Protein 2WBR (pdb70)

Foldseek 3Di:
DDDDDDFQKKKKFQAALPDDPPVVVVVLCVLAPADDKDDHSRRRMIIGTHGHNVSNVVVQVDQAQDDDVVGTMHMDGDDPVVVVVVVPD

Radius of gyration: 13.17 Å; Cα contacts (8 Å, |Δi|>4): 146; chains: 1; bounding box: 28×33×35 Å

Solvent-accessible surface area: 6182 Å² total; per-residue (Å²): 137,107,145,107,203,72,52,10,48,4,15,4,69,77,14,72,59,167,40,122,14,84,105,28,88,63,65,1,88,142,87,5,59,31,96,44,5,110,51,94,74,114,111,6,41,0,11,1,63,2,67,60,153,105,63,4,64,149,3,41,156,54,9,48,108,37,114,83,90,160,42,46,10,85,5,82,74,20,59,96,112,88,4,114,72,50,109,141,198

Nearest PDB structures (foldseek):
  2wbr-assembly1_A  TM=9.473E-01  e=1.658E-17  Drosophila melanogaster
  2la4-assembly1_A  TM=8.742E-01  e=9.673E-05  Saccharomyces cerevisiae
  5wpa-assembly1_A  TM=8.419E-01  e=1.746E-04  Homo sapiens
  6wmz-assembly2_C  TM=8.441E-01  e=3.837E-04  Homo sapiens
  2rs8-assembly1_A  TM=7.802E-01  e=1.991E-04  Mus musculus

Secondary structure (DSSP, 8-state):
--------EEEEE---TT---HHHHHHHHHHS-EEEEEEETTTTEEEEEESSHHHHHHHHHHHTTEEETTEEEEEE---HHHHHHHH--

Structure (mmCIF, N/CA/C/O backbone):
data_2WBR
#
_entry.id   2WBR
#
_cell.length_a   1.000
_cell.length_b   1.000
_cell.length_c   1.000
_cell.angle_alpha   90.00
_cell.angle_beta   90.00
_cell.angle_gamma   90.00
#
_symmetry.space_group_name_H-M   'P 1'
#
loop_
_atom_site.group_PDB
_atom_site.id
_atom_site.type_symbol
_atom_site.label_atom_id
_atom_site.label_alt_id
_atom_site.label_comp_id
_atom_site.label_asym_id
_atom_site.label_entity_id
_atom_site.label_seq_id
_atom_site.pdbx_PDB_ins_code
_atom_site.Cartn_x
_atom_site.Cartn_y
_atom_site.Cartn_z
_atom_site.occupancy
_atom_site.B_iso_or_equiv
_atom_site.auth_seq_id
_atom_site.auth_comp_id
_atom_site.auth_asym_id
_atom_site.auth_atom_id
_atom_site.pdbx_PDB_model_num
ATOM 1 N N . GLY A 1 1 ? -17.484 -18.872 -18.418 1.00 6.66 1110 GLY A N 1
ATOM 2 C CA . GLY A 1 1 ? -16.077 -18.965 -18.902 1.00 6.49 1110 GLY A CA 1
ATOM 3 C C . GLY A 1 1 ? -15.363 -17.634 -18.661 1.00 5.92 1110 GLY A C 1
ATOM 4 O O . GLY A 1 1 ? -15.055 -16.911 -19.590 1.00 5.74 1110 GLY A O 1
ATOM 10 N N . ALA A 1 2 ? -15.101 -17.311 -17.418 1.00 5.70 1111 ALA A N 1
ATOM 11 C CA . ALA A 1 2 ? -14.408 -16.026 -17.098 1.00 5.17 1111 ALA A CA 1
ATOM 12 C C . ALA A 1 2 ? -12.945 -16.291 -16.732 1.00 4.74 1111 ALA A C 1
ATOM 13 O O . ALA A 1 2 ? -12.621 -17.304 -16.140 1.00 4.86 1111 ALA A O 1
ATOM 20 N N . MET A 1 3 ? -12.065 -15.385 -17.082 1.00 4.30 1112 MET A N 1
ATOM 21 C CA . MET A 1 3 ? -10.618 -15.567 -16.756 1.00 3.90 1112 MET A CA 1
ATOM 22 C C . MET A 1 3 ? -10.205 -14.607 -15.636 1.00 3.49 1112 MET A C 1
ATOM 23 O O . MET A 1 3 ? -10.652 -13.475 -15.584 1.00 3.42 1112 MET A O 1
ATOM 37 N N . ALA A 1 4 ? -9.357 -15.055 -14.743 1.00 3.30 1113 ALA A N 1
ATOM 38 C CA . ALA A 1 4 ? -8.909 -14.179 -13.617 1.00 2.93 1113 ALA A CA 1
ATOM 39 C C . ALA A 1 4 ? -7.482 -13.682 -13.865 1.00 2.48 1113 ALA A C 1
ATOM 40 O O . ALA A 1 4 ? -6.632 -14.421 -14.330 1.00 2.55 1113 ALA A O 1
ATOM 47 N N . TRP A 1 5 ? -7.218 -12.436 -13.558 1.00 2.13 1114 TRP A N 1
ATOM 48 C CA . TRP A 1 5 ? -5.844 -11.880 -13.750 1.00 1.75 1114 TRP A CA 1
ATOM 49 C C . TRP A 1 5 ? -5.253 -11.454 -12.404 1.00 1.46 1114 TRP A C 1
ATOM 50 O O . TRP A 1 5 ? -5.963 -11.012 -11.519 1.00 1.55 1114 TRP A O 1
ATOM 71 N N . GLY A 1 6 ? -3.958 -11.586 -12.247 1.00 1.27 1115 GLY A N 1
ATOM 72 C CA . GLY A 1 6 ? -3.303 -11.171 -10.970 1.00 1.03 1115 GLY A CA 1
ATOM 73 C C . GLY A 1 6 ? -2.882 -9.704 -11.068 1.00 0.75 1115 GLY A C 1
ATOM 74 O O . GLY A 1 6 ? -2.325 -9.276 -12.063 1.00 0.73 1115 GLY A O 1
ATOM 78 N N . SER A 1 7 ? -3.146 -8.934 -10.041 1.00 0.63 1116 SER A N 1
ATOM 79 C CA . SER A 1 7 ? -2.792 -7.481 -10.071 1.00 0.40 1116 SER A CA 1
ATOM 80 C C . SER A 1 7 ? -1.875 -7.131 -8.896 1.00 0.35 1116 SER A C 1
ATOM 81 O O . SER A 1 7 ? -1.961 -7.720 -7.835 1.00 0.53 1116 SER A O 1
ATOM 89 N N . SER A 1 8 ? -1.000 -6.175 -9.084 1.00 0.22 1117 SER A N 1
ATOM 90 C CA . SER A 1 8 ? -0.093 -5.743 -7.971 1.00 0.20 1117 SER A CA 1
ATOM 91 C C . SER A 1 8 ? -0.891 -5.005 -6.895 1.00 0.22 1117 SER A C 1
ATOM 92 O O . SER A 1 8 ? -1.547 -4.016 -7.167 1.00 0.26 1117 SER A O 1
ATOM 100 N N . TRP A 1 9 ? -0.837 -5.482 -5.676 1.00 0.21 1118 TRP A N 1
ATOM 101 C CA . TRP A 1 9 ? -1.499 -4.762 -4.548 1.00 0.22 1118 TRP A CA 1
ATOM 102 C C . TRP A 1 9 ? -0.523 -4.598 -3.382 1.00 0.22 1118 TRP A C 1
ATOM 103 O O . TRP A 1 9 ? 0.161 -5.530 -3.000 1.00 0.25 1118 TRP A O 1
ATOM 124 N N . LEU A 1 10 ? -0.456 -3.418 -2.815 1.00 0.21 1119 LEU A N 1
ATOM 125 C CA . LEU A 1 10 ? 0.395 -3.207 -1.606 1.00 0.22 1119 LEU A CA 1
ATOM 126 C C . LEU A 1 10 ? -0.437 -2.588 -0.484 1.00 0.21 1119 LEU A C 1
ATOM 127 O O . LEU A 1 10 ? -1.171 -1.640 -0.700 1.00 0.22 1119 LEU A O 1
ATOM 143 N N . LEU A 1 11 ? -0.331 -3.117 0.708 1.00 0.20 1120 LEU A N 1
ATOM 144 C CA . LEU A 1 11 ? -1.018 -2.492 1.876 1.00 0.19 1120 LEU A CA 1
ATOM 145 C C . LEU A 1 11 ? 0.019 -1.994 2.882 1.00 0.19 1120 LEU A C 1
ATOM 146 O O . LEU A 1 11 ? 0.842 -2.752 3.358 1.00 0.20 1120 LEU A O 1
ATOM 162 N N . LEU A 1 12 ? -0.017 -0.727 3.203 1.00 0.21 1121 LEU A N 1
ATOM 163 C CA . LEU A 1 12 ? 0.925 -0.178 4.228 1.00 0.19 1121 LEU A CA 1
ATOM 164 C C . LEU A 1 12 ? 0.177 0.023 5.545 1.00 0.19 1121 LEU A C 1
ATOM 165 O O . LEU A 1 12 ? -0.959 0.455 5.555 1.00 0.21 1121 LEU A O 1
ATOM 181 N N . LYS A 1 13 ? 0.803 -0.288 6.651 1.00 0.17 1122 LYS A N 1
ATOM 182 C CA . LYS A 1 13 ? 0.062 -0.328 7.946 1.00 0.18 1122 LYS A CA 1
ATOM 183 C C . LYS A 1 13 ? 0.871 0.306 9.079 1.00 0.15 1122 LYS A C 1
ATOM 184 O O . LYS A 1 13 ? 2.025 0.654 8.922 1.00 0.13 1122 LYS A O 1
ATOM 203 N N . ASN A 1 14 ? 0.249 0.447 10.232 1.00 0.17 1123 ASN A N 1
ATOM 204 C CA . ASN A 1 14 ? 0.897 1.082 11.438 1.00 0.18 1123 ASN A CA 1
ATOM 205 C C . ASN A 1 14 ? 1.066 2.575 11.191 1.00 0.17 1123 ASN A C 1
ATOM 206 O O . ASN A 1 14 ? 2.115 3.149 11.416 1.00 0.18 1123 ASN A O 1
ATOM 217 N N . LEU A 1 15 ? 0.022 3.198 10.726 1.00 0.16 1124 LEU A N 1
ATOM 218 C CA . LEU A 1 15 ? -0.017 4.686 10.646 1.00 0.16 1124 LEU A CA 1
ATOM 219 C C . LEU A 1 15 ? -0.818 5.236 11.828 1.00 0.18 1124 LEU A C 1
ATOM 220 O O . LEU A 1 15 ? -1.837 4.680 12.198 1.00 0.20 1124 LEU A O 1
ATOM 236 N N . THR A 1 16 ? -0.371 6.316 12.421 1.00 0.20 1125 THR A N 1
ATOM 237 C CA . THR A 1 16 ? -1.073 6.851 13.630 1.00 0.22 1125 THR A CA 1
ATOM 238 C C . THR A 1 16 ? -2.396 7.504 13.226 1.00 0.21 1125 THR A C 1
ATOM 239 O O . THR A 1 16 ? -2.542 8.000 12.124 1.00 0.19 1125 THR A O 1
ATOM 250 N N . ALA A 1 17 ? -3.360 7.510 14.113 1.00 0.24 1126 ALA A N 1
ATOM 251 C CA . ALA A 1 17 ? -4.662 8.194 13.816 1.00 0.24 1126 ALA A CA 1
ATOM 252 C C . ALA A 1 17 ? -4.436 9.679 13.501 1.00 0.23 1126 ALA A C 1
ATOM 253 O O . ALA A 1 17 ? -5.272 10.321 12.891 1.00 0.24 1126 ALA A O 1
ATOM 260 N N . GLN A 1 18 ? -3.315 10.228 13.910 1.00 0.23 1127 GLN A N 1
ATOM 261 C CA . GLN A 1 18 ? -3.040 11.674 13.661 1.00 0.25 1127 GLN A CA 1
ATOM 262 C C . GLN A 1 18 ? -2.406 11.899 12.278 1.00 0.25 1127 GLN A C 1
ATOM 263 O O . GLN A 1 18 ? -1.868 12.963 12.021 1.00 0.29 1127 GLN A O 1
ATOM 277 N N . ILE A 1 19 ? -2.458 10.925 11.385 1.00 0.23 1128 ILE A N 1
ATOM 278 C CA . ILE A 1 19 ? -1.871 11.142 10.022 1.00 0.24 1128 ILE A CA 1
ATOM 279 C C . ILE A 1 19 ? -2.834 11.998 9.182 1.00 0.26 1128 ILE A C 1
ATOM 280 O O . ILE A 1 19 ? -3.981 11.650 8.987 1.00 0.25 1128 ILE A O 1
ATOM 296 N N . ASP A 1 20 ? -2.370 13.111 8.688 1.00 0.29 1129 ASP A N 1
ATOM 297 C CA . ASP A 1 20 ? -2.787 13.572 7.339 1.00 0.32 1129 ASP A CA 1
ATOM 298 C C . ASP A 1 20 ? -1.785 13.022 6.327 1.00 0.31 1129 ASP A C 1
ATOM 299 O O . ASP A 1 20 ? -0.615 13.361 6.399 1.00 0.33 1129 ASP A O 1
ATOM 308 N N . GLY A 1 21 ? -2.201 12.192 5.393 1.00 0.32 1130 GLY A N 1
ATOM 309 C CA . GLY A 1 21 ? -1.192 11.584 4.466 1.00 0.32 1130 GLY A CA 1
ATOM 310 C C . GLY A 1 21 ? -1.488 11.964 3.010 1.00 0.41 1130 GLY A C 1
ATOM 311 O O . GLY A 1 21 ? -1.848 11.118 2.216 1.00 0.45 1130 GLY A O 1
ATOM 315 N N . PRO A 1 22 ? -1.308 13.230 2.694 1.00 0.46 1131 PRO A N 1
ATOM 316 C CA . PRO A 1 22 ? -1.078 13.625 1.290 1.00 0.53 1131 PRO A CA 1
ATOM 317 C C . PRO A 1 22 ? 0.403 13.454 0.956 1.00 0.50 1131 PRO A C 1
ATOM 318 O O . PRO A 1 22 ? 0.757 12.928 -0.078 1.00 0.50 1131 PRO A O 1
ATOM 329 N N . THR A 1 23 ? 1.270 13.900 1.835 1.00 0.50 1132 THR A N 1
ATOM 330 C CA . THR A 1 23 ? 2.731 13.622 1.668 1.00 0.49 1132 THR A CA 1
ATOM 331 C C . THR A 1 23 ? 2.976 12.111 1.681 1.00 0.43 1132 THR A C 1
ATOM 332 O O . THR A 1 23 ? 3.812 11.609 0.955 1.00 0.44 1132 THR A O 1
ATOM 343 N N . LEU A 1 24 ? 2.250 11.387 2.502 1.00 0.40 1133 LEU A N 1
ATOM 344 C CA . LEU A 1 24 ? 2.416 9.901 2.536 1.00 0.39 1133 LEU A CA 1
ATOM 345 C C . LEU A 1 24 ? 2.021 9.313 1.178 1.00 0.41 1133 LEU A C 1
ATOM 346 O O . LEU A 1 24 ? 2.748 8.528 0.595 1.00 0.43 1133 LEU A O 1
ATOM 362 N N . ARG A 1 25 ? 0.874 9.696 0.670 1.00 0.43 1134 ARG A N 1
ATOM 363 C CA . ARG A 1 25 ? 0.441 9.201 -0.677 1.00 0.47 1134 ARG A CA 1
ATOM 364 C C . ARG A 1 25 ? 1.445 9.613 -1.762 1.00 0.45 1134 ARG A C 1
ATOM 365 O O . ARG A 1 25 ? 1.811 8.816 -2.607 1.00 0.47 1134 ARG A O 1
ATOM 386 N N . THR A 1 26 ? 1.896 10.845 -1.745 1.00 0.46 1135 THR A N 1
ATOM 387 C CA . THR A 1 26 ? 2.853 11.313 -2.799 1.00 0.48 1135 THR A CA 1
ATOM 388 C C . THR A 1 26 ? 4.140 10.487 -2.742 1.00 0.47 1135 THR A C 1
ATOM 389 O O . THR A 1 26 ? 4.698 10.124 -3.760 1.00 0.48 1135 THR A O 1
ATOM 400 N N . LEU A 1 27 ? 4.612 10.185 -1.556 1.00 0.49 1136 LEU A N 1
ATOM 401 C CA . LEU A 1 27 ? 5.846 9.343 -1.420 1.00 0.55 1136 LEU A CA 1
ATOM 402 C C . LEU A 1 27 ? 5.644 7.987 -2.105 1.00 0.54 1136 LEU A C 1
ATOM 403 O O . LEU A 1 27 ? 6.517 7.503 -2.805 1.00 0.58 1136 LEU A O 1
ATOM 419 N N . CYS A 1 28 ? 4.499 7.374 -1.913 1.00 0.53 1137 CYS A N 1
ATOM 420 C CA . CYS A 1 28 ? 4.240 6.049 -2.562 1.00 0.58 1137 CYS A CA 1
ATOM 421 C C . CYS A 1 28 ? 4.274 6.194 -4.085 1.00 0.54 1137 CYS A C 1
ATOM 422 O O . CYS A 1 28 ? 4.806 5.350 -4.784 1.00 0.58 1137 CYS A O 1
ATOM 430 N N . MET A 1 29 ? 3.710 7.259 -4.600 1.00 0.47 1138 MET A N 1
ATOM 431 C CA . MET A 1 29 ? 3.717 7.480 -6.082 1.00 0.45 1138 MET A CA 1
ATOM 432 C C . MET A 1 29 ? 5.156 7.592 -6.595 1.00 0.46 1138 MET A C 1
ATOM 433 O O . MET A 1 29 ? 5.489 7.076 -7.646 1.00 0.48 1138 MET A O 1
ATOM 447 N N . GLN A 1 30 ? 6.006 8.264 -5.857 1.00 0.48 1139 GLN A N 1
ATOM 448 C CA . GLN A 1 30 ? 7.433 8.414 -6.291 1.00 0.55 1139 GLN A CA 1
ATOM 449 C C . GLN A 1 30 ? 8.113 7.044 -6.361 1.00 0.60 1139 GLN A C 1
ATOM 450 O O . GLN A 1 30 ? 8.879 6.770 -7.268 1.00 0.64 1139 GLN A O 1
ATOM 464 N N . HIS A 1 31 ? 7.837 6.185 -5.409 1.00 0.61 1140 HIS A N 1
ATOM 465 C CA . HIS A 1 31 ? 8.448 4.818 -5.425 1.00 0.67 1140 HIS A CA 1
ATOM 466 C C . HIS A 1 31 ? 7.935 4.014 -6.624 1.00 0.66 1140 HIS A C 1
ATOM 467 O O . HIS A 1 31 ? 8.690 3.323 -7.283 1.00 0.71 1140 HIS A O 1
ATOM 481 N N . GLY A 1 32 ? 6.657 4.103 -6.909 1.00 0.63 1141 GLY A N 1
ATOM 482 C CA . GLY A 1 32 ? 6.085 3.345 -8.064 1.00 0.67 1141 GLY A CA 1
ATOM 483 C C . GLY A 1 32 ? 4.885 4.112 -8.645 1.00 0.57 1141 GLY A C 1
ATOM 484 O O . GLY A 1 32 ? 4.289 4.916 -7.956 1.00 0.62 1141 GLY A O 1
ATOM 488 N N . PRO A 1 33 ? 4.554 3.847 -9.898 1.00 0.62 1142 PRO A N 1
ATOM 489 C CA . PRO A 1 33 ? 3.380 4.518 -10.518 1.00 0.66 1142 PRO A CA 1
ATOM 490 C C . PRO A 1 33 ? 2.103 4.165 -9.751 1.00 0.66 1142 PRO A C 1
ATOM 491 O O . PRO A 1 33 ? 1.915 3.036 -9.334 1.00 0.70 1142 PRO A O 1
ATOM 502 N N . LEU A 1 34 ? 1.228 5.123 -9.565 1.00 1.01 1143 LEU A N 1
ATOM 503 C CA . LEU A 1 34 ? -0.007 4.873 -8.761 1.00 1.27 1143 LEU A CA 1
ATOM 504 C C . LEU A 1 34 ? -1.254 4.954 -9.647 1.00 0.92 1143 LEU A C 1
ATOM 505 O O . LEU A 1 34 ? -1.552 5.985 -10.221 1.00 1.16 1143 LEU A O 1
ATOM 521 N N . VAL A 1 35 ? -1.981 3.868 -9.760 1.00 0.78 1144 VAL A N 1
ATOM 522 C CA . VAL A 1 35 ? -3.296 3.907 -10.469 1.00 0.53 1144 VAL A CA 1
ATOM 523 C C . VAL A 1 35 ? -4.368 4.483 -9.534 1.00 0.48 1144 VAL A C 1
ATOM 524 O O . VAL A 1 35 ? -5.149 5.334 -9.918 1.00 0.48 1144 VAL A O 1
ATOM 537 N N . SER A 1 36 ? -4.403 4.018 -8.309 1.00 0.51 1145 SER A N 1
ATOM 538 C CA . SER A 1 36 ? -5.417 4.518 -7.331 1.00 0.51 1145 SER A CA 1
ATOM 539 C C . SER A 1 36 ? -4.909 4.318 -5.899 1.00 0.47 1145 SER A C 1
ATOM 540 O O . SER A 1 36 ? -4.238 3.345 -5.607 1.00 0.45 1145 SER A O 1
ATOM 548 N N . PHE A 1 37 ? -5.222 5.231 -5.010 1.00 0.56 1146 PHE A N 1
ATOM 549 C CA . PHE A 1 37 ? -4.774 5.091 -3.590 1.00 0.56 1146 PHE A CA 1
ATOM 550 C C . PHE A 1 37 ? -5.867 5.578 -2.632 1.00 0.47 1146 PHE A C 1
ATOM 551 O O . PHE A 1 37 ? -6.473 6.611 -2.848 1.00 0.49 1146 PHE A O 1
ATOM 568 N N . HIS A 1 38 ? -6.119 4.840 -1.579 1.00 0.40 1147 HIS A N 1
ATOM 569 C CA . HIS A 1 38 ? -7.022 5.342 -0.501 1.00 0.34 1147 HIS A CA 1
ATOM 570 C C . HIS A 1 38 ? -6.329 5.191 0.866 1.00 0.28 1147 HIS A C 1
ATOM 571 O O . HIS A 1 38 ? -6.256 4.098 1.390 1.00 0.25 1147 HIS A O 1
ATOM 585 N N . PRO A 1 39 ? -5.832 6.288 1.409 1.00 0.31 1148 PRO A N 1
ATOM 586 C CA . PRO A 1 39 ? -5.173 6.238 2.729 1.00 0.29 1148 PRO A CA 1
ATOM 587 C C . PRO A 1 39 ? -6.180 6.514 3.849 1.00 0.26 1148 PRO A C 1
ATOM 588 O O . PRO A 1 39 ? -6.928 7.473 3.793 1.00 0.27 1148 PRO A O 1
ATOM 599 N N . TYR A 1 40 ? -6.204 5.682 4.863 1.00 0.24 1149 TYR A N 1
ATOM 600 C CA . TYR A 1 40 ? -6.992 6.015 6.087 1.00 0.23 1149 TYR A CA 1
ATOM 601 C C . TYR A 1 40 ? -6.043 6.336 7.244 1.00 0.22 1149 TYR A C 1
ATOM 602 O O . TYR A 1 40 ? -5.172 5.552 7.575 1.00 0.22 1149 TYR A O 1
ATOM 620 N N . LEU A 1 41 ? -6.203 7.483 7.858 1.00 0.23 1150 LEU A N 1
ATOM 621 C CA . LEU A 1 41 ? -5.444 7.784 9.113 1.00 0.23 1150 LEU A CA 1
ATOM 622 C C . LEU A 1 41 ? -6.055 7.059 10.319 1.00 0.24 1150 LEU A C 1
ATOM 623 O O . LEU A 1 41 ? -5.347 6.488 11.128 1.00 0.24 1150 LEU A O 1
ATOM 639 N N . ASN A 1 42 ? -7.362 7.075 10.443 1.00 0.25 1151 ASN A N 1
ATOM 640 C CA . ASN A 1 42 ? -8.004 6.626 11.723 1.00 0.28 1151 ASN A CA 1
ATOM 641 C C . ASN A 1 42 ? -7.684 5.157 11.997 1.00 0.27 1151 ASN A C 1
ATOM 642 O O . ASN A 1 42 ? -7.236 4.802 13.072 1.00 0.29 1151 ASN A O 1
ATOM 653 N N . GLN A 1 43 ? -7.913 4.305 11.031 1.00 0.25 1152 GLN A N 1
ATOM 654 C CA . GLN A 1 43 ? -7.584 2.856 11.203 1.00 0.26 1152 GLN A CA 1
ATOM 655 C C . GLN A 1 43 ? -6.063 2.638 11.204 1.00 0.23 1152 GLN A C 1
ATOM 656 O O . GLN A 1 43 ? -5.579 1.629 11.686 1.00 0.24 1152 GLN A O 1
ATOM 670 N N . GLY A 1 44 ? -5.307 3.574 10.670 1.00 0.20 1153 GLY A N 1
ATOM 671 C CA . GLY A 1 44 ? -3.824 3.409 10.610 1.00 0.19 1153 GLY A CA 1
ATOM 672 C C . GLY A 1 44 ? -3.462 2.459 9.468 1.00 0.18 1153 GLY A C 1
ATOM 673 O O . GLY A 1 44 ? -2.480 1.736 9.540 1.00 0.18 1153 GLY A O 1
ATOM 677 N N . ILE A 1 45 ? -4.251 2.455 8.421 1.00 0.19 1154 ILE A N 1
ATOM 678 C CA . ILE A 1 45 ? -3.943 1.600 7.235 1.00 0.19 1154 ILE A CA 1
ATOM 679 C C . ILE A 1 45 ? -4.079 2.408 5.941 1.00 0.19 1154 ILE A C 1
ATOM 680 O O . ILE A 1 45 ? -4.847 3.348 5.866 1.00 0.20 1154 ILE A O 1
ATOM 696 N N . ALA A 1 46 ? -3.338 2.048 4.927 1.00 0.20 1155 ALA A N 1
ATOM 697 C CA . ALA A 1 46 ? -3.538 2.666 3.579 1.00 0.22 1155 ALA A CA 1
ATOM 698 C C . ALA A 1 46 ? -3.406 1.599 2.487 1.00 0.23 1155 ALA A C 1
ATOM 699 O O . ALA A 1 46 ? -2.488 0.802 2.503 1.00 0.28 1155 ALA A O 1
ATOM 706 N N . LEU A 1 47 ? -4.315 1.583 1.543 1.00 0.21 1156 LEU A N 1
ATOM 707 C CA . LEU A 1 47 ? -4.269 0.550 0.461 1.00 0.22 1156 LEU A CA 1
ATOM 708 C C . LEU A 1 47 ? -4.007 1.220 -0.889 1.00 0.25 1156 LEU A C 1
ATOM 709 O O . LEU A 1 47 ? -4.634 2.208 -1.224 1.00 0.28 1156 LEU A O 1
ATOM 725 N N . CYS A 1 48 ? -3.088 0.693 -1.664 1.00 0.27 1157 CYS A N 1
ATOM 726 C CA . CYS A 1 48 ? -2.744 1.339 -2.969 1.00 0.31 1157 CYS A CA 1
ATOM 727 C C . CYS A 1 48 ? -2.449 0.282 -4.040 1.00 0.27 1157 CYS A C 1
ATOM 728 O O . CYS A 1 48 ? -1.975 -0.799 -3.746 1.00 0.31 1157 CYS A O 1
ATOM 736 N N . LYS A 1 49 ? -2.730 0.598 -5.280 1.00 0.23 1158 LYS A N 1
ATOM 737 C CA . LYS A 1 49 ? -2.509 -0.382 -6.387 1.00 0.21 1158 LYS A CA 1
ATOM 738 C C . LYS A 1 49 ? -1.360 0.081 -7.290 1.00 0.21 1158 LYS A C 1
ATOM 739 O O . LYS A 1 49 ? -1.214 1.256 -7.570 1.00 0.24 1158 LYS A O 1
ATOM 758 N N . TYR A 1 50 ? -0.545 -0.841 -7.743 1.00 0.20 1159 TYR A N 1
ATOM 759 C CA . TYR A 1 50 ? 0.593 -0.479 -8.643 1.00 0.23 1159 TYR A CA 1
ATOM 760 C C . TYR A 1 50 ? 0.319 -0.964 -10.070 1.00 0.23 1159 TYR A C 1
ATOM 761 O O . TYR A 1 50 ? -0.527 -1.808 -10.294 1.00 0.24 1159 TYR A O 1
ATOM 779 N N . THR A 1 51 ? 1.028 -0.428 -11.034 1.00 0.28 1160 THR A N 1
ATOM 780 C CA . THR A 1 51 ? 0.763 -0.790 -12.463 1.00 0.33 1160 THR A CA 1
ATOM 781 C C . THR A 1 51 ? 1.242 -2.216 -12.772 1.00 0.36 1160 THR A C 1
ATOM 782 O O . THR A 1 51 ? 0.565 -2.962 -13.455 1.00 0.74 1160 THR A O 1
ATOM 793 N N . THR A 1 52 ? 2.398 -2.599 -12.275 1.00 0.35 1161 THR A N 1
ATOM 794 C CA . THR A 1 52 ? 2.973 -3.934 -12.652 1.00 0.32 1161 THR A CA 1
ATOM 795 C C . THR A 1 52 ? 3.377 -4.735 -11.408 1.00 0.29 1161 THR A C 1
ATOM 796 O O . THR A 1 52 ? 3.659 -4.182 -10.360 1.00 0.29 1161 THR A O 1
ATOM 807 N N . ARG A 1 53 ? 3.409 -6.040 -11.529 1.00 0.30 1162 ARG A N 1
ATOM 808 C CA . ARG A 1 53 ? 3.746 -6.909 -10.354 1.00 0.31 1162 ARG A CA 1
ATOM 809 C C . ARG A 1 53 ? 5.135 -6.569 -9.805 1.00 0.31 1162 ARG A C 1
ATOM 810 O O . ARG A 1 53 ? 5.331 -6.494 -8.605 1.00 0.31 1162 ARG A O 1
ATOM 831 N N . GLU A 1 54 ? 6.096 -6.358 -10.672 1.00 0.33 1163 GLU A N 1
ATOM 832 C CA . GLU A 1 54 ? 7.505 -6.168 -10.199 1.00 0.34 1163 GLU A CA 1
ATOM 833 C C . GLU A 1 54 ? 7.633 -4.864 -9.411 1.00 0.31 1163 GLU A C 1
ATOM 834 O O . GLU A 1 54 ? 8.281 -4.818 -8.379 1.00 0.30 1163 GLU A O 1
ATOM 846 N N . GLU A 1 55 ? 7.019 -3.806 -9.883 1.00 0.30 1164 GLU A N 1
ATOM 847 C CA . GLU A 1 55 ? 7.080 -2.509 -9.140 1.00 0.29 1164 GLU A CA 1
ATOM 848 C C . GLU A 1 55 ? 6.418 -2.663 -7.770 1.00 0.25 1164 GLU A C 1
ATOM 849 O O . GLU A 1 55 ? 6.876 -2.111 -6.787 1.00 0.26 1164 GLU A O 1
ATOM 861 N N . ALA A 1 56 ? 5.345 -3.415 -7.701 1.00 0.24 1165 ALA A N 1
ATOM 862 C CA . ALA A 1 56 ? 4.661 -3.631 -6.386 1.00 0.23 1165 ALA A CA 1
ATOM 863 C C . ALA A 1 56 ? 5.608 -4.311 -5.393 1.00 0.24 1165 ALA A C 1
ATOM 864 O O . ALA A 1 56 ? 5.737 -3.882 -4.262 1.00 0.24 1165 ALA A O 1
ATOM 871 N N . ASN A 1 57 ? 6.272 -5.366 -5.807 1.00 0.25 1166 ASN A N 1
ATOM 872 C CA . ASN A 1 57 ? 7.173 -6.102 -4.862 1.00 0.27 1166 ASN A CA 1
ATOM 873 C C . ASN A 1 57 ? 8.284 -5.176 -4.367 1.00 0.27 1166 ASN A C 1
ATOM 874 O O . ASN A 1 57 ? 8.620 -5.169 -3.198 1.00 0.27 1166 ASN A O 1
ATOM 885 N N . LYS A 1 58 ? 8.849 -4.392 -5.251 1.00 0.28 1167 LYS A N 1
ATOM 886 C CA . LYS A 1 58 ? 9.929 -3.441 -4.833 1.00 0.30 1167 LYS A CA 1
ATOM 887 C C . LYS A 1 58 ? 9.379 -2.441 -3.817 1.00 0.28 1167 LYS A C 1
ATOM 888 O O . LYS A 1 58 ? 10.031 -2.115 -2.840 1.00 0.29 1167 LYS A O 1
ATOM 907 N N . ALA A 1 59 ? 8.180 -1.956 -4.038 1.00 0.27 1168 ALA A N 1
ATOM 908 C CA . ALA A 1 59 ? 7.591 -0.953 -3.099 1.00 0.27 1168 ALA A CA 1
ATOM 909 C C . ALA A 1 59 ? 7.444 -1.568 -1.707 1.00 0.25 1168 ALA A C 1
ATOM 910 O O . ALA A 1 59 ? 7.721 -0.932 -0.708 1.00 0.25 1168 ALA A O 1
ATOM 917 N N . GLN A 1 60 ? 7.015 -2.806 -1.638 1.00 0.23 1169 GLN A N 1
ATOM 918 C CA . GLN A 1 60 ? 6.832 -3.466 -0.307 1.00 0.23 1169 GLN A CA 1
ATOM 919 C C . GLN A 1 60 ? 8.178 -3.625 0.405 1.00 0.24 1169 GLN A C 1
ATOM 920 O O . GLN A 1 60 ? 8.282 -3.397 1.596 1.00 0.25 1169 GLN A O 1
ATOM 934 N N . MET A 1 61 ? 9.206 -4.012 -0.314 1.00 0.26 1170 MET A N 1
ATOM 935 C CA . MET A 1 61 ? 10.538 -4.234 0.337 1.00 0.28 1170 MET A CA 1
ATOM 936 C C . MET A 1 61 ? 11.042 -2.934 0.968 1.00 0.28 1170 MET A C 1
ATOM 937 O O . MET A 1 61 ? 11.590 -2.937 2.054 1.00 0.29 1170 MET A O 1
ATOM 951 N N . ALA A 1 62 ? 10.858 -1.826 0.290 1.00 0.27 1171 ALA A N 1
ATOM 952 C CA . ALA A 1 62 ? 11.332 -0.515 0.842 1.00 0.28 1171 ALA A CA 1
ATOM 953 C C . ALA A 1 62 ? 10.437 -0.054 1.998 1.00 0.26 1171 ALA A C 1
ATOM 954 O O . ALA A 1 62 ? 10.920 0.396 3.022 1.00 0.27 1171 ALA A O 1
ATOM 961 N N . LEU A 1 63 ? 9.139 -0.164 1.843 1.00 0.25 1172 LEU A N 1
ATOM 962 C CA . LEU A 1 63 ? 8.201 0.359 2.888 1.00 0.25 1172 LEU A CA 1
ATOM 963 C C . LEU A 1 63 ? 8.189 -0.556 4.117 1.00 0.23 1172 LEU A C 1
ATOM 964 O O . LEU A 1 63 ? 8.005 -0.103 5.232 1.00 0.28 1172 LEU A O 1
ATOM 980 N N . ASN A 1 64 ? 8.386 -1.835 3.919 1.00 0.21 1173 ASN A N 1
ATOM 981 C CA . ASN A 1 64 ? 8.297 -2.802 5.061 1.00 0.27 1173 ASN A CA 1
ATOM 982 C C . ASN A 1 64 ? 9.466 -2.599 6.027 1.00 0.25 1173 ASN A C 1
ATOM 983 O O . ASN A 1 64 ? 10.585 -2.352 5.619 1.00 0.29 1173 ASN A O 1
ATOM 994 N N . ASN A 1 65 ? 9.213 -2.702 7.316 1.00 0.24 1174 ASN A N 1
ATOM 995 C CA . ASN A 1 65 ? 10.315 -2.603 8.333 1.00 0.27 1174 ASN A CA 1
ATOM 996 C C . ASN A 1 65 ? 11.055 -1.273 8.184 1.00 0.28 1174 ASN A C 1
ATOM 997 O O . ASN A 1 65 ? 12.255 -1.197 8.376 1.00 0.33 1174 ASN A O 1
ATOM 1008 N N . CYS A 1 66 ? 10.342 -0.228 7.841 1.00 0.27 1175 CYS A N 1
ATOM 1009 C CA . CYS A 1 66 ? 11.007 1.081 7.563 1.00 0.32 1175 CYS A CA 1
ATOM 1010 C C . CYS A 1 66 ? 10.799 2.026 8.746 1.00 0.33 1175 CYS A C 1
ATOM 1011 O O . CYS A 1 66 ? 9.687 2.223 9.193 1.00 0.29 1175 CYS A O 1
ATOM 1019 N N . VAL A 1 67 ? 11.858 2.608 9.253 1.00 0.43 1176 VAL A N 1
ATOM 1020 C CA . VAL A 1 67 ? 11.730 3.469 10.470 1.00 0.48 1176 VAL A CA 1
ATOM 1021 C C . VAL A 1 67 ? 11.901 4.944 10.099 1.00 0.59 1176 VAL A C 1
ATOM 1022 O O . VAL A 1 67 ? 12.843 5.324 9.430 1.00 0.72 1176 VAL A O 1
ATOM 1035 N N . LEU A 1 68 ? 10.986 5.768 10.536 1.00 0.57 1177 LEU A N 1
ATOM 1036 C CA . LEU A 1 68 ? 11.148 7.242 10.379 1.00 0.73 1177 LEU A CA 1
ATOM 1037 C C . LEU A 1 68 ? 11.127 7.889 11.761 1.00 0.76 1177 LEU A C 1
ATOM 1038 O O . LEU A 1 68 ? 10.755 7.256 12.731 1.00 0.67 1177 LEU A O 1
ATOM 1054 N N . ALA A 1 69 ? 11.527 9.137 11.865 1.00 0.91 1178 ALA A N 1
ATOM 1055 C CA . ALA A 1 69 ? 11.627 9.808 13.209 1.00 0.97 1178 ALA A CA 1
ATOM 1056 C C . ALA A 1 69 ? 10.351 9.597 14.045 1.00 0.85 1178 ALA A C 1
ATOM 1057 O O . ALA A 1 69 ? 9.320 10.153 13.752 1.00 0.84 1178 ALA A O 1
ATOM 1064 N N . ASN A 1 70 ? 10.457 8.771 15.066 1.00 0.80 1179 ASN A N 1
ATOM 1065 C CA . ASN A 1 70 ? 9.382 8.580 16.109 1.00 0.72 1179 ASN A CA 1
ATOM 1066 C C . ASN A 1 70 ? 8.190 7.759 15.561 1.00 0.58 1179 ASN A C 1
ATOM 1067 O O . ASN A 1 70 ? 7.189 7.609 16.237 1.00 0.53 1179 ASN A O 1
ATOM 1078 N N . THR A 1 71 ? 8.285 7.231 14.355 1.00 0.53 1180 THR A N 1
ATOM 1079 C CA . THR A 1 71 ? 7.156 6.397 13.812 1.00 0.44 1180 THR A CA 1
ATOM 1080 C C . THR A 1 71 ? 7.702 5.188 13.043 1.00 0.38 1180 THR A C 1
ATOM 1081 O O . THR A 1 71 ? 8.799 5.225 12.518 1.00 0.41 1180 THR A O 1
ATOM 1092 N N . THR A 1 72 ? 6.943 4.122 12.975 1.00 0.32 1181 THR A N 1
ATOM 1093 C CA . THR A 1 72 ? 7.399 2.914 12.222 1.00 0.27 1181 THR A CA 1
ATOM 1094 C C . THR A 1 72 ? 6.392 2.568 11.122 1.00 0.23 1181 THR A C 1
ATOM 1095 O O . THR A 1 72 ? 5.196 2.572 11.346 1.00 0.22 1181 THR A O 1
ATOM 1106 N N . ILE A 1 73 ? 6.870 2.272 9.937 1.00 0.22 1182 ILE A N 1
ATOM 1107 C CA . ILE A 1 73 ? 5.946 1.906 8.820 1.00 0.19 1182 ILE A CA 1
ATOM 1108 C C . ILE A 1 73 ? 6.159 0.442 8.428 1.00 0.16 1182 ILE A C 1
ATOM 1109 O O . ILE A 1 73 ? 7.273 0.007 8.205 1.00 0.18 1182 ILE A O 1
ATOM 1125 N N . PHE A 1 74 ? 5.094 -0.314 8.341 1.00 0.15 1183 PHE A N 1
ATOM 1126 C CA . PHE A 1 74 ? 5.211 -1.753 7.962 1.00 0.17 1183 PHE A CA 1
ATOM 1127 C C . PHE A 1 74 ? 4.499 -2.004 6.630 1.00 0.18 1183 PHE A C 1
ATOM 1128 O O . PHE A 1 74 ? 3.574 -1.298 6.280 1.00 0.21 1183 PHE A O 1
ATOM 1145 N N . ALA A 1 75 ? 4.925 -3.000 5.893 1.00 0.19 1184 ALA A N 1
ATOM 1146 C CA . ALA A 1 75 ? 4.271 -3.302 4.583 1.00 0.21 1184 ALA A CA 1
ATOM 1147 C C . ALA A 1 75 ? 3.867 -4.777 4.516 1.00 0.24 1184 ALA A C 1
ATOM 1148 O O . ALA A 1 75 ? 4.612 -5.654 4.912 1.00 0.32 1184 ALA A O 1
ATOM 1155 N N . GLU A 1 76 ? 2.690 -5.048 4.014 1.00 0.24 1185 GLU A N 1
ATOM 1156 C CA . GLU A 1 76 ? 2.232 -6.465 3.863 1.00 0.31 1185 GLU A CA 1
ATOM 1157 C C . GLU A 1 76 ? 1.535 -6.652 2.513 1.00 0.27 1185 GLU A C 1
ATOM 1158 O O . GLU A 1 76 ? 1.135 -5.695 1.875 1.00 0.22 1185 GLU A O 1
ATOM 1170 N N . SER A 1 77 ? 1.388 -7.880 2.076 1.00 0.32 1186 SER A N 1
ATOM 1171 C CA . SER A 1 77 ? 0.693 -8.145 0.779 1.00 0.30 1186 SER A CA 1
ATOM 1172 C C . SER A 1 77 ? -0.609 -8.930 1.023 1.00 0.30 1186 SER A C 1
ATOM 1173 O O . SER A 1 77 ? -0.594 -10.145 1.022 1.00 0.34 1186 SER A O 1
ATOM 1181 N N . PRO A 1 78 ? -1.706 -8.219 1.226 1.00 0.27 1187 PRO A N 1
ATOM 1182 C CA . PRO A 1 78 ? -2.998 -8.903 1.491 1.00 0.28 1187 PRO A CA 1
ATOM 1183 C C . PRO A 1 78 ? -3.411 -9.756 0.288 1.00 0.28 1187 PRO A C 1
ATOM 1184 O O . PRO A 1 78 ? -3.045 -9.472 -0.838 1.00 0.28 1187 PRO A O 1
ATOM 1195 N N . SER A 1 79 ? -4.170 -10.798 0.526 1.00 0.31 1188 SER A N 1
ATOM 1196 C CA . SER A 1 79 ? -4.669 -11.645 -0.602 1.00 0.33 1188 SER A CA 1
ATOM 1197 C C . SER A 1 79 ? -5.686 -10.863 -1.430 1.00 0.30 1188 SER A C 1
ATOM 1198 O O . SER A 1 79 ? -6.285 -9.919 -0.954 1.00 0.28 1188 SER A O 1
ATOM 1206 N N . GLU A 1 80 ? -5.886 -11.253 -2.670 1.00 0.32 1189 GLU A N 1
ATOM 1207 C CA . GLU A 1 80 ? -6.908 -10.561 -3.525 1.00 0.32 1189 GLU A CA 1
ATOM 1208 C C . GLU A 1 80 ? -8.281 -10.643 -2.852 1.00 0.32 1189 GLU A C 1
ATOM 1209 O O . GLU A 1 80 ? -9.070 -9.719 -2.907 1.00 0.32 1189 GLU A O 1
ATOM 1221 N N . ASN A 1 81 ? -8.560 -11.752 -2.212 1.00 0.35 1190 ASN A N 1
ATOM 1222 C CA . ASN A 1 81 ? -9.785 -11.842 -1.364 1.00 0.38 1190 ASN A CA 1
ATOM 1223 C C . ASN A 1 81 ? -9.692 -10.835 -0.216 1.00 0.35 1190 ASN A C 1
ATOM 1224 O O . ASN A 1 81 ? -10.668 -10.194 0.134 1.00 0.37 1190 ASN A O 1
ATOM 1235 N N . GLU A 1 82 ? -8.522 -10.685 0.373 1.00 0.34 1191 GLU A N 1
ATOM 1236 C CA . GLU A 1 82 ? -8.375 -9.701 1.491 1.00 0.34 1191 GLU A CA 1
ATOM 1237 C C . GLU A 1 82 ? -8.520 -8.276 0.954 1.00 0.30 1191 GLU A C 1
ATOM 1238 O O . GLU A 1 82 ? -9.031 -7.403 1.632 1.00 0.32 1191 GLU A O 1
ATOM 1250 N N . VAL A 1 83 ? -8.079 -8.034 -0.260 1.00 0.27 1192 VAL A N 1
ATOM 1251 C CA . VAL A 1 83 ? -8.248 -6.674 -0.864 1.00 0.27 1192 VAL A CA 1
ATOM 1252 C C . VAL A 1 83 ? -9.741 -6.353 -0.991 1.00 0.28 1192 VAL A C 1
ATOM 1253 O O . VAL A 1 83 ? -10.176 -5.257 -0.688 1.00 0.30 1192 VAL A O 1
ATOM 1266 N N . GLN A 1 84 ? -10.527 -7.306 -1.436 1.00 0.31 1193 GLN A N 1
ATOM 1267 C CA . GLN A 1 84 ? -12.003 -7.076 -1.548 1.00 0.36 1193 GLN A CA 1
ATOM 1268 C C . GLN A 1 84 ? -12.592 -6.763 -0.169 1.00 0.38 1193 GLN A C 1
ATOM 1269 O O . GLN A 1 84 ? -13.441 -5.904 -0.027 1.00 0.41 1193 GLN A O 1
ATOM 1283 N N . SER A 1 85 ? -12.138 -7.456 0.848 1.00 0.38 1194 SER A N 1
ATOM 1284 C CA . SER A 1 85 ? -12.663 -7.204 2.230 1.00 0.44 1194 SER A CA 1
ATOM 1285 C C . SER A 1 85 ? -12.388 -5.757 2.646 1.00 0.43 1194 SER A C 1
ATOM 1286 O O . SER A 1 85 ? -13.218 -5.113 3.262 1.00 0.48 1194 SER A O 1
ATOM 1294 N N . ILE A 1 86 ? -11.228 -5.246 2.312 1.00 0.38 1195 ILE A N 1
ATOM 1295 C CA . ILE A 1 86 ? -10.906 -3.820 2.643 1.00 0.39 1195 ILE A CA 1
ATOM 1296 C C . ILE A 1 86 ? -11.871 -2.884 1.905 1.00 0.40 1195 ILE A C 1
ATOM 1297 O O . ILE A 1 86 ? -12.399 -1.948 2.477 1.00 0.45 1195 ILE A O 1
ATOM 1313 N N . MET A 1 87 ? -12.098 -3.134 0.639 1.00 0.38 1196 MET A N 1
ATOM 1314 C CA . MET A 1 87 ? -13.031 -2.266 -0.153 1.00 0.42 1196 MET A CA 1
ATOM 1315 C C . MET A 1 87 ? -14.424 -2.266 0.483 1.00 0.47 1196 MET A C 1
ATOM 1316 O O . MET A 1 87 ? -15.125 -1.271 0.466 1.00 0.52 1196 MET A O 1
ATOM 1330 N N . GLN A 1 88 ? -14.820 -3.381 1.042 1.00 0.49 1197 GLN A N 1
ATOM 1331 C CA . GLN A 1 88 ? -16.154 -3.463 1.713 1.00 0.57 1197 GLN A CA 1
ATOM 1332 C C . GLN A 1 88 ? -16.013 -3.157 3.207 1.00 0.62 1197 GLN A C 1
ATOM 1333 O O . GLN A 1 88 ? -15.220 -3.766 3.900 1.00 0.65 1197 GLN A O 1
ATOM 1347 N N . HIS A 1 89 ? -16.781 -2.217 3.701 1.00 0.68 1198 HIS A N 1
ATOM 1348 C CA . HIS A 1 89 ? -16.704 -1.857 5.150 1.00 0.76 1198 HIS A CA 1
ATOM 1349 C C . HIS A 1 89 ? -17.573 -2.808 5.977 1.00 1.36 1198 HIS A C 1
ATOM 1350 O O . HIS A 1 89 ? -17.030 -3.471 6.846 1.00 1.97 1198 HIS A O 1
ATOM 1365 N N . GLY A 1 1 ? -0.962 -21.469 -26.187 1.00 15.00 1110 GLY A N 2
ATOM 1366 C CA . GLY A 1 1 ? -1.889 -21.819 -25.073 1.00 15.00 1110 GLY A CA 2
ATOM 1367 C C . GLY A 1 1 ? -2.187 -20.569 -24.243 1.00 15.00 1110 GLY A C 2
ATOM 1368 O O . GLY A 1 1 ? -1.851 -19.465 -24.630 1.00 15.00 1110 GLY A O 2
ATOM 1374 N N . ALA A 1 2 ? -2.815 -20.740 -23.106 1.00 15.00 1111 ALA A N 2
ATOM 1375 C CA . ALA A 1 2 ? -3.142 -19.569 -22.236 1.00 15.00 1111 ALA A CA 2
ATOM 1376 C C . ALA A 1 2 ? -2.177 -19.506 -21.050 1.00 15.00 1111 ALA A C 2
ATOM 1377 O O . ALA A 1 2 ? -1.749 -20.523 -20.535 1.00 15.00 1111 ALA A O 2
ATOM 1384 N N . MET A 1 3 ? -1.835 -18.318 -20.616 1.00 15.00 1112 MET A N 2
ATOM 1385 C CA . MET A 1 3 ? -0.895 -18.172 -19.463 1.00 15.00 1112 MET A CA 2
ATOM 1386 C C . MET A 1 3 ? -1.598 -17.486 -18.289 1.00 15.00 1112 MET A C 2
ATOM 1387 O O . MET A 1 3 ? -2.441 -16.628 -18.477 1.00 15.00 1112 MET A O 2
ATOM 1401 N N . ALA A 1 4 ? -1.254 -17.862 -17.082 1.00 15.00 1113 ALA A N 2
ATOM 1402 C CA . ALA A 1 4 ? -1.888 -17.232 -15.881 1.00 15.00 1113 ALA A CA 2
ATOM 1403 C C . ALA A 1 4 ? -1.325 -15.826 -15.661 1.00 15.00 1113 ALA A C 2
ATOM 1404 O O . ALA A 1 4 ? -0.187 -15.547 -15.994 1.00 15.00 1113 ALA A O 2
ATOM 1411 N N . TRP A 1 5 ? -2.116 -14.942 -15.103 1.00 15.00 1114 TRP A N 2
ATOM 1412 C CA . TRP A 1 5 ? -1.634 -13.552 -14.837 1.00 15.00 1114 TRP A CA 2
ATOM 1413 C C . TRP A 1 5 ? -1.971 -13.140 -13.401 1.00 15.00 1114 TRP A C 2
ATOM 1414 O O . TRP A 1 5 ? -2.874 -13.682 -12.789 1.00 15.00 1114 TRP A O 2
ATOM 1435 N N . GLY A 1 6 ? -1.250 -12.186 -12.865 1.00 15.00 1115 GLY A N 2
ATOM 1436 C CA . GLY A 1 6 ? -1.502 -11.742 -11.462 1.00 15.00 1115 GLY A CA 2
ATOM 1437 C C . GLY A 1 6 ? -1.575 -10.215 -11.411 1.00 15.00 1115 GLY A C 2
ATOM 1438 O O . GLY A 1 6 ? -1.243 -9.538 -12.368 1.00 15.00 1115 GLY A O 2
ATOM 1442 N N . SER A 1 7 ? -2.007 -9.672 -10.299 1.00 15.00 1116 SER A N 2
ATOM 1443 C CA . SER A 1 7 ? -2.084 -8.186 -10.158 1.00 15.00 1116 SER A CA 2
ATOM 1444 C C . SER A 1 7 ? -1.175 -7.719 -9.018 1.00 15.00 1116 SER A C 2
ATOM 1445 O O . SER A 1 7 ? -0.966 -8.431 -8.052 1.00 15.00 1116 SER A O 2
ATOM 1453 N N . SER A 1 8 ? -0.637 -6.529 -9.126 1.00 15.00 1117 SER A N 2
ATOM 1454 C CA . SER A 1 8 ? 0.283 -6.014 -8.065 1.00 15.00 1117 SER A CA 2
ATOM 1455 C C . SER A 1 8 ? -0.511 -5.230 -7.012 1.00 15.00 1117 SER A C 2
ATOM 1456 O O . SER A 1 8 ? -1.192 -4.271 -7.325 1.00 15.00 1117 SER A O 2
ATOM 1464 N N . TRP A 1 9 ? -0.422 -5.636 -5.770 1.00 15.00 1118 TRP A N 2
ATOM 1465 C CA . TRP A 1 9 ? -1.106 -4.887 -4.671 1.00 15.00 1118 TRP A CA 2
ATOM 1466 C C . TRP A 1 9 ? -0.130 -4.618 -3.524 1.00 15.00 1118 TRP A C 2
ATOM 1467 O O . TRP A 1 9 ? 0.663 -5.471 -3.168 1.00 15.00 1118 TRP A O 2
ATOM 1488 N N . LEU A 1 10 ? -0.181 -3.442 -2.947 1.00 15.00 1119 LEU A N 2
ATOM 1489 C CA . LEU A 1 10 ? 0.622 -3.173 -1.715 1.00 15.00 1119 LEU A CA 2
ATOM 1490 C C . LEU A 1 10 ? -0.260 -2.559 -0.630 1.00 15.00 1119 LEU A C 2
ATOM 1491 O O . LEU A 1 10 ? -1.020 -1.643 -0.882 1.00 15.00 1119 LEU A O 2
ATOM 1507 N N . LEU A 1 11 ? -0.162 -3.063 0.574 1.00 15.00 1120 LEU A N 2
ATOM 1508 C CA . LEU A 1 11 ? -0.864 -2.418 1.721 1.00 15.00 1120 LEU A CA 2
ATOM 1509 C C . LEU A 1 11 ? 0.163 -1.942 2.750 1.00 15.00 1120 LEU A C 2
ATOM 1510 O O . LEU A 1 11 ? 0.932 -2.726 3.273 1.00 15.00 1120 LEU A O 2
ATOM 1526 N N . LEU A 1 12 ? 0.178 -0.666 3.037 1.00 15.00 1121 LEU A N 2
ATOM 1527 C CA . LEU A 1 12 ? 1.105 -0.136 4.084 1.00 15.00 1121 LEU A CA 2
ATOM 1528 C C . LEU A 1 12 ? 0.327 0.079 5.380 1.00 15.00 1121 LEU A C 2
ATOM 1529 O O . LEU A 1 12 ? -0.786 0.566 5.362 1.00 15.00 1121 LEU A O 2
ATOM 1545 N N . LYS A 1 13 ? 0.902 -0.278 6.499 1.00 15.00 1122 LYS A N 2
ATOM 1546 C CA . LYS A 1 13 ? 0.111 -0.330 7.764 1.00 15.00 1122 LYS A CA 2
ATOM 1547 C C . LYS A 1 13 ? 0.878 0.287 8.935 1.00 15.00 1122 LYS A C 2
ATOM 1548 O O . LYS A 1 13 ? 2.040 0.631 8.828 1.00 15.00 1122 LYS A O 2
ATOM 1567 N N . ASN A 1 14 ? 0.210 0.419 10.063 1.00 15.00 1123 ASN A N 2
ATOM 1568 C CA . ASN A 1 14 ? 0.807 1.041 11.302 1.00 15.00 1123 ASN A CA 2
ATOM 1569 C C . ASN A 1 14 ? 0.971 2.540 11.086 1.00 15.00 1123 ASN A C 2
ATOM 1570 O O . ASN A 1 14 ? 2.005 3.120 11.360 1.00 15.00 1123 ASN A O 2
ATOM 1581 N N . LEU A 1 15 ? -0.061 3.162 10.591 1.00 15.00 1124 LEU A N 2
ATOM 1582 C CA . LEU A 1 15 ? -0.121 4.650 10.559 1.00 15.00 1124 LEU A CA 2
ATOM 1583 C C . LEU A 1 15 ? -0.990 5.146 11.717 1.00 15.00 1124 LEU A C 2
ATOM 1584 O O . LEU A 1 15 ? -2.029 4.575 12.001 1.00 15.00 1124 LEU A O 2
ATOM 1600 N N . THR A 1 16 ? -0.580 6.196 12.384 1.00 15.00 1125 THR A N 2
ATOM 1601 C CA . THR A 1 16 ? -1.361 6.689 13.562 1.00 15.00 1125 THR A CA 2
ATOM 1602 C C . THR A 1 16 ? -2.648 7.373 13.094 1.00 15.00 1125 THR A C 2
ATOM 1603 O O . THR A 1 16 ? -2.716 7.910 12.004 1.00 15.00 1125 THR A O 2
ATOM 1614 N N . ALA A 1 17 ? -3.669 7.360 13.916 1.00 15.00 1126 ALA A N 2
ATOM 1615 C CA . ALA A 1 17 ? -4.939 8.078 13.563 1.00 15.00 1126 ALA A CA 2
ATOM 1616 C C . ALA A 1 17 ? -4.669 9.572 13.328 1.00 15.00 1126 ALA A C 2
ATOM 1617 O O . ALA A 1 17 ? -5.454 10.255 12.697 1.00 15.00 1126 ALA A O 2
ATOM 1624 N N . GLN A 1 18 ? -3.566 10.082 13.831 1.00 15.00 1127 GLN A N 2
ATOM 1625 C CA . GLN A 1 18 ? -3.246 11.530 13.654 1.00 15.00 1127 GLN A CA 2
ATOM 1626 C C . GLN A 1 18 ? -2.526 11.794 12.321 1.00 15.00 1127 GLN A C 2
ATOM 1627 O O . GLN A 1 18 ? -1.950 12.853 12.140 1.00 15.00 1127 GLN A O 2
ATOM 1641 N N . ILE A 1 19 ? -2.546 10.857 11.389 1.00 15.00 1128 ILE A N 2
ATOM 1642 C CA . ILE A 1 19 ? -1.856 11.101 10.079 1.00 15.00 1128 ILE A CA 2
ATOM 1643 C C . ILE A 1 19 ? -2.727 12.025 9.211 1.00 15.00 1128 ILE A C 2
ATOM 1644 O O . ILE A 1 19 ? -3.872 11.734 8.925 1.00 15.00 1128 ILE A O 2
ATOM 1660 N N . ASP A 1 20 ? -2.182 13.132 8.795 1.00 15.00 1129 ASP A N 2
ATOM 1661 C CA . ASP A 1 20 ? -2.531 13.696 7.466 1.00 15.00 1129 ASP A CA 2
ATOM 1662 C C . ASP A 1 20 ? -1.541 13.135 6.449 1.00 15.00 1129 ASP A C 2
ATOM 1663 O O . ASP A 1 20 ? -0.343 13.223 6.664 1.00 15.00 1129 ASP A O 2
ATOM 1672 N N . GLY A 1 21 ? -2.001 12.566 5.357 1.00 15.00 1130 GLY A N 2
ATOM 1673 C CA . GLY A 1 21 ? -1.032 11.956 4.393 1.00 15.00 1130 GLY A CA 2
ATOM 1674 C C . GLY A 1 21 ? -1.139 12.634 3.023 1.00 15.00 1130 GLY A C 2
ATOM 1675 O O . GLY A 1 21 ? -1.571 12.021 2.068 1.00 15.00 1130 GLY A O 2
ATOM 1679 N N . PRO A 1 22 ? -0.721 13.883 2.958 1.00 15.00 1131 PRO A N 2
ATOM 1680 C CA . PRO A 1 22 ? -0.354 14.479 1.661 1.00 15.00 1131 PRO A CA 2
ATOM 1681 C C . PRO A 1 22 ? 1.092 14.110 1.335 1.00 15.00 1131 PRO A C 2
ATOM 1682 O O . PRO A 1 22 ? 1.398 13.669 0.245 1.00 15.00 1131 PRO A O 2
ATOM 1693 N N . THR A 1 23 ? 1.982 14.287 2.282 1.00 15.00 1132 THR A N 2
ATOM 1694 C CA . THR A 1 23 ? 3.378 13.779 2.114 1.00 15.00 1132 THR A CA 2
ATOM 1695 C C . THR A 1 23 ? 3.359 12.257 1.959 1.00 15.00 1132 THR A C 2
ATOM 1696 O O . THR A 1 23 ? 4.110 11.698 1.182 1.00 15.00 1132 THR A O 2
ATOM 1707 N N . LEU A 1 24 ? 2.502 11.584 2.692 1.00 15.00 1133 LEU A N 2
ATOM 1708 C CA . LEU A 1 24 ? 2.411 10.096 2.566 1.00 15.00 1133 LEU A CA 2
ATOM 1709 C C . LEU A 1 24 ? 1.946 9.730 1.152 1.00 15.00 1133 LEU A C 2
ATOM 1710 O O . LEU A 1 24 ? 2.526 8.881 0.498 1.00 15.00 1133 LEU A O 2
ATOM 1726 N N . ARG A 1 25 ? 0.905 10.371 0.677 1.00 15.00 1134 ARG A N 2
ATOM 1727 C CA . ARG A 1 25 ? 0.417 10.098 -0.715 1.00 15.00 1134 ARG A CA 2
ATOM 1728 C C . ARG A 1 25 ? 1.511 10.406 -1.745 1.00 15.00 1134 ARG A C 2
ATOM 1729 O O . ARG A 1 25 ? 1.746 9.630 -2.655 1.00 15.00 1134 ARG A O 2
ATOM 1750 N N . THR A 1 26 ? 2.180 11.526 -1.610 1.00 15.00 1135 THR A N 2
ATOM 1751 C CA . THR A 1 26 ? 3.240 11.895 -2.604 1.00 15.00 1135 THR A CA 2
ATOM 1752 C C . THR A 1 26 ? 4.348 10.841 -2.600 1.00 15.00 1135 THR A C 2
ATOM 1753 O O . THR A 1 26 ? 4.860 10.466 -3.637 1.00 15.00 1135 THR A O 2
ATOM 1764 N N . LEU A 1 27 ? 4.717 10.358 -1.438 1.00 15.00 1136 LEU A N 2
ATOM 1765 C CA . LEU A 1 27 ? 5.768 9.291 -1.358 1.00 15.00 1136 LEU A CA 2
ATOM 1766 C C . LEU A 1 27 ? 5.338 8.056 -2.157 1.00 15.00 1136 LEU A C 2
ATOM 1767 O O . LEU A 1 27 ? 6.129 7.471 -2.876 1.00 15.00 1136 LEU A O 2
ATOM 1783 N N . CYS A 1 28 ? 4.091 7.658 -2.041 1.00 15.00 1137 CYS A N 2
ATOM 1784 C CA . CYS A 1 28 ? 3.618 6.448 -2.787 1.00 15.00 1137 CYS A CA 2
ATOM 1785 C C . CYS A 1 28 ? 3.724 6.684 -4.296 1.00 15.00 1137 CYS A C 2
ATOM 1786 O O . CYS A 1 28 ? 4.140 5.813 -5.038 1.00 15.00 1137 CYS A O 2
ATOM 1794 N N . MET A 1 29 ? 3.349 7.855 -4.749 1.00 15.00 1138 MET A N 2
ATOM 1795 C CA . MET A 1 29 ? 3.437 8.163 -6.213 1.00 15.00 1138 MET A CA 2
ATOM 1796 C C . MET A 1 29 ? 4.894 8.100 -6.682 1.00 15.00 1138 MET A C 2
ATOM 1797 O O . MET A 1 29 ? 5.187 7.600 -7.753 1.00 15.00 1138 MET A O 2
ATOM 1811 N N . GLN A 1 30 ? 5.805 8.603 -5.884 1.00 15.00 1139 GLN A N 2
ATOM 1812 C CA . GLN A 1 30 ? 7.253 8.570 -6.270 1.00 15.00 1139 GLN A CA 2
ATOM 1813 C C . GLN A 1 30 ? 7.739 7.124 -6.398 1.00 15.00 1139 GLN A C 2
ATOM 1814 O O . GLN A 1 30 ? 8.513 6.801 -7.281 1.00 15.00 1139 GLN A O 2
ATOM 1828 N N . HIS A 1 31 ? 7.290 6.256 -5.523 1.00 15.00 1140 HIS A N 2
ATOM 1829 C CA . HIS A 1 31 ? 7.704 4.818 -5.608 1.00 15.00 1140 HIS A CA 2
ATOM 1830 C C . HIS A 1 31 ? 7.150 4.187 -6.888 1.00 15.00 1140 HIS A C 2
ATOM 1831 O O . HIS A 1 31 ? 7.818 3.406 -7.541 1.00 15.00 1140 HIS A O 2
ATOM 1845 N N . GLY A 1 32 ? 5.935 4.522 -7.246 1.00 15.00 1141 GLY A N 2
ATOM 1846 C CA . GLY A 1 32 ? 5.359 4.021 -8.530 1.00 15.00 1141 GLY A CA 2
ATOM 1847 C C . GLY A 1 32 ? 4.039 4.755 -8.823 1.00 15.00 1141 GLY A C 2
ATOM 1848 O O . GLY A 1 32 ? 3.395 5.230 -7.908 1.00 15.00 1141 GLY A O 2
ATOM 1852 N N . PRO A 1 33 ? 3.666 4.833 -10.089 1.00 15.00 1142 PRO A N 2
ATOM 1853 C CA . PRO A 1 33 ? 2.361 5.451 -10.440 1.00 15.00 1142 PRO A CA 2
ATOM 1854 C C . PRO A 1 33 ? 1.214 4.590 -9.905 1.00 15.00 1142 PRO A C 2
ATOM 1855 O O . PRO A 1 33 ? 1.214 3.382 -10.060 1.00 15.00 1142 PRO A O 2
ATOM 1866 N N . LEU A 1 34 ? 0.240 5.204 -9.278 1.00 15.00 1143 LEU A N 2
ATOM 1867 C CA . LEU A 1 34 ? -0.911 4.426 -8.725 1.00 15.00 1143 LEU A CA 2
ATOM 1868 C C . LEU A 1 34 ? -2.174 4.690 -9.547 1.00 15.00 1143 LEU A C 2
ATOM 1869 O O . LEU A 1 34 ? -2.610 5.819 -9.683 1.00 15.00 1143 LEU A O 2
ATOM 1885 N N . VAL A 1 35 ? -2.761 3.654 -10.095 1.00 15.00 1144 VAL A N 2
ATOM 1886 C CA . VAL A 1 35 ? -4.059 3.818 -10.824 1.00 15.00 1144 VAL A CA 2
ATOM 1887 C C . VAL A 1 35 ? -5.166 4.156 -9.821 1.00 15.00 1144 VAL A C 2
ATOM 1888 O O . VAL A 1 35 ? -6.012 4.993 -10.073 1.00 15.00 1144 VAL A O 2
ATOM 1901 N N . SER A 1 36 ? -5.156 3.503 -8.686 1.00 15.00 1145 SER A N 2
ATOM 1902 C CA . SER A 1 36 ? -6.197 3.763 -7.647 1.00 15.00 1145 SER A CA 2
ATOM 1903 C C . SER A 1 36 ? -5.639 3.447 -6.258 1.00 15.00 1145 SER A C 2
ATOM 1904 O O . SER A 1 36 ? -5.066 2.395 -6.046 1.00 15.00 1145 SER A O 2
ATOM 1912 N N . PHE A 1 37 ? -5.798 4.345 -5.315 1.00 15.00 1146 PHE A N 2
ATOM 1913 C CA . PHE A 1 37 ? -5.345 4.057 -3.919 1.00 15.00 1146 PHE A CA 2
ATOM 1914 C C . PHE A 1 37 ? -6.199 4.822 -2.901 1.00 15.00 1146 PHE A C 2
ATOM 1915 O O . PHE A 1 37 ? -6.650 5.923 -3.157 1.00 15.00 1146 PHE A O 2
ATOM 1932 N N . HIS A 1 38 ? -6.418 4.237 -1.751 1.00 15.00 1147 HIS A N 2
ATOM 1933 C CA . HIS A 1 38 ? -7.168 4.937 -0.665 1.00 15.00 1147 HIS A CA 2
ATOM 1934 C C . HIS A 1 38 ? -6.371 4.868 0.652 1.00 15.00 1147 HIS A C 2
ATOM 1935 O O . HIS A 1 38 ? -6.341 3.830 1.287 1.00 15.00 1147 HIS A O 2
ATOM 1949 N N . PRO A 1 39 ? -5.739 5.964 1.030 1.00 15.00 1148 PRO A N 2
ATOM 1950 C CA . PRO A 1 39 ? -5.016 6.001 2.321 1.00 15.00 1148 PRO A CA 2
ATOM 1951 C C . PRO A 1 39 ? -5.967 6.388 3.459 1.00 15.00 1148 PRO A C 2
ATOM 1952 O O . PRO A 1 39 ? -6.604 7.425 3.413 1.00 15.00 1148 PRO A O 2
ATOM 1963 N N . TYR A 1 40 ? -6.067 5.564 4.476 1.00 15.00 1149 TYR A N 2
ATOM 1964 C CA . TYR A 1 40 ? -6.898 5.930 5.665 1.00 15.00 1149 TYR A CA 2
ATOM 1965 C C . TYR A 1 40 ? -5.998 6.228 6.869 1.00 15.00 1149 TYR A C 2
ATOM 1966 O O . TYR A 1 40 ? -5.172 5.418 7.247 1.00 15.00 1149 TYR A O 2
ATOM 1984 N N . LEU A 1 41 ? -6.152 7.384 7.473 1.00 15.00 1150 LEU A N 2
ATOM 1985 C CA . LEU A 1 41 ? -5.479 7.648 8.783 1.00 15.00 1150 LEU A CA 2
ATOM 1986 C C . LEU A 1 41 ? -6.222 6.957 9.935 1.00 15.00 1150 LEU A C 2
ATOM 1987 O O . LEU A 1 41 ? -5.609 6.407 10.830 1.00 15.00 1150 LEU A O 2
ATOM 2003 N N . ASN A 1 42 ? -7.539 6.977 9.919 1.00 15.00 1151 ASN A N 2
ATOM 2004 C CA . ASN A 1 42 ? -8.320 6.504 11.114 1.00 15.00 1151 ASN A CA 2
ATOM 2005 C C . ASN A 1 42 ? -7.966 5.054 11.450 1.00 15.00 1151 ASN A C 2
ATOM 2006 O O . ASN A 1 42 ? -7.631 4.731 12.575 1.00 15.00 1151 ASN A O 2
ATOM 2017 N N . GLN A 1 43 ? -8.042 4.186 10.477 1.00 15.00 1152 GLN A N 2
ATOM 2018 C CA . GLN A 1 43 ? -7.686 2.751 10.708 1.00 15.00 1152 GLN A CA 2
ATOM 2019 C C . GLN A 1 43 ? -6.163 2.570 10.806 1.00 15.00 1152 GLN A C 2
ATOM 2020 O O . GLN A 1 43 ? -5.688 1.585 11.342 1.00 15.00 1152 GLN A O 2
ATOM 2034 N N . GLY A 1 44 ? -5.396 3.509 10.296 1.00 15.00 1153 GLY A N 2
ATOM 2035 C CA . GLY A 1 44 ? -3.908 3.367 10.315 1.00 15.00 1153 GLY A CA 2
ATOM 2036 C C . GLY A 1 44 ? -3.471 2.430 9.187 1.00 15.00 1153 GLY A C 2
ATOM 2037 O O . GLY A 1 44 ? -2.489 1.716 9.308 1.00 15.00 1153 GLY A O 2
ATOM 2041 N N . ILE A 1 45 ? -4.199 2.429 8.098 1.00 15.00 1154 ILE A N 2
ATOM 2042 C CA . ILE A 1 45 ? -3.818 1.590 6.923 1.00 15.00 1154 ILE A CA 2
ATOM 2043 C C . ILE A 1 45 ? -3.970 2.394 5.628 1.00 15.00 1154 ILE A C 2
ATOM 2044 O O . ILE A 1 45 ? -4.783 3.291 5.540 1.00 15.00 1154 ILE A O 2
ATOM 2060 N N . ALA A 1 46 ? -3.190 2.075 4.628 1.00 15.00 1155 ALA A N 2
ATOM 2061 C CA . ALA A 1 46 ? -3.418 2.664 3.272 1.00 15.00 1155 ALA A CA 2
ATOM 2062 C C . ALA A 1 46 ? -3.214 1.596 2.194 1.00 15.00 1155 ALA A C 2
ATOM 2063 O O . ALA A 1 46 ? -2.183 0.953 2.137 1.00 15.00 1155 ALA A O 2
ATOM 2070 N N . LEU A 1 47 ? -4.191 1.407 1.341 1.00 15.00 1156 LEU A N 2
ATOM 2071 C CA . LEU A 1 47 ? -4.081 0.359 0.278 1.00 15.00 1156 LEU A CA 2
ATOM 2072 C C . LEU A 1 47 ? -3.958 1.016 -1.100 1.00 15.00 1156 LEU A C 2
ATOM 2073 O O . LEU A 1 47 ? -4.705 1.916 -1.427 1.00 15.00 1156 LEU A O 2
ATOM 2089 N N . CYS A 1 48 ? -3.023 0.571 -1.906 1.00 15.00 1157 CYS A N 2
ATOM 2090 C CA . CYS A 1 48 ? -2.836 1.185 -3.260 1.00 15.00 1157 CYS A CA 2
ATOM 2091 C C . CYS A 1 48 ? -2.489 0.113 -4.302 1.00 15.00 1157 CYS A C 2
ATOM 2092 O O . CYS A 1 48 ? -1.816 -0.859 -4.010 1.00 15.00 1157 CYS A O 2
ATOM 2100 N N . LYS A 1 49 ? -2.952 0.293 -5.513 1.00 15.00 1158 LYS A N 2
ATOM 2101 C CA . LYS A 1 49 ? -2.654 -0.684 -6.604 1.00 15.00 1158 LYS A CA 2
ATOM 2102 C C . LYS A 1 49 ? -1.461 -0.205 -7.442 1.00 15.00 1158 LYS A C 2
ATOM 2103 O O . LYS A 1 49 ? -1.319 0.972 -7.717 1.00 15.00 1158 LYS A O 2
ATOM 2122 N N . TYR A 1 50 ? -0.607 -1.114 -7.846 1.00 15.00 1159 TYR A N 2
ATOM 2123 C CA . TYR A 1 50 ? 0.565 -0.738 -8.697 1.00 15.00 1159 TYR A CA 2
ATOM 2124 C C . TYR A 1 50 ? 0.363 -1.225 -10.136 1.00 15.00 1159 TYR A C 2
ATOM 2125 O O . TYR A 1 50 ? -0.461 -2.081 -10.401 1.00 15.00 1159 TYR A O 2
ATOM 2143 N N . THR A 1 51 ? 1.110 -0.677 -11.064 1.00 15.00 1160 THR A N 2
ATOM 2144 C CA . THR A 1 51 ? 0.939 -1.063 -12.502 1.00 15.00 1160 THR A CA 2
ATOM 2145 C C . THR A 1 51 ? 1.460 -2.485 -12.755 1.00 15.00 1160 THR A C 2
ATOM 2146 O O . THR A 1 51 ? 0.852 -3.248 -13.483 1.00 15.00 1160 THR A O 2
ATOM 2157 N N . THR A 1 52 ? 2.576 -2.845 -12.161 1.00 15.00 1161 THR A N 2
ATOM 2158 C CA . THR A 1 52 ? 3.188 -4.183 -12.452 1.00 15.00 1161 THR A CA 2
ATOM 2159 C C . THR A 1 52 ? 3.492 -4.943 -11.156 1.00 15.00 1161 THR A C 2
ATOM 2160 O O . THR A 1 52 ? 3.765 -4.354 -10.125 1.00 15.00 1161 THR A O 2
ATOM 2171 N N . ARG A 1 53 ? 3.451 -6.253 -11.209 1.00 15.00 1162 ARG A N 2
ATOM 2172 C CA . ARG A 1 53 ? 3.712 -7.074 -9.982 1.00 15.00 1162 ARG A CA 2
ATOM 2173 C C . ARG A 1 53 ? 5.132 -6.829 -9.464 1.00 15.00 1162 ARG A C 2
ATOM 2174 O O . ARG A 1 53 ? 5.352 -6.708 -8.271 1.00 15.00 1162 ARG A O 2
ATOM 2195 N N . GLU A 1 54 ? 6.094 -6.751 -10.351 1.00 15.00 1163 GLU A N 2
ATOM 2196 C CA . GLU A 1 54 ? 7.515 -6.593 -9.907 1.00 15.00 1163 GLU A CA 2
ATOM 2197 C C . GLU A 1 54 ? 7.703 -5.240 -9.221 1.00 15.00 1163 GLU A C 2
ATOM 2198 O O . GLU A 1 54 ? 8.391 -5.133 -8.220 1.00 15.00 1163 GLU A O 2
ATOM 2210 N N . GLU A 1 55 ? 7.090 -4.208 -9.749 1.00 15.00 1164 GLU A N 2
ATOM 2211 C CA . GLU A 1 55 ? 7.206 -2.858 -9.114 1.00 15.00 1164 GLU A CA 2
ATOM 2212 C C . GLU A 1 55 ? 6.626 -2.897 -7.698 1.00 15.00 1164 GLU A C 2
ATOM 2213 O O . GLU A 1 55 ? 7.177 -2.319 -6.779 1.00 15.00 1164 GLU A O 2
ATOM 2225 N N . ALA A 1 56 ? 5.519 -3.579 -7.518 1.00 15.00 1165 ALA A N 2
ATOM 2226 C CA . ALA A 1 56 ? 4.905 -3.670 -6.156 1.00 15.00 1165 ALA A CA 2
ATOM 2227 C C . ALA A 1 56 ? 5.873 -4.337 -5.178 1.00 15.00 1165 ALA A C 2
ATOM 2228 O O . ALA A 1 56 ? 6.085 -3.852 -4.082 1.00 15.00 1165 ALA A O 2
ATOM 2235 N N . ASN A 1 57 ? 6.466 -5.443 -5.564 1.00 15.00 1166 ASN A N 2
ATOM 2236 C CA . ASN A 1 57 ? 7.365 -6.185 -4.619 1.00 15.00 1166 ASN A CA 2
ATOM 2237 C C . ASN A 1 57 ? 8.519 -5.285 -4.173 1.00 15.00 1166 ASN A C 2
ATOM 2238 O O . ASN A 1 57 ? 8.889 -5.267 -3.014 1.00 15.00 1166 ASN A O 2
ATOM 2249 N N . LYS A 1 58 ? 9.082 -4.536 -5.088 1.00 15.00 1167 LYS A N 2
ATOM 2250 C CA . LYS A 1 58 ? 10.201 -3.611 -4.719 1.00 15.00 1167 LYS A CA 2
ATOM 2251 C C . LYS A 1 58 ? 9.704 -2.569 -3.716 1.00 15.00 1167 LYS A C 2
ATOM 2252 O O . LYS A 1 58 ? 10.374 -2.262 -2.743 1.00 15.00 1167 LYS A O 2
ATOM 2271 N N . ALA A 1 59 ? 8.531 -2.028 -3.944 1.00 15.00 1168 ALA A N 2
ATOM 2272 C CA . ALA A 1 59 ? 7.989 -0.989 -3.011 1.00 15.00 1168 ALA A CA 2
ATOM 2273 C C . ALA A 1 59 ? 7.815 -1.586 -1.612 1.00 15.00 1168 ALA A C 2
ATOM 2274 O O . ALA A 1 59 ? 8.098 -0.946 -0.618 1.00 15.00 1168 ALA A O 2
ATOM 2281 N N . GLN A 1 60 ? 7.354 -2.810 -1.535 1.00 15.00 1169 GLN A N 2
ATOM 2282 C CA . GLN A 1 60 ? 7.141 -3.456 -0.202 1.00 15.00 1169 GLN A CA 2
ATOM 2283 C C . GLN A 1 60 ? 8.474 -3.630 0.531 1.00 15.00 1169 GLN A C 2
ATOM 2284 O O . GLN A 1 60 ? 8.566 -3.390 1.721 1.00 15.00 1169 GLN A O 2
ATOM 2298 N N . MET A 1 61 ? 9.505 -4.043 -0.169 1.00 15.00 1170 MET A N 2
ATOM 2299 C CA . MET A 1 61 ? 10.822 -4.287 0.504 1.00 15.00 1170 MET A CA 2
ATOM 2300 C C . MET A 1 61 ? 11.340 -2.995 1.138 1.00 15.00 1170 MET A C 2
ATOM 2301 O O . MET A 1 61 ? 11.870 -3.004 2.235 1.00 15.00 1170 MET A O 2
ATOM 2315 N N . ALA A 1 62 ? 11.188 -1.887 0.455 1.00 15.00 1171 ALA A N 2
ATOM 2316 C CA . ALA A 1 62 ? 11.660 -0.581 1.019 1.00 15.00 1171 ALA A CA 2
ATOM 2317 C C . ALA A 1 62 ? 10.747 -0.120 2.163 1.00 15.00 1171 ALA A C 2
ATOM 2318 O O . ALA A 1 62 ? 11.213 0.323 3.196 1.00 15.00 1171 ALA A O 2
ATOM 2325 N N . LEU A 1 63 ? 9.452 -0.223 1.982 1.00 15.00 1172 LEU A N 2
ATOM 2326 C CA . LEU A 1 63 ? 8.495 0.288 3.017 1.00 15.00 1172 LEU A CA 2
ATOM 2327 C C . LEU A 1 63 ? 8.456 -0.642 4.234 1.00 15.00 1172 LEU A C 2
ATOM 2328 O O . LEU A 1 63 ? 8.282 -0.198 5.355 1.00 15.00 1172 LEU A O 2
ATOM 2344 N N . ASN A 1 64 ? 8.616 -1.924 4.020 1.00 15.00 1173 ASN A N 2
ATOM 2345 C CA . ASN A 1 64 ? 8.459 -2.905 5.143 1.00 15.00 1173 ASN A CA 2
ATOM 2346 C C . ASN A 1 64 ? 9.584 -2.740 6.167 1.00 15.00 1173 ASN A C 2
ATOM 2347 O O . ASN A 1 64 ? 10.725 -2.507 5.817 1.00 15.00 1173 ASN A O 2
ATOM 2358 N N . ASN A 1 65 ? 9.266 -2.859 7.439 1.00 15.00 1174 ASN A N 2
ATOM 2359 C CA . ASN A 1 65 ? 10.318 -2.805 8.510 1.00 15.00 1174 ASN A CA 2
ATOM 2360 C C . ASN A 1 65 ? 11.093 -1.490 8.426 1.00 15.00 1174 ASN A C 2
ATOM 2361 O O . ASN A 1 65 ? 12.284 -1.446 8.676 1.00 15.00 1174 ASN A O 2
ATOM 2372 N N . CYS A 1 66 ? 10.421 -0.422 8.074 1.00 15.00 1175 CYS A N 2
ATOM 2373 C CA . CYS A 1 66 ? 11.129 0.875 7.851 1.00 15.00 1175 CYS A CA 2
ATOM 2374 C C . CYS A 1 66 ? 10.894 1.800 9.043 1.00 15.00 1175 CYS A C 2
ATOM 2375 O O . CYS A 1 66 ? 9.768 2.037 9.432 1.00 15.00 1175 CYS A O 2
ATOM 2383 N N . VAL A 1 67 ? 11.947 2.323 9.624 1.00 15.00 1176 VAL A N 2
ATOM 2384 C CA . VAL A 1 67 ? 11.786 3.167 10.848 1.00 15.00 1176 VAL A CA 2
ATOM 2385 C C . VAL A 1 67 ? 12.027 4.640 10.512 1.00 15.00 1176 VAL A C 2
ATOM 2386 O O . VAL A 1 67 ? 13.018 4.998 9.904 1.00 15.00 1176 VAL A O 2
ATOM 2399 N N . LEU A 1 68 ? 11.117 5.489 10.909 1.00 15.00 1177 LEU A N 2
ATOM 2400 C CA . LEU A 1 68 ? 11.331 6.957 10.776 1.00 15.00 1177 LEU A CA 2
ATOM 2401 C C . LEU A 1 68 ? 11.267 7.590 12.163 1.00 15.00 1177 LEU A C 2
ATOM 2402 O O . LEU A 1 68 ? 10.832 6.960 13.108 1.00 15.00 1177 LEU A O 2
ATOM 2418 N N . ALA A 1 69 ? 11.700 8.824 12.300 1.00 15.00 1178 ALA A N 2
ATOM 2419 C CA . ALA A 1 69 ? 11.760 9.477 13.655 1.00 15.00 1178 ALA A CA 2
ATOM 2420 C C . ALA A 1 69 ? 10.442 9.299 14.430 1.00 15.00 1178 ALA A C 2
ATOM 2421 O O . ALA A 1 69 ? 9.443 9.891 14.098 1.00 15.00 1178 ALA A O 2
ATOM 2428 N N . ASN A 1 70 ? 10.475 8.460 15.444 1.00 15.00 1179 ASN A N 2
ATOM 2429 C CA . ASN A 1 70 ? 9.347 8.290 16.435 1.00 15.00 1179 ASN A CA 2
ATOM 2430 C C . ASN A 1 70 ? 8.159 7.511 15.823 1.00 15.00 1179 ASN A C 2
ATOM 2431 O O . ASN A 1 70 ? 7.123 7.382 16.452 1.00 15.00 1179 ASN A O 2
ATOM 2442 N N . THR A 1 71 ? 8.292 6.996 14.614 1.00 15.00 1180 THR A N 2
ATOM 2443 C CA . THR A 1 71 ? 7.164 6.205 14.009 1.00 15.00 1180 THR A CA 2
ATOM 2444 C C . THR A 1 71 ? 7.709 4.990 13.248 1.00 15.00 1180 THR A C 2
ATOM 2445 O O . THR A 1 71 ? 8.826 5.002 12.769 1.00 15.00 1180 THR A O 2
ATOM 2456 N N . THR A 1 72 ? 6.923 3.947 13.134 1.00 15.00 1181 THR A N 2
ATOM 2457 C CA . THR A 1 72 ? 7.375 2.736 12.383 1.00 15.00 1181 THR A CA 2
ATOM 2458 C C . THR A 1 72 ? 6.403 2.433 11.241 1.00 15.00 1181 THR A C 2
ATOM 2459 O O . THR A 1 72 ? 5.199 2.466 11.420 1.00 15.00 1181 THR A O 2
ATOM 2470 N N . ILE A 1 73 ? 6.917 2.138 10.070 1.00 15.00 1182 ILE A N 2
ATOM 2471 C CA . ILE A 1 73 ? 6.025 1.814 8.914 1.00 15.00 1182 ILE A CA 2
ATOM 2472 C C . ILE A 1 73 ? 6.222 0.354 8.500 1.00 15.00 1182 ILE A C 2
ATOM 2473 O O . ILE A 1 73 ? 7.335 -0.100 8.308 1.00 15.00 1182 ILE A O 2
ATOM 2489 N N . PHE A 1 74 ? 5.146 -0.377 8.362 1.00 15.00 1183 PHE A N 2
ATOM 2490 C CA . PHE A 1 74 ? 5.249 -1.814 7.966 1.00 15.00 1183 PHE A CA 2
ATOM 2491 C C . PHE A 1 74 ? 4.593 -2.032 6.602 1.00 15.00 1183 PHE A C 2
ATOM 2492 O O . PHE A 1 74 ? 3.688 -1.313 6.225 1.00 15.00 1183 PHE A O 2
ATOM 2509 N N . ALA A 1 75 ? 5.042 -3.019 5.865 1.00 15.00 1184 ALA A N 2
ATOM 2510 C CA . ALA A 1 75 ? 4.447 -3.289 4.521 1.00 15.00 1184 ALA A CA 2
ATOM 2511 C C . ALA A 1 75 ? 4.051 -4.763 4.403 1.00 15.00 1184 ALA A C 2
ATOM 2512 O O . ALA A 1 75 ? 4.804 -5.648 4.766 1.00 15.00 1184 ALA A O 2
ATOM 2519 N N . GLU A 1 76 ? 2.873 -5.025 3.896 1.00 15.00 1185 GLU A N 2
ATOM 2520 C CA . GLU A 1 76 ? 2.421 -6.439 3.711 1.00 15.00 1185 GLU A CA 2
ATOM 2521 C C . GLU A 1 76 ? 1.696 -6.590 2.371 1.00 15.00 1185 GLU A C 2
ATOM 2522 O O . GLU A 1 76 ? 1.289 -5.615 1.765 1.00 15.00 1185 GLU A O 2
ATOM 2534 N N . SER A 1 77 ? 1.535 -7.806 1.907 1.00 15.00 1186 SER A N 2
ATOM 2535 C CA . SER A 1 77 ? 0.794 -8.037 0.629 1.00 15.00 1186 SER A CA 2
ATOM 2536 C C . SER A 1 77 ? -0.501 -8.823 0.903 1.00 15.00 1186 SER A C 2
ATOM 2537 O O . SER A 1 77 ? -0.491 -10.038 0.873 1.00 15.00 1186 SER A O 2
ATOM 2545 N N . PRO A 1 78 ? -1.587 -8.114 1.164 1.00 15.00 1187 PRO A N 2
ATOM 2546 C CA . PRO A 1 78 ? -2.866 -8.801 1.480 1.00 15.00 1187 PRO A CA 2
ATOM 2547 C C . PRO A 1 78 ? -3.339 -9.628 0.282 1.00 15.00 1187 PRO A C 2
ATOM 2548 O O . PRO A 1 78 ? -3.021 -9.324 -0.854 1.00 15.00 1187 PRO A O 2
ATOM 2559 N N . SER A 1 79 ? -4.097 -10.671 0.530 1.00 15.00 1188 SER A N 2
ATOM 2560 C CA . SER A 1 79 ? -4.629 -11.502 -0.595 1.00 15.00 1188 SER A CA 2
ATOM 2561 C C . SER A 1 79 ? -5.667 -10.709 -1.385 1.00 15.00 1188 SER A C 2
ATOM 2562 O O . SER A 1 79 ? -6.216 -9.738 -0.897 1.00 15.00 1188 SER A O 2
ATOM 2570 N N . GLU A 1 80 ? -5.942 -11.116 -2.604 1.00 15.00 1189 GLU A N 2
ATOM 2571 C CA . GLU A 1 80 ? -6.992 -10.417 -3.416 1.00 15.00 1189 GLU A CA 2
ATOM 2572 C C . GLU A 1 80 ? -8.330 -10.470 -2.676 1.00 15.00 1189 GLU A C 2
ATOM 2573 O O . GLU A 1 80 ? -9.109 -9.535 -2.710 1.00 15.00 1189 GLU A O 2
ATOM 2585 N N . ASN A 1 81 ? -8.592 -11.564 -2.005 1.00 15.00 1190 ASN A N 2
ATOM 2586 C CA . ASN A 1 81 ? -9.780 -11.625 -1.102 1.00 15.00 1190 ASN A CA 2
ATOM 2587 C C . ASN A 1 81 ? -9.630 -10.595 0.019 1.00 15.00 1190 ASN A C 2
ATOM 2588 O O . ASN A 1 81 ? -10.588 -9.945 0.402 1.00 15.00 1190 ASN A O 2
ATOM 2599 N N . GLU A 1 82 ? -8.433 -10.435 0.546 1.00 15.00 1191 GLU A N 2
ATOM 2600 C CA . GLU A 1 82 ? -8.232 -9.427 1.633 1.00 15.00 1191 GLU A CA 2
ATOM 2601 C C . GLU A 1 82 ? -8.391 -8.012 1.072 1.00 15.00 1191 GLU A C 2
ATOM 2602 O O . GLU A 1 82 ? -8.865 -7.120 1.752 1.00 15.00 1191 GLU A O 2
ATOM 2614 N N . VAL A 1 83 ? -8.003 -7.800 -0.164 1.00 15.00 1192 VAL A N 2
ATOM 2615 C CA . VAL A 1 83 ? -8.191 -6.452 -0.790 1.00 15.00 1192 VAL A CA 2
ATOM 2616 C C . VAL A 1 83 ? -9.687 -6.127 -0.865 1.00 15.00 1192 VAL A C 2
ATOM 2617 O O . VAL A 1 83 ? -10.104 -5.023 -0.566 1.00 15.00 1192 VAL A O 2
ATOM 2630 N N . GLN A 1 84 ? -10.493 -7.084 -1.261 1.00 15.00 1193 GLN A N 2
ATOM 2631 C CA . GLN A 1 84 ? -11.972 -6.847 -1.320 1.00 15.00 1193 GLN A CA 2
ATOM 2632 C C . GLN A 1 84 ? -12.505 -6.507 0.074 1.00 15.00 1193 GLN A C 2
ATOM 2633 O O . GLN A 1 84 ? -13.346 -5.641 0.231 1.00 15.00 1193 GLN A O 2
ATOM 2647 N N . SER A 1 85 ? -12.016 -7.182 1.086 1.00 15.00 1194 SER A N 2
ATOM 2648 C CA . SER A 1 85 ? -12.489 -6.904 2.481 1.00 15.00 1194 SER A CA 2
ATOM 2649 C C . SER A 1 85 ? -12.195 -5.450 2.861 1.00 15.00 1194 SER A C 2
ATOM 2650 O O . SER A 1 85 ? -13.003 -4.792 3.491 1.00 15.00 1194 SER A O 2
ATOM 2658 N N . ILE A 1 86 ? -11.044 -4.950 2.481 1.00 15.00 1195 ILE A N 2
ATOM 2659 C CA . ILE A 1 86 ? -10.708 -3.520 2.775 1.00 15.00 1195 ILE A CA 2
ATOM 2660 C C . ILE A 1 86 ? -11.684 -2.593 2.039 1.00 15.00 1195 ILE A C 2
ATOM 2661 O O . ILE A 1 86 ? -12.190 -1.640 2.601 1.00 15.00 1195 ILE A O 2
ATOM 2677 N N . MET A 1 87 ? -11.945 -2.872 0.785 1.00 15.00 1196 MET A N 2
ATOM 2678 C CA . MET A 1 87 ? -12.894 -2.018 -0.004 1.00 15.00 1196 MET A CA 2
ATOM 2679 C C . MET A 1 87 ? -14.271 -1.998 0.666 1.00 15.00 1196 MET A C 2
ATOM 2680 O O . MET A 1 87 ? -14.971 -1.002 0.637 1.00 15.00 1196 MET A O 2
ATOM 2694 N N . GLN A 1 88 ? -14.655 -3.095 1.268 1.00 15.00 1197 GLN A N 2
ATOM 2695 C CA . GLN A 1 88 ? -15.976 -3.156 1.965 1.00 15.00 1197 GLN A CA 2
ATOM 2696 C C . GLN A 1 88 ? -15.840 -2.645 3.402 1.00 15.00 1197 GLN A C 2
ATOM 2697 O O . GLN A 1 88 ? -14.971 -3.071 4.140 1.00 15.00 1197 GLN A O 2
ATOM 2711 N N . HIS A 1 89 ? -16.697 -1.735 3.798 1.00 15.00 1198 HIS A N 2
ATOM 2712 C CA . HIS A 1 89 ? -16.625 -1.176 5.183 1.00 15.00 1198 HIS A CA 2
ATOM 2713 C C . HIS A 1 89 ? -17.333 -2.111 6.167 1.00 15.00 1198 HIS A C 2
ATOM 2714 O O . HIS A 1 89 ? -17.677 -3.211 5.766 1.00 15.00 1198 HIS A O 2
ATOM 2729 N N . GLY A 1 1 ? -17.524 -19.034 -13.396 1.00 15.00 1110 GLY A N 3
ATOM 2730 C CA . GLY A 1 1 ? -17.775 -18.671 -14.819 1.00 15.00 1110 GLY A CA 3
ATOM 2731 C C . GLY A 1 1 ? -16.794 -17.580 -15.250 1.00 15.00 1110 GLY A C 3
ATOM 2732 O O . GLY A 1 1 ? -16.003 -17.770 -16.156 1.00 15.00 1110 GLY A O 3
ATOM 2738 N N . ALA A 1 2 ? -16.843 -16.441 -14.605 1.00 15.00 1111 ALA A N 3
ATOM 2739 C CA . ALA A 1 2 ? -15.915 -15.323 -14.968 1.00 15.00 1111 ALA A CA 3
ATOM 2740 C C . ALA A 1 2 ? -14.506 -15.618 -14.448 1.00 15.00 1111 ALA A C 3
ATOM 2741 O O . ALA A 1 2 ? -14.335 -16.207 -13.397 1.00 15.00 1111 ALA A O 3
ATOM 2748 N N . MET A 1 3 ? -13.498 -15.212 -15.182 1.00 15.00 1112 MET A N 3
ATOM 2749 C CA . MET A 1 3 ? -12.091 -15.458 -14.742 1.00 15.00 1112 MET A CA 3
ATOM 2750 C C . MET A 1 3 ? -11.508 -14.194 -14.103 1.00 15.00 1112 MET A C 3
ATOM 2751 O O . MET A 1 3 ? -11.754 -13.092 -14.559 1.00 15.00 1112 MET A O 3
ATOM 2765 N N . ALA A 1 4 ? -10.741 -14.352 -13.053 1.00 15.00 1113 ALA A N 3
ATOM 2766 C CA . ALA A 1 4 ? -10.150 -13.166 -12.361 1.00 15.00 1113 ALA A CA 3
ATOM 2767 C C . ALA A 1 4 ? -8.654 -13.060 -12.671 1.00 15.00 1113 ALA A C 3
ATOM 2768 O O . ALA A 1 4 ? -7.971 -14.057 -12.818 1.00 15.00 1113 ALA A O 3
ATOM 2775 N N . TRP A 1 5 ? -8.147 -11.856 -12.770 1.00 15.00 1114 TRP A N 3
ATOM 2776 C CA . TRP A 1 5 ? -6.689 -11.665 -13.038 1.00 15.00 1114 TRP A CA 3
ATOM 2777 C C . TRP A 1 5 ? -5.983 -11.167 -11.775 1.00 15.00 1114 TRP A C 3
ATOM 2778 O O . TRP A 1 5 ? -6.564 -10.461 -10.971 1.00 15.00 1114 TRP A O 3
ATOM 2799 N N . GLY A 1 6 ? -4.735 -11.531 -11.599 1.00 15.00 1115 GLY A N 3
ATOM 2800 C CA . GLY A 1 6 ? -3.988 -11.105 -10.377 1.00 15.00 1115 GLY A CA 3
ATOM 2801 C C . GLY A 1 6 ? -3.290 -9.770 -10.644 1.00 15.00 1115 GLY A C 3
ATOM 2802 O O . GLY A 1 6 ? -2.679 -9.576 -11.678 1.00 15.00 1115 GLY A O 3
ATOM 2806 N N . SER A 1 7 ? -3.383 -8.852 -9.715 1.00 15.00 1116 SER A N 3
ATOM 2807 C CA . SER A 1 7 ? -2.742 -7.514 -9.900 1.00 15.00 1116 SER A CA 3
ATOM 2808 C C . SER A 1 7 ? -1.850 -7.183 -8.700 1.00 15.00 1116 SER A C 3
ATOM 2809 O O . SER A 1 7 ? -2.080 -7.650 -7.600 1.00 15.00 1116 SER A O 3
ATOM 2817 N N . SER A 1 8 ? -0.836 -6.380 -8.909 1.00 15.00 1117 SER A N 3
ATOM 2818 C CA . SER A 1 8 ? 0.052 -5.966 -7.773 1.00 15.00 1117 SER A CA 3
ATOM 2819 C C . SER A 1 8 ? -0.761 -5.220 -6.712 1.00 15.00 1117 SER A C 3
ATOM 2820 O O . SER A 1 8 ? -1.395 -4.220 -6.996 1.00 15.00 1117 SER A O 3
ATOM 2828 N N . TRP A 1 9 ? -0.742 -5.702 -5.494 1.00 15.00 1118 TRP A N 3
ATOM 2829 C CA . TRP A 1 9 ? -1.405 -4.964 -4.377 1.00 15.00 1118 TRP A CA 3
ATOM 2830 C C . TRP A 1 9 ? -0.448 -4.827 -3.190 1.00 15.00 1118 TRP A C 3
ATOM 2831 O O . TRP A 1 9 ? 0.201 -5.778 -2.795 1.00 15.00 1118 TRP A O 3
ATOM 2852 N N . LEU A 1 10 ? -0.359 -3.650 -2.623 1.00 15.00 1119 LEU A N 3
ATOM 2853 C CA . LEU A 1 10 ? 0.457 -3.463 -1.385 1.00 15.00 1119 LEU A CA 3
ATOM 2854 C C . LEU A 1 10 ? -0.399 -2.821 -0.295 1.00 15.00 1119 LEU A C 3
ATOM 2855 O O . LEU A 1 10 ? -1.124 -1.875 -0.549 1.00 15.00 1119 LEU A O 3
ATOM 2871 N N . LEU A 1 11 ? -0.322 -3.325 0.911 1.00 15.00 1120 LEU A N 3
ATOM 2872 C CA . LEU A 1 11 ? -1.046 -2.678 2.044 1.00 15.00 1120 LEU A CA 3
ATOM 2873 C C . LEU A 1 11 ? -0.044 -2.223 3.107 1.00 15.00 1120 LEU A C 3
ATOM 2874 O O . LEU A 1 11 ? 0.701 -3.018 3.646 1.00 15.00 1120 LEU A O 3
ATOM 2890 N N . LEU A 1 12 ? -0.024 -0.948 3.404 1.00 15.00 1121 LEU A N 3
ATOM 2891 C CA . LEU A 1 12 ? 0.921 -0.420 4.436 1.00 15.00 1121 LEU A CA 3
ATOM 2892 C C . LEU A 1 12 ? 0.185 -0.231 5.760 1.00 15.00 1121 LEU A C 3
ATOM 2893 O O . LEU A 1 12 ? -0.971 0.146 5.780 1.00 15.00 1121 LEU A O 3
ATOM 2909 N N . LYS A 1 13 ? 0.843 -0.489 6.862 1.00 15.00 1122 LYS A N 3
ATOM 2910 C CA . LYS A 1 13 ? 0.133 -0.500 8.175 1.00 15.00 1122 LYS A CA 3
ATOM 2911 C C . LYS A 1 13 ? 0.934 0.224 9.258 1.00 15.00 1122 LYS A C 3
ATOM 2912 O O . LYS A 1 13 ? 2.070 0.615 9.063 1.00 15.00 1122 LYS A O 3
ATOM 2931 N N . ASN A 1 14 ? 0.327 0.391 10.415 1.00 15.00 1123 ASN A N 3
ATOM 2932 C CA . ASN A 1 14 ? 0.990 1.050 11.599 1.00 15.00 1123 ASN A CA 3
ATOM 2933 C C . ASN A 1 14 ? 1.156 2.538 11.323 1.00 15.00 1123 ASN A C 3
ATOM 2934 O O . ASN A 1 14 ? 2.207 3.116 11.524 1.00 15.00 1123 ASN A O 3
ATOM 2945 N N . LEU A 1 15 ? 0.106 3.151 10.858 1.00 15.00 1124 LEU A N 3
ATOM 2946 C CA . LEU A 1 15 ? 0.058 4.636 10.767 1.00 15.00 1124 LEU A CA 3
ATOM 2947 C C . LEU A 1 15 ? -0.741 5.188 11.950 1.00 15.00 1124 LEU A C 3
ATOM 2948 O O . LEU A 1 15 ? -1.752 4.624 12.331 1.00 15.00 1124 LEU A O 3
ATOM 2964 N N . THR A 1 16 ? -0.301 6.277 12.532 1.00 15.00 1125 THR A N 3
ATOM 2965 C CA . THR A 1 16 ? -0.997 6.810 13.745 1.00 15.00 1125 THR A CA 3
ATOM 2966 C C . THR A 1 16 ? -2.333 7.443 13.349 1.00 15.00 1125 THR A C 3
ATOM 2967 O O . THR A 1 16 ? -2.495 7.928 12.245 1.00 15.00 1125 THR A O 3
ATOM 2978 N N . ALA A 1 17 ? -3.287 7.447 14.248 1.00 15.00 1126 ALA A N 3
ATOM 2979 C CA . ALA A 1 17 ? -4.602 8.110 13.957 1.00 15.00 1126 ALA A CA 3
ATOM 2980 C C . ALA A 1 17 ? -4.396 9.594 13.622 1.00 15.00 1126 ALA A C 3
ATOM 2981 O O . ALA A 1 17 ? -5.246 10.220 13.014 1.00 15.00 1126 ALA A O 3
ATOM 2988 N N . GLN A 1 18 ? -3.276 10.162 14.014 1.00 15.00 1127 GLN A N 3
ATOM 2989 C CA . GLN A 1 18 ? -3.018 11.606 13.739 1.00 15.00 1127 GLN A CA 3
ATOM 2990 C C . GLN A 1 18 ? -2.402 11.818 12.347 1.00 15.00 1127 GLN A C 3
ATOM 2991 O O . GLN A 1 18 ? -1.876 12.882 12.069 1.00 15.00 1127 GLN A O 3
ATOM 3005 N N . ILE A 1 19 ? -2.454 10.830 11.469 1.00 15.00 1128 ILE A N 3
ATOM 3006 C CA . ILE A 1 19 ? -1.884 11.031 10.096 1.00 15.00 1128 ILE A CA 3
ATOM 3007 C C . ILE A 1 19 ? -2.868 11.866 9.259 1.00 15.00 1128 ILE A C 3
ATOM 3008 O O . ILE A 1 19 ? -4.015 11.509 9.088 1.00 15.00 1128 ILE A O 3
ATOM 3024 N N . ASP A 1 20 ? -2.420 12.973 8.743 1.00 15.00 1129 ASP A N 3
ATOM 3025 C CA . ASP A 1 20 ? -2.869 13.414 7.397 1.00 15.00 1129 ASP A CA 3
ATOM 3026 C C . ASP A 1 20 ? -1.885 12.848 6.376 1.00 15.00 1129 ASP A C 3
ATOM 3027 O O . ASP A 1 20 ? -0.690 13.055 6.519 1.00 15.00 1129 ASP A O 3
ATOM 3036 N N . GLY A 1 21 ? -2.343 12.149 5.360 1.00 15.00 1130 GLY A N 3
ATOM 3037 C CA . GLY A 1 21 ? -1.365 11.585 4.373 1.00 15.00 1130 GLY A CA 3
ATOM 3038 C C . GLY A 1 21 ? -1.636 12.137 2.970 1.00 15.00 1130 GLY A C 3
ATOM 3039 O O . GLY A 1 21 ? -2.037 11.404 2.088 1.00 15.00 1130 GLY A O 3
ATOM 3043 N N . PRO A 1 22 ? -1.385 13.418 2.793 1.00 15.00 1131 PRO A N 3
ATOM 3044 C CA . PRO A 1 22 ? -1.121 13.951 1.444 1.00 15.00 1131 PRO A CA 3
ATOM 3045 C C . PRO A 1 22 ? 0.359 13.764 1.111 1.00 15.00 1131 PRO A C 3
ATOM 3046 O O . PRO A 1 22 ? 0.708 13.293 0.049 1.00 15.00 1131 PRO A O 3
ATOM 3057 N N . THR A 1 23 ? 1.231 14.133 2.022 1.00 15.00 1132 THR A N 3
ATOM 3058 C CA . THR A 1 23 ? 2.684 13.823 1.850 1.00 15.00 1132 THR A CA 3
ATOM 3059 C C . THR A 1 23 ? 2.884 12.308 1.775 1.00 15.00 1132 THR A C 3
ATOM 3060 O O . THR A 1 23 ? 3.709 11.824 1.024 1.00 15.00 1132 THR A O 3
ATOM 3071 N N . LEU A 1 24 ? 2.130 11.558 2.548 1.00 15.00 1133 LEU A N 3
ATOM 3072 C CA . LEU A 1 24 ? 2.249 10.068 2.492 1.00 15.00 1133 LEU A CA 3
ATOM 3073 C C . LEU A 1 24 ? 1.851 9.577 1.097 1.00 15.00 1133 LEU A C 3
ATOM 3074 O O . LEU A 1 24 ? 2.558 8.806 0.473 1.00 15.00 1133 LEU A O 3
ATOM 3090 N N . ARG A 1 25 ? 0.721 10.027 0.603 1.00 15.00 1134 ARG A N 3
ATOM 3091 C CA . ARG A 1 25 ? 0.285 9.624 -0.774 1.00 15.00 1134 ARG A CA 3
ATOM 3092 C C . ARG A 1 25 ? 1.307 10.072 -1.828 1.00 15.00 1134 ARG A C 3
ATOM 3093 O O . ARG A 1 25 ? 1.652 9.317 -2.719 1.00 15.00 1134 ARG A O 3
ATOM 3114 N N . THR A 1 26 ? 1.795 11.286 -1.734 1.00 15.00 1135 THR A N 3
ATOM 3115 C CA . THR A 1 26 ? 2.763 11.791 -2.761 1.00 15.00 1135 THR A CA 3
ATOM 3116 C C . THR A 1 26 ? 4.022 10.921 -2.771 1.00 15.00 1135 THR A C 3
ATOM 3117 O O . THR A 1 26 ? 4.543 10.585 -3.817 1.00 15.00 1135 THR A O 3
ATOM 3128 N N . LEU A 1 27 ? 4.512 10.552 -1.610 1.00 15.00 1136 LEU A N 3
ATOM 3129 C CA . LEU A 1 27 ? 5.722 9.670 -1.543 1.00 15.00 1136 LEU A CA 3
ATOM 3130 C C . LEU A 1 27 ? 5.458 8.350 -2.277 1.00 15.00 1136 LEU A C 3
ATOM 3131 O O . LEU A 1 27 ? 6.302 7.861 -3.007 1.00 15.00 1136 LEU A O 3
ATOM 3147 N N . CYS A 1 28 ? 4.294 7.774 -2.089 1.00 15.00 1137 CYS A N 3
ATOM 3148 C CA . CYS A 1 28 ? 3.982 6.476 -2.768 1.00 15.00 1137 CYS A CA 3
ATOM 3149 C C . CYS A 1 28 ? 4.005 6.657 -4.287 1.00 15.00 1137 CYS A C 3
ATOM 3150 O O . CYS A 1 28 ? 4.514 5.820 -5.010 1.00 15.00 1137 CYS A O 3
ATOM 3158 N N . MET A 1 29 ? 3.455 7.744 -4.771 1.00 15.00 1138 MET A N 3
ATOM 3159 C CA . MET A 1 29 ? 3.453 7.998 -6.248 1.00 15.00 1138 MET A CA 3
ATOM 3160 C C . MET A 1 29 ? 4.888 8.113 -6.769 1.00 15.00 1138 MET A C 3
ATOM 3161 O O . MET A 1 29 ? 5.210 7.622 -7.835 1.00 15.00 1138 MET A O 3
ATOM 3175 N N . GLN A 1 30 ? 5.749 8.760 -6.022 1.00 15.00 1139 GLN A N 3
ATOM 3176 C CA . GLN A 1 30 ? 7.176 8.903 -6.460 1.00 15.00 1139 GLN A CA 3
ATOM 3177 C C . GLN A 1 30 ? 7.840 7.528 -6.571 1.00 15.00 1139 GLN A C 3
ATOM 3178 O O . GLN A 1 30 ? 8.620 7.282 -7.474 1.00 15.00 1139 GLN A O 3
ATOM 3192 N N . HIS A 1 31 ? 7.535 6.633 -5.661 1.00 15.00 1140 HIS A N 3
ATOM 3193 C CA . HIS A 1 31 ? 8.146 5.266 -5.712 1.00 15.00 1140 HIS A CA 3
ATOM 3194 C C . HIS A 1 31 ? 7.670 4.512 -6.958 1.00 15.00 1140 HIS A C 3
ATOM 3195 O O . HIS A 1 31 ? 8.445 3.846 -7.620 1.00 15.00 1140 HIS A O 3
ATOM 3209 N N . GLY A 1 32 ? 6.403 4.613 -7.277 1.00 15.00 1141 GLY A N 3
ATOM 3210 C CA . GLY A 1 32 ? 5.867 3.908 -8.481 1.00 15.00 1141 GLY A CA 3
ATOM 3211 C C . GLY A 1 32 ? 4.647 4.670 -9.025 1.00 15.00 1141 GLY A C 3
ATOM 3212 O O . GLY A 1 32 ? 4.065 5.465 -8.315 1.00 15.00 1141 GLY A O 3
ATOM 3216 N N . PRO A 1 33 ? 4.283 4.412 -10.272 1.00 15.00 1142 PRO A N 3
ATOM 3217 C CA . PRO A 1 33 ? 3.096 5.090 -10.863 1.00 15.00 1142 PRO A CA 3
ATOM 3218 C C . PRO A 1 33 ? 1.843 4.795 -10.030 1.00 15.00 1142 PRO A C 3
ATOM 3219 O O . PRO A 1 33 ? 1.652 3.690 -9.558 1.00 15.00 1142 PRO A O 3
ATOM 3230 N N . LEU A 1 34 ? 0.993 5.778 -9.851 1.00 15.00 1143 LEU A N 3
ATOM 3231 C CA . LEU A 1 34 ? -0.191 5.596 -8.958 1.00 15.00 1143 LEU A CA 3
ATOM 3232 C C . LEU A 1 34 ? -1.466 5.419 -9.786 1.00 15.00 1143 LEU A C 3
ATOM 3233 O O . LEU A 1 34 ? -1.910 6.332 -10.458 1.00 15.00 1143 LEU A O 3
ATOM 3249 N N . VAL A 1 35 ? -2.055 4.249 -9.740 1.00 15.00 1144 VAL A N 3
ATOM 3250 C CA . VAL A 1 35 ? -3.383 4.042 -10.394 1.00 15.00 1144 VAL A CA 3
ATOM 3251 C C . VAL A 1 35 ? -4.500 4.421 -9.415 1.00 15.00 1144 VAL A C 3
ATOM 3252 O O . VAL A 1 35 ? -5.397 5.177 -9.740 1.00 15.00 1144 VAL A O 3
ATOM 3265 N N . SER A 1 36 ? -4.442 3.895 -8.216 1.00 15.00 1145 SER A N 3
ATOM 3266 C CA . SER A 1 36 ? -5.459 4.244 -7.179 1.00 15.00 1145 SER A CA 3
ATOM 3267 C C . SER A 1 36 ? -4.860 4.064 -5.781 1.00 15.00 1145 SER A C 3
ATOM 3268 O O . SER A 1 36 ? -4.158 3.103 -5.520 1.00 15.00 1145 SER A O 3
ATOM 3276 N N . PHE A 1 37 ? -5.132 4.982 -4.884 1.00 15.00 1146 PHE A N 3
ATOM 3277 C CA . PHE A 1 37 ? -4.578 4.875 -3.499 1.00 15.00 1146 PHE A CA 3
ATOM 3278 C C . PHE A 1 37 ? -5.566 5.458 -2.484 1.00 15.00 1146 PHE A C 3
ATOM 3279 O O . PHE A 1 37 ? -6.051 6.563 -2.647 1.00 15.00 1146 PHE A O 3
ATOM 3296 N N . HIS A 1 38 ? -5.865 4.723 -1.439 1.00 15.00 1147 HIS A N 3
ATOM 3297 C CA . HIS A 1 38 ? -6.727 5.270 -0.351 1.00 15.00 1147 HIS A CA 3
ATOM 3298 C C . HIS A 1 38 ? -6.048 5.053 1.013 1.00 15.00 1147 HIS A C 3
ATOM 3299 O O . HIS A 1 38 ? -6.050 3.950 1.522 1.00 15.00 1147 HIS A O 3
ATOM 3313 N N . PRO A 1 39 ? -5.478 6.106 1.571 1.00 15.00 1148 PRO A N 3
ATOM 3314 C CA . PRO A 1 39 ? -4.871 6.002 2.914 1.00 15.00 1148 PRO A CA 3
ATOM 3315 C C . PRO A 1 39 ? -5.910 6.306 3.997 1.00 15.00 1148 PRO A C 3
ATOM 3316 O O . PRO A 1 39 ? -6.631 7.284 3.912 1.00 15.00 1148 PRO A O 3
ATOM 3327 N N . TYR A 1 40 ? -5.991 5.478 5.012 1.00 15.00 1149 TYR A N 3
ATOM 3328 C CA . TYR A 1 40 ? -6.833 5.824 6.196 1.00 15.00 1149 TYR A CA 3
ATOM 3329 C C . TYR A 1 40 ? -5.934 6.141 7.395 1.00 15.00 1149 TYR A C 3
ATOM 3330 O O . TYR A 1 40 ? -5.088 5.351 7.770 1.00 15.00 1149 TYR A O 3
ATOM 3348 N N . LEU A 1 41 ? -6.115 7.292 7.994 1.00 15.00 1150 LEU A N 3
ATOM 3349 C CA . LEU A 1 41 ? -5.384 7.612 9.260 1.00 15.00 1150 LEU A CA 3
ATOM 3350 C C . LEU A 1 41 ? -6.011 6.898 10.464 1.00 15.00 1150 LEU A C 3
ATOM 3351 O O . LEU A 1 41 ? -5.310 6.357 11.300 1.00 15.00 1150 LEU A O 3
ATOM 3367 N N . ASN A 1 42 ? -7.320 6.889 10.557 1.00 15.00 1151 ASN A N 3
ATOM 3368 C CA . ASN A 1 42 ? -7.983 6.435 11.825 1.00 15.00 1151 ASN A CA 3
ATOM 3369 C C . ASN A 1 42 ? -7.646 4.971 12.109 1.00 15.00 1151 ASN A C 3
ATOM 3370 O O . ASN A 1 42 ? -7.209 4.625 13.191 1.00 15.00 1151 ASN A O 3
ATOM 3381 N N . GLN A 1 43 ? -7.849 4.113 11.141 1.00 15.00 1152 GLN A N 3
ATOM 3382 C CA . GLN A 1 43 ? -7.495 2.670 11.321 1.00 15.00 1152 GLN A CA 3
ATOM 3383 C C . GLN A 1 43 ? -5.971 2.480 11.327 1.00 15.00 1152 GLN A C 3
ATOM 3384 O O . GLN A 1 43 ? -5.471 1.482 11.813 1.00 15.00 1152 GLN A O 3
ATOM 3398 N N . GLY A 1 44 ? -5.231 3.427 10.791 1.00 15.00 1153 GLY A N 3
ATOM 3399 C CA . GLY A 1 44 ? -3.744 3.289 10.738 1.00 15.00 1153 GLY A CA 3
ATOM 3400 C C . GLY A 1 44 ? -3.361 2.327 9.611 1.00 15.00 1153 GLY A C 3
ATOM 3401 O O . GLY A 1 44 ? -2.365 1.627 9.698 1.00 15.00 1153 GLY A O 3
ATOM 3405 N N . ILE A 1 45 ? -4.147 2.289 8.563 1.00 15.00 1154 ILE A N 3
ATOM 3406 C CA . ILE A 1 45 ? -3.816 1.424 7.391 1.00 15.00 1154 ILE A CA 3
ATOM 3407 C C . ILE A 1 45 ? -3.976 2.212 6.087 1.00 15.00 1154 ILE A C 3
ATOM 3408 O O . ILE A 1 45 ? -4.757 3.137 6.008 1.00 15.00 1154 ILE A O 3
ATOM 3424 N N . ALA A 1 46 ? -3.238 1.848 5.069 1.00 15.00 1155 ALA A N 3
ATOM 3425 C CA . ALA A 1 46 ? -3.461 2.453 3.716 1.00 15.00 1155 ALA A CA 3
ATOM 3426 C C . ALA A 1 46 ? -3.336 1.380 2.628 1.00 15.00 1155 ALA A C 3
ATOM 3427 O O . ALA A 1 46 ? -2.431 0.571 2.652 1.00 15.00 1155 ALA A O 3
ATOM 3434 N N . LEU A 1 47 ? -4.238 1.377 1.674 1.00 15.00 1156 LEU A N 3
ATOM 3435 C CA . LEU A 1 47 ? -4.203 0.337 0.596 1.00 15.00 1156 LEU A CA 3
ATOM 3436 C C . LEU A 1 47 ? -3.921 0.998 -0.756 1.00 15.00 1156 LEU A C 3
ATOM 3437 O O . LEU A 1 47 ? -4.524 1.998 -1.097 1.00 15.00 1156 LEU A O 3
ATOM 3453 N N . CYS A 1 48 ? -3.012 0.445 -1.524 1.00 15.00 1157 CYS A N 3
ATOM 3454 C CA . CYS A 1 48 ? -2.646 1.077 -2.830 1.00 15.00 1157 CYS A CA 3
ATOM 3455 C C . CYS A 1 48 ? -2.333 0.009 -3.886 1.00 15.00 1157 CYS A C 3
ATOM 3456 O O . CYS A 1 48 ? -1.871 -1.071 -3.572 1.00 15.00 1157 CYS A O 3
ATOM 3464 N N . LYS A 1 49 ? -2.586 0.313 -5.137 1.00 15.00 1158 LYS A N 3
ATOM 3465 C CA . LYS A 1 49 ? -2.336 -0.680 -6.226 1.00 15.00 1158 LYS A CA 3
ATOM 3466 C C . LYS A 1 49 ? -1.213 -0.195 -7.151 1.00 15.00 1158 LYS A C 3
ATOM 3467 O O . LYS A 1 49 ? -1.093 0.983 -7.431 1.00 15.00 1158 LYS A O 3
ATOM 3486 N N . TYR A 1 50 ? -0.393 -1.103 -7.624 1.00 15.00 1159 TYR A N 3
ATOM 3487 C CA . TYR A 1 50 ? 0.719 -0.721 -8.549 1.00 15.00 1159 TYR A CA 3
ATOM 3488 C C . TYR A 1 50 ? 0.434 -1.227 -9.967 1.00 15.00 1159 TYR A C 3
ATOM 3489 O O . TYR A 1 50 ? -0.391 -2.098 -10.169 1.00 15.00 1159 TYR A O 3
ATOM 3507 N N . THR A 1 51 ? 1.111 -0.680 -10.948 1.00 15.00 1160 THR A N 3
ATOM 3508 C CA . THR A 1 51 ? 0.826 -1.057 -12.370 1.00 15.00 1160 THR A CA 3
ATOM 3509 C C . THR A 1 51 ? 1.376 -2.452 -12.696 1.00 15.00 1160 THR A C 3
ATOM 3510 O O . THR A 1 51 ? 0.738 -3.225 -13.389 1.00 15.00 1160 THR A O 3
ATOM 3521 N N . THR A 1 52 ? 2.549 -2.783 -12.203 1.00 15.00 1161 THR A N 3
ATOM 3522 C CA . THR A 1 52 ? 3.191 -4.081 -12.593 1.00 15.00 1161 THR A CA 3
ATOM 3523 C C . THR A 1 52 ? 3.595 -4.893 -11.356 1.00 15.00 1161 THR A C 3
ATOM 3524 O O . THR A 1 52 ? 3.871 -4.349 -10.302 1.00 15.00 1161 THR A O 3
ATOM 3535 N N . ARG A 1 53 ? 3.634 -6.198 -11.489 1.00 15.00 1162 ARG A N 3
ATOM 3536 C CA . ARG A 1 53 ? 3.931 -7.076 -10.311 1.00 15.00 1162 ARG A CA 3
ATOM 3537 C C . ARG A 1 53 ? 5.334 -6.798 -9.760 1.00 15.00 1162 ARG A C 3
ATOM 3538 O O . ARG A 1 53 ? 5.537 -6.758 -8.560 1.00 15.00 1162 ARG A O 3
ATOM 3559 N N . GLU A 1 54 ? 6.301 -6.605 -10.626 1.00 15.00 1163 GLU A N 3
ATOM 3560 C CA . GLU A 1 54 ? 7.712 -6.443 -10.152 1.00 15.00 1163 GLU A CA 3
ATOM 3561 C C . GLU A 1 54 ? 7.857 -5.146 -9.355 1.00 15.00 1163 GLU A C 3
ATOM 3562 O O . GLU A 1 54 ? 8.509 -5.113 -8.326 1.00 15.00 1163 GLU A O 3
ATOM 3574 N N . GLU A 1 55 ? 7.251 -4.081 -9.819 1.00 15.00 1164 GLU A N 3
ATOM 3575 C CA . GLU A 1 55 ? 7.312 -2.791 -9.061 1.00 15.00 1164 GLU A CA 3
ATOM 3576 C C . GLU A 1 55 ? 6.642 -2.962 -7.698 1.00 15.00 1164 GLU A C 3
ATOM 3577 O O . GLU A 1 55 ? 7.094 -2.422 -6.705 1.00 15.00 1164 GLU A O 3
ATOM 3589 N N . ALA A 1 56 ? 5.570 -3.715 -7.644 1.00 15.00 1165 ALA A N 3
ATOM 3590 C CA . ALA A 1 56 ? 4.873 -3.944 -6.339 1.00 15.00 1165 ALA A CA 3
ATOM 3591 C C . ALA A 1 56 ? 5.817 -4.614 -5.335 1.00 15.00 1165 ALA A C 3
ATOM 3592 O O . ALA A 1 56 ? 5.928 -4.182 -4.202 1.00 15.00 1165 ALA A O 3
ATOM 3599 N N . ASN A 1 57 ? 6.497 -5.660 -5.742 1.00 15.00 1166 ASN A N 3
ATOM 3600 C CA . ASN A 1 57 ? 7.400 -6.383 -4.790 1.00 15.00 1166 ASN A CA 3
ATOM 3601 C C . ASN A 1 57 ? 8.493 -5.441 -4.285 1.00 15.00 1166 ASN A C 3
ATOM 3602 O O . ASN A 1 57 ? 8.818 -5.425 -3.111 1.00 15.00 1166 ASN A O 3
ATOM 3613 N N . LYS A 1 58 ? 9.060 -4.653 -5.166 1.00 15.00 1167 LYS A N 3
ATOM 3614 C CA . LYS A 1 58 ? 10.119 -3.685 -4.738 1.00 15.00 1167 LYS A CA 3
ATOM 3615 C C . LYS A 1 58 ? 9.543 -2.689 -3.732 1.00 15.00 1167 LYS A C 3
ATOM 3616 O O . LYS A 1 58 ? 10.183 -2.338 -2.756 1.00 15.00 1167 LYS A O 3
ATOM 3635 N N . ALA A 1 59 ? 8.332 -2.236 -3.961 1.00 15.00 1168 ALA A N 3
ATOM 3636 C CA . ALA A 1 59 ? 7.713 -1.243 -3.031 1.00 15.00 1168 ALA A CA 3
ATOM 3637 C C . ALA A 1 59 ? 7.569 -1.855 -1.638 1.00 15.00 1168 ALA A C 3
ATOM 3638 O O . ALA A 1 59 ? 7.830 -1.211 -0.641 1.00 15.00 1168 ALA A O 3
ATOM 3645 N N . GLN A 1 60 ? 7.157 -3.098 -1.568 1.00 15.00 1169 GLN A N 3
ATOM 3646 C CA . GLN A 1 60 ? 6.978 -3.758 -0.236 1.00 15.00 1169 GLN A CA 3
ATOM 3647 C C . GLN A 1 60 ? 8.320 -3.883 0.488 1.00 15.00 1169 GLN A C 3
ATOM 3648 O O . GLN A 1 60 ? 8.407 -3.662 1.684 1.00 15.00 1169 GLN A O 3
ATOM 3662 N N . MET A 1 61 ? 9.366 -4.235 -0.223 1.00 15.00 1170 MET A N 3
ATOM 3663 C CA . MET A 1 61 ? 10.698 -4.421 0.437 1.00 15.00 1170 MET A CA 3
ATOM 3664 C C . MET A 1 61 ? 11.157 -3.111 1.082 1.00 15.00 1170 MET A C 3
ATOM 3665 O O . MET A 1 61 ? 11.685 -3.103 2.179 1.00 15.00 1170 MET A O 3
ATOM 3679 N N . ALA A 1 62 ? 10.958 -2.007 0.405 1.00 15.00 1171 ALA A N 3
ATOM 3680 C CA . ALA A 1 62 ? 11.389 -0.686 0.968 1.00 15.00 1171 ALA A CA 3
ATOM 3681 C C . ALA A 1 62 ? 10.446 -0.236 2.091 1.00 15.00 1171 ALA A C 3
ATOM 3682 O O . ALA A 1 62 ? 10.885 0.228 3.128 1.00 15.00 1171 ALA A O 3
ATOM 3689 N N . LEU A 1 63 ? 9.157 -0.368 1.890 1.00 15.00 1172 LEU A N 3
ATOM 3690 C CA . LEU A 1 63 ? 8.174 0.153 2.895 1.00 15.00 1172 LEU A CA 3
ATOM 3691 C C . LEU A 1 63 ? 8.143 -0.738 4.141 1.00 15.00 1172 LEU A C 3
ATOM 3692 O O . LEU A 1 63 ? 7.906 -0.267 5.239 1.00 15.00 1172 LEU A O 3
ATOM 3708 N N . ASN A 1 64 ? 8.381 -2.015 3.976 1.00 15.00 1173 ASN A N 3
ATOM 3709 C CA . ASN A 1 64 ? 8.290 -2.959 5.137 1.00 15.00 1173 ASN A CA 3
ATOM 3710 C C . ASN A 1 64 ? 9.476 -2.759 6.083 1.00 15.00 1173 ASN A C 3
ATOM 3711 O O . ASN A 1 64 ? 10.593 -2.540 5.655 1.00 15.00 1173 ASN A O 3
ATOM 3722 N N . ASN A 1 65 ? 9.240 -2.832 7.376 1.00 15.00 1174 ASN A N 3
ATOM 3723 C CA . ASN A 1 65 ? 10.358 -2.722 8.377 1.00 15.00 1174 ASN A CA 3
ATOM 3724 C C . ASN A 1 65 ? 11.107 -1.403 8.189 1.00 15.00 1174 ASN A C 3
ATOM 3725 O O . ASN A 1 65 ? 12.310 -1.333 8.363 1.00 15.00 1174 ASN A O 3
ATOM 3736 N N . CYS A 1 66 ? 10.398 -0.360 7.836 1.00 15.00 1175 CYS A N 3
ATOM 3737 C CA . CYS A 1 66 ? 11.072 0.935 7.508 1.00 15.00 1175 CYS A CA 3
ATOM 3738 C C . CYS A 1 66 ? 10.873 1.927 8.653 1.00 15.00 1175 CYS A C 3
ATOM 3739 O O . CYS A 1 66 ? 9.805 2.007 9.227 1.00 15.00 1175 CYS A O 3
ATOM 3747 N N . VAL A 1 67 ? 11.891 2.683 8.987 1.00 15.00 1176 VAL A N 3
ATOM 3748 C CA . VAL A 1 67 ? 11.777 3.633 10.135 1.00 15.00 1176 VAL A CA 3
ATOM 3749 C C . VAL A 1 67 ? 11.666 5.072 9.623 1.00 15.00 1176 VAL A C 3
ATOM 3750 O O . VAL A 1 67 ? 12.420 5.504 8.772 1.00 15.00 1176 VAL A O 3
ATOM 3763 N N . LEU A 1 68 ? 10.721 5.807 10.145 1.00 15.00 1177 LEU A N 3
ATOM 3764 C CA . LEU A 1 68 ? 10.603 7.254 9.815 1.00 15.00 1177 LEU A CA 3
ATOM 3765 C C . LEU A 1 68 ? 10.678 8.048 11.119 1.00 15.00 1177 LEU A C 3
ATOM 3766 O O . LEU A 1 68 ? 10.561 7.480 12.189 1.00 15.00 1177 LEU A O 3
ATOM 3782 N N . ALA A 1 69 ? 10.876 9.348 11.050 1.00 15.00 1178 ALA A N 3
ATOM 3783 C CA . ALA A 1 69 ? 11.042 10.169 12.302 1.00 15.00 1178 ALA A CA 3
ATOM 3784 C C . ALA A 1 69 ? 9.934 9.869 13.326 1.00 15.00 1178 ALA A C 3
ATOM 3785 O O . ALA A 1 69 ? 8.798 10.235 13.137 1.00 15.00 1178 ALA A O 3
ATOM 3792 N N . ASN A 1 70 ? 10.297 9.180 14.390 1.00 15.00 1179 ASN A N 3
ATOM 3793 C CA . ASN A 1 70 ? 9.409 8.956 15.591 1.00 15.00 1179 ASN A CA 3
ATOM 3794 C C . ASN A 1 70 ? 8.295 7.924 15.294 1.00 15.00 1179 ASN A C 3
ATOM 3795 O O . ASN A 1 70 ? 7.448 7.680 16.136 1.00 15.00 1179 ASN A O 3
ATOM 3806 N N . THR A 1 71 ? 8.285 7.320 14.119 1.00 15.00 1180 THR A N 3
ATOM 3807 C CA . THR A 1 71 ? 7.191 6.341 13.790 1.00 15.00 1180 THR A CA 3
ATOM 3808 C C . THR A 1 71 ? 7.754 5.137 13.023 1.00 15.00 1180 THR A C 3
ATOM 3809 O O . THR A 1 71 ? 8.812 5.210 12.429 1.00 15.00 1180 THR A O 3
ATOM 3820 N N . THR A 1 72 ? 7.045 4.035 13.034 1.00 15.00 1181 THR A N 3
ATOM 3821 C CA . THR A 1 72 ? 7.514 2.820 12.297 1.00 15.00 1181 THR A CA 3
ATOM 3822 C C . THR A 1 72 ? 6.499 2.438 11.215 1.00 15.00 1181 THR A C 3
ATOM 3823 O O . THR A 1 72 ? 5.306 2.426 11.456 1.00 15.00 1181 THR A O 3
ATOM 3834 N N . ILE A 1 73 ? 6.966 2.127 10.029 1.00 15.00 1182 ILE A N 3
ATOM 3835 C CA . ILE A 1 73 ? 6.030 1.786 8.914 1.00 15.00 1182 ILE A CA 3
ATOM 3836 C C . ILE A 1 73 ? 6.228 0.326 8.503 1.00 15.00 1182 ILE A C 3
ATOM 3837 O O . ILE A 1 73 ? 7.335 -0.111 8.253 1.00 15.00 1182 ILE A O 3
ATOM 3853 N N . PHE A 1 74 ? 5.159 -0.425 8.431 1.00 15.00 1183 PHE A N 3
ATOM 3854 C CA . PHE A 1 74 ? 5.268 -1.871 8.069 1.00 15.00 1183 PHE A CA 3
ATOM 3855 C C . PHE A 1 74 ? 4.537 -2.141 6.753 1.00 15.00 1183 PHE A C 3
ATOM 3856 O O . PHE A 1 74 ? 3.612 -1.437 6.401 1.00 15.00 1183 PHE A O 3
ATOM 3873 N N . ALA A 1 75 ? 4.947 -3.155 6.029 1.00 15.00 1184 ALA A N 3
ATOM 3874 C CA . ALA A 1 75 ? 4.268 -3.484 4.737 1.00 15.00 1184 ALA A CA 3
ATOM 3875 C C . ALA A 1 75 ? 3.885 -4.967 4.697 1.00 15.00 1184 ALA A C 3
ATOM 3876 O O . ALA A 1 75 ? 4.656 -5.828 5.079 1.00 15.00 1184 ALA A O 3
ATOM 3883 N N . GLU A 1 76 ? 2.696 -5.261 4.235 1.00 15.00 1185 GLU A N 3
ATOM 3884 C CA . GLU A 1 76 ? 2.259 -6.685 4.104 1.00 15.00 1185 GLU A CA 3
ATOM 3885 C C . GLU A 1 76 ? 1.511 -6.883 2.782 1.00 15.00 1185 GLU A C 3
ATOM 3886 O O . GLU A 1 76 ? 1.104 -5.927 2.143 1.00 15.00 1185 GLU A O 3
ATOM 3898 N N . SER A 1 77 ? 1.327 -8.114 2.371 1.00 15.00 1186 SER A N 3
ATOM 3899 C CA . SER A 1 77 ? 0.592 -8.386 1.098 1.00 15.00 1186 SER A CA 3
ATOM 3900 C C . SER A 1 77 ? -0.721 -9.136 1.386 1.00 15.00 1186 SER A C 3
ATOM 3901 O O . SER A 1 77 ? -0.732 -10.352 1.409 1.00 15.00 1186 SER A O 3
ATOM 3909 N N . PRO A 1 78 ? -1.798 -8.399 1.601 1.00 15.00 1187 PRO A N 3
ATOM 3910 C CA . PRO A 1 78 ? -3.107 -9.050 1.863 1.00 15.00 1187 PRO A CA 3
ATOM 3911 C C . PRO A 1 78 ? -3.538 -9.884 0.655 1.00 15.00 1187 PRO A C 3
ATOM 3912 O O . PRO A 1 78 ? -3.094 -9.655 -0.455 1.00 15.00 1187 PRO A O 3
ATOM 3923 N N . SER A 1 79 ? -4.402 -10.848 0.865 1.00 15.00 1188 SER A N 3
ATOM 3924 C CA . SER A 1 79 ? -4.888 -11.691 -0.272 1.00 15.00 1188 SER A CA 3
ATOM 3925 C C . SER A 1 79 ? -5.770 -10.859 -1.201 1.00 15.00 1188 SER A C 3
ATOM 3926 O O . SER A 1 79 ? -6.278 -9.821 -0.820 1.00 15.00 1188 SER A O 3
ATOM 3934 N N . GLU A 1 80 ? -5.954 -11.307 -2.423 1.00 15.00 1189 GLU A N 3
ATOM 3935 C CA . GLU A 1 80 ? -6.886 -10.594 -3.356 1.00 15.00 1189 GLU A CA 3
ATOM 3936 C C . GLU A 1 80 ? -8.292 -10.571 -2.751 1.00 15.00 1189 GLU A C 3
ATOM 3937 O O . GLU A 1 80 ? -9.014 -9.597 -2.869 1.00 15.00 1189 GLU A O 3
ATOM 3949 N N . ASN A 1 81 ? -8.674 -11.641 -2.101 1.00 15.00 1190 ASN A N 3
ATOM 3950 C CA . ASN A 1 81 ? -9.951 -11.635 -1.327 1.00 15.00 1190 ASN A CA 3
ATOM 3951 C C . ASN A 1 81 ? -9.866 -10.605 -0.199 1.00 15.00 1190 ASN A C 3
ATOM 3952 O O . ASN A 1 81 ? -10.823 -9.901 0.078 1.00 15.00 1190 ASN A O 3
ATOM 3963 N N . GLU A 1 82 ? -8.726 -10.505 0.452 1.00 15.00 1191 GLU A N 3
ATOM 3964 C CA . GLU A 1 82 ? -8.588 -9.505 1.559 1.00 15.00 1191 GLU A CA 3
ATOM 3965 C C . GLU A 1 82 ? -8.672 -8.089 0.990 1.00 15.00 1191 GLU A C 3
ATOM 3966 O O . GLU A 1 82 ? -9.229 -7.197 1.603 1.00 15.00 1191 GLU A O 3
ATOM 3978 N N . VAL A 1 83 ? -8.127 -7.878 -0.185 1.00 15.00 1192 VAL A N 3
ATOM 3979 C CA . VAL A 1 83 ? -8.189 -6.522 -0.813 1.00 15.00 1192 VAL A CA 3
ATOM 3980 C C . VAL A 1 83 ? -9.650 -6.147 -1.084 1.00 15.00 1192 VAL A C 3
ATOM 3981 O O . VAL A 1 83 ? -10.069 -5.033 -0.833 1.00 15.00 1192 VAL A O 3
ATOM 3994 N N . GLN A 1 84 ? -10.427 -7.076 -1.592 1.00 15.00 1193 GLN A N 3
ATOM 3995 C CA . GLN A 1 84 ? -11.873 -6.786 -1.861 1.00 15.00 1193 GLN A CA 3
ATOM 3996 C C . GLN A 1 84 ? -12.584 -6.408 -0.560 1.00 15.00 1193 GLN A C 3
ATOM 3997 O O . GLN A 1 84 ? -13.390 -5.497 -0.524 1.00 15.00 1193 GLN A O 3
ATOM 4011 N N . SER A 1 85 ? -12.284 -7.104 0.510 1.00 15.00 1194 SER A N 3
ATOM 4012 C CA . SER A 1 85 ? -12.942 -6.796 1.822 1.00 15.00 1194 SER A CA 3
ATOM 4013 C C . SER A 1 85 ? -12.629 -5.361 2.248 1.00 15.00 1194 SER A C 3
ATOM 4014 O O . SER A 1 85 ? -13.486 -4.657 2.752 1.00 15.00 1194 SER A O 3
ATOM 4022 N N . ILE A 1 86 ? -11.408 -4.926 2.048 1.00 15.00 1195 ILE A N 3
ATOM 4023 C CA . ILE A 1 86 ? -11.041 -3.518 2.408 1.00 15.00 1195 ILE A CA 3
ATOM 4024 C C . ILE A 1 86 ? -11.856 -2.535 1.560 1.00 15.00 1195 ILE A C 3
ATOM 4025 O O . ILE A 1 86 ? -12.394 -1.566 2.065 1.00 15.00 1195 ILE A O 3
ATOM 4041 N N . MET A 1 87 ? -11.948 -2.782 0.276 1.00 15.00 1196 MET A N 3
ATOM 4042 C CA . MET A 1 87 ? -12.723 -1.865 -0.621 1.00 15.00 1196 MET A CA 3
ATOM 4043 C C . MET A 1 87 ? -14.182 -1.787 -0.164 1.00 15.00 1196 MET A C 3
ATOM 4044 O O . MET A 1 87 ? -14.818 -0.754 -0.263 1.00 15.00 1196 MET A O 3
ATOM 4058 N N . GLN A 1 88 ? -14.708 -2.877 0.336 1.00 15.00 1197 GLN A N 3
ATOM 4059 C CA . GLN A 1 88 ? -16.119 -2.883 0.828 1.00 15.00 1197 GLN A CA 3
ATOM 4060 C C . GLN A 1 88 ? -16.156 -2.579 2.329 1.00 15.00 1197 GLN A C 3
ATOM 4061 O O . GLN A 1 88 ? -15.532 -3.254 3.123 1.00 15.00 1197 GLN A O 3
ATOM 4075 N N . HIS A 1 89 ? -16.889 -1.561 2.722 1.00 15.00 1198 HIS A N 3
ATOM 4076 C CA . HIS A 1 89 ? -16.971 -1.176 4.174 1.00 15.00 1198 HIS A CA 3
ATOM 4077 C C . HIS A 1 89 ? -15.570 -0.992 4.774 1.00 15.00 1198 HIS A C 3
ATOM 4078 O O . HIS A 1 89 ? -14.683 -0.583 4.044 1.00 15.00 1198 HIS A O 3
ATOM 4093 N N . GLY A 1 1 ? 1.267 -19.976 -26.946 1.00 15.00 1110 GLY A N 4
ATOM 4094 C CA . GLY A 1 1 ? 0.259 -20.034 -25.849 1.00 15.00 1110 GLY A CA 4
ATOM 4095 C C . GLY A 1 1 ? 0.382 -18.785 -24.975 1.00 15.00 1110 GLY A C 4
ATOM 4096 O O . GLY A 1 1 ? 1.439 -18.186 -24.881 1.00 15.00 1110 GLY A O 4
ATOM 4102 N N . ALA A 1 2 ? -0.692 -18.390 -24.337 1.00 15.00 1111 ALA A N 4
ATOM 4103 C CA . ALA A 1 2 ? -0.655 -17.178 -23.462 1.00 15.00 1111 ALA A CA 4
ATOM 4104 C C . ALA A 1 2 ? -0.629 -17.592 -21.988 1.00 15.00 1111 ALA A C 4
ATOM 4105 O O . ALA A 1 2 ? -1.203 -18.595 -21.607 1.00 15.00 1111 ALA A O 4
ATOM 4112 N N . MET A 1 3 ? 0.036 -16.821 -21.161 1.00 15.00 1112 MET A N 4
ATOM 4113 C CA . MET A 1 3 ? 0.111 -17.157 -19.706 1.00 15.00 1112 MET A CA 4
ATOM 4114 C C . MET A 1 3 ? -0.660 -16.120 -18.884 1.00 15.00 1112 MET A C 4
ATOM 4115 O O . MET A 1 3 ? -0.723 -14.958 -19.241 1.00 15.00 1112 MET A O 4
ATOM 4129 N N . ALA A 1 4 ? -1.245 -16.538 -17.788 1.00 15.00 1113 ALA A N 4
ATOM 4130 C CA . ALA A 1 4 ? -2.026 -15.587 -16.935 1.00 15.00 1113 ALA A CA 4
ATOM 4131 C C . ALA A 1 4 ? -1.076 -14.680 -16.148 1.00 15.00 1113 ALA A C 4
ATOM 4132 O O . ALA A 1 4 ? -0.020 -15.103 -15.714 1.00 15.00 1113 ALA A O 4
ATOM 4139 N N . TRP A 1 5 ? -1.449 -13.438 -15.962 1.00 15.00 1114 TRP A N 4
ATOM 4140 C CA . TRP A 1 5 ? -0.581 -12.490 -15.198 1.00 15.00 1114 TRP A CA 4
ATOM 4141 C C . TRP A 1 5 ? -1.205 -12.181 -13.835 1.00 15.00 1114 TRP A C 4
ATOM 4142 O O . TRP A 1 5 ? -2.413 -12.136 -13.692 1.00 15.00 1114 TRP A O 4
ATOM 4163 N N . GLY A 1 6 ? -0.385 -11.968 -12.835 1.00 15.00 1115 GLY A N 4
ATOM 4164 C CA . GLY A 1 6 ? -0.911 -11.666 -11.470 1.00 15.00 1115 GLY A CA 4
ATOM 4165 C C . GLY A 1 6 ? -1.082 -10.154 -11.313 1.00 15.00 1115 GLY A C 4
ATOM 4166 O O . GLY A 1 6 ? -0.626 -9.382 -12.137 1.00 15.00 1115 GLY A O 4
ATOM 4170 N N . SER A 1 7 ? -1.736 -9.730 -10.259 1.00 15.00 1116 SER A N 4
ATOM 4171 C CA . SER A 1 7 ? -1.962 -8.268 -10.044 1.00 15.00 1116 SER A CA 4
ATOM 4172 C C . SER A 1 7 ? -1.138 -7.776 -8.851 1.00 15.00 1116 SER A C 4
ATOM 4173 O O . SER A 1 7 ? -0.909 -8.505 -7.903 1.00 15.00 1116 SER A O 4
ATOM 4181 N N . SER A 1 8 ? -0.693 -6.545 -8.897 1.00 15.00 1117 SER A N 4
ATOM 4182 C CA . SER A 1 8 ? 0.170 -6.006 -7.800 1.00 15.00 1117 SER A CA 4
ATOM 4183 C C . SER A 1 8 ? -0.675 -5.254 -6.769 1.00 15.00 1117 SER A C 4
ATOM 4184 O O . SER A 1 8 ? -1.380 -4.317 -7.097 1.00 15.00 1117 SER A O 4
ATOM 4192 N N . TRP A 1 9 ? -0.606 -5.663 -5.527 1.00 15.00 1118 TRP A N 4
ATOM 4193 C CA . TRP A 1 9 ? -1.258 -4.883 -4.434 1.00 15.00 1118 TRP A CA 4
ATOM 4194 C C . TRP A 1 9 ? -0.268 -4.651 -3.290 1.00 15.00 1118 TRP A C 4
ATOM 4195 O O . TRP A 1 9 ? 0.420 -5.560 -2.864 1.00 15.00 1118 TRP A O 4
ATOM 4216 N N . LEU A 1 10 ? -0.196 -3.441 -2.790 1.00 15.00 1119 LEU A N 4
ATOM 4217 C CA . LEU A 1 10 ? 0.654 -3.165 -1.594 1.00 15.00 1119 LEU A CA 4
ATOM 4218 C C . LEU A 1 10 ? -0.185 -2.510 -0.499 1.00 15.00 1119 LEU A C 4
ATOM 4219 O O . LEU A 1 10 ? -0.892 -1.551 -0.746 1.00 15.00 1119 LEU A O 4
ATOM 4235 N N . LEU A 1 11 ? -0.112 -3.020 0.706 1.00 15.00 1120 LEU A N 4
ATOM 4236 C CA . LEU A 1 11 ? -0.812 -2.359 1.847 1.00 15.00 1120 LEU A CA 4
ATOM 4237 C C . LEU A 1 11 ? 0.199 -1.969 2.925 1.00 15.00 1120 LEU A C 4
ATOM 4238 O O . LEU A 1 11 ? 0.901 -2.806 3.458 1.00 15.00 1120 LEU A O 4
ATOM 4254 N N . LEU A 1 12 ? 0.275 -0.702 3.240 1.00 15.00 1121 LEU A N 4
ATOM 4255 C CA . LEU A 1 12 ? 1.189 -0.244 4.330 1.00 15.00 1121 LEU A CA 4
ATOM 4256 C C . LEU A 1 12 ? 0.394 -0.084 5.624 1.00 15.00 1121 LEU A C 4
ATOM 4257 O O . LEU A 1 12 ? -0.734 0.369 5.611 1.00 15.00 1121 LEU A O 4
ATOM 4273 N N . LYS A 1 13 ? 0.975 -0.451 6.737 1.00 15.00 1122 LYS A N 4
ATOM 4274 C CA . LYS A 1 13 ? 0.190 -0.524 8.004 1.00 15.00 1122 LYS A CA 4
ATOM 4275 C C . LYS A 1 13 ? 0.929 0.149 9.162 1.00 15.00 1122 LYS A C 4
ATOM 4276 O O . LYS A 1 13 ? 2.070 0.549 9.046 1.00 15.00 1122 LYS A O 4
ATOM 4295 N N . ASN A 1 14 ? 0.258 0.263 10.289 1.00 15.00 1123 ASN A N 4
ATOM 4296 C CA . ASN A 1 14 ? 0.850 0.880 11.531 1.00 15.00 1123 ASN A CA 4
ATOM 4297 C C . ASN A 1 14 ? 1.031 2.376 11.313 1.00 15.00 1123 ASN A C 4
ATOM 4298 O O . ASN A 1 14 ? 2.067 2.947 11.594 1.00 15.00 1123 ASN A O 4
ATOM 4309 N N . LEU A 1 15 ? 0.009 3.003 10.806 1.00 15.00 1124 LEU A N 4
ATOM 4310 C CA . LEU A 1 15 ? -0.040 4.490 10.767 1.00 15.00 1124 LEU A CA 4
ATOM 4311 C C . LEU A 1 15 ? -0.915 4.997 11.914 1.00 15.00 1124 LEU A C 4
ATOM 4312 O O . LEU A 1 15 ? -1.967 4.443 12.184 1.00 15.00 1124 LEU A O 4
ATOM 4328 N N . THR A 1 16 ? -0.496 6.039 12.588 1.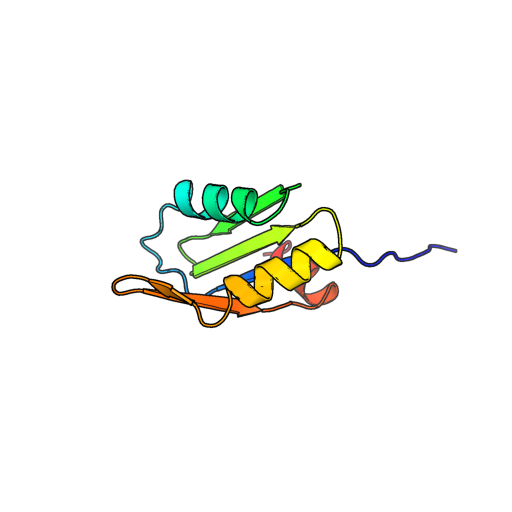00 15.00 1125 THR A N 4
ATOM 4329 C CA . THR A 1 16 ? -1.281 6.541 13.760 1.00 15.00 1125 THR A CA 4
ATOM 4330 C C . THR A 1 16 ? -2.554 7.243 13.280 1.00 15.00 1125 THR A C 4
ATOM 4331 O O . THR A 1 16 ? -2.604 7.784 12.191 1.00 15.00 1125 THR A O 4
ATOM 4342 N N . ALA A 1 17 ? -3.583 7.243 14.092 1.00 15.00 1126 ALA A N 4
ATOM 4343 C CA . ALA A 1 17 ? -4.838 7.984 13.731 1.00 15.00 1126 ALA A CA 4
ATOM 4344 C C . ALA A 1 17 ? -4.541 9.473 13.503 1.00 15.00 1126 ALA A C 4
ATOM 4345 O O . ALA A 1 17 ? -5.310 10.172 12.868 1.00 15.00 1126 ALA A O 4
ATOM 4352 N N . GLN A 1 18 ? -3.434 9.962 14.017 1.00 15.00 1127 GLN A N 4
ATOM 4353 C CA . GLN A 1 18 ? -3.081 11.402 13.835 1.00 15.00 1127 GLN A CA 4
ATOM 4354 C C . GLN A 1 18 ? -2.346 11.643 12.506 1.00 15.00 1127 GLN A C 4
ATOM 4355 O O . GLN A 1 18 ? -1.745 12.689 12.323 1.00 15.00 1127 GLN A O 4
ATOM 4369 N N . ILE A 1 19 ? -2.378 10.702 11.579 1.00 15.00 1128 ILE A N 4
ATOM 4370 C CA . ILE A 1 19 ? -1.685 10.928 10.268 1.00 15.00 1128 ILE A CA 4
ATOM 4371 C C . ILE A 1 19 ? -2.546 11.857 9.395 1.00 15.00 1128 ILE A C 4
ATOM 4372 O O . ILE A 1 19 ? -3.695 11.579 9.112 1.00 15.00 1128 ILE A O 4
ATOM 4388 N N . ASP A 1 20 ? -1.988 12.956 8.972 1.00 15.00 1129 ASP A N 4
ATOM 4389 C CA . ASP A 1 20 ? -2.334 13.517 7.641 1.00 15.00 1129 ASP A CA 4
ATOM 4390 C C . ASP A 1 20 ? -1.353 12.939 6.621 1.00 15.00 1129 ASP A C 4
ATOM 4391 O O . ASP A 1 20 ? -0.152 13.016 6.832 1.00 15.00 1129 ASP A O 4
ATOM 4400 N N . GLY A 1 21 ? -1.821 12.369 5.533 1.00 15.00 1130 GLY A N 4
ATOM 4401 C CA . GLY A 1 21 ? -0.861 11.739 4.573 1.00 15.00 1130 GLY A CA 4
ATOM 4402 C C . GLY A 1 21 ? -0.960 12.411 3.199 1.00 15.00 1130 GLY A C 4
ATOM 4403 O O . GLY A 1 21 ? -1.401 11.799 2.247 1.00 15.00 1130 GLY A O 4
ATOM 4407 N N . PRO A 1 22 ? -0.524 13.653 3.128 1.00 15.00 1131 PRO A N 4
ATOM 4408 C CA . PRO A 1 22 ? -0.142 14.236 1.829 1.00 15.00 1131 PRO A CA 4
ATOM 4409 C C . PRO A 1 22 ? 1.298 13.835 1.508 1.00 15.00 1131 PRO A C 4
ATOM 4410 O O . PRO A 1 22 ? 1.600 13.396 0.417 1.00 15.00 1131 PRO A O 4
ATOM 4421 N N . THR A 1 23 ? 2.186 13.984 2.461 1.00 15.00 1132 THR A N 4
ATOM 4422 C CA . THR A 1 23 ? 3.574 13.454 2.293 1.00 15.00 1132 THR A CA 4
ATOM 4423 C C . THR A 1 23 ? 3.529 11.934 2.119 1.00 15.00 1132 THR A C 4
ATOM 4424 O O . THR A 1 23 ? 4.270 11.373 1.336 1.00 15.00 1132 THR A O 4
ATOM 4435 N N . LEU A 1 24 ? 2.660 11.268 2.844 1.00 15.00 1133 LEU A N 4
ATOM 4436 C CA . LEU A 1 24 ? 2.543 9.782 2.699 1.00 15.00 1133 LEU A CA 4
ATOM 4437 C C . LEU A 1 24 ? 2.077 9.444 1.279 1.00 15.00 1133 LEU A C 4
ATOM 4438 O O . LEU A 1 24 ? 2.644 8.597 0.613 1.00 15.00 1133 LEU A O 4
ATOM 4454 N N . ARG A 1 25 ? 1.046 10.109 0.812 1.00 15.00 1134 ARG A N 4
ATOM 4455 C CA . ARG A 1 25 ? 0.558 9.866 -0.585 1.00 15.00 1134 ARG A CA 4
ATOM 4456 C C . ARG A 1 25 ? 1.662 10.167 -1.608 1.00 15.00 1134 ARG A C 4
ATOM 4457 O O . ARG A 1 25 ? 1.879 9.404 -2.533 1.00 15.00 1134 ARG A O 4
ATOM 4478 N N . THR A 1 26 ? 2.359 11.266 -1.448 1.00 15.00 1135 THR A N 4
ATOM 4479 C CA . THR A 1 26 ? 3.426 11.631 -2.434 1.00 15.00 1135 THR A CA 4
ATOM 4480 C C . THR A 1 26 ? 4.521 10.564 -2.438 1.00 15.00 1135 THR A C 4
ATOM 4481 O O . THR A 1 26 ? 5.052 10.219 -3.476 1.00 15.00 1135 THR A O 4
ATOM 4492 N N . LEU A 1 27 ? 4.859 10.040 -1.285 1.00 15.00 1136 LEU A N 4
ATOM 4493 C CA . LEU A 1 27 ? 5.886 8.950 -1.221 1.00 15.00 1136 LEU A CA 4
ATOM 4494 C C . LEU A 1 27 ? 5.440 7.747 -2.060 1.00 15.00 1136 LEU A C 4
ATOM 4495 O O . LEU A 1 27 ? 6.228 7.162 -2.781 1.00 15.00 1136 LEU A O 4
ATOM 4511 N N . CYS A 1 28 ? 4.182 7.377 -1.974 1.00 15.00 1137 CYS A N 4
ATOM 4512 C CA . CYS A 1 28 ? 3.696 6.187 -2.744 1.00 15.00 1137 CYS A CA 4
ATOM 4513 C C . CYS A 1 28 ? 3.789 6.453 -4.247 1.00 15.00 1137 CYS A C 4
ATOM 4514 O O . CYS A 1 28 ? 4.243 5.612 -5.003 1.00 15.00 1137 CYS A O 4
ATOM 4522 N N . MET A 1 29 ? 3.362 7.613 -4.685 1.00 15.00 1138 MET A N 4
ATOM 4523 C CA . MET A 1 29 ? 3.446 7.945 -6.143 1.00 15.00 1138 MET A CA 4
ATOM 4524 C C . MET A 1 29 ? 4.909 7.967 -6.598 1.00 15.00 1138 MET A C 4
ATOM 4525 O O . MET A 1 29 ? 5.231 7.544 -7.693 1.00 15.00 1138 MET A O 4
ATOM 4539 N N . GLN A 1 30 ? 5.792 8.458 -5.762 1.00 15.00 1139 GLN A N 4
ATOM 4540 C CA . GLN A 1 30 ? 7.244 8.493 -6.125 1.00 15.00 1139 GLN A CA 4
ATOM 4541 C C . GLN A 1 30 ? 7.766 7.072 -6.342 1.00 15.00 1139 GLN A C 4
ATOM 4542 O O . GLN A 1 30 ? 8.535 6.820 -7.253 1.00 15.00 1139 GLN A O 4
ATOM 4556 N N . HIS A 1 31 ? 7.354 6.143 -5.511 1.00 15.00 1140 HIS A N 4
ATOM 4557 C CA . HIS A 1 31 ? 7.800 4.724 -5.685 1.00 15.00 1140 HIS A CA 4
ATOM 4558 C C . HIS A 1 31 ? 7.237 4.156 -6.989 1.00 15.00 1140 HIS A C 4
ATOM 4559 O O . HIS A 1 31 ? 7.912 3.434 -7.702 1.00 15.00 1140 HIS A O 4
ATOM 4573 N N . GLY A 1 32 ? 6.005 4.476 -7.302 1.00 15.00 1141 GLY A N 4
ATOM 4574 C CA . GLY A 1 32 ? 5.416 4.042 -8.604 1.00 15.00 1141 GLY A CA 4
ATOM 4575 C C . GLY A 1 32 ? 4.082 4.770 -8.831 1.00 15.00 1141 GLY A C 4
ATOM 4576 O O . GLY A 1 32 ? 3.445 5.178 -7.878 1.00 15.00 1141 GLY A O 4
ATOM 4580 N N . PRO A 1 33 ? 3.683 4.916 -10.083 1.00 15.00 1142 PRO A N 4
ATOM 4581 C CA . PRO A 1 33 ? 2.369 5.543 -10.375 1.00 15.00 1142 PRO A CA 4
ATOM 4582 C C . PRO A 1 33 ? 1.238 4.659 -9.840 1.00 15.00 1142 PRO A C 4
ATOM 4583 O O . PRO A 1 33 ? 1.247 3.455 -10.023 1.00 15.00 1142 PRO A O 4
ATOM 4594 N N . LEU A 1 34 ? 0.270 5.251 -9.185 1.00 15.00 1143 LEU A N 4
ATOM 4595 C CA . LEU A 1 34 ? -0.862 4.449 -8.622 1.00 15.00 1143 LEU A CA 4
ATOM 4596 C C . LEU A 1 34 ? -2.141 4.701 -9.424 1.00 15.00 1143 LEU A C 4
ATOM 4597 O O . LEU A 1 34 ? -2.586 5.826 -9.559 1.00 15.00 1143 LEU A O 4
ATOM 4613 N N . VAL A 1 35 ? -2.731 3.657 -9.955 1.00 15.00 1144 VAL A N 4
ATOM 4614 C CA . VAL A 1 35 ? -4.040 3.809 -10.667 1.00 15.00 1144 VAL A CA 4
ATOM 4615 C C . VAL A 1 35 ? -5.137 4.149 -9.653 1.00 15.00 1144 VAL A C 4
ATOM 4616 O O . VAL A 1 35 ? -5.985 4.988 -9.899 1.00 15.00 1144 VAL A O 4
ATOM 4629 N N . SER A 1 36 ? -5.119 3.499 -8.517 1.00 15.00 1145 SER A N 4
ATOM 4630 C CA . SER A 1 36 ? -6.152 3.760 -7.471 1.00 15.00 1145 SER A CA 4
ATOM 4631 C C . SER A 1 36 ? -5.583 3.445 -6.086 1.00 15.00 1145 SER A C 4
ATOM 4632 O O . SER A 1 36 ? -5.011 2.392 -5.876 1.00 15.00 1145 SER A O 4
ATOM 4640 N N . PHE A 1 37 ? -5.732 4.346 -5.144 1.00 15.00 1146 PHE A N 4
ATOM 4641 C CA . PHE A 1 37 ? -5.252 4.066 -3.755 1.00 15.00 1146 PHE A CA 4
ATOM 4642 C C . PHE A 1 37 ? -6.093 4.830 -2.724 1.00 15.00 1146 PHE A C 4
ATOM 4643 O O . PHE A 1 37 ? -6.557 5.926 -2.976 1.00 15.00 1146 PHE A O 4
ATOM 4660 N N . HIS A 1 38 ? -6.288 4.247 -1.568 1.00 15.00 1147 HIS A N 4
ATOM 4661 C CA . HIS A 1 38 ? -7.023 4.946 -0.472 1.00 15.00 1147 HIS A CA 4
ATOM 4662 C C . HIS A 1 38 ? -6.203 4.887 0.832 1.00 15.00 1147 HIS A C 4
ATOM 4663 O O . HIS A 1 38 ? -6.154 3.852 1.468 1.00 15.00 1147 HIS A O 4
ATOM 4677 N N . PRO A 1 39 ? -5.572 5.989 1.194 1.00 15.00 1148 PRO A N 4
ATOM 4678 C CA . PRO A 1 39 ? -4.826 6.034 2.472 1.00 15.00 1148 PRO A CA 4
ATOM 4679 C C . PRO A 1 39 ? -5.762 6.409 3.626 1.00 15.00 1148 PRO A C 4
ATOM 4680 O O . PRO A 1 39 ? -6.402 7.445 3.598 1.00 15.00 1148 PRO A O 4
ATOM 4691 N N . TYR A 1 40 ? -5.846 5.577 4.638 1.00 15.00 1149 TYR A N 4
ATOM 4692 C CA . TYR A 1 40 ? -6.664 5.927 5.838 1.00 15.00 1149 TYR A CA 4
ATOM 4693 C C . TYR A 1 40 ? -5.754 6.221 7.036 1.00 15.00 1149 TYR A C 4
ATOM 4694 O O . TYR A 1 40 ? -4.916 5.416 7.397 1.00 15.00 1149 TYR A O 4
ATOM 4712 N N . LEU A 1 41 ? -5.915 7.368 7.651 1.00 15.00 1150 LEU A N 4
ATOM 4713 C CA . LEU A 1 41 ? -5.216 7.635 8.948 1.00 15.00 1150 LEU A CA 4
ATOM 4714 C C . LEU A 1 41 ? -5.911 6.917 10.112 1.00 15.00 1150 LEU A C 4
ATOM 4715 O O . LEU A 1 41 ? -5.262 6.343 10.967 1.00 15.00 1150 LEU A O 4
ATOM 4731 N N . ASN A 1 42 ? -7.223 6.943 10.151 1.00 15.00 1151 ASN A N 4
ATOM 4732 C CA . ASN A 1 42 ? -7.951 6.506 11.387 1.00 15.00 1151 ASN A CA 4
ATOM 4733 C C . ASN A 1 42 ? -7.686 5.027 11.672 1.00 15.00 1151 ASN A C 4
ATOM 4734 O O . ASN A 1 42 ? -7.299 4.657 12.766 1.00 15.00 1151 ASN A O 4
ATOM 4745 N N . GLN A 1 43 ? -7.892 4.184 10.692 1.00 15.00 1152 GLN A N 4
ATOM 4746 C CA . GLN A 1 43 ? -7.601 2.727 10.874 1.00 15.00 1152 GLN A CA 4
ATOM 4747 C C . GLN A 1 43 ? -6.088 2.482 10.965 1.00 15.00 1152 GLN A C 4
ATOM 4748 O O . GLN A 1 43 ? -5.652 1.461 11.467 1.00 15.00 1152 GLN A O 4
ATOM 4762 N N . GLY A 1 44 ? -5.285 3.407 10.486 1.00 15.00 1153 GLY A N 4
ATOM 4763 C CA . GLY A 1 44 ? -3.804 3.215 10.511 1.00 15.00 1153 GLY A CA 4
ATOM 4764 C C . GLY A 1 44 ? -3.390 2.287 9.367 1.00 15.00 1153 GLY A C 4
ATOM 4765 O O . GLY A 1 44 ? -2.419 1.556 9.475 1.00 15.00 1153 GLY A O 4
ATOM 4769 N N . ILE A 1 45 ? -4.122 2.313 8.280 1.00 15.00 1154 ILE A N 4
ATOM 4770 C CA . ILE A 1 45 ? -3.760 1.478 7.095 1.00 15.00 1154 ILE A CA 4
ATOM 4771 C C . ILE A 1 45 ? -3.830 2.314 5.813 1.00 15.00 1154 ILE A C 4
ATOM 4772 O O . ILE A 1 45 ? -4.590 3.257 5.720 1.00 15.00 1154 ILE A O 4
ATOM 4788 N N . ALA A 1 46 ? -3.039 1.973 4.828 1.00 15.00 1155 ALA A N 4
ATOM 4789 C CA . ALA A 1 46 ? -3.173 2.625 3.486 1.00 15.00 1155 ALA A CA 4
ATOM 4790 C C . ALA A 1 46 ? -2.992 1.590 2.370 1.00 15.00 1155 ALA A C 4
ATOM 4791 O O . ALA A 1 46 ? -1.964 0.949 2.274 1.00 15.00 1155 ALA A O 4
ATOM 4798 N N . LEU A 1 47 ? -3.985 1.429 1.528 1.00 15.00 1156 LEU A N 4
ATOM 4799 C CA . LEU A 1 47 ? -3.904 0.399 0.444 1.00 15.00 1156 LEU A CA 4
ATOM 4800 C C . LEU A 1 47 ? -3.799 1.079 -0.926 1.00 15.00 1156 LEU A C 4
ATOM 4801 O O . LEU A 1 47 ? -4.541 1.992 -1.226 1.00 15.00 1156 LEU A O 4
ATOM 4817 N N . CYS A 1 48 ? -2.882 0.637 -1.755 1.00 15.00 1157 CYS A N 4
ATOM 4818 C CA . CYS A 1 48 ? -2.741 1.238 -3.120 1.00 15.00 1157 CYS A CA 4
ATOM 4819 C C . CYS A 1 48 ? -2.406 0.155 -4.155 1.00 15.00 1157 CYS A C 4
ATOM 4820 O O . CYS A 1 48 ? -1.714 -0.803 -3.865 1.00 15.00 1157 CYS A O 4
ATOM 4828 N N . LYS A 1 49 ? -2.900 0.310 -5.359 1.00 15.00 1158 LYS A N 4
ATOM 4829 C CA . LYS A 1 49 ? -2.627 -0.692 -6.434 1.00 15.00 1158 LYS A CA 4
ATOM 4830 C C . LYS A 1 49 ? -1.459 -0.232 -7.315 1.00 15.00 1158 LYS A C 4
ATOM 4831 O O . LYS A 1 49 ? -1.345 0.934 -7.649 1.00 15.00 1158 LYS A O 4
ATOM 4850 N N . TYR A 1 50 ? -0.595 -1.144 -7.692 1.00 15.00 1159 TYR A N 4
ATOM 4851 C CA . TYR A 1 50 ? 0.560 -0.784 -8.572 1.00 15.00 1159 TYR A CA 4
ATOM 4852 C C . TYR A 1 50 ? 0.322 -1.289 -9.998 1.00 15.00 1159 TYR A C 4
ATOM 4853 O O . TYR A 1 50 ? -0.509 -2.146 -10.231 1.00 15.00 1159 TYR A O 4
ATOM 4871 N N . THR A 1 51 ? 1.047 -0.756 -10.952 1.00 15.00 1160 THR A N 4
ATOM 4872 C CA . THR A 1 51 ? 0.825 -1.143 -12.383 1.00 15.00 1160 THR A CA 4
ATOM 4873 C C . THR A 1 51 ? 1.399 -2.536 -12.674 1.00 15.00 1160 THR A C 4
ATOM 4874 O O . THR A 1 51 ? 0.798 -3.317 -13.391 1.00 15.00 1160 THR A O 4
ATOM 4885 N N . THR A 1 52 ? 2.551 -2.854 -12.127 1.00 15.00 1161 THR A N 4
ATOM 4886 C CA . THR A 1 52 ? 3.232 -4.138 -12.500 1.00 15.00 1161 THR A CA 4
ATOM 4887 C C . THR A 1 52 ? 3.586 -4.960 -11.256 1.00 15.00 1161 THR A C 4
ATOM 4888 O O . THR A 1 52 ? 3.823 -4.424 -10.188 1.00 15.00 1161 THR A O 4
ATOM 4899 N N . ARG A 1 53 ? 3.625 -6.264 -11.397 1.00 15.00 1162 ARG A N 4
ATOM 4900 C CA . ARG A 1 53 ? 3.954 -7.148 -10.231 1.00 15.00 1162 ARG A CA 4
ATOM 4901 C C . ARG A 1 53 ? 5.345 -6.819 -9.681 1.00 15.00 1162 ARG A C 4
ATOM 4902 O O . ARG A 1 53 ? 5.542 -6.733 -8.482 1.00 15.00 1162 ARG A O 4
ATOM 4923 N N . GLU A 1 54 ? 6.309 -6.630 -10.551 1.00 15.00 1163 GLU A N 4
ATOM 4924 C CA . GLU A 1 54 ? 7.713 -6.404 -10.079 1.00 15.00 1163 GLU A CA 4
ATOM 4925 C C . GLU A 1 54 ? 7.815 -5.069 -9.342 1.00 15.00 1163 GLU A C 4
ATOM 4926 O O . GLU A 1 54 ? 8.479 -4.964 -8.325 1.00 15.00 1163 GLU A O 4
ATOM 4938 N N . GLU A 1 55 ? 7.161 -4.050 -9.845 1.00 15.00 1164 GLU A N 4
ATOM 4939 C CA . GLU A 1 55 ? 7.200 -2.718 -9.161 1.00 15.00 1164 GLU A CA 4
ATOM 4940 C C . GLU A 1 55 ? 6.605 -2.837 -7.756 1.00 15.00 1164 GLU A C 4
ATOM 4941 O O . GLU A 1 55 ? 7.112 -2.265 -6.808 1.00 15.00 1164 GLU A O 4
ATOM 4953 N N . ALA A 1 56 ? 5.535 -3.581 -7.618 1.00 15.00 1165 ALA A N 4
ATOM 4954 C CA . ALA A 1 56 ? 4.897 -3.746 -6.274 1.00 15.00 1165 ALA A CA 4
ATOM 4955 C C . ALA A 1 56 ? 5.870 -4.413 -5.296 1.00 15.00 1165 ALA A C 4
ATOM 4956 O O . ALA A 1 56 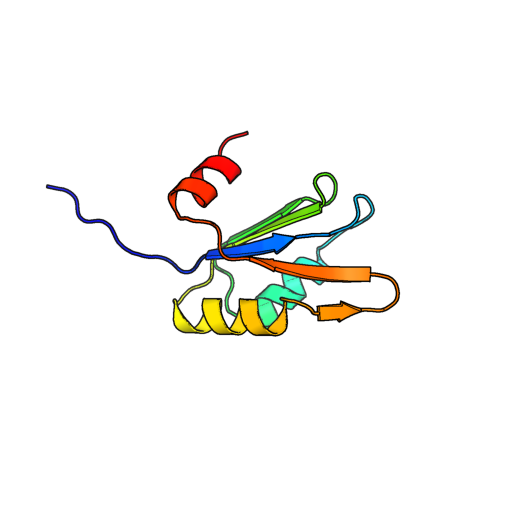? 6.028 -3.967 -4.175 1.00 15.00 1165 ALA A O 4
ATOM 4963 N N . ASN A 1 57 ? 6.523 -5.474 -5.710 1.00 15.00 1166 ASN A N 4
ATOM 4964 C CA . ASN A 1 57 ? 7.442 -6.201 -4.776 1.00 15.00 1166 ASN A CA 4
ATOM 4965 C C . ASN A 1 57 ? 8.559 -5.269 -4.304 1.00 15.00 1166 ASN A C 4
ATOM 4966 O O . ASN A 1 57 ? 8.915 -5.255 -3.140 1.00 15.00 1166 ASN A O 4
ATOM 4977 N N . LYS A 1 58 ? 9.107 -4.489 -5.202 1.00 15.00 1167 LYS A N 4
ATOM 4978 C CA . LYS A 1 58 ? 10.187 -3.529 -4.806 1.00 15.00 1167 LYS A CA 4
ATOM 4979 C C . LYS A 1 58 ? 9.642 -2.521 -3.794 1.00 15.00 1167 LYS A C 4
ATOM 4980 O O . LYS A 1 58 ? 10.296 -2.192 -2.818 1.00 15.00 1167 LYS A O 4
ATOM 4999 N N . ALA A 1 59 ? 8.446 -2.033 -4.018 1.00 15.00 1168 ALA A N 4
ATOM 5000 C CA . ALA A 1 59 ? 7.856 -1.026 -3.081 1.00 15.00 1168 ALA A CA 4
ATOM 5001 C C . ALA A 1 59 ? 7.707 -1.637 -1.686 1.00 15.00 1168 ALA A C 4
ATOM 5002 O O . ALA A 1 59 ? 7.976 -0.996 -0.691 1.00 15.00 1168 ALA A O 4
ATOM 5009 N N . GLN A 1 60 ? 7.283 -2.875 -1.615 1.00 15.00 1169 GLN A N 4
ATOM 5010 C CA . GLN A 1 60 ? 7.099 -3.534 -0.284 1.00 15.00 1169 GLN A CA 4
ATOM 5011 C C . GLN A 1 60 ? 8.443 -3.679 0.435 1.00 15.00 1169 GLN A C 4
ATOM 5012 O O . GLN A 1 60 ? 8.538 -3.459 1.629 1.00 15.00 1169 GLN A O 4
ATOM 5026 N N . MET A 1 61 ? 9.480 -4.048 -0.280 1.00 15.00 1170 MET A N 4
ATOM 5027 C CA . MET A 1 61 ? 10.811 -4.260 0.376 1.00 15.00 1170 MET A CA 4
ATOM 5028 C C . MET A 1 61 ? 11.295 -2.960 1.023 1.00 15.00 1170 MET A C 4
ATOM 5029 O O . MET A 1 61 ? 11.828 -2.965 2.117 1.00 15.00 1170 MET A O 4
ATOM 5043 N N . ALA A 1 62 ? 11.111 -1.850 0.350 1.00 15.00 1171 ALA A N 4
ATOM 5044 C CA . ALA A 1 62 ? 11.555 -0.537 0.921 1.00 15.00 1171 ALA A CA 4
ATOM 5045 C C . ALA A 1 62 ? 10.616 -0.087 2.047 1.00 15.00 1171 ALA A C 4
ATOM 5046 O O . ALA A 1 62 ? 11.057 0.364 3.088 1.00 15.00 1171 ALA A O 4
ATOM 5053 N N . LEU A 1 63 ? 9.326 -0.207 1.842 1.00 15.00 1172 LEU A N 4
ATOM 5054 C CA . LEU A 1 63 ? 8.344 0.302 2.854 1.00 15.00 1172 LEU A CA 4
ATOM 5055 C C . LEU A 1 63 ? 8.333 -0.590 4.100 1.00 15.00 1172 LEU A C 4
ATOM 5056 O O . LEU A 1 63 ? 8.120 -0.120 5.202 1.00 15.00 1172 LEU A O 4
ATOM 5072 N N . ASN A 1 64 ? 8.561 -1.869 3.929 1.00 15.00 1173 ASN A N 4
ATOM 5073 C CA . ASN A 1 64 ? 8.475 -2.816 5.087 1.00 15.00 1173 ASN A CA 4
ATOM 5074 C C . ASN A 1 64 ? 9.635 -2.582 6.058 1.00 15.00 1173 ASN A C 4
ATOM 5075 O O . ASN A 1 64 ? 10.749 -2.311 5.654 1.00 15.00 1173 ASN A O 4
ATOM 5086 N N . ASN A 1 65 ? 9.379 -2.685 7.346 1.00 15.00 1174 ASN A N 4
ATOM 5087 C CA . ASN A 1 65 ? 10.470 -2.530 8.369 1.00 15.00 1174 ASN A CA 4
ATOM 5088 C C . ASN A 1 65 ? 11.146 -1.167 8.214 1.00 15.00 1174 ASN A C 4
ATOM 5089 O O . ASN A 1 65 ? 12.341 -1.031 8.408 1.00 15.00 1174 ASN A O 4
ATOM 5100 N N . CYS A 1 66 ? 10.385 -0.160 7.864 1.00 15.00 1175 CYS A N 4
ATOM 5101 C CA . CYS A 1 66 ? 10.989 1.172 7.555 1.00 15.00 1175 CYS A CA 4
ATOM 5102 C C . CYS A 1 66 ? 10.758 2.129 8.723 1.00 15.00 1175 CYS A C 4
ATOM 5103 O O . CYS A 1 66 ? 9.705 2.126 9.330 1.00 15.00 1175 CYS A O 4
ATOM 5111 N N . VAL A 1 67 ? 11.733 2.947 9.041 1.00 15.00 1176 VAL A N 4
ATOM 5112 C CA . VAL A 1 67 ? 11.587 3.870 10.210 1.00 15.00 1176 VAL A CA 4
ATOM 5113 C C . VAL A 1 67 ? 11.365 5.305 9.727 1.00 15.00 1176 VAL A C 4
ATOM 5114 O O . VAL A 1 67 ? 12.062 5.802 8.864 1.00 15.00 1176 VAL A O 4
ATOM 5127 N N . LEU A 1 68 ? 10.389 5.966 10.291 1.00 15.00 1177 LEU A N 4
ATOM 5128 C CA . LEU A 1 68 ? 10.166 7.408 9.995 1.00 15.00 1177 LEU A CA 4
ATOM 5129 C C . LEU A 1 68 ? 10.220 8.178 11.314 1.00 15.00 1177 LEU A C 4
ATOM 5130 O O . LEU A 1 68 ? 10.163 7.580 12.372 1.00 15.00 1177 LEU A O 4
ATOM 5146 N N . ALA A 1 69 ? 10.334 9.488 11.271 1.00 15.00 1178 ALA A N 4
ATOM 5147 C CA . ALA A 1 69 ? 10.479 10.290 12.538 1.00 15.00 1178 ALA A CA 4
ATOM 5148 C C . ALA A 1 69 ? 9.418 9.896 13.581 1.00 15.00 1178 ALA A C 4
ATOM 5149 O O . ALA A 1 69 ? 8.257 10.194 13.428 1.00 15.00 1178 ALA A O 4
ATOM 5156 N N . ASN A 1 70 ? 9.850 9.208 14.618 1.00 15.00 1179 ASN A N 4
ATOM 5157 C CA . ASN A 1 70 ? 9.010 8.903 15.835 1.00 15.00 1179 ASN A CA 4
ATOM 5158 C C . ASN A 1 70 ? 7.953 7.811 15.542 1.00 15.00 1179 ASN A C 4
ATOM 5159 O O . ASN A 1 70 ? 7.144 7.498 16.398 1.00 15.00 1179 ASN A O 4
ATOM 5170 N N . THR A 1 71 ? 7.950 7.234 14.355 1.00 15.00 1180 THR A N 4
ATOM 5171 C CA . THR A 1 71 ? 6.904 6.202 14.027 1.00 15.00 1180 THR A CA 4
ATOM 5172 C C . THR A 1 71 ? 7.513 5.047 13.221 1.00 15.00 1180 THR A C 4
ATOM 5173 O O . THR A 1 71 ? 8.553 5.190 12.606 1.00 15.00 1180 THR A O 4
ATOM 5184 N N . THR A 1 72 ? 6.867 3.906 13.222 1.00 15.00 1181 THR A N 4
ATOM 5185 C CA . THR A 1 72 ? 7.384 2.737 12.447 1.00 15.00 1181 THR A CA 4
ATOM 5186 C C . THR A 1 72 ? 6.388 2.351 11.349 1.00 15.00 1181 THR A C 4
ATOM 5187 O O . THR A 1 72 ? 5.195 2.284 11.584 1.00 15.00 1181 THR A O 4
ATOM 5198 N N . ILE A 1 73 ? 6.870 2.098 10.154 1.00 15.00 1182 ILE A N 4
ATOM 5199 C CA . ILE A 1 73 ? 5.951 1.776 9.021 1.00 15.00 1182 ILE A CA 4
ATOM 5200 C C . ILE A 1 73 ? 6.197 0.341 8.549 1.00 15.00 1182 ILE A C 4
ATOM 5201 O O . ILE A 1 73 ? 7.321 -0.053 8.300 1.00 15.00 1182 ILE A O 4
ATOM 5217 N N . PHE A 1 74 ? 5.150 -0.434 8.422 1.00 15.00 1183 PHE A N 4
ATOM 5218 C CA . PHE A 1 74 ? 5.308 -1.859 8.005 1.00 15.00 1183 PHE A CA 4
ATOM 5219 C C . PHE A 1 74 ? 4.626 -2.091 6.654 1.00 15.00 1183 PHE A C 4
ATOM 5220 O O . PHE A 1 74 ? 3.694 -1.397 6.302 1.00 15.00 1183 PHE A O 4
ATOM 5237 N N . ALA A 1 75 ? 5.088 -3.059 5.899 1.00 15.00 1184 ALA A N 4
ATOM 5238 C CA . ALA A 1 75 ? 4.452 -3.357 4.579 1.00 15.00 1184 ALA A CA 4
ATOM 5239 C C . ALA A 1 75 ? 4.049 -4.832 4.502 1.00 15.00 1184 ALA A C 4
ATOM 5240 O O . ALA A 1 75 ? 4.802 -5.711 4.880 1.00 15.00 1184 ALA A O 4
ATOM 5247 N N . GLU A 1 76 ? 2.865 -5.103 4.013 1.00 15.00 1185 GLU A N 4
ATOM 5248 C CA . GLU A 1 76 ? 2.409 -6.519 3.858 1.00 15.00 1185 GLU A CA 4
ATOM 5249 C C . GLU A 1 76 ? 1.668 -6.691 2.529 1.00 15.00 1185 GLU A C 4
ATOM 5250 O O . GLU A 1 76 ? 1.289 -5.724 1.890 1.00 15.00 1185 GLU A O 4
ATOM 5262 N N . SER A 1 77 ? 1.459 -7.917 2.113 1.00 15.00 1186 SER A N 4
ATOM 5263 C CA . SER A 1 77 ? 0.723 -8.171 0.837 1.00 15.00 1186 SER A CA 4
ATOM 5264 C C . SER A 1 77 ? -0.614 -8.875 1.130 1.00 15.00 1186 SER A C 4
ATOM 5265 O O . SER A 1 77 ? -0.668 -10.088 1.158 1.00 15.00 1186 SER A O 4
ATOM 5273 N N . PRO A 1 78 ? -1.664 -8.099 1.342 1.00 15.00 1187 PRO A N 4
ATOM 5274 C CA . PRO A 1 78 ? -2.983 -8.699 1.671 1.00 15.00 1187 PRO A CA 4
ATOM 5275 C C . PRO A 1 78 ? -3.461 -9.601 0.529 1.00 15.00 1187 PRO A C 4
ATOM 5276 O O . PRO A 1 78 ? -3.089 -9.416 -0.616 1.00 15.00 1187 PRO A O 4
ATOM 5287 N N . SER A 1 79 ? -4.284 -10.573 0.839 1.00 15.00 1188 SER A N 4
ATOM 5288 C CA . SER A 1 79 ? -4.823 -11.478 -0.224 1.00 15.00 1188 SER A CA 4
ATOM 5289 C C . SER A 1 79 ? -5.782 -10.712 -1.129 1.00 15.00 1188 SER A C 4
ATOM 5290 O O . SER A 1 79 ? -6.347 -9.708 -0.737 1.00 15.00 1188 SER A O 4
ATOM 5298 N N . GLU A 1 80 ? -5.970 -11.177 -2.344 1.00 15.00 1189 GLU A N 4
ATOM 5299 C CA . GLU A 1 80 ? -6.960 -10.523 -3.262 1.00 15.00 1189 GLU A CA 4
ATOM 5300 C C . GLU A 1 80 ? -8.345 -10.520 -2.611 1.00 15.00 1189 GLU A C 4
ATOM 5301 O O . GLU A 1 80 ? -9.095 -9.567 -2.722 1.00 15.00 1189 GLU A O 4
ATOM 5313 N N . ASN A 1 81 ? -8.679 -11.585 -1.926 1.00 15.00 1190 ASN A N 4
ATOM 5314 C CA . ASN A 1 81 ? -9.929 -11.591 -1.106 1.00 15.00 1190 ASN A CA 4
ATOM 5315 C C . ASN A 1 81 ? -9.832 -10.528 -0.011 1.00 15.00 1190 ASN A C 4
ATOM 5316 O O . ASN A 1 81 ? -10.791 -9.828 0.268 1.00 15.00 1190 ASN A O 4
ATOM 5327 N N . GLU A 1 82 ? -8.678 -10.395 0.609 1.00 15.00 1191 GLU A N 4
ATOM 5328 C CA . GLU A 1 82 ? -8.522 -9.355 1.673 1.00 15.00 1191 GLU A CA 4
ATOM 5329 C C . GLU A 1 82 ? -8.619 -7.960 1.053 1.00 15.00 1191 GLU A C 4
ATOM 5330 O O . GLU A 1 82 ? -9.130 -7.037 1.660 1.00 15.00 1191 GLU A O 4
ATOM 5342 N N . VAL A 1 83 ? -8.134 -7.802 -0.156 1.00 15.00 1192 VAL A N 4
ATOM 5343 C CA . VAL A 1 83 ? -8.225 -6.472 -0.836 1.00 15.00 1192 VAL A CA 4
ATOM 5344 C C . VAL A 1 83 ? -9.697 -6.099 -1.038 1.00 15.00 1192 VAL A C 4
ATOM 5345 O O . VAL A 1 83 ? -10.096 -4.974 -0.804 1.00 15.00 1192 VAL A O 4
ATOM 5358 N N . GLN A 1 84 ? -10.505 -7.040 -1.469 1.00 15.00 1193 GLN A N 4
ATOM 5359 C CA . GLN A 1 84 ? -11.964 -6.754 -1.657 1.00 15.00 1193 GLN A CA 4
ATOM 5360 C C . GLN A 1 84 ? -12.594 -6.349 -0.321 1.00 15.00 1193 GLN A C 4
ATOM 5361 O O . GLN A 1 84 ? -13.413 -5.450 -0.260 1.00 15.00 1193 GLN A O 4
ATOM 5375 N N . SER A 1 85 ? -12.212 -7.006 0.747 1.00 15.00 1194 SER A N 4
ATOM 5376 C CA . SER A 1 85 ? -12.785 -6.664 2.089 1.00 15.00 1194 SER A CA 4
ATOM 5377 C C . SER A 1 85 ? -12.466 -5.210 2.449 1.00 15.00 1194 SER A C 4
ATOM 5378 O O . SER A 1 85 ? -13.295 -4.503 2.992 1.00 15.00 1194 SER A O 4
ATOM 5386 N N . ILE A 1 86 ? -11.270 -4.765 2.149 1.00 15.00 1195 ILE A N 4
ATOM 5387 C CA . ILE A 1 86 ? -10.901 -3.341 2.433 1.00 15.00 1195 ILE A CA 4
ATOM 5388 C C . ILE A 1 86 ? -11.784 -2.401 1.603 1.00 15.00 1195 ILE A C 4
ATOM 5389 O O . ILE A 1 86 ? -12.311 -1.426 2.106 1.00 15.00 1195 ILE A O 4
ATOM 5405 N N . MET A 1 87 ? -11.944 -2.693 0.335 1.00 15.00 1196 MET A N 4
ATOM 5406 C CA . MET A 1 87 ? -12.788 -1.821 -0.547 1.00 15.00 1196 MET A CA 4
ATOM 5407 C C . MET A 1 87 ? -14.219 -1.752 -0.006 1.00 15.00 1196 MET A C 4
ATOM 5408 O O . MET A 1 87 ? -14.880 -0.734 -0.106 1.00 15.00 1196 MET A O 4
ATOM 5422 N N . GLN A 1 88 ? -14.695 -2.831 0.562 1.00 15.00 1197 GLN A N 4
ATOM 5423 C CA . GLN A 1 88 ? -16.078 -2.843 1.130 1.00 15.00 1197 GLN A CA 4
ATOM 5424 C C . GLN A 1 88 ? -16.044 -2.480 2.616 1.00 15.00 1197 GLN A C 4
ATOM 5425 O O . GLN A 1 88 ? -15.146 -2.872 3.338 1.00 15.00 1197 GLN A O 4
ATOM 5439 N N . HIS A 1 89 ? -17.020 -1.733 3.074 1.00 15.00 1198 HIS A N 4
ATOM 5440 C CA . HIS A 1 89 ? -17.058 -1.329 4.512 1.00 15.00 1198 HIS A CA 4
ATOM 5441 C C . HIS A 1 89 ? -18.048 -2.207 5.282 1.00 15.00 1198 HIS A C 4
ATOM 5442 O O . HIS A 1 89 ? -18.139 -2.046 6.488 1.00 15.00 1198 HIS A O 4
ATOM 5457 N N . GLY A 1 1 ? -4.316 -23.837 -23.557 1.00 15.00 1110 GLY A N 5
ATOM 5458 C CA . GLY A 1 1 ? -3.384 -23.570 -22.425 1.00 15.00 1110 GLY A CA 5
ATOM 5459 C C . GLY A 1 1 ? -3.477 -22.096 -22.022 1.00 15.00 1110 GLY A C 5
ATOM 5460 O O . GLY A 1 1 ? -2.864 -21.240 -22.633 1.00 15.00 1110 GLY A O 5
ATOM 5466 N N . ALA A 1 2 ? -4.239 -21.802 -20.999 1.00 15.00 1111 ALA A N 5
ATOM 5467 C CA . ALA A 1 2 ? -4.382 -20.386 -20.542 1.00 15.00 1111 ALA A CA 5
ATOM 5468 C C . ALA A 1 2 ? -3.561 -20.155 -19.271 1.00 15.00 1111 ALA A C 5
ATOM 5469 O O . ALA A 1 2 ? -3.425 -21.036 -18.442 1.00 15.00 1111 ALA A O 5
ATOM 5476 N N . MET A 1 3 ? -3.013 -18.974 -19.116 1.00 15.00 1112 MET A N 5
ATOM 5477 C CA . MET A 1 3 ? -2.196 -18.669 -17.902 1.00 15.00 1112 MET A CA 5
ATOM 5478 C C . MET A 1 3 ? -2.969 -17.736 -16.966 1.00 15.00 1112 MET A C 5
ATOM 5479 O O . MET A 1 3 ? -3.671 -16.845 -17.407 1.00 15.00 1112 MET A O 5
ATOM 5493 N N . ALA A 1 4 ? -2.842 -17.940 -15.677 1.00 15.00 1113 ALA A N 5
ATOM 5494 C CA . ALA A 1 4 ? -3.568 -17.072 -14.697 1.00 15.00 1113 ALA A CA 5
ATOM 5495 C C . ALA A 1 4 ? -2.891 -15.703 -14.600 1.00 15.00 1113 ALA A C 5
ATOM 5496 O O . ALA A 1 4 ? -1.679 -15.598 -14.627 1.00 15.00 1113 ALA A O 5
ATOM 5503 N N . TRP A 1 5 ? -3.670 -14.654 -14.490 1.00 15.00 1114 TRP A N 5
ATOM 5504 C CA . TRP A 1 5 ? -3.087 -13.283 -14.369 1.00 15.00 1114 TRP A CA 5
ATOM 5505 C C . TRP A 1 5 ? -3.337 -12.724 -12.965 1.00 15.00 1114 TRP A C 5
ATOM 5506 O O . TRP A 1 5 ? -4.351 -13.002 -12.352 1.00 15.00 1114 TRP A O 5
ATOM 5527 N N . GLY A 1 6 ? -2.417 -11.940 -12.459 1.00 15.00 1115 GLY A N 5
ATOM 5528 C CA . GLY A 1 6 ? -2.588 -11.354 -11.095 1.00 15.00 1115 GLY A CA 5
ATOM 5529 C C . GLY A 1 6 ? -2.285 -9.855 -11.141 1.00 15.00 1115 GLY A C 5
ATOM 5530 O O . GLY A 1 6 ? -1.750 -9.354 -12.112 1.00 15.00 1115 GLY A O 5
ATOM 5534 N N . SER A 1 7 ? -2.625 -9.142 -10.096 1.00 15.00 1116 SER A N 5
ATOM 5535 C CA . SER A 1 7 ? -2.374 -7.669 -10.067 1.00 15.00 1116 SER A CA 5
ATOM 5536 C C . SER A 1 7 ? -1.483 -7.305 -8.877 1.00 15.00 1116 SER A C 5
ATOM 5537 O O . SER A 1 7 ? -1.519 -7.953 -7.846 1.00 15.00 1116 SER A O 5
ATOM 5545 N N . SER A 1 8 ? -0.687 -6.275 -9.016 1.00 15.00 1117 SER A N 5
ATOM 5546 C CA . SER A 1 8 ? 0.207 -5.847 -7.893 1.00 15.00 1117 SER A CA 5
ATOM 5547 C C . SER A 1 8 ? -0.581 -5.037 -6.861 1.00 15.00 1117 SER A C 5
ATOM 5548 O O . SER A 1 8 ? -1.184 -4.028 -7.179 1.00 15.00 1117 SER A O 5
ATOM 5556 N N . TRP A 1 9 ? -0.578 -5.479 -5.628 1.00 15.00 1118 TRP A N 5
ATOM 5557 C CA . TRP A 1 9 ? -1.227 -4.695 -4.536 1.00 15.00 1118 TRP A CA 5
ATOM 5558 C C . TRP A 1 9 ? -0.269 -4.544 -3.351 1.00 15.00 1118 TRP A C 5
ATOM 5559 O O . TRP A 1 9 ? 0.359 -5.499 -2.931 1.00 15.00 1118 TRP A O 5
ATOM 5580 N N . LEU A 1 10 ? -0.155 -3.354 -2.813 1.00 15.00 1119 LEU A N 5
ATOM 5581 C CA . LEU A 1 10 ? 0.649 -3.165 -1.568 1.00 15.00 1119 LEU A CA 5
ATOM 5582 C C . LEU A 1 10 ? -0.191 -2.463 -0.504 1.00 15.00 1119 LEU A C 5
ATOM 5583 O O . LEU A 1 10 ? -0.868 -1.489 -0.781 1.00 15.00 1119 LEU A O 5
ATOM 5599 N N . LEU A 1 11 ? -0.153 -2.953 0.708 1.00 15.00 1120 LEU A N 5
ATOM 5600 C CA . LEU A 1 11 ? -0.845 -2.254 1.828 1.00 15.00 1120 LEU A CA 5
ATOM 5601 C C . LEU A 1 11 ? 0.183 -1.778 2.853 1.00 15.00 1120 LEU A C 5
ATOM 5602 O O . LEU A 1 11 ? 0.933 -2.565 3.397 1.00 15.00 1120 LEU A O 5
ATOM 5618 N N . LEU A 1 12 ? 0.220 -0.497 3.118 1.00 15.00 1121 LEU A N 5
ATOM 5619 C CA . LEU A 1 12 ? 1.144 0.033 4.167 1.00 15.00 1121 LEU A CA 5
ATOM 5620 C C . LEU A 1 12 ? 0.365 0.230 5.464 1.00 15.00 1121 LEU A C 5
ATOM 5621 O O . LEU A 1 12 ? -0.758 0.694 5.450 1.00 15.00 1121 LEU A O 5
ATOM 5637 N N . LYS A 1 13 ? 0.949 -0.117 6.581 1.00 15.00 1122 LYS A N 5
ATOM 5638 C CA . LYS A 1 13 ? 0.161 -0.188 7.846 1.00 15.00 1122 LYS A CA 5
ATOM 5639 C C . LYS A 1 13 ? 0.934 0.401 9.028 1.00 15.00 1122 LYS A C 5
ATOM 5640 O O . LYS A 1 13 ? 2.098 0.741 8.927 1.00 15.00 1122 LYS A O 5
ATOM 5659 N N . ASN A 1 14 ? 0.269 0.514 10.158 1.00 15.00 1123 ASN A N 5
ATOM 5660 C CA . ASN A 1 14 ? 0.872 1.118 11.403 1.00 15.00 1123 ASN A CA 5
ATOM 5661 C C . ASN A 1 14 ? 1.058 2.615 11.195 1.00 15.00 1123 ASN A C 5
ATOM 5662 O O . ASN A 1 14 ? 2.098 3.179 11.473 1.00 15.00 1123 ASN A O 5
ATOM 5673 N N . LEU A 1 15 ? 0.035 3.252 10.702 1.00 15.00 1124 LEU A N 5
ATOM 5674 C CA . LEU A 1 15 ? 0.001 4.741 10.655 1.00 15.00 1124 LEU A CA 5
ATOM 5675 C C . LEU A 1 15 ? -0.848 5.261 11.817 1.00 15.00 1124 LEU A C 5
ATOM 5676 O O . LEU A 1 15 ? -1.880 4.695 12.131 1.00 15.00 1124 LEU A O 5
ATOM 5692 N N . THR A 1 16 ? -0.429 6.327 12.453 1.00 15.00 1125 THR A N 5
ATOM 5693 C CA . THR A 1 16 ? -1.177 6.829 13.647 1.00 15.00 1125 THR A CA 5
ATOM 5694 C C . THR A 1 16 ? -2.487 7.487 13.208 1.00 15.00 1125 THR A C 5
ATOM 5695 O O . THR A 1 16 ? -2.590 8.015 12.116 1.00 15.00 1125 THR A O 5
ATOM 5706 N N . ALA A 1 17 ? -3.486 7.464 14.056 1.00 15.00 1126 ALA A N 5
ATOM 5707 C CA . ALA A 1 17 ? -4.779 8.152 13.726 1.00 15.00 1126 ALA A CA 5
ATOM 5708 C C . ALA A 1 17 ? -4.545 9.647 13.466 1.00 15.00 1126 ALA A C 5
ATOM 5709 O O . ALA A 1 17 ? -5.358 10.307 12.846 1.00 15.00 1126 ALA A O 5
ATOM 5716 N N . GLN A 1 18 ? -3.440 10.185 13.936 1.00 15.00 1127 GLN A N 5
ATOM 5717 C CA . GLN A 1 18 ? -3.155 11.637 13.735 1.00 15.00 1127 GLN A CA 5
ATOM 5718 C C . GLN A 1 18 ? -2.473 11.900 12.383 1.00 15.00 1127 GLN A C 5
ATOM 5719 O O . GLN A 1 18 ? -1.924 12.969 12.176 1.00 15.00 1127 GLN A O 5
ATOM 5733 N N . ILE A 1 19 ? -2.495 10.952 11.462 1.00 15.00 1128 ILE A N 5
ATOM 5734 C CA . ILE A 1 19 ? -1.860 11.203 10.127 1.00 15.00 1128 ILE A CA 5
ATOM 5735 C C . ILE A 1 19 ? -2.793 12.085 9.280 1.00 15.00 1128 ILE A C 5
ATOM 5736 O O . ILE A 1 19 ? -3.935 11.750 9.039 1.00 15.00 1128 ILE A O 5
ATOM 5752 N N . ASP A 1 20 ? -2.306 13.208 8.832 1.00 15.00 1129 ASP A N 5
ATOM 5753 C CA . ASP A 1 20 ? -2.714 13.730 7.502 1.00 15.00 1129 ASP A CA 5
ATOM 5754 C C . ASP A 1 20 ? -1.726 13.197 6.469 1.00 15.00 1129 ASP A C 5
ATOM 5755 O O . ASP A 1 20 ? -0.542 13.474 6.569 1.00 15.00 1129 ASP A O 5
ATOM 5764 N N . GLY A 1 21 ? -2.172 12.446 5.484 1.00 15.00 1130 GLY A N 5
ATOM 5765 C CA . GLY A 1 21 ? -1.188 11.831 4.539 1.00 15.00 1130 GLY A CA 5
ATOM 5766 C C . GLY A 1 21 ? -1.443 12.310 3.106 1.00 15.00 1130 GLY A C 5
ATOM 5767 O O . GLY A 1 21 ? -1.844 11.534 2.263 1.00 15.00 1130 GLY A O 5
ATOM 5771 N N . PRO A 1 22 ? -1.181 13.578 2.863 1.00 15.00 1131 PRO A N 5
ATOM 5772 C CA . PRO A 1 22 ? -0.943 14.037 1.482 1.00 15.00 1131 PRO A CA 5
ATOM 5773 C C . PRO A 1 22 ? 0.515 13.770 1.111 1.00 15.00 1131 PRO A C 5
ATOM 5774 O O . PRO A 1 22 ? 0.810 13.264 0.049 1.00 15.00 1131 PRO A O 5
ATOM 5785 N N . THR A 1 23 ? 1.426 14.111 1.991 1.00 15.00 1132 THR A N 5
ATOM 5786 C CA . THR A 1 23 ? 2.859 13.739 1.782 1.00 15.00 1132 THR A CA 5
ATOM 5787 C C . THR A 1 23 ? 2.995 12.215 1.730 1.00 15.00 1132 THR A C 5
ATOM 5788 O O . THR A 1 23 ? 3.764 11.681 0.952 1.00 15.00 1132 THR A O 5
ATOM 5799 N N . LEU A 1 24 ? 2.251 11.513 2.554 1.00 15.00 1133 LEU A N 5
ATOM 5800 C CA . LEU A 1 24 ? 2.313 10.018 2.535 1.00 15.00 1133 LEU A CA 5
ATOM 5801 C C . LEU A 1 24 ? 1.832 9.507 1.173 1.00 15.00 1133 LEU A C 5
ATOM 5802 O O . LEU A 1 24 ? 2.480 8.690 0.540 1.00 15.00 1133 LEU A O 5
ATOM 5818 N N . ARG A 1 25 ? 0.701 9.989 0.717 1.00 15.00 1134 ARG A N 5
ATOM 5819 C CA . ARG A 1 25 ? 0.179 9.561 -0.622 1.00 15.00 1134 ARG A CA 5
ATOM 5820 C C . ARG A 1 25 ? 1.165 9.932 -1.737 1.00 15.00 1134 ARG A C 5
ATOM 5821 O O . ARG A 1 25 ? 1.434 9.136 -2.620 1.00 15.00 1134 ARG A O 5
ATOM 5842 N N . THR A 1 26 ? 1.708 11.126 -1.706 1.00 15.00 1135 THR A N 5
ATOM 5843 C CA . THR A 1 26 ? 2.658 11.551 -2.785 1.00 15.00 1135 THR A CA 5
ATOM 5844 C C . THR A 1 26 ? 3.879 10.628 -2.802 1.00 15.00 1135 THR A C 5
ATOM 5845 O O . THR A 1 26 ? 4.359 10.246 -3.852 1.00 15.00 1135 THR A O 5
ATOM 5856 N N . LEU A 1 27 ? 4.382 10.265 -1.646 1.00 15.00 1136 LEU A N 5
ATOM 5857 C CA . LEU A 1 27 ? 5.556 9.332 -1.588 1.00 15.00 1136 LEU A CA 5
ATOM 5858 C C . LEU A 1 27 ? 5.223 8.010 -2.288 1.00 15.00 1136 LEU A C 5
ATOM 5859 O O . LEU A 1 27 ? 6.028 7.475 -3.031 1.00 15.00 1136 LEU A O 5
ATOM 5875 N N . CYS A 1 28 ? 4.042 7.483 -2.062 1.00 15.00 1137 CYS A N 5
ATOM 5876 C CA . CYS A 1 28 ? 3.657 6.194 -2.722 1.00 15.00 1137 CYS A CA 5
ATOM 5877 C C . CYS A 1 28 ? 3.657 6.362 -4.243 1.00 15.00 1137 CYS A C 5
ATOM 5878 O O . CYS A 1 28 ? 4.114 5.499 -4.970 1.00 15.00 1137 CYS A O 5
ATOM 5886 N N . MET A 1 29 ? 3.147 7.470 -4.724 1.00 15.00 1138 MET A N 5
ATOM 5887 C CA . MET A 1 29 ? 3.136 7.720 -6.202 1.00 15.00 1138 MET A CA 5
ATOM 5888 C C . MET A 1 29 ? 4.570 7.787 -6.741 1.00 15.00 1138 MET A C 5
ATOM 5889 O O . MET A 1 29 ? 4.862 7.280 -7.809 1.00 15.00 1138 MET A O 5
ATOM 5903 N N . GLN A 1 30 ? 5.459 8.410 -6.007 1.00 15.00 1139 GLN A N 5
ATOM 5904 C CA . GLN A 1 30 ? 6.887 8.500 -6.458 1.00 15.00 1139 GLN A CA 5
ATOM 5905 C C . GLN A 1 30 ? 7.486 7.100 -6.597 1.00 15.00 1139 GLN A C 5
ATOM 5906 O O . GLN A 1 30 ? 8.280 6.845 -7.484 1.00 15.00 1139 GLN A O 5
ATOM 5920 N N . HIS A 1 31 ? 7.110 6.196 -5.726 1.00 15.00 1140 HIS A N 5
ATOM 5921 C CA . HIS A 1 31 ? 7.609 4.788 -5.838 1.00 15.00 1140 HIS A CA 5
ATOM 5922 C C . HIS A 1 31 ? 7.069 4.144 -7.117 1.00 15.00 1140 HIS A C 5
ATOM 5923 O O . HIS A 1 31 ? 7.769 3.416 -7.796 1.00 15.00 1140 HIS A O 5
ATOM 5937 N N . GLY A 1 32 ? 5.827 4.409 -7.446 1.00 15.00 1141 GLY A N 5
ATOM 5938 C CA . GLY A 1 32 ? 5.256 3.894 -8.726 1.00 15.00 1141 GLY A CA 5
ATOM 5939 C C . GLY A 1 32 ? 3.887 4.549 -8.980 1.00 15.00 1141 GLY A C 5
ATOM 5940 O O . GLY A 1 32 ? 3.234 4.968 -8.045 1.00 15.00 1141 GLY A O 5
ATOM 5944 N N . PRO A 1 33 ? 3.482 4.623 -10.237 1.00 15.00 1142 PRO A N 5
ATOM 5945 C CA . PRO A 1 33 ? 2.139 5.173 -10.553 1.00 15.00 1142 PRO A CA 5
ATOM 5946 C C . PRO A 1 33 ? 1.050 4.251 -9.999 1.00 15.00 1142 PRO A C 5
ATOM 5947 O O . PRO A 1 33 ? 1.120 3.043 -10.144 1.00 15.00 1142 PRO A O 5
ATOM 5958 N N . LEU A 1 34 ? 0.047 4.811 -9.367 1.00 15.00 1143 LEU A N 5
ATOM 5959 C CA . LEU A 1 34 ? -1.042 3.969 -8.782 1.00 15.00 1143 LEU A CA 5
ATOM 5960 C C . LEU A 1 34 ? -2.369 4.236 -9.499 1.00 15.00 1143 LEU A C 5
ATOM 5961 O O . LEU A 1 34 ? -2.779 5.372 -9.659 1.00 15.00 1143 LEU A O 5
ATOM 5977 N N . VAL A 1 35 ? -3.039 3.194 -9.930 1.00 15.00 1144 VAL A N 5
ATOM 5978 C CA . VAL A 1 35 ? -4.378 3.369 -10.579 1.00 15.00 1144 VAL A CA 5
ATOM 5979 C C . VAL A 1 35 ? -5.404 3.829 -9.537 1.00 15.00 1144 VAL A C 5
ATOM 5980 O O . VAL A 1 35 ? -6.204 4.712 -9.787 1.00 15.00 1144 VAL A O 5
ATOM 5993 N N . SER A 1 36 ? -5.379 3.232 -8.369 1.00 15.00 1145 SER A N 5
ATOM 5994 C CA . SER A 1 36 ? -6.334 3.630 -7.290 1.00 15.00 1145 SER A CA 5
ATOM 5995 C C . SER A 1 36 ? -5.587 3.791 -5.963 1.00 15.00 1145 SER A C 5
ATOM 5996 O O . SER A 1 36 ? -4.703 3.017 -5.645 1.00 15.00 1145 SER A O 5
ATOM 6004 N N . PHE A 1 37 ? -5.941 4.791 -5.192 1.00 15.00 1146 PHE A N 5
ATOM 6005 C CA . PHE A 1 37 ? -5.240 5.032 -3.894 1.00 15.00 1146 PHE A CA 5
ATOM 6006 C C . PHE A 1 37 ? -6.247 5.419 -2.807 1.00 15.00 1146 PHE A C 5
ATOM 6007 O O . PHE A 1 37 ? -6.979 6.383 -2.949 1.00 15.00 1146 PHE A O 5
ATOM 6024 N N . HIS A 1 38 ? -6.290 4.677 -1.726 1.00 15.00 1147 HIS A N 5
ATOM 6025 C CA . HIS A 1 38 ? -7.134 5.090 -0.562 1.00 15.00 1147 HIS A CA 5
ATOM 6026 C C . HIS A 1 38 ? -6.302 5.060 0.734 1.00 15.00 1147 HIS A C 5
ATOM 6027 O O . HIS A 1 38 ? -6.046 4.000 1.265 1.00 15.00 1147 HIS A O 5
ATOM 6041 N N . PRO A 1 39 ? -5.898 6.223 1.211 1.00 15.00 1148 PRO A N 5
ATOM 6042 C CA . PRO A 1 39 ? -5.178 6.302 2.499 1.00 15.00 1148 PRO A CA 5
ATOM 6043 C C . PRO A 1 39 ? -6.155 6.574 3.647 1.00 15.00 1148 PRO A C 5
ATOM 6044 O O . PRO A 1 39 ? -6.891 7.545 3.621 1.00 15.00 1148 PRO A O 5
ATOM 6055 N N . TYR A 1 40 ? -6.172 5.730 4.653 1.00 15.00 1149 TYR A N 5
ATOM 6056 C CA . TYR A 1 40 ? -6.979 6.033 5.874 1.00 15.00 1149 TYR A CA 5
ATOM 6057 C C . TYR A 1 40 ? -6.054 6.363 7.051 1.00 15.00 1149 TYR A C 5
ATOM 6058 O O . TYR A 1 40 ? -5.174 5.593 7.389 1.00 15.00 1149 TYR A O 5
ATOM 6076 N N . LEU A 1 41 ? -6.246 7.501 7.677 1.00 15.00 1150 LEU A N 5
ATOM 6077 C CA . LEU A 1 41 ? -5.559 7.775 8.977 1.00 15.00 1150 LEU A CA 5
ATOM 6078 C C . LEU A 1 41 ? -6.250 7.038 10.133 1.00 15.00 1150 LEU A C 5
ATOM 6079 O O . LEU A 1 41 ? -5.598 6.498 11.006 1.00 15.00 1150 LEU A O 5
ATOM 6095 N N . ASN A 1 42 ? -7.567 7.010 10.144 1.00 15.00 1151 ASN A N 5
ATOM 6096 C CA . ASN A 1 42 ? -8.304 6.494 11.349 1.00 15.00 1151 ASN A CA 5
ATOM 6097 C C . ASN A 1 42 ? -7.895 5.054 11.658 1.00 15.00 1151 ASN A C 5
ATOM 6098 O O . ASN A 1 42 ? -7.524 4.730 12.772 1.00 15.00 1151 ASN A O 5
ATOM 6109 N N . GLN A 1 43 ? -7.962 4.195 10.676 1.00 15.00 1152 GLN A N 5
ATOM 6110 C CA . GLN A 1 43 ? -7.573 2.766 10.886 1.00 15.00 1152 GLN A CA 5
ATOM 6111 C C . GLN A 1 43 ? -6.046 2.614 10.951 1.00 15.00 1152 GLN A C 5
ATOM 6112 O O . GLN A 1 43 ? -5.541 1.634 11.467 1.00 15.00 1152 GLN A O 5
ATOM 6126 N N . GLY A 1 44 ? -5.310 3.574 10.433 1.00 15.00 1153 GLY A N 5
ATOM 6127 C CA . GLY A 1 44 ? -3.819 3.463 10.425 1.00 15.00 1153 GLY A CA 5
ATOM 6128 C C . GLY A 1 44 ? -3.386 2.540 9.285 1.00 15.00 1153 GLY A C 5
ATOM 6129 O O . GLY A 1 44 ? -2.398 1.831 9.391 1.00 15.00 1153 GLY A O 5
ATOM 6133 N N . ILE A 1 45 ? -4.124 2.546 8.204 1.00 15.00 1154 ILE A N 5
ATOM 6134 C CA . ILE A 1 45 ? -3.748 1.719 7.018 1.00 15.00 1154 ILE A CA 5
ATOM 6135 C C . ILE A 1 45 ? -3.920 2.528 5.730 1.00 15.00 1154 ILE A C 5
ATOM 6136 O O . ILE A 1 45 ? -4.743 3.419 5.652 1.00 15.00 1154 ILE A O 5
ATOM 6152 N N . ALA A 1 46 ? -3.146 2.221 4.721 1.00 15.00 1155 ALA A N 5
ATOM 6153 C CA . ALA A 1 46 ? -3.387 2.817 3.371 1.00 15.00 1155 ALA A CA 5
ATOM 6154 C C . ALA A 1 46 ? -3.170 1.761 2.283 1.00 15.00 1155 ALA A C 5
ATOM 6155 O O . ALA A 1 46 ? -2.183 1.050 2.289 1.00 15.00 1155 ALA A O 5
ATOM 6162 N N . LEU A 1 47 ? -4.087 1.658 1.352 1.00 15.00 1156 LEU A N 5
ATOM 6163 C CA . LEU A 1 47 ? -3.974 0.618 0.284 1.00 15.00 1156 LEU A CA 5
ATOM 6164 C C . LEU A 1 47 ? -3.741 1.283 -1.076 1.00 15.00 1156 LEU A C 5
ATOM 6165 O O . LEU A 1 47 ? -4.420 2.228 -1.431 1.00 15.00 1156 LEU A O 5
ATOM 6181 N N . CYS A 1 48 ? -2.789 0.795 -1.833 1.00 15.00 1157 CYS A N 5
ATOM 6182 C CA . CYS A 1 48 ? -2.509 1.394 -3.176 1.00 15.00 1157 CYS A CA 5
ATOM 6183 C C . CYS A 1 48 ? -2.244 0.290 -4.207 1.00 15.00 1157 CYS A C 5
ATOM 6184 O O . CYS A 1 48 ? -1.602 -0.703 -3.915 1.00 15.00 1157 CYS A O 5
ATOM 6192 N N . LYS A 1 49 ? -2.738 0.461 -5.409 1.00 15.00 1158 LYS A N 5
ATOM 6193 C CA . LYS A 1 49 ? -2.527 -0.570 -6.472 1.00 15.00 1158 LYS A CA 5
ATOM 6194 C C . LYS A 1 49 ? -1.410 -0.134 -7.429 1.00 15.00 1158 LYS A C 5
ATOM 6195 O O . LYS A 1 49 ? -1.324 1.019 -7.806 1.00 15.00 1158 LYS A O 5
ATOM 6214 N N . TYR A 1 50 ? -0.559 -1.053 -7.818 1.00 15.00 1159 TYR A N 5
ATOM 6215 C CA . TYR A 1 50 ? 0.535 -0.719 -8.783 1.00 15.00 1159 TYR A CA 5
ATOM 6216 C C . TYR A 1 50 ? 0.267 -1.372 -10.142 1.00 15.00 1159 TYR A C 5
ATOM 6217 O O . TYR A 1 50 ? -0.525 -2.289 -10.253 1.00 15.00 1159 TYR A O 5
ATOM 6235 N N . THR A 1 51 ? 0.920 -0.896 -11.174 1.00 15.00 1160 THR A N 5
ATOM 6236 C CA . THR A 1 51 ? 0.637 -1.405 -12.554 1.00 15.00 1160 THR A CA 5
ATOM 6237 C C . THR A 1 51 ? 1.308 -2.763 -12.799 1.00 15.00 1160 THR A C 5
ATOM 6238 O O . THR A 1 51 ? 0.765 -3.608 -13.488 1.00 15.00 1160 THR A O 5
ATOM 6249 N N . THR A 1 52 ? 2.479 -2.984 -12.243 1.00 15.00 1161 THR A N 5
ATOM 6250 C CA . THR A 1 52 ? 3.256 -4.219 -12.593 1.00 15.00 1161 THR A CA 5
ATOM 6251 C C . THR A 1 52 ? 3.595 -5.037 -11.341 1.00 15.00 1161 THR A C 5
ATOM 6252 O O . THR A 1 52 ? 3.825 -4.499 -10.273 1.00 15.00 1161 THR A O 5
ATOM 6263 N N . ARG A 1 53 ? 3.631 -6.341 -11.478 1.00 15.00 1162 ARG A N 5
ATOM 6264 C CA . ARG A 1 53 ? 3.948 -7.223 -10.307 1.00 15.00 1162 ARG A CA 5
ATOM 6265 C C . ARG A 1 53 ? 5.345 -6.913 -9.763 1.00 15.00 1162 ARG A C 5
ATOM 6266 O O . ARG A 1 53 ? 5.545 -6.822 -8.564 1.00 15.00 1162 ARG A O 5
ATOM 6287 N N . GLU A 1 54 ? 6.311 -6.748 -10.634 1.00 15.00 1163 GLU A N 5
ATOM 6288 C CA . GLU A 1 54 ? 7.720 -6.554 -10.168 1.00 15.00 1163 GLU A CA 5
ATOM 6289 C C . GLU A 1 54 ? 7.851 -5.227 -9.418 1.00 15.00 1163 GLU A C 5
ATOM 6290 O O . GLU A 1 54 ? 8.524 -5.143 -8.406 1.00 15.00 1163 GLU A O 5
ATOM 6302 N N . GLU A 1 55 ? 7.210 -4.193 -9.905 1.00 15.00 1164 GLU A N 5
ATOM 6303 C CA . GLU A 1 55 ? 7.278 -2.869 -9.210 1.00 15.00 1164 GLU A CA 5
ATOM 6304 C C . GLU A 1 55 ? 6.691 -2.989 -7.801 1.00 15.00 1164 GLU A C 5
ATOM 6305 O O . GLU A 1 55 ? 7.225 -2.448 -6.850 1.00 15.00 1164 GLU A O 5
ATOM 6317 N N . ALA A 1 56 ? 5.598 -3.700 -7.663 1.00 15.00 1165 ALA A N 5
ATOM 6318 C CA . ALA A 1 56 ? 4.969 -3.860 -6.314 1.00 15.00 1165 ALA A CA 5
ATOM 6319 C C . ALA A 1 56 ? 5.930 -4.571 -5.356 1.00 15.00 1165 ALA A C 5
ATOM 6320 O O . ALA A 1 56 ? 6.099 -4.158 -4.224 1.00 15.00 1165 ALA A O 5
ATOM 6327 N N . ASN A 1 57 ? 6.562 -5.634 -5.797 1.00 15.00 1166 ASN A N 5
ATOM 6328 C CA . ASN A 1 57 ? 7.462 -6.407 -4.882 1.00 15.00 1166 ASN A CA 5
ATOM 6329 C C . ASN A 1 57 ? 8.598 -5.512 -4.383 1.00 15.00 1166 ASN A C 5
ATOM 6330 O O . ASN A 1 57 ? 8.941 -5.525 -3.215 1.00 15.00 1166 ASN A O 5
ATOM 6341 N N . LYS A 1 58 ? 9.177 -4.732 -5.262 1.00 15.00 1167 LYS A N 5
ATOM 6342 C CA . LYS A 1 58 ? 10.276 -3.807 -4.838 1.00 15.00 1167 LYS A CA 5
ATOM 6343 C C . LYS A 1 58 ? 9.745 -2.802 -3.815 1.00 15.00 1167 LYS A C 5
ATOM 6344 O O . LYS A 1 58 ? 10.397 -2.501 -2.830 1.00 15.00 1167 LYS A O 5
ATOM 6363 N N . ALA A 1 59 ? 8.560 -2.287 -4.040 1.00 15.00 1168 ALA A N 5
ATOM 6364 C CA . ALA A 1 59 ? 7.983 -1.284 -3.092 1.00 15.00 1168 ALA A CA 5
ATOM 6365 C C . ALA A 1 59 ? 7.819 -1.910 -1.707 1.00 15.00 1168 ALA A C 5
ATOM 6366 O O . ALA A 1 59 ? 8.091 -1.284 -0.701 1.00 15.00 1168 ALA A O 5
ATOM 6373 N N . GLN A 1 60 ? 7.380 -3.142 -1.652 1.00 15.00 1169 GLN A N 5
ATOM 6374 C CA . GLN A 1 60 ? 7.181 -3.814 -0.328 1.00 15.00 1169 GLN A CA 5
ATOM 6375 C C . GLN A 1 60 ? 8.519 -3.983 0.397 1.00 15.00 1169 GLN A C 5
ATOM 6376 O O . GLN A 1 60 ? 8.612 -3.766 1.591 1.00 15.00 1169 GLN A O 5
ATOM 6390 N N . MET A 1 61 ? 9.552 -4.368 -0.315 1.00 15.00 1170 MET A N 5
ATOM 6391 C CA . MET A 1 61 ? 10.878 -4.600 0.345 1.00 15.00 1170 MET A CA 5
ATOM 6392 C C . MET A 1 61 ? 11.382 -3.311 0.999 1.00 15.00 1170 MET A C 5
ATOM 6393 O O . MET A 1 61 ? 11.945 -3.335 2.079 1.00 15.00 1170 MET A O 5
ATOM 6407 N N . ALA A 1 62 ? 11.184 -2.190 0.352 1.00 15.00 1171 ALA A N 5
ATOM 6408 C CA . ALA A 1 62 ? 11.668 -0.891 0.921 1.00 15.00 1171 ALA A CA 5
ATOM 6409 C C . ALA A 1 62 ? 10.732 -0.384 2.027 1.00 15.00 1171 ALA A C 5
ATOM 6410 O O . ALA A 1 62 ? 11.179 0.060 3.068 1.00 15.00 1171 ALA A O 5
ATOM 6417 N N . LEU A 1 63 ? 9.440 -0.448 1.809 1.00 15.00 1172 LEU A N 5
ATOM 6418 C CA . LEU A 1 63 ? 8.477 0.217 2.747 1.00 15.00 1172 LEU A CA 5
ATOM 6419 C C . LEU A 1 63 ? 8.397 -0.523 4.087 1.00 15.00 1172 LEU A C 5
ATOM 6420 O O . LEU A 1 63 ? 8.251 0.093 5.128 1.00 15.00 1172 LEU A O 5
ATOM 6436 N N . ASN A 1 64 ? 8.491 -1.831 4.073 1.00 15.00 1173 ASN A N 5
ATOM 6437 C CA . ASN A 1 64 ? 8.278 -2.616 5.331 1.00 15.00 1173 ASN A CA 5
ATOM 6438 C C . ASN A 1 64 ? 9.500 -2.511 6.251 1.00 15.00 1173 ASN A C 5
ATOM 6439 O O . ASN A 1 64 ? 10.597 -2.225 5.812 1.00 15.00 1173 ASN A O 5
ATOM 6450 N N . ASN A 1 65 ? 9.313 -2.741 7.533 1.00 15.00 1174 ASN A N 5
ATOM 6451 C CA . ASN A 1 65 ? 10.467 -2.760 8.495 1.00 15.00 1174 ASN A CA 5
ATOM 6452 C C . ASN A 1 65 ? 11.235 -1.438 8.431 1.00 15.00 1174 ASN A C 5
ATOM 6453 O O . ASN A 1 65 ? 12.444 -1.408 8.567 1.00 15.00 1174 ASN A O 5
ATOM 6464 N N . CYS A 1 66 ? 10.535 -0.348 8.226 1.00 15.00 1175 CYS A N 5
ATOM 6465 C CA . CYS A 1 66 ? 11.223 0.967 8.053 1.00 15.00 1175 CYS A CA 5
ATOM 6466 C C . CYS A 1 66 ? 10.984 1.841 9.283 1.00 15.00 1175 CYS A C 5
ATOM 6467 O O . CYS A 1 66 ? 9.859 2.036 9.695 1.00 15.00 1175 CYS A O 5
ATOM 6475 N N . VAL A 1 67 ? 12.033 2.367 9.867 1.00 15.00 1176 VAL A N 5
ATOM 6476 C CA . VAL A 1 67 ? 11.869 3.168 11.121 1.00 15.00 1176 VAL A CA 5
ATOM 6477 C C . VAL A 1 67 ? 12.134 4.649 10.844 1.00 15.00 1176 VAL A C 5
ATOM 6478 O O . VAL A 1 67 ? 13.131 5.014 10.250 1.00 15.00 1176 VAL A O 5
ATOM 6491 N N . LEU A 1 68 ? 11.238 5.497 11.274 1.00 15.00 1177 LEU A N 5
ATOM 6492 C CA . LEU A 1 68 ? 11.477 6.966 11.199 1.00 15.00 1177 LEU A CA 5
ATOM 6493 C C . LEU A 1 68 ? 11.410 7.548 12.610 1.00 15.00 1177 LEU A C 5
ATOM 6494 O O . LEU A 1 68 ? 10.955 6.891 13.525 1.00 15.00 1177 LEU A O 5
ATOM 6510 N N . ALA A 1 69 ? 11.861 8.769 12.796 1.00 15.00 1178 ALA A N 5
ATOM 6511 C CA . ALA A 1 69 ? 11.917 9.371 14.174 1.00 15.00 1178 ALA A CA 5
ATOM 6512 C C . ALA A 1 69 ? 10.588 9.186 14.929 1.00 15.00 1178 ALA A C 5
ATOM 6513 O O . ALA A 1 69 ? 9.601 9.804 14.608 1.00 15.00 1178 ALA A O 5
ATOM 6520 N N . ASN A 1 70 ? 10.596 8.311 15.912 1.00 15.00 1179 ASN A N 5
ATOM 6521 C CA . ASN A 1 70 ? 9.456 8.124 16.885 1.00 15.00 1179 ASN A CA 5
ATOM 6522 C C . ASN A 1 70 ? 8.262 7.387 16.233 1.00 15.00 1179 ASN A C 5
ATOM 6523 O O . ASN A 1 70 ? 7.217 7.254 16.846 1.00 15.00 1179 ASN A O 5
ATOM 6534 N N . THR A 1 71 ? 8.401 6.911 15.009 1.00 15.00 1180 THR A N 5
ATOM 6535 C CA . THR A 1 71 ? 7.270 6.154 14.368 1.00 15.00 1180 THR A CA 5
ATOM 6536 C C . THR A 1 71 ? 7.808 4.959 13.571 1.00 15.00 1180 THR A C 5
ATOM 6537 O O . THR A 1 71 ? 8.931 4.973 13.106 1.00 15.00 1180 THR A O 5
ATOM 6548 N N . THR A 1 72 ? 7.010 3.931 13.413 1.00 15.00 1181 THR A N 5
ATOM 6549 C CA . THR A 1 72 ? 7.457 2.738 12.631 1.00 15.00 1181 THR A CA 5
ATOM 6550 C C . THR A 1 72 ? 6.500 2.484 11.464 1.00 15.00 1181 THR A C 5
ATOM 6551 O O . THR A 1 72 ? 5.294 2.531 11.625 1.00 15.00 1181 THR A O 5
ATOM 6562 N N . ILE A 1 73 ? 7.028 2.218 10.294 1.00 15.00 1182 ILE A N 5
ATOM 6563 C CA . ILE A 1 73 ? 6.150 1.946 9.113 1.00 15.00 1182 ILE A CA 5
ATOM 6564 C C . ILE A 1 73 ? 6.326 0.495 8.660 1.00 15.00 1182 ILE A C 5
ATOM 6565 O O . ILE A 1 73 ? 7.433 0.022 8.481 1.00 15.00 1182 ILE A O 5
ATOM 6581 N N . PHE A 1 74 ? 5.237 -0.207 8.473 1.00 15.00 1183 PHE A N 5
ATOM 6582 C CA . PHE A 1 74 ? 5.319 -1.631 8.027 1.00 15.00 1183 PHE A CA 5
ATOM 6583 C C . PHE A 1 74 ? 4.633 -1.793 6.670 1.00 15.00 1183 PHE A C 5
ATOM 6584 O O . PHE A 1 74 ? 3.755 -1.030 6.321 1.00 15.00 1183 PHE A O 5
ATOM 6601 N N . ALA A 1 75 ? 5.028 -2.783 5.905 1.00 15.00 1184 ALA A N 5
ATOM 6602 C CA . ALA A 1 75 ? 4.356 -3.038 4.594 1.00 15.00 1184 ALA A CA 5
ATOM 6603 C C . ALA A 1 75 ? 4.052 -4.531 4.438 1.00 15.00 1184 ALA A C 5
ATOM 6604 O O . ALA A 1 75 ? 4.880 -5.376 4.724 1.00 15.00 1184 ALA A O 5
ATOM 6611 N N . GLU A 1 76 ? 2.866 -4.851 3.987 1.00 15.00 1185 GLU A N 5
ATOM 6612 C CA . GLU A 1 76 ? 2.486 -6.287 3.792 1.00 15.00 1185 GLU A CA 5
ATOM 6613 C C . GLU A 1 76 ? 1.749 -6.462 2.462 1.00 15.00 1185 GLU A C 5
ATOM 6614 O O . GLU A 1 76 ? 1.312 -5.500 1.857 1.00 15.00 1185 GLU A O 5
ATOM 6626 N N . SER A 1 77 ? 1.610 -7.683 2.007 1.00 15.00 1186 SER A N 5
ATOM 6627 C CA . SER A 1 77 ? 0.889 -7.935 0.721 1.00 15.00 1186 SER A CA 5
ATOM 6628 C C . SER A 1 77 ? -0.414 -8.713 0.981 1.00 15.00 1186 SER A C 5
ATOM 6629 O O . SER A 1 77 ? -0.407 -9.928 0.969 1.00 15.00 1186 SER A O 5
ATOM 6637 N N . PRO A 1 78 ? -1.502 -7.997 1.210 1.00 15.00 1187 PRO A N 5
ATOM 6638 C CA . PRO A 1 78 ? -2.800 -8.675 1.463 1.00 15.00 1187 PRO A CA 5
ATOM 6639 C C . PRO A 1 78 ? -3.222 -9.495 0.241 1.00 15.00 1187 PRO A C 5
ATOM 6640 O O . PRO A 1 78 ? -2.843 -9.194 -0.877 1.00 15.00 1187 PRO A O 5
ATOM 6651 N N . SER A 1 79 ? -4.001 -10.527 0.450 1.00 15.00 1188 SER A N 5
ATOM 6652 C CA . SER A 1 79 ? -4.484 -11.358 -0.698 1.00 15.00 1188 SER A CA 5
ATOM 6653 C C . SER A 1 79 ? -5.469 -10.557 -1.547 1.00 15.00 1188 SER A C 5
ATOM 6654 O O . SER A 1 79 ? -6.004 -9.557 -1.108 1.00 15.00 1188 SER A O 5
ATOM 6662 N N . GLU A 1 80 ? -5.715 -10.987 -2.765 1.00 15.00 1189 GLU A N 5
ATOM 6663 C CA . GLU A 1 80 ? -6.759 -10.314 -3.610 1.00 15.00 1189 GLU A CA 5
ATOM 6664 C C . GLU A 1 80 ? -8.104 -10.332 -2.877 1.00 15.00 1189 GLU A C 5
ATOM 6665 O O . GLU A 1 80 ? -8.874 -9.392 -2.939 1.00 15.00 1189 GLU A O 5
ATOM 6677 N N . ASN A 1 81 ? -8.378 -11.405 -2.177 1.00 15.00 1190 ASN A N 5
ATOM 6678 C CA . ASN A 1 81 ? -9.575 -11.438 -1.286 1.00 15.00 1190 ASN A CA 5
ATOM 6679 C C . ASN A 1 81 ? -9.434 -10.378 -0.191 1.00 15.00 1190 ASN A C 5
ATOM 6680 O O . ASN A 1 81 ? -10.393 -9.705 0.151 1.00 15.00 1190 ASN A O 5
ATOM 6691 N N . GLU A 1 82 ? -8.248 -10.217 0.359 1.00 15.00 1191 GLU A N 5
ATOM 6692 C CA . GLU A 1 82 ? -8.065 -9.201 1.442 1.00 15.00 1191 GLU A CA 5
ATOM 6693 C C . GLU A 1 82 ? -8.276 -7.795 0.875 1.00 15.00 1191 GLU A C 5
ATOM 6694 O O . GLU A 1 82 ? -8.813 -6.926 1.539 1.00 15.00 1191 GLU A O 5
ATOM 6706 N N . VAL A 1 83 ? -7.864 -7.568 -0.350 1.00 15.00 1192 VAL A N 5
ATOM 6707 C CA . VAL A 1 83 ? -8.072 -6.224 -0.977 1.00 15.00 1192 VAL A CA 5
ATOM 6708 C C . VAL A 1 83 ? -9.571 -5.940 -1.098 1.00 15.00 1192 VAL A C 5
ATOM 6709 O O . VAL A 1 83 ? -10.028 -4.851 -0.806 1.00 15.00 1192 VAL A O 5
ATOM 6722 N N . GLN A 1 84 ? -10.339 -6.915 -1.523 1.00 15.00 1193 GLN A N 5
ATOM 6723 C CA . GLN A 1 84 ? -11.819 -6.711 -1.646 1.00 15.00 1193 GLN A CA 5
ATOM 6724 C C . GLN A 1 84 ? -12.417 -6.373 -0.278 1.00 15.00 1193 GLN A C 5
ATOM 6725 O O . GLN A 1 84 ? -13.280 -5.522 -0.163 1.00 15.00 1193 GLN A O 5
ATOM 6739 N N . SER A 1 85 ? -11.960 -7.034 0.756 1.00 15.00 1194 SER A N 5
ATOM 6740 C CA . SER A 1 85 ? -12.499 -6.760 2.128 1.00 15.00 1194 SER A CA 5
ATOM 6741 C C . SER A 1 85 ? -12.236 -5.304 2.518 1.00 15.00 1194 SER A C 5
ATOM 6742 O O . SER A 1 85 ? -13.081 -4.652 3.106 1.00 15.00 1194 SER A O 5
ATOM 6750 N N . ILE A 1 86 ? -11.072 -4.793 2.196 1.00 15.00 1195 ILE A N 5
ATOM 6751 C CA . ILE A 1 86 ? -10.761 -3.362 2.517 1.00 15.00 1195 ILE A CA 5
ATOM 6752 C C . ILE A 1 86 ? -11.710 -2.438 1.745 1.00 15.00 1195 ILE A C 5
ATOM 6753 O O . ILE A 1 86 ? -12.263 -1.504 2.296 1.00 15.00 1195 ILE A O 5
ATOM 6769 N N . MET A 1 87 ? -11.899 -2.698 0.475 1.00 15.00 1196 MET A N 5
ATOM 6770 C CA . MET A 1 87 ? -12.812 -1.841 -0.350 1.00 15.00 1196 MET A CA 5
ATOM 6771 C C . MET A 1 87 ? -14.227 -1.857 0.238 1.00 15.00 1196 MET A C 5
ATOM 6772 O O . MET A 1 87 ? -14.938 -0.868 0.193 1.00 15.00 1196 MET A O 5
ATOM 6786 N N . GLN A 1 88 ? -14.632 -2.974 0.787 1.00 15.00 1197 GLN A N 5
ATOM 6787 C CA . GLN A 1 88 ? -15.993 -3.072 1.394 1.00 15.00 1197 GLN A CA 5
ATOM 6788 C C . GLN A 1 88 ? -15.930 -2.752 2.891 1.00 15.00 1197 GLN A C 5
ATOM 6789 O O . GLN A 1 88 ? -14.991 -3.122 3.572 1.00 15.00 1197 GLN A O 5
ATOM 6803 N N . HIS A 1 89 ? -16.925 -2.068 3.401 1.00 15.00 1198 HIS A N 5
ATOM 6804 C CA . HIS A 1 89 ? -16.938 -1.716 4.853 1.00 15.00 1198 HIS A CA 5
ATOM 6805 C C . HIS A 1 89 ? -17.685 -2.790 5.651 1.00 15.00 1198 HIS A C 5
ATOM 6806 O O . HIS A 1 89 ? -17.066 -3.400 6.508 1.00 15.00 1198 HIS A O 5
ATOM 6821 N N . GLY A 1 1 ? -9.415 -19.272 -24.879 1.00 15.00 1110 GLY A N 6
ATOM 6822 C CA . GLY A 1 1 ? -10.222 -18.123 -25.382 1.00 15.00 1110 GLY A CA 6
ATOM 6823 C C . GLY A 1 1 ? -9.778 -16.840 -24.678 1.00 15.00 1110 GLY A C 6
ATOM 6824 O O . GLY A 1 1 ? -9.186 -15.965 -25.284 1.00 15.00 1110 GLY A O 6
ATOM 6830 N N . ALA A 1 2 ? -10.062 -16.725 -23.404 1.00 15.00 1111 ALA A N 6
ATOM 6831 C CA . ALA A 1 2 ? -9.662 -15.502 -22.643 1.00 15.00 1111 ALA A CA 6
ATOM 6832 C C . ALA A 1 2 ? -8.439 -15.799 -21.772 1.00 15.00 1111 ALA A C 6
ATOM 6833 O O . ALA A 1 2 ? -8.277 -16.896 -21.271 1.00 15.00 1111 ALA A O 6
ATOM 6840 N N . MET A 1 3 ? -7.579 -14.825 -21.592 1.00 15.00 1112 MET A N 6
ATOM 6841 C CA . MET A 1 3 ? -6.355 -15.037 -20.762 1.00 15.00 1112 MET A CA 6
ATOM 6842 C C . MET A 1 3 ? -6.480 -14.289 -19.432 1.00 15.00 1112 MET A C 6
ATOM 6843 O O . MET A 1 3 ? -7.028 -13.203 -19.371 1.00 15.00 1112 MET A O 6
ATOM 6857 N N . ALA A 1 4 ? -5.974 -14.867 -18.370 1.00 15.00 1113 ALA A N 6
ATOM 6858 C CA . ALA A 1 4 ? -6.046 -14.200 -17.035 1.00 15.00 1113 ALA A CA 6
ATOM 6859 C C . ALA A 1 4 ? -4.666 -13.677 -16.629 1.00 15.00 1113 ALA A C 6
ATOM 6860 O O . ALA A 1 4 ? -3.650 -14.245 -16.988 1.00 15.00 1113 ALA A O 6
ATOM 6867 N N . TRP A 1 5 ? -4.625 -12.599 -15.885 1.00 15.00 1114 TRP A N 6
ATOM 6868 C CA . TRP A 1 5 ? -3.316 -12.030 -15.443 1.00 15.00 1114 TRP A CA 6
ATOM 6869 C C . TRP A 1 5 ? -3.365 -11.686 -13.951 1.00 15.00 1114 TRP A C 6
ATOM 6870 O O . TRP A 1 5 ? -4.427 -11.515 -13.382 1.00 15.00 1114 TRP A O 6
ATOM 6891 N N . GLY A 1 6 ? -2.220 -11.586 -13.320 1.00 15.00 1115 GLY A N 6
ATOM 6892 C CA . GLY A 1 6 ? -2.184 -11.258 -11.863 1.00 15.00 1115 GLY A CA 6
ATOM 6893 C C . GLY A 1 6 ? -2.121 -9.740 -11.681 1.00 15.00 1115 GLY A C 6
ATOM 6894 O O . GLY A 1 6 ? -1.908 -9.003 -12.626 1.00 15.00 1115 GLY A O 6
ATOM 6898 N N . SER A 1 7 ? -2.306 -9.274 -10.470 1.00 15.00 1116 SER A N 6
ATOM 6899 C CA . SER A 1 7 ? -2.255 -7.803 -10.207 1.00 15.00 1116 SER A CA 6
ATOM 6900 C C . SER A 1 7 ? -1.282 -7.502 -9.064 1.00 15.00 1116 SER A C 6
ATOM 6901 O O . SER A 1 7 ? -1.076 -8.319 -8.184 1.00 15.00 1116 SER A O 6
ATOM 6909 N N . SER A 1 8 ? -0.685 -6.336 -9.075 1.00 15.00 1117 SER A N 6
ATOM 6910 C CA . SER A 1 8 ? 0.238 -5.944 -7.963 1.00 15.00 1117 SER A CA 6
ATOM 6911 C C . SER A 1 8 ? -0.520 -5.126 -6.915 1.00 15.00 1117 SER A C 6
ATOM 6912 O O . SER A 1 8 ? -1.102 -4.100 -7.217 1.00 15.00 1117 SER A O 6
ATOM 6920 N N . TRP A 1 9 ? -0.514 -5.578 -5.685 1.00 15.00 1118 TRP A N 6
ATOM 6921 C CA . TRP A 1 9 ? -1.187 -4.818 -4.589 1.00 15.00 1118 TRP A CA 6
ATOM 6922 C C . TRP A 1 9 ? -0.240 -4.654 -3.399 1.00 15.00 1118 TRP A C 6
ATOM 6923 O O . TRP A 1 9 ? 0.461 -5.577 -3.026 1.00 15.00 1118 TRP A O 6
ATOM 6944 N N . LEU A 1 10 ? -0.216 -3.488 -2.803 1.00 15.00 1119 LEU A N 6
ATOM 6945 C CA . LEU A 1 10 ? 0.612 -3.281 -1.578 1.00 15.00 1119 LEU A CA 6
ATOM 6946 C C . LEU A 1 10 ? -0.234 -2.647 -0.474 1.00 15.00 1119 LEU A C 6
ATOM 6947 O O . LEU A 1 10 ? -0.962 -1.701 -0.709 1.00 15.00 1119 LEU A O 6
ATOM 6963 N N . LEU A 1 11 ? -0.142 -3.167 0.723 1.00 15.00 1120 LEU A N 6
ATOM 6964 C CA . LEU A 1 11 ? -0.867 -2.552 1.872 1.00 15.00 1120 LEU A CA 6
ATOM 6965 C C . LEU A 1 11 ? 0.132 -2.090 2.934 1.00 15.00 1120 LEU A C 6
ATOM 6966 O O . LEU A 1 11 ? 0.926 -2.870 3.424 1.00 15.00 1120 LEU A O 6
ATOM 6982 N N . LEU A 1 12 ? 0.095 -0.831 3.285 1.00 15.00 1121 LEU A N 6
ATOM 6983 C CA . LEU A 1 12 ? 1.000 -0.315 4.357 1.00 15.00 1121 LEU A CA 6
ATOM 6984 C C . LEU A 1 12 ? 0.211 -0.144 5.655 1.00 15.00 1121 LEU A C 6
ATOM 6985 O O . LEU A 1 12 ? -0.920 0.301 5.639 1.00 15.00 1121 LEU A O 6
ATOM 7001 N N . LYS A 1 13 ? 0.798 -0.494 6.772 1.00 15.00 1122 LYS A N 6
ATOM 7002 C CA . LYS A 1 13 ? 0.033 -0.488 8.055 1.00 15.00 1122 LYS A CA 6
ATOM 7003 C C . LYS A 1 13 ? 0.841 0.131 9.197 1.00 15.00 1122 LYS A C 6
ATOM 7004 O O . LYS A 1 13 ? 2.011 0.436 9.064 1.00 15.00 1122 LYS A O 6
ATOM 7023 N N . ASN A 1 14 ? 0.196 0.309 10.331 1.00 15.00 1123 ASN A N 6
ATOM 7024 C CA . ASN A 1 14 ? 0.840 0.924 11.549 1.00 15.00 1123 ASN A CA 6
ATOM 7025 C C . ASN A 1 14 ? 1.066 2.410 11.301 1.00 15.00 1123 ASN A C 6
ATOM 7026 O O . ASN A 1 14 ? 2.127 2.949 11.547 1.00 15.00 1123 ASN A O 6
ATOM 7037 N N . LEU A 1 15 ? 0.052 3.065 10.811 1.00 15.00 1124 LEU A N 6
ATOM 7038 C CA . LEU A 1 15 ? 0.059 4.552 10.738 1.00 15.00 1124 LEU A CA 6
ATOM 7039 C C . LEU A 1 15 ? -0.759 5.116 11.901 1.00 15.00 1124 LEU A C 6
ATOM 7040 O O . LEU A 1 15 ? -1.817 4.603 12.220 1.00 15.00 1124 LEU A O 6
ATOM 7056 N N . THR A 1 16 ? -0.284 6.159 12.534 1.00 15.00 1125 THR A N 6
ATOM 7057 C CA . THR A 1 16 ? -1.003 6.706 13.726 1.00 15.00 1125 THR A CA 6
ATOM 7058 C C . THR A 1 16 ? -2.277 7.432 13.286 1.00 15.00 1125 THR A C 6
ATOM 7059 O O . THR A 1 16 ? -2.358 7.948 12.187 1.00 15.00 1125 THR A O 6
ATOM 7070 N N . ALA A 1 17 ? -3.269 7.480 14.141 1.00 15.00 1126 ALA A N 6
ATOM 7071 C CA . ALA A 1 17 ? -4.509 8.265 13.823 1.00 15.00 1126 ALA A CA 6
ATOM 7072 C C . ALA A 1 17 ? -4.162 9.739 13.568 1.00 15.00 1126 ALA A C 6
ATOM 7073 O O . ALA A 1 17 ? -4.928 10.462 12.956 1.00 15.00 1126 ALA A O 6
ATOM 7080 N N . GLN A 1 18 ? -3.016 10.188 14.032 1.00 15.00 1127 GLN A N 6
ATOM 7081 C CA . GLN A 1 18 ? -2.614 11.609 13.816 1.00 15.00 1127 GLN A CA 6
ATOM 7082 C C . GLN A 1 18 ? -1.926 11.799 12.454 1.00 15.00 1127 GLN A C 6
ATOM 7083 O O . GLN A 1 18 ? -1.293 12.817 12.230 1.00 15.00 1127 GLN A O 6
ATOM 7097 N N . ILE A 1 19 ? -2.034 10.846 11.544 1.00 15.00 1128 ILE A N 6
ATOM 7098 C CA . ILE A 1 19 ? -1.447 11.057 10.181 1.00 15.00 1128 ILE A CA 6
ATOM 7099 C C . ILE A 1 19 ? -2.379 11.973 9.372 1.00 15.00 1128 ILE A C 6
ATOM 7100 O O . ILE A 1 19 ? -3.544 11.685 9.188 1.00 15.00 1128 ILE A O 6
ATOM 7116 N N . ASP A 1 20 ? -1.868 13.071 8.895 1.00 15.00 1129 ASP A N 6
ATOM 7117 C CA . ASP A 1 20 ? -2.308 13.596 7.577 1.00 15.00 1129 ASP A CA 6
ATOM 7118 C C . ASP A 1 20 ? -1.379 13.013 6.516 1.00 15.00 1129 ASP A C 6
ATOM 7119 O O . ASP A 1 20 ? -0.173 13.161 6.630 1.00 15.00 1129 ASP A O 6
ATOM 7128 N N . GLY A 1 21 ? -1.897 12.362 5.496 1.00 15.00 1130 GLY A N 6
ATOM 7129 C CA . GLY A 1 21 ? -0.975 11.778 4.471 1.00 15.00 1130 GLY A CA 6
ATOM 7130 C C . GLY A 1 21 ? -1.254 12.378 3.090 1.00 15.00 1130 GLY A C 6
ATOM 7131 O O . GLY A 1 21 ? -1.715 11.688 2.202 1.00 15.00 1130 GLY A O 6
ATOM 7135 N N . PRO A 1 22 ? -0.946 13.649 2.939 1.00 15.00 1131 PRO A N 6
ATOM 7136 C CA . PRO A 1 22 ? -0.672 14.200 1.598 1.00 15.00 1131 PRO A CA 6
ATOM 7137 C C . PRO A 1 22 ? 0.791 13.942 1.240 1.00 15.00 1131 PRO A C 6
ATOM 7138 O O . PRO A 1 22 ? 1.102 13.511 0.149 1.00 15.00 1131 PRO A O 6
ATOM 7149 N N . THR A 1 23 ? 1.691 14.206 2.160 1.00 15.00 1132 THR A N 6
ATOM 7150 C CA . THR A 1 23 ? 3.120 13.815 1.956 1.00 15.00 1132 THR A CA 6
ATOM 7151 C C . THR A 1 23 ? 3.224 12.297 1.799 1.00 15.00 1132 THR A C 6
ATOM 7152 O O . THR A 1 23 ? 3.993 11.803 0.996 1.00 15.00 1132 THR A O 6
ATOM 7163 N N . LEU A 1 24 ? 2.448 11.556 2.557 1.00 15.00 1133 LEU A N 6
ATOM 7164 C CA . LEU A 1 24 ? 2.483 10.066 2.435 1.00 15.00 1133 LEU A CA 6
ATOM 7165 C C . LEU A 1 24 ? 2.012 9.657 1.034 1.00 15.00 1133 LEU A C 6
ATOM 7166 O O . LEU A 1 24 ? 2.661 8.882 0.353 1.00 15.00 1133 LEU A O 6
ATOM 7182 N N . ARG A 1 25 ? 0.888 10.179 0.601 1.00 15.00 1134 ARG A N 6
ATOM 7183 C CA . ARG A 1 25 ? 0.371 9.831 -0.764 1.00 15.00 1134 ARG A CA 6
ATOM 7184 C C . ARG A 1 25 ? 1.353 10.269 -1.858 1.00 15.00 1134 ARG A C 6
ATOM 7185 O O . ARG A 1 25 ? 1.658 9.509 -2.761 1.00 15.00 1134 ARG A O 6
ATOM 7206 N N . THR A 1 26 ? 1.855 11.479 -1.786 1.00 15.00 1135 THR A N 6
ATOM 7207 C CA . THR A 1 26 ? 2.785 11.974 -2.852 1.00 15.00 1135 THR A CA 6
ATOM 7208 C C . THR A 1 26 ? 4.037 11.099 -2.901 1.00 15.00 1135 THR A C 6
ATOM 7209 O O . THR A 1 26 ? 4.550 10.799 -3.963 1.00 15.00 1135 THR A O 6
ATOM 7220 N N . LEU A 1 27 ? 4.532 10.684 -1.758 1.00 15.00 1136 LEU A N 6
ATOM 7221 C CA . LEU A 1 27 ? 5.727 9.779 -1.734 1.00 15.00 1136 LEU A CA 6
ATOM 7222 C C . LEU A 1 27 ? 5.435 8.490 -2.509 1.00 15.00 1136 LEU A C 6
ATOM 7223 O O . LEU A 1 27 ? 6.264 8.013 -3.264 1.00 15.00 1136 LEU A O 6
ATOM 7239 N N . CYS A 1 28 ? 4.262 7.927 -2.333 1.00 15.00 1137 CYS A N 6
ATOM 7240 C CA . CYS A 1 28 ? 3.914 6.672 -3.075 1.00 15.00 1137 CYS A CA 6
ATOM 7241 C C . CYS A 1 28 ? 3.924 6.934 -4.583 1.00 15.00 1137 CYS A C 6
ATOM 7242 O O . CYS A 1 28 ? 4.410 6.128 -5.356 1.00 15.00 1137 CYS A O 6
ATOM 7250 N N . MET A 1 29 ? 3.388 8.054 -5.001 1.00 15.00 1138 MET A N 6
ATOM 7251 C CA . MET A 1 29 ? 3.367 8.384 -6.462 1.00 15.00 1138 MET A CA 6
ATOM 7252 C C . MET A 1 29 ? 4.796 8.492 -7.001 1.00 15.00 1138 MET A C 6
ATOM 7253 O O . MET A 1 29 ? 5.096 8.024 -8.085 1.00 15.00 1138 MET A O 6
ATOM 7267 N N . GLN A 1 30 ? 5.676 9.104 -6.249 1.00 15.00 1139 GLN A N 6
ATOM 7268 C CA . GLN A 1 30 ? 7.098 9.242 -6.700 1.00 15.00 1139 GLN A CA 6
ATOM 7269 C C . GLN A 1 30 ? 7.735 7.861 -6.873 1.00 15.00 1139 GLN A C 6
ATOM 7270 O O . GLN A 1 30 ? 8.508 7.637 -7.787 1.00 15.00 1139 GLN A O 6
ATOM 7284 N N . HIS A 1 31 ? 7.414 6.936 -5.999 1.00 15.00 1140 HIS A N 6
ATOM 7285 C CA . HIS A 1 31 ? 7.968 5.550 -6.130 1.00 15.00 1140 HIS A CA 6
ATOM 7286 C C . HIS A 1 31 ? 7.431 4.887 -7.400 1.00 15.00 1140 HIS A C 6
ATOM 7287 O O . HIS A 1 31 ? 8.157 4.222 -8.116 1.00 15.00 1140 HIS A O 6
ATOM 7301 N N . GLY A 1 32 ? 6.162 5.065 -7.680 1.00 15.00 1141 GLY A N 6
ATOM 7302 C CA . GLY A 1 32 ? 5.571 4.484 -8.922 1.00 15.00 1141 GLY A CA 6
ATOM 7303 C C . GLY A 1 32 ? 4.212 5.146 -9.204 1.00 15.00 1141 GLY A C 6
ATOM 7304 O O . GLY A 1 32 ? 3.576 5.634 -8.291 1.00 15.00 1141 GLY A O 6
ATOM 7308 N N . PRO A 1 33 ? 3.796 5.151 -10.459 1.00 15.00 1142 PRO A N 6
ATOM 7309 C CA . PRO A 1 33 ? 2.465 5.718 -10.797 1.00 15.00 1142 PRO A CA 6
ATOM 7310 C C . PRO A 1 33 ? 1.361 4.922 -10.096 1.00 15.00 1142 PRO A C 6
ATOM 7311 O O . PRO A 1 33 ? 1.387 3.705 -10.070 1.00 15.00 1142 PRO A O 6
ATOM 7322 N N . LEU A 1 34 ? 0.394 5.602 -9.530 1.00 15.00 1143 LEU A N 6
ATOM 7323 C CA . LEU A 1 34 ? -0.692 4.895 -8.783 1.00 15.00 1143 LEU A CA 6
ATOM 7324 C C . LEU A 1 34 ? -2.007 4.960 -9.562 1.00 15.00 1143 LEU A C 6
ATOM 7325 O O . LEU A 1 34 ? -2.510 6.030 -9.853 1.00 15.00 1143 LEU A O 6
ATOM 7341 N N . VAL A 1 35 ? -2.563 3.823 -9.901 1.00 15.00 1144 VAL A N 6
ATOM 7342 C CA . VAL A 1 35 ? -3.908 3.804 -10.560 1.00 15.00 1144 VAL A CA 6
ATOM 7343 C C . VAL A 1 35 ? -4.978 4.221 -9.547 1.00 15.00 1144 VAL A C 6
ATOM 7344 O O . VAL A 1 35 ? -5.863 5.000 -9.849 1.00 15.00 1144 VAL A O 6
ATOM 7357 N N . SER A 1 36 ? -4.895 3.703 -8.347 1.00 15.00 1145 SER A N 6
ATOM 7358 C CA . SER A 1 36 ? -5.867 4.088 -7.280 1.00 15.00 1145 SER A CA 6
ATOM 7359 C C . SER A 1 36 ? -5.207 3.962 -5.903 1.00 15.00 1145 SER A C 6
ATOM 7360 O O . SER A 1 36 ? -4.542 2.983 -5.619 1.00 15.00 1145 SER A O 6
ATOM 7368 N N . PHE A 1 37 ? -5.387 4.944 -5.054 1.00 15.00 1146 PHE A N 6
ATOM 7369 C CA . PHE A 1 37 ? -4.776 4.886 -3.690 1.00 15.00 1146 PHE A CA 6
ATOM 7370 C C . PHE A 1 37 ? -5.743 5.460 -2.650 1.00 15.00 1146 PHE A C 6
ATOM 7371 O O . PHE A 1 37 ? -6.284 6.537 -2.827 1.00 15.00 1146 PHE A O 6
ATOM 7388 N N . HIS A 1 38 ? -5.962 4.750 -1.570 1.00 15.00 1147 HIS A N 6
ATOM 7389 C CA . HIS A 1 38 ? -6.796 5.298 -0.459 1.00 15.00 1147 HIS A CA 6
ATOM 7390 C C . HIS A 1 38 ? -6.047 5.157 0.878 1.00 15.00 1147 HIS A C 6
ATOM 7391 O O . HIS A 1 38 ? -5.978 4.074 1.423 1.00 15.00 1147 HIS A O 6
ATOM 7405 N N . PRO A 1 39 ? -5.498 6.252 1.373 1.00 15.00 1148 PRO A N 6
ATOM 7406 C CA . PRO A 1 39 ? -4.835 6.227 2.692 1.00 15.00 1148 PRO A CA 6
ATOM 7407 C C . PRO A 1 39 ? -5.834 6.568 3.802 1.00 15.00 1148 PRO A C 6
ATOM 7408 O O . PRO A 1 39 ? -6.528 7.566 3.730 1.00 15.00 1148 PRO A O 6
ATOM 7419 N N . TYR A 1 40 ? -5.911 5.749 4.824 1.00 15.00 1149 TYR A N 6
ATOM 7420 C CA . TYR A 1 40 ? -6.724 6.118 6.021 1.00 15.00 1149 TYR A CA 6
ATOM 7421 C C . TYR A 1 40 ? -5.799 6.428 7.203 1.00 15.00 1149 TYR A C 6
ATOM 7422 O O . TYR A 1 40 ? -4.960 5.626 7.569 1.00 15.00 1149 TYR A O 6
ATOM 7440 N N . LEU A 1 41 ? -5.949 7.585 7.800 1.00 15.00 1150 LEU A N 6
ATOM 7441 C CA . LEU A 1 41 ? -5.210 7.886 9.066 1.00 15.00 1150 LEU A CA 6
ATOM 7442 C C . LEU A 1 41 ? -5.859 7.190 10.268 1.00 15.00 1150 LEU A C 6
ATOM 7443 O O . LEU A 1 41 ? -5.177 6.622 11.102 1.00 15.00 1150 LEU A O 6
ATOM 7459 N N . ASN A 1 42 ? -7.168 7.224 10.362 1.00 15.00 1151 ASN A N 6
ATOM 7460 C CA . ASN A 1 42 ? -7.845 6.799 11.632 1.00 15.00 1151 ASN A CA 6
ATOM 7461 C C . ASN A 1 42 ? -7.581 5.319 11.911 1.00 15.00 1151 ASN A C 6
ATOM 7462 O O . ASN A 1 42 ? -7.151 4.951 12.989 1.00 15.00 1151 ASN A O 6
ATOM 7473 N N . GLN A 1 43 ? -7.839 4.474 10.945 1.00 15.00 1152 GLN A N 6
ATOM 7474 C CA . GLN A 1 43 ? -7.571 3.012 11.126 1.00 15.00 1152 GLN A CA 6
ATOM 7475 C C . GLN A 1 43 ? -6.060 2.734 11.153 1.00 15.00 1152 GLN A C 6
ATOM 7476 O O . GLN A 1 43 ? -5.626 1.707 11.643 1.00 15.00 1152 GLN A O 6
ATOM 7490 N N . GLY A 1 44 ? -5.260 3.637 10.631 1.00 15.00 1153 GLY A N 6
ATOM 7491 C CA . GLY A 1 44 ? -3.782 3.418 10.606 1.00 15.00 1153 GLY A CA 6
ATOM 7492 C C . GLY A 1 44 ? -3.428 2.454 9.474 1.00 15.00 1153 GLY A C 6
ATOM 7493 O O . GLY A 1 44 ? -2.476 1.696 9.570 1.00 15.00 1153 GLY A O 6
ATOM 7497 N N . ILE A 1 45 ? -4.191 2.479 8.408 1.00 15.00 1154 ILE A N 6
ATOM 7498 C CA . ILE A 1 45 ? -3.894 1.601 7.236 1.00 15.00 1154 ILE A CA 6
ATOM 7499 C C . ILE A 1 45 ? -3.962 2.405 5.933 1.00 15.00 1154 ILE A C 6
ATOM 7500 O O . ILE A 1 45 ? -4.682 3.377 5.832 1.00 15.00 1154 ILE A O 6
ATOM 7516 N N . ALA A 1 46 ? -3.212 2.002 4.938 1.00 15.00 1155 ALA A N 6
ATOM 7517 C CA . ALA A 1 46 ? -3.372 2.599 3.575 1.00 15.00 1155 ALA A CA 6
ATOM 7518 C C . ALA A 1 46 ? -3.246 1.509 2.505 1.00 15.00 1155 ALA A C 6
ATOM 7519 O O . ALA A 1 46 ? -2.336 0.705 2.537 1.00 15.00 1155 ALA A O 6
ATOM 7526 N N . LEU A 1 47 ? -4.154 1.483 1.557 1.00 15.00 1156 LEU A N 6
ATOM 7527 C CA . LEU A 1 47 ? -4.115 0.430 0.494 1.00 15.00 1156 LEU A CA 6
ATOM 7528 C C . LEU A 1 47 ? -3.904 1.077 -0.876 1.00 15.00 1156 LEU A C 6
ATOM 7529 O O . LEU A 1 47 ? -4.561 2.045 -1.213 1.00 15.00 1156 LEU A O 6
ATOM 7545 N N . CYS A 1 48 ? -2.997 0.552 -1.666 1.00 15.00 1157 CYS A N 6
ATOM 7546 C CA . CYS A 1 48 ? -2.719 1.165 -3.002 1.00 15.00 1157 CYS A CA 6
ATOM 7547 C C . CYS A 1 48 ? -2.444 0.082 -4.054 1.00 15.00 1157 CYS A C 6
ATOM 7548 O O . CYS A 1 48 ? -1.856 -0.943 -3.766 1.00 15.00 1157 CYS A O 6
ATOM 7556 N N . LYS A 1 49 ? -2.871 0.314 -5.271 1.00 15.00 1158 LYS A N 6
ATOM 7557 C CA . LYS A 1 49 ? -2.650 -0.685 -6.361 1.00 15.00 1158 LYS A CA 6
ATOM 7558 C C . LYS A 1 49 ? -1.447 -0.282 -7.221 1.00 15.00 1158 LYS A C 6
ATOM 7559 O O . LYS A 1 49 ? -1.264 0.877 -7.545 1.00 15.00 1158 LYS A O 6
ATOM 7578 N N . TYR A 1 50 ? -0.627 -1.238 -7.587 1.00 15.00 1159 TYR A N 6
ATOM 7579 C CA . TYR A 1 50 ? 0.552 -0.939 -8.458 1.00 15.00 1159 TYR A CA 6
ATOM 7580 C C . TYR A 1 50 ? 0.321 -1.485 -9.870 1.00 15.00 1159 TYR A C 6
ATOM 7581 O O . TYR A 1 50 ? -0.535 -2.322 -10.085 1.00 15.00 1159 TYR A O 6
ATOM 7599 N N . THR A 1 51 ? 1.075 -1.007 -10.830 1.00 15.00 1160 THR A N 6
ATOM 7600 C CA . THR A 1 51 ? 0.844 -1.416 -12.253 1.00 15.00 1160 THR A CA 6
ATOM 7601 C C . THR A 1 51 ? 1.399 -2.823 -12.526 1.00 15.00 1160 THR A C 6
ATOM 7602 O O . THR A 1 51 ? 0.780 -3.608 -13.222 1.00 15.00 1160 THR A O 6
ATOM 7613 N N . THR A 1 52 ? 2.554 -3.148 -11.987 1.00 15.00 1161 THR A N 6
ATOM 7614 C CA . THR A 1 52 ? 3.216 -4.444 -12.352 1.00 15.00 1161 THR A CA 6
ATOM 7615 C C . THR A 1 52 ? 3.578 -5.257 -11.104 1.00 15.00 1161 THR A C 6
ATOM 7616 O O . THR A 1 52 ? 3.809 -4.715 -10.039 1.00 15.00 1161 THR A O 6
ATOM 7627 N N . ARG A 1 53 ? 3.632 -6.561 -11.240 1.00 15.00 1162 ARG A N 6
ATOM 7628 C CA . ARG A 1 53 ? 3.975 -7.438 -10.072 1.00 15.00 1162 ARG A CA 6
ATOM 7629 C C . ARG A 1 53 ? 5.354 -7.078 -9.514 1.00 15.00 1162 ARG A C 6
ATOM 7630 O O . ARG A 1 53 ? 5.537 -6.969 -8.314 1.00 15.00 1162 ARG A O 6
ATOM 7651 N N . GLU A 1 54 ? 6.324 -6.888 -10.377 1.00 15.00 1163 GLU A N 6
ATOM 7652 C CA . GLU A 1 54 ? 7.722 -6.647 -9.895 1.00 15.00 1163 GLU A CA 6
ATOM 7653 C C . GLU A 1 54 ? 7.808 -5.303 -9.172 1.00 15.00 1163 GLU A C 6
ATOM 7654 O O . GLU A 1 54 ? 8.469 -5.181 -8.156 1.00 15.00 1163 GLU A O 6
ATOM 7666 N N . GLU A 1 55 ? 7.144 -4.297 -9.686 1.00 15.00 1164 GLU A N 6
ATOM 7667 C CA . GLU A 1 55 ? 7.182 -2.953 -9.025 1.00 15.00 1164 GLU A CA 6
ATOM 7668 C C . GLU A 1 55 ? 6.592 -3.050 -7.617 1.00 15.00 1164 GLU A C 6
ATOM 7669 O O . GLU A 1 55 ? 7.112 -2.474 -6.678 1.00 15.00 1164 GLU A O 6
ATOM 7681 N N . ALA A 1 56 ? 5.511 -3.778 -7.465 1.00 15.00 1165 ALA A N 6
ATOM 7682 C CA . ALA A 1 56 ? 4.883 -3.921 -6.113 1.00 15.00 1165 ALA A CA 6
ATOM 7683 C C . ALA A 1 56 ? 5.847 -4.609 -5.143 1.00 15.00 1165 ALA A C 6
ATOM 7684 O O . ALA A 1 56 ? 6.021 -4.171 -4.023 1.00 15.00 1165 ALA A O 6
ATOM 7691 N N . ASN A 1 57 ? 6.479 -5.681 -5.566 1.00 15.00 1166 ASN A N 6
ATOM 7692 C CA . ASN A 1 57 ? 7.382 -6.435 -4.636 1.00 15.00 1166 ASN A CA 6
ATOM 7693 C C . ASN A 1 57 ? 8.517 -5.529 -4.155 1.00 15.00 1166 ASN A C 6
ATOM 7694 O O . ASN A 1 57 ? 8.865 -5.523 -2.989 1.00 15.00 1166 ASN A O 6
ATOM 7705 N N . LYS A 1 58 ? 9.089 -4.761 -5.048 1.00 15.00 1167 LYS A N 6
ATOM 7706 C CA . LYS A 1 58 ? 10.191 -3.831 -4.647 1.00 15.00 1167 LYS A CA 6
ATOM 7707 C C . LYS A 1 58 ? 9.668 -2.809 -3.637 1.00 15.00 1167 LYS A C 6
ATOM 7708 O O . LYS A 1 58 ? 10.322 -2.501 -2.655 1.00 15.00 1167 LYS A O 6
ATOM 7727 N N . ALA A 1 59 ? 8.487 -2.286 -3.870 1.00 15.00 1168 ALA A N 6
ATOM 7728 C CA . ALA A 1 59 ? 7.917 -1.268 -2.933 1.00 15.00 1168 ALA A CA 6
ATOM 7729 C C . ALA A 1 59 ? 7.740 -1.881 -1.542 1.00 15.00 1168 ALA A C 6
ATOM 7730 O O . ALA A 1 59 ? 8.005 -1.247 -0.540 1.00 15.00 1168 ALA A O 6
ATOM 7737 N N . GLN A 1 60 ? 7.299 -3.114 -1.480 1.00 15.00 1169 GLN A N 6
ATOM 7738 C CA . GLN A 1 60 ? 7.083 -3.774 -0.152 1.00 15.00 1169 GLN A CA 6
ATOM 7739 C C . GLN A 1 60 ? 8.413 -3.949 0.586 1.00 15.00 1169 GLN A C 6
ATOM 7740 O O . GLN A 1 60 ? 8.497 -3.722 1.780 1.00 15.00 1169 GLN A O 6
ATOM 7754 N N . MET A 1 61 ? 9.450 -4.350 -0.113 1.00 15.00 1170 MET A N 6
ATOM 7755 C CA . MET A 1 61 ? 10.766 -4.589 0.565 1.00 15.00 1170 MET A CA 6
ATOM 7756 C C . MET A 1 61 ? 11.273 -3.295 1.206 1.00 15.00 1170 MET A C 6
ATOM 7757 O O . MET A 1 61 ? 11.797 -3.304 2.305 1.00 15.00 1170 MET A O 6
ATOM 7771 N N . ALA A 1 62 ? 11.122 -2.187 0.523 1.00 15.00 1171 ALA A N 6
ATOM 7772 C CA . ALA A 1 62 ? 11.593 -0.881 1.087 1.00 15.00 1171 ALA A CA 6
ATOM 7773 C C . ALA A 1 62 ? 10.663 -0.405 2.211 1.00 15.00 1171 ALA A C 6
ATOM 7774 O O . ALA A 1 62 ? 11.114 0.042 3.249 1.00 15.00 1171 ALA A O 6
ATOM 7781 N N . LEU A 1 63 ? 9.371 -0.500 2.008 1.00 15.00 1172 LEU A N 6
ATOM 7782 C CA . LEU A 1 63 ? 8.400 0.040 3.015 1.00 15.00 1172 LEU A CA 6
ATOM 7783 C C . LEU A 1 63 ? 8.370 -0.842 4.268 1.00 15.00 1172 LEU A C 6
ATOM 7784 O O . LEU A 1 63 ? 8.169 -0.360 5.368 1.00 15.00 1172 LEU A O 6
ATOM 7800 N N . ASN A 1 64 ? 8.570 -2.125 4.105 1.00 15.00 1173 ASN A N 6
ATOM 7801 C CA . ASN A 1 64 ? 8.434 -3.068 5.264 1.00 15.00 1173 ASN A CA 6
ATOM 7802 C C . ASN A 1 64 ? 9.570 -2.854 6.269 1.00 15.00 1173 ASN A C 6
ATOM 7803 O O . ASN A 1 64 ? 10.701 -2.610 5.897 1.00 15.00 1173 ASN A O 6
ATOM 7814 N N . ASN A 1 65 ? 9.271 -2.946 7.548 1.00 15.00 1174 ASN A N 6
ATOM 7815 C CA . ASN A 1 65 ? 10.337 -2.834 8.602 1.00 15.00 1174 ASN A CA 6
ATOM 7816 C C . ASN A 1 65 ? 11.066 -1.496 8.475 1.00 15.00 1174 ASN A C 6
ATOM 7817 O O . ASN A 1 65 ? 12.258 -1.406 8.706 1.00 15.00 1174 ASN A O 6
ATOM 7828 N N . CYS A 1 66 ? 10.353 -0.460 8.109 1.00 15.00 1175 CYS A N 6
ATOM 7829 C CA . CYS A 1 66 ? 11.017 0.848 7.822 1.00 15.00 1175 CYS A CA 6
ATOM 7830 C C . CYS A 1 66 ? 10.770 1.821 8.973 1.00 15.00 1175 CYS A C 6
ATOM 7831 O O . CYS A 1 66 ? 9.682 1.884 9.510 1.00 15.00 1175 CYS A O 6
ATOM 7839 N N . VAL A 1 67 ? 11.771 2.577 9.356 1.00 15.00 1176 VAL A N 6
ATOM 7840 C CA . VAL A 1 67 ? 11.604 3.518 10.507 1.00 15.00 1176 VAL A CA 6
ATOM 7841 C C . VAL A 1 67 ? 11.520 4.961 10.005 1.00 15.00 1176 VAL A C 6
ATOM 7842 O O . VAL A 1 67 ? 12.319 5.400 9.198 1.00 15.00 1176 VAL A O 6
ATOM 7855 N N . LEU A 1 68 ? 10.553 5.694 10.486 1.00 15.00 1177 LEU A N 6
ATOM 7856 C CA . LEU A 1 68 ? 10.448 7.142 10.156 1.00 15.00 1177 LEU A CA 6
ATOM 7857 C C . LEU A 1 68 ? 10.460 7.931 11.465 1.00 15.00 1177 LEU A C 6
ATOM 7858 O O . LEU A 1 68 ? 10.293 7.359 12.525 1.00 15.00 1177 LEU A O 6
ATOM 7874 N N . ALA A 1 69 ? 10.659 9.231 11.411 1.00 15.00 1178 ALA A N 6
ATOM 7875 C CA . ALA A 1 69 ? 10.762 10.048 12.671 1.00 15.00 1178 ALA A CA 6
ATOM 7876 C C . ALA A 1 69 ? 9.611 9.738 13.644 1.00 15.00 1178 ALA A C 6
ATOM 7877 O O . ALA A 1 69 ? 8.482 10.098 13.405 1.00 15.00 1178 ALA A O 6
ATOM 7884 N N . ASN A 1 70 ? 9.929 9.050 14.721 1.00 15.00 1179 ASN A N 6
ATOM 7885 C CA . ASN A 1 70 ? 8.990 8.819 15.881 1.00 15.00 1179 ASN A CA 6
ATOM 7886 C C . ASN A 1 70 ? 7.893 7.785 15.535 1.00 15.00 1179 ASN A C 6
ATOM 7887 O O . ASN A 1 70 ? 7.008 7.539 16.336 1.00 15.00 1179 ASN A O 6
ATOM 7898 N N . THR A 1 71 ? 7.939 7.179 14.363 1.00 15.00 1180 THR A N 6
ATOM 7899 C CA . THR A 1 71 ? 6.867 6.193 13.986 1.00 15.00 1180 THR A CA 6
ATOM 7900 C C . THR A 1 71 ? 7.468 4.990 13.248 1.00 15.00 1180 THR A C 6
ATOM 7901 O O . THR A 1 71 ? 8.550 5.069 12.696 1.00 15.00 1180 THR A O 6
ATOM 7912 N N . THR A 1 72 ? 6.770 3.881 13.237 1.00 15.00 1181 THR A N 6
ATOM 7913 C CA . THR A 1 72 ? 7.275 2.670 12.519 1.00 15.00 1181 THR A CA 6
ATOM 7914 C C . THR A 1 72 ? 6.314 2.295 11.386 1.00 15.00 1181 THR A C 6
ATOM 7915 O O . THR A 1 72 ? 5.111 2.285 11.567 1.00 15.00 1181 THR A O 6
ATOM 7926 N N . ILE A 1 73 ? 6.839 1.989 10.223 1.00 15.00 1182 ILE A N 6
ATOM 7927 C CA . ILE A 1 73 ? 5.957 1.663 9.060 1.00 15.00 1182 ILE A CA 6
ATOM 7928 C C . ILE A 1 73 ? 6.165 0.204 8.649 1.00 15.00 1182 ILE A C 6
ATOM 7929 O O . ILE A 1 73 ? 7.278 -0.231 8.420 1.00 15.00 1182 ILE A O 6
ATOM 7945 N N . PHE A 1 74 ? 5.098 -0.547 8.553 1.00 15.00 1183 PHE A N 6
ATOM 7946 C CA . PHE A 1 74 ? 5.214 -1.986 8.175 1.00 15.00 1183 PHE A CA 6
ATOM 7947 C C . PHE A 1 74 ? 4.531 -2.233 6.829 1.00 15.00 1183 PHE A C 6
ATOM 7948 O O . PHE A 1 74 ? 3.582 -1.556 6.481 1.00 15.00 1183 PHE A O 6
ATOM 7965 N N . ALA A 1 75 ? 5.005 -3.194 6.075 1.00 15.00 1184 ALA A N 6
ATOM 7966 C CA . ALA A 1 75 ? 4.387 -3.485 4.746 1.00 15.00 1184 ALA A CA 6
ATOM 7967 C C . ALA A 1 75 ? 3.931 -4.944 4.678 1.00 15.00 1184 ALA A C 6
ATOM 7968 O O . ALA A 1 75 ? 4.627 -5.844 5.111 1.00 15.00 1184 ALA A O 6
ATOM 7975 N N . GLU A 1 76 ? 2.762 -5.177 4.135 1.00 15.00 1185 GLU A N 6
ATOM 7976 C CA . GLU A 1 76 ? 2.263 -6.578 3.974 1.00 15.00 1185 GLU A CA 6
ATOM 7977 C C . GLU A 1 76 ? 1.602 -6.744 2.603 1.00 15.00 1185 GLU A C 6
ATOM 7978 O O . GLU A 1 76 ? 1.238 -5.775 1.960 1.00 15.00 1185 GLU A O 6
ATOM 7990 N N . SER A 1 77 ? 1.447 -7.965 2.152 1.00 15.00 1186 SER A N 6
ATOM 7991 C CA . SER A 1 77 ? 0.786 -8.209 0.833 1.00 15.00 1186 SER A CA 6
ATOM 7992 C C . SER A 1 77 ? -0.535 -8.975 1.030 1.00 15.00 1186 SER A C 6
ATOM 7993 O O . SER A 1 77 ? -0.537 -10.191 1.019 1.00 15.00 1186 SER A O 6
ATOM 8001 N N . PRO A 1 78 ? -1.627 -8.251 1.208 1.00 15.00 1187 PRO A N 6
ATOM 8002 C CA . PRO A 1 78 ? -2.941 -8.918 1.402 1.00 15.00 1187 PRO A CA 6
ATOM 8003 C C . PRO A 1 78 ? -3.331 -9.701 0.147 1.00 15.00 1187 PRO A C 6
ATOM 8004 O O . PRO A 1 78 ? -2.910 -9.378 -0.950 1.00 15.00 1187 PRO A O 6
ATOM 8015 N N . SER A 1 79 ? -4.132 -10.726 0.303 1.00 15.00 1188 SER A N 6
ATOM 8016 C CA . SER A 1 79 ? -4.611 -11.500 -0.886 1.00 15.00 1188 SER A CA 6
ATOM 8017 C C . SER A 1 79 ? -5.569 -10.644 -1.712 1.00 15.00 1188 SER A C 6
ATOM 8018 O O . SER A 1 79 ? -6.084 -9.648 -1.239 1.00 15.00 1188 SER A O 6
ATOM 8026 N N . GLU A 1 80 ? -5.810 -11.021 -2.947 1.00 15.00 1189 GLU A N 6
ATOM 8027 C CA . GLU A 1 80 ? -6.828 -10.291 -3.773 1.00 15.00 1189 GLU A CA 6
ATOM 8028 C C . GLU A 1 80 ? -8.190 -10.367 -3.083 1.00 15.00 1189 GLU A C 6
ATOM 8029 O O . GLU A 1 80 ? -8.958 -9.422 -3.090 1.00 15.00 1189 GLU A O 6
ATOM 8041 N N . ASN A 1 81 ? -8.485 -11.493 -2.482 1.00 15.00 1190 ASN A N 6
ATOM 8042 C CA . ASN A 1 81 ? -9.713 -11.596 -1.638 1.00 15.00 1190 ASN A CA 6
ATOM 8043 C C . ASN A 1 81 ? -9.608 -10.634 -0.452 1.00 15.00 1190 ASN A C 6
ATOM 8044 O O . ASN A 1 81 ? -10.580 -10.005 -0.074 1.00 15.00 1190 ASN A O 6
ATOM 8055 N N . GLU A 1 82 ? -8.436 -10.509 0.134 1.00 15.00 1191 GLU A N 6
ATOM 8056 C CA . GLU A 1 82 ? -8.285 -9.586 1.305 1.00 15.00 1191 GLU A CA 6
ATOM 8057 C C . GLU A 1 82 ? -8.499 -8.140 0.855 1.00 15.00 1191 GLU A C 6
ATOM 8058 O O . GLU A 1 82 ? -9.081 -7.341 1.566 1.00 15.00 1191 GLU A O 6
ATOM 8070 N N . VAL A 1 83 ? -8.038 -7.800 -0.324 1.00 15.00 1192 VAL A N 6
ATOM 8071 C CA . VAL A 1 83 ? -8.231 -6.406 -0.835 1.00 15.00 1192 VAL A CA 6
ATOM 8072 C C . VAL A 1 83 ? -9.726 -6.125 -1.000 1.00 15.00 1192 VAL A C 6
ATOM 8073 O O . VAL A 1 83 ? -10.208 -5.067 -0.638 1.00 15.00 1192 VAL A O 6
ATOM 8086 N N . GLN A 1 84 ? -10.462 -7.067 -1.542 1.00 15.00 1193 GLN A N 6
ATOM 8087 C CA . GLN A 1 84 ? -11.934 -6.860 -1.727 1.00 15.00 1193 GLN A CA 6
ATOM 8088 C C . GLN A 1 84 ? -12.611 -6.649 -0.372 1.00 15.00 1193 GLN A C 6
ATOM 8089 O O . GLN A 1 84 ? -13.484 -5.813 -0.235 1.00 15.00 1193 GLN A O 6
ATOM 8103 N N . SER A 1 85 ? -12.214 -7.399 0.627 1.00 15.00 1194 SER A N 6
ATOM 8104 C CA . SER A 1 85 ? -12.851 -7.255 1.976 1.00 15.00 1194 SER A CA 6
ATOM 8105 C C . SER A 1 85 ? -12.603 -5.850 2.533 1.00 15.00 1194 SER A C 6
ATOM 8106 O O . SER A 1 85 ? -13.458 -5.280 3.188 1.00 15.00 1194 SER A O 6
ATOM 8114 N N . ILE A 1 86 ? -11.442 -5.289 2.279 1.00 15.00 1195 ILE A N 6
ATOM 8115 C CA . ILE A 1 86 ? -11.165 -3.891 2.743 1.00 15.00 1195 ILE A CA 6
ATOM 8116 C C . ILE A 1 86 ? -12.100 -2.910 2.028 1.00 15.00 1195 ILE A C 6
ATOM 8117 O O . ILE A 1 86 ? -12.740 -2.084 2.654 1.00 15.00 1195 ILE A O 6
ATOM 8133 N N . MET A 1 87 ? -12.180 -2.999 0.723 1.00 15.00 1196 MET A N 6
ATOM 8134 C CA . MET A 1 87 ? -13.050 -2.053 -0.047 1.00 15.00 1196 MET A CA 6
ATOM 8135 C C . MET A 1 87 ? -14.512 -2.207 0.382 1.00 15.00 1196 MET A C 6
ATOM 8136 O O . MET A 1 87 ? -15.261 -1.249 0.411 1.00 15.00 1196 MET A O 6
ATOM 8150 N N . GLN A 1 88 ? -14.915 -3.408 0.715 1.00 15.00 1197 GLN A N 6
ATOM 8151 C CA . GLN A 1 88 ? -16.332 -3.647 1.126 1.00 15.00 1197 GLN A CA 6
ATOM 8152 C C . GLN A 1 88 ? -16.467 -3.545 2.649 1.00 15.00 1197 GLN A C 6
ATOM 8153 O O . GLN A 1 88 ? -15.598 -3.970 3.386 1.00 15.00 1197 GLN A O 6
ATOM 8167 N N . HIS A 1 89 ? -17.555 -2.982 3.117 1.00 15.00 1198 HIS A N 6
ATOM 8168 C CA . HIS A 1 89 ? -17.765 -2.846 4.590 1.00 15.00 1198 HIS A CA 6
ATOM 8169 C C . HIS A 1 89 ? -18.570 -4.035 5.122 1.00 15.00 1198 HIS A C 6
ATOM 8170 O O . HIS A 1 89 ? -18.516 -5.085 4.505 1.00 15.00 1198 HIS A O 6
ATOM 8185 N N . GLY A 1 1 ? -7.494 -22.615 -23.707 1.00 15.00 1110 GLY A N 7
ATOM 8186 C CA . GLY A 1 1 ? -8.602 -22.066 -22.874 1.00 15.00 1110 GLY A CA 7
ATOM 8187 C C . GLY A 1 1 ? -8.264 -20.634 -22.455 1.00 15.00 1110 GLY A C 7
ATOM 8188 O O . GLY A 1 1 ? -7.452 -19.973 -23.076 1.00 15.00 1110 GLY A O 7
ATOM 8194 N N . ALA A 1 2 ? -8.884 -20.155 -21.404 1.00 15.00 1111 ALA A N 7
ATOM 8195 C CA . ALA A 1 2 ? -8.609 -18.765 -20.929 1.00 15.00 1111 ALA A CA 7
ATOM 8196 C C . ALA A 1 2 ? -7.717 -18.798 -19.684 1.00 15.00 1111 ALA A C 7
ATOM 8197 O O . ALA A 1 2 ? -7.822 -19.688 -18.862 1.00 15.00 1111 ALA A O 7
ATOM 8204 N N . MET A 1 3 ? -6.843 -17.831 -19.546 1.00 15.00 1112 MET A N 7
ATOM 8205 C CA . MET A 1 3 ? -5.937 -17.791 -18.358 1.00 15.00 1112 MET A CA 7
ATOM 8206 C C . MET A 1 3 ? -6.211 -16.536 -17.525 1.00 15.00 1112 MET A C 7
ATOM 8207 O O . MET A 1 3 ? -6.586 -15.504 -18.049 1.00 15.00 1112 MET A O 7
ATOM 8221 N N . ALA A 1 4 ? -6.023 -16.624 -16.230 1.00 15.00 1113 ALA A N 7
ATOM 8222 C CA . ALA A 1 4 ? -6.260 -15.443 -15.347 1.00 15.00 1113 ALA A CA 7
ATOM 8223 C C . ALA A 1 4 ? -4.926 -14.854 -14.881 1.00 15.00 1113 ALA A C 7
ATOM 8224 O O . ALA A 1 4 ? -3.954 -15.565 -14.709 1.00 15.00 1113 ALA A O 7
ATOM 8231 N N . TRP A 1 5 ? -4.878 -13.560 -14.678 1.00 15.00 1114 TRP A N 7
ATOM 8232 C CA . TRP A 1 5 ? -3.613 -12.910 -14.220 1.00 15.00 1114 TRP A CA 7
ATOM 8233 C C . TRP A 1 5 ? -3.843 -12.180 -12.893 1.00 15.00 1114 TRP A C 7
ATOM 8234 O O . TRP A 1 5 ? -4.926 -11.690 -12.626 1.00 15.00 1114 TRP A O 7
ATOM 8255 N N . GLY A 1 6 ? -2.832 -12.109 -12.063 1.00 15.00 1115 GLY A N 7
ATOM 8256 C CA . GLY A 1 6 ? -2.977 -11.421 -10.746 1.00 15.00 1115 GLY A CA 7
ATOM 8257 C C . GLY A 1 6 ? -2.620 -9.942 -10.898 1.00 15.00 1115 GLY A C 7
ATOM 8258 O O . GLY A 1 6 ? -2.093 -9.523 -11.913 1.00 15.00 1115 GLY A O 7
ATOM 8262 N N . SER A 1 7 ? -2.905 -9.150 -9.892 1.00 15.00 1116 SER A N 7
ATOM 8263 C CA . SER A 1 7 ? -2.564 -7.697 -9.949 1.00 15.00 1116 SER A CA 7
ATOM 8264 C C . SER A 1 7 ? -1.642 -7.326 -8.784 1.00 15.00 1116 SER A C 7
ATOM 8265 O O . SER A 1 7 ? -1.723 -7.900 -7.714 1.00 15.00 1116 SER A O 7
ATOM 8273 N N . SER A 1 8 ? -0.767 -6.371 -8.989 1.00 15.00 1117 SER A N 7
ATOM 8274 C CA . SER A 1 8 ? 0.169 -5.953 -7.897 1.00 15.00 1117 SER A CA 7
ATOM 8275 C C . SER A 1 8 ? -0.574 -5.113 -6.855 1.00 15.00 1117 SER A C 7
ATOM 8276 O O . SER A 1 8 ? -1.160 -4.094 -7.169 1.00 15.00 1117 SER A O 7
ATOM 8284 N N . TRP A 1 9 ? -0.550 -5.541 -5.616 1.00 15.00 1118 TRP A N 7
ATOM 8285 C CA . TRP A 1 9 ? -1.170 -4.738 -4.520 1.00 15.00 1118 TRP A CA 7
ATOM 8286 C C . TRP A 1 9 ? -0.190 -4.584 -3.355 1.00 15.00 1118 TRP A C 7
ATOM 8287 O O . TRP A 1 9 ? 0.473 -5.529 -2.968 1.00 15.00 1118 TRP A O 7
ATOM 8308 N N . LEU A 1 10 ? -0.094 -3.402 -2.796 1.00 15.00 1119 LEU A N 7
ATOM 8309 C CA . LEU A 1 10 ? 0.739 -3.212 -1.570 1.00 15.00 1119 LEU A CA 7
ATOM 8310 C C . LEU A 1 10 ? -0.096 -2.568 -0.465 1.00 15.00 1119 LEU A C 7
ATOM 8311 O O . LEU A 1 10 ? -0.801 -1.602 -0.694 1.00 15.00 1119 LEU A O 7
ATOM 8327 N N . LEU A 1 11 ? -0.021 -3.099 0.730 1.00 15.00 1120 LEU A N 7
ATOM 8328 C CA . LEU A 1 11 ? -0.726 -2.468 1.884 1.00 15.00 1120 LEU A CA 7
ATOM 8329 C C . LEU A 1 11 ? 0.292 -2.013 2.929 1.00 15.00 1120 LEU A C 7
ATOM 8330 O O . LEU A 1 11 ? 1.066 -2.805 3.433 1.00 15.00 1120 LEU A O 7
ATOM 8346 N N . LEU A 1 12 ? 0.293 -0.746 3.254 1.00 15.00 1121 LEU A N 7
ATOM 8347 C CA . LEU A 1 12 ? 1.205 -0.239 4.325 1.00 15.00 1121 LEU A CA 7
ATOM 8348 C C . LEU A 1 12 ? 0.403 -0.018 5.607 1.00 15.00 1121 LEU A C 7
ATOM 8349 O O . LEU A 1 12 ? -0.718 0.450 5.565 1.00 15.00 1121 LEU A O 7
ATOM 8365 N N . LYS A 1 13 ? 0.967 -0.350 6.740 1.00 15.00 1122 LYS A N 7
ATOM 8366 C CA . LYS A 1 13 ? 0.162 -0.383 7.996 1.00 15.00 1122 LYS A CA 7
ATOM 8367 C C . LYS A 1 13 ? 0.924 0.235 9.171 1.00 15.00 1122 LYS A C 7
ATOM 8368 O O . LYS A 1 13 ? 2.090 0.564 9.076 1.00 15.00 1122 LYS A O 7
ATOM 8387 N N . ASN A 1 14 ? 0.245 0.383 10.291 1.00 15.00 1123 ASN A N 7
ATOM 8388 C CA . ASN A 1 14 ? 0.841 1.004 11.531 1.00 15.00 1123 ASN A CA 7
ATOM 8389 C C . ASN A 1 14 ? 1.033 2.500 11.304 1.00 15.00 1123 ASN A C 7
ATOM 8390 O O . ASN A 1 14 ? 2.073 3.064 11.581 1.00 15.00 1123 ASN A O 7
ATOM 8401 N N . LEU A 1 15 ? 0.014 3.133 10.796 1.00 15.00 1124 LEU A N 7
ATOM 8402 C CA . LEU A 1 15 ? -0.011 4.621 10.726 1.00 15.00 1124 LEU A CA 7
ATOM 8403 C C . LEU A 1 15 ? -0.862 5.167 11.875 1.00 15.00 1124 LEU A C 7
ATOM 8404 O O . LEU A 1 15 ? -1.901 4.617 12.194 1.00 15.00 1124 LEU A O 7
ATOM 8420 N N . THR A 1 16 ? -0.435 6.239 12.496 1.00 15.00 1125 THR A N 7
ATOM 8421 C CA . THR A 1 16 ? -1.174 6.762 13.688 1.00 15.00 1125 THR A CA 7
ATOM 8422 C C . THR A 1 16 ? -2.483 7.425 13.252 1.00 15.00 1125 THR A C 7
ATOM 8423 O O . THR A 1 16 ? -2.598 7.931 12.151 1.00 15.00 1125 THR A O 7
ATOM 8434 N N . ALA A 1 17 ? -3.470 7.430 14.114 1.00 15.00 1126 ALA A N 7
ATOM 8435 C CA . ALA A 1 17 ? -4.753 8.142 13.798 1.00 15.00 1126 ALA A CA 7
ATOM 8436 C C . ALA A 1 17 ? -4.492 9.631 13.523 1.00 15.00 1126 ALA A C 7
ATOM 8437 O O . ALA A 1 17 ? -5.303 10.302 12.911 1.00 15.00 1126 ALA A O 7
ATOM 8444 N N . GLN A 1 18 ? -3.371 10.149 13.972 1.00 15.00 1127 GLN A N 7
ATOM 8445 C CA . GLN A 1 18 ? -3.056 11.592 13.750 1.00 15.00 1127 GLN A CA 7
ATOM 8446 C C . GLN A 1 18 ? -2.392 11.825 12.382 1.00 15.00 1127 GLN A C 7
ATOM 8447 O O . GLN A 1 18 ? -1.825 12.879 12.153 1.00 15.00 1127 GLN A O 7
ATOM 8461 N N . ILE A 1 19 ? -2.452 10.868 11.472 1.00 15.00 1128 ILE A N 7
ATOM 8462 C CA . ILE A 1 19 ? -1.840 11.091 10.122 1.00 15.00 1128 ILE A CA 7
ATOM 8463 C C . ILE A 1 19 ? -2.770 11.984 9.284 1.00 15.00 1128 ILE A C 7
ATOM 8464 O O . ILE A 1 19 ? -3.924 11.673 9.069 1.00 15.00 1128 ILE A O 7
ATOM 8480 N N . ASP A 1 20 ? -2.266 13.090 8.815 1.00 15.00 1129 ASP A N 7
ATOM 8481 C CA . ASP A 1 20 ? -2.695 13.617 7.495 1.00 15.00 1129 ASP A CA 7
ATOM 8482 C C . ASP A 1 20 ? -1.751 13.047 6.440 1.00 15.00 1129 ASP A C 7
ATOM 8483 O O . ASP A 1 20 ? -0.546 13.160 6.589 1.00 15.00 1129 ASP A O 7
ATOM 8492 N N . GLY A 1 21 ? -2.258 12.445 5.386 1.00 15.00 1130 GLY A N 7
ATOM 8493 C CA . GLY A 1 21 ? -1.329 11.825 4.390 1.00 15.00 1130 GLY A CA 7
ATOM 8494 C C . GLY A 1 21 ? -1.514 12.467 3.010 1.00 15.00 1130 GLY A C 7
ATOM 8495 O O . GLY A 1 21 ? -1.982 11.824 2.091 1.00 15.00 1130 GLY A O 7
ATOM 8499 N N . PRO A 1 22 ? -1.119 13.718 2.895 1.00 15.00 1131 PRO A N 7
ATOM 8500 C CA . PRO A 1 22 ? -0.787 14.279 1.571 1.00 15.00 1131 PRO A CA 7
ATOM 8501 C C . PRO A 1 22 ? 0.653 13.908 1.223 1.00 15.00 1131 PRO A C 7
ATOM 8502 O O . PRO A 1 22 ? 0.944 13.473 0.127 1.00 15.00 1131 PRO A O 7
ATOM 8513 N N . THR A 1 23 ? 1.556 14.080 2.159 1.00 15.00 1132 THR A N 7
ATOM 8514 C CA . THR A 1 23 ? 2.949 13.569 1.972 1.00 15.00 1132 THR A CA 7
ATOM 8515 C C . THR A 1 23 ? 2.922 12.047 1.810 1.00 15.00 1132 THR A C 7
ATOM 8516 O O . THR A 1 23 ? 3.654 11.490 1.014 1.00 15.00 1132 THR A O 7
ATOM 8527 N N . LEU A 1 24 ? 2.078 11.375 2.559 1.00 15.00 1133 LEU A N 7
ATOM 8528 C CA . LEU A 1 24 ? 1.978 9.888 2.427 1.00 15.00 1133 LEU A CA 7
ATOM 8529 C C . LEU A 1 24 ? 1.489 9.530 1.018 1.00 15.00 1133 LEU A C 7
ATOM 8530 O O . LEU A 1 24 ? 2.049 8.674 0.355 1.00 15.00 1133 LEU A O 7
ATOM 8546 N N . ARG A 1 25 ? 0.448 10.185 0.557 1.00 15.00 1134 ARG A N 7
ATOM 8547 C CA . ARG A 1 25 ? -0.070 9.905 -0.825 1.00 15.00 1134 ARG A CA 7
ATOM 8548 C C . ARG A 1 25 ? 1.002 10.193 -1.885 1.00 15.00 1134 ARG A C 7
ATOM 8549 O O . ARG A 1 25 ? 1.235 9.389 -2.769 1.00 15.00 1134 ARG A O 7
ATOM 8570 N N . THR A 1 26 ? 1.658 11.328 -1.804 1.00 15.00 1135 THR A N 7
ATOM 8571 C CA . THR A 1 26 ? 2.688 11.677 -2.835 1.00 15.00 1135 THR A CA 7
ATOM 8572 C C . THR A 1 26 ? 3.818 10.645 -2.813 1.00 15.00 1135 THR A C 7
ATOM 8573 O O . THR A 1 26 ? 4.352 10.280 -3.843 1.00 15.00 1135 THR A O 7
ATOM 8584 N N . LEU A 1 27 ? 4.183 10.172 -1.645 1.00 15.00 1136 LEU A N 7
ATOM 8585 C CA . LEU A 1 27 ? 5.233 9.104 -1.554 1.00 15.00 1136 LEU A CA 7
ATOM 8586 C C . LEU A 1 27 ? 4.805 7.866 -2.350 1.00 15.00 1136 LEU A C 7
ATOM 8587 O O . LEU A 1 27 ? 5.600 7.268 -3.052 1.00 15.00 1136 LEU A O 7
ATOM 8603 N N . CYS A 1 28 ? 3.553 7.482 -2.248 1.00 15.00 1137 CYS A N 7
ATOM 8604 C CA . CYS A 1 28 ? 3.059 6.308 -3.039 1.00 15.00 1137 CYS A CA 7
ATOM 8605 C C . CYS A 1 28 ? 3.216 6.583 -4.537 1.00 15.00 1137 CYS A C 7
ATOM 8606 O O . CYS A 1 28 ? 3.593 5.712 -5.301 1.00 15.00 1137 CYS A O 7
ATOM 8614 N N . MET A 1 29 ? 2.926 7.790 -4.956 1.00 15.00 1138 MET A N 7
ATOM 8615 C CA . MET A 1 29 ? 3.082 8.149 -6.403 1.00 15.00 1138 MET A CA 7
ATOM 8616 C C . MET A 1 29 ? 4.547 8.012 -6.831 1.00 15.00 1138 MET A C 7
ATOM 8617 O O . MET A 1 29 ? 4.842 7.545 -7.916 1.00 15.00 1138 MET A O 7
ATOM 8631 N N . GLN A 1 30 ? 5.460 8.417 -5.984 1.00 15.00 1139 GLN A N 7
ATOM 8632 C CA . GLN A 1 30 ? 6.915 8.311 -6.329 1.00 15.00 1139 GLN A CA 7
ATOM 8633 C C . GLN A 1 30 ? 7.322 6.844 -6.493 1.00 15.00 1139 GLN A C 7
ATOM 8634 O O . GLN A 1 30 ? 8.080 6.501 -7.382 1.00 15.00 1139 GLN A O 7
ATOM 8648 N N . HIS A 1 31 ? 6.822 5.980 -5.644 1.00 15.00 1140 HIS A N 7
ATOM 8649 C CA . HIS A 1 31 ? 7.183 4.528 -5.739 1.00 15.00 1140 HIS A CA 7
ATOM 8650 C C . HIS A 1 31 ? 6.639 3.924 -7.037 1.00 15.00 1140 HIS A C 7
ATOM 8651 O O . HIS A 1 31 ? 7.316 3.159 -7.701 1.00 15.00 1140 HIS A O 7
ATOM 8665 N N . GLY A 1 32 ? 5.426 4.262 -7.401 1.00 15.00 1141 GLY A N 7
ATOM 8666 C CA . GLY A 1 32 ? 4.821 3.692 -8.643 1.00 15.00 1141 GLY A CA 7
ATOM 8667 C C . GLY A 1 32 ? 3.853 4.711 -9.267 1.00 15.00 1141 GLY A C 7
ATOM 8668 O O . GLY A 1 32 ? 3.418 5.624 -8.595 1.00 15.00 1141 GLY A O 7
ATOM 8672 N N . PRO A 1 33 ? 3.534 4.533 -10.540 1.00 15.00 1142 PRO A N 7
ATOM 8673 C CA . PRO A 1 33 ? 2.593 5.468 -11.217 1.00 15.00 1142 PRO A CA 7
ATOM 8674 C C . PRO A 1 33 ? 1.242 5.489 -10.492 1.00 15.00 1142 PRO A C 7
ATOM 8675 O O . PRO A 1 33 ? 0.907 4.571 -9.765 1.00 15.00 1142 PRO A O 7
ATOM 8686 N N . LEU A 1 34 ? 0.470 6.530 -10.687 1.00 15.00 1143 LEU A N 7
ATOM 8687 C CA . LEU A 1 34 ? -0.818 6.668 -9.941 1.00 15.00 1143 LEU A CA 7
ATOM 8688 C C . LEU A 1 34 ? -1.930 5.882 -10.640 1.00 15.00 1143 LEU A C 7
ATOM 8689 O O . LEU A 1 34 ? -2.214 6.088 -11.805 1.00 15.00 1143 LEU A O 7
ATOM 8705 N N . VAL A 1 35 ? -2.557 4.981 -9.926 1.00 15.00 1144 VAL A N 7
ATOM 8706 C CA . VAL A 1 35 ? -3.743 4.260 -10.477 1.00 15.00 1144 VAL A CA 7
ATOM 8707 C C . VAL A 1 35 ? -4.929 4.443 -9.524 1.00 15.00 1144 VAL A C 7
ATOM 8708 O O . VAL A 1 35 ? -5.955 4.984 -9.891 1.00 15.00 1144 VAL A O 7
ATOM 8721 N N . SER A 1 36 ? -4.787 3.990 -8.303 1.00 15.00 1145 SER A N 7
ATOM 8722 C CA . SER A 1 36 ? -5.840 4.234 -7.274 1.00 15.00 1145 SER A CA 7
ATOM 8723 C C . SER A 1 36 ? -5.258 4.020 -5.875 1.00 15.00 1145 SER A C 7
ATOM 8724 O O . SER A 1 36 ? -4.915 2.912 -5.503 1.00 15.00 1145 SER A O 7
ATOM 8732 N N . PHE A 1 37 ? -5.141 5.074 -5.101 1.00 15.00 1146 PHE A N 7
ATOM 8733 C CA . PHE A 1 37 ? -4.625 4.935 -3.704 1.00 15.00 1146 PHE A CA 7
ATOM 8734 C C . PHE A 1 37 ? -5.654 5.467 -2.702 1.00 15.00 1146 PHE A C 7
ATOM 8735 O O . PHE A 1 37 ? -6.249 6.508 -2.907 1.00 15.00 1146 PHE A O 7
ATOM 8752 N N . HIS A 1 38 ? -5.866 4.756 -1.622 1.00 15.00 1147 HIS A N 7
ATOM 8753 C CA . HIS A 1 38 ? -6.739 5.278 -0.528 1.00 15.00 1147 HIS A CA 7
ATOM 8754 C C . HIS A 1 38 ? -6.007 5.172 0.822 1.00 15.00 1147 HIS A C 7
ATOM 8755 O O . HIS A 1 38 ? -5.908 4.093 1.374 1.00 15.00 1147 HIS A O 7
ATOM 8769 N N . PRO A 1 39 ? -5.507 6.287 1.322 1.00 15.00 1148 PRO A N 7
ATOM 8770 C CA . PRO A 1 39 ? -4.846 6.287 2.643 1.00 15.00 1148 PRO A CA 7
ATOM 8771 C C . PRO A 1 39 ? -5.857 6.585 3.755 1.00 15.00 1148 PRO A C 7
ATOM 8772 O O . PRO A 1 39 ? -6.570 7.571 3.701 1.00 15.00 1148 PRO A O 7
ATOM 8783 N N . TYR A 1 40 ? -5.927 5.742 4.758 1.00 15.00 1149 TYR A N 7
ATOM 8784 C CA . TYR A 1 40 ? -6.764 6.062 5.954 1.00 15.00 1149 TYR A CA 7
ATOM 8785 C C . TYR A 1 40 ? -5.865 6.368 7.155 1.00 15.00 1149 TYR A C 7
ATOM 8786 O O . TYR A 1 40 ? -5.009 5.580 7.513 1.00 15.00 1149 TYR A O 7
ATOM 8804 N N . LEU A 1 41 ? -6.054 7.508 7.779 1.00 15.00 1150 LEU A N 7
ATOM 8805 C CA . LEU A 1 41 ? -5.336 7.798 9.060 1.00 15.00 1150 LEU A CA 7
ATOM 8806 C C . LEU A 1 41 ? -5.974 7.050 10.239 1.00 15.00 1150 LEU A C 7
ATOM 8807 O O . LEU A 1 41 ? -5.283 6.486 11.065 1.00 15.00 1150 LEU A O 7
ATOM 8823 N N . ASN A 1 42 ? -7.284 7.041 10.319 1.00 15.00 1151 ASN A N 7
ATOM 8824 C CA . ASN A 1 42 ? -7.960 6.572 11.573 1.00 15.00 1151 ASN A CA 7
ATOM 8825 C C . ASN A 1 42 ? -7.657 5.095 11.826 1.00 15.00 1151 ASN A C 7
ATOM 8826 O O . ASN A 1 42 ? -7.226 4.718 12.901 1.00 15.00 1151 ASN A O 7
ATOM 8837 N N . GLN A 1 43 ? -7.879 4.264 10.842 1.00 15.00 1152 GLN A N 7
ATOM 8838 C CA . GLN A 1 43 ? -7.566 2.807 10.994 1.00 15.00 1152 GLN A CA 7
ATOM 8839 C C . GLN A 1 43 ? -6.047 2.580 11.038 1.00 15.00 1152 GLN A C 7
ATOM 8840 O O . GLN A 1 43 ? -5.585 1.559 11.513 1.00 15.00 1152 GLN A O 7
ATOM 8854 N N . GLY A 1 44 ? -5.271 3.523 10.549 1.00 15.00 1153 GLY A N 7
ATOM 8855 C CA . GLY A 1 44 ? -3.787 3.355 10.542 1.00 15.00 1153 GLY A CA 7
ATOM 8856 C C . GLY A 1 44 ? -3.387 2.420 9.400 1.00 15.00 1153 GLY A C 7
ATOM 8857 O O . GLY A 1 44 ? -2.414 1.690 9.499 1.00 15.00 1153 GLY A O 7
ATOM 8861 N N . ILE A 1 45 ? -4.134 2.440 8.323 1.00 15.00 1154 ILE A N 7
ATOM 8862 C CA . ILE A 1 45 ? -3.787 1.598 7.139 1.00 15.00 1154 ILE A CA 7
ATOM 8863 C C . ILE A 1 45 ? -3.862 2.427 5.853 1.00 15.00 1154 ILE A C 7
ATOM 8864 O O . ILE A 1 45 ? -4.616 3.376 5.761 1.00 15.00 1154 ILE A O 7
ATOM 8880 N N . ALA A 1 46 ? -3.085 2.071 4.862 1.00 15.00 1155 ALA A N 7
ATOM 8881 C CA . ALA A 1 46 ? -3.223 2.715 3.519 1.00 15.00 1155 ALA A CA 7
ATOM 8882 C C . ALA A 1 46 ? -3.031 1.670 2.416 1.00 15.00 1155 ALA A C 7
ATOM 8883 O O . ALA A 1 46 ? -2.063 0.934 2.414 1.00 15.00 1155 ALA A O 7
ATOM 8890 N N . LEU A 1 47 ? -3.946 1.606 1.481 1.00 15.00 1156 LEU A N 7
ATOM 8891 C CA . LEU A 1 47 ? -3.854 0.580 0.395 1.00 15.00 1156 LEU A CA 7
ATOM 8892 C C . LEU A 1 47 ? -3.593 1.259 -0.951 1.00 15.00 1156 LEU A C 7
ATOM 8893 O O . LEU A 1 47 ? -4.243 2.227 -1.296 1.00 15.00 1156 LEU A O 7
ATOM 8909 N N . CYS A 1 48 ? -2.649 0.758 -1.712 1.00 15.00 1157 CYS A N 7
ATOM 8910 C CA . CYS A 1 48 ? -2.350 1.365 -3.047 1.00 15.00 1157 CYS A CA 7
ATOM 8911 C C . CYS A 1 48 ? -2.180 0.267 -4.105 1.00 15.00 1157 CYS A C 7
ATOM 8912 O O . CYS A 1 48 ? -1.527 -0.733 -3.869 1.00 15.00 1157 CYS A O 7
ATOM 8920 N N . LYS A 1 49 ? -2.765 0.451 -5.265 1.00 15.00 1158 LYS A N 7
ATOM 8921 C CA . LYS A 1 49 ? -2.644 -0.577 -6.346 1.00 15.00 1158 LYS A CA 7
ATOM 8922 C C . LYS A 1 49 ? -1.480 -0.236 -7.284 1.00 15.00 1158 LYS A C 7
ATOM 8923 O O . LYS A 1 49 ? -1.343 0.885 -7.736 1.00 15.00 1158 LYS A O 7
ATOM 8942 N N . TYR A 1 50 ? -0.645 -1.204 -7.575 1.00 15.00 1159 TYR A N 7
ATOM 8943 C CA . TYR A 1 50 ? 0.510 -0.965 -8.494 1.00 15.00 1159 TYR A CA 7
ATOM 8944 C C . TYR A 1 50 ? 0.212 -1.546 -9.879 1.00 15.00 1159 TYR A C 7
ATOM 8945 O O . TYR A 1 50 ? -0.673 -2.367 -10.037 1.00 15.00 1159 TYR A O 7
ATOM 8963 N N . THR A 1 51 ? 0.943 -1.121 -10.881 1.00 15.00 1160 THR A N 7
ATOM 8964 C CA . THR A 1 51 ? 0.657 -1.578 -12.278 1.00 15.00 1160 THR A CA 7
ATOM 8965 C C . THR A 1 51 ? 1.203 -2.992 -12.524 1.00 15.00 1160 THR A C 7
ATOM 8966 O O . THR A 1 51 ? 0.550 -3.806 -13.151 1.00 15.00 1160 THR A O 7
ATOM 8977 N N . THR A 1 52 ? 2.388 -3.290 -12.038 1.00 15.00 1161 THR A N 7
ATOM 8978 C CA . THR A 1 52 ? 3.031 -4.601 -12.381 1.00 15.00 1161 THR A CA 7
ATOM 8979 C C . THR A 1 52 ? 3.474 -5.354 -11.120 1.00 15.00 1161 THR A C 7
ATOM 8980 O O . THR A 1 52 ? 3.768 -4.763 -10.096 1.00 15.00 1161 THR A O 7
ATOM 8991 N N . ARG A 1 53 ? 3.526 -6.662 -11.201 1.00 15.00 1162 ARG A N 7
ATOM 8992 C CA . ARG A 1 53 ? 3.896 -7.489 -10.006 1.00 15.00 1162 ARG A CA 7
ATOM 8993 C C . ARG A 1 53 ? 5.289 -7.115 -9.493 1.00 15.00 1162 ARG A C 7
ATOM 8994 O O . ARG A 1 53 ? 5.503 -6.990 -8.301 1.00 15.00 1162 ARG A O 7
ATOM 9015 N N . GLU A 1 54 ? 6.235 -6.930 -10.382 1.00 15.00 1163 GLU A N 7
ATOM 9016 C CA . GLU A 1 54 ? 7.650 -6.713 -9.941 1.00 15.00 1163 GLU A CA 7
ATOM 9017 C C . GLU A 1 54 ? 7.784 -5.377 -9.210 1.00 15.00 1163 GLU A C 7
ATOM 9018 O O . GLU A 1 54 ? 8.451 -5.286 -8.193 1.00 15.00 1163 GLU A O 7
ATOM 9030 N N . GLU A 1 55 ? 7.155 -4.344 -9.714 1.00 15.00 1164 GLU A N 7
ATOM 9031 C CA . GLU A 1 55 ? 7.237 -3.012 -9.036 1.00 15.00 1164 GLU A CA 7
ATOM 9032 C C . GLU A 1 55 ? 6.623 -3.102 -7.639 1.00 15.00 1164 GLU A C 7
ATOM 9033 O O . GLU A 1 55 ? 7.133 -2.530 -6.692 1.00 15.00 1164 GLU A O 7
ATOM 9045 N N . ALA A 1 56 ? 5.532 -3.819 -7.504 1.00 15.00 1165 ALA A N 7
ATOM 9046 C CA . ALA A 1 56 ? 4.884 -3.956 -6.161 1.00 15.00 1165 ALA A CA 7
ATOM 9047 C C . ALA A 1 56 ? 5.833 -4.647 -5.179 1.00 15.00 1165 ALA A C 7
ATOM 9048 O O . ALA A 1 56 ? 5.998 -4.203 -4.057 1.00 15.00 1165 ALA A O 7
ATOM 9055 N N . ASN A 1 57 ? 6.458 -5.728 -5.586 1.00 15.00 1166 ASN A N 7
ATOM 9056 C CA . ASN A 1 57 ? 7.343 -6.484 -4.642 1.00 15.00 1166 ASN A CA 7
ATOM 9057 C C . ASN A 1 57 ? 8.489 -5.591 -4.167 1.00 15.00 1166 ASN A C 7
ATOM 9058 O O . ASN A 1 57 ? 8.831 -5.578 -2.999 1.00 15.00 1166 ASN A O 7
ATOM 9069 N N . LYS A 1 58 ? 9.078 -4.842 -5.065 1.00 15.00 1167 LYS A N 7
ATOM 9070 C CA . LYS A 1 58 ? 10.196 -3.930 -4.667 1.00 15.00 1167 LYS A CA 7
ATOM 9071 C C . LYS A 1 58 ? 9.688 -2.888 -3.670 1.00 15.00 1167 LYS A C 7
ATOM 9072 O O . LYS A 1 58 ? 10.353 -2.572 -2.697 1.00 15.00 1167 LYS A O 7
ATOM 9091 N N . ALA A 1 59 ? 8.511 -2.356 -3.901 1.00 15.00 1168 ALA A N 7
ATOM 9092 C CA . ALA A 1 59 ? 7.963 -1.317 -2.975 1.00 15.00 1168 ALA A CA 7
ATOM 9093 C C . ALA A 1 59 ? 7.779 -1.914 -1.577 1.00 15.00 1168 ALA A C 7
ATOM 9094 O O . ALA A 1 59 ? 8.081 -1.282 -0.582 1.00 15.00 1168 ALA A O 7
ATOM 9101 N N . GLN A 1 60 ? 7.288 -3.126 -1.500 1.00 15.00 1169 GLN A N 7
ATOM 9102 C CA . GLN A 1 60 ? 7.062 -3.765 -0.164 1.00 15.00 1169 GLN A CA 7
ATOM 9103 C C . GLN A 1 60 ? 8.392 -3.980 0.563 1.00 15.00 1169 GLN A C 7
ATOM 9104 O O . GLN A 1 60 ? 8.493 -3.758 1.756 1.00 15.00 1169 GLN A O 7
ATOM 9118 N N . MET A 1 61 ? 9.411 -4.411 -0.146 1.00 15.00 1170 MET A N 7
ATOM 9119 C CA . MET A 1 61 ? 10.724 -4.690 0.519 1.00 15.00 1170 MET A CA 7
ATOM 9120 C C . MET A 1 61 ? 11.276 -3.412 1.155 1.00 15.00 1170 MET A C 7
ATOM 9121 O O . MET A 1 61 ? 11.811 -3.438 2.250 1.00 15.00 1170 MET A O 7
ATOM 9135 N N . ALA A 1 62 ? 11.151 -2.299 0.476 1.00 15.00 1171 ALA A N 7
ATOM 9136 C CA . ALA A 1 62 ? 11.677 -1.010 1.030 1.00 15.00 1171 ALA A CA 7
ATOM 9137 C C . ALA A 1 62 ? 10.788 -0.501 2.172 1.00 15.00 1171 ALA A C 7
ATOM 9138 O O . ALA A 1 62 ? 11.278 -0.071 3.201 1.00 15.00 1171 ALA A O 7
ATOM 9145 N N . LEU A 1 63 ? 9.488 -0.550 1.999 1.00 15.00 1172 LEU A N 7
ATOM 9146 C CA . LEU A 1 63 ? 8.564 0.035 3.024 1.00 15.00 1172 LEU A CA 7
ATOM 9147 C C . LEU A 1 63 ? 8.515 -0.843 4.279 1.00 15.00 1172 LEU A C 7
ATOM 9148 O O . LEU A 1 63 ? 8.355 -0.350 5.380 1.00 15.00 1172 LEU A O 7
ATOM 9164 N N . ASN A 1 64 ? 8.651 -2.136 4.118 1.00 15.00 1173 ASN A N 7
ATOM 9165 C CA . ASN A 1 64 ? 8.545 -3.063 5.292 1.00 15.00 1173 ASN A CA 7
ATOM 9166 C C . ASN A 1 64 ? 9.682 -2.803 6.284 1.00 15.00 1173 ASN A C 7
ATOM 9167 O O . ASN A 1 64 ? 10.797 -2.510 5.899 1.00 15.00 1173 ASN A O 7
ATOM 9178 N N . ASN A 1 65 ? 9.404 -2.909 7.567 1.00 15.00 1174 ASN A N 7
ATOM 9179 C CA . ASN A 1 65 ? 10.478 -2.757 8.609 1.00 15.00 1174 ASN A CA 7
ATOM 9180 C C . ASN A 1 65 ? 11.157 -1.394 8.472 1.00 15.00 1174 ASN A C 7
ATOM 9181 O O . ASN A 1 65 ? 12.348 -1.261 8.689 1.00 15.00 1174 ASN A O 7
ATOM 9192 N N . CYS A 1 66 ? 10.403 -0.383 8.115 1.00 15.00 1175 CYS A N 7
ATOM 9193 C CA . CYS A 1 66 ? 11.014 0.952 7.832 1.00 15.00 1175 CYS A CA 7
ATOM 9194 C C . CYS A 1 66 ? 10.845 1.864 9.047 1.00 15.00 1175 CYS A C 7
ATOM 9195 O O . CYS A 1 66 ? 9.809 1.867 9.680 1.00 15.00 1175 CYS A O 7
ATOM 9203 N N . VAL A 1 67 ? 11.854 2.636 9.375 1.00 15.00 1176 VAL A N 7
ATOM 9204 C CA . VAL A 1 67 ? 11.769 3.506 10.589 1.00 15.00 1176 VAL A CA 7
ATOM 9205 C C . VAL A 1 67 ? 11.641 4.977 10.181 1.00 15.00 1176 VAL A C 7
ATOM 9206 O O . VAL A 1 67 ? 12.391 5.475 9.363 1.00 15.00 1176 VAL A O 7
ATOM 9219 N N . LEU A 1 68 ? 10.689 5.664 10.753 1.00 15.00 1177 LEU A N 7
ATOM 9220 C CA . LEU A 1 68 ? 10.575 7.136 10.543 1.00 15.00 1177 LEU A CA 7
ATOM 9221 C C . LEU A 1 68 ? 10.699 7.839 11.893 1.00 15.00 1177 LEU A C 7
ATOM 9222 O O . LEU A 1 68 ? 10.613 7.206 12.929 1.00 15.00 1177 LEU A O 7
ATOM 9238 N N . ALA A 1 69 ? 10.901 9.139 11.901 1.00 15.00 1178 ALA A N 7
ATOM 9239 C CA . ALA A 1 69 ? 11.083 9.874 13.198 1.00 15.00 1178 ALA A CA 7
ATOM 9240 C C . ALA A 1 69 ? 9.942 9.553 14.176 1.00 15.00 1178 ALA A C 7
ATOM 9241 O O . ALA A 1 69 ? 8.828 9.979 13.985 1.00 15.00 1178 ALA A O 7
ATOM 9248 N N . ASN A 1 70 ? 10.247 8.782 15.199 1.00 15.00 1179 ASN A N 7
ATOM 9249 C CA . ASN A 1 70 ? 9.305 8.497 16.346 1.00 15.00 1179 ASN A CA 7
ATOM 9250 C C . ASN A 1 70 ? 8.181 7.521 15.923 1.00 15.00 1179 ASN A C 7
ATOM 9251 O O . ASN A 1 70 ? 7.250 7.295 16.675 1.00 15.00 1179 ASN A O 7
ATOM 9262 N N . THR A 1 71 ? 8.257 6.948 14.736 1.00 15.00 1180 THR A N 7
ATOM 9263 C CA . THR A 1 71 ? 7.150 6.044 14.267 1.00 15.00 1180 THR A CA 7
ATOM 9264 C C . THR A 1 71 ? 7.719 4.824 13.528 1.00 15.00 1180 THR A C 7
ATOM 9265 O O . THR A 1 71 ? 8.825 4.856 13.023 1.00 15.00 1180 THR A O 7
ATOM 9276 N N . THR A 1 72 ? 6.965 3.754 13.464 1.00 15.00 1181 THR A N 7
ATOM 9277 C CA . THR A 1 72 ? 7.420 2.546 12.710 1.00 15.00 1181 THR A CA 7
ATOM 9278 C C . THR A 1 72 ? 6.456 2.256 11.556 1.00 15.00 1181 THR A C 7
ATOM 9279 O O . THR A 1 72 ? 5.251 2.296 11.725 1.00 15.00 1181 THR A O 7
ATOM 9290 N N . ILE A 1 73 ? 6.978 1.967 10.388 1.00 15.00 1182 ILE A N 7
ATOM 9291 C CA . ILE A 1 73 ? 6.097 1.711 9.207 1.00 15.00 1182 ILE A CA 7
ATOM 9292 C C . ILE A 1 73 ? 6.267 0.265 8.739 1.00 15.00 1182 ILE A C 7
ATOM 9293 O O . ILE A 1 73 ? 7.371 -0.197 8.523 1.00 15.00 1182 ILE A O 7
ATOM 9309 N N . PHE A 1 74 ? 5.179 -0.443 8.579 1.00 15.00 1183 PHE A N 7
ATOM 9310 C CA . PHE A 1 74 ? 5.260 -1.872 8.151 1.00 15.00 1183 PHE A CA 7
ATOM 9311 C C . PHE A 1 74 ? 4.634 -2.042 6.766 1.00 15.00 1183 PHE A C 7
ATOM 9312 O O . PHE A 1 74 ? 3.753 -1.296 6.386 1.00 15.00 1183 PHE A O 7
ATOM 9329 N N . ALA A 1 75 ? 5.083 -3.018 6.015 1.00 15.00 1184 ALA A N 7
ATOM 9330 C CA . ALA A 1 75 ? 4.514 -3.246 4.653 1.00 15.00 1184 ALA A CA 7
ATOM 9331 C C . ALA A 1 75 ? 4.256 -4.738 4.428 1.00 15.00 1184 ALA A C 7
ATOM 9332 O O . ALA A 1 75 ? 5.107 -5.569 4.684 1.00 15.00 1184 ALA A O 7
ATOM 9339 N N . GLU A 1 76 ? 3.085 -5.075 3.952 1.00 15.00 1185 GLU A N 7
ATOM 9340 C CA . GLU A 1 76 ? 2.757 -6.508 3.676 1.00 15.00 1185 GLU A CA 7
ATOM 9341 C C . GLU A 1 76 ? 1.942 -6.625 2.385 1.00 15.00 1185 GLU A C 7
ATOM 9342 O O . GLU A 1 76 ? 1.450 -5.640 1.865 1.00 15.00 1185 GLU A O 7
ATOM 9354 N N . SER A 1 77 ? 1.799 -7.822 1.868 1.00 15.00 1186 SER A N 7
ATOM 9355 C CA . SER A 1 77 ? 1.001 -8.016 0.620 1.00 15.00 1186 SER A CA 7
ATOM 9356 C C . SER A 1 77 ? -0.275 -8.825 0.920 1.00 15.00 1186 SER A C 7
ATOM 9357 O O . SER A 1 77 ? -0.256 -10.037 0.845 1.00 15.00 1186 SER A O 7
ATOM 9365 N N . PRO A 1 78 ? -1.354 -8.137 1.254 1.00 15.00 1187 PRO A N 7
ATOM 9366 C CA . PRO A 1 78 ? -2.630 -8.843 1.539 1.00 15.00 1187 PRO A CA 7
ATOM 9367 C C . PRO A 1 78 ? -3.111 -9.596 0.295 1.00 15.00 1187 PRO A C 7
ATOM 9368 O O . PRO A 1 78 ? -2.728 -9.278 -0.816 1.00 15.00 1187 PRO A O 7
ATOM 9379 N N . SER A 1 79 ? -3.948 -10.588 0.479 1.00 15.00 1188 SER A N 7
ATOM 9380 C CA . SER A 1 79 ? -4.470 -11.364 -0.690 1.00 15.00 1188 SER A CA 7
ATOM 9381 C C . SER A 1 79 ? -5.405 -10.493 -1.525 1.00 15.00 1188 SER A C 7
ATOM 9382 O O . SER A 1 79 ? -5.939 -9.509 -1.048 1.00 15.00 1188 SER A O 7
ATOM 9390 N N . GLU A 1 80 ? -5.606 -10.846 -2.776 1.00 15.00 1189 GLU A N 7
ATOM 9391 C CA . GLU A 1 80 ? -6.597 -10.104 -3.622 1.00 15.00 1189 GLU A CA 7
ATOM 9392 C C . GLU A 1 80 ? -7.980 -10.167 -2.968 1.00 15.00 1189 GLU A C 7
ATOM 9393 O O . GLU A 1 80 ? -8.736 -9.213 -2.992 1.00 15.00 1189 GLU A O 7
ATOM 9405 N N . ASN A 1 81 ? -8.303 -11.291 -2.378 1.00 15.00 1190 ASN A N 7
ATOM 9406 C CA . ASN A 1 81 ? -9.551 -11.382 -1.563 1.00 15.00 1190 ASN A CA 7
ATOM 9407 C C . ASN A 1 81 ? -9.467 -10.417 -0.379 1.00 15.00 1190 ASN A C 7
ATOM 9408 O O . ASN A 1 81 ? -10.435 -9.759 -0.039 1.00 15.00 1190 ASN A O 7
ATOM 9419 N N . GLU A 1 82 ? -8.314 -10.323 0.250 1.00 15.00 1191 GLU A N 7
ATOM 9420 C CA . GLU A 1 82 ? -8.176 -9.389 1.412 1.00 15.00 1191 GLU A CA 7
ATOM 9421 C C . GLU A 1 82 ? -8.325 -7.943 0.935 1.00 15.00 1191 GLU A C 7
ATOM 9422 O O . GLU A 1 82 ? -8.891 -7.111 1.619 1.00 15.00 1191 GLU A O 7
ATOM 9434 N N . VAL A 1 83 ? -7.824 -7.644 -0.239 1.00 15.00 1192 VAL A N 7
ATOM 9435 C CA . VAL A 1 83 ? -7.952 -6.254 -0.780 1.00 15.00 1192 VAL A CA 7
ATOM 9436 C C . VAL A 1 83 ? -9.431 -5.917 -0.988 1.00 15.00 1192 VAL A C 7
ATOM 9437 O O . VAL A 1 83 ? -9.878 -4.834 -0.657 1.00 15.00 1192 VAL A O 7
ATOM 9450 N N . GLN A 1 84 ? -10.192 -6.838 -1.531 1.00 15.00 1193 GLN A N 7
ATOM 9451 C CA . GLN A 1 84 ? -11.653 -6.583 -1.744 1.00 15.00 1193 GLN A CA 7
ATOM 9452 C C . GLN A 1 84 ? -12.338 -6.307 -0.402 1.00 15.00 1193 GLN A C 7
ATOM 9453 O O . GLN A 1 84 ? -13.170 -5.427 -0.290 1.00 15.00 1193 GLN A O 7
ATOM 9467 N N . SER A 1 85 ? -11.987 -7.055 0.614 1.00 15.00 1194 SER A N 7
ATOM 9468 C CA . SER A 1 85 ? -12.618 -6.851 1.958 1.00 15.00 1194 SER A CA 7
ATOM 9469 C C . SER A 1 85 ? -12.341 -5.434 2.464 1.00 15.00 1194 SER A C 7
ATOM 9470 O O . SER A 1 85 ? -13.206 -4.792 3.033 1.00 15.00 1194 SER A O 7
ATOM 9478 N N . ILE A 1 86 ? -11.141 -4.946 2.260 1.00 15.00 1195 ILE A N 7
ATOM 9479 C CA . ILE A 1 86 ? -10.811 -3.549 2.695 1.00 15.00 1195 ILE A CA 7
ATOM 9480 C C . ILE A 1 86 ? -11.678 -2.547 1.924 1.00 15.00 1195 ILE A C 7
ATOM 9481 O O . ILE A 1 86 ? -12.238 -1.630 2.496 1.00 15.00 1195 ILE A O 7
ATOM 9497 N N . MET A 1 87 ? -11.789 -2.720 0.629 1.00 15.00 1196 MET A N 7
ATOM 9498 C CA . MET A 1 87 ? -12.613 -1.779 -0.197 1.00 15.00 1196 MET A CA 7
ATOM 9499 C C . MET A 1 87 ? -14.064 -1.777 0.290 1.00 15.00 1196 MET A C 7
ATOM 9500 O O . MET A 1 87 ? -14.736 -0.762 0.260 1.00 15.00 1196 MET A O 7
ATOM 9514 N N . GLN A 1 88 ? -14.545 -2.911 0.737 1.00 15.00 1197 GLN A N 7
ATOM 9515 C CA . GLN A 1 88 ? -15.951 -2.994 1.237 1.00 15.00 1197 GLN A CA 7
ATOM 9516 C C . GLN A 1 88 ? -15.992 -2.760 2.749 1.00 15.00 1197 GLN A C 7
ATOM 9517 O O . GLN A 1 88 ? -15.159 -3.253 3.486 1.00 15.00 1197 GLN A O 7
ATOM 9531 N N . HIS A 1 89 ? -16.961 -2.006 3.219 1.00 15.00 1198 HIS A N 7
ATOM 9532 C CA . HIS A 1 89 ? -17.085 -1.726 4.692 1.00 15.00 1198 HIS A CA 7
ATOM 9533 C C . HIS A 1 89 ? -15.765 -1.190 5.264 1.00 15.00 1198 HIS A C 7
ATOM 9534 O O . HIS A 1 89 ? -15.688 -1.028 6.471 1.00 15.00 1198 HIS A O 7
ATOM 9549 N N . GLY A 1 1 ? -6.804 -22.017 -24.634 1.00 15.00 1110 GLY A N 8
ATOM 9550 C CA . GLY A 1 1 ? -7.273 -21.972 -23.220 1.00 15.00 1110 GLY A CA 8
ATOM 9551 C C . GLY A 1 1 ? -7.031 -20.577 -22.644 1.00 15.00 1110 GLY A C 8
ATOM 9552 O O . GLY A 1 1 ? -6.059 -19.921 -22.974 1.00 15.00 1110 GLY A O 8
ATOM 9558 N N . ALA A 1 2 ? -7.910 -20.120 -21.785 1.00 15.00 1111 ALA A N 8
ATOM 9559 C CA . ALA A 1 2 ? -7.744 -18.763 -21.178 1.00 15.00 1111 ALA A CA 8
ATOM 9560 C C . ALA A 1 2 ? -6.640 -18.790 -20.116 1.00 15.00 1111 ALA A C 8
ATOM 9561 O O . ALA A 1 2 ? -6.453 -19.779 -19.431 1.00 15.00 1111 ALA A O 8
ATOM 9568 N N . MET A 1 3 ? -5.912 -17.709 -19.980 1.00 15.00 1112 MET A N 8
ATOM 9569 C CA . MET A 1 3 ? -4.820 -17.653 -18.961 1.00 15.00 1112 MET A CA 8
ATOM 9570 C C . MET A 1 3 ? -5.167 -16.633 -17.873 1.00 15.00 1112 MET A C 8
ATOM 9571 O O . MET A 1 3 ? -5.844 -15.653 -18.126 1.00 15.00 1112 MET A O 8
ATOM 9585 N N . ALA A 1 4 ? -4.705 -16.859 -16.668 1.00 15.00 1113 ALA A N 8
ATOM 9586 C CA . ALA A 1 4 ? -5.017 -15.918 -15.548 1.00 15.00 1113 ALA A CA 8
ATOM 9587 C C . ALA A 1 4 ? -3.823 -14.995 -15.283 1.00 15.00 1113 ALA A C 8
ATOM 9588 O O . ALA A 1 4 ? -2.683 -15.423 -15.298 1.00 15.00 1113 ALA A O 8
ATOM 9595 N N . TRP A 1 5 ? -4.084 -13.735 -15.041 1.00 15.00 1114 TRP A N 8
ATOM 9596 C CA . TRP A 1 5 ? -2.979 -12.771 -14.751 1.00 15.00 1114 TRP A CA 8
ATOM 9597 C C . TRP A 1 5 ? -3.073 -12.285 -13.302 1.00 15.00 1114 TRP A C 8
ATOM 9598 O O . TRP A 1 5 ? -4.154 -12.101 -12.772 1.00 15.00 1114 TRP A O 8
ATOM 9619 N N . GLY A 1 6 ? -1.949 -12.076 -12.663 1.00 15.00 1115 GLY A N 8
ATOM 9620 C CA . GLY A 1 6 ? -1.959 -11.621 -11.240 1.00 15.00 1115 GLY A CA 8
ATOM 9621 C C . GLY A 1 6 ? -1.969 -10.092 -11.190 1.00 15.00 1115 GLY A C 8
ATOM 9622 O O . GLY A 1 6 ? -1.769 -9.428 -12.191 1.00 15.00 1115 GLY A O 8
ATOM 9626 N N . SER A 1 7 ? -2.202 -9.533 -10.028 1.00 15.00 1116 SER A N 8
ATOM 9627 C CA . SER A 1 7 ? -2.212 -8.046 -9.886 1.00 15.00 1116 SER A CA 8
ATOM 9628 C C . SER A 1 7 ? -1.284 -7.623 -8.743 1.00 15.00 1116 SER A C 8
ATOM 9629 O O . SER A 1 7 ? -1.060 -8.372 -7.810 1.00 15.00 1116 SER A O 8
ATOM 9637 N N . SER A 1 8 ? -0.746 -6.429 -8.813 1.00 15.00 1117 SER A N 8
ATOM 9638 C CA . SER A 1 8 ? 0.159 -5.942 -7.724 1.00 15.00 1117 SER A CA 8
ATOM 9639 C C . SER A 1 8 ? -0.635 -5.129 -6.699 1.00 15.00 1117 SER A C 8
ATOM 9640 O O . SER A 1 8 ? -1.274 -4.148 -7.030 1.00 15.00 1117 SER A O 8
ATOM 9648 N N . TRP A 1 9 ? -0.596 -5.538 -5.456 1.00 15.00 1118 TRP A N 8
ATOM 9649 C CA . TRP A 1 9 ? -1.214 -4.725 -4.367 1.00 15.00 1118 TRP A CA 8
ATOM 9650 C C . TRP A 1 9 ? -0.224 -4.547 -3.214 1.00 15.00 1118 TRP A C 8
ATOM 9651 O O . TRP A 1 9 ? 0.413 -5.493 -2.787 1.00 15.00 1118 TRP A O 8
ATOM 9672 N N . LEU A 1 10 ? -0.092 -3.345 -2.711 1.00 15.00 1119 LEU A N 8
ATOM 9673 C CA . LEU A 1 10 ? 0.762 -3.122 -1.506 1.00 15.00 1119 LEU A CA 8
ATOM 9674 C C . LEU A 1 10 ? -0.059 -2.457 -0.403 1.00 15.00 1119 LEU A C 8
ATOM 9675 O O . LEU A 1 10 ? -0.733 -1.471 -0.636 1.00 15.00 1119 LEU A O 8
ATOM 9691 N N . LEU A 1 11 ? -0.009 -2.990 0.792 1.00 15.00 1120 LEU A N 8
ATOM 9692 C CA . LEU A 1 11 ? -0.744 -2.363 1.929 1.00 15.00 1120 LEU A CA 8
ATOM 9693 C C . LEU A 1 11 ? 0.244 -1.942 3.020 1.00 15.00 1120 LEU A C 8
ATOM 9694 O O . LEU A 1 11 ? 0.983 -2.754 3.542 1.00 15.00 1120 LEU A O 8
ATOM 9710 N N . LEU A 1 12 ? 0.256 -0.679 3.359 1.00 15.00 1121 LEU A N 8
ATOM 9711 C CA . LEU A 1 12 ? 1.167 -0.189 4.438 1.00 15.00 1121 LEU A CA 8
ATOM 9712 C C . LEU A 1 12 ? 0.381 -0.041 5.740 1.00 15.00 1121 LEU A C 8
ATOM 9713 O O . LEU A 1 12 ? -0.763 0.367 5.731 1.00 15.00 1121 LEU A O 8
ATOM 9729 N N . LYS A 1 13 ? 0.987 -0.368 6.854 1.00 15.00 1122 LYS A N 8
ATOM 9730 C CA . LYS A 1 13 ? 0.226 -0.406 8.138 1.00 15.00 1122 LYS A CA 8
ATOM 9731 C C . LYS A 1 13 ? 0.981 0.304 9.264 1.00 15.00 1122 LYS A C 8
ATOM 9732 O O . LYS A 1 13 ? 2.121 0.705 9.119 1.00 15.00 1122 LYS A O 8
ATOM 9751 N N . ASN A 1 14 ? 0.329 0.449 10.400 1.00 15.00 1123 ASN A N 8
ATOM 9752 C CA . ASN A 1 14 ? 0.934 1.108 11.616 1.00 15.00 1123 ASN A CA 8
ATOM 9753 C C . ASN A 1 14 ? 1.062 2.605 11.371 1.00 15.00 1123 ASN A C 8
ATOM 9754 O O . ASN A 1 14 ? 2.087 3.212 11.614 1.00 15.00 1123 ASN A O 8
ATOM 9765 N N . LEU A 1 15 ? 0.007 3.194 10.885 1.00 15.00 1124 LEU A N 8
ATOM 9766 C CA . LEU A 1 15 ? -0.080 4.678 10.810 1.00 15.00 1124 LEU A CA 8
ATOM 9767 C C . LEU A 1 15 ? -0.926 5.196 11.975 1.00 15.00 1124 LEU A C 8
ATOM 9768 O O . LEU A 1 15 ? -1.946 4.617 12.308 1.00 15.00 1124 LEU A O 8
ATOM 9784 N N . THR A 1 16 ? -0.518 6.277 12.594 1.00 15.00 1125 THR A N 8
ATOM 9785 C CA . THR A 1 16 ? -1.261 6.783 13.790 1.00 15.00 1125 THR A CA 8
ATOM 9786 C C . THR A 1 16 ? -2.587 7.418 13.363 1.00 15.00 1125 THR A C 8
ATOM 9787 O O . THR A 1 16 ? -2.721 7.913 12.259 1.00 15.00 1125 THR A O 8
ATOM 9798 N N . ALA A 1 17 ? -3.564 7.410 14.236 1.00 15.00 1126 ALA A N 8
ATOM 9799 C CA . ALA A 1 17 ? -4.867 8.087 13.925 1.00 15.00 1126 ALA A CA 8
ATOM 9800 C C . ALA A 1 17 ? -4.647 9.578 13.625 1.00 15.00 1126 ALA A C 8
ATOM 9801 O O . ALA A 1 17 ? -5.479 10.219 13.011 1.00 15.00 1126 ALA A O 8
ATOM 9808 N N . GLN A 1 18 ? -3.533 10.131 14.053 1.00 15.00 1127 GLN A N 8
ATOM 9809 C CA . GLN A 1 18 ? -3.261 11.580 13.814 1.00 15.00 1127 GLN A CA 8
ATOM 9810 C C . GLN A 1 18 ? -2.613 11.815 12.439 1.00 15.00 1127 GLN A C 8
ATOM 9811 O O . GLN A 1 18 ? -2.075 12.881 12.193 1.00 15.00 1127 GLN A O 8
ATOM 9825 N N . ILE A 1 19 ? -2.653 10.847 11.541 1.00 15.00 1128 ILE A N 8
ATOM 9826 C CA . ILE A 1 19 ? -2.035 11.062 10.191 1.00 15.00 1128 ILE A CA 8
ATOM 9827 C C . ILE A 1 19 ? -2.973 11.930 9.334 1.00 15.00 1128 ILE A C 8
ATOM 9828 O O . ILE A 1 19 ? -4.121 11.598 9.117 1.00 15.00 1128 ILE A O 8
ATOM 9844 N N . ASP A 1 20 ? -2.483 13.037 8.852 1.00 15.00 1129 ASP A N 8
ATOM 9845 C CA . ASP A 1 20 ? -2.925 13.547 7.527 1.00 15.00 1129 ASP A CA 8
ATOM 9846 C C . ASP A 1 20 ? -1.982 12.982 6.465 1.00 15.00 1129 ASP A C 8
ATOM 9847 O O . ASP A 1 20 ? -0.785 13.211 6.541 1.00 15.00 1129 ASP A O 8
ATOM 9856 N N . GLY A 1 21 ? -2.480 12.259 5.486 1.00 15.00 1130 GLY A N 8
ATOM 9857 C CA . GLY A 1 21 ? -1.542 11.613 4.514 1.00 15.00 1130 GLY A CA 8
ATOM 9858 C C . GLY A 1 21 ? -1.805 12.115 3.090 1.00 15.00 1130 GLY A C 8
ATOM 9859 O O . GLY A 1 21 ? -2.258 11.365 2.248 1.00 15.00 1130 GLY A O 8
ATOM 9863 N N . PRO A 1 22 ? -1.494 13.373 2.853 1.00 15.00 1131 PRO A N 8
ATOM 9864 C CA . PRO A 1 22 ? -1.232 13.830 1.474 1.00 15.00 1131 PRO A CA 8
ATOM 9865 C C . PRO A 1 22 ? 0.215 13.504 1.110 1.00 15.00 1131 PRO A C 8
ATOM 9866 O O . PRO A 1 22 ? 0.498 13.008 0.039 1.00 15.00 1131 PRO A O 8
ATOM 9877 N N . THR A 1 23 ? 1.131 13.782 2.007 1.00 15.00 1132 THR A N 8
ATOM 9878 C CA . THR A 1 23 ? 2.542 13.324 1.815 1.00 15.00 1132 THR A CA 8
ATOM 9879 C C . THR A 1 23 ? 2.587 11.796 1.758 1.00 15.00 1132 THR A C 8
ATOM 9880 O O . THR A 1 23 ? 3.349 11.221 1.006 1.00 15.00 1132 THR A O 8
ATOM 9891 N N . LEU A 1 24 ? 1.772 11.136 2.549 1.00 15.00 1133 LEU A N 8
ATOM 9892 C CA . LEU A 1 24 ? 1.738 9.640 2.511 1.00 15.00 1133 LEU A CA 8
ATOM 9893 C C . LEU A 1 24 ? 1.259 9.176 1.131 1.00 15.00 1133 LEU A C 8
ATOM 9894 O O . LEU A 1 24 ? 1.857 8.311 0.514 1.00 15.00 1133 LEU A O 8
ATOM 9910 N N . ARG A 1 25 ? 0.186 9.750 0.642 1.00 15.00 1134 ARG A N 8
ATOM 9911 C CA . ARG A 1 25 ? -0.307 9.392 -0.729 1.00 15.00 1134 ARG A CA 8
ATOM 9912 C C . ARG A 1 25 ? 0.764 9.684 -1.787 1.00 15.00 1134 ARG A C 8
ATOM 9913 O O . ARG A 1 25 ? 1.022 8.868 -2.656 1.00 15.00 1134 ARG A O 8
ATOM 9934 N N . THR A 1 26 ? 1.392 10.834 -1.722 1.00 15.00 1135 THR A N 8
ATOM 9935 C CA . THR A 1 26 ? 2.437 11.181 -2.738 1.00 15.00 1135 THR A CA 8
ATOM 9936 C C . THR A 1 26 ? 3.590 10.180 -2.660 1.00 15.00 1135 THR A C 8
ATOM 9937 O O . THR A 1 26 ? 4.163 9.804 -3.664 1.00 15.00 1135 THR A O 8
ATOM 9948 N N . LEU A 1 27 ? 3.932 9.744 -1.471 1.00 15.00 1136 LEU A N 8
ATOM 9949 C CA . LEU A 1 27 ? 5.013 8.716 -1.317 1.00 15.00 1136 LEU A CA 8
ATOM 9950 C C . LEU A 1 27 ? 4.662 7.450 -2.108 1.00 15.00 1136 LEU A C 8
ATOM 9951 O O . LEU A 1 27 ? 5.505 6.874 -2.773 1.00 15.00 1136 LEU A O 8
ATOM 9967 N N . CYS A 1 28 ? 3.424 7.017 -2.042 1.00 15.00 1137 CYS A N 8
ATOM 9968 C CA . CYS A 1 28 ? 3.005 5.819 -2.841 1.00 15.00 1137 CYS A CA 8
ATOM 9969 C C . CYS A 1 28 ? 3.178 6.099 -4.335 1.00 15.00 1137 CYS A C 8
ATOM 9970 O O . CYS A 1 28 ? 3.619 5.250 -5.088 1.00 15.00 1137 CYS A O 8
ATOM 9978 N N . MET A 1 29 ? 2.830 7.287 -4.765 1.00 15.00 1138 MET A N 8
ATOM 9979 C CA . MET A 1 29 ? 2.990 7.649 -6.211 1.00 15.00 1138 MET A CA 8
ATOM 9980 C C . MET A 1 29 ? 4.465 7.573 -6.621 1.00 15.00 1138 MET A C 8
ATOM 9981 O O . MET A 1 29 ? 4.789 7.153 -7.716 1.00 15.00 1138 MET A O 8
ATOM 9995 N N . GLN A 1 30 ? 5.355 7.982 -5.751 1.00 15.00 1139 GLN A N 8
ATOM 9996 C CA . GLN A 1 30 ? 6.817 7.929 -6.080 1.00 15.00 1139 GLN A CA 8
ATOM 9997 C C . GLN A 1 30 ? 7.283 6.478 -6.235 1.00 15.00 1139 GLN A C 8
ATOM 9998 O O . GLN A 1 30 ? 8.011 6.151 -7.155 1.00 15.00 1139 GLN A O 8
ATOM 10012 N N . HIS A 1 31 ? 6.867 5.611 -5.343 1.00 15.00 1140 HIS A N 8
ATOM 10013 C CA . HIS A 1 31 ? 7.320 4.182 -5.409 1.00 15.00 1140 HIS A CA 8
ATOM 10014 C C . HIS A 1 31 ? 6.776 3.494 -6.666 1.00 15.00 1140 HIS A C 8
ATOM 10015 O O . HIS A 1 31 ? 7.481 2.753 -7.326 1.00 15.00 1140 HIS A O 8
ATOM 10029 N N . GLY A 1 32 ? 5.530 3.735 -6.998 1.00 15.00 1141 GLY A N 8
ATOM 10030 C CA . GLY A 1 32 ? 4.916 3.046 -8.176 1.00 15.00 1141 GLY A CA 8
ATOM 10031 C C . GLY A 1 32 ? 4.040 4.037 -8.960 1.00 15.00 1141 GLY A C 8
ATOM 10032 O O . GLY A 1 32 ? 3.665 5.063 -8.433 1.00 15.00 1141 GLY A O 8
ATOM 10036 N N . PRO A 1 33 ? 3.728 3.708 -10.206 1.00 15.00 1142 PRO A N 8
ATOM 10037 C CA . PRO A 1 33 ? 2.914 4.630 -11.048 1.00 15.00 1142 PRO A CA 8
ATOM 10038 C C . PRO A 1 33 ? 1.577 4.951 -10.367 1.00 15.00 1142 PRO A C 8
ATOM 10039 O O . PRO A 1 33 ? 1.102 4.198 -9.536 1.00 15.00 1142 PRO A O 8
ATOM 10050 N N . LEU A 1 34 ? 0.974 6.060 -10.719 1.00 15.00 1143 LEU A N 8
ATOM 10051 C CA . LEU A 1 34 ? -0.286 6.484 -10.036 1.00 15.00 1143 LEU A CA 8
ATOM 10052 C C . LEU A 1 34 ? -1.496 5.796 -10.672 1.00 15.00 1143 LEU A C 8
ATOM 10053 O O . LEU A 1 34 ? -1.749 5.931 -11.855 1.00 15.00 1143 LEU A O 8
ATOM 10069 N N . VAL A 1 35 ? -2.242 5.060 -9.887 1.00 15.00 1144 VAL A N 8
ATOM 10070 C CA . VAL A 1 35 ? -3.497 4.430 -10.398 1.00 15.00 1144 VAL A CA 8
ATOM 10071 C C . VAL A 1 35 ? -4.645 4.716 -9.424 1.00 15.00 1144 VAL A C 8
ATOM 10072 O O . VAL A 1 35 ? -5.592 5.405 -9.754 1.00 15.00 1144 VAL A O 8
ATOM 10085 N N . SER A 1 36 ? -4.561 4.188 -8.227 1.00 15.00 1145 SER A N 8
ATOM 10086 C CA . SER A 1 36 ? -5.589 4.492 -7.188 1.00 15.00 1145 SER A CA 8
ATOM 10087 C C . SER A 1 36 ? -5.012 4.244 -5.793 1.00 15.00 1145 SER A C 8
ATOM 10088 O O . SER A 1 36 ? -4.681 3.126 -5.443 1.00 15.00 1145 SER A O 8
ATOM 10096 N N . PHE A 1 37 ? -4.887 5.281 -4.999 1.00 15.00 1146 PHE A N 8
ATOM 10097 C CA . PHE A 1 37 ? -4.390 5.108 -3.599 1.00 15.00 1146 PHE A CA 8
ATOM 10098 C C . PHE A 1 37 ? -5.423 5.640 -2.601 1.00 15.00 1146 PHE A C 8
ATOM 10099 O O . PHE A 1 37 ? -5.968 6.714 -2.777 1.00 15.00 1146 PHE A O 8
ATOM 10116 N N . HIS A 1 38 ? -5.693 4.895 -1.557 1.00 15.00 1147 HIS A N 8
ATOM 10117 C CA . HIS A 1 38 ? -6.589 5.402 -0.473 1.00 15.00 1147 HIS A CA 8
ATOM 10118 C C . HIS A 1 38 ? -5.909 5.220 0.895 1.00 15.00 1147 HIS A C 8
ATOM 10119 O O . HIS A 1 38 ? -5.860 4.119 1.407 1.00 15.00 1147 HIS A O 8
ATOM 10133 N N . PRO A 1 39 ? -5.395 6.299 1.456 1.00 15.00 1148 PRO A N 8
ATOM 10134 C CA . PRO A 1 39 ? -4.789 6.227 2.803 1.00 15.00 1148 PRO A CA 8
ATOM 10135 C C . PRO A 1 39 ? -5.842 6.491 3.883 1.00 15.00 1148 PRO A C 8
ATOM 10136 O O . PRO A 1 39 ? -6.582 7.456 3.810 1.00 15.00 1148 PRO A O 8
ATOM 10147 N N . TYR A 1 40 ? -5.918 5.641 4.880 1.00 15.00 1149 TYR A N 8
ATOM 10148 C CA . TYR A 1 40 ? -6.799 5.933 6.051 1.00 15.00 1149 TYR A CA 8
ATOM 10149 C C . TYR A 1 40 ? -5.945 6.260 7.280 1.00 15.00 1149 TYR A C 8
ATOM 10150 O O . TYR A 1 40 ? -5.076 5.496 7.660 1.00 15.00 1149 TYR A O 8
ATOM 10168 N N . LEU A 1 41 ? -6.185 7.391 7.899 1.00 15.00 1150 LEU A N 8
ATOM 10169 C CA . LEU A 1 41 ? -5.503 7.704 9.193 1.00 15.00 1150 LEU A CA 8
ATOM 10170 C C . LEU A 1 41 ? -6.140 6.936 10.360 1.00 15.00 1150 LEU A C 8
ATOM 10171 O O . LEU A 1 41 ? -5.447 6.402 11.205 1.00 15.00 1150 LEU A O 8
ATOM 10187 N N . ASN A 1 42 ? -7.450 6.873 10.408 1.00 15.00 1151 ASN A N 8
ATOM 10188 C CA . ASN A 1 42 ? -8.136 6.373 11.645 1.00 15.00 1151 ASN A CA 8
ATOM 10189 C C . ASN A 1 42 ? -7.786 4.907 11.898 1.00 15.00 1151 ASN A C 8
ATOM 10190 O O . ASN A 1 42 ? -7.365 4.540 12.980 1.00 15.00 1151 ASN A O 8
ATOM 10201 N N . GLN A 1 43 ? -7.957 4.072 10.906 1.00 15.00 1152 GLN A N 8
ATOM 10202 C CA . GLN A 1 43 ? -7.604 2.625 11.061 1.00 15.00 1152 GLN A CA 8
ATOM 10203 C C . GLN A 1 43 ? -6.080 2.442 11.128 1.00 15.00 1152 GLN A C 8
ATOM 10204 O O . GLN A 1 43 ? -5.596 1.432 11.610 1.00 15.00 1152 GLN A O 8
ATOM 10218 N N . GLY A 1 44 ? -5.322 3.405 10.651 1.00 15.00 1153 GLY A N 8
ATOM 10219 C CA . GLY A 1 44 ? -3.834 3.276 10.659 1.00 15.00 1153 GLY A CA 8
ATOM 10220 C C . GLY A 1 44 ? -3.396 2.351 9.521 1.00 15.00 1153 GLY A C 8
ATOM 10221 O O . GLY A 1 44 ? -2.399 1.656 9.627 1.00 15.00 1153 GLY A O 8
ATOM 10225 N N . ILE A 1 45 ? -4.137 2.342 8.440 1.00 15.00 1154 ILE A N 8
ATOM 10226 C CA . ILE A 1 45 ? -3.751 1.514 7.256 1.00 15.00 1154 ILE A CA 8
ATOM 10227 C C . ILE A 1 45 ? -3.832 2.349 5.974 1.00 15.00 1154 ILE A C 8
ATOM 10228 O O . ILE A 1 45 ? -4.583 3.301 5.895 1.00 15.00 1154 ILE A O 8
ATOM 10244 N N . ALA A 1 46 ? -3.065 1.996 4.975 1.00 15.00 1155 ALA A N 8
ATOM 10245 C CA . ALA A 1 46 ? -3.203 2.659 3.641 1.00 15.00 1155 ALA A CA 8
ATOM 10246 C C . ALA A 1 46 ? -3.024 1.633 2.517 1.00 15.00 1155 ALA A C 8
ATOM 10247 O O . ALA A 1 46 ? -2.106 0.837 2.541 1.00 15.00 1155 ALA A O 8
ATOM 10254 N N . LEU A 1 47 ? -3.893 1.652 1.535 1.00 15.00 1156 LEU A N 8
ATOM 10255 C CA . LEU A 1 47 ? -3.803 0.659 0.421 1.00 15.00 1156 LEU A CA 8
ATOM 10256 C C . LEU A 1 47 ? -3.499 1.368 -0.902 1.00 15.00 1156 LEU A C 8
ATOM 10257 O O . LEU A 1 47 ? -4.117 2.360 -1.235 1.00 15.00 1156 LEU A O 8
ATOM 10273 N N . CYS A 1 48 ? -2.553 0.861 -1.655 1.00 15.00 1157 CYS A N 8
ATOM 10274 C CA . CYS A 1 48 ? -2.211 1.489 -2.969 1.00 15.00 1157 CYS A CA 8
ATOM 10275 C C . CYS A 1 48 ? -2.006 0.406 -4.036 1.00 15.00 1157 CYS A C 8
ATOM 10276 O O . CYS A 1 48 ? -1.327 -0.580 -3.807 1.00 15.00 1157 CYS A O 8
ATOM 10284 N N . LYS A 1 49 ? -2.593 0.584 -5.197 1.00 15.00 1158 LYS A N 8
ATOM 10285 C CA . LYS A 1 49 ? -2.453 -0.437 -6.282 1.00 15.00 1158 LYS A CA 8
ATOM 10286 C C . LYS A 1 49 ? -1.295 -0.072 -7.219 1.00 15.00 1158 LYS A C 8
ATOM 10287 O O . LYS A 1 49 ? -1.162 1.061 -7.642 1.00 15.00 1158 LYS A O 8
ATOM 10306 N N . TYR A 1 50 ? -0.458 -1.030 -7.543 1.00 15.00 1159 TYR A N 8
ATOM 10307 C CA . TYR A 1 50 ? 0.678 -0.766 -8.479 1.00 15.00 1159 TYR A CA 8
ATOM 10308 C C . TYR A 1 50 ? 0.361 -1.327 -9.869 1.00 15.00 1159 TYR A C 8
ATOM 10309 O O . TYR A 1 50 ? -0.517 -2.156 -10.026 1.00 15.00 1159 TYR A O 8
ATOM 10327 N N . THR A 1 51 ? 1.070 -0.876 -10.876 1.00 15.00 1160 THR A N 8
ATOM 10328 C CA . THR A 1 51 ? 0.760 -1.306 -12.276 1.00 15.00 1160 THR A CA 8
ATOM 10329 C C . THR A 1 51 ? 1.287 -2.720 -12.551 1.00 15.00 1160 THR A C 8
ATOM 10330 O O . THR A 1 51 ? 0.622 -3.519 -13.187 1.00 15.00 1160 THR A O 8
ATOM 10341 N N . THR A 1 52 ? 2.474 -3.036 -12.079 1.00 15.00 1161 THR A N 8
ATOM 10342 C CA . THR A 1 52 ? 3.099 -4.350 -12.436 1.00 15.00 1161 THR A CA 8
ATOM 10343 C C . THR A 1 52 ? 3.547 -5.109 -11.182 1.00 15.00 1161 THR A C 8
ATOM 10344 O O . THR A 1 52 ? 3.854 -4.522 -10.160 1.00 15.00 1161 THR A O 8
ATOM 10355 N N . ARG A 1 53 ? 3.590 -6.417 -11.265 1.00 15.00 1162 ARG A N 8
ATOM 10356 C CA . ARG A 1 53 ? 3.974 -7.245 -10.075 1.00 15.00 1162 ARG A CA 8
ATOM 10357 C C . ARG A 1 53 ? 5.375 -6.872 -9.584 1.00 15.00 1162 ARG A C 8
ATOM 10358 O O . ARG A 1 53 ? 5.611 -6.762 -8.395 1.00 15.00 1162 ARG A O 8
ATOM 10379 N N . GLU A 1 54 ? 6.302 -6.673 -10.489 1.00 15.00 1163 GLU A N 8
ATOM 10380 C CA . GLU A 1 54 ? 7.721 -6.432 -10.072 1.00 15.00 1163 GLU A CA 8
ATOM 10381 C C . GLU A 1 54 ? 7.836 -5.103 -9.324 1.00 15.00 1163 GLU A C 8
ATOM 10382 O O . GLU A 1 54 ? 8.528 -5.005 -8.325 1.00 15.00 1163 GLU A O 8
ATOM 10394 N N . GLU A 1 55 ? 7.161 -4.083 -9.795 1.00 15.00 1164 GLU A N 8
ATOM 10395 C CA . GLU A 1 55 ? 7.215 -2.760 -9.098 1.00 15.00 1164 GLU A CA 8
ATOM 10396 C C . GLU A 1 55 ? 6.629 -2.890 -7.692 1.00 15.00 1164 GLU A C 8
ATOM 10397 O O . GLU A 1 55 ? 7.137 -2.319 -6.745 1.00 15.00 1164 GLU A O 8
ATOM 10409 N N . ALA A 1 56 ? 5.565 -3.645 -7.551 1.00 15.00 1165 ALA A N 8
ATOM 10410 C CA . ALA A 1 56 ? 4.944 -3.826 -6.201 1.00 15.00 1165 ALA A CA 8
ATOM 10411 C C . ALA A 1 56 ? 5.928 -4.508 -5.246 1.00 15.00 1165 ALA A C 8
ATOM 10412 O O . ALA A 1 56 ? 6.089 -4.089 -4.115 1.00 15.00 1165 ALA A O 8
ATOM 10419 N N . ASN A 1 57 ? 6.589 -5.551 -5.691 1.00 15.00 1166 ASN A N 8
ATOM 10420 C CA . ASN A 1 57 ? 7.522 -6.292 -4.782 1.00 15.00 1166 ASN A CA 8
ATOM 10421 C C . ASN A 1 57 ? 8.641 -5.363 -4.310 1.00 15.00 1166 ASN A C 8
ATOM 10422 O O . ASN A 1 57 ? 8.998 -5.354 -3.146 1.00 15.00 1166 ASN A O 8
ATOM 10433 N N . LYS A 1 58 ? 9.190 -4.581 -5.205 1.00 15.00 1167 LYS A N 8
ATOM 10434 C CA . LYS A 1 58 ? 10.281 -3.635 -4.810 1.00 15.00 1167 LYS A CA 8
ATOM 10435 C C . LYS A 1 58 ? 9.753 -2.629 -3.787 1.00 15.00 1167 LYS A C 8
ATOM 10436 O O . LYS A 1 58 ? 10.422 -2.304 -2.820 1.00 15.00 1167 LYS A O 8
ATOM 10455 N N . ALA A 1 59 ? 8.554 -2.136 -3.992 1.00 15.00 1168 ALA A N 8
ATOM 10456 C CA . ALA A 1 59 ? 7.980 -1.136 -3.037 1.00 15.00 1168 ALA A CA 8
ATOM 10457 C C . ALA A 1 59 ? 7.843 -1.765 -1.648 1.00 15.00 1168 ALA A C 8
ATOM 10458 O O . ALA A 1 59 ? 8.123 -1.137 -0.647 1.00 15.00 1168 ALA A O 8
ATOM 10465 N N . GLN A 1 60 ? 7.414 -3.002 -1.588 1.00 15.00 1169 GLN A N 8
ATOM 10466 C CA . GLN A 1 60 ? 7.236 -3.674 -0.262 1.00 15.00 1169 GLN A CA 8
ATOM 10467 C C . GLN A 1 60 ? 8.584 -3.830 0.448 1.00 15.00 1169 GLN A C 8
ATOM 10468 O O . GLN A 1 60 ? 8.687 -3.609 1.641 1.00 15.00 1169 GLN A O 8
ATOM 10482 N N . MET A 1 61 ? 9.613 -4.207 -0.275 1.00 15.00 1170 MET A N 8
ATOM 10483 C CA . MET A 1 61 ? 10.945 -4.429 0.375 1.00 15.00 1170 MET A CA 8
ATOM 10484 C C . MET A 1 61 ? 11.444 -3.134 1.019 1.00 15.00 1170 MET A C 8
ATOM 10485 O O . MET A 1 61 ? 11.989 -3.145 2.108 1.00 15.00 1170 MET A O 8
ATOM 10499 N N . ALA A 1 62 ? 11.259 -2.021 0.351 1.00 15.00 1171 ALA A N 8
ATOM 10500 C CA . ALA A 1 62 ? 11.720 -0.713 0.920 1.00 15.00 1171 ALA A CA 8
ATOM 10501 C C . ALA A 1 62 ? 10.812 -0.270 2.075 1.00 15.00 1171 ALA A C 8
ATOM 10502 O O . ALA A 1 62 ? 11.284 0.173 3.106 1.00 15.00 1171 ALA A O 8
ATOM 10509 N N . LEU A 1 63 ? 9.517 -0.386 1.907 1.00 15.00 1172 LEU A N 8
ATOM 10510 C CA . LEU A 1 63 ? 8.566 0.124 2.948 1.00 15.00 1172 LEU A CA 8
ATOM 10511 C C . LEU A 1 63 ? 8.558 -0.791 4.178 1.00 15.00 1172 LEU A C 8
ATOM 10512 O O . LEU A 1 63 ? 8.394 -0.334 5.294 1.00 15.00 1172 LEU A O 8
ATOM 10528 N N . ASN A 1 64 ? 8.735 -2.074 3.979 1.00 15.00 1173 ASN A N 8
ATOM 10529 C CA . ASN A 1 64 ? 8.651 -3.036 5.126 1.00 15.00 1173 ASN A CA 8
ATOM 10530 C C . ASN A 1 64 ? 9.774 -2.768 6.132 1.00 15.00 1173 ASN A C 8
ATOM 10531 O O . ASN A 1 64 ? 10.893 -2.470 5.759 1.00 15.00 1173 ASN A O 8
ATOM 10542 N N . ASN A 1 65 ? 9.482 -2.870 7.413 1.00 15.00 1174 ASN A N 8
ATOM 10543 C CA . ASN A 1 65 ? 10.544 -2.715 8.465 1.00 15.00 1174 ASN A CA 8
ATOM 10544 C C . ASN A 1 65 ? 11.238 -1.360 8.319 1.00 15.00 1174 ASN A C 8
ATOM 10545 O O . ASN A 1 65 ? 12.427 -1.234 8.548 1.00 15.00 1174 ASN A O 8
ATOM 10556 N N . CYS A 1 66 ? 10.496 -0.348 7.939 1.00 15.00 1175 CYS A N 8
ATOM 10557 C CA . CYS A 1 66 ? 11.126 0.965 7.606 1.00 15.00 1175 CYS A CA 8
ATOM 10558 C C . CYS A 1 66 ? 10.984 1.922 8.787 1.00 15.00 1175 CYS A C 8
ATOM 10559 O O . CYS A 1 66 ? 9.939 1.993 9.404 1.00 15.00 1175 CYS A O 8
ATOM 10567 N N . VAL A 1 67 ? 12.023 2.656 9.104 1.00 15.00 1176 VAL A N 8
ATOM 10568 C CA . VAL A 1 67 ? 11.956 3.580 10.279 1.00 15.00 1176 VAL A CA 8
ATOM 10569 C C . VAL A 1 67 ? 11.839 5.030 9.805 1.00 15.00 1176 VAL A C 8
ATOM 10570 O O . VAL A 1 67 ? 12.584 5.482 8.956 1.00 15.00 1176 VAL A O 8
ATOM 10583 N N . LEU A 1 68 ? 10.904 5.752 10.357 1.00 15.00 1177 LEU A N 8
ATOM 10584 C CA . LEU A 1 68 ? 10.787 7.207 10.070 1.00 15.00 1177 LEU A CA 8
ATOM 10585 C C . LEU A 1 68 ? 10.895 7.964 11.392 1.00 15.00 1177 LEU A C 8
ATOM 10586 O O . LEU A 1 68 ? 10.797 7.367 12.448 1.00 15.00 1177 LEU A O 8
ATOM 10602 N N . ALA A 1 69 ? 11.102 9.264 11.357 1.00 15.00 1178 ALA A N 8
ATOM 10603 C CA . ALA A 1 69 ? 11.308 10.046 12.626 1.00 15.00 1178 ALA A CA 8
ATOM 10604 C C . ALA A 1 69 ? 10.223 9.724 13.670 1.00 15.00 1178 ALA A C 8
ATOM 10605 O O . ALA A 1 69 ? 9.087 10.106 13.521 1.00 15.00 1178 ALA A O 8
ATOM 10612 N N . ASN A 1 70 ? 10.608 9.000 14.702 1.00 15.00 1179 ASN A N 8
ATOM 10613 C CA . ASN A 1 70 ? 9.749 8.745 15.918 1.00 15.00 1179 ASN A CA 8
ATOM 10614 C C . ASN A 1 70 ? 8.618 7.732 15.618 1.00 15.00 1179 ASN A C 8
ATOM 10615 O O . ASN A 1 70 ? 7.788 7.470 16.471 1.00 15.00 1179 ASN A O 8
ATOM 10626 N N . THR A 1 71 ? 8.576 7.163 14.427 1.00 15.00 1180 THR A N 8
ATOM 10627 C CA . THR A 1 71 ? 7.463 6.204 14.094 1.00 15.00 1180 THR A CA 8
ATOM 10628 C C . THR A 1 71 ? 7.994 5.015 13.281 1.00 15.00 1180 THR A C 8
ATOM 10629 O O . THR A 1 71 ? 9.041 5.092 12.666 1.00 15.00 1180 THR A O 8
ATOM 10640 N N . THR A 1 72 ? 7.273 3.920 13.277 1.00 15.00 1181 THR A N 8
ATOM 10641 C CA . THR A 1 72 ? 7.714 2.721 12.499 1.00 15.00 1181 THR A CA 8
ATOM 10642 C C . THR A 1 72 ? 6.677 2.380 11.425 1.00 15.00 1181 THR A C 8
ATOM 10643 O O . THR A 1 72 ? 5.488 2.377 11.685 1.00 15.00 1181 THR A O 8
ATOM 10654 N N . ILE A 1 73 ? 7.120 2.094 10.223 1.00 15.00 1182 ILE A N 8
ATOM 10655 C CA . ILE A 1 73 ? 6.162 1.793 9.115 1.00 15.00 1182 ILE A CA 8
ATOM 10656 C C . ILE A 1 73 ? 6.338 0.343 8.662 1.00 15.00 1182 ILE A C 8
ATOM 10657 O O . ILE A 1 73 ? 7.439 -0.097 8.384 1.00 15.00 1182 ILE A O 8
ATOM 10673 N N . PHE A 1 74 ? 5.260 -0.396 8.585 1.00 15.00 1183 PHE A N 8
ATOM 10674 C CA . PHE A 1 74 ? 5.356 -1.836 8.197 1.00 15.00 1183 PHE A CA 8
ATOM 10675 C C . PHE A 1 74 ? 4.669 -2.066 6.851 1.00 15.00 1183 PHE A C 8
ATOM 10676 O O . PHE A 1 74 ? 3.709 -1.399 6.522 1.00 15.00 1183 PHE A O 8
ATOM 10693 N N . ALA A 1 75 ? 5.155 -3.005 6.077 1.00 15.00 1184 ALA A N 8
ATOM 10694 C CA . ALA A 1 75 ? 4.529 -3.288 4.749 1.00 15.00 1184 ALA A CA 8
ATOM 10695 C C . ALA A 1 75 ? 4.126 -4.762 4.654 1.00 15.00 1184 ALA A C 8
ATOM 10696 O O . ALA A 1 75 ? 4.874 -5.644 5.035 1.00 15.00 1184 ALA A O 8
ATOM 10703 N N . GLU A 1 76 ? 2.948 -5.028 4.147 1.00 15.00 1185 GLU A N 8
ATOM 10704 C CA . GLU A 1 76 ? 2.494 -6.442 3.974 1.00 15.00 1185 GLU A CA 8
ATOM 10705 C C . GLU A 1 76 ? 1.761 -6.601 2.638 1.00 15.00 1185 GLU A C 8
ATOM 10706 O O . GLU A 1 76 ? 1.379 -5.626 2.014 1.00 15.00 1185 GLU A O 8
ATOM 10718 N N . SER A 1 77 ? 1.567 -7.821 2.201 1.00 15.00 1186 SER A N 8
ATOM 10719 C CA . SER A 1 77 ? 0.842 -8.058 0.914 1.00 15.00 1186 SER A CA 8
ATOM 10720 C C . SER A 1 77 ? -0.480 -8.802 1.176 1.00 15.00 1186 SER A C 8
ATOM 10721 O O . SER A 1 77 ? -0.504 -10.017 1.170 1.00 15.00 1186 SER A O 8
ATOM 10729 N N . PRO A 1 78 ? -1.552 -8.060 1.400 1.00 15.00 1187 PRO A N 8
ATOM 10730 C CA . PRO A 1 78 ? -2.863 -8.704 1.670 1.00 15.00 1187 PRO A CA 8
ATOM 10731 C C . PRO A 1 78 ? -3.311 -9.531 0.462 1.00 15.00 1187 PRO A C 8
ATOM 10732 O O . PRO A 1 78 ? -2.882 -9.295 -0.653 1.00 15.00 1187 PRO A O 8
ATOM 10743 N N . SER A 1 79 ? -4.171 -10.495 0.681 1.00 15.00 1188 SER A N 8
ATOM 10744 C CA . SER A 1 79 ? -4.690 -11.320 -0.456 1.00 15.00 1188 SER A CA 8
ATOM 10745 C C . SER A 1 79 ? -5.593 -10.471 -1.347 1.00 15.00 1188 SER A C 8
ATOM 10746 O O . SER A 1 79 ? -6.142 -9.475 -0.914 1.00 15.00 1188 SER A O 8
ATOM 10754 N N . GLU A 1 80 ? -5.749 -10.859 -2.592 1.00 15.00 1189 GLU A N 8
ATOM 10755 C CA . GLU A 1 80 ? -6.682 -10.118 -3.502 1.00 15.00 1189 GLU A CA 8
ATOM 10756 C C . GLU A 1 80 ? -8.096 -10.154 -2.921 1.00 15.00 1189 GLU A C 8
ATOM 10757 O O . GLU A 1 80 ? -8.835 -9.190 -2.996 1.00 15.00 1189 GLU A O 8
ATOM 10769 N N . ASN A 1 81 ? -8.470 -11.266 -2.338 1.00 15.00 1190 ASN A N 8
ATOM 10770 C CA . ASN A 1 81 ? -9.763 -11.326 -1.591 1.00 15.00 1190 ASN A CA 8
ATOM 10771 C C . ASN A 1 81 ? -9.721 -10.353 -0.413 1.00 15.00 1190 ASN A C 8
ATOM 10772 O O . ASN A 1 81 ? -10.699 -9.683 -0.121 1.00 15.00 1190 ASN A O 8
ATOM 10783 N N . GLU A 1 82 ? -8.596 -10.263 0.264 1.00 15.00 1191 GLU A N 8
ATOM 10784 C CA . GLU A 1 82 ? -8.496 -9.307 1.412 1.00 15.00 1191 GLU A CA 8
ATOM 10785 C C . GLU A 1 82 ? -8.580 -7.869 0.897 1.00 15.00 1191 GLU A C 8
ATOM 10786 O O . GLU A 1 82 ? -9.146 -7.005 1.540 1.00 15.00 1191 GLU A O 8
ATOM 10798 N N . VAL A 1 83 ? -8.024 -7.610 -0.261 1.00 15.00 1192 VAL A N 8
ATOM 10799 C CA . VAL A 1 83 ? -8.087 -6.227 -0.832 1.00 15.00 1192 VAL A CA 8
ATOM 10800 C C . VAL A 1 83 ? -9.548 -5.844 -1.092 1.00 15.00 1192 VAL A C 8
ATOM 10801 O O . VAL A 1 83 ? -9.967 -4.740 -0.797 1.00 15.00 1192 VAL A O 8
ATOM 10814 N N . GLN A 1 84 ? -10.321 -6.750 -1.641 1.00 15.00 1193 GLN A N 8
ATOM 10815 C CA . GLN A 1 84 ? -11.760 -6.441 -1.920 1.00 15.00 1193 GLN A CA 8
ATOM 10816 C C . GLN A 1 84 ? -12.494 -6.128 -0.616 1.00 15.00 1193 GLN A C 8
ATOM 10817 O O . GLN A 1 84 ? -13.301 -5.219 -0.557 1.00 15.00 1193 GLN A O 8
ATOM 10831 N N . SER A 1 85 ? -12.218 -6.871 0.428 1.00 15.00 1194 SER A N 8
ATOM 10832 C CA . SER A 1 85 ? -12.914 -6.623 1.731 1.00 15.00 1194 SER A CA 8
ATOM 10833 C C . SER A 1 85 ? -12.577 -5.224 2.258 1.00 15.00 1194 SER A C 8
ATOM 10834 O O . SER A 1 85 ? -13.414 -4.561 2.843 1.00 15.00 1194 SER A O 8
ATOM 10842 N N . ILE A 1 86 ? -11.361 -4.772 2.054 1.00 15.00 1195 ILE A N 8
ATOM 10843 C CA . ILE A 1 86 ? -10.989 -3.386 2.489 1.00 15.00 1195 ILE A CA 8
ATOM 10844 C C . ILE A 1 86 ? -11.802 -2.357 1.696 1.00 15.00 1195 ILE A C 8
ATOM 10845 O O . ILE A 1 86 ? -12.397 -1.458 2.262 1.00 15.00 1195 ILE A O 8
ATOM 10861 N N . MET A 1 87 ? -11.828 -2.487 0.392 1.00 15.00 1196 MET A N 8
ATOM 10862 C CA . MET A 1 87 ? -12.575 -1.498 -0.451 1.00 15.00 1196 MET A CA 8
ATOM 10863 C C . MET A 1 87 ? -14.060 -1.501 -0.079 1.00 15.00 1196 MET A C 8
ATOM 10864 O O . MET A 1 87 ? -14.716 -0.476 -0.113 1.00 15.00 1196 MET A O 8
ATOM 10878 N N . GLN A 1 88 ? -14.587 -2.646 0.274 1.00 15.00 1197 GLN A N 8
ATOM 10879 C CA . GLN A 1 88 ? -16.027 -2.731 0.665 1.00 15.00 1197 GLN A CA 8
ATOM 10880 C C . GLN A 1 88 ? -16.173 -2.579 2.182 1.00 15.00 1197 GLN A C 8
ATOM 10881 O O . GLN A 1 88 ? -15.592 -3.324 2.948 1.00 15.00 1197 GLN A O 8
ATOM 10895 N N . HIS A 1 89 ? -16.949 -1.613 2.622 1.00 15.00 1198 HIS A N 8
ATOM 10896 C CA . HIS A 1 89 ? -17.137 -1.376 4.096 1.00 15.00 1198 HIS A CA 8
ATOM 10897 C C . HIS A 1 89 ? -15.784 -1.239 4.808 1.00 15.00 1198 HIS A C 8
ATOM 10898 O O . HIS A 1 89 ? -15.337 -0.115 4.975 1.00 15.00 1198 HIS A O 8
ATOM 10913 N N . GLY A 1 1 ? -5.022 -22.822 -23.207 1.00 15.00 1110 GLY A N 9
ATOM 10914 C CA . GLY A 1 1 ? -4.752 -21.864 -24.317 1.00 15.00 1110 GLY A CA 9
ATOM 10915 C C . GLY A 1 1 ? -4.633 -20.448 -23.754 1.00 15.00 1110 GLY A C 9
ATOM 10916 O O . GLY A 1 1 ? -3.624 -19.788 -23.924 1.00 15.00 1110 GLY A O 9
ATOM 10922 N N . ALA A 1 2 ? -5.658 -19.979 -23.085 1.00 15.00 1111 ALA A N 9
ATOM 10923 C CA . ALA A 1 2 ? -5.618 -18.601 -22.502 1.00 15.00 1111 ALA A CA 9
ATOM 10924 C C . ALA A 1 2 ? -4.727 -18.580 -21.257 1.00 15.00 1111 ALA A C 9
ATOM 10925 O O . ALA A 1 2 ? -4.663 -19.543 -20.515 1.00 15.00 1111 ALA A O 9
ATOM 10932 N N . MET A 1 3 ? -4.041 -17.486 -21.028 1.00 15.00 1112 MET A N 9
ATOM 10933 C CA . MET A 1 3 ? -3.152 -17.384 -19.831 1.00 15.00 1112 MET A CA 9
ATOM 10934 C C . MET A 1 3 ? -3.690 -16.325 -18.865 1.00 15.00 1112 MET A C 9
ATOM 10935 O O . MET A 1 3 ? -4.311 -15.361 -19.273 1.00 15.00 1112 MET A O 9
ATOM 10949 N N . ALA A 1 4 ? -3.453 -16.502 -17.588 1.00 15.00 1113 ALA A N 9
ATOM 10950 C CA . ALA A 1 4 ? -3.963 -15.524 -16.580 1.00 15.00 1113 ALA A CA 9
ATOM 10951 C C . ALA A 1 4 ? -2.830 -14.612 -16.101 1.00 15.00 1113 ALA A C 9
ATOM 10952 O O . ALA A 1 4 ? -1.699 -15.040 -15.955 1.00 15.00 1113 ALA A O 9
ATOM 10959 N N . TRP A 1 5 ? -3.130 -13.361 -15.858 1.00 15.00 1114 TRP A N 9
ATOM 10960 C CA . TRP A 1 5 ? -2.087 -12.409 -15.368 1.00 15.00 1114 TRP A CA 9
ATOM 10961 C C . TRP A 1 5 ? -2.340 -12.063 -13.898 1.00 15.00 1114 TRP A C 9
ATOM 10962 O O . TRP A 1 5 ? -3.472 -11.998 -13.456 1.00 15.00 1114 TRP A O 9
ATOM 10983 N N . GLY A 1 6 ? -1.291 -11.844 -13.143 1.00 15.00 1115 GLY A N 9
ATOM 10984 C CA . GLY A 1 6 ? -1.455 -11.524 -11.693 1.00 15.00 1115 GLY A CA 9
ATOM 10985 C C . GLY A 1 6 ? -1.579 -10.010 -11.514 1.00 15.00 1115 GLY A C 9
ATOM 10986 O O . GLY A 1 6 ? -1.344 -9.246 -12.432 1.00 15.00 1115 GLY A O 9
ATOM 10990 N N . SER A 1 7 ? -1.948 -9.575 -10.334 1.00 15.00 1116 SER A N 9
ATOM 10991 C CA . SER A 1 7 ? -2.101 -8.111 -10.076 1.00 15.00 1116 SER A CA 9
ATOM 10992 C C . SER A 1 7 ? -1.206 -7.683 -8.910 1.00 15.00 1116 SER A C 9
ATOM 10993 O O . SER A 1 7 ? -0.922 -8.463 -8.019 1.00 15.00 1116 SER A O 9
ATOM 11001 N N . SER A 1 8 ? -0.763 -6.449 -8.913 1.00 15.00 1117 SER A N 9
ATOM 11002 C CA . SER A 1 8 ? 0.111 -5.954 -7.805 1.00 15.00 1117 SER A CA 9
ATOM 11003 C C . SER A 1 8 ? -0.731 -5.248 -6.740 1.00 15.00 1117 SER A C 9
ATOM 11004 O O . SER A 1 8 ? -1.440 -4.301 -7.024 1.00 15.00 1117 SER A O 9
ATOM 11012 N N . TRP A 1 9 ? -0.654 -5.708 -5.515 1.00 15.00 1118 TRP A N 9
ATOM 11013 C CA . TRP A 1 9 ? -1.341 -5.002 -4.393 1.00 15.00 1118 TRP A CA 9
ATOM 11014 C C . TRP A 1 9 ? -0.369 -4.784 -3.233 1.00 15.00 1118 TRP A C 9
ATOM 11015 O O . TRP A 1 9 ? 0.353 -5.684 -2.843 1.00 15.00 1118 TRP A O 9
ATOM 11036 N N . LEU A 1 10 ? -0.347 -3.597 -2.682 1.00 15.00 1119 LEU A N 9
ATOM 11037 C CA . LEU A 1 10 ? 0.499 -3.334 -1.480 1.00 15.00 1119 LEU A CA 9
ATOM 11038 C C . LEU A 1 10 ? -0.346 -2.699 -0.377 1.00 15.00 1119 LEU A C 9
ATOM 11039 O O . LEU A 1 10 ? -1.097 -1.772 -0.620 1.00 15.00 1119 LEU A O 9
ATOM 11055 N N . LEU A 1 11 ? -0.231 -3.193 0.830 1.00 15.00 1120 LEU A N 9
ATOM 11056 C CA . LEU A 1 11 ? -0.965 -2.576 1.972 1.00 15.00 1120 LEU A CA 9
ATOM 11057 C C . LEU A 1 11 ? 0.031 -2.084 3.024 1.00 15.00 1120 LEU A C 9
ATOM 11058 O O . LEU A 1 11 ? 0.848 -2.838 3.513 1.00 15.00 1120 LEU A O 9
ATOM 11074 N N . LEU A 1 12 ? -0.038 -0.824 3.371 1.00 15.00 1121 LEU A N 9
ATOM 11075 C CA . LEU A 1 12 ? 0.887 -0.270 4.408 1.00 15.00 1121 LEU A CA 9
ATOM 11076 C C . LEU A 1 12 ? 0.129 -0.086 5.723 1.00 15.00 1121 LEU A C 9
ATOM 11077 O O . LEU A 1 12 ? -1.001 0.359 5.732 1.00 15.00 1121 LEU A O 9
ATOM 11093 N N . LYS A 1 13 ? 0.743 -0.425 6.829 1.00 15.00 1122 LYS A N 9
ATOM 11094 C CA . LYS A 1 13 ? 0.019 -0.391 8.134 1.00 15.00 1122 LYS A CA 9
ATOM 11095 C C . LYS A 1 13 ? 0.850 0.287 9.226 1.00 15.00 1122 LYS A C 9
ATOM 11096 O O . LYS A 1 13 ? 2.008 0.611 9.043 1.00 15.00 1122 LYS A O 9
ATOM 11115 N N . ASN A 1 14 ? 0.240 0.492 10.376 1.00 15.00 1123 ASN A N 9
ATOM 11116 C CA . ASN A 1 14 ? 0.912 1.159 11.552 1.00 15.00 1123 ASN A CA 9
ATOM 11117 C C . ASN A 1 14 ? 1.086 2.644 11.260 1.00 15.00 1123 ASN A C 9
ATOM 11118 O O . ASN A 1 14 ? 2.141 3.218 11.450 1.00 15.00 1123 ASN A O 9
ATOM 11129 N N . LEU A 1 15 ? 0.036 3.260 10.796 1.00 15.00 1124 LEU A N 9
ATOM 11130 C CA . LEU A 1 15 ? 0.000 4.745 10.683 1.00 15.00 1124 LEU A CA 9
ATOM 11131 C C . LEU A 1 15 ? -0.785 5.318 11.866 1.00 15.00 1124 LEU A C 9
ATOM 11132 O O . LEU A 1 15 ? -1.801 4.772 12.258 1.00 15.00 1124 LEU A O 9
ATOM 11148 N N . THR A 1 16 ? -0.326 6.407 12.435 1.00 15.00 1125 THR A N 9
ATOM 11149 C CA . THR A 1 16 ? -1.005 6.958 13.650 1.00 15.00 1125 THR A CA 9
ATOM 11150 C C . THR A 1 16 ? -2.337 7.604 13.259 1.00 15.00 1125 THR A C 9
ATOM 11151 O O . THR A 1 16 ? -2.503 8.079 12.152 1.00 15.00 1125 THR A O 9
ATOM 11162 N N . ALA A 1 17 ? -3.283 7.627 14.166 1.00 15.00 1126 ALA A N 9
ATOM 11163 C CA . ALA A 1 17 ? -4.597 8.291 13.876 1.00 15.00 1126 ALA A CA 9
ATOM 11164 C C . ALA A 1 17 ? -4.390 9.768 13.510 1.00 15.00 1126 ALA A C 9
ATOM 11165 O O . ALA A 1 17 ? -5.241 10.382 12.894 1.00 15.00 1126 ALA A O 9
ATOM 11172 N N . GLN A 1 18 ? -3.267 10.339 13.884 1.00 15.00 1127 GLN A N 9
ATOM 11173 C CA . GLN A 1 18 ? -3.009 11.780 13.586 1.00 15.00 1127 GLN A CA 9
ATOM 11174 C C . GLN A 1 18 ? -2.398 11.967 12.189 1.00 15.00 1127 GLN A C 9
ATOM 11175 O O . GLN A 1 18 ? -1.873 13.028 11.891 1.00 15.00 1127 GLN A O 9
ATOM 11189 N N . ILE A 1 19 ? -2.453 10.966 11.327 1.00 15.00 1128 ILE A N 9
ATOM 11190 C CA . ILE A 1 19 ? -1.884 11.142 9.950 1.00 15.00 1128 ILE A CA 9
ATOM 11191 C C . ILE A 1 19 ? -2.866 11.965 9.097 1.00 15.00 1128 ILE A C 9
ATOM 11192 O O . ILE A 1 19 ? -4.013 11.605 8.930 1.00 15.00 1128 ILE A O 9
ATOM 11208 N N . ASP A 1 20 ? -2.414 13.063 8.561 1.00 15.00 1129 ASP A N 9
ATOM 11209 C CA . ASP A 1 20 ? -2.845 13.471 7.199 1.00 15.00 1129 ASP A CA 9
ATOM 11210 C C . ASP A 1 20 ? -1.845 12.886 6.205 1.00 15.00 1129 ASP A C 9
ATOM 11211 O O . ASP A 1 20 ? -0.652 13.095 6.363 1.00 15.00 1129 ASP A O 9
ATOM 11220 N N . GLY A 1 21 ? -2.287 12.168 5.194 1.00 15.00 1130 GLY A N 9
ATOM 11221 C CA . GLY A 1 21 ? -1.294 11.574 4.242 1.00 15.00 1130 GLY A CA 9
ATOM 11222 C C . GLY A 1 21 ? -1.529 12.097 2.820 1.00 15.00 1130 GLY A C 9
ATOM 11223 O O . GLY A 1 21 ? -1.921 11.347 1.948 1.00 15.00 1130 GLY A O 9
ATOM 11227 N N . PRO A 1 22 ? -1.261 13.370 2.620 1.00 15.00 1131 PRO A N 9
ATOM 11228 C CA . PRO A 1 22 ? -0.977 13.872 1.262 1.00 15.00 1131 PRO A CA 9
ATOM 11229 C C . PRO A 1 22 ? 0.505 13.663 0.948 1.00 15.00 1131 PRO A C 9
ATOM 11230 O O . PRO A 1 22 ? 0.860 13.178 -0.106 1.00 15.00 1131 PRO A O 9
ATOM 11241 N N . THR A 1 23 ? 1.370 14.029 1.865 1.00 15.00 1132 THR A N 9
ATOM 11242 C CA . THR A 1 23 ? 2.820 13.691 1.716 1.00 15.00 1132 THR A CA 9
ATOM 11243 C C . THR A 1 23 ? 2.994 12.172 1.664 1.00 15.00 1132 THR A C 9
ATOM 11244 O O . THR A 1 23 ? 3.806 11.662 0.917 1.00 15.00 1132 THR A O 9
ATOM 11255 N N . LEU A 1 24 ? 2.231 11.449 2.450 1.00 15.00 1133 LEU A N 9
ATOM 11256 C CA . LEU A 1 24 ? 2.331 9.956 2.430 1.00 15.00 1133 LEU A CA 9
ATOM 11257 C C . LEU A 1 24 ? 1.917 9.436 1.049 1.00 15.00 1133 LEU A C 9
ATOM 11258 O O . LEU A 1 24 ? 2.613 8.640 0.441 1.00 15.00 1133 LEU A O 9
ATOM 11274 N N . ARG A 1 25 ? 0.790 9.885 0.548 1.00 15.00 1134 ARG A N 9
ATOM 11275 C CA . ARG A 1 25 ? 0.327 9.427 -0.804 1.00 15.00 1134 ARG A CA 9
ATOM 11276 C C . ARG A 1 25 ? 1.332 9.822 -1.896 1.00 15.00 1134 ARG A C 9
ATOM 11277 O O . ARG A 1 25 ? 1.690 9.014 -2.733 1.00 15.00 1134 ARG A O 9
ATOM 11298 N N . THR A 1 26 ? 1.792 11.051 -1.892 1.00 15.00 1135 THR A N 9
ATOM 11299 C CA . THR A 1 26 ? 2.743 11.502 -2.960 1.00 15.00 1135 THR A CA 9
ATOM 11300 C C . THR A 1 26 ? 4.027 10.671 -2.898 1.00 15.00 1135 THR A C 9
ATOM 11301 O O . THR A 1 26 ? 4.594 10.319 -3.915 1.00 15.00 1135 THR A O 9
ATOM 11312 N N . LEU A 1 27 ? 4.484 10.352 -1.711 1.00 15.00 1136 LEU A N 9
ATOM 11313 C CA . LEU A 1 27 ? 5.707 9.495 -1.574 1.00 15.00 1136 LEU A CA 9
ATOM 11314 C C . LEU A 1 27 ? 5.492 8.145 -2.267 1.00 15.00 1136 LEU A C 9
ATOM 11315 O O . LEU A 1 27 ? 6.362 7.654 -2.963 1.00 15.00 1136 LEU A O 9
ATOM 11331 N N . CYS A 1 28 ? 4.337 7.544 -2.083 1.00 15.00 1137 CYS A N 9
ATOM 11332 C CA . CYS A 1 28 ? 4.072 6.220 -2.732 1.00 15.00 1137 CYS A CA 9
ATOM 11333 C C . CYS A 1 28 ? 4.123 6.362 -4.254 1.00 15.00 1137 CYS A C 9
ATOM 11334 O O . CYS A 1 28 ? 4.674 5.525 -4.945 1.00 15.00 1137 CYS A O 9
ATOM 11342 N N . MET A 1 29 ? 3.551 7.420 -4.776 1.00 15.00 1138 MET A N 9
ATOM 11343 C CA . MET A 1 29 ? 3.587 7.647 -6.257 1.00 15.00 1138 MET A CA 9
ATOM 11344 C C . MET A 1 29 ? 5.035 7.781 -6.735 1.00 15.00 1138 MET A C 9
ATOM 11345 O O . MET A 1 29 ? 5.400 7.278 -7.782 1.00 15.00 1138 MET A O 9
ATOM 11359 N N . GLN A 1 30 ? 5.858 8.458 -5.972 1.00 15.00 1139 GLN A N 9
ATOM 11360 C CA . GLN A 1 30 ? 7.292 8.630 -6.367 1.00 15.00 1139 GLN A CA 9
ATOM 11361 C C . GLN A 1 30 ? 7.977 7.266 -6.470 1.00 15.00 1139 GLN A C 9
ATOM 11362 O O . GLN A 1 30 ? 8.760 7.024 -7.371 1.00 15.00 1139 GLN A O 9
ATOM 11376 N N . HIS A 1 31 ? 7.685 6.377 -5.551 1.00 15.00 1140 HIS A N 9
ATOM 11377 C CA . HIS A 1 31 ? 8.280 5.004 -5.613 1.00 15.00 1140 HIS A CA 9
ATOM 11378 C C . HIS A 1 31 ? 7.761 4.260 -6.847 1.00 15.00 1140 HIS A C 9
ATOM 11379 O O . HIS A 1 31 ? 8.508 3.585 -7.532 1.00 15.00 1140 HIS A O 9
ATOM 11393 N N . GLY A 1 32 ? 6.488 4.382 -7.131 1.00 15.00 1141 GLY A N 9
ATOM 11394 C CA . GLY A 1 32 ? 5.914 3.724 -8.344 1.00 15.00 1141 GLY A CA 9
ATOM 11395 C C . GLY A 1 32 ? 4.607 4.430 -8.741 1.00 15.00 1141 GLY A C 9
ATOM 11396 O O . GLY A 1 32 ? 3.964 5.029 -7.901 1.00 15.00 1141 GLY A O 9
ATOM 11400 N N . PRO A 1 33 ? 4.240 4.346 -10.008 1.00 15.00 1142 PRO A N 9
ATOM 11401 C CA . PRO A 1 33 ? 2.965 4.961 -10.455 1.00 15.00 1142 PRO A CA 9
ATOM 11402 C C . PRO A 1 33 ? 1.783 4.299 -9.743 1.00 15.00 1142 PRO A C 9
ATOM 11403 O O . PRO A 1 33 ? 1.722 3.089 -9.625 1.00 15.00 1142 PRO A O 9
ATOM 11414 N N . LEU A 1 34 ? 0.846 5.085 -9.271 1.00 15.00 1143 LEU A N 9
ATOM 11415 C CA . LEU A 1 34 ? -0.329 4.512 -8.544 1.00 15.00 1143 LEU A CA 9
ATOM 11416 C C . LEU A 1 34 ? -1.605 4.687 -9.371 1.00 15.00 1143 LEU A C 9
ATOM 11417 O O . LEU A 1 34 ? -1.995 5.794 -9.695 1.00 15.00 1143 LEU A O 9
ATOM 11433 N N . VAL A 1 35 ? -2.255 3.600 -9.712 1.00 15.00 1144 VAL A N 9
ATOM 11434 C CA . VAL A 1 35 ? -3.571 3.697 -10.420 1.00 15.00 1144 VAL A CA 9
ATOM 11435 C C . VAL A 1 35 ? -4.639 4.207 -9.445 1.00 15.00 1144 VAL A C 9
ATOM 11436 O O . VAL A 1 35 ? -5.447 5.054 -9.782 1.00 15.00 1144 VAL A O 9
ATOM 11449 N N . SER A 1 36 ? -4.641 3.692 -8.241 1.00 15.00 1145 SER A N 9
ATOM 11450 C CA . SER A 1 36 ? -5.624 4.152 -7.215 1.00 15.00 1145 SER A CA 9
ATOM 11451 C C . SER A 1 36 ? -5.027 3.994 -5.814 1.00 15.00 1145 SER A C 9
ATOM 11452 O O . SER A 1 36 ? -4.384 3.004 -5.519 1.00 15.00 1145 SER A O 9
ATOM 11460 N N . PHE A 1 37 ? -5.237 4.961 -4.953 1.00 15.00 1146 PHE A N 9
ATOM 11461 C CA . PHE A 1 37 ? -4.695 4.867 -3.563 1.00 15.00 1146 PHE A CA 9
ATOM 11462 C C . PHE A 1 37 ? -5.698 5.440 -2.557 1.00 15.00 1146 PHE A C 9
ATOM 11463 O O . PHE A 1 37 ? -6.200 6.536 -2.730 1.00 15.00 1146 PHE A O 9
ATOM 11480 N N . HIS A 1 38 ? -5.989 4.708 -1.510 1.00 15.00 1147 HIS A N 9
ATOM 11481 C CA . HIS A 1 38 ? -6.856 5.252 -0.422 1.00 15.00 1147 HIS A CA 9
ATOM 11482 C C . HIS A 1 38 ? -6.175 5.048 0.944 1.00 15.00 1147 HIS A C 9
ATOM 11483 O O . HIS A 1 38 ? -6.167 3.947 1.458 1.00 15.00 1147 HIS A O 9
ATOM 11497 N N . PRO A 1 39 ? -5.614 6.108 1.497 1.00 15.00 1148 PRO A N 9
ATOM 11498 C CA . PRO A 1 39 ? -5.006 6.019 2.840 1.00 15.00 1148 PRO A CA 9
ATOM 11499 C C . PRO A 1 39 ? -6.035 6.357 3.922 1.00 15.00 1148 PRO A C 9
ATOM 11500 O O . PRO A 1 39 ? -6.743 7.343 3.822 1.00 15.00 1148 PRO A O 9
ATOM 11511 N N . TYR A 1 40 ? -6.123 5.550 4.954 1.00 15.00 1149 TYR A N 9
ATOM 11512 C CA . TYR A 1 40 ? -6.954 5.929 6.135 1.00 15.00 1149 TYR A CA 9
ATOM 11513 C C . TYR A 1 40 ? -6.048 6.257 7.325 1.00 15.00 1149 TYR A C 9
ATOM 11514 O O . TYR A 1 40 ? -5.213 5.461 7.714 1.00 15.00 1149 TYR A O 9
ATOM 11532 N N . LEU A 1 41 ? -6.205 7.423 7.905 1.00 15.00 1150 LEU A N 9
ATOM 11533 C CA . LEU A 1 41 ? -5.508 7.731 9.191 1.00 15.00 1150 LEU A CA 9
ATOM 11534 C C . LEU A 1 41 ? -6.214 7.060 10.378 1.00 15.00 1150 LEU A C 9
ATOM 11535 O O . LEU A 1 41 ? -5.571 6.540 11.270 1.00 15.00 1150 LEU A O 9
ATOM 11551 N N . ASN A 1 42 ? -7.530 7.062 10.393 1.00 15.00 1151 ASN A N 9
ATOM 11552 C CA . ASN A 1 42 ? -8.274 6.595 11.613 1.00 15.00 1151 ASN A CA 9
ATOM 11553 C C . ASN A 1 42 ? -7.890 5.157 11.965 1.00 15.00 1151 ASN A C 9
ATOM 11554 O O . ASN A 1 42 ? -7.524 4.859 13.087 1.00 15.00 1151 ASN A O 9
ATOM 11565 N N . GLN A 1 43 ? -7.973 4.270 11.009 1.00 15.00 1152 GLN A N 9
ATOM 11566 C CA . GLN A 1 43 ? -7.598 2.843 11.259 1.00 15.00 1152 GLN A CA 9
ATOM 11567 C C . GLN A 1 43 ? -6.072 2.670 11.289 1.00 15.00 1152 GLN A C 9
ATOM 11568 O O . GLN A 1 43 ? -5.568 1.701 11.828 1.00 15.00 1152 GLN A O 9
ATOM 11582 N N . GLY A 1 44 ? -5.335 3.598 10.719 1.00 15.00 1153 GLY A N 9
ATOM 11583 C CA . GLY A 1 44 ? -3.845 3.464 10.678 1.00 15.00 1153 GLY A CA 9
ATOM 11584 C C . GLY A 1 44 ? -3.452 2.481 9.572 1.00 15.00 1153 GLY A C 9
ATOM 11585 O O . GLY A 1 44 ? -2.463 1.775 9.682 1.00 15.00 1153 GLY A O 9
ATOM 11589 N N . ILE A 1 45 ? -4.224 2.436 8.515 1.00 15.00 1154 ILE A N 9
ATOM 11590 C CA . ILE A 1 45 ? -3.889 1.550 7.359 1.00 15.00 1154 ILE A CA 9
ATOM 11591 C C . ILE A 1 45 ? -4.084 2.305 6.041 1.00 15.00 1154 ILE A C 9
ATOM 11592 O O . ILE A 1 45 ? -4.875 3.223 5.959 1.00 15.00 1154 ILE A O 9
ATOM 11608 N N . ALA A 1 46 ? -3.368 1.924 5.015 1.00 15.00 1155 ALA A N 9
ATOM 11609 C CA . ALA A 1 46 ? -3.638 2.483 3.653 1.00 15.00 1155 ALA A CA 9
ATOM 11610 C C . ALA A 1 46 ? -3.471 1.393 2.589 1.00 15.00 1155 ALA A C 9
ATOM 11611 O O . ALA A 1 46 ? -2.559 0.592 2.653 1.00 15.00 1155 ALA A O 9
ATOM 11618 N N . LEU A 1 47 ? -4.346 1.365 1.612 1.00 15.00 1156 LEU A N 9
ATOM 11619 C CA . LEU A 1 47 ? -4.262 0.318 0.545 1.00 15.00 1156 LEU A CA 9
ATOM 11620 C C . LEU A 1 47 ? -4.008 0.976 -0.814 1.00 15.00 1156 LEU A C 9
ATOM 11621 O O . LEU A 1 47 ? -4.640 1.958 -1.157 1.00 15.00 1156 LEU A O 9
ATOM 11637 N N . CYS A 1 48 ? -3.090 0.444 -1.585 1.00 15.00 1157 CYS A N 9
ATOM 11638 C CA . CYS A 1 48 ? -2.758 1.069 -2.903 1.00 15.00 1157 CYS A CA 9
ATOM 11639 C C . CYS A 1 48 ? -2.474 -0.004 -3.963 1.00 15.00 1157 CYS A C 9
ATOM 11640 O O . CYS A 1 48 ? -1.965 -1.067 -3.661 1.00 15.00 1157 CYS A O 9
ATOM 11648 N N . LYS A 1 49 ? -2.805 0.277 -5.199 1.00 15.00 1158 LYS A N 9
ATOM 11649 C CA . LYS A 1 49 ? -2.560 -0.707 -6.296 1.00 15.00 1158 LYS A CA 9
ATOM 11650 C C . LYS A 1 49 ? -1.450 -0.206 -7.226 1.00 15.00 1158 LYS A C 9
ATOM 11651 O O . LYS A 1 49 ? -1.396 0.962 -7.566 1.00 15.00 1158 LYS A O 9
ATOM 11670 N N . TYR A 1 50 ? -0.567 -1.084 -7.636 1.00 15.00 1159 TYR A N 9
ATOM 11671 C CA . TYR A 1 50 ? 0.546 -0.676 -8.548 1.00 15.00 1159 TYR A CA 9
ATOM 11672 C C . TYR A 1 50 ? 0.263 -1.148 -9.978 1.00 15.00 1159 TYR A C 9
ATOM 11673 O O . TYR A 1 50 ? -0.559 -2.017 -10.200 1.00 15.00 1159 TYR A O 9
ATOM 11691 N N . THR A 1 51 ? 0.939 -0.577 -10.945 1.00 15.00 1160 THR A N 9
ATOM 11692 C CA . THR A 1 51 ? 0.666 -0.931 -12.375 1.00 15.00 1160 THR A CA 9
ATOM 11693 C C . THR A 1 51 ? 1.223 -2.320 -12.712 1.00 15.00 1160 THR A C 9
ATOM 11694 O O . THR A 1 51 ? 0.588 -3.091 -13.409 1.00 15.00 1160 THR A O 9
ATOM 11705 N N . THR A 1 52 ? 2.400 -2.646 -12.224 1.00 15.00 1161 THR A N 9
ATOM 11706 C CA . THR A 1 52 ? 3.039 -3.947 -12.607 1.00 15.00 1161 THR A CA 9
ATOM 11707 C C . THR A 1 52 ? 3.498 -4.722 -11.367 1.00 15.00 1161 THR A C 9
ATOM 11708 O O . THR A 1 52 ? 3.774 -4.151 -10.327 1.00 15.00 1161 THR A O 9
ATOM 11719 N N . ARG A 1 53 ? 3.584 -6.025 -11.480 1.00 15.00 1162 ARG A N 9
ATOM 11720 C CA . ARG A 1 53 ? 3.999 -6.868 -10.312 1.00 15.00 1162 ARG A CA 9
ATOM 11721 C C . ARG A 1 53 ? 5.387 -6.455 -9.811 1.00 15.00 1162 ARG A C 9
ATOM 11722 O O . ARG A 1 53 ? 5.628 -6.393 -8.619 1.00 15.00 1162 ARG A O 9
ATOM 11743 N N . GLU A 1 54 ? 6.297 -6.169 -10.711 1.00 15.00 1163 GLU A N 9
ATOM 11744 C CA . GLU A 1 54 ? 7.709 -5.895 -10.292 1.00 15.00 1163 GLU A CA 9
ATOM 11745 C C . GLU A 1 54 ? 7.780 -4.611 -9.464 1.00 15.00 1163 GLU A C 9
ATOM 11746 O O . GLU A 1 54 ? 8.469 -4.552 -8.460 1.00 15.00 1163 GLU A O 9
ATOM 11758 N N . GLU A 1 55 ? 7.072 -3.585 -9.873 1.00 15.00 1164 GLU A N 9
ATOM 11759 C CA . GLU A 1 55 ? 7.073 -2.312 -9.086 1.00 15.00 1164 GLU A CA 9
ATOM 11760 C C . GLU A 1 55 ? 6.472 -2.557 -7.701 1.00 15.00 1164 GLU A C 9
ATOM 11761 O O . GLU A 1 55 ? 6.932 -2.014 -6.714 1.00 15.00 1164 GLU A O 9
ATOM 11773 N N . ALA A 1 56 ? 5.449 -3.373 -7.624 1.00 15.00 1165 ALA A N 9
ATOM 11774 C CA . ALA A 1 56 ? 4.830 -3.681 -6.295 1.00 15.00 1165 ALA A CA 9
ATOM 11775 C C . ALA A 1 56 ? 5.854 -4.337 -5.365 1.00 15.00 1165 ALA A C 9
ATOM 11776 O O . ALA A 1 56 ? 5.988 -3.954 -4.218 1.00 15.00 1165 ALA A O 9
ATOM 11783 N N . ASN A 1 57 ? 6.578 -5.319 -5.849 1.00 15.00 1166 ASN A N 9
ATOM 11784 C CA . ASN A 1 57 ? 7.558 -6.033 -4.968 1.00 15.00 1166 ASN A CA 9
ATOM 11785 C C . ASN A 1 57 ? 8.617 -5.053 -4.460 1.00 15.00 1166 ASN A C 9
ATOM 11786 O O . ASN A 1 57 ? 8.984 -5.071 -3.300 1.00 15.00 1166 ASN A O 9
ATOM 11797 N N . LYS A 1 58 ? 9.104 -4.197 -5.324 1.00 15.00 1167 LYS A N 9
ATOM 11798 C CA . LYS A 1 58 ? 10.124 -3.189 -4.892 1.00 15.00 1167 LYS A CA 9
ATOM 11799 C C . LYS A 1 58 ? 9.530 -2.272 -3.822 1.00 15.00 1167 LYS A C 9
ATOM 11800 O O . LYS A 1 58 ? 10.182 -1.936 -2.849 1.00 15.00 1167 LYS A O 9
ATOM 11819 N N . ALA A 1 59 ? 8.293 -1.870 -3.996 1.00 15.00 1168 ALA A N 9
ATOM 11820 C CA . ALA A 1 59 ? 7.654 -0.953 -3.002 1.00 15.00 1168 ALA A CA 9
ATOM 11821 C C . ALA A 1 59 ? 7.588 -1.634 -1.634 1.00 15.00 1168 ALA A C 9
ATOM 11822 O O . ALA A 1 59 ? 7.845 -1.023 -0.617 1.00 15.00 1168 ALA A O 9
ATOM 11829 N N . GLN A 1 60 ? 7.248 -2.900 -1.609 1.00 15.00 1169 GLN A N 9
ATOM 11830 C CA . GLN A 1 60 ? 7.143 -3.627 -0.305 1.00 15.00 1169 GLN A CA 9
ATOM 11831 C C . GLN A 1 60 ? 8.514 -3.724 0.370 1.00 15.00 1169 GLN A C 9
ATOM 11832 O O . GLN A 1 60 ? 8.631 -3.548 1.570 1.00 15.00 1169 GLN A O 9
ATOM 11846 N N . MET A 1 61 ? 9.549 -4.002 -0.388 1.00 15.00 1170 MET A N 9
ATOM 11847 C CA . MET A 1 61 ? 10.909 -4.158 0.224 1.00 15.00 1170 MET A CA 9
ATOM 11848 C C . MET A 1 61 ? 11.337 -2.857 0.904 1.00 15.00 1170 MET A C 9
ATOM 11849 O O . MET A 1 61 ? 11.902 -2.868 1.981 1.00 15.00 1170 MET A O 9
ATOM 11863 N N . ALA A 1 62 ? 11.069 -1.736 0.278 1.00 15.00 1171 ALA A N 9
ATOM 11864 C CA . ALA A 1 62 ? 11.463 -0.422 0.879 1.00 15.00 1171 ALA A CA 9
ATOM 11865 C C . ALA A 1 62 ? 10.536 -0.055 2.045 1.00 15.00 1171 ALA A C 9
ATOM 11866 O O . ALA A 1 62 ? 10.986 0.385 3.087 1.00 15.00 1171 ALA A O 9
ATOM 11873 N N . LEU A 1 63 ? 9.248 -0.235 1.875 1.00 15.00 1172 LEU A N 9
ATOM 11874 C CA . LEU A 1 63 ? 8.275 0.196 2.929 1.00 15.00 1172 LEU A CA 9
ATOM 11875 C C . LEU A 1 63 ? 8.315 -0.756 4.128 1.00 15.00 1172 LEU A C 9
ATOM 11876 O O . LEU A 1 63 ? 8.102 -0.349 5.256 1.00 15.00 1172 LEU A O 9
ATOM 11892 N N . ASN A 1 64 ? 8.587 -2.016 3.890 1.00 15.00 1173 ASN A N 9
ATOM 11893 C CA . ASN A 1 64 ? 8.548 -3.021 5.002 1.00 15.00 1173 ASN A CA 9
ATOM 11894 C C . ASN A 1 64 ? 9.654 -2.732 6.019 1.00 15.00 1173 ASN A C 9
ATOM 11895 O O . ASN A 1 64 ? 10.758 -2.370 5.662 1.00 15.00 1173 ASN A O 9
ATOM 11906 N N . ASN A 1 65 ? 9.364 -2.892 7.295 1.00 15.00 1174 ASN A N 9
ATOM 11907 C CA . ASN A 1 65 ? 10.423 -2.759 8.353 1.00 15.00 1174 ASN A CA 9
ATOM 11908 C C . ASN A 1 65 ? 11.108 -1.396 8.250 1.00 15.00 1174 ASN A C 9
ATOM 11909 O O . ASN A 1 65 ? 12.297 -1.270 8.488 1.00 15.00 1174 ASN A O 9
ATOM 11920 N N . CYS A 1 66 ? 10.364 -0.378 7.898 1.00 15.00 1175 CYS A N 9
ATOM 11921 C CA . CYS A 1 66 ? 10.990 0.946 7.600 1.00 15.00 1175 CYS A CA 9
ATOM 11922 C C . CYS A 1 66 ? 10.836 1.873 8.803 1.00 15.00 1175 CYS A C 9
ATOM 11923 O O . CYS A 1 66 ? 9.746 2.064 9.303 1.00 15.00 1175 CYS A O 9
ATOM 11931 N N . VAL A 1 67 ? 11.918 2.448 9.270 1.00 15.00 1176 VAL A N 9
ATOM 11932 C CA . VAL A 1 67 ? 11.838 3.322 10.480 1.00 15.00 1176 VAL A CA 9
ATOM 11933 C C . VAL A 1 67 ? 12.022 4.790 10.088 1.00 15.00 1176 VAL A C 9
ATOM 11934 O O . VAL A 1 67 ? 12.966 5.151 9.409 1.00 15.00 1176 VAL A O 9
ATOM 11947 N N . LEU A 1 68 ? 11.117 5.630 10.515 1.00 15.00 1177 LEU A N 9
ATOM 11948 C CA . LEU A 1 68 ? 11.291 7.098 10.335 1.00 15.00 1177 LEU A CA 9
ATOM 11949 C C . LEU A 1 68 ? 11.301 7.762 11.709 1.00 15.00 1177 LEU A C 9
ATOM 11950 O O . LEU A 1 68 ? 10.939 7.143 12.692 1.00 15.00 1177 LEU A O 9
ATOM 11966 N N . ALA A 1 69 ? 11.715 9.007 11.792 1.00 15.00 1178 ALA A N 9
ATOM 11967 C CA . ALA A 1 69 ? 11.848 9.689 13.128 1.00 15.00 1178 ALA A CA 9
ATOM 11968 C C . ALA A 1 69 ? 10.588 9.500 13.992 1.00 15.00 1178 ALA A C 9
ATOM 11969 O O . ALA A 1 69 ? 9.557 10.063 13.714 1.00 15.00 1178 ALA A O 9
ATOM 11976 N N . ASN A 1 70 ? 10.707 8.684 15.017 1.00 15.00 1179 ASN A N 9
ATOM 11977 C CA . ASN A 1 70 ? 9.650 8.509 16.083 1.00 15.00 1179 ASN A CA 9
ATOM 11978 C C . ASN A 1 70 ? 8.444 7.691 15.564 1.00 15.00 1179 ASN A C 9
ATOM 11979 O O . ASN A 1 70 ? 7.456 7.549 16.264 1.00 15.00 1179 ASN A O 9
ATOM 11990 N N . THR A 1 71 ? 8.510 7.157 14.358 1.00 15.00 1180 THR A N 9
ATOM 11991 C CA . THR A 1 71 ? 7.361 6.334 13.840 1.00 15.00 1180 THR A CA 9
ATOM 11992 C C . THR A 1 71 ? 7.877 5.115 13.066 1.00 15.00 1180 THR A C 9
ATOM 11993 O O . THR A 1 71 ? 8.961 5.137 12.517 1.00 15.00 1180 THR A O 9
ATOM 12004 N N . THR A 1 72 ? 7.104 4.058 13.021 1.00 15.00 1181 THR A N 9
ATOM 12005 C CA . THR A 1 72 ? 7.531 2.835 12.274 1.00 15.00 1181 THR A CA 9
ATOM 12006 C C . THR A 1 72 ? 6.502 2.489 11.197 1.00 15.00 1181 THR A C 9
ATOM 12007 O O . THR A 1 72 ? 5.309 2.512 11.441 1.00 15.00 1181 THR A O 9
ATOM 12018 N N . ILE A 1 73 ? 6.954 2.171 10.006 1.00 15.00 1182 ILE A N 9
ATOM 12019 C CA . ILE A 1 73 ? 6.004 1.796 8.914 1.00 15.00 1182 ILE A CA 9
ATOM 12020 C C . ILE A 1 73 ? 6.192 0.321 8.549 1.00 15.00 1182 ILE A C 9
ATOM 12021 O O . ILE A 1 73 ? 7.293 -0.122 8.280 1.00 15.00 1182 ILE A O 9
ATOM 12037 N N . PHE A 1 74 ? 5.123 -0.432 8.540 1.00 15.00 1183 PHE A N 9
ATOM 12038 C CA . PHE A 1 74 ? 5.222 -1.885 8.206 1.00 15.00 1183 PHE A CA 9
ATOM 12039 C C . PHE A 1 74 ? 4.498 -2.172 6.891 1.00 15.00 1183 PHE A C 9
ATOM 12040 O O . PHE A 1 74 ? 3.467 -1.592 6.609 1.00 15.00 1183 PHE A O 9
ATOM 12057 N N . ALA A 1 75 ? 5.029 -3.062 6.088 1.00 15.00 1184 ALA A N 9
ATOM 12058 C CA . ALA A 1 75 ? 4.378 -3.386 4.782 1.00 15.00 1184 ALA A CA 9
ATOM 12059 C C . ALA A 1 75 ? 3.922 -4.847 4.761 1.00 15.00 1184 ALA A C 9
ATOM 12060 O O . ALA A 1 75 ? 4.628 -5.733 5.208 1.00 15.00 1184 ALA A O 9
ATOM 12067 N N . GLU A 1 76 ? 2.748 -5.097 4.241 1.00 15.00 1185 GLU A N 9
ATOM 12068 C CA . GLU A 1 76 ? 2.249 -6.504 4.125 1.00 15.00 1185 GLU A CA 9
ATOM 12069 C C . GLU A 1 76 ? 1.563 -6.707 2.770 1.00 15.00 1185 GLU A C 9
ATOM 12070 O O . GLU A 1 76 ? 1.196 -5.755 2.104 1.00 15.00 1185 GLU A O 9
ATOM 12082 N N . SER A 1 77 ? 1.389 -7.942 2.362 1.00 15.00 1186 SER A N 9
ATOM 12083 C CA . SER A 1 77 ? 0.697 -8.221 1.067 1.00 15.00 1186 SER A CA 9
ATOM 12084 C C . SER A 1 77 ? -0.612 -8.993 1.317 1.00 15.00 1186 SER A C 9
ATOM 12085 O O . SER A 1 77 ? -0.604 -10.208 1.341 1.00 15.00 1186 SER A O 9
ATOM 12093 N N . PRO A 1 78 ? -1.707 -8.274 1.496 1.00 15.00 1187 PRO A N 9
ATOM 12094 C CA . PRO A 1 78 ? -3.005 -8.945 1.766 1.00 15.00 1187 PRO A CA 9
ATOM 12095 C C . PRO A 1 78 ? -3.431 -9.790 0.562 1.00 15.00 1187 PRO A C 9
ATOM 12096 O O . PRO A 1 78 ? -2.997 -9.560 -0.551 1.00 15.00 1187 PRO A O 9
ATOM 12107 N N . SER A 1 79 ? -4.279 -10.764 0.785 1.00 15.00 1188 SER A N 9
ATOM 12108 C CA . SER A 1 79 ? -4.789 -11.598 -0.348 1.00 15.00 1188 SER A CA 9
ATOM 12109 C C . SER A 1 79 ? -5.702 -10.764 -1.242 1.00 15.00 1188 SER A C 9
ATOM 12110 O O . SER A 1 79 ? -6.266 -9.775 -0.811 1.00 15.00 1188 SER A O 9
ATOM 12118 N N . GLU A 1 80 ? -5.852 -11.156 -2.487 1.00 15.00 1189 GLU A N 9
ATOM 12119 C CA . GLU A 1 80 ? -6.799 -10.434 -3.397 1.00 15.00 1189 GLU A CA 9
ATOM 12120 C C . GLU A 1 80 ? -8.212 -10.497 -2.816 1.00 15.00 1189 GLU A C 9
ATOM 12121 O O . GLU A 1 80 ? -8.976 -9.554 -2.907 1.00 15.00 1189 GLU A O 9
ATOM 12133 N N . ASN A 1 81 ? -8.555 -11.610 -2.215 1.00 15.00 1190 ASN A N 9
ATOM 12134 C CA . ASN A 1 81 ? -9.845 -11.692 -1.466 1.00 15.00 1190 ASN A CA 9
ATOM 12135 C C . ASN A 1 81 ? -9.828 -10.701 -0.300 1.00 15.00 1190 ASN A C 9
ATOM 12136 O O . ASN A 1 81 ? -10.821 -10.052 -0.018 1.00 15.00 1190 ASN A O 9
ATOM 12147 N N . GLU A 1 82 ? -8.706 -10.574 0.376 1.00 15.00 1191 GLU A N 9
ATOM 12148 C CA . GLU A 1 82 ? -8.631 -9.602 1.514 1.00 15.00 1191 GLU A CA 9
ATOM 12149 C C . GLU A 1 82 ? -8.745 -8.172 0.984 1.00 15.00 1191 GLU A C 9
ATOM 12150 O O . GLU A 1 82 ? -9.333 -7.314 1.615 1.00 15.00 1191 GLU A O 9
ATOM 12162 N N . VAL A 1 83 ? -8.188 -7.913 -0.175 1.00 15.00 1192 VAL A N 9
ATOM 12163 C CA . VAL A 1 83 ? -8.287 -6.542 -0.768 1.00 15.00 1192 VAL A CA 9
ATOM 12164 C C . VAL A 1 83 ? -9.757 -6.210 -1.046 1.00 15.00 1192 VAL A C 9
ATOM 12165 O O . VAL A 1 83 ? -10.214 -5.115 -0.774 1.00 15.00 1192 VAL A O 9
ATOM 12178 N N . GLN A 1 84 ? -10.496 -7.150 -1.586 1.00 15.00 1193 GLN A N 9
ATOM 12179 C CA . GLN A 1 84 ? -11.950 -6.904 -1.859 1.00 15.00 1193 GLN A CA 9
ATOM 12180 C C . GLN A 1 84 ? -12.683 -6.590 -0.553 1.00 15.00 1193 GLN A C 9
ATOM 12181 O O . GLN A 1 84 ? -13.522 -5.710 -0.498 1.00 15.00 1193 GLN A O 9
ATOM 12195 N N . SER A 1 85 ? -12.366 -7.304 0.500 1.00 15.00 1194 SER A N 9
ATOM 12196 C CA . SER A 1 85 ? -13.043 -7.059 1.815 1.00 15.00 1194 SER A CA 9
ATOM 12197 C C . SER A 1 85 ? -12.792 -5.622 2.279 1.00 15.00 1194 SER A C 9
ATOM 12198 O O . SER A 1 85 ? -13.676 -4.970 2.806 1.00 15.00 1194 SER A O 9
ATOM 12206 N N . ILE A 1 86 ? -11.592 -5.128 2.088 1.00 15.00 1195 ILE A N 9
ATOM 12207 C CA . ILE A 1 86 ? -11.288 -3.712 2.474 1.00 15.00 1195 ILE A CA 9
ATOM 12208 C C . ILE A 1 86 ? -12.140 -2.751 1.635 1.00 15.00 1195 ILE A C 9
ATOM 12209 O O . ILE A 1 86 ? -12.714 -1.808 2.149 1.00 15.00 1195 ILE A O 9
ATOM 12225 N N . MET A 1 87 ? -12.222 -2.988 0.349 1.00 15.00 1196 MET A N 9
ATOM 12226 C CA . MET A 1 87 ? -13.032 -2.091 -0.542 1.00 15.00 1196 MET A CA 9
ATOM 12227 C C . MET A 1 87 ? -14.492 -2.067 -0.079 1.00 15.00 1196 MET A C 9
ATOM 12228 O O . MET A 1 87 ? -15.166 -1.058 -0.174 1.00 15.00 1196 MET A O 9
ATOM 12242 N N . GLN A 1 88 ? -14.976 -3.176 0.421 1.00 15.00 1197 GLN A N 9
ATOM 12243 C CA . GLN A 1 88 ? -16.384 -3.233 0.920 1.00 15.00 1197 GLN A CA 9
ATOM 12244 C C . GLN A 1 88 ? -16.443 -2.793 2.385 1.00 15.00 1197 GLN A C 9
ATOM 12245 O O . GLN A 1 88 ? -15.563 -3.102 3.169 1.00 15.00 1197 GLN A O 9
ATOM 12259 N N . HIS A 1 89 ? -17.476 -2.077 2.755 1.00 15.00 1198 HIS A N 9
ATOM 12260 C CA . HIS A 1 89 ? -17.606 -1.604 4.166 1.00 15.00 1198 HIS A CA 9
ATOM 12261 C C . HIS A 1 89 ? -18.771 -2.317 4.859 1.00 15.00 1198 HIS A C 9
ATOM 12262 O O . HIS A 1 89 ? -19.045 -1.990 6.002 1.00 15.00 1198 HIS A O 9
ATOM 12277 N N . GLY A 1 1 ? -9.984 -23.462 -21.448 1.00 15.00 1110 GLY A N 10
ATOM 12278 C CA . GLY A 1 1 ? -8.605 -23.124 -20.993 1.00 15.00 1110 GLY A CA 10
ATOM 12279 C C . GLY A 1 1 ? -8.521 -21.630 -20.680 1.00 15.00 1110 GLY A C 10
ATOM 12280 O O . GLY A 1 1 ? -7.853 -20.881 -21.369 1.00 15.00 1110 GLY A O 10
ATOM 12286 N N . ALA A 1 2 ? -9.196 -21.195 -19.643 1.00 15.00 1111 ALA A N 10
ATOM 12287 C CA . ALA A 1 2 ? -9.165 -19.745 -19.271 1.00 15.00 1111 ALA A CA 10
ATOM 12288 C C . ALA A 1 2 ? -7.827 -19.396 -18.615 1.00 15.00 1111 ALA A C 10
ATOM 12289 O O . ALA A 1 2 ? -7.263 -20.188 -17.881 1.00 15.00 1111 ALA A O 10
ATOM 12296 N N . MET A 1 3 ? -7.321 -18.216 -18.875 1.00 15.00 1112 MET A N 10
ATOM 12297 C CA . MET A 1 3 ? -6.018 -17.799 -18.273 1.00 15.00 1112 MET A CA 10
ATOM 12298 C C . MET A 1 3 ? -6.250 -16.747 -17.186 1.00 15.00 1112 MET A C 10
ATOM 12299 O O . MET A 1 3 ? -7.072 -15.860 -17.336 1.00 15.00 1112 MET A O 10
ATOM 12313 N N . ALA A 1 4 ? -5.529 -16.841 -16.095 1.00 15.00 1113 ALA A N 10
ATOM 12314 C CA . ALA A 1 4 ? -5.702 -15.856 -14.984 1.00 15.00 1113 ALA A CA 10
ATOM 12315 C C . ALA A 1 4 ? -4.562 -14.832 -15.002 1.00 15.00 1113 ALA A C 10
ATOM 12316 O O . ALA A 1 4 ? -3.432 -15.157 -15.318 1.00 15.00 1113 ALA A O 10
ATOM 12323 N N . TRP A 1 5 ? -4.858 -13.600 -14.666 1.00 15.00 1114 TRP A N 10
ATOM 12324 C CA . TRP A 1 5 ? -3.803 -12.541 -14.659 1.00 15.00 1114 TRP A CA 10
ATOM 12325 C C . TRP A 1 5 ? -3.453 -12.152 -13.221 1.00 15.00 1114 TRP A C 10
ATOM 12326 O O . TRP A 1 5 ? -4.307 -12.126 -12.353 1.00 15.00 1114 TRP A O 10
ATOM 12347 N N . GLY A 1 6 ? -2.202 -11.851 -12.967 1.00 15.00 1115 GLY A N 10
ATOM 12348 C CA . GLY A 1 6 ? -1.780 -11.466 -11.587 1.00 15.00 1115 GLY A CA 10
ATOM 12349 C C . GLY A 1 6 ? -1.908 -9.951 -11.417 1.00 15.00 1115 GLY A C 10
ATOM 12350 O O . GLY A 1 6 ? -1.695 -9.195 -12.346 1.00 15.00 1115 GLY A O 10
ATOM 12354 N N . SER A 1 7 ? -2.254 -9.507 -10.232 1.00 15.00 1116 SER A N 10
ATOM 12355 C CA . SER A 1 7 ? -2.399 -8.041 -9.982 1.00 15.00 1116 SER A CA 10
ATOM 12356 C C . SER A 1 7 ? -1.473 -7.605 -8.843 1.00 15.00 1116 SER A C 10
ATOM 12357 O O . SER A 1 7 ? -1.192 -8.368 -7.937 1.00 15.00 1116 SER A O 10
ATOM 12365 N N . SER A 1 8 ? -1.000 -6.383 -8.887 1.00 15.00 1117 SER A N 10
ATOM 12366 C CA . SER A 1 8 ? -0.096 -5.879 -7.805 1.00 15.00 1117 SER A CA 10
ATOM 12367 C C . SER A 1 8 ? -0.902 -5.124 -6.746 1.00 15.00 1117 SER A C 10
ATOM 12368 O O . SER A 1 8 ? -1.591 -4.165 -7.044 1.00 15.00 1117 SER A O 10
ATOM 12376 N N . TRP A 1 9 ? -0.816 -5.553 -5.512 1.00 15.00 1118 TRP A N 10
ATOM 12377 C CA . TRP A 1 9 ? -1.444 -4.788 -4.395 1.00 15.00 1118 TRP A CA 10
ATOM 12378 C C . TRP A 1 9 ? -0.437 -4.587 -3.261 1.00 15.00 1118 TRP A C 10
ATOM 12379 O O . TRP A 1 9 ? 0.250 -5.512 -2.865 1.00 15.00 1118 TRP A O 10
ATOM 12400 N N . LEU A 1 10 ? -0.345 -3.389 -2.739 1.00 15.00 1119 LEU A N 10
ATOM 12401 C CA . LEU A 1 10 ? 0.496 -3.158 -1.525 1.00 15.00 1119 LEU A CA 10
ATOM 12402 C C . LEU A 1 10 ? -0.342 -2.500 -0.432 1.00 15.00 1119 LEU A C 10
ATOM 12403 O O . LEU A 1 10 ? -1.040 -1.533 -0.676 1.00 15.00 1119 LEU A O 10
ATOM 12419 N N . LEU A 1 11 ? -0.280 -3.020 0.768 1.00 15.00 1120 LEU A N 10
ATOM 12420 C CA . LEU A 1 11 ? -1.000 -2.378 1.905 1.00 15.00 1120 LEU A CA 10
ATOM 12421 C C . LEU A 1 11 ? 0.003 -1.927 2.967 1.00 15.00 1120 LEU A C 10
ATOM 12422 O O . LEU A 1 11 ? 0.770 -2.719 3.479 1.00 15.00 1120 LEU A O 10
ATOM 12438 N N . LEU A 1 12 ? -0.001 -0.660 3.294 1.00 15.00 1121 LEU A N 10
ATOM 12439 C CA . LEU A 1 12 ? 0.922 -0.146 4.351 1.00 15.00 1121 LEU A CA 10
ATOM 12440 C C . LEU A 1 12 ? 0.157 0.002 5.664 1.00 15.00 1121 LEU A C 10
ATOM 12441 O O . LEU A 1 12 ? -0.970 0.457 5.682 1.00 15.00 1121 LEU A O 10
ATOM 12457 N N . LYS A 1 13 ? 0.762 -0.379 6.759 1.00 15.00 1122 LYS A N 10
ATOM 12458 C CA . LYS A 1 13 ? 0.024 -0.410 8.057 1.00 15.00 1122 LYS A CA 10
ATOM 12459 C C . LYS A 1 13 ? 0.818 0.268 9.175 1.00 15.00 1122 LYS A C 10
ATOM 12460 O O . LYS A 1 13 ? 1.964 0.641 9.010 1.00 15.00 1122 LYS A O 10
ATOM 12479 N N . ASN A 1 14 ? 0.193 0.417 10.324 1.00 15.00 1123 ASN A N 10
ATOM 12480 C CA . ASN A 1 14 ? 0.844 1.049 11.531 1.00 15.00 1123 ASN A CA 10
ATOM 12481 C C . ASN A 1 14 ? 1.035 2.538 11.280 1.00 15.00 1123 ASN A C 10
ATOM 12482 O O . ASN A 1 14 ? 2.089 3.099 11.508 1.00 15.00 1123 ASN A O 10
ATOM 12493 N N . LEU A 1 15 ? 0.000 3.173 10.808 1.00 15.00 1124 LEU A N 10
ATOM 12494 C CA . LEU A 1 15 ? -0.024 4.660 10.735 1.00 15.00 1124 LEU A CA 10
ATOM 12495 C C . LEU A 1 15 ? -0.833 5.208 11.913 1.00 15.00 1124 LEU A C 10
ATOM 12496 O O . LEU A 1 15 ? -1.864 4.661 12.264 1.00 15.00 1124 LEU A O 10
ATOM 12512 N N . THR A 1 16 ? -0.382 6.277 12.524 1.00 15.00 1125 THR A N 10
ATOM 12513 C CA . THR A 1 16 ? -1.088 6.801 13.735 1.00 15.00 1125 THR A CA 10
ATOM 12514 C C . THR A 1 16 ? -2.403 7.470 13.328 1.00 15.00 1125 THR A C 10
ATOM 12515 O O . THR A 1 16 ? -2.539 7.974 12.228 1.00 15.00 1125 THR A O 10
ATOM 12526 N N . ALA A 1 17 ? -3.370 7.481 14.212 1.00 15.00 1126 ALA A N 10
ATOM 12527 C CA . ALA A 1 17 ? -4.676 8.151 13.900 1.00 15.00 1126 ALA A CA 10
ATOM 12528 C C . ALA A 1 17 ? -4.459 9.634 13.568 1.00 15.00 1126 ALA A C 10
ATOM 12529 O O . ALA A 1 17 ? -5.297 10.261 12.947 1.00 15.00 1126 ALA A O 10
ATOM 12536 N N . GLN A 1 18 ? -3.344 10.197 13.977 1.00 15.00 1127 GLN A N 10
ATOM 12537 C CA . GLN A 1 18 ? -3.081 11.642 13.709 1.00 15.00 1127 GLN A CA 10
ATOM 12538 C C . GLN A 1 18 ? -2.434 11.855 12.332 1.00 15.00 1127 GLN A C 10
ATOM 12539 O O . GLN A 1 18 ? -1.903 12.919 12.065 1.00 15.00 1127 GLN A O 10
ATOM 12553 N N . ILE A 1 19 ? -2.465 10.866 11.454 1.00 15.00 1128 ILE A N 10
ATOM 12554 C CA . ILE A 1 19 ? -1.849 11.060 10.100 1.00 15.00 1128 ILE A CA 10
ATOM 12555 C C . ILE A 1 19 ? -2.792 11.900 9.223 1.00 15.00 1128 ILE A C 10
ATOM 12556 O O . ILE A 1 19 ? -3.935 11.549 9.008 1.00 15.00 1128 ILE A O 10
ATOM 12572 N N . ASP A 1 20 ? -2.313 13.001 8.719 1.00 15.00 1129 ASP A N 10
ATOM 12573 C CA . ASP A 1 20 ? -2.676 13.423 7.342 1.00 15.00 1129 ASP A CA 10
ATOM 12574 C C . ASP A 1 20 ? -1.629 12.847 6.391 1.00 15.00 1129 ASP A C 10
ATOM 12575 O O . ASP A 1 20 ? -0.456 13.157 6.532 1.00 15.00 1129 ASP A O 10
ATOM 12584 N N . GLY A 1 21 ? -2.009 12.026 5.434 1.00 15.00 1130 GLY A N 10
ATOM 12585 C CA . GLY A 1 21 ? -0.961 11.368 4.588 1.00 15.00 1130 GLY A CA 10
ATOM 12586 C C . GLY A 1 21 ? -1.133 11.749 3.112 1.00 15.00 1130 GLY A C 10
ATOM 12587 O O . GLY A 1 21 ? -1.469 10.913 2.297 1.00 15.00 1130 GLY A O 10
ATOM 12591 N N . PRO A 1 22 ? -0.873 13.004 2.804 1.00 15.00 1131 PRO A N 10
ATOM 12592 C CA . PRO A 1 22 ? -0.541 13.377 1.415 1.00 15.00 1131 PRO A CA 10
ATOM 12593 C C . PRO A 1 22 ? 0.942 13.101 1.163 1.00 15.00 1131 PRO A C 10
ATOM 12594 O O . PRO A 1 22 ? 1.319 12.601 0.125 1.00 15.00 1131 PRO A O 10
ATOM 12605 N N . THR A 1 23 ? 1.781 13.428 2.117 1.00 15.00 1132 THR A N 10
ATOM 12606 C CA . THR A 1 23 ? 3.228 13.061 2.013 1.00 15.00 1132 THR A CA 10
ATOM 12607 C C . THR A 1 23 ? 3.373 11.540 1.946 1.00 15.00 1132 THR A C 10
ATOM 12608 O O . THR A 1 23 ? 4.205 11.022 1.227 1.00 15.00 1132 THR A O 10
ATOM 12619 N N . LEU A 1 24 ? 2.565 10.822 2.693 1.00 15.00 1133 LEU A N 10
ATOM 12620 C CA . LEU A 1 24 ? 2.636 9.328 2.653 1.00 15.00 1133 LEU A CA 10
ATOM 12621 C C . LEU A 1 24 ? 2.270 8.839 1.248 1.00 15.00 1133 LEU A C 10
ATOM 12622 O O . LEU A 1 24 ? 2.968 8.032 0.657 1.00 15.00 1133 LEU A O 10
ATOM 12638 N N . ARG A 1 25 ? 1.180 9.330 0.708 1.00 15.00 1134 ARG A N 10
ATOM 12639 C CA . ARG A 1 25 ? 0.785 8.940 -0.685 1.00 15.00 1134 ARG A CA 10
ATOM 12640 C C . ARG A 1 25 ? 1.870 9.339 -1.695 1.00 15.00 1134 ARG A C 10
ATOM 12641 O O . ARG A 1 25 ? 2.223 8.565 -2.567 1.00 15.00 1134 ARG A O 10
ATOM 12662 N N . THR A 1 26 ? 2.400 10.533 -1.585 1.00 15.00 1135 THR A N 10
ATOM 12663 C CA . THR A 1 26 ? 3.438 10.990 -2.566 1.00 15.00 1135 THR A CA 10
ATOM 12664 C C . THR A 1 26 ? 4.665 10.078 -2.494 1.00 15.00 1135 THR A C 10
ATOM 12665 O O . THR A 1 26 ? 5.275 9.767 -3.499 1.00 15.00 1135 THR A O 10
ATOM 12676 N N . LEU A 1 27 ? 5.029 9.646 -1.309 1.00 15.00 1136 LEU A N 10
ATOM 12677 C CA . LEU A 1 27 ? 6.187 8.703 -1.168 1.00 15.00 1136 LEU A CA 10
ATOM 12678 C C . LEU A 1 27 ? 5.941 7.427 -1.983 1.00 15.00 1136 LEU A C 10
ATOM 12679 O O . LEU A 1 27 ? 6.819 6.952 -2.683 1.00 15.00 1136 LEU A O 10
ATOM 12695 N N . CYS A 1 28 ? 4.751 6.873 -1.902 1.00 15.00 1137 CYS A N 10
ATOM 12696 C CA . CYS A 1 28 ? 4.445 5.643 -2.700 1.00 15.00 1137 CYS A CA 10
ATOM 12697 C C . CYS A 1 28 ? 4.549 5.947 -4.198 1.00 15.00 1137 CYS A C 10
ATOM 12698 O O . CYS A 1 28 ? 5.036 5.141 -4.969 1.00 15.00 1137 CYS A O 10
ATOM 12706 N N . MET A 1 29 ? 4.094 7.106 -4.608 1.00 15.00 1138 MET A N 10
ATOM 12707 C CA . MET A 1 29 ? 4.196 7.493 -6.054 1.00 15.00 1138 MET A CA 10
ATOM 12708 C C . MET A 1 29 ? 5.664 7.531 -6.488 1.00 15.00 1138 MET A C 10
ATOM 12709 O O . MET A 1 29 ? 6.009 7.105 -7.575 1.00 15.00 1138 MET A O 10
ATOM 12723 N N . GLN A 1 30 ? 6.525 8.040 -5.642 1.00 15.00 1139 GLN A N 10
ATOM 12724 C CA . GLN A 1 30 ? 7.979 8.122 -5.994 1.00 15.00 1139 GLN A CA 10
ATOM 12725 C C . GLN A 1 30 ? 8.542 6.720 -6.229 1.00 15.00 1139 GLN A C 10
ATOM 12726 O O . GLN A 1 30 ? 9.308 6.497 -7.149 1.00 15.00 1139 GLN A O 10
ATOM 12740 N N . HIS A 1 31 ? 8.164 5.778 -5.401 1.00 15.00 1140 HIS A N 10
ATOM 12741 C CA . HIS A 1 31 ? 8.632 4.368 -5.596 1.00 15.00 1140 HIS A CA 10
ATOM 12742 C C . HIS A 1 31 ? 8.056 3.795 -6.894 1.00 15.00 1140 HIS A C 10
ATOM 12743 O O . HIS A 1 31 ? 8.744 3.123 -7.640 1.00 15.00 1140 HIS A O 10
ATOM 12757 N N . GLY A 1 32 ? 6.799 4.055 -7.162 1.00 15.00 1141 GLY A N 10
ATOM 12758 C CA . GLY A 1 32 ? 6.178 3.564 -8.430 1.00 15.00 1141 GLY A CA 10
ATOM 12759 C C . GLY A 1 32 ? 4.863 4.320 -8.687 1.00 15.00 1141 GLY A C 10
ATOM 12760 O O . GLY A 1 32 ? 4.252 4.808 -7.756 1.00 15.00 1141 GLY A O 10
ATOM 12764 N N . PRO A 1 33 ? 4.454 4.402 -9.942 1.00 15.00 1142 PRO A N 10
ATOM 12765 C CA . PRO A 1 33 ? 3.163 5.065 -10.263 1.00 15.00 1142 PRO A CA 10
ATOM 12766 C C . PRO A 1 33 ? 2.005 4.326 -9.585 1.00 15.00 1142 PRO A C 10
ATOM 12767 O O . PRO A 1 33 ? 1.960 3.110 -9.571 1.00 15.00 1142 PRO A O 10
ATOM 12778 N N . LEU A 1 34 ? 1.071 5.056 -9.024 1.00 15.00 1143 LEU A N 10
ATOM 12779 C CA . LEU A 1 34 ? -0.080 4.406 -8.325 1.00 15.00 1143 LEU A CA 10
ATOM 12780 C C . LEU A 1 34 ? -1.389 4.741 -9.047 1.00 15.00 1143 LEU A C 10
ATOM 12781 O O . LEU A 1 34 ? -1.752 5.895 -9.186 1.00 15.00 1143 LEU A O 10
ATOM 12797 N N . VAL A 1 35 ? -2.097 3.736 -9.506 1.00 15.00 1144 VAL A N 10
ATOM 12798 C CA . VAL A 1 35 ? -3.369 3.985 -10.261 1.00 15.00 1144 VAL A CA 10
ATOM 12799 C C . VAL A 1 35 ? -4.444 4.542 -9.318 1.00 15.00 1144 VAL A C 10
ATOM 12800 O O . VAL A 1 35 ? -5.116 5.506 -9.634 1.00 15.00 1144 VAL A O 10
ATOM 12813 N N . SER A 1 36 ? -4.606 3.939 -8.165 1.00 15.00 1145 SER A N 10
ATOM 12814 C CA . SER A 1 36 ? -5.653 4.407 -7.204 1.00 15.00 1145 SER A CA 10
ATOM 12815 C C . SER A 1 36 ? -5.164 4.234 -5.764 1.00 15.00 1145 SER A C 10
ATOM 12816 O O . SER A 1 36 ? -4.637 3.199 -5.403 1.00 15.00 1145 SER A O 10
ATOM 12824 N N . PHE A 1 37 ? -5.338 5.243 -4.944 1.00 15.00 1146 PHE A N 10
ATOM 12825 C CA . PHE A 1 37 ? -4.869 5.159 -3.527 1.00 15.00 1146 PHE A CA 10
ATOM 12826 C C . PHE A 1 37 ? -5.995 5.556 -2.566 1.00 15.00 1146 PHE A C 10
ATOM 12827 O O . PHE A 1 37 ? -6.655 6.560 -2.757 1.00 15.00 1146 PHE A O 10
ATOM 12844 N N . HIS A 1 38 ? -6.217 4.773 -1.538 1.00 15.00 1147 HIS A N 10
ATOM 12845 C CA . HIS A 1 38 ? -7.115 5.218 -0.432 1.00 15.00 1147 HIS A CA 10
ATOM 12846 C C . HIS A 1 38 ? -6.386 5.068 0.916 1.00 15.00 1147 HIS A C 10
ATOM 12847 O O . HIS A 1 38 ? -6.260 3.970 1.418 1.00 15.00 1147 HIS A O 10
ATOM 12861 N N . PRO A 1 39 ? -5.918 6.174 1.467 1.00 15.00 1148 PRO A N 10
ATOM 12862 C CA . PRO A 1 39 ? -5.248 6.135 2.782 1.00 15.00 1148 PRO A CA 10
ATOM 12863 C C . PRO A 1 39 ? -6.246 6.418 3.907 1.00 15.00 1148 PRO A C 10
ATOM 12864 O O . PRO A 1 39 ? -6.989 7.380 3.852 1.00 15.00 1148 PRO A O 10
ATOM 12875 N N . TYR A 1 40 ? -6.271 5.589 4.924 1.00 15.00 1149 TYR A N 10
ATOM 12876 C CA . TYR A 1 40 ? -7.037 5.943 6.157 1.00 15.00 1149 TYR A CA 10
ATOM 12877 C C . TYR A 1 40 ? -6.067 6.252 7.301 1.00 15.00 1149 TYR A C 10
ATOM 12878 O O . TYR A 1 40 ? -5.211 5.452 7.630 1.00 15.00 1149 TYR A O 10
ATOM 12896 N N . LEU A 1 41 ? -6.192 7.407 7.909 1.00 15.00 1150 LEU A N 10
ATOM 12897 C CA . LEU A 1 41 ? -5.464 7.674 9.187 1.00 15.00 1150 LEU A CA 10
ATOM 12898 C C . LEU A 1 41 ? -6.158 6.990 10.373 1.00 15.00 1150 LEU A C 10
ATOM 12899 O O . LEU A 1 41 ? -5.509 6.430 11.236 1.00 15.00 1150 LEU A O 10
ATOM 12915 N N . ASN A 1 42 ? -7.473 7.026 10.420 1.00 15.00 1151 ASN A N 10
ATOM 12916 C CA . ASN A 1 42 ? -8.203 6.552 11.646 1.00 15.00 1151 ASN A CA 10
ATOM 12917 C C . ASN A 1 42 ? -7.840 5.101 11.968 1.00 15.00 1151 ASN A C 10
ATOM 12918 O O . ASN A 1 42 ? -7.459 4.779 13.079 1.00 15.00 1151 ASN A O 10
ATOM 12929 N N . GLN A 1 43 ? -7.958 4.229 11.001 1.00 15.00 1152 GLN A N 10
ATOM 12930 C CA . GLN A 1 43 ? -7.597 2.794 11.223 1.00 15.00 1152 GLN A CA 10
ATOM 12931 C C . GLN A 1 43 ? -6.071 2.607 11.242 1.00 15.00 1152 GLN A C 10
ATOM 12932 O O . GLN A 1 43 ? -5.574 1.623 11.758 1.00 15.00 1152 GLN A O 10
ATOM 12946 N N . GLY A 1 44 ? -5.329 3.539 10.685 1.00 15.00 1153 GLY A N 10
ATOM 12947 C CA . GLY A 1 44 ? -3.842 3.395 10.636 1.00 15.00 1153 GLY A CA 10
ATOM 12948 C C . GLY A 1 44 ? -3.460 2.441 9.504 1.00 15.00 1153 GLY A C 10
ATOM 12949 O O . GLY A 1 44 ? -2.482 1.718 9.593 1.00 15.00 1153 GLY A O 10
ATOM 12953 N N . ILE A 1 45 ? -4.232 2.436 8.446 1.00 15.00 1154 ILE A N 10
ATOM 12954 C CA . ILE A 1 45 ? -3.910 1.575 7.267 1.00 15.00 1154 ILE A CA 10
ATOM 12955 C C . ILE A 1 45 ? -4.073 2.371 5.968 1.00 15.00 1154 ILE A C 10
ATOM 12956 O O . ILE A 1 45 ? -4.861 3.293 5.894 1.00 15.00 1154 ILE A O 10
ATOM 12972 N N . ALA A 1 46 ? -3.333 2.019 4.947 1.00 15.00 1155 ALA A N 10
ATOM 12973 C CA . ALA A 1 46 ? -3.570 2.622 3.596 1.00 15.00 1155 ALA A CA 10
ATOM 12974 C C . ALA A 1 46 ? -3.374 1.570 2.499 1.00 15.00 1155 ALA A C 10
ATOM 12975 O O . ALA A 1 46 ? -2.440 0.794 2.537 1.00 15.00 1155 ALA A O 10
ATOM 12982 N N . LEU A 1 47 ? -4.250 1.545 1.522 1.00 15.00 1156 LEU A N 10
ATOM 12983 C CA . LEU A 1 47 ? -4.150 0.524 0.432 1.00 15.00 1156 LEU A CA 10
ATOM 12984 C C . LEU A 1 47 ? -3.945 1.211 -0.922 1.00 15.00 1156 LEU A C 10
ATOM 12985 O O . LEU A 1 47 ? -4.624 2.167 -1.243 1.00 15.00 1156 LEU A O 10
ATOM 13001 N N . CYS A 1 48 ? -3.014 0.731 -1.714 1.00 15.00 1157 CYS A N 10
ATOM 13002 C CA . CYS A 1 48 ? -2.781 1.337 -3.063 1.00 15.00 1157 CYS A CA 10
ATOM 13003 C C . CYS A 1 48 ? -2.503 0.245 -4.105 1.00 15.00 1157 CYS A C 10
ATOM 13004 O O . CYS A 1 48 ? -1.852 -0.744 -3.822 1.00 15.00 1157 CYS A O 10
ATOM 13012 N N . LYS A 1 49 ? -2.999 0.424 -5.306 1.00 15.00 1158 LYS A N 10
ATOM 13013 C CA . LYS A 1 49 ? -2.789 -0.597 -6.379 1.00 15.00 1158 LYS A CA 10
ATOM 13014 C C . LYS A 1 49 ? -1.758 -0.102 -7.401 1.00 15.00 1158 LYS A C 10
ATOM 13015 O O . LYS A 1 49 ? -1.762 1.050 -7.790 1.00 15.00 1158 LYS A O 10
ATOM 13034 N N . TYR A 1 50 ? -0.877 -0.971 -7.836 1.00 15.00 1159 TYR A N 10
ATOM 13035 C CA . TYR A 1 50 ? 0.158 -0.573 -8.842 1.00 15.00 1159 TYR A CA 10
ATOM 13036 C C . TYR A 1 50 ? -0.123 -1.235 -10.193 1.00 15.00 1159 TYR A C 10
ATOM 13037 O O . TYR A 1 50 ? -0.864 -2.197 -10.281 1.00 15.00 1159 TYR A O 10
ATOM 13055 N N . THR A 1 51 ? 0.461 -0.719 -11.248 1.00 15.00 1160 THR A N 10
ATOM 13056 C CA . THR A 1 51 ? 0.139 -1.226 -12.620 1.00 15.00 1160 THR A CA 10
ATOM 13057 C C . THR A 1 51 ? 0.800 -2.586 -12.884 1.00 15.00 1160 THR A C 10
ATOM 13058 O O . THR A 1 51 ? 0.210 -3.451 -13.506 1.00 15.00 1160 THR A O 10
ATOM 13069 N N . THR A 1 52 ? 2.014 -2.784 -12.418 1.00 15.00 1161 THR A N 10
ATOM 13070 C CA . THR A 1 52 ? 2.765 -4.028 -12.785 1.00 15.00 1161 THR A CA 10
ATOM 13071 C C . THR A 1 52 ? 3.245 -4.778 -11.536 1.00 15.00 1161 THR A C 10
ATOM 13072 O O . THR A 1 52 ? 3.518 -4.189 -10.506 1.00 15.00 1161 THR A O 10
ATOM 13083 N N . ARG A 1 53 ? 3.354 -6.081 -11.635 1.00 15.00 1162 ARG A N 10
ATOM 13084 C CA . ARG A 1 53 ? 3.733 -6.909 -10.443 1.00 15.00 1162 ARG A CA 10
ATOM 13085 C C . ARG A 1 53 ? 5.133 -6.541 -9.944 1.00 15.00 1162 ARG A C 10
ATOM 13086 O O . ARG A 1 53 ? 5.367 -6.447 -8.752 1.00 15.00 1162 ARG A O 10
ATOM 13107 N N . GLU A 1 54 ? 6.064 -6.329 -10.844 1.00 15.00 1163 GLU A N 10
ATOM 13108 C CA . GLU A 1 54 ? 7.481 -6.100 -10.418 1.00 15.00 1163 GLU A CA 10
ATOM 13109 C C . GLU A 1 54 ? 7.600 -4.779 -9.657 1.00 15.00 1163 GLU A C 10
ATOM 13110 O O . GLU A 1 54 ? 8.276 -4.696 -8.646 1.00 15.00 1163 GLU A O 10
ATOM 13122 N N . GLU A 1 55 ? 6.943 -3.749 -10.131 1.00 15.00 1164 GLU A N 10
ATOM 13123 C CA . GLU A 1 55 ? 6.981 -2.437 -9.411 1.00 15.00 1164 GLU A CA 10
ATOM 13124 C C . GLU A 1 55 ? 6.363 -2.593 -8.021 1.00 15.00 1164 GLU A C 10
ATOM 13125 O O . GLU A 1 55 ? 6.834 -2.020 -7.057 1.00 15.00 1164 GLU A O 10
ATOM 13137 N N . ALA A 1 56 ? 5.311 -3.369 -7.915 1.00 15.00 1165 ALA A N 10
ATOM 13138 C CA . ALA A 1 56 ? 4.661 -3.579 -6.583 1.00 15.00 1165 ALA A CA 10
ATOM 13139 C C . ALA A 1 56 ? 5.648 -4.213 -5.597 1.00 15.00 1165 ALA A C 10
ATOM 13140 O O . ALA A 1 56 ? 5.781 -3.764 -4.475 1.00 15.00 1165 ALA A O 10
ATOM 13147 N N . ASN A 1 57 ? 6.340 -5.250 -6.008 1.00 15.00 1166 ASN A N 10
ATOM 13148 C CA . ASN A 1 57 ? 7.277 -5.946 -5.067 1.00 15.00 1166 ASN A CA 10
ATOM 13149 C C . ASN A 1 57 ? 8.362 -4.978 -4.596 1.00 15.00 1166 ASN A C 10
ATOM 13150 O O . ASN A 1 57 ? 8.712 -4.946 -3.430 1.00 15.00 1166 ASN A O 10
ATOM 13161 N N . LYS A 1 58 ? 8.893 -4.188 -5.496 1.00 15.00 1167 LYS A N 10
ATOM 13162 C CA . LYS A 1 58 ? 9.943 -3.197 -5.101 1.00 15.00 1167 LYS A CA 10
ATOM 13163 C C . LYS A 1 58 ? 9.367 -2.197 -4.096 1.00 15.00 1167 LYS A C 10
ATOM 13164 O O . LYS A 1 58 ? 10.017 -1.827 -3.135 1.00 15.00 1167 LYS A O 10
ATOM 13183 N N . ALA A 1 59 ? 8.146 -1.766 -4.311 1.00 15.00 1168 ALA A N 10
ATOM 13184 C CA . ALA A 1 59 ? 7.527 -0.771 -3.380 1.00 15.00 1168 ALA A CA 10
ATOM 13185 C C . ALA A 1 59 ? 7.416 -1.372 -1.978 1.00 15.00 1168 ALA A C 10
ATOM 13186 O O . ALA A 1 59 ? 7.691 -0.716 -0.992 1.00 15.00 1168 ALA A O 10
ATOM 13193 N N . GLN A 1 60 ? 7.018 -2.617 -1.887 1.00 15.00 1169 GLN A N 10
ATOM 13194 C CA . GLN A 1 60 ? 6.868 -3.267 -0.546 1.00 15.00 1169 GLN A CA 10
ATOM 13195 C C . GLN A 1 60 ? 8.226 -3.373 0.153 1.00 15.00 1169 GLN A C 10
ATOM 13196 O O . GLN A 1 60 ? 8.334 -3.137 1.342 1.00 15.00 1169 GLN A O 10
ATOM 13210 N N . MET A 1 61 ? 9.260 -3.726 -0.575 1.00 15.00 1170 MET A N 10
ATOM 13211 C CA . MET A 1 61 ? 10.605 -3.900 0.063 1.00 15.00 1170 MET A CA 10
ATOM 13212 C C . MET A 1 61 ? 11.068 -2.583 0.688 1.00 15.00 1170 MET A C 10
ATOM 13213 O O . MET A 1 61 ? 11.625 -2.565 1.771 1.00 15.00 1170 MET A O 10
ATOM 13227 N N . ALA A 1 62 ? 10.841 -1.483 0.011 1.00 15.00 1171 ALA A N 10
ATOM 13228 C CA . ALA A 1 62 ? 11.270 -0.155 0.560 1.00 15.00 1171 ALA A CA 10
ATOM 13229 C C . ALA A 1 62 ? 10.374 0.269 1.730 1.00 15.00 1171 ALA A C 10
ATOM 13230 O O . ALA A 1 62 ? 10.853 0.736 2.747 1.00 15.00 1171 ALA A O 10
ATOM 13237 N N . LEU A 1 63 ? 9.079 0.109 1.592 1.00 15.00 1172 LEU A N 10
ATOM 13238 C CA . LEU A 1 63 ? 8.137 0.589 2.655 1.00 15.00 1172 LEU A CA 10
ATOM 13239 C C . LEU A 1 63 ? 8.200 -0.315 3.890 1.00 15.00 1172 LEU A C 10
ATOM 13240 O O . LEU A 1 63 ? 8.023 0.138 5.006 1.00 15.00 1172 LEU A O 10
ATOM 13256 N N . ASN A 1 64 ? 8.451 -1.585 3.696 1.00 15.00 1173 ASN A N 10
ATOM 13257 C CA . ASN A 1 64 ? 8.420 -2.550 4.843 1.00 15.00 1173 ASN A CA 10
ATOM 13258 C C . ASN A 1 64 ? 9.562 -2.261 5.823 1.00 15.00 1173 ASN A C 10
ATOM 13259 O O . ASN A 1 64 ? 10.661 -1.923 5.426 1.00 15.00 1173 ASN A O 10
ATOM 13270 N N . ASN A 1 65 ? 9.305 -2.394 7.107 1.00 15.00 1174 ASN A N 10
ATOM 13271 C CA . ASN A 1 65 ? 10.388 -2.224 8.135 1.00 15.00 1174 ASN A CA 10
ATOM 13272 C C . ASN A 1 65 ? 11.026 -0.841 8.010 1.00 15.00 1174 ASN A C 10
ATOM 13273 O O . ASN A 1 65 ? 12.216 -0.678 8.213 1.00 15.00 1174 ASN A O 10
ATOM 13284 N N . CYS A 1 66 ? 10.240 0.153 7.678 1.00 15.00 1175 CYS A N 10
ATOM 13285 C CA . CYS A 1 66 ? 10.811 1.508 7.410 1.00 15.00 1175 CYS A CA 10
ATOM 13286 C C . CYS A 1 66 ? 10.598 2.406 8.627 1.00 15.00 1175 CYS A C 10
ATOM 13287 O O . CYS A 1 66 ? 9.496 2.530 9.122 1.00 15.00 1175 CYS A O 10
ATOM 13295 N N . VAL A 1 67 ? 11.643 3.030 9.114 1.00 15.00 1176 VAL A N 10
ATOM 13296 C CA . VAL A 1 67 ? 11.516 3.851 10.358 1.00 15.00 1176 VAL A CA 10
ATOM 13297 C C . VAL A 1 67 ? 11.583 5.342 10.022 1.00 15.00 1176 VAL A C 10
ATOM 13298 O O . VAL A 1 67 ? 12.475 5.797 9.331 1.00 15.00 1176 VAL A O 10
ATOM 13311 N N . LEU A 1 68 ? 10.637 6.097 10.515 1.00 15.00 1177 LEU A N 10
ATOM 13312 C CA . LEU A 1 68 ? 10.703 7.582 10.395 1.00 15.00 1177 LEU A CA 10
ATOM 13313 C C . LEU A 1 68 ? 10.700 8.186 11.796 1.00 15.00 1177 LEU A C 10
ATOM 13314 O O . LEU A 1 68 ? 10.407 7.506 12.759 1.00 15.00 1177 LEU A O 10
ATOM 13330 N N . ALA A 1 69 ? 11.028 9.454 11.923 1.00 15.00 1178 ALA A N 10
ATOM 13331 C CA . ALA A 1 69 ? 11.139 10.091 13.282 1.00 15.00 1178 ALA A CA 10
ATOM 13332 C C . ALA A 1 69 ? 9.911 9.780 14.157 1.00 15.00 1178 ALA A C 10
ATOM 13333 O O . ALA A 1 69 ? 8.837 10.280 13.919 1.00 15.00 1178 ALA A O 10
ATOM 13340 N N . ASN A 1 70 ? 10.104 8.933 15.147 1.00 15.00 1179 ASN A N 10
ATOM 13341 C CA . ASN A 1 70 ? 9.082 8.647 16.222 1.00 15.00 1179 ASN A CA 10
ATOM 13342 C C . ASN A 1 70 ? 7.922 7.772 15.693 1.00 15.00 1179 ASN A C 10
ATOM 13343 O O . ASN A 1 70 ? 6.959 7.541 16.402 1.00 15.00 1179 ASN A O 10
ATOM 13354 N N . THR A 1 71 ? 7.999 7.289 14.467 1.00 15.00 1180 THR A N 10
ATOM 13355 C CA . THR A 1 71 ? 6.902 6.405 13.941 1.00 15.00 1180 THR A CA 10
ATOM 13356 C C . THR A 1 71 ? 7.487 5.255 13.112 1.00 15.00 1180 THR A C 10
ATOM 13357 O O . THR A 1 71 ? 8.557 5.374 12.546 1.00 15.00 1180 THR A O 10
ATOM 13368 N N . THR A 1 72 ? 6.788 4.149 13.036 1.00 15.00 1181 THR A N 10
ATOM 13369 C CA . THR A 1 72 ? 7.289 2.990 12.235 1.00 15.00 1181 THR A CA 10
ATOM 13370 C C . THR A 1 72 ? 6.267 2.613 11.159 1.00 15.00 1181 THR A C 10
ATOM 13371 O O . THR A 1 72 ? 5.080 2.539 11.422 1.00 15.00 1181 THR A O 10
ATOM 13382 N N . ILE A 1 73 ? 6.721 2.375 9.951 1.00 15.00 1182 ILE A N 10
ATOM 13383 C CA . ILE A 1 73 ? 5.782 1.977 8.856 1.00 15.00 1182 ILE A CA 10
ATOM 13384 C C . ILE A 1 73 ? 6.065 0.534 8.431 1.00 15.00 1182 ILE A C 10
ATOM 13385 O O . ILE A 1 73 ? 7.190 0.175 8.142 1.00 15.00 1182 ILE A O 10
ATOM 13401 N N . PHE A 1 74 ? 5.047 -0.286 8.392 1.00 15.00 1183 PHE A N 10
ATOM 13402 C CA . PHE A 1 74 ? 5.238 -1.717 8.008 1.00 15.00 1183 PHE A CA 10
ATOM 13403 C C . PHE A 1 74 ? 4.508 -2.012 6.697 1.00 15.00 1183 PHE A C 10
ATOM 13404 O O . PHE A 1 74 ? 3.480 -1.429 6.415 1.00 15.00 1183 PHE A O 10
ATOM 13421 N N . ALA A 1 75 ? 5.032 -2.909 5.898 1.00 15.00 1184 ALA A N 10
ATOM 13422 C CA . ALA A 1 75 ? 4.366 -3.248 4.602 1.00 15.00 1184 ALA A CA 10
ATOM 13423 C C . ALA A 1 75 ? 3.924 -4.714 4.596 1.00 15.00 1184 ALA A C 10
ATOM 13424 O O . ALA A 1 75 ? 4.650 -5.592 5.024 1.00 15.00 1184 ALA A O 10
ATOM 13431 N N . GLU A 1 76 ? 2.736 -4.976 4.112 1.00 15.00 1185 GLU A N 10
ATOM 13432 C CA . GLU A 1 76 ? 2.254 -6.387 3.999 1.00 15.00 1185 GLU A CA 10
ATOM 13433 C C . GLU A 1 76 ? 1.557 -6.597 2.651 1.00 15.00 1185 GLU A C 10
ATOM 13434 O O . GLU A 1 76 ? 1.163 -5.650 1.993 1.00 15.00 1185 GLU A O 10
ATOM 13446 N N . SER A 1 77 ? 1.402 -7.833 2.241 1.00 15.00 1186 SER A N 10
ATOM 13447 C CA . SER A 1 77 ? 0.709 -8.122 0.949 1.00 15.00 1186 SER A CA 10
ATOM 13448 C C . SER A 1 77 ? -0.608 -8.877 1.210 1.00 15.00 1186 SER A C 10
ATOM 13449 O O . SER A 1 77 ? -0.613 -10.092 1.242 1.00 15.00 1186 SER A O 10
ATOM 13457 N N . PRO A 1 78 ? -1.692 -8.144 1.391 1.00 15.00 1187 PRO A N 10
ATOM 13458 C CA . PRO A 1 78 ? -2.995 -8.797 1.679 1.00 15.00 1187 PRO A CA 10
ATOM 13459 C C . PRO A 1 78 ? -3.411 -9.699 0.513 1.00 15.00 1187 PRO A C 10
ATOM 13460 O O . PRO A 1 78 ? -3.028 -9.476 -0.621 1.00 15.00 1187 PRO A O 10
ATOM 13471 N N . SER A 1 79 ? -4.191 -10.714 0.790 1.00 15.00 1188 SER A N 10
ATOM 13472 C CA . SER A 1 79 ? -4.685 -11.613 -0.299 1.00 15.00 1188 SER A CA 10
ATOM 13473 C C . SER A 1 79 ? -5.674 -10.861 -1.186 1.00 15.00 1188 SER A C 10
ATOM 13474 O O . SER A 1 79 ? -6.254 -9.872 -0.778 1.00 15.00 1188 SER A O 10
ATOM 13482 N N . GLU A 1 80 ? -5.871 -11.324 -2.400 1.00 15.00 1189 GLU A N 10
ATOM 13483 C CA . GLU A 1 80 ? -6.880 -10.678 -3.302 1.00 15.00 1189 GLU A CA 10
ATOM 13484 C C . GLU A 1 80 ? -8.260 -10.726 -2.642 1.00 15.00 1189 GLU A C 10
ATOM 13485 O O . GLU A 1 80 ? -9.044 -9.801 -2.750 1.00 15.00 1189 GLU A O 10
ATOM 13497 N N . ASN A 1 81 ? -8.551 -11.803 -1.956 1.00 15.00 1190 ASN A N 10
ATOM 13498 C CA . ASN A 1 81 ? -9.790 -11.851 -1.123 1.00 15.00 1190 ASN A CA 10
ATOM 13499 C C . ASN A 1 81 ? -9.709 -10.795 -0.020 1.00 15.00 1190 ASN A C 10
ATOM 13500 O O . ASN A 1 81 ? -10.687 -10.131 0.282 1.00 15.00 1190 ASN A O 10
ATOM 13511 N N . GLU A 1 82 ? -8.550 -10.627 0.581 1.00 15.00 1191 GLU A N 10
ATOM 13512 C CA . GLU A 1 82 ? -8.412 -9.589 1.651 1.00 15.00 1191 GLU A CA 10
ATOM 13513 C C . GLU A 1 82 ? -8.547 -8.194 1.039 1.00 15.00 1191 GLU A C 10
ATOM 13514 O O . GLU A 1 82 ? -9.074 -7.287 1.656 1.00 15.00 1191 GLU A O 10
ATOM 13526 N N . VAL A 1 83 ? -8.079 -8.019 -0.173 1.00 15.00 1192 VAL A N 10
ATOM 13527 C CA . VAL A 1 83 ? -8.212 -6.690 -0.850 1.00 15.00 1192 VAL A CA 10
ATOM 13528 C C . VAL A 1 83 ? -9.697 -6.356 -1.032 1.00 15.00 1192 VAL A C 10
ATOM 13529 O O . VAL A 1 83 ? -10.123 -5.242 -0.793 1.00 15.00 1192 VAL A O 10
ATOM 13542 N N . GLN A 1 84 ? -10.484 -7.320 -1.452 1.00 15.00 1193 GLN A N 10
ATOM 13543 C CA . GLN A 1 84 ? -11.953 -7.075 -1.616 1.00 15.00 1193 GLN A CA 10
ATOM 13544 C C . GLN A 1 84 ? -12.574 -6.689 -0.270 1.00 15.00 1193 GLN A C 10
ATOM 13545 O O . GLN A 1 84 ? -13.417 -5.815 -0.196 1.00 15.00 1193 GLN A O 10
ATOM 13559 N N . SER A 1 85 ? -12.157 -7.334 0.791 1.00 15.00 1194 SER A N 10
ATOM 13560 C CA . SER A 1 85 ? -12.716 -7.008 2.144 1.00 15.00 1194 SER A CA 10
ATOM 13561 C C . SER A 1 85 ? -12.433 -5.545 2.495 1.00 15.00 1194 SER A C 10
ATOM 13562 O O . SER A 1 85 ? -13.275 -4.859 3.044 1.00 15.00 1194 SER A O 10
ATOM 13570 N N . ILE A 1 86 ? -11.252 -5.069 2.181 1.00 15.00 1195 ILE A N 10
ATOM 13571 C CA . ILE A 1 86 ? -10.916 -3.636 2.463 1.00 15.00 1195 ILE A CA 10
ATOM 13572 C C . ILE A 1 86 ? -11.831 -2.716 1.647 1.00 15.00 1195 ILE A C 10
ATOM 13573 O O . ILE A 1 86 ? -12.369 -1.751 2.157 1.00 15.00 1195 ILE A O 10
ATOM 13589 N N . MET A 1 87 ? -12.006 -3.014 0.382 1.00 15.00 1196 MET A N 10
ATOM 13590 C CA . MET A 1 87 ? -12.893 -2.169 -0.484 1.00 15.00 1196 MET A CA 10
ATOM 13591 C C . MET A 1 87 ? -14.314 -2.139 0.085 1.00 15.00 1196 MET A C 10
ATOM 13592 O O . MET A 1 87 ? -15.008 -1.142 -0.005 1.00 15.00 1196 MET A O 10
ATOM 13606 N N . GLN A 1 88 ? -14.744 -3.229 0.670 1.00 15.00 1197 GLN A N 10
ATOM 13607 C CA . GLN A 1 88 ? -16.110 -3.280 1.273 1.00 15.00 1197 GLN A CA 10
ATOM 13608 C C . GLN A 1 88 ? -16.053 -2.866 2.746 1.00 15.00 1197 GLN A C 10
ATOM 13609 O O . GLN A 1 88 ? -15.121 -3.195 3.455 1.00 15.00 1197 GLN A O 10
ATOM 13623 N N . HIS A 1 89 ? -17.047 -2.144 3.205 1.00 15.00 1198 HIS A N 10
ATOM 13624 C CA . HIS A 1 89 ? -17.059 -1.687 4.629 1.00 15.00 1198 HIS A CA 10
ATOM 13625 C C . HIS A 1 89 ? -17.552 -2.813 5.542 1.00 15.00 1198 HIS A C 10
ATOM 13626 O O . HIS A 1 89 ? -17.479 -2.646 6.748 1.00 15.00 1198 HIS A O 10
ATOM 13641 N N . GLY A 1 1 ? -5.784 -22.976 -22.995 1.00 15.00 1110 GLY A N 11
ATOM 13642 C CA . GLY A 1 1 ? -6.040 -21.862 -23.952 1.00 15.00 1110 GLY A CA 11
ATOM 13643 C C . GLY A 1 1 ? -6.057 -20.532 -23.197 1.00 15.00 1110 GLY A C 11
ATOM 13644 O O . GLY A 1 1 ? -5.650 -19.510 -23.717 1.00 15.00 1110 GLY A O 11
ATOM 13650 N N . ALA A 1 2 ? -6.526 -20.544 -21.972 1.00 15.00 1111 ALA A N 11
ATOM 13651 C CA . ALA A 1 2 ? -6.578 -19.285 -21.168 1.00 15.00 1111 ALA A CA 11
ATOM 13652 C C . ALA A 1 2 ? -5.459 -19.278 -20.124 1.00 15.00 1111 ALA A C 11
ATOM 13653 O O . ALA A 1 2 ? -5.080 -20.312 -19.602 1.00 15.00 1111 ALA A O 11
ATOM 13660 N N . MET A 1 3 ? -4.929 -18.119 -19.818 1.00 15.00 1112 MET A N 11
ATOM 13661 C CA . MET A 1 3 ? -3.834 -18.028 -18.805 1.00 15.00 1112 MET A CA 11
ATOM 13662 C C . MET A 1 3 ? -4.315 -17.252 -17.576 1.00 15.00 1112 MET A C 11
ATOM 13663 O O . MET A 1 3 ? -5.144 -16.366 -17.679 1.00 15.00 1112 MET A O 11
ATOM 13677 N N . ALA A 1 4 ? -3.798 -17.582 -16.417 1.00 15.00 1113 ALA A N 11
ATOM 13678 C CA . ALA A 1 4 ? -4.235 -16.886 -15.166 1.00 15.00 1113 ALA A CA 11
ATOM 13679 C C . ALA A 1 4 ? -3.624 -15.484 -15.099 1.00 15.00 1113 ALA A C 11
ATOM 13680 O O . ALA A 1 4 ? -2.489 -15.274 -15.486 1.00 15.00 1113 ALA A O 11
ATOM 13687 N N . TRP A 1 5 ? -4.374 -14.527 -14.609 1.00 15.00 1114 TRP A N 11
ATOM 13688 C CA . TRP A 1 5 ? -3.855 -13.129 -14.515 1.00 15.00 1114 TRP A CA 11
ATOM 13689 C C . TRP A 1 5 ? -3.787 -12.691 -13.050 1.00 15.00 1114 TRP A C 11
ATOM 13690 O O . TRP A 1 5 ? -4.628 -13.054 -12.247 1.00 15.00 1114 TRP A O 11
ATOM 13711 N N . GLY A 1 6 ? -2.792 -11.912 -12.699 1.00 15.00 1115 GLY A N 11
ATOM 13712 C CA . GLY A 1 6 ? -2.655 -11.448 -11.285 1.00 15.00 1115 GLY A CA 11
ATOM 13713 C C . GLY A 1 6 ? -2.426 -9.935 -11.261 1.00 15.00 1115 GLY A C 11
ATOM 13714 O O . GLY A 1 6 ? -2.059 -9.340 -12.258 1.00 15.00 1115 GLY A O 11
ATOM 13718 N N . SER A 1 7 ? -2.639 -9.315 -10.127 1.00 15.00 1116 SER A N 11
ATOM 13719 C CA . SER A 1 7 ? -2.448 -7.837 -10.022 1.00 15.00 1116 SER A CA 11
ATOM 13720 C C . SER A 1 7 ? -1.463 -7.509 -8.895 1.00 15.00 1116 SER A C 11
ATOM 13721 O O . SER A 1 7 ? -1.359 -8.233 -7.923 1.00 15.00 1116 SER A O 11
ATOM 13729 N N . SER A 1 8 ? -0.743 -6.422 -9.026 1.00 15.00 1117 SER A N 11
ATOM 13730 C CA . SER A 1 8 ? 0.222 -6.019 -7.958 1.00 15.00 1117 SER A CA 11
ATOM 13731 C C . SER A 1 8 ? -0.483 -5.137 -6.920 1.00 15.00 1117 SER A C 11
ATOM 13732 O O . SER A 1 8 ? -1.038 -4.105 -7.247 1.00 15.00 1117 SER A O 11
ATOM 13740 N N . TRP A 1 9 ? -0.461 -5.543 -5.675 1.00 15.00 1118 TRP A N 11
ATOM 13741 C CA . TRP A 1 9 ? -1.100 -4.728 -4.596 1.00 15.00 1118 TRP A CA 11
ATOM 13742 C C . TRP A 1 9 ? -0.133 -4.541 -3.425 1.00 15.00 1118 TRP A C 11
ATOM 13743 O O . TRP A 1 9 ? 0.575 -5.457 -3.047 1.00 15.00 1118 TRP A O 11
ATOM 13764 N N . LEU A 1 10 ? -0.101 -3.363 -2.851 1.00 15.00 1119 LEU A N 11
ATOM 13765 C CA . LEU A 1 10 ? 0.698 -3.155 -1.605 1.00 15.00 1119 LEU A CA 11
ATOM 13766 C C . LEU A 1 10 ? -0.175 -2.515 -0.528 1.00 15.00 1119 LEU A C 11
ATOM 13767 O O . LEU A 1 10 ? -0.883 -1.559 -0.783 1.00 15.00 1119 LEU A O 11
ATOM 13783 N N . LEU A 1 11 ? -0.128 -3.038 0.672 1.00 15.00 1120 LEU A N 11
ATOM 13784 C CA . LEU A 1 11 ? -0.853 -2.392 1.803 1.00 15.00 1120 LEU A CA 11
ATOM 13785 C C . LEU A 1 11 ? 0.149 -1.963 2.878 1.00 15.00 1120 LEU A C 11
ATOM 13786 O O . LEU A 1 11 ? 0.875 -2.776 3.418 1.00 15.00 1120 LEU A O 11
ATOM 13802 N N . LEU A 1 12 ? 0.187 -0.693 3.184 1.00 15.00 1121 LEU A N 11
ATOM 13803 C CA . LEU A 1 12 ? 1.119 -0.192 4.242 1.00 15.00 1121 LEU A CA 11
ATOM 13804 C C . LEU A 1 12 ? 0.354 -0.048 5.556 1.00 15.00 1121 LEU A C 11
ATOM 13805 O O . LEU A 1 12 ? -0.802 0.325 5.563 1.00 15.00 1121 LEU A O 11
ATOM 13821 N N . LYS A 1 13 ? 0.989 -0.339 6.664 1.00 15.00 1122 LYS A N 11
ATOM 13822 C CA . LYS A 1 13 ? 0.239 -0.421 7.953 1.00 15.00 1122 LYS A CA 11
ATOM 13823 C C . LYS A 1 13 ? 0.994 0.271 9.092 1.00 15.00 1122 LYS A C 11
ATOM 13824 O O . LYS A 1 13 ? 2.133 0.677 8.954 1.00 15.00 1122 LYS A O 11
ATOM 13843 N N . ASN A 1 14 ? 0.341 0.393 10.230 1.00 15.00 1123 ASN A N 11
ATOM 13844 C CA . ASN A 1 14 ? 0.946 1.031 11.456 1.00 15.00 1123 ASN A CA 11
ATOM 13845 C C . ASN A 1 14 ? 1.081 2.531 11.231 1.00 15.00 1123 ASN A C 11
ATOM 13846 O O . ASN A 1 14 ? 2.108 3.130 11.485 1.00 15.00 1123 ASN A O 11
ATOM 13857 N N . LEU A 1 15 ? 0.030 3.130 10.750 1.00 15.00 1124 LEU A N 11
ATOM 13858 C CA . LEU A 1 15 ? -0.049 4.615 10.685 1.00 15.00 1124 LEU A CA 11
ATOM 13859 C C . LEU A 1 15 ? -0.892 5.130 11.853 1.00 15.00 1124 LEU A C 11
ATOM 13860 O O . LEU A 1 15 ? -1.909 4.549 12.189 1.00 15.00 1124 LEU A O 11
ATOM 13876 N N . THR A 1 16 ? -0.483 6.210 12.472 1.00 15.00 1125 THR A N 11
ATOM 13877 C CA . THR A 1 16 ? -1.227 6.718 13.669 1.00 15.00 1125 THR A CA 11
ATOM 13878 C C . THR A 1 16 ? -2.553 7.352 13.240 1.00 15.00 1125 THR A C 11
ATOM 13879 O O . THR A 1 16 ? -2.683 7.856 12.140 1.00 15.00 1125 THR A O 11
ATOM 13890 N N . ALA A 1 17 ? -3.536 7.332 14.107 1.00 15.00 1126 ALA A N 11
ATOM 13891 C CA . ALA A 1 17 ? -4.837 8.013 13.798 1.00 15.00 1126 ALA A CA 11
ATOM 13892 C C . ALA A 1 17 ? -4.614 9.508 13.520 1.00 15.00 1126 ALA A C 11
ATOM 13893 O O . ALA A 1 17 ? -5.443 10.160 12.912 1.00 15.00 1126 ALA A O 11
ATOM 13900 N N . GLN A 1 18 ? -3.502 10.053 13.962 1.00 15.00 1127 GLN A N 11
ATOM 13901 C CA . GLN A 1 18 ? -3.222 11.504 13.738 1.00 15.00 1127 GLN A CA 11
ATOM 13902 C C . GLN A 1 18 ? -2.572 11.750 12.365 1.00 15.00 1127 GLN A C 11
ATOM 13903 O O . GLN A 1 18 ? -2.028 12.815 12.131 1.00 15.00 1127 GLN A O 11
ATOM 13917 N N . ILE A 1 19 ? -2.615 10.789 11.458 1.00 15.00 1128 ILE A N 11
ATOM 13918 C CA . ILE A 1 19 ? -2.003 11.017 10.107 1.00 15.00 1128 ILE A CA 11
ATOM 13919 C C . ILE A 1 19 ? -2.946 11.892 9.263 1.00 15.00 1128 ILE A C 11
ATOM 13920 O O . ILE A 1 19 ? -4.096 11.564 9.049 1.00 15.00 1128 ILE A O 11
ATOM 13936 N N . ASP A 1 20 ? -2.457 13.003 8.789 1.00 15.00 1129 ASP A N 11
ATOM 13937 C CA . ASP A 1 20 ? -2.900 13.522 7.470 1.00 15.00 1129 ASP A CA 11
ATOM 13938 C C . ASP A 1 20 ? -1.957 12.965 6.402 1.00 15.00 1129 ASP A C 11
ATOM 13939 O O . ASP A 1 20 ? -0.753 13.135 6.512 1.00 15.00 1129 ASP A O 11
ATOM 13948 N N . GLY A 1 21 ? -2.464 12.310 5.380 1.00 15.00 1130 GLY A N 11
ATOM 13949 C CA . GLY A 1 21 ? -1.535 11.679 4.391 1.00 15.00 1130 GLY A CA 11
ATOM 13950 C C . GLY A 1 21 ? -1.758 12.263 2.990 1.00 15.00 1130 GLY A C 11
ATOM 13951 O O . GLY A 1 21 ? -2.224 11.573 2.106 1.00 15.00 1130 GLY A O 11
ATOM 13955 N N . PRO A 1 22 ? -1.399 13.519 2.823 1.00 15.00 1131 PRO A N 11
ATOM 13956 C CA . PRO A 1 22 ? -1.106 14.037 1.473 1.00 15.00 1131 PRO A CA 11
ATOM 13957 C C . PRO A 1 22 ? 0.336 13.686 1.109 1.00 15.00 1131 PRO A C 11
ATOM 13958 O O . PRO A 1 22 ? 0.616 13.219 0.024 1.00 15.00 1131 PRO A O 11
ATOM 13969 N N . THR A 1 23 ? 1.252 13.910 2.021 1.00 15.00 1132 THR A N 11
ATOM 13970 C CA . THR A 1 23 ? 2.652 13.422 1.825 1.00 15.00 1132 THR A CA 11
ATOM 13971 C C . THR A 1 23 ? 2.657 11.895 1.719 1.00 15.00 1132 THR A C 11
ATOM 13972 O O . THR A 1 23 ? 3.405 11.324 0.950 1.00 15.00 1132 THR A O 11
ATOM 13983 N N . LEU A 1 24 ? 1.824 11.232 2.489 1.00 15.00 1133 LEU A N 11
ATOM 13984 C CA . LEU A 1 24 ? 1.752 9.739 2.406 1.00 15.00 1133 LEU A CA 11
ATOM 13985 C C . LEU A 1 24 ? 1.265 9.329 1.012 1.00 15.00 1133 LEU A C 11
ATOM 13986 O O . LEU A 1 24 ? 1.844 8.471 0.368 1.00 15.00 1133 LEU A O 11
ATOM 14002 N N . ARG A 1 25 ? 0.204 9.942 0.541 1.00 15.00 1134 ARG A N 11
ATOM 14003 C CA . ARG A 1 25 ? -0.296 9.637 -0.839 1.00 15.00 1134 ARG A CA 11
ATOM 14004 C C . ARG A 1 25 ? 0.780 9.947 -1.889 1.00 15.00 1134 ARG A C 11
ATOM 14005 O O . ARG A 1 25 ? 1.011 9.166 -2.795 1.00 15.00 1134 ARG A O 11
ATOM 14026 N N . THR A 1 26 ? 1.440 11.075 -1.774 1.00 15.00 1135 THR A N 11
ATOM 14027 C CA . THR A 1 26 ? 2.481 11.446 -2.786 1.00 15.00 1135 THR A CA 11
ATOM 14028 C C . THR A 1 26 ? 3.618 10.422 -2.766 1.00 15.00 1135 THR A C 11
ATOM 14029 O O . THR A 1 26 ? 4.181 10.092 -3.792 1.00 15.00 1135 THR A O 11
ATOM 14040 N N . LEU A 1 27 ? 3.957 9.916 -1.604 1.00 15.00 1136 LEU A N 11
ATOM 14041 C CA . LEU A 1 27 ? 5.008 8.849 -1.519 1.00 15.00 1136 LEU A CA 11
ATOM 14042 C C . LEU A 1 27 ? 4.600 7.632 -2.359 1.00 15.00 1136 LEU A C 11
ATOM 14043 O O . LEU A 1 27 ? 5.405 7.072 -3.082 1.00 15.00 1136 LEU A O 11
ATOM 14059 N N . CYS A 1 28 ? 3.355 7.226 -2.272 1.00 15.00 1137 CYS A N 11
ATOM 14060 C CA . CYS A 1 28 ? 2.877 6.080 -3.112 1.00 15.00 1137 CYS A CA 11
ATOM 14061 C C . CYS A 1 28 ? 3.006 6.429 -4.597 1.00 15.00 1137 CYS A C 11
ATOM 14062 O O . CYS A 1 28 ? 3.381 5.600 -5.406 1.00 15.00 1137 CYS A O 11
ATOM 14070 N N . MET A 1 29 ? 2.696 7.650 -4.953 1.00 15.00 1138 MET A N 11
ATOM 14071 C CA . MET A 1 29 ? 2.809 8.076 -6.387 1.00 15.00 1138 MET A CA 11
ATOM 14072 C C . MET A 1 29 ? 4.254 7.931 -6.869 1.00 15.00 1138 MET A C 11
ATOM 14073 O O . MET A 1 29 ? 4.509 7.479 -7.972 1.00 15.00 1138 MET A O 11
ATOM 14087 N N . GLN A 1 30 ? 5.198 8.314 -6.047 1.00 15.00 1139 GLN A N 11
ATOM 14088 C CA . GLN A 1 30 ? 6.639 8.235 -6.451 1.00 15.00 1139 GLN A CA 11
ATOM 14089 C C . GLN A 1 30 ? 7.074 6.777 -6.636 1.00 15.00 1139 GLN A C 11
ATOM 14090 O O . GLN A 1 30 ? 7.782 6.451 -7.571 1.00 15.00 1139 GLN A O 11
ATOM 14104 N N . HIS A 1 31 ? 6.657 5.902 -5.752 1.00 15.00 1140 HIS A N 11
ATOM 14105 C CA . HIS A 1 31 ? 7.130 4.480 -5.815 1.00 15.00 1140 HIS A CA 11
ATOM 14106 C C . HIS A 1 31 ? 6.618 3.791 -7.084 1.00 15.00 1140 HIS A C 11
ATOM 14107 O O . HIS A 1 31 ? 7.346 3.062 -7.733 1.00 15.00 1140 HIS A O 11
ATOM 14121 N N . GLY A 1 32 ? 5.376 4.019 -7.441 1.00 15.00 1141 GLY A N 11
ATOM 14122 C CA . GLY A 1 32 ? 4.787 3.301 -8.613 1.00 15.00 1141 GLY A CA 11
ATOM 14123 C C . GLY A 1 32 ? 3.984 4.282 -9.486 1.00 15.00 1141 GLY A C 11
ATOM 14124 O O . GLY A 1 32 ? 3.679 5.374 -9.050 1.00 15.00 1141 GLY A O 11
ATOM 14128 N N . PRO A 1 33 ? 3.661 3.869 -10.704 1.00 15.00 1142 PRO A N 11
ATOM 14129 C CA . PRO A 1 33 ? 2.816 4.718 -11.587 1.00 15.00 1142 PRO A CA 11
ATOM 14130 C C . PRO A 1 33 ? 1.463 4.998 -10.923 1.00 15.00 1142 PRO A C 11
ATOM 14131 O O . PRO A 1 33 ? 1.057 4.298 -10.013 1.00 15.00 1142 PRO A O 11
ATOM 14142 N N . LEU A 1 34 ? 0.768 6.013 -11.374 1.00 15.00 1143 LEU A N 11
ATOM 14143 C CA . LEU A 1 34 ? -0.504 6.417 -10.698 1.00 15.00 1143 LEU A CA 11
ATOM 14144 C C . LEU A 1 34 ? -1.664 5.535 -11.167 1.00 15.00 1143 LEU A C 11
ATOM 14145 O O . LEU A 1 34 ? -1.948 5.443 -12.346 1.00 15.00 1143 LEU A O 11
ATOM 14161 N N . VAL A 1 35 ? -2.331 4.889 -10.244 1.00 15.00 1144 VAL A N 11
ATOM 14162 C CA . VAL A 1 35 ? -3.542 4.088 -10.599 1.00 15.00 1144 VAL A CA 11
ATOM 14163 C C . VAL A 1 35 ? -4.692 4.445 -9.647 1.00 15.00 1144 VAL A C 11
ATOM 14164 O O . VAL A 1 35 ? -5.686 5.020 -10.050 1.00 15.00 1144 VAL A O 11
ATOM 14177 N N . SER A 1 36 ? -4.555 4.102 -8.390 1.00 15.00 1145 SER A N 11
ATOM 14178 C CA . SER A 1 36 ? -5.608 4.449 -7.386 1.00 15.00 1145 SER A CA 11
ATOM 14179 C C . SER A 1 36 ? -5.083 4.193 -5.971 1.00 15.00 1145 SER A C 11
ATOM 14180 O O . SER A 1 36 ? -4.758 3.073 -5.619 1.00 15.00 1145 SER A O 11
ATOM 14188 N N . PHE A 1 37 ? -4.996 5.223 -5.162 1.00 15.00 1146 PHE A N 11
ATOM 14189 C CA . PHE A 1 37 ? -4.506 5.045 -3.759 1.00 15.00 1146 PHE A CA 11
ATOM 14190 C C . PHE A 1 37 ? -5.540 5.579 -2.760 1.00 15.00 1146 PHE A C 11
ATOM 14191 O O . PHE A 1 37 ? -6.098 6.644 -2.947 1.00 15.00 1146 PHE A O 11
ATOM 14208 N N . HIS A 1 3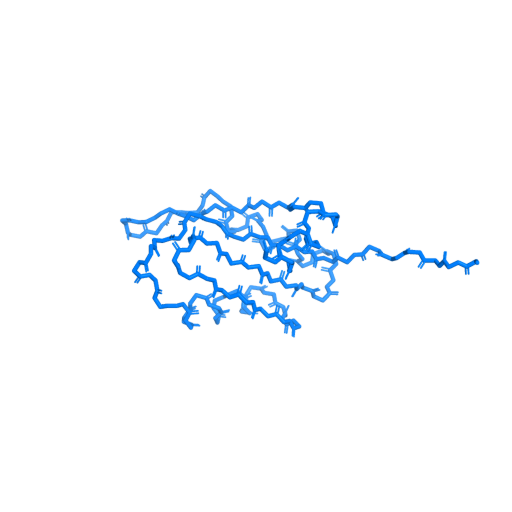8 ? -5.793 4.846 -1.705 1.00 15.00 1147 HIS A N 11
ATOM 14209 C CA . HIS A 1 38 ? -6.674 5.362 -0.614 1.00 15.00 1147 HIS A CA 11
ATOM 14210 C C . HIS A 1 38 ? -5.976 5.196 0.748 1.00 15.00 1147 HIS A C 11
ATOM 14211 O O . HIS A 1 38 ? -5.919 4.100 1.270 1.00 15.00 1147 HIS A O 11
ATOM 14225 N N . PRO A 1 39 ? -5.456 6.282 1.292 1.00 15.00 1148 PRO A N 11
ATOM 14226 C CA . PRO A 1 39 ? -4.826 6.221 2.628 1.00 15.00 1148 PRO A CA 11
ATOM 14227 C C . PRO A 1 39 ? -5.860 6.485 3.728 1.00 15.00 1148 PRO A C 11
ATOM 14228 O O . PRO A 1 39 ? -6.595 7.454 3.670 1.00 15.00 1148 PRO A O 11
ATOM 14239 N N . TYR A 1 40 ? -5.923 5.633 4.724 1.00 15.00 1149 TYR A N 11
ATOM 14240 C CA . TYR A 1 40 ? -6.789 5.921 5.907 1.00 15.00 1149 TYR A CA 11
ATOM 14241 C C . TYR A 1 40 ? -5.921 6.244 7.127 1.00 15.00 1149 TYR A C 11
ATOM 14242 O O . TYR A 1 40 ? -5.049 5.479 7.495 1.00 15.00 1149 TYR A O 11
ATOM 14260 N N . LEU A 1 41 ? -6.153 7.373 7.754 1.00 15.00 1150 LEU A N 11
ATOM 14261 C CA . LEU A 1 41 ? -5.468 7.675 9.050 1.00 15.00 1150 LEU A CA 11
ATOM 14262 C C . LEU A 1 41 ? -6.107 6.904 10.212 1.00 15.00 1150 LEU A C 11
ATOM 14263 O O . LEU A 1 41 ? -5.416 6.361 11.055 1.00 15.00 1150 LEU A O 11
ATOM 14279 N N . ASN A 1 42 ? -7.417 6.849 10.261 1.00 15.00 1151 ASN A N 11
ATOM 14280 C CA . ASN A 1 42 ? -8.105 6.352 11.499 1.00 15.00 1151 ASN A CA 11
ATOM 14281 C C . ASN A 1 42 ? -7.761 4.885 11.753 1.00 15.00 1151 ASN A C 11
ATOM 14282 O O . ASN A 1 42 ? -7.341 4.516 12.834 1.00 15.00 1151 ASN A O 11
ATOM 14293 N N . GLN A 1 43 ? -7.936 4.051 10.760 1.00 15.00 1152 GLN A N 11
ATOM 14294 C CA . GLN A 1 43 ? -7.587 2.603 10.916 1.00 15.00 1152 GLN A CA 11
ATOM 14295 C C . GLN A 1 43 ? -6.065 2.414 10.989 1.00 15.00 1152 GLN A C 11
ATOM 14296 O O . GLN A 1 43 ? -5.585 1.404 11.471 1.00 15.00 1152 GLN A O 11
ATOM 14310 N N . GLY A 1 44 ? -5.303 3.376 10.516 1.00 15.00 1153 GLY A N 11
ATOM 14311 C CA . GLY A 1 44 ? -3.815 3.241 10.525 1.00 15.00 1153 GLY A CA 11
ATOM 14312 C C . GLY A 1 44 ? -3.379 2.321 9.381 1.00 15.00 1153 GLY A C 11
ATOM 14313 O O . GLY A 1 44 ? -2.384 1.622 9.484 1.00 15.00 1153 GLY A O 11
ATOM 14317 N N . ILE A 1 45 ? -4.119 2.322 8.300 1.00 15.00 1154 ILE A N 11
ATOM 14318 C CA . ILE A 1 45 ? -3.734 1.500 7.112 1.00 15.00 1154 ILE A CA 11
ATOM 14319 C C . ILE A 1 45 ? -3.837 2.335 5.832 1.00 15.00 1154 ILE A C 11
ATOM 14320 O O . ILE A 1 45 ? -4.597 3.280 5.759 1.00 15.00 1154 ILE A O 11
ATOM 14336 N N . ALA A 1 46 ? -3.077 1.989 4.825 1.00 15.00 1155 ALA A N 11
ATOM 14337 C CA . ALA A 1 46 ? -3.238 2.648 3.491 1.00 15.00 1155 ALA A CA 11
ATOM 14338 C C . ALA A 1 46 ? -3.075 1.618 2.368 1.00 15.00 1155 ALA A C 11
ATOM 14339 O O . ALA A 1 46 ? -2.159 0.821 2.382 1.00 15.00 1155 ALA A O 11
ATOM 14346 N N . LEU A 1 47 ? -3.957 1.636 1.397 1.00 15.00 1156 LEU A N 11
ATOM 14347 C CA . LEU A 1 47 ? -3.882 0.639 0.283 1.00 15.00 1156 LEU A CA 11
ATOM 14348 C C . LEU A 1 47 ? -3.581 1.345 -1.041 1.00 15.00 1156 LEU A C 11
ATOM 14349 O O . LEU A 1 47 ? -4.192 2.341 -1.370 1.00 15.00 1156 LEU A O 11
ATOM 14365 N N . CYS A 1 48 ? -2.641 0.830 -1.799 1.00 15.00 1157 CYS A N 11
ATOM 14366 C CA . CYS A 1 48 ? -2.307 1.452 -3.118 1.00 15.00 1157 CYS A CA 11
ATOM 14367 C C . CYS A 1 48 ? -2.098 0.365 -4.180 1.00 15.00 1157 CYS A C 11
ATOM 14368 O O . CYS A 1 48 ? -1.421 -0.621 -3.943 1.00 15.00 1157 CYS A O 11
ATOM 14376 N N . LYS A 1 49 ? -2.677 0.539 -5.344 1.00 15.00 1158 LYS A N 11
ATOM 14377 C CA . LYS A 1 49 ? -2.530 -0.483 -6.427 1.00 15.00 1158 LYS A CA 11
ATOM 14378 C C . LYS A 1 49 ? -1.367 -0.121 -7.356 1.00 15.00 1158 LYS A C 11
ATOM 14379 O O . LYS A 1 49 ? -1.240 1.008 -7.793 1.00 15.00 1158 LYS A O 11
ATOM 14398 N N . TYR A 1 50 ? -0.521 -1.076 -7.660 1.00 15.00 1159 TYR A N 11
ATOM 14399 C CA . TYR A 1 50 ? 0.634 -0.810 -8.572 1.00 15.00 1159 TYR A CA 11
ATOM 14400 C C . TYR A 1 50 ? 0.360 -1.392 -9.964 1.00 15.00 1159 TYR A C 11
ATOM 14401 O O . TYR A 1 50 ? -0.505 -2.230 -10.135 1.00 15.00 1159 TYR A O 11
ATOM 14419 N N . THR A 1 51 ? 1.090 -0.943 -10.956 1.00 15.00 1160 THR A N 11
ATOM 14420 C CA . THR A 1 51 ? 0.827 -1.400 -12.359 1.00 15.00 1160 THR A CA 11
ATOM 14421 C C . THR A 1 51 ? 1.338 -2.830 -12.580 1.00 15.00 1160 THR A C 11
ATOM 14422 O O . THR A 1 51 ? 0.676 -3.634 -13.211 1.00 15.00 1160 THR A O 11
ATOM 14433 N N . THR A 1 52 ? 2.505 -3.153 -12.068 1.00 15.00 1161 THR A N 11
ATOM 14434 C CA . THR A 1 52 ? 3.099 -4.501 -12.340 1.00 15.00 1161 THR A CA 11
ATOM 14435 C C . THR A 1 52 ? 3.501 -5.201 -11.037 1.00 15.00 1161 THR A C 11
ATOM 14436 O O . THR A 1 52 ? 3.865 -4.570 -10.061 1.00 15.00 1161 THR A O 11
ATOM 14447 N N . ARG A 1 53 ? 3.439 -6.511 -11.026 1.00 15.00 1162 ARG A N 11
ATOM 14448 C CA . ARG A 1 53 ? 3.734 -7.278 -9.773 1.00 15.00 1162 ARG A CA 11
ATOM 14449 C C . ARG A 1 53 ? 5.156 -6.991 -9.281 1.00 15.00 1162 ARG A C 11
ATOM 14450 O O . ARG A 1 53 ? 5.389 -6.839 -8.096 1.00 15.00 1162 ARG A O 11
ATOM 14471 N N . GLU A 1 54 ? 6.105 -6.913 -10.183 1.00 15.00 1163 GLU A N 11
ATOM 14472 C CA . GLU A 1 54 ? 7.531 -6.739 -9.760 1.00 15.00 1163 GLU A CA 11
ATOM 14473 C C . GLU A 1 54 ? 7.712 -5.391 -9.060 1.00 15.00 1163 GLU A C 11
ATOM 14474 O O . GLU A 1 54 ? 8.406 -5.291 -8.062 1.00 15.00 1163 GLU A O 11
ATOM 14486 N N . GLU A 1 55 ? 7.091 -4.358 -9.573 1.00 15.00 1164 GLU A N 11
ATOM 14487 C CA . GLU A 1 55 ? 7.198 -3.016 -8.917 1.00 15.00 1164 GLU A CA 11
ATOM 14488 C C . GLU A 1 55 ? 6.598 -3.075 -7.512 1.00 15.00 1164 GLU A C 11
ATOM 14489 O O . GLU A 1 55 ? 7.116 -2.478 -6.586 1.00 15.00 1164 GLU A O 11
ATOM 14501 N N . ALA A 1 56 ? 5.512 -3.794 -7.347 1.00 15.00 1165 ALA A N 11
ATOM 14502 C CA . ALA A 1 56 ? 4.892 -3.915 -5.989 1.00 15.00 1165 ALA A CA 11
ATOM 14503 C C . ALA A 1 56 ? 5.877 -4.557 -5.007 1.00 15.00 1165 ALA A C 11
ATOM 14504 O O . ALA A 1 56 ? 6.084 -4.059 -3.917 1.00 15.00 1165 ALA A O 11
ATOM 14511 N N . ASN A 1 57 ? 6.492 -5.653 -5.386 1.00 15.00 1166 ASN A N 11
ATOM 14512 C CA . ASN A 1 57 ? 7.402 -6.372 -4.435 1.00 15.00 1166 ASN A CA 11
ATOM 14513 C C . ASN A 1 57 ? 8.544 -5.450 -3.998 1.00 15.00 1166 ASN A C 11
ATOM 14514 O O . ASN A 1 57 ? 8.916 -5.419 -2.839 1.00 15.00 1166 ASN A O 11
ATOM 14525 N N . LYS A 1 58 ? 9.095 -4.701 -4.920 1.00 15.00 1167 LYS A N 11
ATOM 14526 C CA . LYS A 1 58 ? 10.199 -3.757 -4.558 1.00 15.00 1167 LYS A CA 11
ATOM 14527 C C . LYS A 1 58 ? 9.685 -2.699 -3.583 1.00 15.00 1167 LYS A C 11
ATOM 14528 O O . LYS A 1 58 ? 10.344 -2.366 -2.613 1.00 15.00 1167 LYS A O 11
ATOM 14547 N N . ALA A 1 59 ? 8.508 -2.173 -3.829 1.00 15.00 1168 ALA A N 11
ATOM 14548 C CA . ALA A 1 59 ? 7.952 -1.121 -2.921 1.00 15.00 1168 ALA A CA 11
ATOM 14549 C C . ALA A 1 59 ? 7.764 -1.697 -1.515 1.00 15.00 1168 ALA A C 11
ATOM 14550 O O . ALA A 1 59 ? 8.029 -1.036 -0.529 1.00 15.00 1168 ALA A O 11
ATOM 14557 N N . GLN A 1 60 ? 7.313 -2.923 -1.421 1.00 15.00 1169 GLN A N 11
ATOM 14558 C CA . GLN A 1 60 ? 7.077 -3.540 -0.077 1.00 15.00 1169 GLN A CA 11
ATOM 14559 C C . GLN A 1 60 ? 8.397 -3.710 0.678 1.00 15.00 1169 GLN A C 11
ATOM 14560 O O . GLN A 1 60 ? 8.475 -3.433 1.862 1.00 15.00 1169 GLN A O 11
ATOM 14574 N N . MET A 1 61 ? 9.432 -4.162 0.006 1.00 15.00 1170 MET A N 11
ATOM 14575 C CA . MET A 1 61 ? 10.733 -4.400 0.710 1.00 15.00 1170 MET A CA 11
ATOM 14576 C C . MET A 1 61 ? 11.275 -3.088 1.282 1.00 15.00 1170 MET A C 11
ATOM 14577 O O . MET A 1 61 ? 11.812 -3.057 2.375 1.00 15.00 1170 MET A O 11
ATOM 14591 N N . ALA A 1 62 ? 11.137 -2.008 0.551 1.00 15.00 1171 ALA A N 11
ATOM 14592 C CA . ALA A 1 62 ? 11.635 -0.687 1.054 1.00 15.00 1171 ALA A CA 11
ATOM 14593 C C . ALA A 1 62 ? 10.739 -0.159 2.185 1.00 15.00 1171 ALA A C 11
ATOM 14594 O O . ALA A 1 62 ? 11.225 0.320 3.193 1.00 15.00 1171 ALA A O 11
ATOM 14601 N N . LEU A 1 63 ? 9.440 -0.247 2.023 1.00 15.00 1172 LEU A N 11
ATOM 14602 C CA . LEU A 1 63 ? 8.507 0.339 3.040 1.00 15.00 1172 LEU A CA 11
ATOM 14603 C C . LEU A 1 63 ? 8.454 -0.532 4.299 1.00 15.00 1172 LEU A C 11
ATOM 14604 O O . LEU A 1 63 ? 8.282 -0.035 5.397 1.00 15.00 1172 LEU A O 11
ATOM 14620 N N . ASN A 1 64 ? 8.599 -1.825 4.145 1.00 15.00 1173 ASN A N 11
ATOM 14621 C CA . ASN A 1 64 ? 8.436 -2.752 5.312 1.00 15.00 1173 ASN A CA 11
ATOM 14622 C C . ASN A 1 64 ? 9.633 -2.645 6.258 1.00 15.00 1173 ASN A C 11
ATOM 14623 O O . ASN A 1 64 ? 10.753 -2.429 5.837 1.00 15.00 1173 ASN A O 11
ATOM 14634 N N . ASN A 1 65 ? 9.401 -2.797 7.545 1.00 15.00 1174 ASN A N 11
ATOM 14635 C CA . ASN A 1 65 ? 10.523 -2.774 8.544 1.00 15.00 1174 ASN A CA 11
ATOM 14636 C C . ASN A 1 65 ? 11.293 -1.457 8.442 1.00 15.00 1174 ASN A C 11
ATOM 14637 O O . ASN A 1 65 ? 12.498 -1.420 8.614 1.00 15.00 1174 ASN A O 11
ATOM 14648 N N . CYS A 1 66 ? 10.603 -0.378 8.164 1.00 15.00 1175 CYS A N 11
ATOM 14649 C CA . CYS A 1 66 ? 11.297 0.929 7.956 1.00 15.00 1175 CYS A CA 11
ATOM 14650 C C . CYS A 1 66 ? 11.059 1.835 9.162 1.00 15.00 1175 CYS A C 11
ATOM 14651 O O . CYS A 1 66 ? 9.933 2.048 9.565 1.00 15.00 1175 CYS A O 11
ATOM 14659 N N . VAL A 1 67 ? 12.108 2.369 9.737 1.00 15.00 1176 VAL A N 11
ATOM 14660 C CA . VAL A 1 67 ? 11.948 3.191 10.975 1.00 15.00 1176 VAL A CA 11
ATOM 14661 C C . VAL A 1 67 ? 12.185 4.671 10.666 1.00 15.00 1176 VAL A C 11
ATOM 14662 O O . VAL A 1 67 ? 13.173 5.041 10.059 1.00 15.00 1176 VAL A O 11
ATOM 14675 N N . LEU A 1 68 ? 11.278 5.512 11.085 1.00 15.00 1177 LEU A N 11
ATOM 14676 C CA . LEU A 1 68 ? 11.491 6.983 10.979 1.00 15.00 1177 LEU A CA 11
ATOM 14677 C C . LEU A 1 68 ? 11.435 7.591 12.378 1.00 15.00 1177 LEU A C 11
ATOM 14678 O O . LEU A 1 68 ? 11.004 6.942 13.313 1.00 15.00 1177 LEU A O 11
ATOM 14694 N N . ALA A 1 69 ? 11.868 8.822 12.536 1.00 15.00 1178 ALA A N 11
ATOM 14695 C CA . ALA A 1 69 ? 11.936 9.449 13.902 1.00 15.00 1178 ALA A CA 11
ATOM 14696 C C . ALA A 1 69 ? 10.622 9.256 14.681 1.00 15.00 1178 ALA A C 11
ATOM 14697 O O . ALA A 1 69 ? 9.621 9.855 14.365 1.00 15.00 1178 ALA A O 11
ATOM 14704 N N . ASN A 1 70 ? 10.660 8.399 15.679 1.00 15.00 1179 ASN A N 11
ATOM 14705 C CA . ASN A 1 70 ? 9.538 8.210 16.672 1.00 15.00 1179 ASN A CA 11
ATOM 14706 C C . ASN A 1 70 ? 8.347 7.444 16.050 1.00 15.00 1179 ASN A C 11
ATOM 14707 O O . ASN A 1 70 ? 7.315 7.302 16.683 1.00 15.00 1179 ASN A O 11
ATOM 14718 N N . THR A 1 71 ? 8.474 6.953 14.831 1.00 15.00 1180 THR A N 11
ATOM 14719 C CA . THR A 1 71 ? 7.344 6.171 14.218 1.00 15.00 1180 THR A CA 11
ATOM 14720 C C . THR A 1 71 ? 7.886 4.971 13.431 1.00 15.00 1180 THR A C 11
ATOM 14721 O O . THR A 1 71 ? 9.000 4.995 12.945 1.00 15.00 1180 THR A O 11
ATOM 14732 N N . THR A 1 72 ? 7.101 3.930 13.302 1.00 15.00 1181 THR A N 11
ATOM 14733 C CA . THR A 1 72 ? 7.551 2.732 12.527 1.00 15.00 1181 THR A CA 11
ATOM 14734 C C . THR A 1 72 ? 6.573 2.448 11.384 1.00 15.00 1181 THR A C 11
ATOM 14735 O O . THR A 1 72 ? 5.370 2.478 11.570 1.00 15.00 1181 THR A O 11
ATOM 14746 N N . ILE A 1 73 ? 7.081 2.174 10.205 1.00 15.00 1182 ILE A N 11
ATOM 14747 C CA . ILE A 1 73 ? 6.182 1.873 9.047 1.00 15.00 1182 ILE A CA 11
ATOM 14748 C C . ILE A 1 73 ? 6.378 0.423 8.598 1.00 15.00 1182 ILE A C 11
ATOM 14749 O O . ILE A 1 73 ? 7.492 -0.032 8.410 1.00 15.00 1182 ILE A O 11
ATOM 14765 N N . PHE A 1 74 ? 5.300 -0.300 8.428 1.00 15.00 1183 PHE A N 11
ATOM 14766 C CA . PHE A 1 74 ? 5.402 -1.723 7.982 1.00 15.00 1183 PHE A CA 11
ATOM 14767 C C . PHE A 1 74 ? 4.695 -1.904 6.637 1.00 15.00 1183 PHE A C 11
ATOM 14768 O O . PHE A 1 74 ? 3.814 -1.142 6.293 1.00 15.00 1183 PHE A O 11
ATOM 14785 N N . ALA A 1 75 ? 5.076 -2.904 5.880 1.00 15.00 1184 ALA A N 11
ATOM 14786 C CA . ALA A 1 75 ? 4.403 -3.157 4.569 1.00 15.00 1184 ALA A CA 11
ATOM 14787 C C . ALA A 1 75 ? 4.155 -4.655 4.376 1.00 15.00 1184 ALA A C 11
ATOM 14788 O O . ALA A 1 75 ? 5.009 -5.476 4.654 1.00 15.00 1184 ALA A O 11
ATOM 14795 N N . GLU A 1 76 ? 2.987 -5.008 3.903 1.00 15.00 1185 GLU A N 11
ATOM 14796 C CA . GLU A 1 76 ? 2.676 -6.445 3.635 1.00 15.00 1185 GLU A CA 11
ATOM 14797 C C . GLU A 1 76 ? 1.862 -6.576 2.345 1.00 15.00 1185 GLU A C 11
ATOM 14798 O O . GLU A 1 76 ? 1.359 -5.598 1.822 1.00 15.00 1185 GLU A O 11
ATOM 14810 N N . SER A 1 77 ? 1.731 -7.775 1.832 1.00 15.00 1186 SER A N 11
ATOM 14811 C CA . SER A 1 77 ? 0.940 -7.980 0.580 1.00 15.00 1186 SER A CA 11
ATOM 14812 C C . SER A 1 77 ? -0.340 -8.782 0.881 1.00 15.00 1186 SER A C 11
ATOM 14813 O O . SER A 1 77 ? -0.325 -9.995 0.819 1.00 15.00 1186 SER A O 11
ATOM 14821 N N . PRO A 1 78 ? -1.419 -8.086 1.201 1.00 15.00 1187 PRO A N 11
ATOM 14822 C CA . PRO A 1 78 ? -2.698 -8.786 1.487 1.00 15.00 1187 PRO A CA 11
ATOM 14823 C C . PRO A 1 78 ? -3.191 -9.521 0.237 1.00 15.00 1187 PRO A C 11
ATOM 14824 O O . PRO A 1 78 ? -2.836 -9.173 -0.874 1.00 15.00 1187 PRO A O 11
ATOM 14835 N N . SER A 1 79 ? -4.006 -10.534 0.413 1.00 15.00 1188 SER A N 11
ATOM 14836 C CA . SER A 1 79 ? -4.536 -11.291 -0.765 1.00 15.00 1188 SER A CA 11
ATOM 14837 C C . SER A 1 79 ? -5.505 -10.416 -1.557 1.00 15.00 1188 SER A C 11
ATOM 14838 O O . SER A 1 79 ? -6.041 -9.453 -1.044 1.00 15.00 1188 SER A O 11
ATOM 14846 N N . GLU A 1 80 ? -5.735 -10.748 -2.808 1.00 15.00 1189 GLU A N 11
ATOM 14847 C CA . GLU A 1 80 ? -6.744 -9.989 -3.620 1.00 15.00 1189 GLU A CA 11
ATOM 14848 C C . GLU A 1 80 ? -8.107 -10.045 -2.928 1.00 15.00 1189 GLU A C 11
ATOM 14849 O O . GLU A 1 80 ? -8.867 -9.095 -2.945 1.00 15.00 1189 GLU A O 11
ATOM 14861 N N . ASN A 1 81 ? -8.411 -11.162 -2.315 1.00 15.00 1190 ASN A N 11
ATOM 14862 C CA . ASN A 1 81 ? -9.636 -11.244 -1.462 1.00 15.00 1190 ASN A CA 11
ATOM 14863 C C . ASN A 1 81 ? -9.522 -10.257 -0.299 1.00 15.00 1190 ASN A C 11
ATOM 14864 O O . ASN A 1 81 ? -10.484 -9.601 0.058 1.00 15.00 1190 ASN A O 11
ATOM 14875 N N . GLU A 1 82 ? -8.351 -10.143 0.294 1.00 15.00 1191 GLU A N 11
ATOM 14876 C CA . GLU A 1 82 ? -8.187 -9.184 1.431 1.00 15.00 1191 GLU A CA 11
ATOM 14877 C C . GLU A 1 82 ? -8.326 -7.745 0.927 1.00 15.00 1191 GLU A C 11
ATOM 14878 O O . GLU A 1 82 ? -8.842 -6.887 1.621 1.00 15.00 1191 GLU A O 11
ATOM 14890 N N . VAL A 1 83 ? -7.874 -7.475 -0.275 1.00 15.00 1192 VAL A N 11
ATOM 14891 C CA . VAL A 1 83 ? -8.027 -6.099 -0.844 1.00 15.00 1192 VAL A CA 11
ATOM 14892 C C . VAL A 1 83 ? -9.515 -5.767 -0.988 1.00 15.00 1192 VAL A C 11
ATOM 14893 O O . VAL A 1 83 ? -9.949 -4.676 -0.662 1.00 15.00 1192 VAL A O 11
ATOM 14906 N N . GLN A 1 84 ? -10.299 -6.701 -1.471 1.00 15.00 1193 GLN A N 11
ATOM 14907 C CA . GLN A 1 84 ? -11.771 -6.454 -1.610 1.00 15.00 1193 GLN A CA 11
ATOM 14908 C C . GLN A 1 84 ? -12.386 -6.168 -0.238 1.00 15.00 1193 GLN A C 11
ATOM 14909 O O . GLN A 1 84 ? -13.232 -5.305 -0.096 1.00 15.00 1193 GLN A O 11
ATOM 14923 N N . SER A 1 85 ? -11.962 -6.888 0.773 1.00 15.00 1194 SER A N 11
ATOM 14924 C CA . SER A 1 85 ? -12.520 -6.666 2.146 1.00 15.00 1194 SER A CA 11
ATOM 14925 C C . SER A 1 85 ? -12.240 -5.234 2.606 1.00 15.00 1194 SER A C 11
ATOM 14926 O O . SER A 1 85 ? -13.086 -4.590 3.202 1.00 15.00 1194 SER A O 11
ATOM 14934 N N . ILE A 1 86 ? -11.059 -4.733 2.332 1.00 15.00 1195 ILE A N 11
ATOM 14935 C CA . ILE A 1 86 ? -10.727 -3.325 2.723 1.00 15.00 1195 ILE A CA 11
ATOM 14936 C C . ILE A 1 86 ? -11.642 -2.348 1.975 1.00 15.00 1195 ILE A C 11
ATOM 14937 O O . ILE A 1 86 ? -12.181 -1.423 2.555 1.00 15.00 1195 ILE A O 11
ATOM 14953 N N . MET A 1 87 ? -11.816 -2.552 0.692 1.00 15.00 1196 MET A N 11
ATOM 14954 C CA . MET A 1 87 ? -12.704 -1.645 -0.110 1.00 15.00 1196 MET A CA 11
ATOM 14955 C C . MET A 1 87 ? -14.125 -1.659 0.459 1.00 15.00 1196 MET A C 11
ATOM 14956 O O . MET A 1 87 ? -14.821 -0.659 0.440 1.00 15.00 1196 MET A O 11
ATOM 14970 N N . GLN A 1 88 ? -14.555 -2.790 0.961 1.00 15.00 1197 GLN A N 11
ATOM 14971 C CA . GLN A 1 88 ? -15.924 -2.886 1.554 1.00 15.00 1197 GLN A CA 11
ATOM 14972 C C . GLN A 1 88 ? -15.869 -2.624 3.060 1.00 15.00 1197 GLN A C 11
ATOM 14973 O O . GLN A 1 88 ? -15.106 -3.244 3.778 1.00 15.00 1197 GLN A O 11
ATOM 14987 N N . HIS A 1 89 ? -16.675 -1.708 3.540 1.00 15.00 1198 HIS A N 11
ATOM 14988 C CA . HIS A 1 89 ? -16.678 -1.388 5.000 1.00 15.00 1198 HIS A CA 11
ATOM 14989 C C . HIS A 1 89 ? -17.730 -2.234 5.724 1.00 15.00 1198 HIS A C 11
ATOM 14990 O O . HIS A 1 89 ? -17.342 -3.052 6.542 1.00 15.00 1198 HIS A O 11
ATOM 15005 N N . GLY A 1 1 ? -13.337 -20.766 -19.653 1.00 15.00 1110 GLY A N 12
ATOM 15006 C CA . GLY A 1 1 ? -14.307 -19.641 -19.772 1.00 15.00 1110 GLY A CA 12
ATOM 15007 C C . GLY A 1 1 ? -13.552 -18.310 -19.752 1.00 15.00 1110 GLY A C 12
ATOM 15008 O O . GLY A 1 1 ? -12.656 -18.087 -20.546 1.00 15.00 1110 GLY A O 12
ATOM 15014 N N . ALA A 1 2 ? -13.910 -17.430 -18.851 1.00 15.00 1111 ALA A N 12
ATOM 15015 C CA . ALA A 1 2 ? -13.217 -16.106 -18.767 1.00 15.00 1111 ALA A CA 12
ATOM 15016 C C . ALA A 1 2 ? -11.835 -16.273 -18.132 1.00 15.00 1111 ALA A C 12
ATOM 15017 O O . ALA A 1 2 ? -11.646 -17.086 -17.245 1.00 15.00 1111 ALA A O 12
ATOM 15024 N N . MET A 1 3 ? -10.870 -15.510 -18.584 1.00 15.00 1112 MET A N 12
ATOM 15025 C CA . MET A 1 3 ? -9.489 -15.618 -18.020 1.00 15.00 1112 MET A CA 12
ATOM 15026 C C . MET A 1 3 ? -9.292 -14.592 -16.901 1.00 15.00 1112 MET A C 12
ATOM 15027 O O . MET A 1 3 ? -9.534 -13.413 -17.081 1.00 15.00 1112 MET A O 12
ATOM 15041 N N . ALA A 1 4 ? -8.853 -15.038 -15.750 1.00 15.00 1113 ALA A N 12
ATOM 15042 C CA . ALA A 1 4 ? -8.621 -14.100 -14.610 1.00 15.00 1113 ALA A CA 12
ATOM 15043 C C . ALA A 1 4 ? -7.119 -13.889 -14.396 1.00 15.00 1113 ALA A C 12
ATOM 15044 O O . ALA A 1 4 ? -6.323 -14.782 -14.628 1.00 15.00 1113 ALA A O 12
ATOM 15051 N N . TRP A 1 5 ? -6.733 -12.716 -13.958 1.00 15.00 1114 TRP A N 12
ATOM 15052 C CA . TRP A 1 5 ? -5.284 -12.435 -13.721 1.00 15.00 1114 TRP A CA 12
ATOM 15053 C C . TRP A 1 5 ? -5.095 -11.741 -12.369 1.00 15.00 1114 TRP A C 12
ATOM 15054 O O . TRP A 1 5 ? -6.013 -11.145 -11.836 1.00 15.00 1114 TRP A O 12
ATOM 15075 N N . GLY A 1 6 ? -3.909 -11.818 -11.816 1.00 15.00 1115 GLY A N 12
ATOM 15076 C CA . GLY A 1 6 ? -3.645 -11.176 -10.493 1.00 15.00 1115 GLY A CA 12
ATOM 15077 C C . GLY A 1 6 ? -3.167 -9.739 -10.706 1.00 15.00 1115 GLY A C 12
ATOM 15078 O O . GLY A 1 6 ? -2.608 -9.409 -11.736 1.00 15.00 1115 GLY A O 12
ATOM 15082 N N . SER A 1 7 ? -3.383 -8.886 -9.735 1.00 15.00 1116 SER A N 12
ATOM 15083 C CA . SER A 1 7 ? -2.917 -7.471 -9.848 1.00 15.00 1116 SER A CA 12
ATOM 15084 C C . SER A 1 7 ? -1.997 -7.126 -8.675 1.00 15.00 1116 SER A C 12
ATOM 15085 O O . SER A 1 7 ? -2.141 -7.659 -7.590 1.00 15.00 1116 SER A O 12
ATOM 15093 N N . SER A 1 8 ? -1.054 -6.240 -8.888 1.00 15.00 1117 SER A N 12
ATOM 15094 C CA . SER A 1 8 ? -0.122 -5.847 -7.782 1.00 15.00 1117 SER A CA 12
ATOM 15095 C C . SER A 1 8 ? -0.872 -5.045 -6.717 1.00 15.00 1117 SER A C 12
ATOM 15096 O O . SER A 1 8 ? -1.465 -4.020 -7.002 1.00 15.00 1117 SER A O 12
ATOM 15104 N N . TRP A 1 9 ? -0.847 -5.508 -5.493 1.00 15.00 1118 TRP A N 12
ATOM 15105 C CA . TRP A 1 9 ? -1.440 -4.723 -4.369 1.00 15.00 1118 TRP A CA 12
ATOM 15106 C C . TRP A 1 9 ? -0.447 -4.626 -3.209 1.00 15.00 1118 TRP A C 12
ATOM 15107 O O . TRP A 1 9 ? 0.158 -5.608 -2.821 1.00 15.00 1118 TRP A O 12
ATOM 15128 N N . LEU A 1 10 ? -0.277 -3.450 -2.656 1.00 15.00 1119 LEU A N 12
ATOM 15129 C CA . LEU A 1 10 ? 0.547 -3.311 -1.417 1.00 15.00 1119 LEU A CA 12
ATOM 15130 C C . LEU A 1 10 ? -0.270 -2.620 -0.329 1.00 15.00 1119 LEU A C 12
ATOM 15131 O O . LEU A 1 10 ? -0.930 -1.629 -0.580 1.00 15.00 1119 LEU A O 12
ATOM 15147 N N . LEU A 1 11 ? -0.232 -3.136 0.875 1.00 15.00 1120 LEU A N 12
ATOM 15148 C CA . LEU A 1 11 ? -0.950 -2.471 2.000 1.00 15.00 1120 LEU A CA 12
ATOM 15149 C C . LEU A 1 11 ? 0.056 -2.014 3.059 1.00 15.00 1120 LEU A C 12
ATOM 15150 O O . LEU A 1 11 ? 0.801 -2.809 3.601 1.00 15.00 1120 LEU A O 12
ATOM 15166 N N . LEU A 1 12 ? 0.080 -0.739 3.349 1.00 15.00 1121 LEU A N 12
ATOM 15167 C CA . LEU A 1 12 ? 1.020 -0.211 4.385 1.00 15.00 1121 LEU A CA 12
ATOM 15168 C C . LEU A 1 12 ? 0.274 -0.044 5.708 1.00 15.00 1121 LEU A C 12
ATOM 15169 O O . LEU A 1 12 ? -0.887 0.314 5.725 1.00 15.00 1121 LEU A O 12
ATOM 15185 N N . LYS A 1 13 ? 0.930 -0.300 6.812 1.00 15.00 1122 LYS A N 12
ATOM 15186 C CA . LYS A 1 13 ? 0.210 -0.339 8.119 1.00 15.00 1122 LYS A CA 12
ATOM 15187 C C . LYS A 1 13 ? 1.001 0.376 9.219 1.00 15.00 1122 LYS A C 12
ATOM 15188 O O . LYS A 1 13 ? 2.133 0.780 9.034 1.00 15.00 1122 LYS A O 12
ATOM 15207 N N . ASN A 1 14 ? 0.385 0.521 10.376 1.00 15.00 1123 ASN A N 12
ATOM 15208 C CA . ASN A 1 14 ? 1.027 1.192 11.567 1.00 15.00 1123 ASN A CA 12
ATOM 15209 C C . ASN A 1 14 ? 1.132 2.689 11.309 1.00 15.00 1123 ASN A C 12
ATOM 15210 O O . ASN A 1 14 ? 2.161 3.306 11.514 1.00 15.00 1123 ASN A O 12
ATOM 15221 N N . LEU A 1 15 ? 0.057 3.266 10.857 1.00 15.00 1124 LEU A N 12
ATOM 15222 C CA . LEU A 1 15 ? -0.047 4.749 10.777 1.00 15.00 1124 LEU A CA 12
ATOM 15223 C C . LEU A 1 15 ? -0.858 5.265 11.967 1.00 15.00 1124 LEU A C 12
ATOM 15224 O O . LEU A 1 15 ? -1.859 4.677 12.337 1.00 15.00 1124 LEU A O 12
ATOM 15240 N N . THR A 1 16 ? -0.440 6.353 12.568 1.00 15.00 1125 THR A N 12
ATOM 15241 C CA . THR A 1 16 ? -1.149 6.857 13.786 1.00 15.00 1125 THR A CA 12
ATOM 15242 C C . THR A 1 16 ? -2.495 7.475 13.399 1.00 15.00 1125 THR A C 12
ATOM 15243 O O . THR A 1 16 ? -2.669 7.967 12.299 1.00 15.00 1125 THR A O 12
ATOM 15254 N N . ALA A 1 17 ? -3.447 7.456 14.300 1.00 15.00 1126 ALA A N 12
ATOM 15255 C CA . ALA A 1 17 ? -4.774 8.098 14.018 1.00 15.00 1126 ALA A CA 12
ATOM 15256 C C . ALA A 1 17 ? -4.598 9.589 13.697 1.00 15.00 1126 ALA A C 12
ATOM 15257 O O . ALA A 1 17 ? -5.463 10.203 13.100 1.00 15.00 1126 ALA A O 12
ATOM 15264 N N . GLN A 1 18 ? -3.486 10.175 14.085 1.00 15.00 1127 GLN A N 12
ATOM 15265 C CA . GLN A 1 18 ? -3.258 11.627 13.826 1.00 15.00 1127 GLN A CA 12
ATOM 15266 C C . GLN A 1 18 ? -2.652 11.867 12.434 1.00 15.00 1127 GLN A C 12
ATOM 15267 O O . GLN A 1 18 ? -2.147 12.944 12.166 1.00 15.00 1127 GLN A O 12
ATOM 15281 N N . ILE A 1 19 ? -2.690 10.890 11.546 1.00 15.00 1128 ILE A N 12
ATOM 15282 C CA . ILE A 1 19 ? -2.095 11.100 10.185 1.00 15.00 1128 ILE A CA 12
ATOM 15283 C C . ILE A 1 19 ? -3.053 11.949 9.332 1.00 15.00 1128 ILE A C 12
ATOM 15284 O O . ILE A 1 19 ? -4.201 11.601 9.132 1.00 15.00 1128 ILE A O 12
ATOM 15300 N N . ASP A 1 20 ? -2.580 13.055 8.834 1.00 15.00 1129 ASP A N 12
ATOM 15301 C CA . ASP A 1 20 ? -3.012 13.527 7.494 1.00 15.00 1129 ASP A CA 12
ATOM 15302 C C . ASP A 1 20 ? -2.039 12.956 6.466 1.00 15.00 1129 ASP A C 12
ATOM 15303 O O . ASP A 1 20 ? -0.838 13.112 6.624 1.00 15.00 1129 ASP A O 12
ATOM 15312 N N . GLY A 1 21 ? -2.512 12.305 5.426 1.00 15.00 1130 GLY A N 12
ATOM 15313 C CA . GLY A 1 21 ? -1.552 11.667 4.471 1.00 15.00 1130 GLY A CA 12
ATOM 15314 C C . GLY A 1 21 ? -1.721 12.253 3.064 1.00 15.00 1130 GLY A C 12
ATOM 15315 O O . GLY A 1 21 ? -2.161 11.567 2.162 1.00 15.00 1130 GLY A O 12
ATOM 15319 N N . PRO A 1 22 ? -1.347 13.507 2.909 1.00 15.00 1131 PRO A N 12
ATOM 15320 C CA . PRO A 1 22 ? -1.021 14.028 1.566 1.00 15.00 1131 PRO A CA 12
ATOM 15321 C C . PRO A 1 22 ? 0.425 13.669 1.230 1.00 15.00 1131 PRO A C 12
ATOM 15322 O O . PRO A 1 22 ? 0.722 13.202 0.150 1.00 15.00 1131 PRO A O 12
ATOM 15333 N N . THR A 1 23 ? 1.325 13.886 2.159 1.00 15.00 1132 THR A N 12
ATOM 15334 C CA . THR A 1 23 ? 2.728 13.397 1.984 1.00 15.00 1132 THR A CA 12
ATOM 15335 C C . THR A 1 23 ? 2.732 11.870 1.865 1.00 15.00 1132 THR A C 12
ATOM 15336 O O . THR A 1 23 ? 3.493 11.305 1.105 1.00 15.00 1132 THR A O 12
ATOM 15347 N N . LEU A 1 24 ? 1.883 11.203 2.613 1.00 15.00 1133 LEU A N 12
ATOM 15348 C CA . LEU A 1 24 ? 1.809 9.712 2.514 1.00 15.00 1133 LEU A CA 12
ATOM 15349 C C . LEU A 1 24 ? 1.344 9.315 1.109 1.00 15.00 1133 LEU A C 12
ATOM 15350 O O . LEU A 1 24 ? 1.928 8.455 0.472 1.00 15.00 1133 LEU A O 12
ATOM 15366 N N . ARG A 1 25 ? 0.298 9.940 0.621 1.00 15.00 1134 ARG A N 12
ATOM 15367 C CA . ARG A 1 25 ? -0.177 9.647 -0.770 1.00 15.00 1134 ARG A CA 12
ATOM 15368 C C . ARG A 1 25 ? 0.924 9.942 -1.797 1.00 15.00 1134 ARG A C 12
ATOM 15369 O O . ARG A 1 25 ? 1.170 9.151 -2.692 1.00 15.00 1134 ARG A O 12
ATOM 15390 N N . THR A 1 26 ? 1.589 11.065 -1.676 1.00 15.00 1135 THR A N 12
ATOM 15391 C CA . THR A 1 26 ? 2.659 11.418 -2.664 1.00 15.00 1135 THR A CA 12
ATOM 15392 C C . THR A 1 26 ? 3.778 10.377 -2.613 1.00 15.00 1135 THR A C 12
ATOM 15393 O O . THR A 1 26 ? 4.350 10.020 -3.626 1.00 15.00 1135 THR A O 12
ATOM 15404 N N . LEU A 1 27 ? 4.093 9.885 -1.439 1.00 15.00 1136 LEU A N 12
ATOM 15405 C CA . LEU A 1 27 ? 5.135 8.814 -1.316 1.00 15.00 1136 LEU A CA 12
ATOM 15406 C C . LEU A 1 27 ? 4.741 7.589 -2.152 1.00 15.00 1136 LEU A C 12
ATOM 15407 O O . LEU A 1 27 ? 5.566 7.005 -2.834 1.00 15.00 1136 LEU A O 12
ATOM 15423 N N . CYS A 1 28 ? 3.488 7.200 -2.105 1.00 15.00 1137 CYS A N 12
ATOM 15424 C CA . CYS A 1 28 ? 3.028 6.045 -2.942 1.00 15.00 1137 CYS A CA 12
ATOM 15425 C C . CYS A 1 28 ? 3.219 6.365 -4.426 1.00 15.00 1137 CYS A C 12
ATOM 15426 O O . CYS A 1 28 ? 3.632 5.522 -5.203 1.00 15.00 1137 CYS A O 12
ATOM 15434 N N . MET A 1 29 ? 2.921 7.578 -4.819 1.00 15.00 1138 MET A N 12
ATOM 15435 C CA . MET A 1 29 ? 3.104 7.979 -6.253 1.00 15.00 1138 MET A CA 12
ATOM 15436 C C . MET A 1 29 ? 4.576 7.847 -6.656 1.00 15.00 1138 MET A C 12
ATOM 15437 O O . MET A 1 29 ? 4.890 7.427 -7.754 1.00 15.00 1138 MET A O 12
ATOM 15451 N N . GLN A 1 30 ? 5.473 8.204 -5.772 1.00 15.00 1139 GLN A N 12
ATOM 15452 C CA . GLN A 1 30 ? 6.934 8.115 -6.096 1.00 15.00 1139 GLN A CA 12
ATOM 15453 C C . GLN A 1 30 ? 7.358 6.655 -6.288 1.00 15.00 1139 GLN A C 12
ATOM 15454 O O . GLN A 1 30 ? 8.081 6.331 -7.212 1.00 15.00 1139 GLN A O 12
ATOM 15468 N N . HIS A 1 31 ? 6.912 5.777 -5.422 1.00 15.00 1140 HIS A N 12
ATOM 15469 C CA . HIS A 1 31 ? 7.354 4.346 -5.499 1.00 15.00 1140 HIS A CA 12
ATOM 15470 C C . HIS A 1 31 ? 6.841 3.684 -6.781 1.00 15.00 1140 HIS A C 12
ATOM 15471 O O . HIS A 1 31 ? 7.560 2.946 -7.432 1.00 15.00 1140 HIS A O 12
ATOM 15485 N N . GLY A 1 32 ? 5.607 3.938 -7.147 1.00 15.00 1141 GLY A N 12
ATOM 15486 C CA . GLY A 1 32 ? 5.017 3.252 -8.338 1.00 15.00 1141 GLY A CA 12
ATOM 15487 C C . GLY A 1 32 ? 4.243 4.265 -9.199 1.00 15.00 1141 GLY A C 12
ATOM 15488 O O . GLY A 1 32 ? 3.951 5.351 -8.745 1.00 15.00 1141 GLY A O 12
ATOM 15492 N N . PRO A 1 33 ? 3.925 3.884 -10.429 1.00 15.00 1142 PRO A N 12
ATOM 15493 C CA . PRO A 1 33 ? 3.147 4.790 -11.320 1.00 15.00 1142 PRO A CA 12
ATOM 15494 C C . PRO A 1 33 ? 1.810 5.167 -10.671 1.00 15.00 1142 PRO A C 12
ATOM 15495 O O . PRO A 1 33 ? 1.344 4.501 -9.764 1.00 15.00 1142 PRO A O 12
ATOM 15506 N N . LEU A 1 34 ? 1.195 6.229 -11.132 1.00 15.00 1143 LEU A N 12
ATOM 15507 C CA . LEU A 1 34 ? -0.068 6.710 -10.487 1.00 15.00 1143 LEU A CA 12
ATOM 15508 C C . LEU A 1 34 ? -1.250 5.842 -10.928 1.00 15.00 1143 LEU A C 12
ATOM 15509 O O . LEU A 1 34 ? -1.553 5.745 -12.103 1.00 15.00 1143 LEU A O 12
ATOM 15525 N N . VAL A 1 35 ? -1.917 5.214 -9.991 1.00 15.00 1144 VAL A N 12
ATOM 15526 C CA . VAL A 1 35 ? -3.130 4.410 -10.328 1.00 15.00 1144 VAL A CA 12
ATOM 15527 C C . VAL A 1 35 ? -4.281 4.782 -9.383 1.00 15.00 1144 VAL A C 12
ATOM 15528 O O . VAL A 1 35 ? -5.235 5.426 -9.784 1.00 15.00 1144 VAL A O 12
ATOM 15541 N N . SER A 1 36 ? -4.198 4.382 -8.136 1.00 15.00 1145 SER A N 12
ATOM 15542 C CA . SER A 1 36 ? -5.257 4.749 -7.147 1.00 15.00 1145 SER A CA 12
ATOM 15543 C C . SER A 1 36 ? -4.792 4.410 -5.729 1.00 15.00 1145 SER A C 12
ATOM 15544 O O . SER A 1 36 ? -4.542 3.260 -5.413 1.00 15.00 1145 SER A O 12
ATOM 15552 N N . PHE A 1 37 ? -4.673 5.402 -4.877 1.00 15.00 1146 PHE A N 12
ATOM 15553 C CA . PHE A 1 37 ? -4.277 5.139 -3.459 1.00 15.00 1146 PHE A CA 12
ATOM 15554 C C . PHE A 1 37 ? -5.342 5.680 -2.500 1.00 15.00 1146 PHE A C 12
ATOM 15555 O O . PHE A 1 37 ? -5.857 6.768 -2.685 1.00 15.00 1146 PHE A O 12
ATOM 15572 N N . HIS A 1 38 ? -5.674 4.928 -1.481 1.00 15.00 1147 HIS A N 12
ATOM 15573 C CA . HIS A 1 38 ? -6.577 5.451 -0.412 1.00 15.00 1147 HIS A CA 12
ATOM 15574 C C . HIS A 1 38 ? -5.944 5.211 0.970 1.00 15.00 1147 HIS A C 12
ATOM 15575 O O . HIS A 1 38 ? -5.960 4.098 1.458 1.00 15.00 1147 HIS A O 12
ATOM 15589 N N . PRO A 1 39 ? -5.398 6.253 1.568 1.00 15.00 1148 PRO A N 12
ATOM 15590 C CA . PRO A 1 39 ? -4.821 6.123 2.922 1.00 15.00 1148 PRO A CA 12
ATOM 15591 C C . PRO A 1 39 ? -5.878 6.419 3.991 1.00 15.00 1148 PRO A C 12
ATOM 15592 O O . PRO A 1 39 ? -6.593 7.401 3.904 1.00 15.00 1148 PRO A O 12
ATOM 15603 N N . TYR A 1 40 ? -5.983 5.579 4.993 1.00 15.00 1149 TYR A N 12
ATOM 15604 C CA . TYR A 1 40 ? -6.865 5.902 6.156 1.00 15.00 1149 TYR A CA 12
ATOM 15605 C C . TYR A 1 40 ? -6.011 6.215 7.389 1.00 15.00 1149 TYR A C 12
ATOM 15606 O O . TYR A 1 40 ? -5.171 5.426 7.783 1.00 15.00 1149 TYR A O 12
ATOM 15624 N N . LEU A 1 41 ? -6.218 7.359 7.999 1.00 15.00 1150 LEU A N 12
ATOM 15625 C CA . LEU A 1 41 ? -5.562 7.647 9.310 1.00 15.00 1150 LEU A CA 12
ATOM 15626 C C . LEU A 1 41 ? -6.273 6.918 10.460 1.00 15.00 1150 LEU A C 12
ATOM 15627 O O . LEU A 1 41 ? -5.633 6.392 11.351 1.00 15.00 1150 LEU A O 12
ATOM 15643 N N . ASN A 1 42 ? -7.588 6.881 10.446 1.00 15.00 1151 ASN A N 12
ATOM 15644 C CA . ASN A 1 42 ? -8.343 6.356 11.636 1.00 15.00 1151 ASN A CA 12
ATOM 15645 C C . ASN A 1 42 ? -7.931 4.916 11.946 1.00 15.00 1151 ASN A C 12
ATOM 15646 O O . ASN A 1 42 ? -7.577 4.590 13.064 1.00 15.00 1151 ASN A O 12
ATOM 15657 N N . GLN A 1 43 ? -7.974 4.061 10.958 1.00 15.00 1152 GLN A N 12
ATOM 15658 C CA . GLN A 1 43 ? -7.581 2.633 11.171 1.00 15.00 1152 GLN A CA 12
ATOM 15659 C C . GLN A 1 43 ? -6.052 2.486 11.242 1.00 15.00 1152 GLN A C 12
ATOM 15660 O O . GLN A 1 43 ? -5.547 1.507 11.761 1.00 15.00 1152 GLN A O 12
ATOM 15674 N N . GLY A 1 44 ? -5.316 3.447 10.728 1.00 15.00 1153 GLY A N 12
ATOM 15675 C CA . GLY A 1 44 ? -3.825 3.341 10.726 1.00 15.00 1153 GLY A CA 12
ATOM 15676 C C . GLY A 1 44 ? -3.380 2.403 9.601 1.00 15.00 1153 GLY A C 12
ATOM 15677 O O . GLY A 1 44 ? -2.375 1.719 9.713 1.00 15.00 1153 GLY A O 12
ATOM 15681 N N . ILE A 1 45 ? -4.125 2.367 8.525 1.00 15.00 1154 ILE A N 12
ATOM 15682 C CA . ILE A 1 45 ? -3.738 1.529 7.351 1.00 15.00 1154 ILE A CA 12
ATOM 15683 C C . ILE A 1 45 ? -3.917 2.325 6.056 1.00 15.00 1154 ILE A C 12
ATOM 15684 O O . ILE A 1 45 ? -4.703 3.249 5.996 1.00 15.00 1154 ILE A O 12
ATOM 15700 N N . ALA A 1 46 ? -3.195 1.972 5.024 1.00 15.00 1155 ALA A N 12
ATOM 15701 C CA . ALA A 1 46 ? -3.437 2.593 3.683 1.00 15.00 1155 ALA A CA 12
ATOM 15702 C C . ALA A 1 46 ? -3.248 1.556 2.570 1.00 15.00 1155 ALA A C 12
ATOM 15703 O O . ALA A 1 46 ? -2.336 0.755 2.609 1.00 15.00 1155 ALA A O 12
ATOM 15710 N N . LEU A 1 47 ? -4.108 1.574 1.579 1.00 15.00 1156 LEU A N 12
ATOM 15711 C CA . LEU A 1 47 ? -3.998 0.590 0.456 1.00 15.00 1156 LEU A CA 12
ATOM 15712 C C . LEU A 1 47 ? -3.623 1.310 -0.842 1.00 15.00 1156 LEU A C 12
ATOM 15713 O O . LEU A 1 47 ? -4.202 2.323 -1.183 1.00 15.00 1156 LEU A O 12
ATOM 15729 N N . CYS A 1 48 ? -2.659 0.792 -1.565 1.00 15.00 1157 CYS A N 12
ATOM 15730 C CA . CYS A 1 48 ? -2.243 1.438 -2.849 1.00 15.00 1157 CYS A CA 12
ATOM 15731 C C . CYS A 1 48 ? -2.058 0.380 -3.946 1.00 15.00 1157 CYS A C 12
ATOM 15732 O O . CYS A 1 48 ? -1.445 -0.649 -3.727 1.00 15.00 1157 CYS A O 12
ATOM 15740 N N . LYS A 1 49 ? -2.587 0.632 -5.121 1.00 15.00 1158 LYS A N 12
ATOM 15741 C CA . LYS A 1 49 ? -2.462 -0.357 -6.238 1.00 15.00 1158 LYS A CA 12
ATOM 15742 C C . LYS A 1 49 ? -1.297 0.017 -7.164 1.00 15.00 1158 LYS A C 12
ATOM 15743 O O . LYS A 1 49 ? -1.119 1.168 -7.516 1.00 15.00 1158 LYS A O 12
ATOM 15762 N N . TYR A 1 50 ? -0.507 -0.953 -7.559 1.00 15.00 1159 TYR A N 12
ATOM 15763 C CA . TYR A 1 50 ? 0.628 -0.680 -8.496 1.00 15.00 1159 TYR A CA 12
ATOM 15764 C C . TYR A 1 50 ? 0.301 -1.205 -9.898 1.00 15.00 1159 TYR A C 12
ATOM 15765 O O . TYR A 1 50 ? -0.587 -2.018 -10.073 1.00 15.00 1159 TYR A O 12
ATOM 15783 N N . THR A 1 51 ? 1.013 -0.736 -10.894 1.00 15.00 1160 THR A N 12
ATOM 15784 C CA . THR A 1 51 ? 0.701 -1.134 -12.305 1.00 15.00 1160 THR A CA 12
ATOM 15785 C C . THR A 1 51 ? 1.220 -2.547 -12.611 1.00 15.00 1160 THR A C 12
ATOM 15786 O O . THR A 1 51 ? 0.575 -3.305 -13.312 1.00 15.00 1160 THR A O 12
ATOM 15797 N N . THR A 1 52 ? 2.373 -2.905 -12.093 1.00 15.00 1161 THR A N 12
ATOM 15798 C CA . THR A 1 52 ? 2.997 -4.214 -12.478 1.00 15.00 1161 THR A CA 12
ATOM 15799 C C . THR A 1 52 ? 3.331 -5.053 -11.239 1.00 15.00 1161 THR A C 12
ATOM 15800 O O . THR A 1 52 ? 3.598 -4.527 -10.174 1.00 15.00 1161 THR A O 12
ATOM 15811 N N . ARG A 1 53 ? 3.322 -6.357 -11.382 1.00 15.00 1162 ARG A N 12
ATOM 15812 C CA . ARG A 1 53 ? 3.622 -7.252 -10.218 1.00 15.00 1162 ARG A CA 12
ATOM 15813 C C . ARG A 1 53 ? 5.044 -7.012 -9.706 1.00 15.00 1162 ARG A C 12
ATOM 15814 O O . ARG A 1 53 ? 5.281 -6.969 -8.511 1.00 15.00 1162 ARG A O 12
ATOM 15835 N N . GLU A 1 54 ? 5.991 -6.850 -10.599 1.00 15.00 1163 GLU A N 12
ATOM 15836 C CA . GLU A 1 54 ? 7.415 -6.690 -10.164 1.00 15.00 1163 GLU A CA 12
ATOM 15837 C C . GLU A 1 54 ? 7.590 -5.370 -9.412 1.00 15.00 1163 GLU A C 12
ATOM 15838 O O . GLU A 1 54 ? 8.276 -5.308 -8.406 1.00 15.00 1163 GLU A O 12
ATOM 15850 N N . GLU A 1 55 ? 6.972 -4.317 -9.889 1.00 15.00 1164 GLU A N 12
ATOM 15851 C CA . GLU A 1 55 ? 7.073 -3.001 -9.183 1.00 15.00 1164 GLU A CA 12
ATOM 15852 C C . GLU A 1 55 ? 6.481 -3.119 -7.778 1.00 15.00 1164 GLU A C 12
ATOM 15853 O O . GLU A 1 55 ? 7.011 -2.579 -6.825 1.00 15.00 1164 GLU A O 12
ATOM 15865 N N . ALA A 1 56 ? 5.386 -3.827 -7.645 1.00 15.00 1165 ALA A N 12
ATOM 15866 C CA . ALA A 1 56 ? 4.748 -3.989 -6.300 1.00 15.00 1165 ALA A CA 12
ATOM 15867 C C . ALA A 1 56 ? 5.706 -4.691 -5.334 1.00 15.00 1165 ALA A C 12
ATOM 15868 O O . ALA A 1 56 ? 5.874 -4.268 -4.205 1.00 15.00 1165 ALA A O 12
ATOM 15875 N N . ASN A 1 57 ? 6.339 -5.758 -5.766 1.00 15.00 1166 ASN A N 12
ATOM 15876 C CA . ASN A 1 57 ? 7.249 -6.516 -4.846 1.00 15.00 1166 ASN A CA 12
ATOM 15877 C C . ASN A 1 57 ? 8.387 -5.610 -4.371 1.00 15.00 1166 ASN A C 12
ATOM 15878 O O . ASN A 1 57 ? 8.741 -5.604 -3.206 1.00 15.00 1166 ASN A O 12
ATOM 15889 N N . LYS A 1 58 ? 8.956 -4.841 -5.267 1.00 15.00 1167 LYS A N 12
ATOM 15890 C CA . LYS A 1 58 ? 10.061 -3.913 -4.869 1.00 15.00 1167 LYS A CA 12
ATOM 15891 C C . LYS A 1 58 ? 9.546 -2.895 -3.850 1.00 15.00 1167 LYS A C 12
ATOM 15892 O O . LYS A 1 58 ? 10.217 -2.575 -2.883 1.00 15.00 1167 LYS A O 12
ATOM 15911 N N . ALA A 1 59 ? 8.355 -2.389 -4.058 1.00 15.00 1168 ALA A N 12
ATOM 15912 C CA . ALA A 1 59 ? 7.792 -1.376 -3.112 1.00 15.00 1168 ALA A CA 12
ATOM 15913 C C . ALA A 1 59 ? 7.647 -1.989 -1.719 1.00 15.00 1168 ALA A C 12
ATOM 15914 O O . ALA A 1 59 ? 7.934 -1.355 -0.724 1.00 15.00 1168 ALA A O 12
ATOM 15921 N N . GLN A 1 60 ? 7.205 -3.221 -1.646 1.00 15.00 1169 GLN A N 12
ATOM 15922 C CA . GLN A 1 60 ? 7.031 -3.882 -0.313 1.00 15.00 1169 GLN A CA 12
ATOM 15923 C C . GLN A 1 60 ? 8.383 -4.028 0.393 1.00 15.00 1169 GLN A C 12
ATOM 15924 O O . GLN A 1 60 ? 8.490 -3.804 1.585 1.00 15.00 1169 GLN A O 12
ATOM 15938 N N . MET A 1 61 ? 9.410 -4.400 -0.335 1.00 15.00 1170 MET A N 12
ATOM 15939 C CA . MET A 1 61 ? 10.751 -4.602 0.303 1.00 15.00 1170 MET A CA 12
ATOM 15940 C C . MET A 1 61 ? 11.246 -3.298 0.933 1.00 15.00 1170 MET A C 12
ATOM 15941 O O . MET A 1 61 ? 11.837 -3.301 1.998 1.00 15.00 1170 MET A O 12
ATOM 15955 N N . ALA A 1 62 ? 11.011 -2.187 0.281 1.00 15.00 1171 ALA A N 12
ATOM 15956 C CA . ALA A 1 62 ? 11.481 -0.873 0.828 1.00 15.00 1171 ALA A CA 12
ATOM 15957 C C . ALA A 1 62 ? 10.561 -0.379 1.957 1.00 15.00 1171 ALA A C 12
ATOM 15958 O O . ALA A 1 62 ? 11.025 0.082 2.983 1.00 15.00 1171 ALA A O 12
ATOM 15965 N N . LEU A 1 63 ? 9.267 -0.473 1.772 1.00 15.00 1172 LEU A N 12
ATOM 15966 C CA . LEU A 1 63 ? 8.313 0.171 2.735 1.00 15.00 1172 LEU A CA 12
ATOM 15967 C C . LEU A 1 63 ? 8.289 -0.565 4.079 1.00 15.00 1172 LEU A C 12
ATOM 15968 O O . LEU A 1 63 ? 8.165 0.053 5.123 1.00 15.00 1172 LEU A O 12
ATOM 15984 N N . ASN A 1 64 ? 8.407 -1.871 4.067 1.00 15.00 1173 ASN A N 12
ATOM 15985 C CA . ASN A 1 64 ? 8.244 -2.654 5.335 1.00 15.00 1173 ASN A CA 12
ATOM 15986 C C . ASN A 1 64 ? 9.491 -2.522 6.217 1.00 15.00 1173 ASN A C 12
ATOM 15987 O O . ASN A 1 64 ? 10.581 -2.279 5.734 1.00 15.00 1173 ASN A O 12
ATOM 15998 N N . ASN A 1 65 ? 9.335 -2.684 7.514 1.00 15.00 1174 ASN A N 12
ATOM 15999 C CA . ASN A 1 65 ? 10.513 -2.659 8.446 1.00 15.00 1174 ASN A CA 12
ATOM 16000 C C . ASN A 1 65 ? 11.281 -1.345 8.295 1.00 15.00 1174 ASN A C 12
ATOM 16001 O O . ASN A 1 65 ? 12.494 -1.312 8.398 1.00 15.00 1174 ASN A O 12
ATOM 16012 N N . CYS A 1 66 ? 10.579 -0.265 8.051 1.00 15.00 1175 CYS A N 12
ATOM 16013 C CA . CYS A 1 66 ? 11.264 1.036 7.789 1.00 15.00 1175 CYS A CA 12
ATOM 16014 C C . CYS A 1 66 ? 11.034 1.988 8.961 1.00 15.00 1175 CYS A C 12
ATOM 16015 O O . CYS A 1 66 ? 9.912 2.199 9.376 1.00 15.00 1175 CYS A O 12
ATOM 16023 N N . VAL A 1 67 ? 12.085 2.562 9.493 1.00 15.00 1176 VAL A N 12
ATOM 16024 C CA . VAL A 1 67 ? 11.933 3.441 10.693 1.00 15.00 1176 VAL A CA 12
ATOM 16025 C C . VAL A 1 67 ? 12.178 4.902 10.313 1.00 15.00 1176 VAL A C 12
ATOM 16026 O O . VAL A 1 67 ? 13.162 5.236 9.680 1.00 15.00 1176 VAL A O 12
ATOM 16039 N N . LEU A 1 68 ? 11.279 5.769 10.700 1.00 15.00 1177 LEU A N 12
ATOM 16040 C CA . LEU A 1 68 ? 11.502 7.232 10.519 1.00 15.00 1177 LEU A CA 12
ATOM 16041 C C . LEU A 1 68 ? 11.466 7.908 11.888 1.00 15.00 1177 LEU A C 12
ATOM 16042 O O . LEU A 1 68 ? 11.042 7.311 12.858 1.00 15.00 1177 LEU A O 12
ATOM 16058 N N . ALA A 1 69 ? 11.910 9.143 11.977 1.00 15.00 1178 ALA A N 12
ATOM 16059 C CA . ALA A 1 69 ? 11.988 9.843 13.307 1.00 15.00 1178 ALA A CA 12
ATOM 16060 C C . ALA A 1 69 ? 10.679 9.696 14.105 1.00 15.00 1178 ALA A C 12
ATOM 16061 O O . ALA A 1 69 ? 9.677 10.277 13.764 1.00 15.00 1178 ALA A O 12
ATOM 16068 N N . ASN A 1 70 ? 10.722 8.894 15.148 1.00 15.00 1179 ASN A N 12
ATOM 16069 C CA . ASN A 1 70 ? 9.608 8.764 16.158 1.00 15.00 1179 ASN A CA 12
ATOM 16070 C C . ASN A 1 70 ? 8.409 7.970 15.592 1.00 15.00 1179 ASN A C 12
ATOM 16071 O O . ASN A 1 70 ? 7.383 7.863 16.241 1.00 15.00 1179 ASN A O 12
ATOM 16082 N N . THR A 1 71 ? 8.523 7.413 14.399 1.00 15.00 1180 THR A N 12
ATOM 16083 C CA . THR A 1 71 ? 7.387 6.599 13.842 1.00 15.00 1180 THR A CA 12
ATOM 16084 C C . THR A 1 71 ? 7.922 5.359 13.114 1.00 15.00 1180 THR A C 12
ATOM 16085 O O . THR A 1 71 ? 9.029 5.360 12.610 1.00 15.00 1180 THR A O 12
ATOM 16096 N N . THR A 1 72 ? 7.141 4.308 13.058 1.00 15.00 1181 THR A N 12
ATOM 16097 C CA . THR A 1 72 ? 7.583 3.072 12.342 1.00 15.00 1181 THR A CA 12
ATOM 16098 C C . THR A 1 72 ? 6.587 2.721 11.235 1.00 15.00 1181 THR A C 12
ATOM 16099 O O . THR A 1 72 ? 5.389 2.756 11.440 1.00 15.00 1181 THR A O 12
ATOM 16110 N N . ILE A 1 73 ? 7.077 2.385 10.065 1.00 15.00 1182 ILE A N 12
ATOM 16111 C CA . ILE A 1 73 ? 6.160 2.022 8.940 1.00 15.00 1182 ILE A CA 12
ATOM 16112 C C . ILE A 1 73 ? 6.357 0.552 8.560 1.00 15.00 1182 ILE A C 12
ATOM 16113 O O . ILE A 1 73 ? 7.470 0.096 8.371 1.00 15.00 1182 ILE A O 12
ATOM 16129 N N . PHE A 1 74 ? 5.280 -0.184 8.449 1.00 15.00 1183 PHE A N 12
ATOM 16130 C CA . PHE A 1 74 ? 5.381 -1.620 8.052 1.00 15.00 1183 PHE A CA 12
ATOM 16131 C C . PHE A 1 74 ? 4.642 -1.850 6.732 1.00 15.00 1183 PHE A C 12
ATOM 16132 O O . PHE A 1 74 ? 3.735 -1.116 6.393 1.00 15.00 1183 PHE A O 12
ATOM 16149 N N . ALA A 1 75 ? 5.022 -2.863 5.990 1.00 15.00 1184 ALA A N 12
ATOM 16150 C CA . ALA A 1 75 ? 4.320 -3.159 4.703 1.00 15.00 1184 ALA A CA 12
ATOM 16151 C C . ALA A 1 75 ? 4.060 -4.662 4.573 1.00 15.00 1184 ALA A C 12
ATOM 16152 O O . ALA A 1 75 ? 4.914 -5.478 4.870 1.00 15.00 1184 ALA A O 12
ATOM 16159 N N . GLU A 1 76 ? 2.882 -5.026 4.132 1.00 15.00 1185 GLU A N 12
ATOM 16160 C CA . GLU A 1 76 ? 2.555 -6.473 3.940 1.00 15.00 1185 GLU A CA 12
ATOM 16161 C C . GLU A 1 76 ? 1.771 -6.666 2.639 1.00 15.00 1185 GLU A C 12
ATOM 16162 O O . GLU A 1 76 ? 1.289 -5.715 2.049 1.00 15.00 1185 GLU A O 12
ATOM 16174 N N . SER A 1 77 ? 1.640 -7.892 2.191 1.00 15.00 1186 SER A N 12
ATOM 16175 C CA . SER A 1 77 ? 0.883 -8.162 0.930 1.00 15.00 1186 SER A CA 12
ATOM 16176 C C . SER A 1 77 ? -0.402 -8.952 1.237 1.00 15.00 1186 SER A C 12
ATOM 16177 O O . SER A 1 77 ? -0.381 -10.168 1.235 1.00 15.00 1186 SER A O 12
ATOM 16185 N N . PRO A 1 78 ? -1.491 -8.248 1.494 1.00 15.00 1187 PRO A N 12
ATOM 16186 C CA . PRO A 1 78 ? -2.775 -8.938 1.786 1.00 15.00 1187 PRO A CA 12
ATOM 16187 C C . PRO A 1 78 ? -3.219 -9.768 0.580 1.00 15.00 1187 PRO A C 12
ATOM 16188 O O . PRO A 1 78 ? -2.801 -9.526 -0.537 1.00 15.00 1187 PRO A O 12
ATOM 16199 N N . SER A 1 79 ? -4.064 -10.745 0.803 1.00 15.00 1188 SER A N 12
ATOM 16200 C CA . SER A 1 79 ? -4.567 -11.586 -0.329 1.00 15.00 1188 SER A CA 12
ATOM 16201 C C . SER A 1 79 ? -5.479 -10.760 -1.229 1.00 15.00 1188 SER A C 12
ATOM 16202 O O . SER A 1 79 ? -6.057 -9.778 -0.803 1.00 15.00 1188 SER A O 12
ATOM 16210 N N . GLU A 1 80 ? -5.615 -11.151 -2.477 1.00 15.00 1189 GLU A N 12
ATOM 16211 C CA . GLU A 1 80 ? -6.548 -10.426 -3.401 1.00 15.00 1189 GLU A CA 12
ATOM 16212 C C . GLU A 1 80 ? -7.965 -10.458 -2.824 1.00 15.00 1189 GLU A C 12
ATOM 16213 O O . GLU A 1 80 ? -8.720 -9.511 -2.948 1.00 15.00 1189 GLU A O 12
ATOM 16225 N N . ASN A 1 81 ? -8.320 -11.547 -2.190 1.00 15.00 1190 ASN A N 12
ATOM 16226 C CA . ASN A 1 81 ? -9.609 -11.593 -1.439 1.00 15.00 1190 ASN A CA 12
ATOM 16227 C C . ASN A 1 81 ? -9.582 -10.568 -0.304 1.00 15.00 1190 ASN A C 12
ATOM 16228 O O . ASN A 1 81 ? -10.569 -9.900 -0.043 1.00 15.00 1190 ASN A O 12
ATOM 16239 N N . GLU A 1 82 ? -8.460 -10.432 0.372 1.00 15.00 1191 GLU A N 12
ATOM 16240 C CA . GLU A 1 82 ? -8.381 -9.436 1.487 1.00 15.00 1191 GLU A CA 12
ATOM 16241 C C . GLU A 1 82 ? -8.475 -8.015 0.926 1.00 15.00 1191 GLU A C 12
ATOM 16242 O O . GLU A 1 82 ? -9.057 -7.139 1.538 1.00 15.00 1191 GLU A O 12
ATOM 16254 N N . VAL A 1 83 ? -7.909 -7.784 -0.236 1.00 15.00 1192 VAL A N 12
ATOM 16255 C CA . VAL A 1 83 ? -8.007 -6.427 -0.863 1.00 15.00 1192 VAL A CA 12
ATOM 16256 C C . VAL A 1 83 ? -9.476 -6.104 -1.154 1.00 15.00 1192 VAL A C 12
ATOM 16257 O O . VAL A 1 83 ? -9.934 -5.003 -0.912 1.00 15.00 1192 VAL A O 12
ATOM 16270 N N . GLN A 1 84 ? -10.215 -7.059 -1.669 1.00 15.00 1193 GLN A N 12
ATOM 16271 C CA . GLN A 1 84 ? -11.665 -6.818 -1.962 1.00 15.00 1193 GLN A CA 12
ATOM 16272 C C . GLN A 1 84 ? -12.407 -6.454 -0.672 1.00 15.00 1193 GLN A C 12
ATOM 16273 O O . GLN A 1 84 ? -13.240 -5.567 -0.654 1.00 15.00 1193 GLN A O 12
ATOM 16287 N N . SER A 1 85 ? -12.103 -7.133 0.407 1.00 15.00 1194 SER A N 12
ATOM 16288 C CA . SER A 1 85 ? -12.785 -6.836 1.707 1.00 15.00 1194 SER A CA 12
ATOM 16289 C C . SER A 1 85 ? -12.519 -5.388 2.126 1.00 15.00 1194 SER A C 12
ATOM 16290 O O . SER A 1 85 ? -13.398 -4.708 2.623 1.00 15.00 1194 SER A O 12
ATOM 16298 N N . ILE A 1 86 ? -11.311 -4.917 1.929 1.00 15.00 1195 ILE A N 12
ATOM 16299 C CA . ILE A 1 86 ? -10.989 -3.494 2.273 1.00 15.00 1195 ILE A CA 12
ATOM 16300 C C . ILE A 1 86 ? -11.824 -2.548 1.401 1.00 15.00 1195 ILE A C 12
ATOM 16301 O O . ILE A 1 86 ? -12.396 -1.588 1.886 1.00 15.00 1195 ILE A O 12
ATOM 16317 N N . MET A 1 87 ? -11.895 -2.816 0.121 1.00 15.00 1196 MET A N 12
ATOM 16318 C CA . MET A 1 87 ? -12.689 -1.937 -0.800 1.00 15.00 1196 MET A CA 12
ATOM 16319 C C . MET A 1 87 ? -14.152 -1.888 -0.353 1.00 15.00 1196 MET A C 12
ATOM 16320 O O . MET A 1 87 ? -14.815 -0.876 -0.480 1.00 15.00 1196 MET A O 12
ATOM 16334 N N . GLN A 1 88 ? -14.652 -2.981 0.166 1.00 15.00 1197 GLN A N 12
ATOM 16335 C CA . GLN A 1 88 ? -16.064 -3.014 0.654 1.00 15.00 1197 GLN A CA 12
ATOM 16336 C C . GLN A 1 88 ? -16.115 -2.682 2.148 1.00 15.00 1197 GLN A C 12
ATOM 16337 O O . GLN A 1 88 ? -15.404 -3.265 2.945 1.00 15.00 1197 GLN A O 12
ATOM 16351 N N . HIS A 1 89 ? -16.953 -1.747 2.526 1.00 15.00 1198 HIS A N 12
ATOM 16352 C CA . HIS A 1 89 ? -17.055 -1.359 3.968 1.00 15.00 1198 HIS A CA 12
ATOM 16353 C C . HIS A 1 89 ? -17.878 -2.395 4.737 1.00 15.00 1198 HIS A C 12
ATOM 16354 O O . HIS A 1 89 ? -18.898 -2.818 4.217 1.00 15.00 1198 HIS A O 12
ATOM 16369 N N . GLY A 1 1 ? -6.093 -23.153 -24.117 1.00 15.00 1110 GLY A N 13
ATOM 16370 C CA . GLY A 1 1 ? -7.170 -22.562 -23.274 1.00 15.00 1110 GLY A CA 13
ATOM 16371 C C . GLY A 1 1 ? -6.819 -21.111 -22.938 1.00 15.00 1110 GLY A C 13
ATOM 16372 O O . GLY A 1 1 ? -5.989 -20.500 -23.586 1.00 15.00 1110 GLY A O 13
ATOM 16378 N N . ALA A 1 2 ? -7.446 -20.561 -21.927 1.00 15.00 1111 ALA A N 13
ATOM 16379 C CA . ALA A 1 2 ? -7.161 -19.147 -21.535 1.00 15.00 1111 ALA A CA 13
ATOM 16380 C C . ALA A 1 2 ? -6.303 -19.113 -20.267 1.00 15.00 1111 ALA A C 13
ATOM 16381 O O . ALA A 1 2 ? -6.412 -19.974 -19.413 1.00 15.00 1111 ALA A O 13
ATOM 16388 N N . MET A 1 3 ? -5.453 -18.123 -20.143 1.00 15.00 1112 MET A N 13
ATOM 16389 C CA . MET A 1 3 ? -4.584 -18.015 -18.932 1.00 15.00 1112 MET A CA 13
ATOM 16390 C C . MET A 1 3 ? -4.984 -16.792 -18.103 1.00 15.00 1112 MET A C 13
ATOM 16391 O O . MET A 1 3 ? -5.478 -15.811 -18.629 1.00 15.00 1112 MET A O 13
ATOM 16405 N N . ALA A 1 4 ? -4.771 -16.847 -16.812 1.00 15.00 1113 ALA A N 13
ATOM 16406 C CA . ALA A 1 4 ? -5.153 -15.703 -15.929 1.00 15.00 1113 ALA A CA 13
ATOM 16407 C C . ALA A 1 4 ? -3.912 -14.896 -15.539 1.00 15.00 1113 ALA A C 13
ATOM 16408 O O . ALA A 1 4 ? -2.825 -15.433 -15.426 1.00 15.00 1113 ALA A O 13
ATOM 16415 N N . TRP A 1 5 ? -4.072 -13.611 -15.335 1.00 15.00 1114 TRP A N 13
ATOM 16416 C CA . TRP A 1 5 ? -2.910 -12.752 -14.952 1.00 15.00 1114 TRP A CA 13
ATOM 16417 C C . TRP A 1 5 ? -3.039 -12.311 -13.492 1.00 15.00 1114 TRP A C 13
ATOM 16418 O O . TRP A 1 5 ? -4.132 -12.143 -12.982 1.00 15.00 1114 TRP A O 13
ATOM 16439 N N . GLY A 1 6 ? -1.929 -12.123 -12.820 1.00 15.00 1115 GLY A N 13
ATOM 16440 C CA . GLY A 1 6 ? -1.972 -11.707 -11.387 1.00 15.00 1115 GLY A CA 13
ATOM 16441 C C . GLY A 1 6 ? -1.980 -10.180 -11.296 1.00 15.00 1115 GLY A C 13
ATOM 16442 O O . GLY A 1 6 ? -1.755 -9.491 -12.275 1.00 15.00 1115 GLY A O 13
ATOM 16446 N N . SER A 1 7 ? -2.240 -9.651 -10.126 1.00 15.00 1116 SER A N 13
ATOM 16447 C CA . SER A 1 7 ? -2.260 -8.168 -9.949 1.00 15.00 1116 SER A CA 13
ATOM 16448 C C . SER A 1 7 ? -1.319 -7.758 -8.815 1.00 15.00 1116 SER A C 13
ATOM 16449 O O . SER A 1 7 ? -1.094 -8.510 -7.884 1.00 15.00 1116 SER A O 13
ATOM 16457 N N . SER A 1 8 ? -0.770 -6.568 -8.886 1.00 15.00 1117 SER A N 13
ATOM 16458 C CA . SER A 1 8 ? 0.140 -6.087 -7.800 1.00 15.00 1117 SER A CA 13
ATOM 16459 C C . SER A 1 8 ? -0.642 -5.249 -6.787 1.00 15.00 1117 SER A C 13
ATOM 16460 O O . SER A 1 8 ? -1.264 -4.261 -7.133 1.00 15.00 1117 SER A O 13
ATOM 16468 N N . TRP A 1 9 ? -0.614 -5.643 -5.538 1.00 15.00 1118 TRP A N 13
ATOM 16469 C CA . TRP A 1 9 ? -1.250 -4.824 -4.464 1.00 15.00 1118 TRP A CA 13
ATOM 16470 C C . TRP A 1 9 ? -0.274 -4.623 -3.305 1.00 15.00 1118 TRP A C 13
ATOM 16471 O O . TRP A 1 9 ? 0.369 -5.559 -2.863 1.00 15.00 1118 TRP A O 13
ATOM 16492 N N . LEU A 1 10 ? -0.156 -3.415 -2.813 1.00 15.00 1119 LEU A N 13
ATOM 16493 C CA . LEU A 1 10 ? 0.689 -3.171 -1.607 1.00 15.00 1119 LEU A CA 13
ATOM 16494 C C . LEU A 1 10 ? -0.136 -2.496 -0.514 1.00 15.00 1119 LEU A C 13
ATOM 16495 O O . LEU A 1 10 ? -0.835 -1.530 -0.764 1.00 15.00 1119 LEU A O 13
ATOM 16511 N N . LEU A 1 11 ? -0.061 -2.998 0.692 1.00 15.00 1120 LEU A N 13
ATOM 16512 C CA . LEU A 1 11 ? -0.762 -2.340 1.830 1.00 15.00 1120 LEU A CA 13
ATOM 16513 C C . LEU A 1 11 ? 0.258 -1.856 2.860 1.00 15.00 1120 LEU A C 13
ATOM 16514 O O . LEU A 1 11 ? 1.024 -2.634 3.394 1.00 15.00 1120 LEU A O 13
ATOM 16530 N N . LEU A 1 12 ? 0.269 -0.578 3.139 1.00 15.00 1121 LEU A N 13
ATOM 16531 C CA . LEU A 1 12 ? 1.156 -0.044 4.215 1.00 15.00 1121 LEU A CA 13
ATOM 16532 C C . LEU A 1 12 ? 0.347 0.085 5.505 1.00 15.00 1121 LEU A C 13
ATOM 16533 O O . LEU A 1 12 ? -0.803 0.478 5.477 1.00 15.00 1121 LEU A O 13
ATOM 16549 N N . LYS A 1 13 ? 0.934 -0.239 6.628 1.00 15.00 1122 LYS A N 13
ATOM 16550 C CA . LYS A 1 13 ? 0.136 -0.340 7.885 1.00 15.00 1122 LYS A CA 13
ATOM 16551 C C . LYS A 1 13 ? 0.875 0.275 9.075 1.00 15.00 1122 LYS A C 13
ATOM 16552 O O . LYS A 1 13 ? 2.041 0.615 9.000 1.00 15.00 1122 LYS A O 13
ATOM 16571 N N . ASN A 1 14 ? 0.179 0.410 10.186 1.00 15.00 1123 ASN A N 13
ATOM 16572 C CA . ASN A 1 14 ? 0.754 1.024 11.439 1.00 15.00 1123 ASN A CA 13
ATOM 16573 C C . ASN A 1 14 ? 0.942 2.521 11.225 1.00 15.00 1123 ASN A C 13
ATOM 16574 O O . ASN A 1 14 ? 1.977 3.088 11.520 1.00 15.00 1123 ASN A O 13
ATOM 16585 N N . LEU A 1 15 ? -0.072 3.155 10.708 1.00 15.00 1124 LEU A N 13
ATOM 16586 C CA . LEU A 1 15 ? -0.095 4.642 10.632 1.00 15.00 1124 LEU A CA 13
ATOM 16587 C C . LEU A 1 15 ? -0.950 5.195 11.774 1.00 15.00 1124 LEU A C 13
ATOM 16588 O O . LEU A 1 15 ? -2.002 4.660 12.078 1.00 15.00 1124 LEU A O 13
ATOM 16604 N N . THR A 1 16 ? -0.513 6.257 12.403 1.00 15.00 1125 THR A N 13
ATOM 16605 C CA . THR A 1 16 ? -1.254 6.784 13.594 1.00 15.00 1125 THR A CA 13
ATOM 16606 C C . THR A 1 16 ? -2.552 7.467 13.155 1.00 15.00 1125 THR A C 13
ATOM 16607 O O . THR A 1 16 ? -2.657 7.968 12.050 1.00 15.00 1125 THR A O 13
ATOM 16618 N N . ALA A 1 17 ? -3.537 7.492 14.017 1.00 15.00 1126 ALA A N 13
ATOM 16619 C CA . ALA A 1 17 ? -4.807 8.229 13.700 1.00 15.00 1126 ALA A CA 13
ATOM 16620 C C . ALA A 1 17 ? -4.516 9.711 13.422 1.00 15.00 1126 ALA A C 13
ATOM 16621 O O . ALA A 1 17 ? -5.313 10.396 12.807 1.00 15.00 1126 ALA A O 13
ATOM 16628 N N . GLN A 1 18 ? -3.385 10.208 13.869 1.00 15.00 1127 GLN A N 13
ATOM 16629 C CA . GLN A 1 18 ? -3.044 11.646 13.646 1.00 15.00 1127 GLN A CA 13
ATOM 16630 C C . GLN A 1 18 ? -2.372 11.863 12.280 1.00 15.00 1127 GLN A C 13
ATOM 16631 O O . GLN A 1 18 ? -1.783 12.905 12.050 1.00 15.00 1127 GLN A O 13
ATOM 16645 N N . ILE A 1 19 ? -2.446 10.904 11.373 1.00 15.00 1128 ILE A N 13
ATOM 16646 C CA . ILE A 1 19 ? -1.830 11.115 10.022 1.00 15.00 1128 ILE A CA 13
ATOM 16647 C C . ILE A 1 19 ? -2.749 12.018 9.182 1.00 15.00 1128 ILE A C 13
ATOM 16648 O O . ILE A 1 19 ? -3.908 11.722 8.970 1.00 15.00 1128 ILE A O 13
ATOM 16664 N N . ASP A 1 20 ? -2.230 13.115 8.709 1.00 15.00 1129 ASP A N 13
ATOM 16665 C CA . ASP A 1 20 ? -2.663 13.650 7.392 1.00 15.00 1129 ASP A CA 13
ATOM 16666 C C . ASP A 1 20 ? -1.741 13.067 6.320 1.00 15.00 1129 ASP A C 13
ATOM 16667 O O . ASP A 1 20 ? -0.533 13.212 6.418 1.00 15.00 1129 ASP A O 13
ATOM 16676 N N . GLY A 1 21 ? -2.271 12.418 5.306 1.00 15.00 1130 GLY A N 13
ATOM 16677 C CA . GLY A 1 21 ? -1.365 11.763 4.311 1.00 15.00 1130 GLY A CA 13
ATOM 16678 C C . GLY A 1 21 ? -1.591 12.346 2.912 1.00 15.00 1130 GLY A C 13
ATOM 16679 O O . GLY A 1 21 ? -2.080 11.662 2.034 1.00 15.00 1130 GLY A O 13
ATOM 16683 N N . PRO A 1 22 ? -1.208 13.593 2.736 1.00 15.00 1131 PRO A N 13
ATOM 16684 C CA . PRO A 1 22 ? -0.919 14.101 1.382 1.00 15.00 1131 PRO A CA 13
ATOM 16685 C C . PRO A 1 22 ? 0.508 13.710 1.001 1.00 15.00 1131 PRO A C 13
ATOM 16686 O O . PRO A 1 22 ? 0.762 13.241 -0.089 1.00 15.00 1131 PRO A O 13
ATOM 16697 N N . THR A 1 23 ? 1.438 13.903 1.904 1.00 15.00 1132 THR A N 13
ATOM 16698 C CA . THR A 1 23 ? 2.825 13.384 1.685 1.00 15.00 1132 THR A CA 13
ATOM 16699 C C . THR A 1 23 ? 2.792 11.859 1.564 1.00 15.00 1132 THR A C 13
ATOM 16700 O O . THR A 1 23 ? 3.513 11.279 0.774 1.00 15.00 1132 THR A O 13
ATOM 16711 N N . LEU A 1 24 ? 1.957 11.206 2.340 1.00 15.00 1133 LEU A N 13
ATOM 16712 C CA . LEU A 1 24 ? 1.852 9.717 2.244 1.00 15.00 1133 LEU A CA 13
ATOM 16713 C C . LEU A 1 24 ? 1.336 9.331 0.852 1.00 15.00 1133 LEU A C 13
ATOM 16714 O O . LEU A 1 24 ? 1.891 8.472 0.188 1.00 15.00 1133 LEU A O 13
ATOM 16730 N N . ARG A 1 25 ? 0.278 9.967 0.406 1.00 15.00 1134 ARG A N 13
ATOM 16731 C CA . ARG A 1 25 ? -0.253 9.682 -0.968 1.00 15.00 1134 ARG A CA 13
ATOM 16732 C C . ARG A 1 25 ? 0.806 9.988 -2.036 1.00 15.00 1134 ARG A C 13
ATOM 16733 O O . ARG A 1 25 ? 1.013 9.211 -2.952 1.00 15.00 1134 ARG A O 13
ATOM 16754 N N . THR A 1 26 ? 1.479 11.109 -1.926 1.00 15.00 1135 THR A N 13
ATOM 16755 C CA . THR A 1 26 ? 2.507 11.475 -2.952 1.00 15.00 1135 THR A CA 13
ATOM 16756 C C . THR A 1 26 ? 3.622 10.429 -2.969 1.00 15.00 1135 THR A C 13
ATOM 16757 O O . THR A 1 26 ? 4.144 10.088 -4.012 1.00 15.00 1135 THR A O 13
ATOM 16768 N N . LEU A 1 27 ? 3.987 9.913 -1.818 1.00 15.00 1136 LEU A N 13
ATOM 16769 C CA . LEU A 1 27 ? 5.030 8.835 -1.764 1.00 15.00 1136 LEU A CA 13
ATOM 16770 C C . LEU A 1 27 ? 4.598 7.633 -2.610 1.00 15.00 1136 LEU A C 13
ATOM 16771 O O . LEU A 1 27 ? 5.391 7.059 -3.336 1.00 15.00 1136 LEU A O 13
ATOM 16787 N N . CYS A 1 28 ? 3.344 7.250 -2.525 1.00 15.00 1137 CYS A N 13
ATOM 16788 C CA . CYS A 1 28 ? 2.847 6.113 -3.367 1.00 15.00 1137 CYS A CA 13
ATOM 16789 C C . CYS A 1 28 ? 2.998 6.454 -4.852 1.00 15.00 1137 CYS A C 13
ATOM 16790 O O . CYS A 1 28 ? 3.389 5.623 -5.651 1.00 15.00 1137 CYS A O 13
ATOM 16798 N N . MET A 1 29 ? 2.691 7.673 -5.220 1.00 15.00 1138 MET A N 13
ATOM 16799 C CA . MET A 1 29 ? 2.840 8.095 -6.651 1.00 15.00 1138 MET A CA 13
ATOM 16800 C C . MET A 1 29 ? 4.308 8.008 -7.086 1.00 15.00 1138 MET A C 13
ATOM 16801 O O . MET A 1 29 ? 4.610 7.615 -8.197 1.00 15.00 1138 MET A O 13
ATOM 16815 N N . GLN A 1 30 ? 5.216 8.375 -6.216 1.00 15.00 1139 GLN A N 13
ATOM 16816 C CA . GLN A 1 30 ? 6.673 8.305 -6.565 1.00 15.00 1139 GLN A CA 13
ATOM 16817 C C . GLN A 1 30 ? 7.099 6.853 -6.805 1.00 15.00 1139 GLN A C 13
ATOM 16818 O O . GLN A 1 30 ? 7.870 6.570 -7.705 1.00 15.00 1139 GLN A O 13
ATOM 16832 N N . HIS A 1 31 ? 6.602 5.936 -6.009 1.00 15.00 1140 HIS A N 13
ATOM 16833 C CA . HIS A 1 31 ? 6.998 4.499 -6.172 1.00 15.00 1140 HIS A CA 13
ATOM 16834 C C . HIS A 1 31 ? 6.492 3.950 -7.509 1.00 15.00 1140 HIS A C 13
ATOM 16835 O O . HIS A 1 31 ? 7.196 3.235 -8.198 1.00 15.00 1140 HIS A O 13
ATOM 16849 N N . GLY A 1 32 ? 5.277 4.281 -7.879 1.00 15.00 1141 GLY A N 13
ATOM 16850 C CA . GLY A 1 32 ? 4.708 3.764 -9.162 1.00 15.00 1141 GLY A CA 13
ATOM 16851 C C . GLY A 1 32 ? 3.732 4.796 -9.748 1.00 15.00 1141 GLY A C 13
ATOM 16852 O O . GLY A 1 32 ? 3.299 5.687 -9.047 1.00 15.00 1141 GLY A O 13
ATOM 16856 N N . PRO A 1 33 ? 3.400 4.653 -11.023 1.00 15.00 1142 PRO A N 13
ATOM 16857 C CA . PRO A 1 33 ? 2.468 5.617 -11.670 1.00 15.00 1142 PRO A CA 13
ATOM 16858 C C . PRO A 1 33 ? 1.131 5.662 -10.922 1.00 15.00 1142 PRO A C 13
ATOM 16859 O O . PRO A 1 33 ? 0.792 4.748 -10.192 1.00 15.00 1142 PRO A O 13
ATOM 16870 N N . LEU A 1 34 ? 0.375 6.718 -11.100 1.00 15.00 1143 LEU A N 13
ATOM 16871 C CA . LEU A 1 34 ? -0.888 6.885 -10.316 1.00 15.00 1143 LEU A CA 13
ATOM 16872 C C . LEU A 1 34 ? -2.004 6.021 -10.908 1.00 15.00 1143 LEU A C 13
ATOM 16873 O O . LEU A 1 34 ? -2.329 6.125 -12.077 1.00 15.00 1143 LEU A O 13
ATOM 16889 N N . VAL A 1 35 ? -2.586 5.168 -10.103 1.00 15.00 1144 VAL A N 13
ATOM 16890 C CA . VAL A 1 35 ? -3.738 4.341 -10.572 1.00 15.00 1144 VAL A CA 13
ATOM 16891 C C . VAL A 1 35 ? -4.906 4.490 -9.590 1.00 15.00 1144 VAL A C 13
ATOM 16892 O O . VAL A 1 35 ? -5.950 5.014 -9.933 1.00 15.00 1144 VAL A O 13
ATOM 16905 N N . SER A 1 36 ? -4.730 4.031 -8.375 1.00 15.00 1145 SER A N 13
ATOM 16906 C CA . SER A 1 36 ? -5.774 4.236 -7.329 1.00 15.00 1145 SER A CA 13
ATOM 16907 C C . SER A 1 36 ? -5.163 4.053 -5.938 1.00 15.00 1145 SER A C 13
ATOM 16908 O O . SER A 1 36 ? -4.828 2.951 -5.543 1.00 15.00 1145 SER A O 13
ATOM 16916 N N . PHE A 1 37 ? -5.012 5.126 -5.199 1.00 15.00 1146 PHE A N 13
ATOM 16917 C CA . PHE A 1 37 ? -4.486 5.018 -3.805 1.00 15.00 1146 PHE A CA 13
ATOM 16918 C C . PHE A 1 37 ? -5.504 5.581 -2.809 1.00 15.00 1146 PHE A C 13
ATOM 16919 O O . PHE A 1 37 ? -6.057 6.647 -3.012 1.00 15.00 1146 PHE A O 13
ATOM 16936 N N . HIS A 1 38 ? -5.756 4.870 -1.737 1.00 15.00 1147 HIS A N 13
ATOM 16937 C CA . HIS A 1 38 ? -6.631 5.411 -0.655 1.00 15.00 1147 HIS A CA 13
ATOM 16938 C C . HIS A 1 38 ? -5.926 5.276 0.707 1.00 15.00 1147 HIS A C 13
ATOM 16939 O O . HIS A 1 38 ? -5.867 4.191 1.253 1.00 15.00 1147 HIS A O 13
ATOM 16953 N N . PRO A 1 39 ? -5.404 6.374 1.222 1.00 15.00 1148 PRO A N 13
ATOM 16954 C CA . PRO A 1 39 ? -4.775 6.348 2.558 1.00 15.00 1148 PRO A CA 13
ATOM 16955 C C . PRO A 1 39 ? -5.809 6.653 3.648 1.00 15.00 1148 PRO A C 13
ATOM 16956 O O . PRO A 1 39 ? -6.514 7.644 3.577 1.00 15.00 1148 PRO A O 13
ATOM 16967 N N . TYR A 1 40 ? -5.904 5.811 4.650 1.00 15.00 1149 TYR A N 13
ATOM 16968 C CA . TYR A 1 40 ? -6.771 6.132 5.824 1.00 15.00 1149 TYR A CA 13
ATOM 16969 C C . TYR A 1 40 ? -5.902 6.440 7.047 1.00 15.00 1149 TYR A C 13
ATOM 16970 O O . TYR A 1 40 ? -5.053 5.654 7.426 1.00 15.00 1149 TYR A O 13
ATOM 16988 N N . LEU A 1 41 ? -6.107 7.579 7.666 1.00 15.00 1150 LEU A N 13
ATOM 16989 C CA . LEU A 1 41 ? -5.414 7.875 8.958 1.00 15.00 1150 LEU A CA 13
ATOM 16990 C C . LEU A 1 41 ? -6.070 7.126 10.125 1.00 15.00 1150 LEU A C 13
ATOM 16991 O O . LEU A 1 41 ? -5.392 6.575 10.971 1.00 15.00 1150 LEU A O 13
ATOM 17007 N N . ASN A 1 42 ? -7.381 7.097 10.173 1.00 15.00 1151 ASN A N 13
ATOM 17008 C CA . ASN A 1 42 ? -8.080 6.620 11.411 1.00 15.00 1151 ASN A CA 13
ATOM 17009 C C . ASN A 1 42 ? -7.775 5.144 11.665 1.00 15.00 1151 ASN A C 13
ATOM 17010 O O . ASN A 1 42 ? -7.365 4.764 12.746 1.00 15.00 1151 ASN A O 13
ATOM 17021 N N . GLN A 1 43 ? -7.974 4.314 10.673 1.00 15.00 1152 GLN A N 13
ATOM 17022 C CA . GLN A 1 43 ? -7.666 2.858 10.828 1.00 15.00 1152 GLN A CA 13
ATOM 17023 C C . GLN A 1 43 ? -6.149 2.625 10.892 1.00 15.00 1152 GLN A C 13
ATOM 17024 O O . GLN A 1 43 ? -5.697 1.601 11.372 1.00 15.00 1152 GLN A O 13
ATOM 17038 N N . GLY A 1 44 ? -5.363 3.563 10.412 1.00 15.00 1153 GLY A N 13
ATOM 17039 C CA . GLY A 1 44 ? -3.880 3.386 10.419 1.00 15.00 1153 GLY A CA 13
ATOM 17040 C C . GLY A 1 44 ? -3.472 2.451 9.279 1.00 15.00 1153 GLY A C 13
ATOM 17041 O O . GLY A 1 44 ? -2.502 1.718 9.386 1.00 15.00 1153 GLY A O 13
ATOM 17045 N N . ILE A 1 45 ? -4.209 2.472 8.196 1.00 15.00 1154 ILE A N 13
ATOM 17046 C CA . ILE A 1 45 ? -3.852 1.631 7.013 1.00 15.00 1154 ILE A CA 13
ATOM 17047 C C . ILE A 1 45 ? -3.902 2.467 5.730 1.00 15.00 1154 ILE A C 13
ATOM 17048 O O . ILE A 1 45 ? -4.638 3.429 5.637 1.00 15.00 1154 ILE A O 13
ATOM 17064 N N . ALA A 1 46 ? -3.122 2.102 4.745 1.00 15.00 1155 ALA A N 13
ATOM 17065 C CA . ALA A 1 46 ? -3.233 2.759 3.405 1.00 15.00 1155 ALA A CA 13
ATOM 17066 C C . ALA A 1 46 ? -3.042 1.721 2.294 1.00 15.00 1155 ALA A C 13
ATOM 17067 O O . ALA A 1 46 ? -2.077 0.982 2.289 1.00 15.00 1155 ALA A O 13
ATOM 17074 N N . LEU A 1 47 ? -3.957 1.665 1.356 1.00 15.00 1156 LEU A N 13
ATOM 17075 C CA . LEU A 1 47 ? -3.867 0.642 0.266 1.00 15.00 1156 LEU A CA 13
ATOM 17076 C C . LEU A 1 47 ? -3.579 1.319 -1.077 1.00 15.00 1156 LEU A C 13
ATOM 17077 O O . LEU A 1 47 ? -4.207 2.298 -1.428 1.00 15.00 1156 LEU A O 13
ATOM 17093 N N . CYS A 1 48 ? -2.634 0.803 -1.825 1.00 15.00 1157 CYS A N 13
ATOM 17094 C CA . CYS A 1 48 ? -2.306 1.403 -3.156 1.00 15.00 1157 CYS A CA 13
ATOM 17095 C C . CYS A 1 48 ? -2.106 0.298 -4.204 1.00 15.00 1157 CYS A C 13
ATOM 17096 O O . CYS A 1 48 ? -1.434 -0.686 -3.954 1.00 15.00 1157 CYS A O 13
ATOM 17104 N N . LYS A 1 49 ? -2.688 0.458 -5.370 1.00 15.00 1158 LYS A N 13
ATOM 17105 C CA . LYS A 1 49 ? -2.548 -0.584 -6.436 1.00 15.00 1158 LYS A CA 13
ATOM 17106 C C . LYS A 1 49 ? -1.386 -0.246 -7.376 1.00 15.00 1158 LYS A C 13
ATOM 17107 O O . LYS A 1 49 ? -1.242 0.878 -7.819 1.00 15.00 1158 LYS A O 13
ATOM 17126 N N . TYR A 1 50 ? -0.557 -1.216 -7.681 1.00 15.00 1159 TYR A N 13
ATOM 17127 C CA . TYR A 1 50 ? 0.579 -0.981 -8.625 1.00 15.00 1159 TYR A CA 13
ATOM 17128 C C . TYR A 1 50 ? 0.257 -1.577 -10.000 1.00 15.00 1159 TYR A C 13
ATOM 17129 O O . TYR A 1 50 ? -0.625 -2.403 -10.133 1.00 15.00 1159 TYR A O 13
ATOM 17147 N N . THR A 1 51 ? 0.966 -1.155 -11.019 1.00 15.00 1160 THR A N 13
ATOM 17148 C CA . THR A 1 51 ? 0.666 -1.641 -12.405 1.00 15.00 1160 THR A CA 13
ATOM 17149 C C . THR A 1 51 ? 1.189 -3.068 -12.615 1.00 15.00 1160 THR A C 13
ATOM 17150 O O . THR A 1 51 ? 0.517 -3.896 -13.203 1.00 15.00 1160 THR A O 13
ATOM 17161 N N . THR A 1 52 ? 2.380 -3.364 -12.141 1.00 15.00 1161 THR A N 13
ATOM 17162 C CA . THR A 1 52 ? 3.001 -4.696 -12.447 1.00 15.00 1161 THR A CA 13
ATOM 17163 C C . THR A 1 52 ? 3.472 -5.394 -11.166 1.00 15.00 1161 THR A C 13
ATOM 17164 O O . THR A 1 52 ? 3.754 -4.761 -10.164 1.00 15.00 1161 THR A O 13
ATOM 17175 N N . ARG A 1 53 ? 3.563 -6.701 -11.204 1.00 15.00 1162 ARG A N 13
ATOM 17176 C CA . ARG A 1 53 ? 3.977 -7.474 -9.989 1.00 15.00 1162 ARG A CA 13
ATOM 17177 C C . ARG A 1 53 ? 5.377 -7.054 -9.530 1.00 15.00 1162 ARG A C 13
ATOM 17178 O O . ARG A 1 53 ? 5.638 -6.940 -8.346 1.00 15.00 1162 ARG A O 13
ATOM 17199 N N . GLU A 1 54 ? 6.275 -6.820 -10.457 1.00 15.00 1163 GLU A N 13
ATOM 17200 C CA . GLU A 1 54 ? 7.694 -6.534 -10.072 1.00 15.00 1163 GLU A CA 13
ATOM 17201 C C . GLU A 1 54 ? 7.789 -5.196 -9.336 1.00 15.00 1163 GLU A C 13
ATOM 17202 O O . GLU A 1 54 ? 8.482 -5.079 -8.341 1.00 15.00 1163 GLU A O 13
ATOM 17214 N N . GLU A 1 55 ? 7.095 -4.191 -9.814 1.00 15.00 1164 GLU A N 13
ATOM 17215 C CA . GLU A 1 55 ? 7.127 -2.863 -9.125 1.00 15.00 1164 GLU A CA 13
ATOM 17216 C C . GLU A 1 55 ? 6.550 -2.997 -7.715 1.00 15.00 1164 GLU A C 13
ATOM 17217 O O . GLU A 1 55 ? 7.054 -2.410 -6.774 1.00 15.00 1164 GLU A O 13
ATOM 17229 N N . ALA A 1 56 ? 5.500 -3.769 -7.563 1.00 15.00 1165 ALA A N 13
ATOM 17230 C CA . ALA A 1 56 ? 4.891 -3.950 -6.209 1.00 15.00 1165 ALA A CA 13
ATOM 17231 C C . ALA A 1 56 ? 5.893 -4.607 -5.254 1.00 15.00 1165 ALA A C 13
ATOM 17232 O O . ALA A 1 56 ? 6.055 -4.172 -4.129 1.00 15.00 1165 ALA A O 13
ATOM 17239 N N . ASN A 1 57 ? 6.566 -5.646 -5.691 1.00 15.00 1166 ASN A N 13
ATOM 17240 C CA . ASN A 1 57 ? 7.509 -6.368 -4.777 1.00 15.00 1166 ASN A CA 13
ATOM 17241 C C . ASN A 1 57 ? 8.617 -5.423 -4.310 1.00 15.00 1166 ASN A C 13
ATOM 17242 O O . ASN A 1 57 ? 8.984 -5.412 -3.150 1.00 15.00 1166 ASN A O 13
ATOM 17253 N N . LYS A 1 58 ? 9.144 -4.627 -5.208 1.00 15.00 1167 LYS A N 13
ATOM 17254 C CA . LYS A 1 58 ? 10.220 -3.661 -4.817 1.00 15.00 1167 LYS A CA 13
ATOM 17255 C C . LYS A 1 58 ? 9.681 -2.671 -3.785 1.00 15.00 1167 LYS A C 13
ATOM 17256 O O . LYS A 1 58 ? 10.341 -2.353 -2.811 1.00 15.00 1167 LYS A O 13
ATOM 17275 N N . ALA A 1 59 ? 8.480 -2.184 -3.992 1.00 15.00 1168 ALA A N 13
ATOM 17276 C CA . ALA A 1 59 ? 7.898 -1.193 -3.033 1.00 15.00 1168 ALA A CA 13
ATOM 17277 C C . ALA A 1 59 ? 7.759 -1.830 -1.648 1.00 15.00 1168 ALA A C 13
ATOM 17278 O O . ALA A 1 59 ? 8.029 -1.203 -0.643 1.00 15.00 1168 ALA A O 13
ATOM 17285 N N . GLN A 1 60 ? 7.344 -3.072 -1.594 1.00 15.00 1169 GLN A N 13
ATOM 17286 C CA . GLN A 1 60 ? 7.178 -3.756 -0.271 1.00 15.00 1169 GLN A CA 13
ATOM 17287 C C . GLN A 1 60 ? 8.529 -3.888 0.437 1.00 15.00 1169 GLN A C 13
ATOM 17288 O O . GLN A 1 60 ? 8.628 -3.683 1.634 1.00 15.00 1169 GLN A O 13
ATOM 17302 N N . MET A 1 61 ? 9.566 -4.229 -0.291 1.00 15.00 1170 MET A N 13
ATOM 17303 C CA . MET A 1 61 ? 10.906 -4.425 0.352 1.00 15.00 1170 MET A CA 13
ATOM 17304 C C . MET A 1 61 ? 11.374 -3.126 1.013 1.00 15.00 1170 MET A C 13
ATOM 17305 O O . ME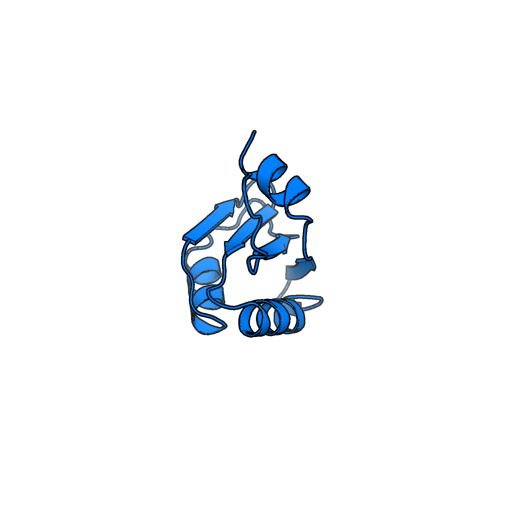T A 1 61 ? 11.945 -3.141 2.087 1.00 15.00 1170 MET A O 13
ATOM 17319 N N . ALA A 1 62 ? 11.134 -2.006 0.375 1.00 15.00 1171 ALA A N 13
ATOM 17320 C CA . ALA A 1 62 ? 11.578 -0.697 0.952 1.00 15.00 1171 ALA A CA 13
ATOM 17321 C C . ALA A 1 62 ? 10.646 -0.244 2.086 1.00 15.00 1171 ALA A C 13
ATOM 17322 O O . ALA A 1 62 ? 11.096 0.204 3.124 1.00 15.00 1171 ALA A O 13
ATOM 17329 N N . LEU A 1 63 ? 9.354 -0.358 1.893 1.00 15.00 1172 LEU A N 13
ATOM 17330 C CA . LEU A 1 63 ? 8.385 0.244 2.867 1.00 15.00 1172 LEU A CA 13
ATOM 17331 C C . LEU A 1 63 ? 8.378 -0.516 4.198 1.00 15.00 1172 LEU A C 13
ATOM 17332 O O . LEU A 1 63 ? 8.262 0.081 5.254 1.00 15.00 1172 LEU A O 13
ATOM 17348 N N . ASN A 1 64 ? 8.502 -1.821 4.159 1.00 15.00 1173 ASN A N 13
ATOM 17349 C CA . ASN A 1 64 ? 8.329 -2.632 5.406 1.00 15.00 1173 ASN A CA 13
ATOM 17350 C C . ASN A 1 64 ? 9.564 -2.514 6.307 1.00 15.00 1173 ASN A C 13
ATOM 17351 O O . ASN A 1 64 ? 10.643 -2.183 5.856 1.00 15.00 1173 ASN A O 13
ATOM 17362 N N . ASN A 1 65 ? 9.408 -2.786 7.585 1.00 15.00 1174 ASN A N 13
ATOM 17363 C CA . ASN A 1 65 ? 10.574 -2.771 8.530 1.00 15.00 1174 ASN A CA 13
ATOM 17364 C C . ASN A 1 65 ? 11.270 -1.410 8.493 1.00 15.00 1174 ASN A C 13
ATOM 17365 O O . ASN A 1 65 ? 12.479 -1.321 8.614 1.00 15.00 1174 ASN A O 13
ATOM 17376 N N . CYS A 1 66 ? 10.512 -0.353 8.328 1.00 15.00 1175 CYS A N 13
ATOM 17377 C CA . CYS A 1 66 ? 11.131 1.000 8.180 1.00 15.00 1175 CYS A CA 13
ATOM 17378 C C . CYS A 1 66 ? 10.914 1.808 9.458 1.00 15.00 1175 CYS A C 13
ATOM 17379 O O . CYS A 1 66 ? 9.798 1.963 9.912 1.00 15.00 1175 CYS A O 13
ATOM 17387 N N . VAL A 1 67 ? 11.971 2.322 10.040 1.00 15.00 1176 VAL A N 13
ATOM 17388 C CA . VAL A 1 67 ? 11.831 3.051 11.338 1.00 15.00 1176 VAL A CA 13
ATOM 17389 C C . VAL A 1 67 ? 12.061 4.550 11.132 1.00 15.00 1176 VAL A C 13
ATOM 17390 O O . VAL A 1 67 ? 13.039 4.966 10.539 1.00 15.00 1176 VAL A O 13
ATOM 17403 N N . LEU A 1 68 ? 11.157 5.356 11.624 1.00 15.00 1177 LEU A N 13
ATOM 17404 C CA . LEU A 1 68 ? 11.371 6.831 11.629 1.00 15.00 1177 LEU A CA 13
ATOM 17405 C C . LEU A 1 68 ? 11.319 7.328 13.071 1.00 15.00 1177 LEU A C 13
ATOM 17406 O O . LEU A 1 68 ? 10.893 6.611 13.955 1.00 15.00 1177 LEU A O 13
ATOM 17422 N N . ALA A 1 69 ? 11.754 8.544 13.321 1.00 15.00 1178 ALA A N 13
ATOM 17423 C CA . ALA A 1 69 ? 11.828 9.065 14.732 1.00 15.00 1178 ALA A CA 13
ATOM 17424 C C . ALA A 1 69 ? 10.517 8.813 15.499 1.00 15.00 1178 ALA A C 13
ATOM 17425 O O . ALA A 1 69 ? 9.515 9.433 15.235 1.00 15.00 1178 ALA A O 13
ATOM 17432 N N . ASN A 1 70 ? 10.559 7.880 16.428 1.00 15.00 1179 ASN A N 13
ATOM 17433 C CA . ASN A 1 70 ? 9.441 7.616 17.407 1.00 15.00 1179 ASN A CA 13
ATOM 17434 C C . ASN A 1 70 ? 8.246 6.901 16.734 1.00 15.00 1179 ASN A C 13
ATOM 17435 O O . ASN A 1 70 ? 7.215 6.714 17.357 1.00 15.00 1179 ASN A O 13
ATOM 17446 N N . THR A 1 71 ? 8.368 6.501 15.481 1.00 15.00 1180 THR A N 13
ATOM 17447 C CA . THR A 1 71 ? 7.233 5.774 14.814 1.00 15.00 1180 THR A CA 13
ATOM 17448 C C . THR A 1 71 ? 7.768 4.634 13.936 1.00 15.00 1180 THR A C 13
ATOM 17449 O O . THR A 1 71 ? 8.883 4.685 13.456 1.00 15.00 1180 THR A O 13
ATOM 17460 N N . THR A 1 72 ? 6.974 3.613 13.727 1.00 15.00 1181 THR A N 13
ATOM 17461 C CA . THR A 1 72 ? 7.423 2.464 12.881 1.00 15.00 1181 THR A CA 13
ATOM 17462 C C . THR A 1 72 ? 6.460 2.267 11.706 1.00 15.00 1181 THR A C 13
ATOM 17463 O O . THR A 1 72 ? 5.255 2.298 11.874 1.00 15.00 1181 THR A O 13
ATOM 17474 N N . ILE A 1 73 ? 6.985 2.064 10.522 1.00 15.00 1182 ILE A N 13
ATOM 17475 C CA . ILE A 1 73 ? 6.105 1.841 9.332 1.00 15.00 1182 ILE A CA 13
ATOM 17476 C C . ILE A 1 73 ? 6.288 0.412 8.818 1.00 15.00 1182 ILE A C 13
ATOM 17477 O O . ILE A 1 73 ? 7.399 -0.052 8.639 1.00 15.00 1182 ILE A O 13
ATOM 17493 N N . PHE A 1 74 ? 5.204 -0.282 8.580 1.00 15.00 1183 PHE A N 13
ATOM 17494 C CA . PHE A 1 74 ? 5.296 -1.691 8.098 1.00 15.00 1183 PHE A CA 13
ATOM 17495 C C . PHE A 1 74 ? 4.651 -1.817 6.717 1.00 15.00 1183 PHE A C 13
ATOM 17496 O O . PHE A 1 74 ? 3.783 -1.044 6.363 1.00 15.00 1183 PHE A O 13
ATOM 17513 N N . ALA A 1 75 ? 5.070 -2.786 5.940 1.00 15.00 1184 ALA A N 13
ATOM 17514 C CA . ALA A 1 75 ? 4.445 -3.001 4.599 1.00 15.00 1184 ALA A CA 13
ATOM 17515 C C . ALA A 1 75 ? 4.236 -4.497 4.350 1.00 15.00 1184 ALA A C 13
ATOM 17516 O O . ALA A 1 75 ? 5.130 -5.299 4.545 1.00 15.00 1184 ALA A O 13
ATOM 17523 N N . GLU A 1 76 ? 3.057 -4.869 3.920 1.00 15.00 1185 GLU A N 13
ATOM 17524 C CA . GLU A 1 76 ? 2.761 -6.314 3.664 1.00 15.00 1185 GLU A CA 13
ATOM 17525 C C . GLU A 1 76 ? 1.925 -6.470 2.391 1.00 15.00 1185 GLU A C 13
ATOM 17526 O O . GLU A 1 76 ? 1.396 -5.507 1.865 1.00 15.00 1185 GLU A O 13
ATOM 17538 N N . SER A 1 77 ? 1.808 -7.676 1.894 1.00 15.00 1186 SER A N 13
ATOM 17539 C CA . SER A 1 77 ? 0.987 -7.916 0.668 1.00 15.00 1186 SER A CA 13
ATOM 17540 C C . SER A 1 77 ? -0.273 -8.728 1.025 1.00 15.00 1186 SER A C 13
ATOM 17541 O O . SER A 1 77 ? -0.244 -9.941 0.987 1.00 15.00 1186 SER A O 13
ATOM 17549 N N . PRO A 1 78 ? -1.350 -8.039 1.363 1.00 15.00 1187 PRO A N 13
ATOM 17550 C CA . PRO A 1 78 ? -2.600 -8.746 1.745 1.00 15.00 1187 PRO A CA 13
ATOM 17551 C C . PRO A 1 78 ? -3.107 -9.605 0.583 1.00 15.00 1187 PRO A C 13
ATOM 17552 O O . PRO A 1 78 ? -2.764 -9.378 -0.563 1.00 15.00 1187 PRO A O 13
ATOM 17563 N N . SER A 1 79 ? -3.921 -10.589 0.877 1.00 15.00 1188 SER A N 13
ATOM 17564 C CA . SER A 1 79 ? -4.470 -11.468 -0.203 1.00 15.00 1188 SER A CA 13
ATOM 17565 C C . SER A 1 79 ? -5.444 -10.685 -1.077 1.00 15.00 1188 SER A C 13
ATOM 17566 O O . SER A 1 79 ? -6.004 -9.690 -0.656 1.00 15.00 1188 SER A O 13
ATOM 17574 N N . GLU A 1 80 ? -5.651 -11.127 -2.297 1.00 15.00 1189 GLU A N 13
ATOM 17575 C CA . GLU A 1 80 ? -6.658 -10.459 -3.186 1.00 15.00 1189 GLU A CA 13
ATOM 17576 C C . GLU A 1 80 ? -8.033 -10.480 -2.514 1.00 15.00 1189 GLU A C 13
ATOM 17577 O O . GLU A 1 80 ? -8.789 -9.529 -2.591 1.00 15.00 1189 GLU A O 13
ATOM 17589 N N . ASN A 1 81 ? -8.353 -11.564 -1.851 1.00 15.00 1190 ASN A N 13
ATOM 17590 C CA . ASN A 1 81 ? -9.594 -11.598 -1.021 1.00 15.00 1190 ASN A CA 13
ATOM 17591 C C . ASN A 1 81 ? -9.493 -10.562 0.100 1.00 15.00 1190 ASN A C 13
ATOM 17592 O O . ASN A 1 81 ? -10.457 -9.885 0.414 1.00 15.00 1190 ASN A O 13
ATOM 17603 N N . GLU A 1 82 ? -8.330 -10.429 0.702 1.00 15.00 1191 GLU A N 13
ATOM 17604 C CA . GLU A 1 82 ? -8.170 -9.414 1.791 1.00 15.00 1191 GLU A CA 13
ATOM 17605 C C . GLU A 1 82 ? -8.288 -8.005 1.207 1.00 15.00 1191 GLU A C 13
ATOM 17606 O O . GLU A 1 82 ? -8.811 -7.107 1.838 1.00 15.00 1191 GLU A O 13
ATOM 17618 N N . VAL A 1 83 ? -7.811 -7.809 0.002 1.00 15.00 1192 VAL A N 13
ATOM 17619 C CA . VAL A 1 83 ? -7.920 -6.462 -0.641 1.00 15.00 1192 VAL A CA 13
ATOM 17620 C C . VAL A 1 83 ? -9.397 -6.104 -0.836 1.00 15.00 1192 VAL A C 13
ATOM 17621 O O . VAL A 1 83 ? -9.810 -4.987 -0.580 1.00 15.00 1192 VAL A O 13
ATOM 17634 N N . GLN A 1 84 ? -10.195 -7.046 -1.282 1.00 15.00 1193 GLN A N 13
ATOM 17635 C CA . GLN A 1 84 ? -11.652 -6.765 -1.485 1.00 15.00 1193 GLN A CA 13
ATOM 17636 C C . GLN A 1 84 ? -12.303 -6.375 -0.156 1.00 15.00 1193 GLN A C 13
ATOM 17637 O O . GLN A 1 84 ? -13.108 -5.464 -0.097 1.00 15.00 1193 GLN A O 13
ATOM 17651 N N . SER A 1 85 ? -11.956 -7.057 0.910 1.00 15.00 1194 SER A N 13
ATOM 17652 C CA . SER A 1 85 ? -12.572 -6.741 2.239 1.00 15.00 1194 SER A CA 13
ATOM 17653 C C . SER A 1 85 ? -12.222 -5.311 2.661 1.00 15.00 1194 SER A C 13
ATOM 17654 O O . SER A 1 85 ? -13.036 -4.615 3.241 1.00 15.00 1194 SER A O 13
ATOM 17662 N N . ILE A 1 86 ? -11.018 -4.868 2.373 1.00 15.00 1195 ILE A N 13
ATOM 17663 C CA . ILE A 1 86 ? -10.638 -3.456 2.700 1.00 15.00 1195 ILE A CA 13
ATOM 17664 C C . ILE A 1 86 ? -11.492 -2.481 1.880 1.00 15.00 1195 ILE A C 13
ATOM 17665 O O . ILE A 1 86 ? -12.019 -1.516 2.403 1.00 15.00 1195 ILE A O 13
ATOM 17681 N N . MET A 1 87 ? -11.628 -2.730 0.601 1.00 15.00 1196 MET A N 13
ATOM 17682 C CA . MET A 1 87 ? -12.436 -1.814 -0.270 1.00 15.00 1196 MET A CA 13
ATOM 17683 C C . MET A 1 87 ? -13.878 -1.735 0.238 1.00 15.00 1196 MET A C 13
ATOM 17684 O O . MET A 1 87 ? -14.517 -0.702 0.157 1.00 15.00 1196 MET A O 13
ATOM 17698 N N . GLN A 1 88 ? -14.386 -2.822 0.759 1.00 15.00 1197 GLN A N 13
ATOM 17699 C CA . GLN A 1 88 ? -15.781 -2.827 1.297 1.00 15.00 1197 GLN A CA 13
ATOM 17700 C C . GLN A 1 88 ? -15.770 -2.515 2.796 1.00 15.00 1197 GLN A C 13
ATOM 17701 O O . GLN A 1 88 ? -15.085 -3.161 3.568 1.00 15.00 1197 GLN A O 13
ATOM 17715 N N . HIS A 1 89 ? -16.527 -1.527 3.208 1.00 15.00 1198 HIS A N 13
ATOM 17716 C CA . HIS A 1 89 ? -16.570 -1.156 4.655 1.00 15.00 1198 HIS A CA 13
ATOM 17717 C C . HIS A 1 89 ? -17.946 -1.482 5.244 1.00 15.00 1198 HIS A C 13
ATOM 17718 O O . HIS A 1 89 ? -18.690 -2.200 4.597 1.00 15.00 1198 HIS A O 13
ATOM 17733 N N . GLY A 1 1 ? -11.370 -23.848 -17.579 1.00 15.00 1110 GLY A N 14
ATOM 17734 C CA . GLY A 1 1 ? -12.072 -23.093 -18.657 1.00 15.00 1110 GLY A CA 14
ATOM 17735 C C . GLY A 1 1 ? -11.594 -21.640 -18.658 1.00 15.00 1110 GLY A C 14
ATOM 17736 O O . GLY A 1 1 ? -11.104 -21.143 -19.656 1.00 15.00 1110 GLY A O 14
ATOM 17742 N N . ALA A 1 2 ? -11.735 -20.960 -17.547 1.00 15.00 1111 ALA A N 14
ATOM 17743 C CA . ALA A 1 2 ? -11.294 -19.534 -17.468 1.00 15.00 1111 ALA A CA 14
ATOM 17744 C C . ALA A 1 2 ? -9.973 -19.430 -16.702 1.00 15.00 1111 ALA A C 14
ATOM 17745 O O . ALA A 1 2 ? -9.737 -20.160 -15.756 1.00 15.00 1111 ALA A O 14
ATOM 17752 N N . MET A 1 3 ? -9.115 -18.527 -17.106 1.00 15.00 1112 MET A N 14
ATOM 17753 C CA . MET A 1 3 ? -7.805 -18.356 -16.406 1.00 15.00 1112 MET A CA 14
ATOM 17754 C C . MET A 1 3 ? -7.842 -17.112 -15.513 1.00 15.00 1112 MET A C 14
ATOM 17755 O O . MET A 1 3 ? -8.329 -16.070 -15.910 1.00 15.00 1112 MET A O 14
ATOM 17769 N N . ALA A 1 4 ? -7.329 -17.220 -14.311 1.00 15.00 1113 ALA A N 14
ATOM 17770 C CA . ALA A 1 4 ? -7.329 -16.052 -13.379 1.00 15.00 1113 ALA A CA 14
ATOM 17771 C C . ALA A 1 4 ? -5.956 -15.377 -13.375 1.00 15.00 1113 ALA A C 14
ATOM 17772 O O . ALA A 1 4 ? -4.932 -16.036 -13.375 1.00 15.00 1113 ALA A O 14
ATOM 17779 N N . TRP A 1 5 ? -5.932 -14.066 -13.373 1.00 15.00 1114 TRP A N 14
ATOM 17780 C CA . TRP A 1 5 ? -4.630 -13.331 -13.361 1.00 15.00 1114 TRP A CA 14
ATOM 17781 C C . TRP A 1 5 ? -4.452 -12.595 -12.031 1.00 15.00 1114 TRP A C 14
ATOM 17782 O O . TRP A 1 5 ? -5.400 -12.082 -11.466 1.00 15.00 1114 TRP A O 14
ATOM 17803 N N . GLY A 1 6 ? -3.241 -12.544 -11.530 1.00 15.00 1115 GLY A N 14
ATOM 17804 C CA . GLY A 1 6 ? -2.984 -11.840 -10.237 1.00 15.00 1115 GLY A CA 14
ATOM 17805 C C . GLY A 1 6 ? -2.654 -10.372 -10.510 1.00 15.00 1115 GLY A C 14
ATOM 17806 O O . GLY A 1 6 ? -2.084 -10.036 -11.532 1.00 15.00 1115 GLY A O 14
ATOM 17810 N N . SER A 1 7 ? -3.009 -9.499 -9.600 1.00 15.00 1116 SER A N 14
ATOM 17811 C CA . SER A 1 7 ? -2.706 -8.046 -9.780 1.00 15.00 1116 SER A CA 14
ATOM 17812 C C . SER A 1 7 ? -1.847 -7.540 -8.618 1.00 15.00 1116 SER A C 14
ATOM 17813 O O . SER A 1 7 ? -1.957 -8.019 -7.504 1.00 15.00 1116 SER A O 14
ATOM 17821 N N . SER A 1 8 ? -0.994 -6.577 -8.873 1.00 15.00 1117 SER A N 14
ATOM 17822 C CA . SER A 1 8 ? -0.112 -6.040 -7.786 1.00 15.00 1117 SER A CA 14
ATOM 17823 C C . SER A 1 8 ? -0.945 -5.283 -6.751 1.00 15.00 1117 SER A C 14
ATOM 17824 O O . SER A 1 8 ? -1.647 -4.343 -7.074 1.00 15.00 1117 SER A O 14
ATOM 17832 N N . TRP A 1 9 ? -0.870 -5.692 -5.511 1.00 15.00 1118 TRP A N 14
ATOM 17833 C CA . TRP A 1 9 ? -1.511 -4.911 -4.413 1.00 15.00 1118 TRP A CA 14
ATOM 17834 C C . TRP A 1 9 ? -0.514 -4.689 -3.275 1.00 15.00 1118 TRP A C 14
ATOM 17835 O O . TRP A 1 9 ? 0.173 -5.605 -2.858 1.00 15.00 1118 TRP A O 14
ATOM 17856 N N . LEU A 1 10 ? -0.430 -3.482 -2.772 1.00 15.00 1119 LEU A N 14
ATOM 17857 C CA . LEU A 1 10 ? 0.451 -3.214 -1.597 1.00 15.00 1119 LEU A CA 14
ATOM 17858 C C . LEU A 1 10 ? -0.360 -2.562 -0.479 1.00 15.00 1119 LEU A C 14
ATOM 17859 O O . LEU A 1 10 ? -1.067 -1.595 -0.701 1.00 15.00 1119 LEU A O 14
ATOM 17875 N N . LEU A 1 11 ? -0.265 -3.086 0.717 1.00 15.00 1120 LEU A N 14
ATOM 17876 C CA . LEU A 1 11 ? -0.963 -2.457 1.875 1.00 15.00 1120 LEU A CA 14
ATOM 17877 C C . LEU A 1 11 ? 0.064 -1.950 2.886 1.00 15.00 1120 LEU A C 14
ATOM 17878 O O . LEU A 1 11 ? 0.878 -2.706 3.382 1.00 15.00 1120 LEU A O 14
ATOM 17894 N N . LEU A 1 12 ? 0.029 -0.678 3.190 1.00 15.00 1121 LEU A N 14
ATOM 17895 C CA . LEU A 1 12 ? 0.960 -0.120 4.218 1.00 15.00 1121 LEU A CA 14
ATOM 17896 C C . LEU A 1 12 ? 0.196 0.105 5.521 1.00 15.00 1121 LEU A C 14
ATOM 17897 O O . LEU A 1 12 ? -0.934 0.554 5.509 1.00 15.00 1121 LEU A O 14
ATOM 17913 N N . LYS A 1 13 ? 0.801 -0.202 6.639 1.00 15.00 1122 LYS A N 14
ATOM 17914 C CA . LYS A 1 13 ? 0.037 -0.229 7.922 1.00 15.00 1122 LYS A CA 14
ATOM 17915 C C . LYS A 1 13 ? 0.837 0.390 9.070 1.00 15.00 1122 LYS A C 14
ATOM 17916 O O . LYS A 1 13 ? 2.000 0.719 8.935 1.00 15.00 1122 LYS A O 14
ATOM 17935 N N . ASN A 1 14 ? 0.195 0.540 10.211 1.00 15.00 1123 ASN A N 14
ATOM 17936 C CA . ASN A 1 14 ? 0.821 1.182 11.426 1.00 15.00 1123 ASN A CA 14
ATOM 17937 C C . ASN A 1 14 ? 0.978 2.677 11.180 1.00 15.00 1123 ASN A C 14
ATOM 17938 O O . ASN A 1 14 ? 2.017 3.263 11.418 1.00 15.00 1123 ASN A O 14
ATOM 17949 N N . LEU A 1 15 ? -0.068 3.287 10.698 1.00 15.00 1124 LEU A N 14
ATOM 17950 C CA . LEU A 1 15 ? -0.126 4.774 10.621 1.00 15.00 1124 LEU A CA 14
ATOM 17951 C C . LEU A 1 15 ? -0.955 5.308 11.790 1.00 15.00 1124 LEU A C 14
ATOM 17952 O O . LEU A 1 15 ? -1.969 4.732 12.145 1.00 15.00 1124 LEU A O 14
ATOM 17968 N N . THR A 1 16 ? -0.539 6.396 12.392 1.00 15.00 1125 THR A N 14
ATOM 17969 C CA . THR A 1 16 ? -1.269 6.916 13.590 1.00 15.00 1125 THR A CA 14
ATOM 17970 C C . THR A 1 16 ? -2.599 7.544 13.165 1.00 15.00 1125 THR A C 14
ATOM 17971 O O . THR A 1 16 ? -2.735 8.044 12.064 1.00 15.00 1125 THR A O 14
ATOM 17982 N N . ALA A 1 17 ? -3.579 7.523 14.035 1.00 15.00 1126 ALA A N 14
ATOM 17983 C CA . ALA A 1 17 ? -4.892 8.176 13.717 1.00 15.00 1126 ALA A CA 14
ATOM 17984 C C . ALA A 1 17 ? -4.695 9.669 13.414 1.00 15.00 1126 ALA A C 14
ATOM 17985 O O . ALA A 1 17 ? -5.536 10.295 12.796 1.00 15.00 1126 ALA A O 14
ATOM 17992 N N . GLN A 1 18 ? -3.592 10.242 13.845 1.00 15.00 1127 GLN A N 14
ATOM 17993 C CA . GLN A 1 18 ? -3.343 11.694 13.599 1.00 15.00 1127 GLN A CA 14
ATOM 17994 C C . GLN A 1 18 ? -2.695 11.931 12.225 1.00 15.00 1127 GLN A C 14
ATOM 17995 O O . GLN A 1 18 ? -2.175 13.006 11.974 1.00 15.00 1127 GLN A O 14
ATOM 18009 N N . ILE A 1 19 ? -2.714 10.957 11.332 1.00 15.00 1128 ILE A N 14
ATOM 18010 C CA . ILE A 1 19 ? -2.116 11.185 9.975 1.00 15.00 1128 ILE A CA 14
ATOM 18011 C C . ILE A 1 19 ? -3.088 12.015 9.121 1.00 15.00 1128 ILE A C 14
ATOM 18012 O O . ILE A 1 19 ? -4.226 11.643 8.915 1.00 15.00 1128 ILE A O 14
ATOM 18028 N N . ASP A 1 20 ? -2.641 13.135 8.629 1.00 15.00 1129 ASP A N 14
ATOM 18029 C CA . ASP A 1 20 ? -3.046 13.578 7.271 1.00 15.00 1129 ASP A CA 14
ATOM 18030 C C . ASP A 1 20 ? -2.015 13.039 6.283 1.00 15.00 1129 ASP A C 14
ATOM 18031 O O . ASP A 1 20 ? -0.833 13.294 6.451 1.00 15.00 1129 ASP A O 14
ATOM 18040 N N . GLY A 1 21 ? -2.420 12.308 5.266 1.00 15.00 1130 GLY A N 14
ATOM 18041 C CA . GLY A 1 21 ? -1.395 11.723 4.343 1.00 15.00 1130 GLY A CA 14
ATOM 18042 C C . GLY A 1 21 ? -1.600 12.233 2.911 1.00 15.00 1130 GLY A C 14
ATOM 18043 O O . GLY A 1 21 ? -1.958 11.472 2.034 1.00 15.00 1130 GLY A O 14
ATOM 18047 N N . PRO A 1 22 ? -1.343 13.509 2.707 1.00 15.00 1131 PRO A N 14
ATOM 18048 C CA . PRO A 1 22 ? -1.041 14.004 1.350 1.00 15.00 1131 PRO A CA 14
ATOM 18049 C C . PRO A 1 22 ? 0.444 13.793 1.056 1.00 15.00 1131 PRO A C 14
ATOM 18050 O O . PRO A 1 22 ? 0.814 13.314 0.005 1.00 15.00 1131 PRO A O 14
ATOM 18061 N N . THR A 1 23 ? 1.296 14.153 1.989 1.00 15.00 1132 THR A N 14
ATOM 18062 C CA . THR A 1 23 ? 2.749 13.823 1.856 1.00 15.00 1132 THR A CA 14
ATOM 18063 C C . THR A 1 23 ? 2.932 12.305 1.793 1.00 15.00 1132 THR A C 14
ATOM 18064 O O . THR A 1 23 ? 3.771 11.805 1.069 1.00 15.00 1132 THR A O 14
ATOM 18075 N N . LEU A 1 24 ? 2.148 11.570 2.548 1.00 15.00 1133 LEU A N 14
ATOM 18076 C CA . LEU A 1 24 ? 2.249 10.077 2.505 1.00 15.00 1133 LEU A CA 14
ATOM 18077 C C . LEU A 1 24 ? 1.879 9.583 1.103 1.00 15.00 1133 LEU A C 14
ATOM 18078 O O . LEU A 1 24 ? 2.589 8.794 0.504 1.00 15.00 1133 LEU A O 14
ATOM 18094 N N . ARG A 1 25 ? 0.772 10.049 0.576 1.00 15.00 1134 ARG A N 14
ATOM 18095 C CA . ARG A 1 25 ? 0.369 9.649 -0.812 1.00 15.00 1134 ARG A CA 14
ATOM 18096 C C . ARG A 1 25 ? 1.434 10.068 -1.833 1.00 15.00 1134 ARG A C 14
ATOM 18097 O O . ARG A 1 25 ? 1.794 9.300 -2.708 1.00 15.00 1134 ARG A O 14
ATOM 18118 N N . THR A 1 26 ? 1.940 11.273 -1.729 1.00 15.00 1135 THR A N 14
ATOM 18119 C CA . THR A 1 26 ? 2.958 11.751 -2.719 1.00 15.00 1135 THR A CA 14
ATOM 18120 C C . THR A 1 26 ? 4.204 10.867 -2.656 1.00 15.00 1135 THR A C 14
ATOM 18121 O O . THR A 1 26 ? 4.802 10.556 -3.668 1.00 15.00 1135 THR A O 14
ATOM 18132 N N . LEU A 1 27 ? 4.595 10.457 -1.473 1.00 15.00 1136 LEU A N 14
ATOM 18133 C CA . LEU A 1 27 ? 5.784 9.554 -1.339 1.00 15.00 1136 LEU A CA 14
ATOM 18134 C C . LEU A 1 27 ? 5.563 8.257 -2.124 1.00 15.00 1136 LEU A C 14
ATOM 18135 O O . LEU A 1 27 ? 6.448 7.790 -2.820 1.00 15.00 1136 LEU A O 14
ATOM 18151 N N . CYS A 1 28 ? 4.390 7.672 -2.023 1.00 15.00 1137 CYS A N 14
ATOM 18152 C CA . CYS A 1 28 ? 4.126 6.393 -2.758 1.00 15.00 1137 CYS A CA 14
ATOM 18153 C C . CYS A 1 28 ? 4.229 6.624 -4.267 1.00 15.00 1137 CYS A C 14
ATOM 18154 O O . CYS A 1 28 ? 4.797 5.821 -4.986 1.00 15.00 1137 CYS A O 14
ATOM 18162 N N . MET A 1 29 ? 3.682 7.713 -4.745 1.00 15.00 1138 MET A N 14
ATOM 18163 C CA . MET A 1 29 ? 3.778 8.028 -6.208 1.00 15.00 1138 MET A CA 14
ATOM 18164 C C . MET A 1 29 ? 5.245 8.190 -6.616 1.00 15.00 1138 MET A C 14
ATOM 18165 O O . MET A 1 29 ? 5.652 7.761 -7.681 1.00 15.00 1138 MET A O 14
ATOM 18179 N N . GLN A 1 30 ? 6.037 8.806 -5.774 1.00 15.00 1139 GLN A N 14
ATOM 18180 C CA . GLN A 1 30 ? 7.486 9.005 -6.098 1.00 15.00 1139 GLN A CA 14
ATOM 18181 C C . GLN A 1 30 ? 8.177 7.653 -6.282 1.00 15.00 1139 GLN A C 14
ATOM 18182 O O . GLN A 1 30 ? 9.003 7.485 -7.159 1.00 15.00 1139 GLN A O 14
ATOM 18196 N N . HIS A 1 31 ? 7.839 6.689 -5.457 1.00 15.00 1140 HIS A N 14
ATOM 18197 C CA . HIS A 1 31 ? 8.440 5.325 -5.607 1.00 15.00 1140 HIS A CA 14
ATOM 18198 C C . HIS A 1 31 ? 7.985 4.692 -6.925 1.00 15.00 1140 HIS A C 14
ATOM 18199 O O . HIS A 1 31 ? 8.764 4.065 -7.621 1.00 15.00 1140 HIS A O 14
ATOM 18213 N N . GLY A 1 32 ? 6.730 4.854 -7.269 1.00 15.00 1141 GLY A N 14
ATOM 18214 C CA . GLY A 1 32 ? 6.224 4.317 -8.568 1.00 15.00 1141 GLY A CA 14
ATOM 18215 C C . GLY A 1 32 ? 4.849 4.931 -8.876 1.00 15.00 1141 GLY A C 14
ATOM 18216 O O . GLY A 1 32 ? 4.150 5.337 -7.968 1.00 15.00 1141 GLY A O 14
ATOM 18220 N N . PRO A 1 33 ? 4.487 4.988 -10.146 1.00 15.00 1142 PRO A N 14
ATOM 18221 C CA . PRO A 1 33 ? 3.147 5.513 -10.516 1.00 15.00 1142 PRO A CA 14
ATOM 18222 C C . PRO A 1 33 ? 2.051 4.635 -9.906 1.00 15.00 1142 PRO A C 14
ATOM 18223 O O . PRO A 1 33 ? 2.100 3.421 -9.994 1.00 15.00 1142 PRO A O 14
ATOM 18234 N N . LEU A 1 34 ? 1.066 5.242 -9.290 1.00 15.00 1143 LEU A N 14
ATOM 18235 C CA . LEU A 1 34 ? -0.017 4.451 -8.630 1.00 15.00 1143 LEU A CA 14
ATOM 18236 C C . LEU A 1 34 ? -1.360 4.711 -9.321 1.00 15.00 1143 LEU A C 14
ATOM 18237 O O . LEU A 1 34 ? -1.775 5.846 -9.474 1.00 15.00 1143 LEU A O 14
ATOM 18253 N N . VAL A 1 35 ? -2.036 3.668 -9.736 1.00 15.00 1144 VAL A N 14
ATOM 18254 C CA . VAL A 1 35 ? -3.329 3.845 -10.476 1.00 15.00 1144 VAL A CA 14
ATOM 18255 C C . VAL A 1 35 ? -4.405 4.392 -9.530 1.00 15.00 1144 VAL A C 14
ATOM 18256 O O . VAL A 1 35 ? -5.121 5.317 -9.867 1.00 15.00 1144 VAL A O 14
ATOM 18269 N N . SER A 1 36 ? -4.522 3.824 -8.354 1.00 15.00 1145 SER A N 14
ATOM 18270 C CA . SER A 1 36 ? -5.571 4.282 -7.391 1.00 15.00 1145 SER A CA 14
ATOM 18271 C C . SER A 1 36 ? -5.069 4.138 -5.952 1.00 15.00 1145 SER A C 14
ATOM 18272 O O . SER A 1 36 ? -4.360 3.203 -5.628 1.00 15.00 1145 SER A O 14
ATOM 18280 N N . PHE A 1 37 ? -5.434 5.060 -5.092 1.00 15.00 1146 PHE A N 14
ATOM 18281 C CA . PHE A 1 37 ? -4.978 4.994 -3.670 1.00 15.00 1146 PHE A CA 14
ATOM 18282 C C . PHE A 1 37 ? -6.112 5.406 -2.725 1.00 15.00 1146 PHE A C 14
ATOM 18283 O O . PHE A 1 37 ? -6.773 6.406 -2.940 1.00 15.00 1146 PHE A O 14
ATOM 18300 N N . HIS A 1 38 ? -6.340 4.643 -1.684 1.00 15.00 1147 HIS A N 14
ATOM 18301 C CA . HIS A 1 38 ? -7.233 5.118 -0.585 1.00 15.00 1147 HIS A CA 14
ATOM 18302 C C . HIS A 1 38 ? -6.495 5.011 0.761 1.00 15.00 1147 HIS A C 14
ATOM 18303 O O . HIS A 1 38 ? -6.361 3.928 1.295 1.00 15.00 1147 HIS A O 14
ATOM 18317 N N . PRO A 1 39 ? -6.029 6.135 1.277 1.00 15.00 1148 PRO A N 14
ATOM 18318 C CA . PRO A 1 39 ? -5.335 6.133 2.580 1.00 15.00 1148 PRO A CA 14
ATOM 18319 C C . PRO A 1 39 ? -6.319 6.418 3.718 1.00 15.00 1148 PRO A C 14
ATOM 18320 O O . PRO A 1 39 ? -7.068 7.377 3.669 1.00 15.00 1148 PRO A O 14
ATOM 18331 N N . TYR A 1 40 ? -6.324 5.595 4.740 1.00 15.00 1149 TYR A N 14
ATOM 18332 C CA . TYR A 1 40 ? -7.106 5.928 5.968 1.00 15.00 1149 TYR A CA 14
ATOM 18333 C C . TYR A 1 40 ? -6.153 6.274 7.117 1.00 15.00 1149 TYR A C 14
ATOM 18334 O O . TYR A 1 40 ? -5.269 5.506 7.449 1.00 15.00 1149 TYR A O 14
ATOM 18352 N N . LEU A 1 41 ? -6.328 7.424 7.722 1.00 15.00 1150 LEU A N 14
ATOM 18353 C CA . LEU A 1 41 ? -5.585 7.735 8.984 1.00 15.00 1150 LEU A CA 14
ATOM 18354 C C . LEU A 1 41 ? -6.210 7.014 10.186 1.00 15.00 1150 LEU A C 14
ATOM 18355 O O . LEU A 1 41 ? -5.510 6.458 11.013 1.00 15.00 1150 LEU A O 14
ATOM 18371 N N . ASN A 1 42 ? -7.518 7.014 10.286 1.00 15.00 1151 ASN A N 14
ATOM 18372 C CA . ASN A 1 42 ? -8.179 6.561 11.553 1.00 15.00 1151 ASN A CA 14
ATOM 18373 C C . ASN A 1 42 ? -7.831 5.102 11.851 1.00 15.00 1151 ASN A C 14
ATOM 18374 O O . ASN A 1 42 ? -7.395 4.770 12.938 1.00 15.00 1151 ASN A O 14
ATOM 18385 N N . GLN A 1 43 ? -8.019 4.236 10.889 1.00 15.00 1152 GLN A N 14
ATOM 18386 C CA . GLN A 1 43 ? -7.656 2.796 11.085 1.00 15.00 1152 GLN A CA 14
ATOM 18387 C C . GLN A 1 43 ? -6.130 2.618 11.108 1.00 15.00 1152 GLN A C 14
ATOM 18388 O O . GLN A 1 43 ? -5.628 1.628 11.609 1.00 15.00 1152 GLN A O 14
ATOM 18402 N N . GLY A 1 44 ? -5.391 3.566 10.573 1.00 15.00 1153 GLY A N 14
ATOM 18403 C CA . GLY A 1 44 ? -3.903 3.435 10.528 1.00 15.00 1153 GLY A CA 14
ATOM 18404 C C . GLY A 1 44 ? -3.509 2.495 9.389 1.00 15.00 1153 GLY A C 14
ATOM 18405 O O . GLY A 1 44 ? -2.514 1.793 9.471 1.00 15.00 1153 GLY A O 14
ATOM 18409 N N . ILE A 1 45 ? -4.285 2.478 8.332 1.00 15.00 1154 ILE A N 14
ATOM 18410 C CA . ILE A 1 45 ? -3.946 1.631 7.149 1.00 15.00 1154 ILE A CA 14
ATOM 18411 C C . ILE A 1 45 ? -4.117 2.430 5.853 1.00 15.00 1154 ILE A C 14
ATOM 18412 O O . ILE A 1 45 ? -4.925 3.335 5.777 1.00 15.00 1154 ILE A O 14
ATOM 18428 N N . ALA A 1 46 ? -3.360 2.101 4.838 1.00 15.00 1155 ALA A N 14
ATOM 18429 C CA . ALA A 1 46 ? -3.603 2.693 3.485 1.00 15.00 1155 ALA A CA 14
ATOM 18430 C C . ALA A 1 46 ? -3.409 1.627 2.402 1.00 15.00 1155 ALA A C 14
ATOM 18431 O O . ALA A 1 46 ? -2.454 0.874 2.431 1.00 15.00 1155 ALA A O 14
ATOM 18438 N N . LEU A 1 47 ? -4.308 1.561 1.449 1.00 15.00 1156 LEU A N 14
ATOM 18439 C CA . LEU A 1 47 ? -4.212 0.517 0.383 1.00 15.00 1156 LEU A CA 14
ATOM 18440 C C . LEU A 1 47 ? -3.952 1.174 -0.976 1.00 15.00 1156 LEU A C 14
ATOM 18441 O O . LEU A 1 47 ? -4.605 2.134 -1.338 1.00 15.00 1156 LEU A O 14
ATOM 18457 N N . CYS A 1 48 ? -3.005 0.663 -1.724 1.00 15.00 1157 CYS A N 14
ATOM 18458 C CA . CYS A 1 48 ? -2.683 1.267 -3.055 1.00 15.00 1157 CYS A CA 14
ATOM 18459 C C . CYS A 1 48 ? -2.433 0.167 -4.097 1.00 15.00 1157 CYS A C 14
ATOM 18460 O O . CYS A 1 48 ? -1.926 -0.893 -3.781 1.00 15.00 1157 CYS A O 14
ATOM 18468 N N . LYS A 1 49 ? -2.790 0.420 -5.333 1.00 15.00 1158 LYS A N 14
ATOM 18469 C CA . LYS A 1 49 ? -2.602 -0.609 -6.404 1.00 15.00 1158 LYS A CA 14
ATOM 18470 C C . LYS A 1 49 ? -1.487 -0.183 -7.367 1.00 15.00 1158 LYS A C 14
ATOM 18471 O O . LYS A 1 49 ? -1.375 0.975 -7.725 1.00 15.00 1158 LYS A O 14
ATOM 18490 N N . TYR A 1 50 ? -0.667 -1.116 -7.787 1.00 15.00 1159 TYR A N 14
ATOM 18491 C CA . TYR A 1 50 ? 0.460 -0.783 -8.714 1.00 15.00 1159 TYR A CA 14
ATOM 18492 C C . TYR A 1 50 ? 0.181 -1.331 -10.117 1.00 15.00 1159 TYR A C 14
ATOM 18493 O O . TYR A 1 50 ? -0.655 -2.195 -10.298 1.00 15.00 1159 TYR A O 14
ATOM 18511 N N . THR A 1 51 ? 0.876 -0.826 -11.107 1.00 15.00 1160 THR A N 14
ATOM 18512 C CA . THR A 1 51 ? 0.611 -1.253 -12.518 1.00 15.00 1160 THR A CA 14
ATOM 18513 C C . THR A 1 51 ? 1.204 -2.641 -12.800 1.00 15.00 1160 THR A C 14
ATOM 18514 O O . THR A 1 51 ? 0.620 -3.430 -13.519 1.00 15.00 1160 THR A O 14
ATOM 18525 N N . THR A 1 52 ? 2.355 -2.945 -12.240 1.00 15.00 1161 THR A N 14
ATOM 18526 C CA . THR A 1 52 ? 3.047 -4.229 -12.592 1.00 15.00 1161 THR A CA 14
ATOM 18527 C C . THR A 1 52 ? 3.364 -5.047 -11.334 1.00 15.00 1161 THR A C 14
ATOM 18528 O O . THR A 1 52 ? 3.608 -4.505 -10.272 1.00 15.00 1161 THR A O 14
ATOM 18539 N N . ARG A 1 53 ? 3.364 -6.353 -11.458 1.00 15.00 1162 ARG A N 14
ATOM 18540 C CA . ARG A 1 53 ? 3.644 -7.230 -10.275 1.00 15.00 1162 ARG A CA 14
ATOM 18541 C C . ARG A 1 53 ? 5.041 -6.951 -9.714 1.00 15.00 1162 ARG A C 14
ATOM 18542 O O . ARG A 1 53 ? 5.225 -6.843 -8.514 1.00 15.00 1162 ARG A O 14
ATOM 18563 N N . GLU A 1 54 ? 6.025 -6.830 -10.572 1.00 15.00 1163 GLU A N 14
ATOM 18564 C CA . GLU A 1 54 ? 7.433 -6.672 -10.086 1.00 15.00 1163 GLU A CA 14
ATOM 18565 C C . GLU A 1 54 ? 7.597 -5.330 -9.372 1.00 15.00 1163 GLU A C 14
ATOM 18566 O O . GLU A 1 54 ? 8.247 -5.243 -8.345 1.00 15.00 1163 GLU A O 14
ATOM 18578 N N . GLU A 1 55 ? 7.011 -4.286 -9.906 1.00 15.00 1164 GLU A N 14
ATOM 18579 C CA . GLU A 1 55 ? 7.113 -2.946 -9.244 1.00 15.00 1164 GLU A CA 14
ATOM 18580 C C . GLU A 1 55 ? 6.472 -3.004 -7.855 1.00 15.00 1164 GLU A C 14
ATOM 18581 O O . GLU A 1 55 ? 6.982 -2.440 -6.905 1.00 15.00 1164 GLU A O 14
ATOM 18593 N N . ALA A 1 56 ? 5.359 -3.686 -7.734 1.00 15.00 1165 ALA A N 14
ATOM 18594 C CA . ALA A 1 56 ? 4.680 -3.796 -6.403 1.00 15.00 1165 ALA A CA 14
ATOM 18595 C C . ALA A 1 56 ? 5.602 -4.473 -5.386 1.00 15.00 1165 ALA A C 14
ATOM 18596 O O . ALA A 1 56 ? 5.749 -4.007 -4.271 1.00 15.00 1165 ALA A O 14
ATOM 18603 N N . ASN A 1 57 ? 6.227 -5.566 -5.760 1.00 15.00 1166 ASN A N 14
ATOM 18604 C CA . ASN A 1 57 ? 7.104 -6.299 -4.791 1.00 15.00 1166 ASN A CA 14
ATOM 18605 C C . ASN A 1 57 ? 8.246 -5.393 -4.327 1.00 15.00 1166 ASN A C 14
ATOM 18606 O O . ASN A 1 57 ? 8.582 -5.356 -3.158 1.00 15.00 1166 ASN A O 14
ATOM 18617 N N . LYS A 1 58 ? 8.840 -4.662 -5.238 1.00 15.00 1167 LYS A N 14
ATOM 18618 C CA . LYS A 1 58 ? 9.950 -3.734 -4.852 1.00 15.00 1167 LYS A CA 14
ATOM 18619 C C . LYS A 1 58 ? 9.431 -2.678 -3.874 1.00 15.00 1167 LYS A C 14
ATOM 18620 O O . LYS A 1 58 ? 10.097 -2.329 -2.914 1.00 15.00 1167 LYS A O 14
ATOM 18639 N N . ALA A 1 59 ? 8.245 -2.171 -4.111 1.00 15.00 1168 ALA A N 14
ATOM 18640 C CA . ALA A 1 59 ? 7.681 -1.120 -3.208 1.00 15.00 1168 ALA A CA 14
ATOM 18641 C C . ALA A 1 59 ? 7.517 -1.685 -1.795 1.00 15.00 1168 ALA A C 14
ATOM 18642 O O . ALA A 1 59 ? 7.822 -1.028 -0.819 1.00 15.00 1168 ALA A O 14
ATOM 18649 N N . GLN A 1 60 ? 7.039 -2.901 -1.686 1.00 15.00 1169 GLN A N 14
ATOM 18650 C CA . GLN A 1 60 ? 6.836 -3.513 -0.334 1.00 15.00 1169 GLN A CA 14
ATOM 18651 C C . GLN A 1 60 ? 8.178 -3.690 0.382 1.00 15.00 1169 GLN A C 14
ATOM 18652 O O . GLN A 1 60 ? 8.289 -3.437 1.568 1.00 15.00 1169 GLN A O 14
ATOM 18666 N N . MET A 1 61 ? 9.194 -4.119 -0.329 1.00 15.00 1170 MET A N 14
ATOM 18667 C CA . MET A 1 61 ? 10.520 -4.363 0.324 1.00 15.00 1170 MET A CA 14
ATOM 18668 C C . MET A 1 61 ? 11.062 -3.064 0.922 1.00 15.00 1170 MET A C 14
ATOM 18669 O O . MET A 1 61 ? 11.606 -3.055 2.012 1.00 15.00 1170 MET A O 14
ATOM 18683 N N . ALA A 1 62 ? 10.914 -1.968 0.217 1.00 15.00 1171 ALA A N 14
ATOM 18684 C CA . ALA A 1 62 ? 11.412 -0.656 0.743 1.00 15.00 1171 ALA A CA 14
ATOM 18685 C C . ALA A 1 62 ? 10.527 -0.163 1.894 1.00 15.00 1171 ALA A C 14
ATOM 18686 O O . ALA A 1 62 ? 11.020 0.296 2.909 1.00 15.00 1171 ALA A O 14
ATOM 18693 N N . LEU A 1 63 ? 9.228 -0.255 1.741 1.00 15.00 1172 LEU A N 14
ATOM 18694 C CA . LEU A 1 63 ? 8.300 0.268 2.795 1.00 15.00 1172 LEU A CA 14
ATOM 18695 C C . LEU A 1 63 ? 8.296 -0.654 4.018 1.00 15.00 1172 LEU A C 14
ATOM 18696 O O . LEU A 1 63 ? 8.123 -0.209 5.138 1.00 15.00 1172 LEU A O 14
ATOM 18712 N N . ASN A 1 64 ? 8.488 -1.934 3.808 1.00 15.00 1173 ASN A N 14
ATOM 18713 C CA . ASN A 1 64 ? 8.411 -2.909 4.944 1.00 15.00 1173 ASN A CA 14
ATOM 18714 C C . ASN A 1 64 ? 9.551 -2.667 5.937 1.00 15.00 1173 ASN A C 14
ATOM 18715 O O . ASN A 1 64 ? 10.668 -2.379 5.554 1.00 15.00 1173 ASN A O 14
ATOM 18726 N N . ASN A 1 65 ? 9.274 -2.785 7.219 1.00 15.00 1174 ASN A N 14
ATOM 18727 C CA . ASN A 1 65 ? 10.353 -2.668 8.259 1.00 15.00 1174 ASN A CA 14
ATOM 18728 C C . ASN A 1 65 ? 11.064 -1.320 8.136 1.00 15.00 1174 ASN A C 14
ATOM 18729 O O . ASN A 1 65 ? 12.257 -1.218 8.353 1.00 15.00 1174 ASN A O 14
ATOM 18740 N N . CYS A 1 66 ? 10.333 -0.287 7.792 1.00 15.00 1175 CYS A N 14
ATOM 18741 C CA . CYS A 1 66 ? 10.978 1.032 7.519 1.00 15.00 1175 CYS A CA 14
ATOM 18742 C C . CYS A 1 66 ? 10.863 1.924 8.754 1.00 15.00 1175 CYS A C 14
ATOM 18743 O O . CYS A 1 66 ? 9.780 2.155 9.252 1.00 15.00 1175 CYS A O 14
ATOM 18751 N N . VAL A 1 67 ? 11.969 2.425 9.248 1.00 15.00 1176 VAL A N 14
ATOM 18752 C CA . VAL A 1 67 ? 11.929 3.221 10.514 1.00 15.00 1176 VAL A CA 14
ATOM 18753 C C . VAL A 1 67 ? 12.125 4.709 10.214 1.00 15.00 1176 VAL A C 14
ATOM 18754 O O . VAL A 1 67 ? 13.052 5.102 9.531 1.00 15.00 1176 VAL A O 14
ATOM 18767 N N . LEU A 1 68 ? 11.248 5.530 10.726 1.00 15.00 1177 LEU A N 14
ATOM 18768 C CA . LEU A 1 68 ? 11.445 7.005 10.647 1.00 15.00 1177 LEU A CA 14
ATOM 18769 C C . LEU A 1 68 ? 11.491 7.569 12.065 1.00 15.00 1177 LEU A C 14
ATOM 18770 O O . LEU A 1 68 ? 11.136 6.889 13.009 1.00 15.00 1177 LEU A O 14
ATOM 18786 N N . ALA A 1 69 ? 11.929 8.798 12.228 1.00 15.00 1178 ALA A N 14
ATOM 18787 C CA . ALA A 1 69 ? 12.099 9.382 13.604 1.00 15.00 1178 ALA A CA 14
ATOM 18788 C C . ALA A 1 69 ? 10.851 9.155 14.476 1.00 15.00 1178 ALA A C 14
ATOM 18789 O O . ALA A 1 69 ? 9.826 9.755 14.259 1.00 15.00 1178 ALA A O 14
ATOM 18796 N N . ASN A 1 70 ? 10.972 8.266 15.440 1.00 15.00 1179 ASN A N 14
ATOM 18797 C CA . ASN A 1 70 ? 9.931 8.037 16.511 1.00 15.00 1179 ASN A CA 14
ATOM 18798 C C . ASN A 1 70 ? 8.699 7.282 15.960 1.00 15.00 1179 ASN A C 14
ATOM 18799 O O . ASN A 1 70 ? 7.720 7.115 16.666 1.00 15.00 1179 ASN A O 14
ATOM 18810 N N . THR A 1 71 ? 8.732 6.829 14.721 1.00 15.00 1180 THR A N 14
ATOM 18811 C CA . THR A 1 71 ? 7.557 6.070 14.169 1.00 15.00 1180 THR A CA 14
ATOM 18812 C C . THR A 1 71 ? 8.034 4.895 13.307 1.00 15.00 1180 THR A C 14
ATOM 18813 O O . THR A 1 71 ? 9.111 4.928 12.745 1.00 15.00 1180 THR A O 14
ATOM 18824 N N . THR A 1 72 ? 7.233 3.863 13.198 1.00 15.00 1181 THR A N 14
ATOM 18825 C CA . THR A 1 72 ? 7.624 2.685 12.364 1.00 15.00 1181 THR A CA 14
ATOM 18826 C C . THR A 1 72 ? 6.576 2.438 11.277 1.00 15.00 1181 THR A C 14
ATOM 18827 O O . THR A 1 72 ? 5.387 2.470 11.537 1.00 15.00 1181 THR A O 14
ATOM 18838 N N . ILE A 1 73 ? 7.008 2.193 10.063 1.00 15.00 1182 ILE A N 14
ATOM 18839 C CA . ILE A 1 73 ? 6.041 1.916 8.957 1.00 15.00 1182 ILE A CA 14
ATOM 18840 C C . ILE A 1 73 ? 6.193 0.466 8.490 1.00 15.00 1182 ILE A C 14
ATOM 18841 O O . ILE A 1 73 ? 7.288 0.005 8.224 1.00 15.00 1182 ILE A O 14
ATOM 18857 N N . PHE A 1 74 ? 5.101 -0.247 8.390 1.00 15.00 1183 PHE A N 14
ATOM 18858 C CA . PHE A 1 74 ? 5.167 -1.680 7.977 1.00 15.00 1183 PHE A CA 14
ATOM 18859 C C . PHE A 1 74 ? 4.502 -1.866 6.613 1.00 15.00 1183 PHE A C 14
ATOM 18860 O O . PHE A 1 74 ? 3.592 -1.142 6.260 1.00 15.00 1183 PHE A O 14
ATOM 18877 N N . ALA A 1 75 ? 4.950 -2.833 5.850 1.00 15.00 1184 ALA A N 14
ATOM 18878 C CA . ALA A 1 75 ? 4.340 -3.083 4.509 1.00 15.00 1184 ALA A CA 14
ATOM 18879 C C . ALA A 1 75 ? 4.095 -4.580 4.314 1.00 15.00 1184 ALA A C 14
ATOM 18880 O O . ALA A 1 75 ? 4.973 -5.395 4.527 1.00 15.00 1184 ALA A O 14
ATOM 18887 N N . GLU A 1 76 ? 2.903 -4.940 3.908 1.00 15.00 1185 GLU A N 14
ATOM 18888 C CA . GLU A 1 76 ? 2.575 -6.386 3.700 1.00 15.00 1185 GLU A CA 14
ATOM 18889 C C . GLU A 1 76 ? 1.743 -6.564 2.428 1.00 15.00 1185 GLU A C 14
ATOM 18890 O O . GLU A 1 76 ? 1.238 -5.608 1.868 1.00 15.00 1185 GLU A O 14
ATOM 18902 N N . SER A 1 77 ? 1.598 -7.784 1.972 1.00 15.00 1186 SER A N 14
ATOM 18903 C CA . SER A 1 77 ? 0.779 -8.046 0.750 1.00 15.00 1186 SER A CA 14
ATOM 18904 C C . SER A 1 77 ? -0.477 -8.857 1.117 1.00 15.00 1186 SER A C 14
ATOM 18905 O O . SER A 1 77 ? -0.442 -10.072 1.098 1.00 15.00 1186 SER A O 14
ATOM 18913 N N . PRO A 1 78 ? -1.559 -8.169 1.443 1.00 15.00 1187 PRO A N 14
ATOM 18914 C CA . PRO A 1 78 ? -2.806 -8.878 1.834 1.00 15.00 1187 PRO A CA 14
ATOM 18915 C C . PRO A 1 78 ? -3.304 -9.760 0.686 1.00 15.00 1187 PRO A C 14
ATOM 18916 O O . PRO A 1 78 ? -2.963 -9.547 -0.463 1.00 15.00 1187 PRO A O 14
ATOM 18927 N N . SER A 1 79 ? -4.107 -10.748 0.996 1.00 15.00 1188 SER A N 14
ATOM 18928 C CA . SER A 1 79 ? -4.640 -11.655 -0.069 1.00 15.00 1188 SER A CA 14
ATOM 18929 C C . SER A 1 79 ? -5.622 -10.900 -0.960 1.00 15.00 1188 SER A C 14
ATOM 18930 O O . SER A 1 79 ? -6.206 -9.912 -0.554 1.00 15.00 1188 SER A O 14
ATOM 18938 N N . GLU A 1 80 ? -5.809 -11.359 -2.177 1.00 15.00 1189 GLU A N 14
ATOM 18939 C CA . GLU A 1 80 ? -6.827 -10.726 -3.079 1.00 15.00 1189 GLU A CA 14
ATOM 18940 C C . GLU A 1 80 ? -8.206 -10.781 -2.419 1.00 15.00 1189 GLU A C 14
ATOM 18941 O O . GLU A 1 80 ? -8.994 -9.860 -2.524 1.00 15.00 1189 GLU A O 14
ATOM 18953 N N . ASN A 1 81 ? -8.492 -11.860 -1.734 1.00 15.00 1190 ASN A N 14
ATOM 18954 C CA . ASN A 1 81 ? -9.737 -11.920 -0.909 1.00 15.00 1190 ASN A CA 14
ATOM 18955 C C . ASN A 1 81 ? -9.677 -10.859 0.191 1.00 15.00 1190 ASN A C 14
ATOM 18956 O O . ASN A 1 81 ? -10.663 -10.203 0.482 1.00 15.00 1190 ASN A O 14
ATOM 18967 N N . GLU A 1 82 ? -8.524 -10.678 0.801 1.00 15.00 1191 GLU A N 14
ATOM 18968 C CA . GLU A 1 82 ? -8.403 -9.633 1.865 1.00 15.00 1191 GLU A CA 14
ATOM 18969 C C . GLU A 1 82 ? -8.551 -8.243 1.244 1.00 15.00 1191 GLU A C 14
ATOM 18970 O O . GLU A 1 82 ? -9.108 -7.343 1.846 1.00 15.00 1191 GLU A O 14
ATOM 18982 N N . VAL A 1 83 ? -8.060 -8.066 0.041 1.00 15.00 1192 VAL A N 14
ATOM 18983 C CA . VAL A 1 83 ? -8.198 -6.741 -0.641 1.00 15.00 1192 VAL A CA 14
ATOM 18984 C C . VAL A 1 83 ? -9.683 -6.427 -0.857 1.00 15.00 1192 VAL A C 14
ATOM 18985 O O . VAL A 1 83 ? -10.127 -5.315 -0.642 1.00 15.00 1192 VAL A O 14
ATOM 18998 N N . GLN A 1 84 ? -10.450 -7.405 -1.279 1.00 15.00 1193 GLN A N 14
ATOM 18999 C CA . GLN A 1 84 ? -11.917 -7.179 -1.486 1.00 15.00 1193 GLN A CA 14
ATOM 19000 C C . GLN A 1 84 ? -12.575 -6.764 -0.167 1.00 15.00 1193 GLN A C 14
ATOM 19001 O O . GLN A 1 84 ? -13.407 -5.876 -0.132 1.00 15.00 1193 GLN A O 14
ATOM 19015 N N . SER A 1 85 ? -12.200 -7.398 0.916 1.00 15.00 1194 SER A N 14
ATOM 19016 C CA . SER A 1 85 ? -12.799 -7.047 2.245 1.00 15.00 1194 SER A CA 14
ATOM 19017 C C . SER A 1 85 ? -12.515 -5.582 2.585 1.00 15.00 1194 SER A C 14
ATOM 19018 O O . SER A 1 85 ? -13.363 -4.885 3.113 1.00 15.00 1194 SER A O 14
ATOM 19026 N N . ILE A 1 86 ? -11.328 -5.114 2.284 1.00 15.00 1195 ILE A N 14
ATOM 19027 C CA . ILE A 1 86 ? -10.994 -3.676 2.545 1.00 15.00 1195 ILE A CA 14
ATOM 19028 C C . ILE A 1 86 ? -11.894 -2.771 1.695 1.00 15.00 1195 ILE A C 14
ATOM 19029 O O . ILE A 1 86 ? -12.448 -1.801 2.180 1.00 15.00 1195 ILE A O 14
ATOM 19045 N N . MET A 1 87 ? -12.039 -3.087 0.431 1.00 15.00 1196 MET A N 14
ATOM 19046 C CA . MET A 1 87 ? -12.897 -2.249 -0.470 1.00 15.00 1196 MET A CA 14
ATOM 19047 C C . MET A 1 87 ? -14.333 -2.202 0.060 1.00 15.00 1196 MET A C 14
ATOM 19048 O O . MET A 1 87 ? -15.016 -1.201 -0.061 1.00 15.00 1196 MET A O 14
ATOM 19062 N N . GLN A 1 88 ? -14.787 -3.280 0.646 1.00 15.00 1197 GLN A N 14
ATOM 19063 C CA . GLN A 1 88 ? -16.171 -3.314 1.208 1.00 15.00 1197 GLN A CA 14
ATOM 19064 C C . GLN A 1 88 ? -16.153 -2.925 2.689 1.00 15.00 1197 GLN A C 14
ATOM 19065 O O . GLN A 1 88 ? -15.404 -3.479 3.474 1.00 15.00 1197 GLN A O 14
ATOM 19079 N N . HIS A 1 89 ? -16.971 -1.974 3.069 1.00 15.00 1198 HIS A N 14
ATOM 19080 C CA . HIS A 1 89 ? -17.010 -1.533 4.497 1.00 15.00 1198 HIS A CA 14
ATOM 19081 C C . HIS A 1 89 ? -17.896 -2.474 5.317 1.00 15.00 1198 HIS A C 14
ATOM 19082 O O . HIS A 1 89 ? -17.350 -3.279 6.053 1.00 15.00 1198 HIS A O 14
ATOM 19097 N N . GLY A 1 1 ? 2.298 -22.955 -25.173 1.00 15.00 1110 GLY A N 15
ATOM 19098 C CA . GLY A 1 1 ? 2.292 -23.093 -23.690 1.00 15.00 1110 GLY A CA 15
ATOM 19099 C C . GLY A 1 1 ? 1.413 -22.003 -23.077 1.00 15.00 1110 GLY A C 15
ATOM 19100 O O . GLY A 1 1 ? 1.456 -20.858 -23.487 1.00 15.00 1110 GLY A O 15
ATOM 19106 N N . ALA A 1 2 ? 0.615 -22.354 -22.098 1.00 15.00 1111 ALA A N 15
ATOM 19107 C CA . ALA A 1 2 ? -0.277 -21.344 -21.446 1.00 15.00 1111 ALA A CA 15
ATOM 19108 C C . ALA A 1 2 ? 0.541 -20.434 -20.526 1.00 15.00 1111 ALA A C 15
ATOM 19109 O O . ALA A 1 2 ? 1.489 -20.866 -19.898 1.00 15.00 1111 ALA A O 15
ATOM 19116 N N . MET A 1 3 ? 0.176 -19.177 -20.445 1.00 15.00 1112 MET A N 15
ATOM 19117 C CA . MET A 1 3 ? 0.921 -18.225 -19.567 1.00 15.00 1112 MET A CA 15
ATOM 19118 C C . MET A 1 3 ? 0.003 -17.696 -18.461 1.00 15.00 1112 MET A C 15
ATOM 19119 O O . MET A 1 3 ? -1.190 -17.554 -18.652 1.00 15.00 1112 MET A O 15
ATOM 19133 N N . ALA A 1 4 ? 0.557 -17.407 -17.309 1.00 15.00 1113 ALA A N 15
ATOM 19134 C CA . ALA A 1 4 ? -0.274 -16.906 -16.172 1.00 15.00 1113 ALA A CA 15
ATOM 19135 C C . ALA A 1 4 ? -0.013 -15.415 -15.940 1.00 15.00 1113 ALA A C 15
ATOM 19136 O O . ALA A 1 4 ? 1.070 -14.920 -16.192 1.00 15.00 1113 ALA A O 15
ATOM 19143 N N . TRP A 1 5 ? -1.003 -14.702 -15.460 1.00 15.00 1114 TRP A N 15
ATOM 19144 C CA . TRP A 1 5 ? -0.822 -13.244 -15.180 1.00 15.00 1114 TRP A CA 15
ATOM 19145 C C . TRP A 1 5 ? -1.196 -12.937 -13.728 1.00 15.00 1114 TRP A C 15
ATOM 19146 O O . TRP A 1 5 ? -2.034 -13.597 -13.143 1.00 15.00 1114 TRP A O 15
ATOM 19167 N N . GLY A 1 6 ? -0.578 -11.937 -13.145 1.00 15.00 1115 GLY A N 15
ATOM 19168 C CA . GLY A 1 6 ? -0.871 -11.589 -11.723 1.00 15.00 1115 GLY A CA 15
ATOM 19169 C C . GLY A 1 6 ? -1.106 -10.083 -11.596 1.00 15.00 1115 GLY A C 15
ATOM 19170 O O . GLY A 1 6 ? -0.852 -9.327 -12.516 1.00 15.00 1115 GLY A O 15
ATOM 19174 N N . SER A 1 7 ? -1.590 -9.647 -10.460 1.00 15.00 1116 SER A N 15
ATOM 19175 C CA . SER A 1 7 ? -1.815 -8.186 -10.237 1.00 15.00 1116 SER A CA 15
ATOM 19176 C C . SER A 1 7 ? -1.007 -7.709 -9.027 1.00 15.00 1116 SER A C 15
ATOM 19177 O O . SER A 1 7 ? -0.751 -8.467 -8.108 1.00 15.00 1116 SER A O 15
ATOM 19185 N N . SER A 1 8 ? -0.606 -6.461 -9.022 1.00 15.00 1117 SER A N 15
ATOM 19186 C CA . SER A 1 8 ? 0.211 -5.932 -7.886 1.00 15.00 1117 SER A CA 15
ATOM 19187 C 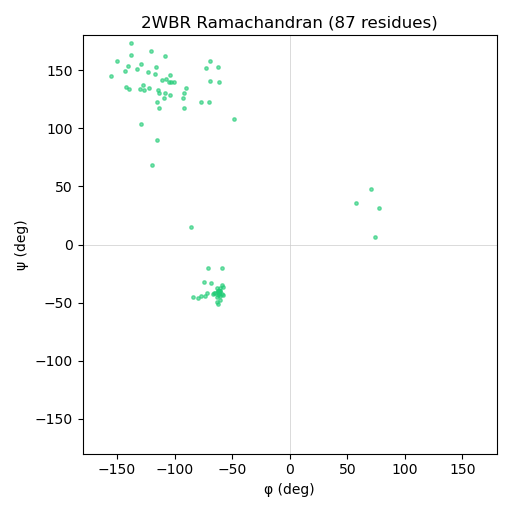C . SER A 1 8 ? -0.687 -5.249 -6.853 1.00 15.00 1117 SER A C 15
ATOM 19188 O O . SER A 1 8 ? -1.417 -4.326 -7.166 1.00 15.00 1117 SER A O 15
ATOM 19196 N N . TRP A 1 9 ? -0.636 -5.702 -5.626 1.00 15.00 1118 TRP A N 15
ATOM 19197 C CA . TRP A 1 9 ? -1.353 -4.994 -4.524 1.00 15.00 1118 TRP A CA 15
ATOM 19198 C C . TRP A 1 9 ? -0.408 -4.767 -3.343 1.00 15.00 1118 TRP A C 15
ATOM 19199 O O . TRP A 1 9 ? 0.308 -5.663 -2.933 1.00 15.00 1118 TRP A O 15
ATOM 19220 N N . LEU A 1 10 ? -0.403 -3.578 -2.796 1.00 15.00 1119 LEU A N 15
ATOM 19221 C CA . LEU A 1 10 ? 0.420 -3.307 -1.580 1.00 15.00 1119 LEU A CA 15
ATOM 19222 C C . LEU A 1 10 ? -0.447 -2.680 -0.490 1.00 15.00 1119 LEU A C 15
ATOM 19223 O O . LEU A 1 10 ? -1.192 -1.751 -0.743 1.00 15.00 1119 LEU A O 15
ATOM 19239 N N . LEU A 1 11 ? -0.359 -3.184 0.715 1.00 15.00 1120 LEU A N 15
ATOM 19240 C CA . LEU A 1 11 ? -1.085 -2.548 1.852 1.00 15.00 1120 LEU A CA 15
ATOM 19241 C C . LEU A 1 11 ? -0.084 -2.104 2.922 1.00 15.00 1120 LEU A C 15
ATOM 19242 O O . LEU A 1 11 ? 0.657 -2.904 3.457 1.00 15.00 1120 LEU A O 15
ATOM 19258 N N . LEU A 1 12 ? -0.064 -0.833 3.228 1.00 15.00 1121 LEU A N 15
ATOM 19259 C CA . LEU A 1 12 ? 0.896 -0.310 4.250 1.00 15.00 1121 LEU A CA 15
ATOM 19260 C C . LEU A 1 12 ? 0.166 -0.092 5.575 1.00 15.00 1121 LEU A C 15
ATOM 19261 O O . LEU A 1 12 ? -0.994 0.273 5.589 1.00 15.00 1121 LEU A O 15
ATOM 19277 N N . LYS A 1 13 ? 0.833 -0.312 6.681 1.00 15.00 1122 LYS A N 15
ATOM 19278 C CA . LYS A 1 13 ? 0.128 -0.283 7.998 1.00 15.00 1122 LYS A CA 15
ATOM 19279 C C . LYS A 1 13 ? 0.950 0.438 9.070 1.00 15.00 1122 LYS A C 15
ATOM 19280 O O . LYS A 1 13 ? 2.095 0.798 8.869 1.00 15.00 1122 LYS A O 15
ATOM 19299 N N . ASN A 1 14 ? 0.345 0.636 10.224 1.00 15.00 1123 ASN A N 15
ATOM 19300 C CA . ASN A 1 14 ? 1.005 1.331 11.391 1.00 15.00 1123 ASN A CA 15
ATOM 19301 C C . ASN A 1 14 ? 1.125 2.819 11.093 1.00 15.00 1123 ASN A C 15
ATOM 19302 O O . ASN A 1 14 ? 2.160 3.430 11.272 1.00 15.00 1123 ASN A O 15
ATOM 19313 N N . LEU A 1 15 ? 0.050 3.395 10.634 1.00 15.00 1124 LEU A N 15
ATOM 19314 C CA . LEU A 1 15 ? -0.045 4.877 10.533 1.00 15.00 1124 LEU A CA 15
ATOM 19315 C C . LEU A 1 15 ? -0.852 5.413 11.718 1.00 15.00 1124 LEU A C 15
ATOM 19316 O O . LEU A 1 15 ? -1.846 4.825 12.107 1.00 15.00 1124 LEU A O 15
ATOM 19332 N N . THR A 1 16 ? -0.439 6.516 12.293 1.00 15.00 1125 THR A N 15
ATOM 19333 C CA . THR A 1 16 ? -1.150 7.043 13.500 1.00 15.00 1125 THR A CA 15
ATOM 19334 C C . THR A 1 16 ? -2.498 7.646 13.095 1.00 15.00 1125 THR A C 15
ATOM 19335 O O . THR A 1 16 ? -2.668 8.117 11.986 1.00 15.00 1125 THR A O 15
ATOM 19346 N N . ALA A 1 17 ? -3.455 7.636 13.989 1.00 15.00 1126 ALA A N 15
ATOM 19347 C CA . ALA A 1 17 ? -4.783 8.267 13.689 1.00 15.00 1126 ALA A CA 15
ATOM 19348 C C . ALA A 1 17 ? -4.609 9.753 13.341 1.00 15.00 1126 ALA A C 15
ATOM 19349 O O . ALA A 1 17 ? -5.470 10.353 12.723 1.00 15.00 1126 ALA A O 15
ATOM 19356 N N . GLN A 1 18 ? -3.505 10.349 13.732 1.00 15.00 1127 GLN A N 15
ATOM 19357 C CA . GLN A 1 18 ? -3.281 11.798 13.453 1.00 15.00 1127 GLN A CA 15
ATOM 19358 C C . GLN A 1 18 ? -2.663 12.019 12.063 1.00 15.00 1127 GLN A C 15
ATOM 19359 O O . GLN A 1 18 ? -2.161 13.095 11.784 1.00 15.00 1127 GLN A O 15
ATOM 19373 N N . ILE A 1 19 ? -2.688 11.028 11.189 1.00 15.00 1128 ILE A N 15
ATOM 19374 C CA . ILE A 1 19 ? -2.103 11.235 9.822 1.00 15.00 1128 ILE A CA 15
ATOM 19375 C C . ILE A 1 19 ? -3.088 12.053 8.970 1.00 15.00 1128 ILE A C 15
ATOM 19376 O O . ILE A 1 19 ? -4.226 11.674 8.781 1.00 15.00 1128 ILE A O 15
ATOM 19392 N N . ASP A 1 20 ? -2.651 13.170 8.459 1.00 15.00 1129 ASP A N 15
ATOM 19393 C CA . ASP A 1 20 ? -3.100 13.611 7.111 1.00 15.00 1129 ASP A CA 15
ATOM 19394 C C . ASP A 1 20 ? -2.105 13.073 6.081 1.00 15.00 1129 ASP A C 15
ATOM 19395 O O . ASP A 1 20 ? -0.932 13.407 6.147 1.00 15.00 1129 ASP A O 15
ATOM 19404 N N . GLY A 1 21 ? -2.530 12.256 5.140 1.00 15.00 1130 GLY A N 15
ATOM 19405 C CA . GLY A 1 21 ? -1.537 11.688 4.172 1.00 15.00 1130 GLY A CA 15
ATOM 19406 C C . GLY A 1 21 ? -1.886 12.096 2.736 1.00 15.00 1130 GLY A C 15
ATOM 19407 O O . GLY A 1 21 ? -2.251 11.262 1.932 1.00 15.00 1130 GLY A O 15
ATOM 19411 N N . PRO A 1 22 ? -1.739 13.373 2.446 1.00 15.00 1131 PRO A N 15
ATOM 19412 C CA . PRO A 1 22 ? -1.542 13.806 1.049 1.00 15.00 1131 PRO A CA 15
ATOM 19413 C C . PRO A 1 22 ? -0.060 13.696 0.696 1.00 15.00 1131 PRO A C 15
ATOM 19414 O O . PRO A 1 22 ? 0.301 13.189 -0.345 1.00 15.00 1131 PRO A O 15
ATOM 19425 N N . THR A 1 23 ? 0.801 14.171 1.566 1.00 15.00 1132 THR A N 15
ATOM 19426 C CA . THR A 1 23 ? 2.267 13.935 1.388 1.00 15.00 1132 THR A CA 15
ATOM 19427 C C . THR A 1 23 ? 2.557 12.433 1.408 1.00 15.00 1132 THR A C 15
ATOM 19428 O O . THR A 1 23 ? 3.404 11.951 0.683 1.00 15.00 1132 THR A O 15
ATOM 19439 N N . LEU A 1 24 ? 1.854 11.692 2.235 1.00 15.00 1133 LEU A N 15
ATOM 19440 C CA . LEU A 1 24 ? 2.061 10.211 2.276 1.00 15.00 1133 LEU A CA 15
ATOM 19441 C C . LEU A 1 24 ? 1.678 9.607 0.921 1.00 15.00 1133 LEU A C 15
ATOM 19442 O O . LEU A 1 24 ? 2.425 8.841 0.337 1.00 15.00 1133 LEU A O 15
ATOM 19458 N N . ARG A 1 25 ? 0.517 9.952 0.417 1.00 15.00 1134 ARG A N 15
ATOM 19459 C CA . ARG A 1 25 ? 0.093 9.440 -0.927 1.00 15.00 1134 ARG A CA 15
ATOM 19460 C C . ARG A 1 25 ? 1.084 9.878 -2.016 1.00 15.00 1134 ARG A C 15
ATOM 19461 O O . ARG A 1 25 ? 1.474 9.088 -2.857 1.00 15.00 1134 ARG A O 15
ATOM 19482 N N . THR A 1 26 ? 1.492 11.125 -2.005 1.00 15.00 1135 THR A N 15
ATOM 19483 C CA . THR A 1 26 ? 2.436 11.616 -3.061 1.00 15.00 1135 THR A CA 15
ATOM 19484 C C . THR A 1 26 ? 3.750 10.835 -2.993 1.00 15.00 1135 THR A C 15
ATOM 19485 O O . THR A 1 26 ? 4.324 10.484 -4.006 1.00 15.00 1135 THR A O 15
ATOM 19496 N N . LEU A 1 27 ? 4.225 10.557 -1.803 1.00 15.00 1136 LEU A N 15
ATOM 19497 C CA . LEU A 1 27 ? 5.489 9.762 -1.656 1.00 15.00 1136 LEU A CA 15
ATOM 19498 C C . LEU A 1 27 ? 5.340 8.394 -2.329 1.00 15.00 1136 LEU A C 15
ATOM 19499 O O . LEU A 1 27 ? 6.240 7.927 -3.003 1.00 15.00 1136 LEU A O 15
ATOM 19515 N N . CYS A 1 28 ? 4.207 7.750 -2.153 1.00 15.00 1137 CYS A N 15
ATOM 19516 C CA . CYS A 1 28 ? 3.997 6.415 -2.801 1.00 15.00 1137 CYS A CA 15
ATOM 19517 C C . CYS A 1 28 ? 4.066 6.553 -4.323 1.00 15.00 1137 CYS A C 15
ATOM 19518 O O . CYS A 1 28 ? 4.642 5.724 -5.004 1.00 15.00 1137 CYS A O 15
ATOM 19526 N N . MET A 1 29 ? 3.483 7.598 -4.856 1.00 15.00 1138 MET A N 15
ATOM 19527 C CA . MET A 1 29 ? 3.528 7.818 -6.338 1.00 15.00 1138 MET A CA 15
ATOM 19528 C C . MET A 1 29 ? 4.977 7.980 -6.805 1.00 15.00 1138 MET A C 15
ATOM 19529 O O . MET A 1 29 ? 5.365 7.465 -7.838 1.00 15.00 1138 MET A O 15
ATOM 19543 N N . GLN A 1 30 ? 5.775 8.693 -6.049 1.00 15.00 1139 GLN A N 15
ATOM 19544 C CA . GLN A 1 30 ? 7.210 8.892 -6.435 1.00 15.00 1139 GLN A CA 15
ATOM 19545 C C . GLN A 1 30 ? 7.933 7.545 -6.491 1.00 15.00 1139 GLN A C 15
ATOM 19546 O O . GLN A 1 30 ? 8.754 7.312 -7.360 1.00 15.00 1139 GLN A O 15
ATOM 19560 N N . HIS A 1 31 ? 7.631 6.661 -5.571 1.00 15.00 1140 HIS A N 15
ATOM 19561 C CA . HIS A 1 31 ? 8.250 5.298 -5.604 1.00 15.00 1140 HIS A CA 15
ATOM 19562 C C . HIS A 1 31 ? 7.775 4.534 -6.842 1.00 15.00 1140 HIS A C 15
ATOM 19563 O O . HIS A 1 31 ? 8.550 3.864 -7.501 1.00 15.00 1140 HIS A O 15
ATOM 19577 N N . GLY A 1 32 ? 6.508 4.630 -7.159 1.00 15.00 1141 GLY A N 15
ATOM 19578 C CA . GLY A 1 32 ? 5.977 3.955 -8.382 1.00 15.00 1141 GLY A CA 15
ATOM 19579 C C . GLY A 1 32 ? 4.655 4.618 -8.802 1.00 15.00 1141 GLY A C 15
ATOM 19580 O O . GLY A 1 32 ? 3.978 5.196 -7.975 1.00 15.00 1141 GLY A O 15
ATOM 19584 N N . PRO A 1 33 ? 4.313 4.523 -10.077 1.00 15.00 1142 PRO A N 15
ATOM 19585 C CA . PRO A 1 33 ? 3.025 5.094 -10.547 1.00 15.00 1142 PRO A CA 15
ATOM 19586 C C . PRO A 1 33 ? 1.852 4.409 -9.838 1.00 15.00 1142 PRO A C 15
ATOM 19587 O O . PRO A 1 33 ? 1.819 3.198 -9.709 1.00 15.00 1142 PRO A O 15
ATOM 19598 N N . LEU A 1 34 ? 0.893 5.177 -9.380 1.00 15.00 1143 LEU A N 15
ATOM 19599 C CA . LEU A 1 34 ? -0.279 4.580 -8.666 1.00 15.00 1143 LEU A CA 15
ATOM 19600 C C . LEU A 1 34 ? -1.548 4.733 -9.507 1.00 15.00 1143 LEU A C 15
ATOM 19601 O O . LEU A 1 34 ? -1.952 5.833 -9.837 1.00 15.00 1143 LEU A O 15
ATOM 19617 N N . VAL A 1 35 ? -2.176 3.636 -9.855 1.00 15.00 1144 VAL A N 15
ATOM 19618 C CA . VAL A 1 35 ? -3.488 3.711 -10.574 1.00 15.00 1144 VAL A CA 15
ATOM 19619 C C . VAL A 1 35 ? -4.569 4.221 -9.614 1.00 15.00 1144 VAL A C 15
ATOM 19620 O O . VAL A 1 35 ? -5.386 5.052 -9.967 1.00 15.00 1144 VAL A O 15
ATOM 19633 N N . SER A 1 36 ? -4.572 3.721 -8.403 1.00 15.00 1145 SER A N 15
ATOM 19634 C CA . SER A 1 36 ? -5.567 4.183 -7.389 1.00 15.00 1145 SER A CA 15
ATOM 19635 C C . SER A 1 36 ? -4.986 4.028 -5.981 1.00 15.00 1145 SER A C 15
ATOM 19636 O O . SER A 1 36 ? -4.369 3.025 -5.670 1.00 15.00 1145 SER A O 15
ATOM 19644 N N . PHE A 1 37 ? -5.179 5.010 -5.133 1.00 15.00 1146 PHE A N 15
ATOM 19645 C CA . PHE A 1 37 ? -4.649 4.916 -3.737 1.00 15.00 1146 PHE A CA 15
ATOM 19646 C C . PHE A 1 37 ? -5.663 5.489 -2.740 1.00 15.00 1146 PHE A C 15
ATOM 19647 O O . PHE A 1 37 ? -6.178 6.576 -2.926 1.00 15.00 1146 PHE A O 15
ATOM 19664 N N . HIS A 1 38 ? -5.948 4.762 -1.686 1.00 15.00 1147 HIS A N 15
ATOM 19665 C CA . HIS A 1 38 ? -6.824 5.308 -0.606 1.00 15.00 1147 HIS A CA 15
ATOM 19666 C C . HIS A 1 38 ? -6.142 5.123 0.762 1.00 15.00 1147 HIS A C 15
ATOM 19667 O O . HIS A 1 38 ? -6.123 4.027 1.286 1.00 15.00 1147 HIS A O 15
ATOM 19681 N N . PRO A 1 39 ? -5.594 6.194 1.307 1.00 15.00 1148 PRO A N 15
ATOM 19682 C CA . PRO A 1 39 ? -4.976 6.118 2.646 1.00 15.00 1148 PRO A CA 15
ATOM 19683 C C . PRO A 1 39 ? -6.012 6.412 3.735 1.00 15.00 1148 PRO A C 15
ATOM 19684 O O . PRO A 1 39 ? -6.747 7.378 3.650 1.00 15.00 1148 PRO A O 15
ATOM 19695 N N . TYR A 1 40 ? -6.075 5.587 4.754 1.00 15.00 1149 TYR A N 15
ATOM 19696 C CA . TYR A 1 40 ? -6.929 5.915 5.934 1.00 15.00 1149 TYR A CA 15
ATOM 19697 C C . TYR A 1 40 ? -6.046 6.262 7.135 1.00 15.00 1149 TYR A C 15
ATOM 19698 O O . TYR A 1 40 ? -5.179 5.498 7.517 1.00 15.00 1149 TYR A O 15
ATOM 19716 N N . LEU A 1 41 ? -6.261 7.410 7.731 1.00 15.00 1150 LEU A N 15
ATOM 19717 C CA . LEU A 1 41 ? -5.544 7.753 8.998 1.00 15.00 1150 LEU A CA 15
ATOM 19718 C C . LEU A 1 41 ? -6.155 7.022 10.200 1.00 15.00 1150 LEU A C 15
ATOM 19719 O O . LEU A 1 41 ? -5.445 6.497 11.036 1.00 15.00 1150 LEU A O 15
ATOM 19735 N N . ASN A 1 42 ? -7.465 6.980 10.291 1.00 15.00 1151 ASN A N 15
ATOM 19736 C CA . ASN A 1 42 ? -8.118 6.523 11.561 1.00 15.00 1151 ASN A CA 15
ATOM 19737 C C . ASN A 1 42 ? -7.761 5.065 11.851 1.00 15.00 1151 ASN A C 15
ATOM 19738 O O . ASN A 1 42 ? -7.322 4.732 12.937 1.00 15.00 1151 ASN A O 15
ATOM 19749 N N . GLN A 1 43 ? -7.948 4.202 10.887 1.00 15.00 1152 GLN A N 15
ATOM 19750 C CA . GLN A 1 43 ? -7.568 2.766 11.072 1.00 15.00 1152 GLN A CA 15
ATOM 19751 C C . GLN A 1 43 ? -6.040 2.606 11.098 1.00 15.00 1152 GLN A C 15
ATOM 19752 O O . GLN A 1 43 ? -5.526 1.619 11.592 1.00 15.00 1152 GLN A O 15
ATOM 19766 N N . GLY A 1 44 ? -5.312 3.568 10.572 1.00 15.00 1153 GLY A N 15
ATOM 19767 C CA . GLY A 1 44 ? -3.822 3.459 10.536 1.00 15.00 1153 GLY A CA 15
ATOM 19768 C C . GLY A 1 44 ? -3.406 2.500 9.420 1.00 15.00 1153 GLY A C 15
ATOM 19769 O O . GLY A 1 44 ? -2.396 1.823 9.518 1.00 15.00 1153 GLY A O 15
ATOM 19773 N N . ILE A 1 45 ? -4.182 2.437 8.365 1.00 15.00 1154 ILE A N 15
ATOM 19774 C CA . ILE A 1 45 ? -3.819 1.574 7.200 1.00 15.00 1154 ILE A CA 15
ATOM 19775 C C . ILE A 1 45 ? -4.007 2.344 5.890 1.00 15.00 1154 ILE A C 15
ATOM 19776 O O . ILE A 1 45 ? -4.805 3.256 5.808 1.00 15.00 1154 ILE A O 15
ATOM 19792 N N . ALA A 1 46 ? -3.275 1.981 4.868 1.00 15.00 1155 ALA A N 15
ATOM 19793 C CA . ALA A 1 46 ? -3.526 2.562 3.510 1.00 15.00 1155 ALA A CA 15
ATOM 19794 C C . ALA A 1 46 ? -3.397 1.476 2.437 1.00 15.00 1155 ALA A C 15
ATOM 19795 O O . ALA A 1 46 ? -2.493 0.665 2.476 1.00 15.00 1155 ALA A O 15
ATOM 19802 N N . LEU A 1 47 ? -4.294 1.461 1.480 1.00 15.00 1156 LEU A N 15
ATOM 19803 C CA . LEU A 1 47 ? -4.257 0.408 0.418 1.00 15.00 1156 LEU A CA 15
ATOM 19804 C C . LEU A 1 47 ? -4.001 1.054 -0.947 1.00 15.00 1156 LEU A C 15
ATOM 19805 O O . LEU A 1 47 ? -4.614 2.047 -1.289 1.00 15.00 1156 LEU A O 15
ATOM 19821 N N . CYS A 1 48 ? -3.104 0.497 -1.726 1.00 15.00 1157 CYS A N 15
ATOM 19822 C CA . CYS A 1 48 ? -2.765 1.115 -3.044 1.00 15.00 1157 CYS A CA 15
ATOM 19823 C C . CYS A 1 48 ? -2.470 0.036 -4.096 1.00 15.00 1157 CYS A C 15
ATOM 19824 O O . CYS A 1 48 ? -1.956 -1.022 -3.786 1.00 15.00 1157 CYS A O 15
ATOM 19832 N N . LYS A 1 49 ? -2.799 0.308 -5.335 1.00 15.00 1158 LYS A N 15
ATOM 19833 C CA . LYS A 1 49 ? -2.526 -0.674 -6.429 1.00 15.00 1158 LYS A CA 15
ATOM 19834 C C . LYS A 1 49 ? -1.397 -0.163 -7.331 1.00 15.00 1158 LYS A C 15
ATOM 19835 O O . LYS A 1 49 ? -1.352 1.002 -7.679 1.00 15.00 1158 LYS A O 15
ATOM 19854 N N . TYR A 1 50 ? -0.488 -1.030 -7.708 1.00 15.00 1159 TYR A N 15
ATOM 19855 C CA . TYR A 1 50 ? 0.668 -0.602 -8.556 1.00 15.00 1159 TYR A CA 15
ATOM 19856 C C . TYR A 1 50 ? 0.467 -1.056 -10.005 1.00 15.00 1159 TYR A C 15
ATOM 19857 O O . TYR A 1 50 ? -0.334 -1.928 -10.285 1.00 15.00 1159 TYR A O 15
ATOM 19875 N N . THR A 1 51 ? 1.190 -0.463 -10.924 1.00 15.00 1160 THR A N 15
ATOM 19876 C CA . THR A 1 51 ? 0.998 -0.794 -12.373 1.00 15.00 1160 THR A CA 15
ATOM 19877 C C . THR A 1 51 ? 1.559 -2.183 -12.700 1.00 15.00 1160 THR A C 15
ATOM 19878 O O . THR A 1 51 ? 0.949 -2.941 -13.433 1.00 15.00 1160 THR A O 15
ATOM 19889 N N . THR A 1 52 ? 2.710 -2.524 -12.164 1.00 15.00 1161 THR A N 15
ATOM 19890 C CA . THR A 1 52 ? 3.364 -3.818 -12.545 1.00 15.00 1161 THR A CA 15
ATOM 19891 C C . THR A 1 52 ? 3.756 -4.627 -11.303 1.00 15.00 1161 THR A C 15
ATOM 19892 O O . THR A 1 52 ? 3.998 -4.083 -10.241 1.00 15.00 1161 THR A O 15
ATOM 19903 N N . ARG A 1 53 ? 3.822 -5.929 -11.441 1.00 15.00 1162 ARG A N 15
ATOM 19904 C CA . ARG A 1 53 ? 4.151 -6.806 -10.270 1.00 15.00 1162 ARG A CA 15
ATOM 19905 C C . ARG A 1 53 ? 5.519 -6.442 -9.689 1.00 15.00 1162 ARG A C 15
ATOM 19906 O O . ARG A 1 53 ? 5.693 -6.390 -8.484 1.00 15.00 1162 ARG A O 15
ATOM 19927 N N . GLU A 1 54 ? 6.490 -6.189 -10.533 1.00 15.00 1163 GLU A N 15
ATOM 19928 C CA . GLU A 1 54 ? 7.880 -5.947 -10.030 1.00 15.00 1163 GLU A CA 15
ATOM 19929 C C . GLU A 1 54 ? 7.931 -4.654 -9.213 1.00 15.00 1163 GLU A C 15
ATOM 19930 O O . GLU A 1 54 ? 8.570 -4.593 -8.177 1.00 15.00 1163 GLU A O 15
ATOM 19942 N N . GLU A 1 55 ? 7.262 -3.623 -9.670 1.00 15.00 1164 GLU A N 15
ATOM 19943 C CA . GLU A 1 55 ? 7.250 -2.337 -8.905 1.00 15.00 1164 GLU A CA 15
ATOM 19944 C C . GLU A 1 55 ? 6.598 -2.551 -7.539 1.00 15.00 1164 GLU A C 15
ATOM 19945 O O . GLU A 1 55 ? 7.040 -2.013 -6.541 1.00 15.00 1164 GLU A O 15
ATOM 19957 N N . ALA A 1 56 ? 5.551 -3.340 -7.490 1.00 15.00 1165 ALA A N 15
ATOM 19958 C CA . ALA A 1 56 ? 4.872 -3.609 -6.182 1.00 15.00 1165 ALA A CA 15
ATOM 19959 C C . ALA A 1 56 ? 5.833 -4.298 -5.209 1.00 15.00 1165 ALA A C 15
ATOM 19960 O O . ALA A 1 56 ? 5.944 -3.908 -4.061 1.00 15.00 1165 ALA A O 15
ATOM 19967 N N . ASN A 1 57 ? 6.534 -5.314 -5.657 1.00 15.00 1166 ASN A N 15
ATOM 19968 C CA . ASN A 1 57 ? 7.449 -6.061 -4.734 1.00 15.00 1166 ASN A CA 15
ATOM 19969 C C . ASN A 1 57 ? 8.524 -5.121 -4.186 1.00 15.00 1166 ASN A C 15
ATOM 19970 O O . ASN A 1 57 ? 8.858 -5.165 -3.015 1.00 15.00 1166 ASN A O 15
ATOM 19981 N N . LYS A 1 58 ? 9.062 -4.270 -5.024 1.00 15.00 1167 LYS A N 15
ATOM 19982 C CA . LYS A 1 58 ? 10.100 -3.302 -4.551 1.00 15.00 1167 LYS A CA 15
ATOM 19983 C C . LYS A 1 58 ? 9.505 -2.371 -3.496 1.00 15.00 1167 LYS A C 15
ATOM 19984 O O . LYS A 1 58 ? 10.130 -2.082 -2.490 1.00 15.00 1167 LYS A O 15
ATOM 20003 N N . ALA A 1 59 ? 8.299 -1.906 -3.716 1.00 15.00 1168 ALA A N 15
ATOM 20004 C CA . ALA A 1 59 ? 7.666 -0.969 -2.736 1.00 15.00 1168 ALA A CA 15
ATOM 20005 C C . ALA A 1 59 ? 7.513 -1.662 -1.380 1.00 15.00 1168 ALA A C 15
ATOM 20006 O O . ALA A 1 59 ? 7.750 -1.072 -0.345 1.00 15.00 1168 ALA A O 15
ATOM 20013 N N . GLN A 1 60 ? 7.122 -2.913 -1.385 1.00 15.00 1169 GLN A N 15
ATOM 20014 C CA . GLN A 1 60 ? 6.920 -3.645 -0.094 1.00 15.00 1169 GLN A CA 15
ATOM 20015 C C . GLN A 1 60 ? 8.251 -3.823 0.642 1.00 15.00 1169 GLN A C 15
ATOM 20016 O O . GLN A 1 60 ? 8.322 -3.641 1.845 1.00 15.00 1169 GLN A O 15
ATOM 20030 N N . MET A 1 61 ? 9.300 -4.176 -0.065 1.00 15.00 1170 MET A N 15
ATOM 20031 C CA . MET A 1 61 ? 10.611 -4.423 0.616 1.00 15.00 1170 MET A CA 15
ATOM 20032 C C . MET A 1 61 ? 11.107 -3.145 1.295 1.00 15.00 1170 MET A C 15
ATOM 20033 O O . MET A 1 61 ? 11.644 -3.184 2.387 1.00 15.00 1170 MET A O 15
ATOM 20047 N N . ALA A 1 62 ? 10.930 -2.014 0.655 1.00 15.00 1171 ALA A N 15
ATOM 20048 C CA . ALA A 1 62 ? 11.382 -0.721 1.265 1.00 15.00 1171 ALA A CA 15
ATOM 20049 C C . ALA A 1 62 ? 10.447 -0.297 2.404 1.00 15.00 1171 ALA A C 15
ATOM 20050 O O . ALA A 1 62 ? 10.893 0.121 3.456 1.00 15.00 1171 ALA A O 15
ATOM 20057 N N . LEU A 1 63 ? 9.155 -0.400 2.199 1.00 15.00 1172 LEU A N 15
ATOM 20058 C CA . LEU A 1 63 ? 8.181 0.102 3.221 1.00 15.00 1172 LEU A CA 15
ATOM 20059 C C . LEU A 1 63 ? 8.133 -0.830 4.436 1.00 15.00 1172 LEU A C 15
ATOM 20060 O O . LEU A 1 63 ? 7.940 -0.389 5.555 1.00 15.00 1172 LEU A O 15
ATOM 20076 N N . ASN A 1 64 ? 8.309 -2.111 4.221 1.00 15.00 1173 ASN A N 15
ATOM 20077 C CA . ASN A 1 64 ? 8.161 -3.092 5.344 1.00 15.00 1173 ASN A CA 15
ATOM 20078 C C . ASN A 1 64 ? 9.377 -3.032 6.271 1.00 15.00 1173 ASN A C 15
ATOM 20079 O O . ASN A 1 64 ? 10.500 -2.889 5.830 1.00 15.00 1173 ASN A O 15
ATOM 20090 N N . ASN A 1 65 ? 9.155 -3.142 7.564 1.00 15.00 1174 ASN A N 15
ATOM 20091 C CA . ASN A 1 65 ? 10.292 -3.158 8.547 1.00 15.00 1174 ASN A CA 15
ATOM 20092 C C . ASN A 1 65 ? 11.137 -1.893 8.398 1.00 15.00 1174 ASN A C 15
ATOM 20093 O O . ASN A 1 65 ? 12.345 -1.923 8.553 1.00 15.00 1174 ASN A O 15
ATOM 20104 N N . CYS A 1 66 ? 10.507 -0.783 8.098 1.00 15.00 1175 CYS A N 15
ATOM 20105 C CA . CYS A 1 66 ? 11.275 0.471 7.834 1.00 15.00 1175 CYS A CA 15
ATOM 20106 C C . CYS A 1 66 ? 11.086 1.446 8.995 1.00 15.00 1175 CYS A C 15
ATOM 20107 O O . CYS A 1 66 ? 9.973 1.724 9.397 1.00 15.00 1175 CYS A O 15
ATOM 20115 N N . VAL A 1 67 ? 12.163 1.965 9.533 1.00 15.00 1176 VAL A N 15
ATOM 20116 C CA . VAL A 1 67 ? 12.048 2.860 10.726 1.00 15.00 1176 VAL A CA 15
ATOM 20117 C C . VAL A 1 67 ? 12.363 4.307 10.336 1.00 15.00 1176 VAL A C 15
ATOM 20118 O O . VAL A 1 67 ? 13.367 4.591 9.709 1.00 15.00 1176 VAL A O 15
ATOM 20131 N N . LEU A 1 68 ? 11.501 5.216 10.708 1.00 15.00 1177 LEU A N 15
ATOM 20132 C CA . LEU A 1 68 ? 11.794 6.667 10.526 1.00 15.00 1177 LEU A CA 15
ATOM 20133 C C . LEU A 1 68 ? 11.772 7.345 11.893 1.00 15.00 1177 LEU A C 15
ATOM 20134 O O . LEU A 1 68 ? 11.307 6.770 12.858 1.00 15.00 1177 LEU A O 15
ATOM 20150 N N . ALA A 1 69 ? 12.272 8.558 11.988 1.00 15.00 1178 ALA A N 15
ATOM 20151 C CA . ALA A 1 69 ? 12.372 9.249 13.322 1.00 15.00 1178 ALA A CA 15
ATOM 20152 C C . ALA A 1 69 ? 11.049 9.170 14.104 1.00 15.00 1178 ALA A C 15
ATOM 20153 O O . ALA A 1 69 ? 10.083 9.804 13.755 1.00 15.00 1178 ALA A O 15
ATOM 20160 N N . ASN A 1 70 ? 11.038 8.362 15.144 1.00 15.00 1179 ASN A N 15
ATOM 20161 C CA . ASN A 1 70 ? 9.906 8.288 16.141 1.00 15.00 1179 ASN A CA 15
ATOM 20162 C C . ASN A 1 70 ? 8.674 7.559 15.556 1.00 15.00 1179 ASN A C 15
ATOM 20163 O O . ASN A 1 70 ? 7.635 7.507 16.191 1.00 15.00 1179 ASN A O 15
ATOM 20174 N N . THR A 1 71 ? 8.774 7.000 14.363 1.00 15.00 1180 THR A N 15
ATOM 20175 C CA . THR A 1 71 ? 7.601 6.254 13.785 1.00 15.00 1180 THR A CA 15
ATOM 20176 C C . THR A 1 71 ? 8.075 4.988 13.061 1.00 15.00 1180 THR A C 15
ATOM 20177 O O . THR A 1 71 ? 9.190 4.923 12.581 1.00 15.00 1180 THR A O 15
ATOM 20188 N N . THR A 1 72 ? 7.233 3.987 12.979 1.00 15.00 1181 THR A N 15
ATOM 20189 C CA . THR A 1 72 ? 7.616 2.729 12.270 1.00 15.00 1181 THR A CA 15
ATOM 20190 C C . THR A 1 72 ? 6.629 2.443 11.136 1.00 15.00 1181 THR A C 15
ATOM 20191 O O . THR A 1 72 ? 5.430 2.554 11.310 1.00 15.00 1181 THR A O 15
ATOM 20202 N N . ILE A 1 73 ? 7.125 2.078 9.977 1.00 15.00 1182 ILE A N 15
ATOM 20203 C CA . ILE A 1 73 ? 6.216 1.761 8.832 1.00 15.00 1182 ILE A CA 15
ATOM 20204 C C . ILE A 1 73 ? 6.330 0.278 8.473 1.00 15.00 1182 ILE A C 15
ATOM 20205 O O . ILE A 1 73 ? 7.416 -0.247 8.310 1.00 15.00 1182 ILE A O 15
ATOM 20221 N N . PHE A 1 74 ? 5.214 -0.396 8.352 1.00 15.00 1183 PHE A N 15
ATOM 20222 C CA . PHE A 1 74 ? 5.237 -1.842 7.978 1.00 15.00 1183 PHE A CA 15
ATOM 20223 C C . PHE A 1 74 ? 4.491 -2.052 6.658 1.00 15.00 1183 PHE A C 15
ATOM 20224 O O . PHE A 1 74 ? 3.645 -1.259 6.291 1.00 15.00 1183 PHE A O 15
ATOM 20241 N N . ALA A 1 75 ? 4.796 -3.112 5.950 1.00 15.00 1184 ALA A N 15
ATOM 20242 C CA . ALA A 1 75 ? 4.096 -3.382 4.656 1.00 15.00 1184 ALA A CA 15
ATOM 20243 C C . ALA A 1 75 ? 3.776 -4.872 4.524 1.00 15.00 1184 ALA A C 15
ATOM 20244 O O . ALA A 1 75 ? 4.576 -5.723 4.866 1.00 15.00 1184 ALA A O 15
ATOM 20251 N N . GLU A 1 76 ? 2.606 -5.185 4.027 1.00 15.00 1185 GLU A N 15
ATOM 20252 C CA . GLU A 1 76 ? 2.225 -6.615 3.814 1.00 15.00 1185 GLU A CA 15
ATOM 20253 C C . GLU A 1 76 ? 1.504 -6.770 2.472 1.00 15.00 1185 GLU A C 15
ATOM 20254 O O . GLU A 1 76 ? 1.087 -5.798 1.869 1.00 15.00 1185 GLU A O 15
ATOM 20266 N N . SER A 1 77 ? 1.357 -7.987 2.003 1.00 15.00 1186 SER A N 15
ATOM 20267 C CA . SER A 1 77 ? 0.646 -8.218 0.708 1.00 15.00 1186 SER A CA 15
ATOM 20268 C C . SER A 1 77 ? -0.664 -8.991 0.947 1.00 15.00 1186 SER A C 15
ATOM 20269 O O . SER A 1 77 ? -0.665 -10.206 0.919 1.00 15.00 1186 SER A O 15
ATOM 20277 N N . PRO A 1 78 ? -1.750 -8.272 1.176 1.00 15.00 1187 PRO A N 15
ATOM 20278 C CA . PRO A 1 78 ? -3.058 -8.945 1.393 1.00 15.00 1187 PRO A CA 15
ATOM 20279 C C . PRO A 1 78 ? -3.468 -9.730 0.144 1.00 15.00 1187 PRO A C 15
ATOM 20280 O O . PRO A 1 78 ? -3.109 -9.376 -0.965 1.00 15.00 1187 PRO A O 15
ATOM 20291 N N . SER A 1 79 ? -4.216 -10.793 0.320 1.00 15.00 1188 SER A N 15
ATOM 20292 C CA . SER A 1 79 ? -4.705 -11.577 -0.859 1.00 15.00 1188 SER A CA 15
ATOM 20293 C C . SER A 1 79 ? -5.732 -10.762 -1.641 1.00 15.00 1188 SER A C 15
ATOM 20294 O O . SER A 1 79 ? -6.212 -9.747 -1.172 1.00 15.00 1188 SER A O 15
ATOM 20302 N N . GLU A 1 80 ? -6.073 -11.195 -2.833 1.00 15.00 1189 GLU A N 15
ATOM 20303 C CA . GLU A 1 80 ? -7.166 -10.512 -3.600 1.00 15.00 1189 GLU A CA 15
ATOM 20304 C C . GLU A 1 80 ? -8.461 -10.554 -2.785 1.00 15.00 1189 GLU A C 15
ATOM 20305 O O . GLU A 1 80 ? -9.253 -9.629 -2.802 1.00 15.00 1189 GLU A O 15
ATOM 20317 N N . ASN A 1 81 ? -8.670 -11.629 -2.068 1.00 15.00 1190 ASN A N 15
ATOM 20318 C CA . ASN A 1 81 ? -9.812 -11.684 -1.107 1.00 15.00 1190 ASN A CA 15
ATOM 20319 C C . ASN A 1 81 ? -9.629 -10.619 -0.024 1.00 15.00 1190 ASN A C 15
ATOM 20320 O O . ASN A 1 81 ? -10.580 -9.978 0.385 1.00 15.00 1190 ASN A O 15
ATOM 20331 N N . GLU A 1 82 ? -8.411 -10.421 0.443 1.00 15.00 1191 GLU A N 15
ATOM 20332 C CA . GLU A 1 82 ? -8.187 -9.386 1.504 1.00 15.00 1191 GLU A CA 15
ATOM 20333 C C . GLU A 1 82 ? -8.461 -7.992 0.937 1.00 15.00 1191 GLU A C 15
ATOM 20334 O O . GLU A 1 82 ? -8.974 -7.127 1.622 1.00 15.00 1191 GLU A O 15
ATOM 20346 N N . VAL A 1 83 ? -8.127 -7.770 -0.312 1.00 15.00 1192 VAL A N 15
ATOM 20347 C CA . VAL A 1 83 ? -8.397 -6.437 -0.939 1.00 15.00 1192 VAL A CA 15
ATOM 20348 C C . VAL A 1 83 ? -9.907 -6.179 -0.964 1.00 15.00 1192 VAL A C 15
ATOM 20349 O O . VAL A 1 83 ? -10.363 -5.092 -0.662 1.00 15.00 1192 VAL A O 15
ATOM 20362 N N . GLN A 1 84 ? -10.683 -7.175 -1.321 1.00 15.00 1193 GLN A N 15
ATOM 20363 C CA . GLN A 1 84 ? -12.172 -7.005 -1.334 1.00 15.00 1193 GLN A CA 15
ATOM 20364 C C . GLN A 1 84 ? -12.673 -6.655 0.070 1.00 15.00 1193 GLN A C 15
ATOM 20365 O O . GLN A 1 84 ? -13.531 -5.809 0.239 1.00 15.00 1193 GLN A O 15
ATOM 20379 N N . SER A 1 85 ? -12.135 -7.301 1.076 1.00 15.00 1194 SER A N 15
ATOM 20380 C CA . SER A 1 85 ? -12.578 -7.021 2.479 1.00 15.00 1194 SER A CA 15
ATOM 20381 C C . SER A 1 85 ? -12.317 -5.555 2.834 1.00 15.00 1194 SER A C 15
ATOM 20382 O O . SER A 1 85 ? -13.125 -4.913 3.482 1.00 15.00 1194 SER A O 15
ATOM 20390 N N . ILE A 1 86 ? -11.195 -5.025 2.414 1.00 15.00 1195 ILE A N 15
ATOM 20391 C CA . ILE A 1 86 ? -10.889 -3.584 2.692 1.00 15.00 1195 ILE A CA 15
ATOM 20392 C C . ILE A 1 86 ? -11.921 -2.689 1.995 1.00 15.00 1195 ILE A C 15
ATOM 20393 O O . ILE A 1 86 ? -12.445 -1.760 2.582 1.00 15.00 1195 ILE A O 15
ATOM 20409 N N . MET A 1 87 ? -12.213 -2.969 0.749 1.00 15.00 1196 MET A N 15
ATOM 20410 C CA . MET A 1 87 ? -13.213 -2.141 -0.003 1.00 15.00 1196 MET A CA 15
ATOM 20411 C C . MET A 1 87 ? -14.569 -2.180 0.706 1.00 15.00 1196 MET A C 15
ATOM 20412 O O . MET A 1 87 ? -15.304 -1.209 0.715 1.00 15.00 1196 MET A O 15
ATOM 20426 N N . GLN A 1 88 ? -14.900 -3.300 1.298 1.00 15.00 1197 GLN A N 15
ATOM 20427 C CA . GLN A 1 88 ? -16.195 -3.418 2.034 1.00 15.00 1197 GLN A CA 15
ATOM 20428 C C . GLN A 1 88 ? -15.993 -3.086 3.516 1.00 15.00 1197 GLN A C 15
ATOM 20429 O O . GLN A 1 88 ? -15.172 -3.679 4.187 1.00 15.00 1197 GLN A O 15
ATOM 20443 N N . HIS A 1 89 ? -16.741 -2.136 4.029 1.00 15.00 1198 HIS A N 15
ATOM 20444 C CA . HIS A 1 89 ? -16.599 -1.727 5.471 1.00 15.00 1198 HIS A CA 15
ATOM 20445 C C . HIS A 1 89 ? -15.139 -1.392 5.806 1.00 15.00 1198 HIS A C 15
ATOM 20446 O O . HIS A 1 89 ? -14.757 -1.577 6.948 1.00 15.00 1198 HIS A O 15
ATOM 20461 N N . GLY A 1 1 ? -8.447 -21.971 -23.439 1.00 15.00 1110 GLY A N 16
ATOM 20462 C CA . GLY A 1 1 ? -9.327 -20.804 -23.147 1.00 15.00 1110 GLY A CA 16
ATOM 20463 C C . GLY A 1 1 ? -8.477 -19.638 -22.639 1.00 15.00 1110 GLY A C 16
ATOM 20464 O O . GLY A 1 1 ? -7.266 -19.733 -22.556 1.00 15.00 1110 GLY A O 16
ATOM 20470 N N . ALA A 1 2 ? -9.107 -18.539 -22.301 1.00 15.00 1111 ALA A N 16
ATOM 20471 C CA . ALA A 1 2 ? -8.346 -17.353 -21.796 1.00 15.00 1111 ALA A CA 16
ATOM 20472 C C . ALA A 1 2 ? -7.884 -17.597 -20.357 1.00 15.00 1111 ALA A C 16
ATOM 20473 O O . ALA A 1 2 ? -8.561 -18.247 -19.582 1.00 15.00 1111 ALA A O 16
ATOM 20480 N N . MET A 1 3 ? -6.735 -17.076 -20.000 1.00 15.00 1112 MET A N 16
ATOM 20481 C CA . MET A 1 3 ? -6.212 -17.272 -18.612 1.00 15.00 1112 MET A CA 16
ATOM 20482 C C . MET A 1 3 ? -6.401 -15.994 -17.791 1.00 15.00 1112 MET A C 16
ATOM 20483 O O . MET A 1 3 ? -6.278 -14.896 -18.302 1.00 15.00 1112 MET A O 16
ATOM 20497 N N . ALA A 1 4 ? -6.699 -16.136 -16.522 1.00 15.00 1113 ALA A N 16
ATOM 20498 C CA . ALA A 1 4 ? -6.911 -14.934 -15.654 1.00 15.00 1113 ALA A CA 16
ATOM 20499 C C . ALA A 1 4 ? -5.568 -14.281 -15.319 1.00 15.00 1113 ALA A C 16
ATOM 20500 O O . ALA A 1 4 ? -4.558 -14.948 -15.196 1.00 15.00 1113 ALA A O 16
ATOM 20507 N N . TRP A 1 5 ? -5.555 -12.978 -15.174 1.00 15.00 1114 TRP A N 16
ATOM 20508 C CA . TRP A 1 5 ? -4.280 -12.261 -14.868 1.00 15.00 1114 TRP A CA 16
ATOM 20509 C C . TRP A 1 5 ? -4.279 -11.791 -13.411 1.00 15.00 1114 TRP A C 16
ATOM 20510 O O . TRP A 1 5 ? -5.309 -11.434 -12.868 1.00 15.00 1114 TRP A O 16
ATOM 20531 N N . GLY A 1 6 ? -3.130 -11.788 -12.778 1.00 15.00 1115 GLY A N 16
ATOM 20532 C CA . GLY A 1 6 ? -3.050 -11.345 -11.354 1.00 15.00 1115 GLY A CA 16
ATOM 20533 C C . GLY A 1 6 ? -2.788 -9.838 -11.302 1.00 15.00 1115 GLY A C 16
ATOM 20534 O O . GLY A 1 6 ? -2.480 -9.220 -12.304 1.00 15.00 1115 GLY A O 16
ATOM 20538 N N . SER A 1 7 ? -2.909 -9.247 -10.137 1.00 15.00 1116 SER A N 16
ATOM 20539 C CA . SER A 1 7 ? -2.694 -7.774 -10.009 1.00 15.00 1116 SER A CA 16
ATOM 20540 C C . SER A 1 7 ? -1.717 -7.474 -8.867 1.00 15.00 1116 SER A C 16
ATOM 20541 O O . SER A 1 7 ? -1.634 -8.210 -7.902 1.00 15.00 1116 SER A O 16
ATOM 20549 N N . SER A 1 8 ? -0.980 -6.396 -8.978 1.00 15.00 1117 SER A N 16
ATOM 20550 C CA . SER A 1 8 ? -0.051 -5.993 -7.875 1.00 15.00 1117 SER A CA 16
ATOM 20551 C C . SER A 1 8 ? -0.822 -5.240 -6.788 1.00 15.00 1117 SER A C 16
ATOM 20552 O O . SER A 1 8 ? -1.458 -4.236 -7.051 1.00 15.00 1117 SER A O 16
ATOM 20560 N N . TRP A 1 9 ? -0.767 -5.723 -5.571 1.00 15.00 1118 TRP A N 16
ATOM 20561 C CA . TRP A 1 9 ? -1.433 -5.008 -4.442 1.00 15.00 1118 TRP A CA 16
ATOM 20562 C C . TRP A 1 9 ? -0.459 -4.841 -3.273 1.00 15.00 1118 TRP A C 16
ATOM 20563 O O . TRP A 1 9 ? 0.228 -5.771 -2.891 1.00 15.00 1118 TRP A O 16
ATOM 20584 N N . LEU A 1 10 ? -0.399 -3.661 -2.706 1.00 15.00 1119 LEU A N 16
ATOM 20585 C CA . LEU A 1 10 ? 0.467 -3.438 -1.510 1.00 15.00 1119 LEU A CA 16
ATOM 20586 C C . LEU A 1 10 ? -0.342 -2.766 -0.401 1.00 15.00 1119 LEU A C 16
ATOM 20587 O O . LEU A 1 10 ? -1.078 -1.827 -0.646 1.00 15.00 1119 LEU A O 16
ATOM 20603 N N . LEU A 1 11 ? -0.211 -3.241 0.812 1.00 15.00 1120 LEU A N 16
ATOM 20604 C CA . LEU A 1 11 ? -0.893 -2.576 1.960 1.00 15.00 1120 LEU A CA 16
ATOM 20605 C C . LEU A 1 11 ? 0.146 -2.049 2.951 1.00 15.00 1120 LEU A C 16
ATOM 20606 O O . LEU A 1 11 ? 0.971 -2.793 3.445 1.00 15.00 1120 LEU A O 16
ATOM 20622 N N . LEU A 1 12 ? 0.108 -0.775 3.241 1.00 15.00 1121 LEU A N 16
ATOM 20623 C CA . LEU A 1 12 ? 1.022 -0.205 4.276 1.00 15.00 1121 LEU A CA 16
ATOM 20624 C C . LEU A 1 12 ? 0.266 -0.061 5.596 1.00 15.00 1121 LEU A C 16
ATOM 20625 O O . LEU A 1 12 ? -0.889 0.316 5.609 1.00 15.00 1121 LEU A O 16
ATOM 20641 N N . LYS A 1 13 ? 0.905 -0.357 6.698 1.00 15.00 1122 LYS A N 16
ATOM 20642 C CA . LYS A 1 13 ? 0.164 -0.445 7.992 1.00 15.00 1122 LYS A CA 16
ATOM 20643 C C . LYS A 1 13 ? 0.949 0.201 9.136 1.00 15.00 1122 LYS A C 16
ATOM 20644 O O . LYS A 1 13 ? 2.097 0.573 8.994 1.00 15.00 1122 LYS A O 16
ATOM 20663 N N . ASN A 1 14 ? 0.311 0.324 10.282 1.00 15.00 1123 ASN A N 16
ATOM 20664 C CA . ASN A 1 14 ? 0.942 0.948 11.503 1.00 15.00 1123 ASN A CA 16
ATOM 20665 C C . ASN A 1 14 ? 1.111 2.446 11.277 1.00 15.00 1123 ASN A C 16
ATOM 20666 O O . ASN A 1 14 ? 2.155 3.018 11.522 1.00 15.00 1123 ASN A O 16
ATOM 20677 N N . LEU A 1 15 ? 0.071 3.073 10.807 1.00 15.00 1124 LEU A N 16
ATOM 20678 C CA . LEU A 1 15 ? 0.026 4.560 10.752 1.00 15.00 1124 LEU A CA 16
ATOM 20679 C C . LEU A 1 15 ? -0.796 5.086 11.930 1.00 15.00 1124 LEU A C 16
ATOM 20680 O O . LEU A 1 15 ? -1.819 4.520 12.275 1.00 15.00 1124 LEU A O 16
ATOM 20696 N N . THR A 1 16 ? -0.363 6.158 12.549 1.00 15.00 1125 THR A N 16
ATOM 20697 C CA . THR A 1 16 ? -1.091 6.675 13.751 1.00 15.00 1125 THR A CA 16
ATOM 20698 C C . THR A 1 16 ? -2.404 7.334 13.327 1.00 15.00 1125 THR A C 16
ATOM 20699 O O . THR A 1 16 ? -2.528 7.837 12.226 1.00 15.00 1125 THR A O 16
ATOM 20710 N N . ALA A 1 17 ? -3.385 7.338 14.197 1.00 15.00 1126 ALA A N 16
ATOM 20711 C CA . ALA A 1 17 ? -4.676 8.037 13.884 1.00 15.00 1126 ALA A CA 16
ATOM 20712 C C . ALA A 1 17 ? -4.429 9.523 13.585 1.00 15.00 1126 ALA A C 16
ATOM 20713 O O . ALA A 1 17 ? -5.244 10.176 12.961 1.00 15.00 1126 ALA A O 16
ATOM 20720 N N . GLN A 1 18 ? -3.312 10.058 14.026 1.00 15.00 1127 GLN A N 16
ATOM 20721 C CA . GLN A 1 18 ? -3.019 11.504 13.798 1.00 15.00 1127 GLN A CA 16
ATOM 20722 C C . GLN A 1 18 ? -2.354 11.738 12.432 1.00 15.00 1127 GLN A C 16
ATOM 20723 O O . GLN A 1 18 ? -1.801 12.799 12.199 1.00 15.00 1127 GLN A O 16
ATOM 20737 N N . ILE A 1 19 ? -2.395 10.774 11.528 1.00 15.00 1128 ILE A N 16
ATOM 20738 C CA . ILE A 1 19 ? -1.786 11.007 10.176 1.00 15.00 1128 ILE A CA 16
ATOM 20739 C C . ILE A 1 19 ? -2.740 11.874 9.337 1.00 15.00 1128 ILE A C 16
ATOM 20740 O O . ILE A 1 19 ? -3.885 11.530 9.123 1.00 15.00 1128 ILE A O 16
ATOM 20756 N N . ASP A 1 20 ? -2.270 12.993 8.865 1.00 15.00 1129 ASP A N 16
ATOM 20757 C CA . ASP A 1 20 ? -2.690 13.486 7.526 1.00 15.00 1129 ASP A CA 16
ATOM 20758 C C . ASP A 1 20 ? -1.696 12.951 6.493 1.00 15.00 1129 ASP A C 16
ATOM 20759 O O . ASP A 1 20 ? -0.518 13.263 6.573 1.00 15.00 1129 ASP A O 16
ATOM 20768 N N . GLY A 1 21 ? -2.129 12.159 5.534 1.00 15.00 1130 GLY A N 16
ATOM 20769 C CA . GLY A 1 21 ? -1.138 11.580 4.571 1.00 15.00 1130 GLY A CA 16
ATOM 20770 C C . GLY A 1 21 ? -1.456 12.020 3.138 1.00 15.00 1130 GLY A C 16
ATOM 20771 O O . GLY A 1 21 ? -1.833 11.209 2.315 1.00 15.00 1130 GLY A O 16
ATOM 20775 N N . PRO A 1 22 ? -1.272 13.296 2.870 1.00 15.00 1131 PRO A N 16
ATOM 20776 C CA . PRO A 1 22 ? -1.060 13.746 1.481 1.00 15.00 1131 PRO A CA 16
ATOM 20777 C C . PRO A 1 22 ? 0.414 13.574 1.121 1.00 15.00 1131 PRO A C 16
ATOM 20778 O O . PRO A 1 22 ? 0.748 13.079 0.066 1.00 15.00 1131 PRO A O 16
ATOM 20789 N N . THR A 1 23 ? 1.298 13.982 2.002 1.00 15.00 1132 THR A N 16
ATOM 20790 C CA . THR A 1 23 ? 2.753 13.702 1.803 1.00 15.00 1132 THR A CA 16
ATOM 20791 C C . THR A 1 23 ? 2.988 12.191 1.755 1.00 15.00 1132 THR A C 16
ATOM 20792 O O . THR A 1 23 ? 3.804 11.708 0.992 1.00 15.00 1132 THR A O 16
ATOM 20803 N N . LEU A 1 24 ? 2.275 11.442 2.565 1.00 15.00 1133 LEU A N 16
ATOM 20804 C CA . LEU A 1 24 ? 2.430 9.954 2.543 1.00 15.00 1133 LEU A CA 16
ATOM 20805 C C . LEU A 1 24 ? 2.009 9.419 1.169 1.00 15.00 1133 LEU A C 16
ATOM 20806 O O . LEU A 1 24 ? 2.723 8.655 0.544 1.00 15.00 1133 LEU A O 16
ATOM 20822 N N . ARG A 1 25 ? 0.854 9.824 0.697 1.00 15.00 1134 ARG A N 16
ATOM 20823 C CA . ARG A 1 25 ? 0.393 9.376 -0.658 1.00 15.00 1134 ARG A CA 16
ATOM 20824 C C . ARG A 1 25 ? 1.369 9.832 -1.750 1.00 15.00 1134 ARG A C 16
ATOM 20825 O O . ARG A 1 25 ? 1.714 9.067 -2.634 1.00 15.00 1134 ARG A O 16
ATOM 20846 N N . THR A 1 26 ? 1.820 11.063 -1.698 1.00 15.00 1135 THR A N 16
ATOM 20847 C CA . THR A 1 26 ? 2.740 11.575 -2.765 1.00 15.00 1135 THR A CA 16
ATOM 20848 C C . THR A 1 26 ? 4.023 10.742 -2.801 1.00 15.00 1135 THR A C 16
ATOM 20849 O O . THR A 1 26 ? 4.518 10.400 -3.857 1.00 15.00 1135 THR A O 16
ATOM 20860 N N . LEU A 1 27 ? 4.562 10.412 -1.651 1.00 15.00 1136 LEU A N 16
ATOM 20861 C CA . LEU A 1 27 ? 5.800 9.568 -1.610 1.00 15.00 1136 LEU A CA 16
ATOM 20862 C C . LEU A 1 27 ? 5.551 8.223 -2.303 1.00 15.00 1136 LEU A C 16
ATOM 20863 O O . LEU A 1 27 ? 6.382 7.741 -3.052 1.00 15.00 1136 LEU A O 16
ATOM 20879 N N . CYS A 1 28 ? 4.410 7.618 -2.062 1.00 15.00 1137 CYS A N 16
ATOM 20880 C CA . CYS A 1 28 ? 4.112 6.299 -2.705 1.00 15.00 1137 CYS A CA 16
ATOM 20881 C C . CYS A 1 28 ? 4.089 6.451 -4.229 1.00 15.00 1137 CYS A C 16
ATOM 20882 O O . CYS A 1 28 ? 4.582 5.604 -4.951 1.00 15.00 1137 CYS A O 16
ATOM 20890 N N . MET A 1 29 ? 3.519 7.525 -4.716 1.00 15.00 1138 MET A N 16
ATOM 20891 C CA . MET A 1 29 ? 3.483 7.762 -6.197 1.00 15.00 1138 MET A CA 16
ATOM 20892 C C . MET A 1 29 ? 4.906 7.908 -6.748 1.00 15.00 1138 MET A C 16
ATOM 20893 O O . MET A 1 29 ? 5.221 7.406 -7.811 1.00 15.00 1138 MET A O 16
ATOM 20907 N N . GLN A 1 30 ? 5.762 8.592 -6.029 1.00 15.00 1139 GLN A N 16
ATOM 20908 C CA . GLN A 1 30 ? 7.177 8.763 -6.494 1.00 15.00 1139 GLN A CA 16
ATOM 20909 C C . GLN A 1 30 ? 7.865 7.401 -6.616 1.00 15.00 1139 GLN A C 16
ATOM 20910 O O . GLN A 1 30 ? 8.671 7.185 -7.503 1.00 15.00 1139 GLN A O 16
ATOM 20924 N N . HIS A 1 31 ? 7.551 6.486 -5.731 1.00 15.00 1140 HIS A N 16
ATOM 20925 C CA . HIS A 1 31 ? 8.182 5.129 -5.792 1.00 15.00 1140 HIS A CA 16
ATOM 20926 C C . HIS A 1 31 ? 7.748 4.395 -7.065 1.00 15.00 1140 HIS A C 16
ATOM 20927 O O . HIS A 1 31 ? 8.548 3.749 -7.718 1.00 15.00 1140 HIS A O 16
ATOM 20941 N N . GLY A 1 32 ? 6.489 4.491 -7.420 1.00 15.00 1141 GLY A N 16
ATOM 20942 C CA . GLY A 1 32 ? 5.996 3.807 -8.656 1.00 15.00 1141 GLY A CA 16
ATOM 20943 C C . GLY A 1 32 ? 4.741 4.525 -9.181 1.00 15.00 1141 GLY A C 16
ATOM 20944 O O . GLY A 1 32 ? 4.118 5.269 -8.450 1.00 15.00 1141 GLY A O 16
ATOM 20948 N N . PRO A 1 33 ? 4.394 4.288 -10.437 1.00 15.00 1142 PRO A N 16
ATOM 20949 C CA . PRO A 1 33 ? 3.167 4.911 -11.005 1.00 15.00 1142 PRO A CA 16
ATOM 20950 C C . PRO A 1 33 ? 1.935 4.477 -10.206 1.00 15.00 1142 PRO A C 16
ATOM 20951 O O . PRO A 1 33 ? 1.835 3.341 -9.778 1.00 15.00 1142 PRO A O 16
ATOM 20962 N N . LEU A 1 34 ? 0.999 5.373 -10.005 1.00 15.00 1143 LEU A N 16
ATOM 20963 C CA . LEU A 1 34 ? -0.165 5.061 -9.120 1.00 15.00 1143 LEU A CA 16
ATOM 20964 C C . LEU A 1 34 ? -1.435 4.845 -9.945 1.00 15.00 1143 LEU A C 16
ATOM 20965 O O . LEU A 1 34 ? -1.890 5.734 -10.642 1.00 15.00 1143 LEU A O 16
ATOM 20981 N N . VAL A 1 35 ? -2.008 3.669 -9.869 1.00 15.00 1144 VAL A N 16
ATOM 20982 C CA . VAL A 1 35 ? -3.359 3.445 -10.469 1.00 15.00 1144 VAL A CA 16
ATOM 20983 C C . VAL A 1 35 ? -4.433 4.010 -9.533 1.00 15.00 1144 VAL A C 16
ATOM 20984 O O . VAL A 1 35 ? -5.346 4.693 -9.957 1.00 15.00 1144 VAL A O 16
ATOM 20997 N N . SER A 1 36 ? -4.323 3.721 -8.258 1.00 15.00 1145 SER A N 16
ATOM 20998 C CA . SER A 1 36 ? -5.310 4.247 -7.267 1.00 15.00 1145 SER A CA 16
ATOM 20999 C C . SER A 1 36 ? -4.765 4.072 -5.845 1.00 15.00 1145 SER A C 16
ATOM 21000 O O . SER A 1 36 ? -4.188 3.049 -5.522 1.00 15.00 1145 SER A O 16
ATOM 21008 N N . PHE A 1 37 ? -4.943 5.059 -4.998 1.00 15.00 1146 PHE A N 16
ATOM 21009 C CA . PHE A 1 37 ? -4.462 4.940 -3.585 1.00 15.00 1146 PHE A CA 16
ATOM 21010 C C . PHE A 1 37 ? -5.504 5.504 -2.613 1.00 15.00 1146 PHE A C 16
ATOM 21011 O O . PHE A 1 37 ? -6.038 6.578 -2.821 1.00 15.00 1146 PHE A O 16
ATOM 21028 N N . HIS A 1 38 ? -5.795 4.783 -1.556 1.00 15.00 1147 HIS A N 16
ATOM 21029 C CA . HIS A 1 38 ? -6.683 5.331 -0.486 1.00 15.00 1147 HIS A CA 16
ATOM 21030 C C . HIS A 1 38 ? -6.010 5.161 0.889 1.00 15.00 1147 HIS A C 16
ATOM 21031 O O . HIS A 1 38 ? -5.988 4.069 1.421 1.00 15.00 1147 HIS A O 16
ATOM 21045 N N . PRO A 1 39 ? -5.474 6.240 1.431 1.00 15.00 1148 PRO A N 16
ATOM 21046 C CA . PRO A 1 39 ? -4.848 6.174 2.767 1.00 15.00 1148 PRO A CA 16
ATOM 21047 C C . PRO A 1 39 ? -5.877 6.468 3.863 1.00 15.00 1148 PRO A C 16
ATOM 21048 O O . PRO A 1 39 ? -6.594 7.450 3.798 1.00 15.00 1148 PRO A O 16
ATOM 21059 N N . TYR A 1 40 ? -5.956 5.625 4.866 1.00 15.00 1149 TYR A N 16
ATOM 21060 C CA . TYR A 1 40 ? -6.797 5.947 6.057 1.00 15.00 1149 TYR A CA 16
ATOM 21061 C C . TYR A 1 40 ? -5.901 6.251 7.261 1.00 15.00 1149 TYR A C 16
ATOM 21062 O O . TYR A 1 40 ? -5.049 5.458 7.621 1.00 15.00 1149 TYR A O 16
ATOM 21080 N N . LEU A 1 41 ? -6.086 7.390 7.885 1.00 15.00 1150 LEU A N 16
ATOM 21081 C CA . LEU A 1 41 ? -5.362 7.680 9.162 1.00 15.00 1150 LEU A CA 16
ATOM 21082 C C . LEU A 1 41 ? -5.998 6.936 10.343 1.00 15.00 1150 LEU A C 16
ATOM 21083 O O . LEU A 1 41 ? -5.305 6.369 11.166 1.00 15.00 1150 LEU A O 16
ATOM 21099 N N . ASN A 1 42 ? -7.307 6.930 10.429 1.00 15.00 1151 ASN A N 16
ATOM 21100 C CA . ASN A 1 42 ? -7.978 6.466 11.688 1.00 15.00 1151 ASN A CA 16
ATOM 21101 C C . ASN A 1 42 ? -7.662 4.994 11.951 1.00 15.00 1151 ASN A C 16
ATOM 21102 O O . ASN A 1 42 ? -7.227 4.627 13.027 1.00 15.00 1151 ASN A O 16
ATOM 21113 N N . GLN A 1 43 ? -7.880 4.153 10.972 1.00 15.00 1152 GLN A N 16
ATOM 21114 C CA . GLN A 1 43 ? -7.550 2.702 11.132 1.00 15.00 1152 GLN A CA 16
ATOM 21115 C C . GLN A 1 43 ? -6.029 2.490 11.166 1.00 15.00 1152 GLN A C 16
ATOM 21116 O O . GLN A 1 43 ? -5.553 1.476 11.645 1.00 15.00 1152 GLN A O 16
ATOM 21130 N N . GLY A 1 44 ? -5.265 3.435 10.664 1.00 15.00 1153 GLY A N 16
ATOM 21131 C CA . GLY A 1 44 ? -3.780 3.276 10.636 1.00 15.00 1153 GLY A CA 16
ATOM 21132 C C . GLY A 1 44 ? -3.389 2.333 9.495 1.00 15.00 1153 GLY A C 16
ATOM 21133 O O . GLY A 1 44 ? -2.406 1.616 9.583 1.00 15.00 1153 GLY A O 16
ATOM 21137 N N . ILE A 1 45 ? -4.156 2.332 8.432 1.00 15.00 1154 ILE A N 16
ATOM 21138 C CA . ILE A 1 45 ? -3.816 1.487 7.247 1.00 15.00 1154 ILE A CA 16
ATOM 21139 C C . ILE A 1 45 ? -3.942 2.303 5.956 1.00 15.00 1154 ILE A C 16
ATOM 21140 O O . ILE A 1 45 ? -4.713 3.238 5.878 1.00 15.00 1154 ILE A O 16
ATOM 21156 N N . ALA A 1 46 ? -3.189 1.949 4.948 1.00 15.00 1155 ALA A N 16
ATOM 21157 C CA . ALA A 1 46 ? -3.383 2.564 3.599 1.00 15.00 1155 ALA A CA 16
ATOM 21158 C C . ALA A 1 46 ? -3.267 1.489 2.515 1.00 15.00 1155 ALA A C 16
ATOM 21159 O O . ALA A 1 46 ? -2.346 0.696 2.520 1.00 15.00 1155 ALA A O 16
ATOM 21166 N N . LEU A 1 47 ? -4.193 1.462 1.587 1.00 15.00 1156 LEU A N 16
ATOM 21167 C CA . LEU A 1 47 ? -4.179 0.401 0.532 1.00 15.00 1156 LEU A CA 16
ATOM 21168 C C . LEU A 1 47 ? -3.932 1.032 -0.839 1.00 15.00 1156 LEU A C 16
ATOM 21169 O O . LEU A 1 47 ? -4.551 2.019 -1.189 1.00 15.00 1156 LEU A O 16
ATOM 21185 N N . CYS A 1 48 ? -3.035 0.471 -1.615 1.00 15.00 1157 CYS A N 16
ATOM 21186 C CA . CYS A 1 48 ? -2.701 1.080 -2.939 1.00 15.00 1157 CYS A CA 16
ATOM 21187 C C . CYS A 1 48 ? -2.422 -0.007 -3.986 1.00 15.00 1157 CYS A C 16
ATOM 21188 O O . CYS A 1 48 ? -1.953 -1.083 -3.668 1.00 15.00 1157 CYS A O 16
ATOM 21196 N N . LYS A 1 49 ? -2.711 0.280 -5.233 1.00 15.00 1158 LYS A N 16
ATOM 21197 C CA . LYS A 1 49 ? -2.489 -0.725 -6.316 1.00 15.00 1158 LYS A CA 16
ATOM 21198 C C . LYS A 1 49 ? -1.404 -0.241 -7.283 1.00 15.00 1158 LYS A C 16
ATOM 21199 O O . LYS A 1 49 ? -1.357 0.921 -7.644 1.00 15.00 1158 LYS A O 16
ATOM 21218 N N . TYR A 1 50 ? -0.533 -1.128 -7.701 1.00 15.00 1159 TYR A N 16
ATOM 21219 C CA . TYR A 1 50 ? 0.562 -0.737 -8.642 1.00 15.00 1159 TYR A CA 16
ATOM 21220 C C . TYR A 1 50 ? 0.250 -1.234 -10.058 1.00 15.00 1159 TYR A C 16
ATOM 21221 O O . TYR A 1 50 ? -0.580 -2.104 -10.249 1.00 15.00 1159 TYR A O 16
ATOM 21239 N N . THR A 1 51 ? 0.906 -0.680 -11.048 1.00 15.00 1160 THR A N 16
ATOM 21240 C CA . THR A 1 51 ? 0.598 -1.053 -12.466 1.00 15.00 1160 THR A CA 16
ATOM 21241 C C . THR A 1 51 ? 1.129 -2.455 -12.798 1.00 15.00 1160 THR A C 16
ATOM 21242 O O . THR A 1 51 ? 0.474 -3.221 -13.480 1.00 15.00 1160 THR A O 16
ATOM 21253 N N . THR A 1 52 ? 2.306 -2.796 -12.321 1.00 15.00 1161 THR A N 16
ATOM 21254 C CA . THR A 1 52 ? 2.928 -4.102 -12.716 1.00 15.00 1161 THR A CA 16
ATOM 21255 C C . THR A 1 52 ? 3.376 -4.899 -11.485 1.00 15.00 1161 THR A C 16
ATOM 21256 O O . THR A 1 52 ? 3.662 -4.346 -10.438 1.00 15.00 1161 THR A O 16
ATOM 21267 N N . ARG A 1 53 ? 3.443 -6.204 -11.616 1.00 15.00 1162 ARG A N 16
ATOM 21268 C CA . ARG A 1 53 ? 3.820 -7.069 -10.451 1.00 15.00 1162 ARG A CA 16
ATOM 21269 C C . ARG A 1 53 ? 5.224 -6.721 -9.950 1.00 15.00 1162 ARG A C 16
ATOM 21270 O O . ARG A 1 53 ? 5.472 -6.685 -8.758 1.00 15.00 1162 ARG A O 16
ATOM 21291 N N . GLU A 1 54 ? 6.144 -6.462 -10.849 1.00 15.00 1163 GLU A N 16
ATOM 21292 C CA . GLU A 1 54 ? 7.562 -6.229 -10.428 1.00 15.00 1163 GLU A CA 16
ATOM 21293 C C . GLU A 1 54 ? 7.664 -4.945 -9.602 1.00 15.00 1163 GLU A C 16
ATOM 21294 O O . GLU A 1 54 ? 8.367 -4.895 -8.608 1.00 15.00 1163 GLU A O 16
ATOM 21306 N N . GLU A 1 55 ? 6.967 -3.911 -10.004 1.00 15.00 1164 GLU A N 16
ATOM 21307 C CA . GLU A 1 55 ? 6.998 -2.635 -9.220 1.00 15.00 1164 GLU A CA 16
ATOM 21308 C C . GLU A 1 55 ? 6.403 -2.864 -7.830 1.00 15.00 1164 GLU A C 16
ATOM 21309 O O . GLU A 1 55 ? 6.880 -2.326 -6.850 1.00 15.00 1164 GLU A O 16
ATOM 21321 N N . ALA A 1 56 ? 5.365 -3.662 -7.741 1.00 15.00 1165 ALA A N 16
ATOM 21322 C CA . ALA A 1 56 ? 4.755 -3.958 -6.404 1.00 15.00 1165 ALA A CA 16
ATOM 21323 C C . ALA A 1 56 ? 5.782 -4.624 -5.482 1.00 15.00 1165 ALA A C 16
ATOM 21324 O O . ALA A 1 56 ? 5.933 -4.238 -4.338 1.00 15.00 1165 ALA A O 16
ATOM 21331 N N . ASN A 1 57 ? 6.489 -5.617 -5.969 1.00 15.00 1166 ASN A N 16
ATOM 21332 C CA . ASN A 1 57 ? 7.478 -6.331 -5.097 1.00 15.00 1166 ASN A CA 16
ATOM 21333 C C . ASN A 1 57 ? 8.553 -5.356 -4.615 1.00 15.00 1166 ASN A C 16
ATOM 21334 O O . ASN A 1 57 ? 8.941 -5.369 -3.460 1.00 15.00 1166 ASN A O 16
ATOM 21345 N N . LYS A 1 58 ? 9.033 -4.510 -5.493 1.00 15.00 1167 LYS A N 16
ATOM 21346 C CA . LYS A 1 58 ? 10.067 -3.506 -5.085 1.00 15.00 1167 LYS A CA 16
ATOM 21347 C C . LYS A 1 58 ? 9.500 -2.579 -4.010 1.00 15.00 1167 LYS A C 16
ATOM 21348 O O . LYS A 1 58 ? 10.168 -2.249 -3.045 1.00 15.00 1167 LYS A O 16
ATOM 21367 N N . ALA A 1 59 ? 8.266 -2.162 -4.169 1.00 15.00 1168 ALA A N 16
ATOM 21368 C CA . ALA A 1 59 ? 7.656 -1.228 -3.175 1.00 15.00 1168 ALA A CA 16
ATOM 21369 C C . ALA A 1 59 ? 7.598 -1.896 -1.801 1.00 15.00 1168 ALA A C 16
ATOM 21370 O O . ALA A 1 59 ? 7.869 -1.276 -0.792 1.00 15.00 1168 ALA A O 16
ATOM 21377 N N . GLN A 1 60 ? 7.250 -3.159 -1.758 1.00 15.00 1169 GLN A N 16
ATOM 21378 C CA . GLN A 1 60 ? 7.170 -3.875 -0.445 1.00 15.00 1169 GLN A CA 16
ATOM 21379 C C . GLN A 1 60 ? 8.552 -3.954 0.209 1.00 15.00 1169 GLN A C 16
ATOM 21380 O O . GLN A 1 60 ? 8.688 -3.772 1.406 1.00 15.00 1169 GLN A O 16
ATOM 21394 N N . MET A 1 61 ? 9.576 -4.222 -0.567 1.00 15.00 1170 MET A N 16
ATOM 21395 C CA . MET A 1 61 ? 10.949 -4.359 0.017 1.00 15.00 1170 MET A CA 16
ATOM 21396 C C . MET A 1 61 ? 11.377 -3.050 0.687 1.00 15.00 1170 MET A C 16
ATOM 21397 O O . MET A 1 61 ? 11.996 -3.056 1.735 1.00 15.00 1170 MET A O 16
ATOM 21411 N N . ALA A 1 62 ? 11.052 -1.931 0.085 1.00 15.00 1171 ALA A N 16
ATOM 21412 C CA . ALA A 1 62 ? 11.456 -0.612 0.669 1.00 15.00 1171 ALA A CA 16
ATOM 21413 C C . ALA A 1 62 ? 10.512 -0.193 1.806 1.00 15.00 1171 ALA A C 16
ATOM 21414 O O . ALA A 1 62 ? 10.949 0.264 2.846 1.00 15.00 1171 ALA A O 16
ATOM 21421 N N . LEU A 1 63 ? 9.225 -0.347 1.614 1.00 15.00 1172 LEU A N 16
ATOM 21422 C CA . LEU A 1 63 ? 8.237 0.230 2.583 1.00 15.00 1172 LEU A CA 16
ATOM 21423 C C . LEU A 1 63 ? 8.268 -0.514 3.924 1.00 15.00 1172 LEU A C 16
ATOM 21424 O O . LEU A 1 63 ? 8.072 0.080 4.969 1.00 15.00 1172 LEU A O 16
ATOM 21440 N N . ASN A 1 64 ? 8.515 -1.801 3.902 1.00 15.00 1173 ASN A N 16
ATOM 21441 C CA . ASN A 1 64 ? 8.414 -2.610 5.160 1.00 15.00 1173 ASN A CA 16
ATOM 21442 C C . ASN A 1 64 ? 9.622 -2.353 6.068 1.00 15.00 1173 ASN A C 16
ATOM 21443 O O . ASN A 1 64 ? 10.689 -1.992 5.612 1.00 15.00 1173 ASN A O 16
ATOM 21454 N N . ASN A 1 65 ? 9.456 -2.541 7.361 1.00 15.00 1174 ASN A N 16
ATOM 21455 C CA . ASN A 1 65 ? 10.607 -2.410 8.318 1.00 15.00 1174 ASN A CA 16
ATOM 21456 C C . ASN A 1 65 ? 11.244 -1.025 8.195 1.00 15.00 1174 ASN A C 16
ATOM 21457 O O . ASN A 1 65 ? 12.446 -0.875 8.325 1.00 15.00 1174 ASN A O 16
ATOM 21468 N N . CYS A 1 66 ? 10.445 -0.017 7.947 1.00 15.00 1175 CYS A N 16
ATOM 21469 C CA . CYS A 1 66 ? 11.006 1.347 7.705 1.00 15.00 1175 CYS A CA 16
ATOM 21470 C C . CYS A 1 66 ? 10.735 2.237 8.915 1.00 15.00 1175 CYS A C 16
ATOM 21471 O O . CYS A 1 66 ? 9.605 2.395 9.328 1.00 15.00 1175 CYS A O 16
ATOM 21479 N N . VAL A 1 67 ? 11.763 2.819 9.485 1.00 15.00 1176 VAL A N 16
ATOM 21480 C CA . VAL A 1 67 ? 11.572 3.631 10.725 1.00 15.00 1176 VAL A CA 16
ATOM 21481 C C . VAL A 1 67 ? 11.741 5.120 10.414 1.00 15.00 1176 VAL A C 16
ATOM 21482 O O . VAL A 1 67 ? 12.708 5.535 9.803 1.00 15.00 1176 VAL A O 16
ATOM 21495 N N . LEU A 1 68 ? 10.797 5.918 10.837 1.00 15.00 1177 LEU A N 16
ATOM 21496 C CA . LEU A 1 68 ? 10.932 7.397 10.712 1.00 15.00 1177 LEU A CA 16
ATOM 21497 C C . LEU A 1 68 ? 10.864 8.015 12.107 1.00 15.00 1177 LEU A C 16
ATOM 21498 O O . LEU A 1 68 ? 10.481 7.355 13.054 1.00 15.00 1177 LEU A O 16
ATOM 21514 N N . ALA A 1 69 ? 11.235 9.269 12.247 1.00 15.00 1178 ALA A N 16
ATOM 21515 C CA . ALA A 1 69 ? 11.279 9.916 13.605 1.00 15.00 1178 ALA A CA 16
ATOM 21516 C C . ALA A 1 69 ? 9.984 9.663 14.397 1.00 15.00 1178 ALA A C 16
ATOM 21517 O O . ALA A 1 69 ? 8.950 10.200 14.082 1.00 15.00 1178 ALA A O 16
ATOM 21524 N N . ASN A 1 70 ? 10.077 8.820 15.406 1.00 15.00 1179 ASN A N 16
ATOM 21525 C CA . ASN A 1 70 ? 8.975 8.583 16.412 1.00 15.00 1179 ASN A CA 16
ATOM 21526 C C . ASN A 1 70 ? 7.821 7.743 15.812 1.00 15.00 1179 ASN A C 16
ATOM 21527 O O . ASN A 1 70 ? 6.807 7.551 16.458 1.00 15.00 1179 ASN A O 16
ATOM 21538 N N . THR A 1 71 ? 7.963 7.246 14.598 1.00 15.00 1180 THR A N 16
ATOM 21539 C CA . THR A 1 71 ? 6.875 6.388 14.009 1.00 15.00 1180 THR A CA 16
ATOM 21540 C C . THR A 1 71 ? 7.481 5.216 13.228 1.00 15.00 1180 THR A C 16
ATOM 21541 O O . THR A 1 71 ? 8.582 5.306 12.719 1.00 15.00 1180 THR A O 16
ATOM 21552 N N . THR A 1 72 ? 6.767 4.122 13.129 1.00 15.00 1181 THR A N 16
ATOM 21553 C CA . THR A 1 72 ? 7.285 2.942 12.369 1.00 15.00 1181 THR A CA 16
ATOM 21554 C C . THR A 1 72 ? 6.313 2.571 11.246 1.00 15.00 1181 THR A C 16
ATOM 21555 O O . THR A 1 72 ? 5.113 2.522 11.450 1.00 15.00 1181 THR A O 16
ATOM 21566 N N . ILE A 1 73 ? 6.823 2.309 10.066 1.00 15.00 1182 ILE A N 16
ATOM 21567 C CA . ILE A 1 73 ? 5.931 1.931 8.926 1.00 15.00 1182 ILE A CA 16
ATOM 21568 C C . ILE A 1 73 ? 6.206 0.485 8.507 1.00 15.00 1182 ILE A C 16
ATOM 21569 O O . ILE A 1 73 ? 7.340 0.097 8.295 1.00 15.00 1182 ILE A O 16
ATOM 21585 N N . PHE A 1 74 ? 5.172 -0.306 8.388 1.00 15.00 1183 PHE A N 16
ATOM 21586 C CA . PHE A 1 74 ? 5.347 -1.733 7.980 1.00 15.00 1183 PHE A CA 16
ATOM 21587 C C . PHE A 1 74 ? 4.630 -1.991 6.654 1.00 15.00 1183 PHE A C 16
ATOM 21588 O O . PHE A 1 74 ? 3.665 -1.326 6.331 1.00 15.00 1183 PHE A O 16
ATOM 21605 N N . ALA A 1 75 ? 5.093 -2.950 5.888 1.00 15.00 1184 ALA A N 16
ATOM 21606 C CA . ALA A 1 75 ? 4.407 -3.285 4.601 1.00 15.00 1184 ALA A CA 16
ATOM 21607 C C . ALA A 1 75 ? 4.014 -4.765 4.578 1.00 15.00 1184 ALA A C 16
ATOM 21608 O O . ALA A 1 75 ? 4.792 -5.629 4.941 1.00 15.00 1184 ALA A O 16
ATOM 21615 N N . GLU A 1 76 ? 2.811 -5.054 4.153 1.00 15.00 1185 GLU A N 16
ATOM 21616 C CA . GLU A 1 76 ? 2.355 -6.477 4.063 1.00 15.00 1185 GLU A CA 16
ATOM 21617 C C . GLU A 1 76 ? 1.598 -6.705 2.751 1.00 15.00 1185 GLU A C 16
ATOM 21618 O O . GLU A 1 76 ? 1.199 -5.766 2.087 1.00 15.00 1185 GLU A O 16
ATOM 21630 N N . SER A 1 77 ? 1.399 -7.946 2.378 1.00 15.00 1186 SER A N 16
ATOM 21631 C CA . SER A 1 77 ? 0.654 -8.247 1.117 1.00 15.00 1186 SER A CA 16
ATOM 21632 C C . SER A 1 77 ? -0.652 -9.001 1.433 1.00 15.00 1186 SER A C 16
ATOM 21633 O O . SER A 1 77 ? -0.654 -10.214 1.486 1.00 15.00 1186 SER A O 16
ATOM 21641 N N . PRO A 1 78 ? -1.733 -8.266 1.635 1.00 15.00 1187 PRO A N 16
ATOM 21642 C CA . PRO A 1 78 ? -3.034 -8.920 1.936 1.00 15.00 1187 PRO A CA 16
ATOM 21643 C C . PRO A 1 78 ? -3.486 -9.779 0.753 1.00 15.00 1187 PRO A C 16
ATOM 21644 O O . PRO A 1 78 ? -3.076 -9.561 -0.373 1.00 15.00 1187 PRO A O 16
ATOM 21655 N N . SER A 1 79 ? -4.328 -10.751 1.004 1.00 15.00 1188 SER A N 16
ATOM 21656 C CA . SER A 1 79 ? -4.850 -11.608 -0.107 1.00 15.00 1188 SER A CA 16
ATOM 21657 C C . SER A 1 79 ? -5.779 -10.793 -1.003 1.00 15.00 1188 SER A C 16
ATOM 21658 O O . SER A 1 79 ? -6.387 -9.835 -0.568 1.00 15.00 1188 SER A O 16
ATOM 21666 N N . GLU A 1 80 ? -5.894 -11.167 -2.258 1.00 15.00 1189 GLU A N 16
ATOM 21667 C CA . GLU A 1 80 ? -6.838 -10.450 -3.181 1.00 15.00 1189 GLU A CA 16
ATOM 21668 C C . GLU A 1 80 ? -8.254 -10.479 -2.597 1.00 15.00 1189 GLU A C 16
ATOM 21669 O O . GLU A 1 80 ? -9.004 -9.526 -2.708 1.00 15.00 1189 GLU A O 16
ATOM 21681 N N . ASN A 1 81 ? -8.613 -11.572 -1.973 1.00 15.00 1190 ASN A N 16
ATOM 21682 C CA . ASN A 1 81 ? -9.904 -11.620 -1.222 1.00 15.00 1190 ASN A CA 16
ATOM 21683 C C . ASN A 1 81 ? -9.874 -10.603 -0.079 1.00 15.00 1190 ASN A C 16
ATOM 21684 O O . ASN A 1 81 ? -10.858 -9.934 0.186 1.00 15.00 1190 ASN A O 16
ATOM 21695 N N . GLU A 1 82 ? -8.751 -10.475 0.598 1.00 15.00 1191 GLU A N 16
ATOM 21696 C CA . GLU A 1 82 ? -8.673 -9.492 1.725 1.00 15.00 1191 GLU A CA 16
ATOM 21697 C C . GLU A 1 82 ? -8.765 -8.066 1.177 1.00 15.00 1191 GLU A C 16
ATOM 21698 O O . GLU A 1 82 ? -9.340 -7.193 1.798 1.00 15.00 1191 GLU A O 16
ATOM 21710 N N . VAL A 1 83 ? -8.205 -7.828 0.014 1.00 15.00 1192 VAL A N 16
ATOM 21711 C CA . VAL A 1 83 ? -8.300 -6.466 -0.602 1.00 15.00 1192 VAL A CA 16
ATOM 21712 C C . VAL A 1 83 ? -9.770 -6.131 -0.881 1.00 15.00 1192 VAL A C 16
ATOM 21713 O O . VAL A 1 83 ? -10.220 -5.030 -0.626 1.00 15.00 1192 VAL A O 16
ATOM 21726 N N . GLN A 1 84 ? -10.517 -7.077 -1.400 1.00 15.00 1193 GLN A N 16
ATOM 21727 C CA . GLN A 1 84 ? -11.969 -6.826 -1.679 1.00 15.00 1193 GLN A CA 16
ATOM 21728 C C . GLN A 1 84 ? -12.698 -6.471 -0.381 1.00 15.00 1193 GLN A C 16
ATOM 21729 O O . GLN A 1 84 ? -13.524 -5.576 -0.347 1.00 15.00 1193 GLN A O 16
ATOM 21743 N N . SER A 1 85 ? -12.392 -7.165 0.687 1.00 15.00 1194 SER A N 16
ATOM 21744 C CA . SER A 1 85 ? -13.065 -6.878 1.996 1.00 15.00 1194 SER A CA 16
ATOM 21745 C C . SER A 1 85 ? -12.788 -5.437 2.429 1.00 15.00 1194 SER A C 16
ATOM 21746 O O . SER A 1 85 ? -13.662 -4.755 2.934 1.00 15.00 1194 SER A O 16
ATOM 21754 N N . ILE A 1 86 ? -11.577 -4.973 2.236 1.00 15.00 1195 ILE A N 16
ATOM 21755 C CA . ILE A 1 86 ? -11.242 -3.557 2.597 1.00 15.00 1195 ILE A CA 16
ATOM 21756 C C . ILE A 1 86 ? -12.076 -2.592 1.744 1.00 15.00 1195 ILE A C 16
ATOM 21757 O O . ILE A 1 86 ? -12.629 -1.629 2.244 1.00 15.00 1195 ILE A O 16
ATOM 21773 N N . MET A 1 87 ? -12.164 -2.847 0.462 1.00 15.00 1196 MET A N 16
ATOM 21774 C CA . MET A 1 87 ? -12.957 -1.949 -0.440 1.00 15.00 1196 MET A CA 16
ATOM 21775 C C . MET A 1 87 ? -14.416 -1.889 0.021 1.00 15.00 1196 MET A C 16
ATOM 21776 O O . MET A 1 87 ? -15.070 -0.869 -0.089 1.00 15.00 1196 MET A O 16
ATOM 21790 N N . GLN A 1 88 ? -14.921 -2.981 0.538 1.00 15.00 1197 GLN A N 16
ATOM 21791 C CA . GLN A 1 88 ? -16.328 -3.001 1.043 1.00 15.00 1197 GLN A CA 16
ATOM 21792 C C . GLN A 1 88 ? -16.361 -2.640 2.531 1.00 15.00 1197 GLN A C 16
ATOM 21793 O O . GLN A 1 88 ? -15.540 -3.091 3.306 1.00 15.00 1197 GLN A O 16
ATOM 21807 N N . HIS A 1 89 ? -17.310 -1.824 2.934 1.00 15.00 1198 HIS A N 16
ATOM 21808 C CA . HIS A 1 89 ? -17.419 -1.412 4.377 1.00 15.00 1198 HIS A CA 16
ATOM 21809 C C . HIS A 1 89 ? -16.085 -0.857 4.894 1.00 15.00 1198 HIS A C 16
ATOM 21810 O O . HIS A 1 89 ? -15.886 -0.869 6.098 1.00 15.00 1198 HIS A O 16
ATOM 21825 N N . GLY A 1 1 ? -0.960 -28.972 -10.320 1.00 15.00 1110 GLY A N 17
ATOM 21826 C CA . GLY A 1 1 ? -1.617 -27.760 -9.753 1.00 15.00 1110 GLY A CA 17
ATOM 21827 C C . GLY A 1 1 ? -1.760 -26.697 -10.844 1.00 15.00 1110 GLY A C 17
ATOM 21828 O O . GLY A 1 1 ? -0.996 -26.663 -11.791 1.00 15.00 1110 GLY A O 17
ATOM 21834 N N . ALA A 1 2 ? -2.735 -25.831 -10.713 1.00 15.00 1111 ALA A N 17
ATOM 21835 C CA . ALA A 1 2 ? -2.940 -24.759 -11.735 1.00 15.00 1111 ALA A CA 17
ATOM 21836 C C . ALA A 1 2 ? -2.431 -23.417 -11.204 1.00 15.00 1111 ALA A C 17
ATOM 21837 O O . ALA A 1 2 ? -2.511 -23.140 -10.021 1.00 15.00 1111 ALA A O 17
ATOM 21844 N N . MET A 1 3 ? -1.909 -22.586 -12.073 1.00 15.00 1112 MET A N 17
ATOM 21845 C CA . MET A 1 3 ? -1.382 -21.259 -11.632 1.00 15.00 1112 MET A CA 17
ATOM 21846 C C . MET A 1 3 ? -2.417 -20.163 -11.899 1.00 15.00 1112 MET A C 17
ATOM 21847 O O . MET A 1 3 ? -3.051 -20.138 -12.939 1.00 15.00 1112 MET A O 17
ATOM 21861 N N . ALA A 1 4 ? -2.587 -19.258 -10.966 1.00 15.00 1113 ALA A N 17
ATOM 21862 C CA . ALA A 1 4 ? -3.576 -18.153 -11.151 1.00 15.00 1113 ALA A CA 17
ATOM 21863 C C . ALA A 1 4 ? -2.849 -16.818 -11.325 1.00 15.00 1113 ALA A C 17
ATOM 21864 O O . ALA A 1 4 ? -1.750 -16.634 -10.835 1.00 15.00 1113 ALA A O 17
ATOM 21871 N N . TRP A 1 5 ? -3.459 -15.887 -12.019 1.00 15.00 1114 TRP A N 17
ATOM 21872 C CA . TRP A 1 5 ? -2.803 -14.564 -12.253 1.00 15.00 1114 TRP A CA 17
ATOM 21873 C C . TRP A 1 5 ? -3.378 -13.516 -11.295 1.00 15.00 1114 TRP A C 17
ATOM 21874 O O . TRP A 1 5 ? -4.570 -13.472 -11.056 1.00 15.00 1114 TRP A O 17
ATOM 21895 N N . GLY A 1 6 ? -2.533 -12.677 -10.750 1.00 15.00 1115 GLY A N 17
ATOM 21896 C CA . GLY A 1 6 ? -3.007 -11.645 -9.779 1.00 15.00 1115 GLY A CA 17
ATOM 21897 C C . GLY A 1 6 ? -2.427 -10.280 -10.152 1.00 15.00 1115 GLY A C 17
ATOM 21898 O O . GLY A 1 6 ? -1.548 -10.178 -10.989 1.00 15.00 1115 GLY A O 17
ATOM 21902 N N . SER A 1 7 ? -2.916 -9.233 -9.536 1.00 15.00 1116 SER A N 17
ATOM 21903 C CA . SER A 1 7 ? -2.380 -7.866 -9.816 1.00 15.00 1116 SER A CA 17
ATOM 21904 C C . SER A 1 7 ? -1.599 -7.354 -8.603 1.00 15.00 1116 SER A C 17
ATOM 21905 O O . SER A 1 7 ? -1.881 -7.721 -7.477 1.00 15.00 1116 SER A O 17
ATOM 21913 N N . SER A 1 8 ? -0.620 -6.511 -8.827 1.00 15.00 1117 SER A N 17
ATOM 21914 C CA . SER A 1 8 ? 0.244 -6.037 -7.696 1.00 15.00 1117 SER A CA 17
ATOM 21915 C C . SER A 1 8 ? -0.592 -5.273 -6.665 1.00 15.00 1117 SER A C 17
ATOM 21916 O O . SER A 1 8 ? -1.239 -4.293 -6.980 1.00 15.00 1117 SER A O 17
ATOM 21924 N N . TRP A 1 9 ? -0.578 -5.722 -5.435 1.00 15.00 1118 TRP A N 17
ATOM 21925 C CA . TRP A 1 9 ? -1.174 -4.922 -4.325 1.00 15.00 1118 TRP A CA 17
ATOM 21926 C C . TRP A 1 9 ? -0.188 -4.823 -3.157 1.00 15.00 1118 TRP A C 17
ATOM 21927 O O . TRP A 1 9 ? 0.404 -5.810 -2.761 1.00 15.00 1118 TRP A O 17
ATOM 21948 N N . LEU A 1 10 ? -0.007 -3.648 -2.603 1.00 15.00 1119 LEU A N 17
ATOM 21949 C CA . LEU A 1 10 ? 0.740 -3.532 -1.313 1.00 15.00 1119 LEU A CA 17
ATOM 21950 C C . LEU A 1 10 ? -0.123 -2.826 -0.271 1.00 15.00 1119 LEU A C 17
ATOM 21951 O O . LEU A 1 10 ? -0.760 -1.829 -0.558 1.00 15.00 1119 LEU A O 17
ATOM 21967 N N . LEU A 1 11 ? -0.148 -3.337 0.933 1.00 15.00 1120 LEU A N 17
ATOM 21968 C CA . LEU A 1 11 ? -0.871 -2.640 2.034 1.00 15.00 1120 LEU A CA 17
ATOM 21969 C C . LEU A 1 11 ? 0.125 -2.201 3.107 1.00 15.00 1120 LEU A C 17
ATOM 21970 O O . LEU A 1 11 ? 0.824 -3.013 3.681 1.00 15.00 1120 LEU A O 17
ATOM 21986 N N . LEU A 1 12 ? 0.191 -0.922 3.375 1.00 15.00 1121 LEU A N 17
ATOM 21987 C CA . LEU A 1 12 ? 1.107 -0.415 4.441 1.00 15.00 1121 LEU A CA 17
ATOM 21988 C C . LEU A 1 12 ? 0.326 -0.241 5.740 1.00 15.00 1121 LEU A C 17
ATOM 21989 O O . LEU A 1 12 ? -0.816 0.176 5.727 1.00 15.00 1121 LEU A O 17
ATOM 22005 N N . LYS A 1 13 ? 0.930 -0.559 6.855 1.00 15.00 1122 LYS A N 17
ATOM 22006 C CA . LYS A 1 13 ? 0.172 -0.580 8.139 1.00 15.00 1122 LYS A CA 17
ATOM 22007 C C . LYS A 1 13 ? 0.951 0.102 9.264 1.00 15.00 1122 LYS A C 17
ATOM 22008 O O . LYS A 1 13 ? 2.101 0.473 9.114 1.00 15.00 1122 LYS A O 17
ATOM 22027 N N . ASN A 1 14 ? 0.309 0.260 10.401 1.00 15.00 1123 ASN A N 17
ATOM 22028 C CA . ASN A 1 14 ? 0.930 0.922 11.607 1.00 15.00 1123 ASN A CA 17
ATOM 22029 C C . ASN A 1 14 ? 1.076 2.415 11.341 1.00 15.00 1123 ASN A C 17
ATOM 22030 O O . ASN A 1 14 ? 2.110 3.012 11.573 1.00 15.00 1123 ASN A O 17
ATOM 22041 N N . LEU A 1 15 ? 0.027 3.010 10.851 1.00 15.00 1124 LEU A N 17
ATOM 22042 C CA . LEU A 1 15 ? -0.051 4.496 10.774 1.00 15.00 1124 LEU A CA 17
ATOM 22043 C C . LEU A 1 15 ? -0.898 5.017 11.937 1.00 15.00 1124 LEU A C 17
ATOM 22044 O O . LEU A 1 15 ? -1.908 4.428 12.281 1.00 15.00 1124 LEU A O 17
ATOM 22060 N N . THR A 1 16 ? -0.500 6.109 12.543 1.00 15.00 1125 THR A N 17
ATOM 22061 C CA . THR A 1 16 ? -1.240 6.613 13.743 1.00 15.00 1125 THR A CA 17
ATOM 22062 C C . THR A 1 16 ? -2.580 7.222 13.320 1.00 15.00 1125 THR A C 17
ATOM 22063 O O . THR A 1 16 ? -2.727 7.719 12.219 1.00 15.00 1125 THR A O 17
ATOM 22074 N N . ALA A 1 17 ? -3.556 7.190 14.194 1.00 15.00 1126 ALA A N 17
ATOM 22075 C CA . ALA A 1 17 ? -4.875 7.836 13.886 1.00 15.00 1126 ALA A CA 17
ATOM 22076 C C . ALA A 1 17 ? -4.689 9.332 13.587 1.00 15.00 1126 ALA A C 17
ATOM 22077 O O . ALA A 1 17 ? -5.537 9.955 12.976 1.00 15.00 1126 ALA A O 17
ATOM 22084 N N . GLN A 1 18 ? -3.588 9.910 14.013 1.00 15.00 1127 GLN A N 17
ATOM 22085 C CA . GLN A 1 18 ? -3.345 11.364 13.773 1.00 15.00 1127 GLN A CA 17
ATOM 22086 C C . GLN A 1 18 ? -2.708 11.613 12.396 1.00 15.00 1127 GLN A C 17
ATOM 22087 O O . GLN A 1 18 ? -2.193 12.690 12.149 1.00 15.00 1127 GLN A O 17
ATOM 22101 N N . ILE A 1 19 ? -2.732 10.644 11.497 1.00 15.00 1128 ILE A N 17
ATOM 22102 C CA . ILE A 1 19 ? -2.124 10.874 10.144 1.00 15.00 1128 ILE A CA 17
ATOM 22103 C C . ILE A 1 19 ? -3.084 11.725 9.295 1.00 15.00 1128 ILE A C 17
ATOM 22104 O O . ILE A 1 19 ? -4.226 11.371 9.083 1.00 15.00 1128 ILE A O 17
ATOM 22120 N N . ASP A 1 20 ? -2.619 12.843 8.814 1.00 15.00 1129 ASP A N 17
ATOM 22121 C CA . ASP A 1 20 ? -3.071 13.342 7.488 1.00 15.00 1129 ASP A CA 17
ATOM 22122 C C . ASP A 1 20 ? -2.110 12.799 6.429 1.00 15.00 1129 ASP A C 17
ATOM 22123 O O . ASP A 1 20 ? -0.920 13.059 6.507 1.00 15.00 1129 ASP A O 17
ATOM 22132 N N . GLY A 1 21 ? -2.587 12.061 5.450 1.00 15.00 1130 GLY A N 17
ATOM 22133 C CA . GLY A 1 21 ? -1.631 11.449 4.473 1.00 15.00 1130 GLY A CA 17
ATOM 22134 C C . GLY A 1 21 ? -1.919 11.945 3.051 1.00 15.00 1130 GLY A C 17
ATOM 22135 O O . GLY A 1 21 ? -2.347 11.182 2.209 1.00 15.00 1130 GLY A O 17
ATOM 22139 N N . PRO A 1 22 ? -1.653 13.214 2.817 1.00 15.00 1131 PRO A N 17
ATOM 22140 C CA . PRO A 1 22 ? -1.409 13.685 1.439 1.00 15.00 1131 PRO A CA 17
ATOM 22141 C C . PRO A 1 22 ? 0.048 13.411 1.073 1.00 15.00 1131 PRO A C 17
ATOM 22142 O O . PRO A 1 22 ? 0.348 12.938 -0.004 1.00 15.00 1131 PRO A O 17
ATOM 22153 N N . THR A 1 23 ? 0.955 13.709 1.973 1.00 15.00 1132 THR A N 17
ATOM 22154 C CA . THR A 1 23 ? 2.381 13.305 1.774 1.00 15.00 1132 THR A CA 17
ATOM 22155 C C . THR A 1 23 ? 2.482 11.781 1.695 1.00 15.00 1132 THR A C 17
ATOM 22156 O O . THR A 1 23 ? 3.266 11.246 0.935 1.00 15.00 1132 THR A O 17
ATOM 22167 N N . LEU A 1 24 ? 1.692 11.079 2.476 1.00 15.00 1133 LEU A N 17
ATOM 22168 C CA . LEU A 1 24 ? 1.718 9.584 2.419 1.00 15.00 1133 LEU A CA 17
ATOM 22169 C C . LEU A 1 24 ? 1.253 9.116 1.035 1.00 15.00 1133 LEU A C 17
ATOM 22170 O O . LEU A 1 24 ? 1.889 8.292 0.402 1.00 15.00 1133 LEU A O 17
ATOM 22186 N N . ARG A 1 25 ? 0.149 9.646 0.562 1.00 15.00 1134 ARG A N 17
ATOM 22187 C CA . ARG A 1 25 ? -0.330 9.289 -0.815 1.00 15.00 1134 ARG A CA 17
ATOM 22188 C C . ARG A 1 25 ? 0.721 9.662 -1.870 1.00 15.00 1134 ARG A C 17
ATOM 22189 O O . ARG A 1 25 ? 1.013 8.885 -2.763 1.00 15.00 1134 ARG A O 17
ATOM 22210 N N . THR A 1 26 ? 1.292 10.838 -1.772 1.00 15.00 1135 THR A N 17
ATOM 22211 C CA . THR A 1 26 ? 2.309 11.269 -2.783 1.00 15.00 1135 THR A CA 17
ATOM 22212 C C . THR A 1 26 ? 3.519 10.336 -2.734 1.00 15.00 1135 THR A C 17
ATOM 22213 O O . THR A 1 26 ? 4.125 10.041 -3.746 1.00 15.00 1135 THR A O 17
ATOM 22224 N N . LEU A 1 27 ? 3.874 9.867 -1.561 1.00 15.00 1136 LEU A N 17
ATOM 22225 C CA . LEU A 1 27 ? 5.007 8.889 -1.443 1.00 15.00 1136 LEU A CA 17
ATOM 22226 C C . LEU A 1 27 ? 4.720 7.639 -2.281 1.00 15.00 1136 LEU A C 17
ATOM 22227 O O . LEU A 1 27 ? 5.590 7.132 -2.967 1.00 15.00 1136 LEU A O 17
ATOM 22243 N N . CYS A 1 28 ? 3.504 7.141 -2.234 1.00 15.00 1137 CYS A N 17
ATOM 22244 C CA . CYS A 1 28 ? 3.148 5.948 -3.071 1.00 15.00 1137 CYS A CA 17
ATOM 22245 C C . CYS A 1 28 ? 3.326 6.280 -4.555 1.00 15.00 1137 CYS A C 17
ATOM 22246 O O . CYS A 1 28 ? 3.818 5.476 -5.325 1.00 15.00 1137 CYS A O 17
ATOM 22254 N N . MET A 1 29 ? 2.927 7.461 -4.955 1.00 15.00 1138 MET A N 17
ATOM 22255 C CA . MET A 1 29 ? 3.130 7.891 -6.376 1.00 15.00 1138 MET A CA 17
ATOM 22256 C C . MET A 1 29 ? 4.624 7.934 -6.712 1.00 15.00 1138 MET A C 17
ATOM 22257 O O . MET A 1 29 ? 5.037 7.565 -7.796 1.00 15.00 1138 MET A O 17
ATOM 22271 N N . GLN A 1 30 ? 5.435 8.386 -5.788 1.00 15.00 1139 GLN A N 17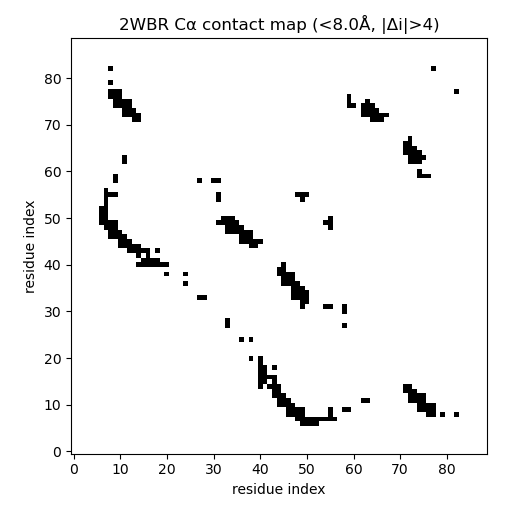
ATOM 22272 C CA . GLN A 1 30 ? 6.909 8.476 -6.043 1.00 15.00 1139 GLN A CA 17
ATOM 22273 C C . GLN A 1 30 ? 7.498 7.083 -6.288 1.00 15.00 1139 GLN A C 17
ATOM 22274 O O . GLN A 1 30 ? 8.341 6.902 -7.147 1.00 15.00 1139 GLN A O 17
ATOM 22288 N N . HIS A 1 31 ? 7.059 6.101 -5.537 1.00 15.00 1140 HIS A N 17
ATOM 22289 C CA . HIS A 1 31 ? 7.648 4.728 -5.666 1.00 15.00 1140 HIS A CA 17
ATOM 22290 C C . HIS A 1 31 ? 7.336 4.128 -7.040 1.00 15.00 1140 HIS A C 17
ATOM 22291 O O . HIS A 1 31 ? 8.187 3.517 -7.661 1.00 15.00 1140 HIS A O 17
ATOM 22305 N N . GLY A 1 32 ? 6.126 4.299 -7.518 1.00 15.00 1141 GLY A N 17
ATOM 22306 C CA . GLY A 1 32 ? 5.735 3.677 -8.821 1.00 15.00 1141 GLY A CA 17
ATOM 22307 C C . GLY A 1 32 ? 4.676 4.547 -9.522 1.00 15.00 1141 GLY A C 17
ATOM 22308 O O . GLY A 1 32 ? 4.232 5.529 -8.965 1.00 15.00 1141 GLY A O 17
ATOM 22312 N N . PRO A 1 33 ? 4.292 4.164 -10.733 1.00 15.00 1142 PRO A N 17
ATOM 22313 C CA . PRO A 1 33 ? 3.286 4.961 -11.491 1.00 15.00 1142 PRO A CA 17
ATOM 22314 C C . PRO A 1 33 ? 1.992 5.116 -10.683 1.00 15.00 1142 PRO A C 17
ATOM 22315 O O . PRO A 1 33 ? 1.685 4.308 -9.827 1.00 15.00 1142 PRO A O 17
ATOM 22326 N N . LEU A 1 34 ? 1.236 6.153 -10.953 1.00 15.00 1143 LEU A N 17
ATOM 22327 C CA . LEU A 1 34 ? 0.005 6.424 -10.151 1.00 15.00 1143 LEU A CA 17
ATOM 22328 C C . LEU A 1 34 ? -1.200 5.697 -10.752 1.00 15.00 1143 LEU A C 17
ATOM 22329 O O . LEU A 1 34 ? -1.493 5.829 -11.926 1.00 15.00 1143 LEU A O 17
ATOM 22345 N N . VAL A 1 35 ? -1.894 4.930 -9.950 1.00 15.00 1144 VAL A N 17
ATOM 22346 C CA . VAL A 1 35 ? -3.136 4.251 -10.431 1.00 15.00 1144 VAL A CA 17
ATOM 22347 C C . VAL A 1 35 ? -4.289 4.546 -9.464 1.00 15.00 1144 VAL A C 17
ATOM 22348 O O . VAL A 1 35 ? -5.243 5.217 -9.814 1.00 15.00 1144 VAL A O 17
ATOM 22361 N N . SER A 1 36 ? -4.204 4.048 -8.254 1.00 15.00 1145 SER A N 17
ATOM 22362 C CA . SER A 1 36 ? -5.240 4.371 -7.227 1.00 15.00 1145 SER A CA 17
ATOM 22363 C C . SER A 1 36 ? -4.694 4.094 -5.823 1.00 15.00 1145 SER A C 17
ATOM 22364 O O . SER A 1 36 ? -4.382 2.966 -5.486 1.00 15.00 1145 SER A O 17
ATOM 22372 N N . PHE A 1 37 ? -4.575 5.117 -5.010 1.00 15.00 1146 PHE A N 17
ATOM 22373 C CA . PHE A 1 37 ? -4.136 4.913 -3.595 1.00 15.00 1146 PHE A CA 17
ATOM 22374 C C . PHE A 1 37 ? -5.205 5.439 -2.630 1.00 15.00 1146 PHE A C 17
ATOM 22375 O O . PHE A 1 37 ? -5.747 6.512 -2.821 1.00 15.00 1146 PHE A O 17
ATOM 22392 N N . HIS A 1 38 ? -5.509 4.690 -1.600 1.00 15.00 1147 HIS A N 17
ATOM 22393 C CA . HIS A 1 38 ? -6.436 5.194 -0.541 1.00 15.00 1147 HIS A CA 17
ATOM 22394 C C . HIS A 1 38 ? -5.799 5.007 0.848 1.00 15.00 1147 HIS A C 17
ATOM 22395 O O . HIS A 1 38 ? -5.770 3.903 1.355 1.00 15.00 1147 HIS A O 17
ATOM 22409 N N . PRO A 1 39 ? -5.301 6.082 1.429 1.00 15.00 1148 PRO A N 17
ATOM 22410 C CA . PRO A 1 39 ? -4.725 6.001 2.787 1.00 15.00 1148 PRO A CA 17
ATOM 22411 C C . PRO A 1 39 ? -5.799 6.261 3.848 1.00 15.00 1148 PRO A C 17
ATOM 22412 O O . PRO A 1 39 ? -6.533 7.230 3.768 1.00 15.00 1148 PRO A O 17
ATOM 22423 N N . TYR A 1 40 ? -5.898 5.404 4.837 1.00 15.00 1149 TYR A N 17
ATOM 22424 C CA . TYR A 1 40 ? -6.798 5.689 5.994 1.00 15.00 1149 TYR A CA 17
ATOM 22425 C C . TYR A 1 40 ? -5.964 6.001 7.240 1.00 15.00 1149 TYR A C 17
ATOM 22426 O O . TYR A 1 40 ? -5.107 5.229 7.629 1.00 15.00 1149 TYR A O 17
ATOM 22444 N N . LEU A 1 41 ? -6.210 7.127 7.867 1.00 15.00 1150 LEU A N 17
ATOM 22445 C CA . LEU A 1 41 ? -5.525 7.441 9.160 1.00 15.00 1150 LEU A CA 17
ATOM 22446 C C . LEU A 1 41 ? -6.146 6.663 10.328 1.00 15.00 1150 LEU A C 17
ATOM 22447 O O . LEU A 1 41 ? -5.442 6.136 11.168 1.00 15.00 1150 LEU A O 17
ATOM 22463 N N . ASN A 1 42 ? -7.455 6.585 10.384 1.00 15.00 1151 ASN A N 17
ATOM 22464 C CA . ASN A 1 42 ? -8.127 6.071 11.623 1.00 15.00 1151 ASN A CA 17
ATOM 22465 C C . ASN A 1 42 ? -7.763 4.606 11.860 1.00 15.00 1151 ASN A C 17
ATOM 22466 O O . ASN A 1 42 ? -7.331 4.232 12.936 1.00 15.00 1151 ASN A O 17
ATOM 22477 N N . GLN A 1 43 ? -7.937 3.778 10.861 1.00 15.00 1152 GLN A N 17
ATOM 22478 C CA . GLN A 1 43 ? -7.563 2.335 10.999 1.00 15.00 1152 GLN A CA 17
ATOM 22479 C C . GLN A 1 43 ? -6.037 2.172 11.057 1.00 15.00 1152 GLN A C 17
ATOM 22480 O O . GLN A 1 43 ? -5.536 1.166 11.525 1.00 15.00 1152 GLN A O 17
ATOM 22494 N N . GLY A 1 44 ? -5.296 3.153 10.588 1.00 15.00 1153 GLY A N 17
ATOM 22495 C CA . GLY A 1 44 ? -3.807 3.047 10.590 1.00 15.00 1153 GLY A CA 17
ATOM 22496 C C . GLY A 1 44 ? -3.360 2.130 9.449 1.00 15.00 1153 GLY A C 17
ATOM 22497 O O . GLY A 1 44 ? -2.354 1.446 9.554 1.00 15.00 1153 GLY A O 17
ATOM 22501 N N . ILE A 1 45 ? -4.102 2.113 8.369 1.00 15.00 1154 ILE A N 17
ATOM 22502 C CA . ILE A 1 45 ? -3.706 1.294 7.182 1.00 15.00 1154 ILE A CA 17
ATOM 22503 C C . ILE A 1 45 ? -3.825 2.125 5.901 1.00 15.00 1154 ILE A C 17
ATOM 22504 O O . ILE A 1 45 ? -4.614 3.046 5.824 1.00 15.00 1154 ILE A O 17
ATOM 22520 N N . ALA A 1 46 ? -3.047 1.804 4.899 1.00 15.00 1155 ALA A N 17
ATOM 22521 C CA . ALA A 1 46 ? -3.215 2.468 3.565 1.00 15.00 1155 ALA A CA 17
ATOM 22522 C C . ALA A 1 46 ? -2.977 1.463 2.431 1.00 15.00 1155 ALA A C 17
ATOM 22523 O O . ALA A 1 46 ? -1.998 0.746 2.426 1.00 15.00 1155 ALA A O 17
ATOM 22530 N N . LEU A 1 47 ? -3.869 1.416 1.470 1.00 15.00 1156 LEU A N 17
ATOM 22531 C CA . LEU A 1 47 ? -3.739 0.426 0.354 1.00 15.00 1156 LEU A CA 17
ATOM 22532 C C . LEU A 1 47 ? -3.367 1.141 -0.950 1.00 15.00 1156 LEU A C 17
ATOM 22533 O O . LEU A 1 47 ? -3.959 2.143 -1.300 1.00 15.00 1156 LEU A O 17
ATOM 22549 N N . CYS A 1 48 ? -2.392 0.632 -1.665 1.00 15.00 1157 CYS A N 17
ATOM 22550 C CA . CYS A 1 48 ? -1.999 1.260 -2.966 1.00 15.00 1157 CYS A CA 17
ATOM 22551 C C . CYS A 1 48 ? -1.791 0.182 -4.041 1.00 15.00 1157 CYS A C 17
ATOM 22552 O O . CYS A 1 48 ? -1.150 -0.826 -3.803 1.00 15.00 1157 CYS A O 17
ATOM 22560 N N . LYS A 1 49 ? -2.333 0.393 -5.217 1.00 15.00 1158 LYS A N 17
ATOM 22561 C CA . LYS A 1 49 ? -2.184 -0.613 -6.316 1.00 15.00 1158 LYS A CA 17
ATOM 22562 C C . LYS A 1 49 ? -1.086 -0.185 -7.299 1.00 15.00 1158 LYS A C 17
ATOM 22563 O O . LYS A 1 49 ? -0.955 0.980 -7.625 1.00 15.00 1158 LYS A O 17
ATOM 22582 N N . TYR A 1 50 ? -0.300 -1.124 -7.770 1.00 15.00 1159 TYR A N 17
ATOM 22583 C CA . TYR A 1 50 ? 0.778 -0.793 -8.755 1.00 15.00 1159 TYR A CA 17
ATOM 22584 C C . TYR A 1 50 ? 0.468 -1.405 -10.123 1.00 15.00 1159 TYR A C 17
ATOM 22585 O O . TYR A 1 50 ? -0.340 -2.307 -10.241 1.00 15.00 1159 TYR A O 17
ATOM 22603 N N . THR A 1 51 ? 1.106 -0.913 -11.158 1.00 15.00 1160 THR A N 17
ATOM 22604 C CA . THR A 1 51 ? 0.806 -1.401 -12.541 1.00 15.00 1160 THR A CA 17
ATOM 22605 C C . THR A 1 51 ? 1.470 -2.760 -12.804 1.00 15.00 1160 THR A C 17
ATOM 22606 O O . THR A 1 51 ? 0.919 -3.596 -13.497 1.00 15.00 1160 THR A O 17
ATOM 22617 N N . THR A 1 52 ? 2.644 -2.985 -12.258 1.00 15.00 1161 THR A N 17
ATOM 22618 C CA . THR A 1 52 ? 3.397 -4.240 -12.586 1.00 15.00 1161 THR A CA 17
ATOM 22619 C C . THR A 1 52 ? 3.754 -5.013 -11.312 1.00 15.00 1161 THR A C 17
ATOM 22620 O O . THR A 1 52 ? 3.991 -4.436 -10.266 1.00 15.00 1161 THR A O 17
ATOM 22631 N N . ARG A 1 53 ? 3.797 -6.321 -11.402 1.00 15.00 1162 ARG A N 17
ATOM 22632 C CA . ARG A 1 53 ? 4.132 -7.155 -10.202 1.00 15.00 1162 ARG A CA 17
ATOM 22633 C C . ARG A 1 53 ? 5.527 -6.801 -9.676 1.00 15.00 1162 ARG A C 17
ATOM 22634 O O . ARG A 1 53 ? 5.735 -6.691 -8.481 1.00 15.00 1162 ARG A O 17
ATOM 22655 N N . GLU A 1 54 ? 6.478 -6.619 -10.559 1.00 15.00 1163 GLU A N 17
ATOM 22656 C CA . GLU A 1 54 ? 7.882 -6.356 -10.109 1.00 15.00 1163 GLU A CA 17
ATOM 22657 C C . GLU A 1 54 ? 7.958 -5.017 -9.376 1.00 15.00 1163 GLU A C 17
ATOM 22658 O O . GLU A 1 54 ? 8.624 -4.893 -8.362 1.00 15.00 1163 GLU A O 17
ATOM 22670 N N . GLU A 1 55 ? 7.276 -4.016 -9.877 1.00 15.00 1164 GLU A N 17
ATOM 22671 C CA . GLU A 1 55 ? 7.269 -2.687 -9.186 1.00 15.00 1164 GLU A CA 17
ATOM 22672 C C . GLU A 1 55 ? 6.670 -2.833 -7.786 1.00 15.00 1164 GLU A C 17
ATOM 22673 O O . GLU A 1 55 ? 7.144 -2.241 -6.833 1.00 15.00 1164 GLU A O 17
ATOM 22685 N N . ALA A 1 56 ? 5.632 -3.622 -7.658 1.00 15.00 1165 ALA A N 17
ATOM 22686 C CA . ALA A 1 56 ? 4.993 -3.821 -6.319 1.00 15.00 1165 ALA A CA 17
ATOM 22687 C C . ALA A 1 56 ? 5.996 -4.426 -5.333 1.00 15.00 1165 ALA A C 17
ATOM 22688 O O . ALA A 1 56 ? 6.125 -3.967 -4.213 1.00 15.00 1165 ALA A O 17
ATOM 22695 N N . ASN A 1 57 ? 6.707 -5.451 -5.740 1.00 15.00 1166 ASN A N 17
ATOM 22696 C CA . ASN A 1 57 ? 7.663 -6.126 -4.802 1.00 15.00 1166 ASN A CA 17
ATOM 22697 C C . ASN A 1 57 ? 8.721 -5.131 -4.324 1.00 15.00 1166 ASN A C 17
ATOM 22698 O O . ASN A 1 57 ? 9.073 -5.102 -3.160 1.00 15.00 1166 ASN A O 17
ATOM 22709 N N . LYS A 1 58 ? 9.223 -4.314 -5.217 1.00 15.00 1167 LYS A N 17
ATOM 22710 C CA . LYS A 1 58 ? 10.247 -3.297 -4.816 1.00 15.00 1167 LYS A CA 17
ATOM 22711 C C . LYS A 1 58 ? 9.649 -2.331 -3.792 1.00 15.00 1167 LYS A C 17
ATOM 22712 O O . LYS A 1 58 ? 10.289 -1.967 -2.821 1.00 15.00 1167 LYS A O 17
ATOM 22731 N N . ALA A 1 59 ? 8.421 -1.920 -4.002 1.00 15.00 1168 ALA A N 17
ATOM 22732 C CA . ALA A 1 59 ? 7.774 -0.966 -3.047 1.00 15.00 1168 ALA A CA 17
ATOM 22733 C C . ALA A 1 59 ? 7.675 -1.605 -1.661 1.00 15.00 1168 ALA A C 17
ATOM 22734 O O . ALA A 1 59 ? 7.920 -0.965 -0.657 1.00 15.00 1168 ALA A O 17
ATOM 22741 N N . GLN A 1 60 ? 7.321 -2.864 -1.607 1.00 15.00 1169 GLN A N 17
ATOM 22742 C CA . GLN A 1 60 ? 7.179 -3.555 -0.285 1.00 15.00 1169 GLN A CA 17
ATOM 22743 C C . GLN A 1 60 ? 8.532 -3.634 0.430 1.00 15.00 1169 GLN A C 17
ATOM 22744 O O . GLN A 1 60 ? 8.617 -3.421 1.625 1.00 15.00 1169 GLN A O 17
ATOM 22758 N N . MET A 1 61 ? 9.585 -3.938 -0.293 1.00 15.00 1170 MET A N 17
ATOM 22759 C CA . MET A 1 61 ? 10.925 -4.094 0.361 1.00 15.00 1170 MET A CA 17
ATOM 22760 C C . MET A 1 61 ? 11.343 -2.784 1.031 1.00 15.00 1170 MET A C 17
ATOM 22761 O O . MET A 1 61 ? 11.881 -2.784 2.124 1.00 15.00 1170 MET A O 17
ATOM 22775 N N . ALA A 1 62 ? 11.098 -1.672 0.382 1.00 15.00 1171 ALA A N 17
ATOM 22776 C CA . ALA A 1 62 ? 11.471 -0.350 0.982 1.00 15.00 1171 ALA A CA 17
ATOM 22777 C C . ALA A 1 62 ? 10.516 0.018 2.125 1.00 15.00 1171 ALA A C 17
ATOM 22778 O O . ALA A 1 62 ? 10.940 0.470 3.173 1.00 15.00 1171 ALA A O 17
ATOM 22785 N N . LEU A 1 63 ? 9.234 -0.171 1.927 1.00 15.00 1172 LEU A N 17
ATOM 22786 C CA . LEU A 1 63 ? 8.233 0.264 2.954 1.00 15.00 1172 LEU A CA 17
ATOM 22787 C C . LEU A 1 63 ? 8.242 -0.679 4.162 1.00 15.00 1172 LEU A C 17
ATOM 22788 O O . LEU A 1 63 ? 8.023 -0.259 5.284 1.00 15.00 1172 LEU A O 17
ATOM 22804 N N . ASN A 1 64 ? 8.494 -1.947 3.939 1.00 15.00 1173 ASN A N 17
ATOM 22805 C CA . ASN A 1 64 ? 8.417 -2.943 5.057 1.00 15.00 1173 ASN A CA 17
ATOM 22806 C C . ASN A 1 64 ? 9.585 -2.751 6.027 1.00 15.00 1173 ASN A C 17
ATOM 22807 O O . ASN A 1 64 ? 10.700 -2.483 5.624 1.00 15.00 1173 ASN A O 17
ATOM 22818 N N . ASN A 1 65 ? 9.335 -2.888 7.313 1.00 15.00 1174 ASN A N 17
ATOM 22819 C CA . ASN A 1 65 ? 10.438 -2.804 8.332 1.00 15.00 1174 ASN A CA 17
ATOM 22820 C C . ASN A 1 65 ? 11.165 -1.465 8.211 1.00 15.00 1174 ASN A C 17
ATOM 22821 O O . ASN A 1 65 ? 12.365 -1.380 8.401 1.00 15.00 1174 ASN A O 17
ATOM 22832 N N . CYS A 1 66 ? 10.441 -0.420 7.896 1.00 15.00 1175 CYS A N 17
ATOM 22833 C CA . CYS A 1 66 ? 11.096 0.891 7.603 1.00 15.00 1175 CYS A CA 17
ATOM 22834 C C . CYS A 1 66 ? 10.881 1.852 8.771 1.00 15.00 1175 CYS A C 17
ATOM 22835 O O . CYS A 1 66 ? 9.813 1.900 9.347 1.00 15.00 1175 CYS A O 17
ATOM 22843 N N . VAL A 1 67 ? 11.888 2.614 9.122 1.00 15.00 1176 VAL A N 17
ATOM 22844 C CA . VAL A 1 67 ? 11.755 3.546 10.284 1.00 15.00 1176 VAL A CA 17
ATOM 22845 C C . VAL A 1 67 ? 11.641 4.991 9.792 1.00 15.00 1176 VAL A C 17
ATOM 22846 O O . VAL A 1 67 ? 12.407 5.440 8.961 1.00 15.00 1176 VAL A O 17
ATOM 22859 N N . LEU A 1 68 ? 10.683 5.712 10.309 1.00 15.00 1177 LEU A N 17
ATOM 22860 C CA . LEU A 1 68 ? 10.556 7.161 9.990 1.00 15.00 1177 LEU A CA 17
ATOM 22861 C C . LEU A 1 68 ? 10.617 7.946 11.300 1.00 15.00 1177 LEU A C 17
ATOM 22862 O O . LEU A 1 68 ? 10.497 7.368 12.364 1.00 15.00 1177 LEU A O 17
ATOM 22878 N N . ALA A 1 69 ? 10.805 9.247 11.242 1.00 15.00 1178 ALA A N 17
ATOM 22879 C CA . ALA A 1 69 ? 10.960 10.059 12.500 1.00 15.00 1178 ALA A CA 17
ATOM 22880 C C . ALA A 1 69 ? 9.849 9.743 13.516 1.00 15.00 1178 ALA A C 17
ATOM 22881 O O . ALA A 1 69 ? 8.712 10.104 13.325 1.00 15.00 1178 ALA A O 17
ATOM 22888 N N . ASN A 1 70 ? 10.211 9.048 14.576 1.00 15.00 1179 ASN A N 17
ATOM 22889 C CA . ASN A 1 70 ? 9.317 8.807 15.770 1.00 15.00 1179 ASN A CA 17
ATOM 22890 C C . ASN A 1 70 ? 8.213 7.769 15.458 1.00 15.00 1179 ASN A C 17
ATOM 22891 O O . ASN A 1 70 ? 7.362 7.513 16.291 1.00 15.00 1179 ASN A O 17
ATOM 22902 N N . THR A 1 71 ? 8.215 7.176 14.279 1.00 15.00 1180 THR A N 17
ATOM 22903 C CA . THR A 1 71 ? 7.130 6.191 13.934 1.00 15.00 1180 THR A CA 17
ATOM 22904 C C . THR A 1 71 ? 7.705 4.997 13.161 1.00 15.00 1180 THR A C 17
ATOM 22905 O O . THR A 1 71 ? 8.766 5.080 12.575 1.00 15.00 1180 THR A O 17
ATOM 22916 N N . THR A 1 72 ? 7.003 3.889 13.159 1.00 15.00 1181 THR A N 17
ATOM 22917 C CA . THR A 1 72 ? 7.486 2.682 12.419 1.00 15.00 1181 THR A CA 17
ATOM 22918 C C . THR A 1 72 ? 6.485 2.299 11.325 1.00 15.00 1181 THR A C 17
ATOM 22919 O O . THR A 1 72 ? 5.288 2.278 11.553 1.00 15.00 1181 THR A O 17
ATOM 22930 N N . ILE A 1 73 ? 6.965 1.998 10.141 1.00 15.00 1182 ILE A N 17
ATOM 22931 C CA . ILE A 1 73 ? 6.043 1.667 9.012 1.00 15.00 1182 ILE A CA 17
ATOM 22932 C C . ILE A 1 73 ? 6.256 0.214 8.580 1.00 15.00 1182 ILE A C 17
ATOM 22933 O O . ILE A 1 73 ? 7.369 -0.209 8.332 1.00 15.00 1182 ILE A O 17
ATOM 22949 N N . PHE A 1 74 ? 5.193 -0.544 8.488 1.00 15.00 1183 PHE A N 17
ATOM 22950 C CA . PHE A 1 74 ? 5.319 -1.983 8.105 1.00 15.00 1183 PHE A CA 17
ATOM 22951 C C . PHE A 1 74 ? 4.602 -2.241 6.779 1.00 15.00 1183 PHE A C 17
ATOM 22952 O O . PHE A 1 74 ? 3.651 -1.562 6.445 1.00 15.00 1183 PHE A O 17
ATOM 22969 N N . ALA A 1 75 ? 5.050 -3.215 6.024 1.00 15.00 1184 ALA A N 17
ATOM 22970 C CA . ALA A 1 75 ? 4.368 -3.547 4.735 1.00 15.00 1184 ALA A CA 17
ATOM 22971 C C . ALA A 1 75 ? 3.951 -5.021 4.714 1.00 15.00 1184 ALA A C 17
ATOM 22972 O O . ALA A 1 75 ? 4.706 -5.896 5.095 1.00 15.00 1184 ALA A O 17
ATOM 22979 N N . GLU A 1 76 ? 2.750 -5.293 4.269 1.00 15.00 1185 GLU A N 17
ATOM 22980 C CA . GLU A 1 76 ? 2.283 -6.709 4.148 1.00 15.00 1185 GLU A CA 17
ATOM 22981 C C . GLU A 1 76 ? 1.531 -6.900 2.826 1.00 15.00 1185 GLU A C 17
ATOM 22982 O O . GLU A 1 76 ? 1.149 -5.941 2.180 1.00 15.00 1185 GLU A O 17
ATOM 22994 N N . SER A 1 77 ? 1.318 -8.129 2.424 1.00 15.00 1186 SER A N 17
ATOM 22995 C CA . SER A 1 77 ? 0.587 -8.392 1.146 1.00 15.00 1186 SER A CA 17
ATOM 22996 C C . SER A 1 77 ? -0.752 -9.100 1.429 1.00 15.00 1186 SER A C 17
ATOM 22997 O O . SER A 1 77 ? -0.796 -10.313 1.483 1.00 15.00 1186 SER A O 17
ATOM 23005 N N . PRO A 1 78 ? -1.812 -8.328 1.603 1.00 15.00 1187 PRO A N 17
ATOM 23006 C CA . PRO A 1 78 ? -3.138 -8.936 1.882 1.00 15.00 1187 PRO A CA 17
ATOM 23007 C C . PRO A 1 78 ? -3.625 -9.735 0.669 1.00 15.00 1187 PRO A C 17
ATOM 23008 O O . PRO A 1 78 ? -3.196 -9.506 -0.448 1.00 15.00 1187 PRO A O 17
ATOM 23019 N N . SER A 1 79 ? -4.518 -10.670 0.886 1.00 15.00 1188 SER A N 17
ATOM 23020 C CA . SER A 1 79 ? -5.075 -11.467 -0.252 1.00 15.00 1188 SER A CA 17
ATOM 23021 C C . SER A 1 79 ? -5.954 -10.580 -1.133 1.00 15.00 1188 SER A C 17
ATOM 23022 O O . SER A 1 79 ? -6.350 -9.500 -0.738 1.00 15.00 1188 SER A O 17
ATOM 23030 N N . GLU A 1 80 ? -6.261 -11.029 -2.329 1.00 15.00 1189 GLU A N 17
ATOM 23031 C CA . GLU A 1 80 ? -7.231 -10.277 -3.191 1.00 15.00 1189 GLU A CA 17
ATOM 23032 C C . GLU A 1 80 ? -8.578 -10.177 -2.471 1.00 15.00 1189 GLU A C 17
ATOM 23033 O O . GLU A 1 80 ? -9.271 -9.180 -2.557 1.00 15.00 1189 GLU A O 17
ATOM 23045 N N . ASN A 1 81 ? -8.942 -11.213 -1.756 1.00 15.00 1190 ASN A N 17
ATOM 23046 C CA . ASN A 1 81 ? -10.144 -11.132 -0.871 1.00 15.00 1190 ASN A CA 17
ATOM 23047 C C . ASN A 1 81 ? -9.923 -10.067 0.204 1.00 15.00 1190 ASN A C 17
ATOM 23048 O O . ASN A 1 81 ? -10.821 -9.309 0.526 1.00 15.00 1190 ASN A O 17
ATOM 23059 N N . GLU A 1 82 ? -8.730 -9.998 0.759 1.00 15.00 1191 GLU A N 17
ATOM 23060 C CA . GLU A 1 82 ? -8.459 -8.965 1.809 1.00 15.00 1191 GLU A CA 17
ATOM 23061 C C . GLU A 1 82 ? -8.541 -7.569 1.191 1.00 15.00 1191 GLU A C 17
ATOM 23062 O O . GLU A 1 82 ? -8.990 -6.628 1.821 1.00 15.00 1191 GLU A O 17
ATOM 23074 N N . VAL A 1 83 ? -8.113 -7.430 -0.041 1.00 15.00 1192 VAL A N 17
ATOM 23075 C CA . VAL A 1 83 ? -8.182 -6.096 -0.717 1.00 15.00 1192 VAL A CA 17
ATOM 23076 C C . VAL A 1 83 ? -9.645 -5.662 -0.844 1.00 15.00 1192 VAL A C 17
ATOM 23077 O O . VAL A 1 83 ? -9.985 -4.520 -0.592 1.00 15.00 1192 VAL A O 17
ATOM 23090 N N . GLN A 1 84 ? -10.512 -6.567 -1.232 1.00 15.00 1193 GLN A N 17
ATOM 23091 C CA . GLN A 1 84 ? -11.966 -6.220 -1.349 1.00 15.00 1193 GLN A CA 17
ATOM 23092 C C . GLN A 1 84 ? -12.511 -5.780 0.012 1.00 15.00 1193 GLN A C 17
ATOM 23093 O O . GLN A 1 84 ? -13.286 -4.846 0.107 1.00 15.00 1193 GLN A O 17
ATOM 23107 N N . SER A 1 85 ? -12.108 -6.448 1.065 1.00 15.00 1194 SER A N 17
ATOM 23108 C CA . SER A 1 85 ? -12.596 -6.074 2.432 1.00 15.00 1194 SER A CA 17
ATOM 23109 C C . SER A 1 85 ? -12.192 -4.635 2.763 1.00 15.00 1194 SER A C 17
ATOM 23110 O O . SER A 1 85 ? -12.960 -3.885 3.337 1.00 15.00 1194 SER A O 17
ATOM 23118 N N . ILE A 1 86 ? -10.991 -4.250 2.402 1.00 15.00 1195 ILE A N 17
ATOM 23119 C CA . ILE A 1 86 ? -10.542 -2.843 2.654 1.00 15.00 1195 ILE A CA 17
ATOM 23120 C C . ILE A 1 86 ? -11.423 -1.867 1.863 1.00 15.00 1195 ILE A C 17
ATOM 23121 O O . ILE A 1 86 ? -11.865 -0.859 2.382 1.00 15.00 1195 ILE A O 17
ATOM 23137 N N . MET A 1 87 ? -11.674 -2.167 0.612 1.00 15.00 1196 MET A N 17
ATOM 23138 C CA . MET A 1 87 ? -12.522 -1.262 -0.231 1.00 15.00 1196 MET A CA 17
ATOM 23139 C C . MET A 1 87 ? -13.912 -1.106 0.392 1.00 15.00 1196 MET A C 17
ATOM 23140 O O . MET A 1 87 ? -14.523 -0.058 0.312 1.00 15.00 1196 MET A O 17
ATOM 23154 N N . GLN A 1 88 ? -14.407 -2.149 1.011 1.00 15.00 1197 GLN A N 17
ATOM 23155 C CA . GLN A 1 88 ? -15.746 -2.076 1.669 1.00 15.00 1197 GLN A CA 17
ATOM 23156 C C . GLN A 1 88 ? -15.595 -1.636 3.129 1.00 15.00 1197 GLN A C 17
ATOM 23157 O O . GLN A 1 88 ? -14.662 -2.025 3.807 1.00 15.00 1197 GLN A O 17
ATOM 23171 N N . HIS A 1 89 ? -16.508 -0.827 3.609 1.00 15.00 1198 HIS A N 17
ATOM 23172 C CA . HIS A 1 89 ? -16.425 -0.342 5.021 1.00 15.00 1198 HIS A CA 17
ATOM 23173 C C . HIS A 1 89 ? -17.187 -1.290 5.950 1.00 15.00 1198 HIS A C 17
ATOM 23174 O O . HIS A 1 89 ? -17.863 -2.170 5.443 1.00 15.00 1198 HIS A O 17
ATOM 23189 N N . GLY A 1 1 ? 0.229 -24.924 -21.601 1.00 15.00 1110 GLY A N 18
ATOM 23190 C CA . GLY A 1 1 ? -1.238 -24.914 -21.861 1.00 15.00 1110 GLY A CA 18
ATOM 23191 C C . GLY A 1 1 ? -1.818 -23.555 -21.465 1.00 15.00 1110 GLY A C 18
ATOM 23192 O O . GLY A 1 1 ? -1.497 -22.539 -22.055 1.00 15.00 1110 GLY A O 18
ATOM 23198 N N . ALA A 1 2 ? -2.670 -23.534 -20.469 1.00 15.00 1111 ALA A N 18
ATOM 23199 C CA . ALA A 1 2 ? -3.283 -22.243 -20.022 1.00 15.00 1111 ALA A CA 18
ATOM 23200 C C . ALA A 1 2 ? -2.261 -21.417 -19.237 1.00 15.00 1111 ALA A C 18
ATOM 23201 O O . ALA A 1 2 ? -1.438 -21.956 -18.520 1.00 15.00 1111 ALA A O 18
ATOM 23208 N N . MET A 1 3 ? -2.311 -20.115 -19.370 1.00 15.00 1112 MET A N 18
ATOM 23209 C CA . MET A 1 3 ? -1.350 -19.239 -18.634 1.00 15.00 1112 MET A CA 18
ATOM 23210 C C . MET A 1 3 ? -2.072 -18.486 -17.513 1.00 15.00 1112 MET A C 18
ATOM 23211 O O . MET A 1 3 ? -3.207 -18.076 -17.662 1.00 15.00 1112 MET A O 18
ATOM 23225 N N . ALA A 1 4 ? -1.415 -18.305 -16.393 1.00 15.00 1113 ALA A N 18
ATOM 23226 C CA . ALA A 1 4 ? -2.055 -17.595 -15.244 1.00 15.00 1113 ALA A CA 18
ATOM 23227 C C . ALA A 1 4 ? -1.424 -16.213 -15.055 1.00 15.00 1113 ALA A C 18
ATOM 23228 O O . ALA A 1 4 ? -0.256 -16.013 -15.335 1.00 15.00 1113 ALA A O 18
ATOM 23235 N N . TRP A 1 5 ? -2.192 -15.263 -14.581 1.00 15.00 1114 TRP A N 18
ATOM 23236 C CA . TRP A 1 5 ? -1.644 -13.894 -14.337 1.00 15.00 1114 TRP A CA 18
ATOM 23237 C C . TRP A 1 5 ? -2.092 -13.384 -12.964 1.00 15.00 1114 TRP A C 18
ATOM 23238 O O . TRP A 1 5 ? -3.092 -13.826 -12.428 1.00 15.00 1114 TRP A O 18
ATOM 23259 N N . GLY A 1 6 ? -1.358 -12.458 -12.396 1.00 15.00 1115 GLY A N 18
ATOM 23260 C CA . GLY A 1 6 ? -1.711 -11.934 -11.043 1.00 15.00 1115 GLY A CA 18
ATOM 23261 C C . GLY A 1 6 ? -1.678 -10.405 -11.056 1.00 15.00 1115 GLY A C 18
ATOM 23262 O O . GLY A 1 6 ? -1.206 -9.795 -11.998 1.00 15.00 1115 GLY A O 18
ATOM 23266 N N . SER A 1 7 ? -2.174 -9.787 -10.013 1.00 15.00 1116 SER A N 18
ATOM 23267 C CA . SER A 1 7 ? -2.153 -8.296 -9.929 1.00 15.00 1116 SER A CA 18
ATOM 23268 C C . SER A 1 7 ? -1.341 -7.851 -8.710 1.00 15.00 1116 SER A C 18
ATOM 23269 O O . SER A 1 7 ? -1.274 -8.548 -7.714 1.00 15.00 1116 SER A O 18
ATOM 23277 N N . SER A 1 8 ? -0.726 -6.695 -8.785 1.00 15.00 1117 SER A N 18
ATOM 23278 C CA . SER A 1 8 ? 0.115 -6.209 -7.644 1.00 15.00 1117 SER A CA 18
ATOM 23279 C C . SER A 1 8 ? -0.737 -5.426 -6.645 1.00 15.00 1117 SER A C 18
ATOM 23280 O O . SER A 1 8 ? -1.378 -4.451 -6.990 1.00 15.00 1117 SER A O 18
ATOM 23288 N N . TRP A 1 9 ? -0.746 -5.855 -5.409 1.00 15.00 1118 TRP A N 18
ATOM 23289 C CA . TRP A 1 9 ? -1.401 -5.056 -4.332 1.00 15.00 1118 TRP A CA 18
ATOM 23290 C C . TRP A 1 9 ? -0.450 -4.902 -3.143 1.00 15.00 1118 TRP A C 18
ATOM 23291 O O . TRP A 1 9 ? 0.177 -5.857 -2.718 1.00 15.00 1118 TRP A O 18
ATOM 23312 N N . LEU A 1 10 ? -0.339 -3.712 -2.605 1.00 15.00 1119 LEU A N 18
ATOM 23313 C CA . LEU A 1 10 ? 0.466 -3.521 -1.361 1.00 15.00 1119 LEU A CA 18
ATOM 23314 C C . LEU A 1 10 ? -0.370 -2.818 -0.295 1.00 15.00 1119 LEU A C 18
ATOM 23315 O O . LEU A 1 10 ? -1.057 -1.852 -0.572 1.00 15.00 1119 LEU A O 18
ATOM 23331 N N . LEU A 1 11 ? -0.319 -3.301 0.920 1.00 15.00 1120 LEU A N 18
ATOM 23332 C CA . LEU A 1 11 ? -0.996 -2.593 2.044 1.00 15.00 1120 LEU A CA 18
ATOM 23333 C C . LEU A 1 11 ? 0.050 -2.113 3.050 1.00 15.00 1120 LEU A C 18
ATOM 23334 O O . LEU A 1 11 ? 0.809 -2.897 3.586 1.00 15.00 1120 LEU A O 18
ATOM 23350 N N . LEU A 1 12 ? 0.090 -0.830 3.306 1.00 15.00 1121 LEU A N 18
ATOM 23351 C CA . LEU A 1 12 ? 1.043 -0.290 4.322 1.00 15.00 1121 LEU A CA 18
ATOM 23352 C C . LEU A 1 12 ? 0.294 -0.032 5.629 1.00 15.00 1121 LEU A C 18
ATOM 23353 O O . LEU A 1 12 ? -0.825 0.438 5.618 1.00 15.00 1121 LEU A O 18
ATOM 23369 N N . LYS A 1 13 ? 0.903 -0.334 6.747 1.00 15.00 1122 LYS A N 18
ATOM 23370 C CA . LYS A 1 13 ? 0.148 -0.324 8.035 1.00 15.00 1122 LYS A CA 18
ATOM 23371 C C . LYS A 1 13 ? 0.965 0.309 9.164 1.00 15.00 1122 LYS A C 18
ATOM 23372 O O . LYS A 1 13 ? 2.130 0.621 9.011 1.00 15.00 1122 LYS A O 18
ATOM 23391 N N . ASN A 1 14 ? 0.334 0.490 10.307 1.00 15.00 1123 ASN A N 18
ATOM 23392 C CA . ASN A 1 14 ? 0.979 1.146 11.505 1.00 15.00 1123 ASN A CA 18
ATOM 23393 C C . ASN A 1 14 ? 1.144 2.637 11.235 1.00 15.00 1123 ASN A C 18
ATOM 23394 O O . ASN A 1 14 ? 2.190 3.217 11.453 1.00 15.00 1123 ASN A O 18
ATOM 23405 N N . LEU A 1 15 ? 0.098 3.247 10.759 1.00 15.00 1124 LEU A N 18
ATOM 23406 C CA . LEU A 1 15 ? 0.045 4.733 10.671 1.00 15.00 1124 LEU A CA 18
ATOM 23407 C C . LEU A 1 15 ? -0.771 5.278 11.846 1.00 15.00 1124 LEU A C 18
ATOM 23408 O O . LEU A 1 15 ? -1.781 4.706 12.216 1.00 15.00 1124 LEU A O 18
ATOM 23424 N N . THR A 1 16 ? -0.347 6.370 12.433 1.00 15.00 1125 THR A N 18
ATOM 23425 C CA . THR A 1 16 ? -1.059 6.898 13.639 1.00 15.00 1125 THR A CA 18
ATOM 23426 C C . THR A 1 16 ? -2.396 7.521 13.229 1.00 15.00 1125 THR A C 18
ATOM 23427 O O . THR A 1 16 ? -2.550 8.012 12.126 1.00 15.00 1125 THR A O 18
ATOM 23438 N N . ALA A 1 17 ? -3.361 7.508 14.116 1.00 15.00 1126 ALA A N 18
ATOM 23439 C CA . ALA A 1 17 ? -4.675 8.172 13.818 1.00 15.00 1126 ALA A CA 18
ATOM 23440 C C . ALA A 1 17 ? -4.469 9.663 13.511 1.00 15.00 1126 ALA A C 18
ATOM 23441 O O . ALA A 1 17 ? -5.314 10.295 12.905 1.00 15.00 1126 ALA A O 18
ATOM 23448 N N . GLN A 1 18 ? -3.356 10.226 13.924 1.00 15.00 1127 GLN A N 18
ATOM 23449 C CA . GLN A 1 18 ? -3.095 11.674 13.673 1.00 15.00 1127 GLN A CA 18
ATOM 23450 C C . GLN A 1 18 ? -2.469 11.906 12.289 1.00 15.00 1127 GLN A C 18
ATOM 23451 O O . GLN A 1 18 ? -1.941 12.975 12.031 1.00 15.00 1127 GLN A O 18
ATOM 23465 N N . ILE A 1 19 ? -2.514 10.931 11.395 1.00 15.00 1128 ILE A N 18
ATOM 23466 C CA . ILE A 1 19 ? -1.946 11.160 10.026 1.00 15.00 1128 ILE A CA 18
ATOM 23467 C C . ILE A 1 19 ? -2.934 12.000 9.202 1.00 15.00 1128 ILE A C 18
ATOM 23468 O O . ILE A 1 19 ? -4.079 11.636 9.023 1.00 15.00 1128 ILE A O 18
ATOM 23484 N N . ASP A 1 20 ? -2.493 13.119 8.704 1.00 15.00 1129 ASP A N 18
ATOM 23485 C CA . ASP A 1 20 ? -2.943 13.580 7.367 1.00 15.00 1129 ASP A CA 18
ATOM 23486 C C . ASP A 1 20 ? -1.957 13.036 6.337 1.00 15.00 1129 ASP A C 18
ATOM 23487 O O . ASP A 1 20 ? -0.761 13.228 6.493 1.00 15.00 1129 ASP A O 18
ATOM 23496 N N . GLY A 1 21 ? -2.414 12.371 5.298 1.00 15.00 1130 GLY A N 18
ATOM 23497 C CA . GLY A 1 21 ? -1.437 11.817 4.307 1.00 15.00 1130 GLY A CA 18
ATOM 23498 C C . GLY A 1 21 ? -1.685 12.412 2.918 1.00 15.00 1130 GLY A C 18
ATOM 23499 O O . GLY A 1 21 ? -2.093 11.709 2.013 1.00 15.00 1130 GLY A O 18
ATOM 23503 N N . PRO A 1 22 ? -1.411 13.692 2.778 1.00 15.00 1131 PRO A N 18
ATOM 23504 C CA . PRO A 1 22 ? -1.146 14.259 1.444 1.00 15.00 1131 PRO A CA 18
ATOM 23505 C C . PRO A 1 22 ? 0.328 14.056 1.099 1.00 15.00 1131 PRO A C 18
ATOM 23506 O O . PRO A 1 22 ? 0.662 13.596 0.026 1.00 15.00 1131 PRO A O 18
ATOM 23517 N N . THR A 1 23 ? 1.212 14.395 2.008 1.00 15.00 1132 THR A N 18
ATOM 23518 C CA . THR A 1 23 ? 2.659 14.066 1.819 1.00 15.00 1132 THR A CA 18
ATOM 23519 C C . THR A 1 23 ? 2.836 12.550 1.715 1.00 15.00 1132 THR A C 18
ATOM 23520 O O . THR A 1 23 ? 3.643 12.067 0.944 1.00 15.00 1132 THR A O 18
ATOM 23531 N N . LEU A 1 24 ? 2.082 11.798 2.484 1.00 15.00 1133 LEU A N 18
ATOM 23532 C CA . LEU A 1 24 ? 2.180 10.307 2.405 1.00 15.00 1133 LEU A CA 18
ATOM 23533 C C . LEU A 1 24 ? 1.753 9.844 1.008 1.00 15.00 1133 LEU A C 18
ATOM 23534 O O . LEU A 1 24 ? 2.440 9.072 0.362 1.00 15.00 1133 LEU A O 18
ATOM 23550 N N . ARG A 1 25 ? 0.622 10.316 0.538 1.00 15.00 1134 ARG A N 18
ATOM 23551 C CA . ARG A 1 25 ? 0.157 9.938 -0.837 1.00 15.00 1134 ARG A CA 18
ATOM 23552 C C . ARG A 1 25 ? 1.170 10.386 -1.901 1.00 15.00 1134 ARG A C 18
ATOM 23553 O O . ARG A 1 25 ? 1.493 9.638 -2.807 1.00 15.00 1134 ARG A O 18
ATOM 23574 N N . THR A 1 26 ? 1.672 11.594 -1.799 1.00 15.00 1135 THR A N 18
ATOM 23575 C CA . THR A 1 26 ? 2.635 12.100 -2.831 1.00 15.00 1135 THR A CA 18
ATOM 23576 C C . THR A 1 26 ? 3.881 11.215 -2.868 1.00 15.00 1135 THR A C 18
ATOM 23577 O O . THR A 1 26 ? 4.390 10.894 -3.924 1.00 15.00 1135 THR A O 18
ATOM 23588 N N . LEU A 1 27 ? 4.373 10.816 -1.720 1.00 15.00 1136 LEU A N 18
ATOM 23589 C CA . LEU A 1 27 ? 5.572 9.915 -1.680 1.00 15.00 1136 LEU A CA 18
ATOM 23590 C C . LEU A 1 27 ? 5.286 8.614 -2.438 1.00 15.00 1136 LEU A C 18
ATOM 23591 O O . LEU A 1 27 ? 6.118 8.127 -3.182 1.00 15.00 1136 LEU A O 18
ATOM 23607 N N . CYS A 1 28 ? 4.113 8.051 -2.257 1.00 15.00 1137 CYS A N 18
ATOM 23608 C CA . CYS A 1 28 ? 3.778 6.774 -2.964 1.00 15.00 1137 CYS A CA 18
ATOM 23609 C C . CYS A 1 28 ? 3.805 6.988 -4.480 1.00 15.00 1137 CYS A C 18
ATOM 23610 O O . CYS A 1 28 ? 4.297 6.158 -5.222 1.00 15.00 1137 CYS A O 18
ATOM 23618 N N . MET A 1 29 ? 3.280 8.098 -4.938 1.00 15.00 1138 MET A N 18
ATOM 23619 C CA . MET A 1 29 ? 3.294 8.391 -6.408 1.00 15.00 1138 MET A CA 18
ATOM 23620 C C . MET A 1 29 ? 4.737 8.506 -6.912 1.00 15.00 1138 MET A C 18
ATOM 23621 O O . MET A 1 29 ? 5.067 8.029 -7.982 1.00 15.00 1138 MET A O 18
ATOM 23635 N N . GLN A 1 30 ? 5.593 9.136 -6.146 1.00 15.00 1139 GLN A N 18
ATOM 23636 C CA . GLN A 1 30 ? 7.026 9.280 -6.566 1.00 15.00 1139 GLN A CA 18
ATOM 23637 C C . GLN A 1 30 ? 7.677 7.903 -6.714 1.00 15.00 1139 GLN A C 18
ATOM 23638 O O . GLN A 1 30 ? 8.481 7.684 -7.601 1.00 15.00 1139 GLN A O 18
ATOM 23652 N N . HIS A 1 31 ? 7.334 6.977 -5.850 1.00 15.00 1140 HIS A N 18
ATOM 23653 C CA . HIS A 1 31 ? 7.925 5.603 -5.941 1.00 15.00 1140 HIS A CA 18
ATOM 23654 C C . HIS A 1 31 ? 7.472 4.913 -7.231 1.00 15.00 1140 HIS A C 18
ATOM 23655 O O . HIS A 1 31 ? 8.252 4.263 -7.902 1.00 15.00 1140 HIS A O 18
ATOM 23669 N N . GLY A 1 32 ? 6.215 5.051 -7.579 1.00 15.00 1141 GLY A N 18
ATOM 23670 C CA . GLY A 1 32 ? 5.702 4.421 -8.833 1.00 15.00 1141 GLY A CA 18
ATOM 23671 C C . GLY A 1 32 ? 4.448 5.172 -9.310 1.00 15.00 1141 GLY A C 18
ATOM 23672 O O . GLY A 1 32 ? 3.867 5.924 -8.553 1.00 15.00 1141 GLY A O 18
ATOM 23676 N N . PRO A 1 33 ? 4.053 4.955 -10.555 1.00 15.00 1142 PRO A N 18
ATOM 23677 C CA . PRO A 1 33 ? 2.823 5.611 -11.077 1.00 15.00 1142 PRO A CA 18
ATOM 23678 C C . PRO A 1 33 ? 1.608 5.205 -10.235 1.00 15.00 1142 PRO A C 18
ATOM 23679 O O . PRO A 1 33 ? 1.505 4.075 -9.792 1.00 15.00 1142 PRO A O 18
ATOM 23690 N N . LEU A 1 34 ? 0.693 6.117 -10.018 1.00 15.00 1143 LEU A N 18
ATOM 23691 C CA . LEU A 1 34 ? -0.457 5.830 -9.108 1.00 15.00 1143 LEU A CA 18
ATOM 23692 C C . LEU A 1 34 ? -1.721 5.529 -9.920 1.00 15.00 1143 LEU A C 18
ATOM 23693 O O . LEU A 1 34 ? -2.256 6.392 -10.590 1.00 15.00 1143 LEU A O 18
ATOM 23709 N N . VAL A 1 35 ? -2.197 4.308 -9.860 1.00 15.00 1144 VAL A N 18
ATOM 23710 C CA . VAL A 1 35 ? -3.502 3.972 -10.506 1.00 15.00 1144 VAL A CA 18
ATOM 23711 C C . VAL A 1 35 ? -4.649 4.296 -9.541 1.00 15.00 1144 VAL A C 18
ATOM 23712 O O . VAL A 1 35 ? -5.571 5.015 -9.878 1.00 15.00 1144 VAL A O 18
ATOM 23725 N N . SER A 1 36 ? -4.587 3.765 -8.346 1.00 15.00 1145 SER A N 18
ATOM 23726 C CA . SER A 1 36 ? -5.625 4.079 -7.317 1.00 15.00 1145 SER A CA 18
ATOM 23727 C C . SER A 1 36 ? -5.028 3.931 -5.915 1.00 15.00 1145 SER A C 18
ATOM 23728 O O . SER A 1 36 ? -4.306 2.989 -5.640 1.00 15.00 1145 SER A O 18
ATOM 23736 N N . PHE A 1 37 ? -5.326 4.854 -5.031 1.00 15.00 1146 PHE A N 18
ATOM 23737 C CA . PHE A 1 37 ? -4.765 4.785 -3.647 1.00 15.00 1146 PHE A CA 18
ATOM 23738 C C . PHE A 1 37 ? -5.771 5.346 -2.637 1.00 15.00 1146 PHE A C 18
ATOM 23739 O O . PHE A 1 37 ? -6.327 6.412 -2.833 1.00 15.00 1146 PHE A O 18
ATOM 23756 N N . HIS A 1 38 ? -6.005 4.634 -1.561 1.00 15.00 1147 HIS A N 18
ATOM 23757 C CA . HIS A 1 38 ? -6.863 5.177 -0.466 1.00 15.00 1147 HIS A CA 18
ATOM 23758 C C . HIS A 1 38 ? -6.136 5.042 0.884 1.00 15.00 1147 HIS A C 18
ATOM 23759 O O . HIS A 1 38 ? -6.070 3.958 1.430 1.00 15.00 1147 HIS A O 18
ATOM 23773 N N . PRO A 1 39 ? -5.604 6.140 1.389 1.00 15.00 1148 PRO A N 18
ATOM 23774 C CA . PRO A 1 39 ? -4.947 6.113 2.711 1.00 15.00 1148 PRO A CA 18
ATOM 23775 C C . PRO A 1 39 ? -5.955 6.427 3.822 1.00 15.00 1148 PRO A C 18
ATOM 23776 O O . PRO A 1 39 ? -6.670 7.411 3.755 1.00 15.00 1148 PRO A O 18
ATOM 23787 N N . TYR A 1 40 ? -6.020 5.599 4.837 1.00 15.00 1149 TYR A N 18
ATOM 23788 C CA . TYR A 1 40 ? -6.852 5.935 6.030 1.00 15.00 1149 TYR A CA 18
ATOM 23789 C C . TYR A 1 40 ? -5.948 6.261 7.224 1.00 15.00 1149 TYR A C 18
ATOM 23790 O O . TYR A 1 40 ? -5.088 5.481 7.589 1.00 15.00 1149 TYR A O 18
ATOM 23808 N N . LEU A 1 41 ? -6.138 7.409 7.830 1.00 15.00 1150 LEU A N 18
ATOM 23809 C CA . LEU A 1 41 ? -5.408 7.725 9.097 1.00 15.00 1150 LEU A CA 18
ATOM 23810 C C . LEU A 1 41 ? -6.030 6.996 10.295 1.00 15.00 1150 LEU A C 18
ATOM 23811 O O . LEU A 1 41 ? -5.327 6.455 11.129 1.00 15.00 1150 LEU A O 18
ATOM 23827 N N . ASN A 1 42 ? -7.339 6.972 10.385 1.00 15.00 1151 ASN A N 18
ATOM 23828 C CA . ASN A 1 42 ? -8.000 6.511 11.649 1.00 15.00 1151 ASN A CA 18
ATOM 23829 C C . ASN A 1 42 ? -7.660 5.048 11.930 1.00 15.00 1151 ASN A C 18
ATOM 23830 O O . ASN A 1 42 ? -7.216 4.701 13.009 1.00 15.00 1151 ASN A O 18
ATOM 23841 N N . GLN A 1 43 ? -7.866 4.192 10.962 1.00 15.00 1152 GLN A N 18
ATOM 23842 C CA . GLN A 1 43 ? -7.508 2.748 11.137 1.00 15.00 1152 GLN A CA 18
ATOM 23843 C C . GLN A 1 43 ? -5.983 2.565 11.155 1.00 15.00 1152 GLN A C 18
ATOM 23844 O O . GLN A 1 43 ? -5.482 1.568 11.640 1.00 15.00 1152 GLN A O 18
ATOM 23858 N N . GLY A 1 44 ? -5.243 3.518 10.630 1.00 15.00 1153 GLY A N 18
ATOM 23859 C CA . GLY A 1 44 ? -3.755 3.390 10.591 1.00 15.00 1153 GLY A CA 18
ATOM 23860 C C . GLY A 1 44 ? -3.355 2.442 9.460 1.00 15.00 1153 GLY A C 18
ATOM 23861 O O . GLY A 1 44 ? -2.359 1.744 9.550 1.00 15.00 1153 GLY A O 18
ATOM 23865 N N . ILE A 1 45 ? -4.128 2.415 8.402 1.00 15.00 1154 ILE A N 18
ATOM 23866 C CA . ILE A 1 45 ? -3.785 1.556 7.228 1.00 15.00 1154 ILE A CA 18
ATOM 23867 C C . ILE A 1 45 ? -3.951 2.343 5.923 1.00 15.00 1154 ILE A C 18
ATOM 23868 O O . ILE A 1 45 ? -4.751 3.252 5.837 1.00 15.00 1154 ILE A O 18
ATOM 23884 N N . ALA A 1 46 ? -3.197 1.996 4.912 1.00 15.00 1155 ALA A N 18
ATOM 23885 C CA . ALA A 1 46 ? -3.434 2.573 3.552 1.00 15.00 1155 ALA A CA 18
ATOM 23886 C C . ALA A 1 46 ? -3.273 1.486 2.484 1.00 15.00 1155 ALA A C 18
ATOM 23887 O O . ALA A 1 46 ? -2.321 0.731 2.502 1.00 15.00 1155 ALA A O 18
ATOM 23894 N N . LEU A 1 47 ? -4.196 1.410 1.557 1.00 15.00 1156 LEU A N 18
ATOM 23895 C CA . LEU A 1 47 ? -4.132 0.347 0.505 1.00 15.00 1156 LEU A CA 18
ATOM 23896 C C . LEU A 1 47 ? -3.891 0.983 -0.867 1.00 15.00 1156 LEU A C 18
ATOM 23897 O O . LEU A 1 47 ? -4.533 1.953 -1.224 1.00 15.00 1156 LEU A O 18
ATOM 23913 N N . CYS A 1 48 ? -2.974 0.443 -1.637 1.00 15.00 1157 CYS A N 18
ATOM 23914 C CA . CYS A 1 48 ? -2.658 1.048 -2.968 1.00 15.00 1157 CYS A CA 18
ATOM 23915 C C . CYS A 1 48 ? -2.339 -0.040 -4.002 1.00 15.00 1157 CYS A C 18
ATOM 23916 O O . CYS A 1 48 ? -1.826 -1.093 -3.671 1.00 15.00 1157 CYS A O 18
ATOM 23924 N N . LYS A 1 49 ? -2.643 0.216 -5.252 1.00 15.00 1158 LYS A N 18
ATOM 23925 C CA . LYS A 1 49 ? -2.383 -0.796 -6.322 1.00 15.00 1158 LYS A CA 18
ATOM 23926 C C . LYS A 1 49 ? -1.277 -0.310 -7.265 1.00 15.00 1158 LYS A C 18
ATOM 23927 O O . LYS A 1 49 ? -1.205 0.857 -7.600 1.00 15.00 1158 LYS A O 18
ATOM 23946 N N . TYR A 1 50 ? -0.416 -1.205 -7.691 1.00 15.00 1159 TYR A N 18
ATOM 23947 C CA . TYR A 1 50 ? 0.679 -0.819 -8.637 1.00 15.00 1159 TYR A CA 18
ATOM 23948 C C . TYR A 1 50 ? 0.466 -1.478 -10.004 1.00 15.00 1159 TYR A C 18
ATOM 23949 O O . TYR A 1 50 ? -0.280 -2.429 -10.133 1.00 15.00 1159 TYR A O 18
ATOM 23967 N N . THR A 1 51 ? 1.114 -0.968 -11.022 1.00 15.00 1160 THR A N 18
ATOM 23968 C CA . THR A 1 51 ? 0.847 -1.454 -12.415 1.00 15.00 1160 THR A CA 18
ATOM 23969 C C . THR A 1 51 ? 1.503 -2.819 -12.670 1.00 15.00 1160 THR A C 18
ATOM 23970 O O . THR A 1 51 ? 0.945 -3.655 -13.359 1.00 15.00 1160 THR A O 18
ATOM 23981 N N . THR A 1 52 ? 2.675 -3.055 -12.124 1.00 15.00 1161 THR A N 18
ATOM 23982 C CA . THR A 1 52 ? 3.431 -4.303 -12.474 1.00 15.00 1161 THR A CA 18
ATOM 23983 C C . THR A 1 52 ? 3.745 -5.126 -11.220 1.00 15.00 1161 THR A C 18
ATOM 23984 O O . THR A 1 52 ? 3.952 -4.589 -10.147 1.00 15.00 1161 THR A O 18
ATOM 23995 N N . ARG A 1 53 ? 3.787 -6.431 -11.356 1.00 15.00 1162 ARG A N 18
ATOM 23996 C CA . ARG A 1 53 ? 4.051 -7.308 -10.173 1.00 15.00 1162 ARG A CA 18
ATOM 23997 C C . ARG A 1 53 ? 5.465 -7.078 -9.623 1.00 15.00 1162 ARG A C 18
ATOM 23998 O O . ARG A 1 53 ? 5.671 -7.074 -8.422 1.00 15.00 1162 ARG A O 18
ATOM 24019 N N . GLU A 1 54 ? 6.437 -6.883 -10.486 1.00 15.00 1163 GLU A N 18
ATOM 24020 C CA . GLU A 1 54 ? 7.839 -6.677 -9.998 1.00 15.00 1163 GLU A CA 18
ATOM 24021 C C . GLU A 1 54 ? 7.933 -5.367 -9.218 1.00 15.00 1163 GLU A C 18
ATOM 24022 O O . GLU A 1 54 ? 8.561 -5.300 -8.176 1.00 15.00 1163 GLU A O 18
ATOM 24034 N N . GLU A 1 55 ? 7.310 -4.325 -9.715 1.00 15.00 1164 GLU A N 18
ATOM 24035 C CA . GLU A 1 55 ? 7.345 -3.014 -8.994 1.00 15.00 1164 GLU A CA 18
ATOM 24036 C C . GLU A 1 55 ? 6.689 -3.160 -7.620 1.00 15.00 1164 GLU A C 18
ATOM 24037 O O . GLU A 1 55 ? 7.154 -2.606 -6.642 1.00 15.00 1164 GLU A O 18
ATOM 24049 N N . ALA A 1 56 ? 5.613 -3.905 -7.545 1.00 15.00 1165 ALA A N 18
ATOM 24050 C CA . ALA A 1 56 ? 4.920 -4.098 -6.232 1.00 15.00 1165 ALA A CA 18
ATOM 24051 C C . ALA A 1 56 ? 5.859 -4.770 -5.224 1.00 15.00 1165 ALA A C 18
ATOM 24052 O O . ALA A 1 56 ? 5.969 -4.334 -4.093 1.00 15.00 1165 ALA A O 18
ATOM 24059 N N . ASN A 1 57 ? 6.536 -5.823 -5.622 1.00 15.00 1166 ASN A N 18
ATOM 24060 C CA . ASN A 1 57 ? 7.428 -6.547 -4.659 1.00 15.00 1166 ASN A CA 18
ATOM 24061 C C . ASN A 1 57 ? 8.530 -5.610 -4.161 1.00 15.00 1166 ASN A C 18
ATOM 24062 O O . ASN A 1 57 ? 8.850 -5.584 -2.987 1.00 15.00 1166 ASN A O 18
ATOM 24073 N N . LYS A 1 58 ? 9.107 -4.838 -5.048 1.00 15.00 1167 LYS A N 18
ATOM 24074 C CA . LYS A 1 58 ? 10.173 -3.872 -4.628 1.00 15.00 1167 LYS A CA 18
ATOM 24075 C C . LYS A 1 58 ? 9.597 -2.859 -3.638 1.00 15.00 1167 LYS A C 18
ATOM 24076 O O . LYS A 1 58 ? 10.230 -2.508 -2.657 1.00 15.00 1167 LYS A O 18
ATOM 24095 N N . ALA A 1 59 ? 8.398 -2.390 -3.888 1.00 15.00 1168 ALA A N 18
ATOM 24096 C CA . ALA A 1 59 ? 7.781 -1.374 -2.979 1.00 15.00 1168 ALA A CA 18
ATOM 24097 C C . ALA A 1 59 ? 7.620 -1.963 -1.577 1.00 15.00 1168 ALA A C 18
ATOM 24098 O O . ALA A 1 59 ? 7.884 -1.306 -0.589 1.00 15.00 1168 ALA A O 18
ATOM 24105 N N . GLN A 1 60 ? 7.191 -3.198 -1.489 1.00 15.00 1169 GLN A N 18
ATOM 24106 C CA . GLN A 1 60 ? 6.994 -3.833 -0.147 1.00 15.00 1169 GLN A CA 18
ATOM 24107 C C . GLN A 1 60 ? 8.333 -3.975 0.583 1.00 15.00 1169 GLN A C 18
ATOM 24108 O O . GLN A 1 60 ? 8.421 -3.738 1.774 1.00 15.00 1169 GLN A O 18
ATOM 24122 N N . MET A 1 61 ? 9.372 -4.359 -0.120 1.00 15.00 1170 MET A N 18
ATOM 24123 C CA . MET A 1 61 ? 10.699 -4.565 0.547 1.00 15.00 1170 MET A CA 18
ATOM 24124 C C . MET A 1 61 ? 11.183 -3.256 1.174 1.00 15.00 1170 MET A C 18
ATOM 24125 O O . MET A 1 61 ? 11.714 -3.245 2.270 1.00 15.00 1170 MET A O 18
ATOM 24139 N N . ALA A 1 62 ? 11.003 -2.156 0.485 1.00 15.00 1171 ALA A N 18
ATOM 24140 C CA . ALA A 1 62 ? 11.463 -0.837 1.030 1.00 15.00 1171 ALA A CA 18
ATOM 24141 C C . ALA A 1 62 ? 10.535 -0.354 2.152 1.00 15.00 1171 ALA A C 18
ATOM 24142 O O . ALA A 1 62 ? 10.991 0.112 3.181 1.00 15.00 1171 ALA A O 18
ATOM 24149 N N . LEU A 1 63 ? 9.243 -0.461 1.960 1.00 15.00 1172 LEU A N 18
ATOM 24150 C CA . LEU A 1 63 ? 8.277 0.087 2.967 1.00 15.00 1172 LEU A CA 18
ATOM 24151 C C . LEU A 1 63 ? 8.232 -0.798 4.217 1.00 15.00 1172 LEU A C 18
ATOM 24152 O O . LEU A 1 63 ? 8.006 -0.320 5.314 1.00 15.00 1172 LEU A O 18
ATOM 24168 N N . ASN A 1 64 ? 8.448 -2.079 4.056 1.00 15.00 1173 ASN A N 18
ATOM 24169 C CA . ASN A 1 64 ? 8.297 -3.024 5.209 1.00 15.00 1173 ASN A CA 18
ATOM 24170 C C . ASN A 1 64 ? 9.466 -2.872 6.186 1.00 15.00 1173 ASN A C 18
ATOM 24171 O O . ASN A 1 64 ? 10.599 -2.685 5.788 1.00 15.00 1173 ASN A O 18
ATOM 24182 N N . ASN A 1 65 ? 9.194 -2.952 7.472 1.00 15.00 1174 ASN A N 18
ATOM 24183 C CA . ASN A 1 65 ? 10.288 -2.898 8.501 1.00 15.00 1174 ASN A CA 18
ATOM 24184 C C . ASN A 1 65 ? 11.083 -1.601 8.358 1.00 15.00 1174 ASN A C 18
ATOM 24185 O O . ASN A 1 65 ? 12.284 -1.575 8.562 1.00 15.00 1174 ASN A O 18
ATOM 24196 N N . CYS A 1 66 ? 10.419 -0.527 8.009 1.00 15.00 1175 CYS A N 18
ATOM 24197 C CA . CYS A 1 66 ? 11.143 0.753 7.737 1.00 15.00 1175 CYS A CA 18
ATOM 24198 C C . CYS A 1 66 ? 10.951 1.713 8.909 1.00 15.00 1175 CYS A C 18
ATOM 24199 O O . CYS A 1 66 ? 9.841 1.947 9.344 1.00 15.00 1175 CYS A O 18
ATOM 24207 N N . VAL A 1 67 ? 12.022 2.268 9.422 1.00 15.00 1176 VAL A N 18
ATOM 24208 C CA . VAL A 1 67 ? 11.907 3.143 10.630 1.00 15.00 1176 VAL A CA 18
ATOM 24209 C C . VAL A 1 67 ? 12.139 4.607 10.250 1.00 15.00 1176 VAL A C 18
ATOM 24210 O O . VAL A 1 67 ? 13.103 4.944 9.589 1.00 15.00 1176 VAL A O 18
ATOM 24223 N N . LEU A 1 68 ? 11.253 5.471 10.670 1.00 15.00 1177 LEU A N 18
ATOM 24224 C CA . LEU A 1 68 ? 11.473 6.935 10.499 1.00 15.00 1177 LEU A CA 18
ATOM 24225 C C . LEU A 1 68 ? 11.465 7.598 11.873 1.00 15.00 1177 LEU A C 18
ATOM 24226 O O . LEU A 1 68 ? 11.061 6.993 12.846 1.00 15.00 1177 LEU A O 18
ATOM 24242 N N . ALA A 1 69 ? 11.913 8.832 11.966 1.00 15.00 1178 ALA A N 18
ATOM 24243 C CA . ALA A 1 69 ? 12.024 9.515 13.302 1.00 15.00 1178 ALA A CA 18
ATOM 24244 C C . ALA A 1 69 ? 10.732 9.367 14.125 1.00 15.00 1178 ALA A C 18
ATOM 24245 O O . ALA A 1 69 ? 9.727 9.959 13.812 1.00 15.00 1178 ALA A O 18
ATOM 24252 N N . ASN A 1 70 ? 10.791 8.551 15.157 1.00 15.00 1179 ASN A N 18
ATOM 24253 C CA . ASN A 1 70 ? 9.696 8.416 16.189 1.00 15.00 1179 ASN A CA 18
ATOM 24254 C C . ASN A 1 70 ? 8.481 7.636 15.635 1.00 15.00 1179 ASN A C 18
ATOM 24255 O O . ASN A 1 70 ? 7.464 7.535 16.299 1.00 15.00 1179 ASN A O 18
ATOM 24266 N N . THR A 1 71 ? 8.570 7.088 14.437 1.00 15.00 1180 THR A N 18
ATOM 24267 C CA . THR A 1 71 ? 7.417 6.290 13.890 1.00 15.00 1180 THR A CA 18
ATOM 24268 C C . THR A 1 71 ? 7.927 5.050 13.146 1.00 15.00 1180 THR A C 18
ATOM 24269 O O . THR A 1 71 ? 9.030 5.036 12.636 1.00 15.00 1180 THR A O 18
ATOM 24280 N N . THR A 1 72 ? 7.126 4.015 13.081 1.00 15.00 1181 THR A N 18
ATOM 24281 C CA . THR A 1 72 ? 7.543 2.778 12.354 1.00 15.00 1181 THR A CA 18
ATOM 24282 C C . THR A 1 72 ? 6.542 2.458 11.242 1.00 15.00 1181 THR A C 18
ATOM 24283 O O . THR A 1 72 ? 5.342 2.515 11.447 1.00 15.00 1181 THR A O 18
ATOM 24294 N N . ILE A 1 73 ? 7.025 2.124 10.070 1.00 15.00 1182 ILE A N 18
ATOM 24295 C CA . ILE A 1 73 ? 6.102 1.785 8.941 1.00 15.00 1182 ILE A CA 18
ATOM 24296 C C . ILE A 1 73 ? 6.264 0.312 8.565 1.00 15.00 1182 ILE A C 18
ATOM 24297 O O . ILE A 1 73 ? 7.363 -0.168 8.361 1.00 15.00 1182 ILE A O 18
ATOM 24313 N N . PHE A 1 74 ? 5.172 -0.403 8.473 1.00 15.00 1183 PHE A N 18
ATOM 24314 C CA . PHE A 1 74 ? 5.237 -1.849 8.107 1.00 15.00 1183 PHE A CA 18
ATOM 24315 C C . PHE A 1 74 ? 4.550 -2.079 6.761 1.00 15.00 1183 PHE A C 18
ATOM 24316 O O . PHE A 1 74 ? 3.665 -1.338 6.380 1.00 15.00 1183 PHE A O 18
ATOM 24333 N N . ALA A 1 75 ? 4.951 -3.100 6.041 1.00 15.00 1184 ALA A N 18
ATOM 24334 C CA . ALA A 1 75 ? 4.314 -3.387 4.719 1.00 15.00 1184 ALA A CA 18
ATOM 24335 C C . ALA A 1 75 ? 3.992 -4.879 4.596 1.00 15.00 1184 ALA A C 18
ATOM 24336 O O . ALA A 1 75 ? 4.811 -5.726 4.896 1.00 15.00 1184 ALA A O 18
ATOM 24343 N N . GLU A 1 76 ? 2.801 -5.195 4.156 1.00 15.00 1185 GLU A N 18
ATOM 24344 C CA . GLU A 1 76 ? 2.418 -6.628 3.960 1.00 15.00 1185 GLU A CA 18
ATOM 24345 C C . GLU A 1 76 ? 1.613 -6.788 2.667 1.00 15.00 1185 GLU A C 18
ATOM 24346 O O . GLU A 1 76 ? 1.155 -5.818 2.090 1.00 15.00 1185 GLU A O 18
ATOM 24358 N N . SER A 1 77 ? 1.441 -8.005 2.211 1.00 15.00 1186 SER A N 18
ATOM 24359 C CA . SER A 1 77 ? 0.670 -8.241 0.952 1.00 15.00 1186 SER A CA 18
ATOM 24360 C C . SER A 1 77 ? -0.625 -9.018 1.254 1.00 15.00 1186 SER A C 18
ATOM 24361 O O . SER A 1 77 ? -0.622 -10.233 1.232 1.00 15.00 1186 SER A O 18
ATOM 24369 N N . PRO A 1 78 ? -1.702 -8.302 1.529 1.00 15.00 1187 PRO A N 18
ATOM 24370 C CA . PRO A 1 78 ? -2.997 -8.979 1.803 1.00 15.00 1187 PRO A CA 18
ATOM 24371 C C . PRO A 1 78 ? -3.447 -9.782 0.580 1.00 15.00 1187 PRO A C 18
ATOM 24372 O O . PRO A 1 78 ? -3.041 -9.506 -0.534 1.00 15.00 1187 PRO A O 18
ATOM 24383 N N . SER A 1 79 ? -4.282 -10.772 0.784 1.00 15.00 1188 SER A N 18
ATOM 24384 C CA . SER A 1 79 ? -4.774 -11.596 -0.365 1.00 15.00 1188 SER A CA 18
ATOM 24385 C C . SER A 1 79 ? -5.697 -10.762 -1.252 1.00 15.00 1188 SER A C 18
ATOM 24386 O O . SER A 1 79 ? -6.245 -9.764 -0.824 1.00 15.00 1188 SER A O 18
ATOM 24394 N N . GLU A 1 80 ? -5.871 -11.165 -2.491 1.00 15.00 1189 GLU A N 18
ATOM 24395 C CA . GLU A 1 80 ? -6.847 -10.461 -3.385 1.00 15.00 1189 GLU A CA 18
ATOM 24396 C C . GLU A 1 80 ? -8.243 -10.510 -2.759 1.00 15.00 1189 GLU A C 18
ATOM 24397 O O . GLU A 1 80 ? -9.001 -9.559 -2.825 1.00 15.00 1189 GLU A O 18
ATOM 24409 N N . ASN A 1 81 ? -8.578 -11.618 -2.147 1.00 15.00 1190 ASN A N 18
ATOM 24410 C CA . ASN A 1 81 ? -9.848 -11.692 -1.363 1.00 15.00 1190 ASN A CA 18
ATOM 24411 C C . ASN A 1 81 ? -9.795 -10.697 -0.201 1.00 15.00 1190 ASN A C 18
ATOM 24412 O O . ASN A 1 81 ? -10.778 -10.046 0.108 1.00 15.00 1190 ASN A O 18
ATOM 24423 N N . GLU A 1 82 ? -8.653 -10.569 0.442 1.00 15.00 1191 GLU A N 18
ATOM 24424 C CA . GLU A 1 82 ? -8.548 -9.604 1.581 1.00 15.00 1191 GLU A CA 18
ATOM 24425 C C . GLU A 1 82 ? -8.698 -8.172 1.063 1.00 15.00 1191 GLU A C 18
ATOM 24426 O O . GLU A 1 82 ? -9.299 -7.332 1.707 1.00 15.00 1191 GLU A O 18
ATOM 24438 N N . VAL A 1 83 ? -8.162 -7.892 -0.099 1.00 15.00 1192 VAL A N 18
ATOM 24439 C CA . VAL A 1 83 ? -8.291 -6.517 -0.676 1.00 15.00 1192 VAL A CA 18
ATOM 24440 C C . VAL A 1 83 ? -9.769 -6.203 -0.930 1.00 15.00 1192 VAL A C 18
ATOM 24441 O O . VAL A 1 83 ? -10.236 -5.115 -0.651 1.00 15.00 1192 VAL A O 18
ATOM 24454 N N . GLN A 1 84 ? -10.505 -7.154 -1.458 1.00 15.00 1193 GLN A N 18
ATOM 24455 C CA . GLN A 1 84 ? -11.959 -6.918 -1.730 1.00 15.00 1193 GLN A CA 18
ATOM 24456 C C . GLN A 1 84 ? -12.694 -6.607 -0.425 1.00 15.00 1193 GLN A C 18
ATOM 24457 O O . GLN A 1 84 ? -13.525 -5.721 -0.373 1.00 15.00 1193 GLN A O 18
ATOM 24471 N N . SER A 1 85 ? -12.389 -7.328 0.627 1.00 15.00 1194 SER A N 18
ATOM 24472 C CA . SER A 1 85 ? -13.088 -7.089 1.930 1.00 15.00 1194 SER A CA 18
ATOM 24473 C C . SER A 1 85 ? -12.809 -5.669 2.430 1.00 15.00 1194 SER A C 18
ATOM 24474 O O . SER A 1 85 ? -13.670 -5.032 3.011 1.00 15.00 1194 SER A O 18
ATOM 24482 N N . ILE A 1 86 ? -11.615 -5.169 2.209 1.00 15.00 1195 ILE A N 18
ATOM 24483 C CA . ILE A 1 86 ? -11.301 -3.762 2.618 1.00 15.00 1195 ILE A CA 18
ATOM 24484 C C . ILE A 1 86 ? -12.162 -2.780 1.814 1.00 15.00 1195 ILE A C 18
ATOM 24485 O O . ILE A 1 86 ? -12.786 -1.895 2.370 1.00 15.00 1195 ILE A O 18
ATOM 24501 N N . MET A 1 87 ? -12.197 -2.937 0.513 1.00 15.00 1196 MET A N 18
ATOM 24502 C CA . MET A 1 87 ? -12.992 -1.996 -0.340 1.00 15.00 1196 MET A CA 18
ATOM 24503 C C . MET A 1 87 ? -14.472 -2.052 0.047 1.00 15.00 1196 MET A C 18
ATOM 24504 O O . MET A 1 87 ? -15.173 -1.058 -0.004 1.00 15.00 1196 MET A O 18
ATOM 24518 N N . GLN A 1 88 ? -14.948 -3.210 0.433 1.00 15.00 1197 GLN A N 18
ATOM 24519 C CA . GLN A 1 88 ? -16.381 -3.348 0.835 1.00 15.00 1197 GLN A CA 18
ATOM 24520 C C . GLN A 1 88 ? -16.527 -3.163 2.348 1.00 15.00 1197 GLN A C 18
ATOM 24521 O O . GLN A 1 88 ? -15.820 -3.777 3.126 1.00 15.00 1197 GLN A O 18
ATOM 24535 N N . HIS A 1 89 ? -17.440 -2.320 2.764 1.00 15.00 1198 HIS A N 18
ATOM 24536 C CA . HIS A 1 89 ? -17.645 -2.084 4.227 1.00 15.00 1198 HIS A CA 18
ATOM 24537 C C . HIS A 1 89 ? -18.490 -3.209 4.830 1.00 15.00 1198 HIS A C 18
ATOM 24538 O O . HIS A 1 89 ? -18.044 -3.805 5.797 1.00 15.00 1198 HIS A O 18
ATOM 24553 N N . GLY A 1 1 ? -8.348 -25.643 -19.344 1.00 15.00 1110 GLY A N 19
ATOM 24554 C CA . GLY A 1 1 ? -9.320 -25.227 -18.294 1.00 15.00 1110 GLY A CA 19
ATOM 24555 C C . GLY A 1 1 ? -9.446 -23.703 -18.289 1.00 15.00 1110 GLY A C 19
ATOM 24556 O O . GLY A 1 1 ? -9.392 -23.066 -19.324 1.00 15.00 1110 GLY A O 19
ATOM 24562 N N . ALA A 1 2 ? -9.616 -23.118 -17.128 1.00 15.00 1111 ALA A N 19
ATOM 24563 C CA . ALA A 1 2 ? -9.747 -21.632 -17.038 1.00 15.00 1111 ALA A CA 19
ATOM 24564 C C . ALA A 1 2 ? -8.440 -21.016 -16.533 1.00 15.00 1111 ALA A C 19
ATOM 24565 O O . ALA A 1 2 ? -7.746 -21.596 -15.719 1.00 15.00 1111 ALA A O 19
ATOM 24572 N N . MET A 1 3 ? -8.103 -19.843 -17.013 1.00 15.00 1112 MET A N 19
ATOM 24573 C CA . MET A 1 3 ? -6.840 -19.177 -16.574 1.00 15.00 1112 MET A CA 19
ATOM 24574 C C . MET A 1 3 ? -7.153 -18.024 -15.617 1.00 15.00 1112 MET A C 19
ATOM 24575 O O . MET A 1 3 ? -8.107 -17.291 -15.807 1.00 15.00 1112 MET A O 19
ATOM 24589 N N . ALA A 1 4 ? -6.354 -17.862 -14.590 1.00 15.00 1113 ALA A N 19
ATOM 24590 C CA . ALA A 1 4 ? -6.583 -16.752 -13.616 1.00 15.00 1113 ALA A CA 19
ATOM 24591 C C . ALA A 1 4 ? -5.507 -15.675 -13.779 1.00 15.00 1113 ALA A C 19
ATOM 24592 O O . ALA A 1 4 ? -4.377 -15.967 -14.131 1.00 15.00 1113 ALA A O 19
ATOM 24599 N N . TRP A 1 5 ? -5.851 -14.436 -13.524 1.00 15.00 1114 TRP A N 19
ATOM 24600 C CA . TRP A 1 5 ? -4.851 -13.333 -13.640 1.00 15.00 1114 TRP A CA 19
ATOM 24601 C C . TRP A 1 5 ? -4.547 -12.750 -12.258 1.00 15.00 1114 TRP A C 19
ATOM 24602 O O . TRP A 1 5 ? -5.404 -12.707 -11.392 1.00 15.00 1114 TRP A O 19
ATOM 24623 N N . GLY A 1 6 ? -3.333 -12.302 -12.047 1.00 15.00 1115 GLY A N 19
ATOM 24624 C CA . GLY A 1 6 ? -2.952 -11.738 -10.718 1.00 15.00 1115 GLY A CA 19
ATOM 24625 C C . GLY A 1 6 ? -2.711 -10.234 -10.848 1.00 15.00 1115 GLY A C 19
ATOM 24626 O O . GLY A 1 6 ? -2.274 -9.755 -11.878 1.00 15.00 1115 GLY A O 19
ATOM 24630 N N . SER A 1 7 ? -2.992 -9.490 -9.807 1.00 15.00 1116 SER A N 19
ATOM 24631 C CA . SER A 1 7 ? -2.766 -8.013 -9.844 1.00 15.00 1116 SER A CA 19
ATOM 24632 C C . SER A 1 7 ? -1.812 -7.600 -8.721 1.00 15.00 1116 SER A C 19
ATOM 24633 O O . SER A 1 7 ? -1.779 -8.215 -7.669 1.00 15.00 1116 SER A O 19
ATOM 24641 N N . SER A 1 8 ? -1.038 -6.564 -8.938 1.00 15.00 1117 SER A N 19
ATOM 24642 C CA . SER A 1 8 ? -0.080 -6.101 -7.885 1.00 15.00 1117 SER A CA 19
ATOM 24643 C C . SER A 1 8 ? -0.811 -5.260 -6.838 1.00 15.00 1117 SER A C 19
ATOM 24644 O O . SER A 1 8 ? -1.432 -4.261 -7.155 1.00 15.00 1117 SER A O 19
ATOM 24652 N N . TRP A 1 9 ? -0.739 -5.660 -5.593 1.00 15.00 1118 TRP A N 19
ATOM 24653 C CA . TRP A 1 9 ? -1.330 -4.839 -4.495 1.00 15.00 1118 TRP A CA 19
ATOM 24654 C C . TRP A 1 9 ? -0.314 -4.649 -3.367 1.00 15.00 1118 TRP A C 19
ATOM 24655 O O . TRP A 1 9 ? 0.335 -5.590 -2.946 1.00 15.00 1118 TRP A O 19
ATOM 24676 N N . LEU A 1 10 ? -0.173 -3.441 -2.879 1.00 15.00 1119 LEU A N 19
ATOM 24677 C CA . LEU A 1 10 ? 0.688 -3.209 -1.681 1.00 15.00 1119 LEU A CA 19
ATOM 24678 C C . LEU A 1 10 ? -0.104 -2.472 -0.605 1.00 15.00 1119 LEU A C 19
ATOM 24679 O O . LEU A 1 10 ? -0.739 -1.467 -0.871 1.00 15.00 1119 LEU A O 19
ATOM 24695 N N . LEU A 1 11 ? -0.072 -2.966 0.607 1.00 15.00 1120 LEU A N 19
ATOM 24696 C CA . LEU A 1 11 ? -0.755 -2.262 1.729 1.00 15.00 1120 LEU A CA 19
ATOM 24697 C C . LEU A 1 11 ? 0.274 -1.841 2.780 1.00 15.00 1120 LEU A C 19
ATOM 24698 O O . LEU A 1 11 ? 0.976 -2.664 3.334 1.00 15.00 1120 LEU A O 19
ATOM 24714 N N . LEU A 1 12 ? 0.363 -0.564 3.052 1.00 15.00 1121 LEU A N 19
ATOM 24715 C CA . LEU A 1 12 ? 1.267 -0.082 4.139 1.00 15.00 1121 LEU A CA 19
ATOM 24716 C C . LEU A 1 12 ? 0.483 -0.015 5.447 1.00 15.00 1121 LEU A C 19
ATOM 24717 O O . LEU A 1 12 ? -0.670 0.369 5.460 1.00 15.00 1121 LEU A O 19
ATOM 24733 N N . LYS A 1 13 ? 1.094 -0.385 6.542 1.00 15.00 1122 LYS A N 19
ATOM 24734 C CA . LYS A 1 13 ? 0.322 -0.559 7.807 1.00 15.00 1122 LYS A CA 19
ATOM 24735 C C . LYS A 1 13 ? 1.006 0.139 8.986 1.00 15.00 1122 LYS A C 19
ATOM 24736 O O . LYS A 1 13 ? 2.119 0.619 8.889 1.00 15.00 1122 LYS A O 19
ATOM 24755 N N . ASN A 1 14 ? 0.320 0.179 10.109 1.00 15.00 1123 ASN A N 19
ATOM 24756 C CA . ASN A 1 14 ? 0.873 0.774 11.381 1.00 15.00 1123 ASN A CA 19
ATOM 24757 C C . ASN A 1 14 ? 0.992 2.282 11.222 1.00 15.00 1123 ASN A C 19
ATOM 24758 O O . ASN A 1 14 ? 1.999 2.885 11.539 1.00 15.00 1123 ASN A O 19
ATOM 24769 N N . LEU A 1 15 ? -0.050 2.885 10.726 1.00 15.00 1124 LEU A N 19
ATOM 24770 C CA . LEU A 1 15 ? -0.159 4.368 10.737 1.00 15.00 1124 LEU A CA 19
ATOM 24771 C C . LEU A 1 15 ? -1.068 4.803 11.889 1.00 15.00 1124 LEU A C 19
ATOM 24772 O O . LEU A 1 15 ? -2.099 4.199 12.128 1.00 15.00 1124 LEU A O 19
ATOM 24788 N N . THR A 1 16 ? -0.698 5.839 12.602 1.00 15.00 1125 THR A N 19
ATOM 24789 C CA . THR A 1 16 ? -1.539 6.295 13.753 1.00 15.00 1125 THR A CA 19
ATOM 24790 C C . THR A 1 16 ? -2.807 6.982 13.239 1.00 15.00 1125 THR A C 19
ATOM 24791 O O . THR A 1 16 ? -2.824 7.547 12.162 1.00 15.00 1125 THR A O 19
ATOM 24802 N N . ALA A 1 17 ? -3.869 6.941 14.008 1.00 15.00 1126 ALA A N 19
ATOM 24803 C CA . ALA A 1 17 ? -5.120 7.671 13.615 1.00 15.00 1126 ALA A CA 19
ATOM 24804 C C . ALA A 1 17 ? -4.841 9.170 13.442 1.00 15.00 1126 ALA A C 19
ATOM 24805 O O . ALA A 1 17 ? -5.594 9.875 12.795 1.00 15.00 1126 ALA A O 19
ATOM 24812 N N . GLN A 1 18 ? -3.764 9.662 14.014 1.00 15.00 1127 GLN A N 19
ATOM 24813 C CA . GLN A 1 18 ? -3.425 11.112 13.883 1.00 15.00 1127 GLN A CA 19
ATOM 24814 C C . GLN A 1 18 ? -2.640 11.397 12.591 1.00 15.00 1127 GLN A C 19
ATOM 24815 O O . GLN A 1 18 ? -2.048 12.454 12.459 1.00 15.00 1127 GLN A O 19
ATOM 24829 N N . ILE A 1 19 ? -2.621 10.478 11.642 1.00 15.00 1128 ILE A N 19
ATOM 24830 C CA . ILE A 1 19 ? -1.889 10.751 10.361 1.00 15.00 1128 ILE A CA 19
ATOM 24831 C C . ILE A 1 19 ? -2.743 11.683 9.484 1.00 15.00 1128 ILE A C 19
ATOM 24832 O O . ILE A 1 19 ? -3.875 11.388 9.158 1.00 15.00 1128 ILE A O 19
ATOM 24848 N N . ASP A 1 20 ? -2.196 12.802 9.105 1.00 15.00 1129 ASP A N 19
ATOM 24849 C CA . ASP A 1 20 ? -2.540 13.404 7.789 1.00 15.00 1129 ASP A CA 19
ATOM 24850 C C . ASP A 1 20 ? -1.543 12.873 6.759 1.00 15.00 1129 ASP A C 19
ATOM 24851 O O . ASP A 1 20 ? -0.346 12.964 6.977 1.00 15.00 1129 ASP A O 19
ATOM 24860 N N . GLY A 1 21 ? -1.999 12.329 5.653 1.00 15.00 1130 GLY A N 19
ATOM 24861 C CA . GLY A 1 21 ? -1.026 11.745 4.677 1.00 15.00 1130 GLY A CA 19
ATOM 24862 C C . GLY A 1 21 ? -1.130 12.456 3.323 1.00 15.00 1130 GLY A C 19
ATOM 24863 O O . GLY A 1 21 ? -1.557 11.865 2.352 1.00 15.00 1130 GLY A O 19
ATOM 24867 N N . PRO A 1 22 ? -0.715 13.707 3.290 1.00 15.00 1131 PRO A N 19
ATOM 24868 C CA . PRO A 1 22 ? -0.337 14.332 2.010 1.00 15.00 1131 PRO A CA 19
ATOM 24869 C C . PRO A 1 22 ? 1.109 13.962 1.686 1.00 15.00 1131 PRO A C 19
ATOM 24870 O O . PRO A 1 22 ? 1.422 13.547 0.587 1.00 15.00 1131 PRO A O 19
ATOM 24881 N N . THR A 1 23 ? 1.992 14.112 2.644 1.00 15.00 1132 THR A N 19
ATOM 24882 C CA . THR A 1 23 ? 3.387 13.605 2.474 1.00 15.00 1132 THR A CA 19
ATOM 24883 C C . THR A 1 23 ? 3.366 12.087 2.285 1.00 15.00 1132 THR A C 19
ATOM 24884 O O . THR A 1 23 ? 4.120 11.544 1.501 1.00 15.00 1132 THR A O 19
ATOM 24895 N N . LEU A 1 24 ? 2.504 11.399 3.000 1.00 15.00 1133 LEU A N 19
ATOM 24896 C CA . LEU A 1 24 ? 2.407 9.915 2.835 1.00 15.00 1133 LEU A CA 19
ATOM 24897 C C . LEU A 1 24 ? 1.954 9.588 1.408 1.00 15.00 1133 LEU A C 19
ATOM 24898 O O . LEU A 1 24 ? 2.521 8.737 0.746 1.00 15.00 1133 LEU A O 19
ATOM 24914 N N . ARG A 1 25 ? 0.935 10.262 0.931 1.00 15.00 1134 ARG A N 19
ATOM 24915 C CA . ARG A 1 25 ? 0.467 10.036 -0.476 1.00 15.00 1134 ARG A CA 19
ATOM 24916 C C . ARG A 1 25 ? 1.590 10.329 -1.478 1.00 15.00 1134 ARG A C 19
ATOM 24917 O O . ARG A 1 25 ? 1.829 9.558 -2.391 1.00 15.00 1134 ARG A O 19
ATOM 24938 N N . THR A 1 26 ? 2.281 11.432 -1.317 1.00 15.00 1135 THR A N 19
ATOM 24939 C CA . THR A 1 26 ? 3.370 11.787 -2.282 1.00 15.00 1135 THR A CA 19
ATOM 24940 C C . THR A 1 26 ? 4.460 10.715 -2.255 1.00 15.00 1135 THR A C 19
ATOM 24941 O O . THR A 1 26 ? 5.015 10.360 -3.277 1.00 15.00 1135 THR A O 19
ATOM 24952 N N . LEU A 1 27 ? 4.768 10.197 -1.090 1.00 15.00 1136 LEU A N 19
ATOM 24953 C CA . LEU A 1 27 ? 5.787 9.103 -0.992 1.00 15.00 1136 LEU A CA 19
ATOM 24954 C C . LEU A 1 27 ? 5.358 7.895 -1.833 1.00 15.00 1136 LEU A C 19
ATOM 24955 O O . LEU A 1 27 ? 6.158 7.313 -2.544 1.00 15.00 1136 LEU A O 19
ATOM 24971 N N . CYS A 1 28 ? 4.100 7.518 -1.761 1.00 15.00 1137 CYS A N 19
ATOM 24972 C CA . CYS A 1 28 ? 3.629 6.329 -2.539 1.00 15.00 1137 CYS A CA 19
ATOM 24973 C C . CYS A 1 28 ? 3.791 6.585 -4.038 1.00 15.00 1137 CYS A C 19
ATOM 24974 O O . CYS A 1 28 ? 4.236 5.725 -4.776 1.00 15.00 1137 CYS A O 19
ATOM 24982 N N . MET A 1 29 ? 3.433 7.762 -4.488 1.00 15.00 1138 MET A N 19
ATOM 24983 C CA . MET A 1 29 ? 3.606 8.101 -5.937 1.00 15.00 1138 MET A CA 19
ATOM 24984 C C . MET A 1 29 ? 5.090 8.053 -6.316 1.00 15.00 1138 MET A C 19
ATOM 24985 O O . MET A 1 29 ? 5.448 7.610 -7.392 1.00 15.00 1138 MET A O 19
ATOM 24999 N N . GLN A 1 30 ? 5.948 8.506 -5.436 1.00 15.00 1139 GLN A N 19
ATOM 25000 C CA . GLN A 1 30 ? 7.416 8.497 -5.731 1.00 15.00 1139 GLN A CA 19
ATOM 25001 C C . GLN A 1 30 ? 7.905 7.062 -5.943 1.00 15.00 1139 GLN A C 19
ATOM 25002 O O . GLN A 1 30 ? 8.720 6.802 -6.810 1.00 15.00 1139 GLN A O 19
ATOM 25016 N N . HIS A 1 31 ? 7.412 6.132 -5.158 1.00 15.00 1140 HIS A N 19
ATOM 25017 C CA . HIS A 1 31 ? 7.829 4.704 -5.330 1.00 15.00 1140 HIS A CA 19
ATOM 25018 C C . HIS A 1 31 ? 7.343 4.171 -6.681 1.00 15.00 1140 HIS A C 19
ATOM 25019 O O . HIS A 1 31 ? 8.060 3.475 -7.375 1.00 15.00 1140 HIS A O 19
ATOM 25033 N N . GLY A 1 32 ? 6.129 4.496 -7.053 1.00 15.00 1141 GLY A N 19
ATOM 25034 C CA . GLY A 1 32 ? 5.605 4.072 -8.386 1.00 15.00 1141 GLY A CA 19
ATOM 25035 C C . GLY A 1 32 ? 4.273 4.787 -8.666 1.00 15.00 1141 GLY A C 19
ATOM 25036 O O . GLY A 1 32 ? 3.590 5.178 -7.740 1.00 15.00 1141 GLY A O 19
ATOM 25040 N N . PRO A 1 33 ? 3.932 4.944 -9.934 1.00 15.00 1142 PRO A N 19
ATOM 25041 C CA . PRO A 1 33 ? 2.618 5.545 -10.278 1.00 15.00 1142 PRO A CA 19
ATOM 25042 C C . PRO A 1 33 ? 1.485 4.634 -9.801 1.00 15.00 1142 PRO A C 19
ATOM 25043 O O . PRO A 1 33 ? 1.503 3.439 -10.034 1.00 15.00 1142 PRO A O 19
ATOM 25054 N N . LEU A 1 34 ? 0.502 5.191 -9.135 1.00 15.00 1143 LEU A N 19
ATOM 25055 C CA . LEU A 1 34 ? -0.637 4.362 -8.633 1.00 15.00 1143 LEU A CA 19
ATOM 25056 C C . LEU A 1 34 ? -1.902 4.655 -9.442 1.00 15.00 1143 LEU A C 19
ATOM 25057 O O . LEU A 1 34 ? -2.329 5.790 -9.551 1.00 15.00 1143 LEU A O 19
ATOM 25073 N N . VAL A 1 35 ? -2.501 3.636 -10.008 1.00 15.00 1144 VAL A N 19
ATOM 25074 C CA . VAL A 1 35 ? -3.786 3.830 -10.753 1.00 15.00 1144 VAL A CA 19
ATOM 25075 C C . VAL A 1 35 ? -4.906 4.180 -9.767 1.00 15.00 1144 VAL A C 19
ATOM 25076 O O . VAL A 1 35 ? -5.733 5.033 -10.030 1.00 15.00 1144 VAL A O 19
ATOM 25089 N N . SER A 1 36 ? -4.929 3.521 -8.636 1.00 15.00 1145 SER A N 19
ATOM 25090 C CA . SER A 1 36 ? -6.009 3.766 -7.632 1.00 15.00 1145 SER A CA 19
ATOM 25091 C C . SER A 1 36 ? -5.520 3.390 -6.233 1.00 15.00 1145 SER A C 19
ATOM 25092 O O . SER A 1 36 ? -5.003 2.308 -6.027 1.00 15.00 1145 SER A O 19
ATOM 25100 N N . PHE A 1 37 ? -5.676 4.271 -5.271 1.00 15.00 1146 PHE A N 19
ATOM 25101 C CA . PHE A 1 37 ? -5.320 3.913 -3.863 1.00 15.00 1146 PHE A CA 19
ATOM 25102 C C . PHE A 1 37 ? -6.166 4.693 -2.856 1.00 15.00 1146 PHE A C 19
ATOM 25103 O O . PHE A 1 37 ? -6.566 5.816 -3.096 1.00 15.00 1146 PHE A O 19
ATOM 25120 N N . HIS A 1 38 ? -6.433 4.086 -1.732 1.00 15.00 1147 HIS A N 19
ATOM 25121 C CA . HIS A 1 38 ? -7.180 4.783 -0.643 1.00 15.00 1147 HIS A CA 19
ATOM 25122 C C . HIS A 1 38 ? -6.371 4.718 0.667 1.00 15.00 1147 HIS A C 19
ATOM 25123 O O . HIS A 1 38 ? -6.328 3.681 1.302 1.00 15.00 1147 HIS A O 19
ATOM 25137 N N . PRO A 1 39 ? -5.742 5.818 1.038 1.00 15.00 1148 PRO A N 19
ATOM 25138 C CA . PRO A 1 39 ? -4.997 5.855 2.319 1.00 15.00 1148 PRO A CA 19
ATOM 25139 C C . PRO A 1 39 ? -5.939 6.197 3.479 1.00 15.00 1148 PRO A C 19
ATOM 25140 O O . PRO A 1 39 ? -6.607 7.214 3.461 1.00 15.00 1148 PRO A O 19
ATOM 25151 N N . TYR A 1 40 ? -5.996 5.354 4.484 1.00 15.00 1149 TYR A N 19
ATOM 25152 C CA . TYR A 1 40 ? -6.825 5.668 5.687 1.00 15.00 1149 TYR A CA 19
ATOM 25153 C C . TYR A 1 40 ? -5.923 5.980 6.887 1.00 15.00 1149 TYR A C 19
ATOM 25154 O O . TYR A 1 40 ? -5.059 5.198 7.239 1.00 15.00 1149 TYR A O 19
ATOM 25172 N N . LEU A 1 41 ? -6.116 7.118 7.514 1.00 15.00 1150 LEU A N 19
ATOM 25173 C CA . LEU A 1 41 ? -5.419 7.396 8.809 1.00 15.00 1150 LEU A CA 19
ATOM 25174 C C . LEU A 1 41 ? -6.083 6.649 9.974 1.00 15.00 1150 LEU A C 19
ATOM 25175 O O . LEU A 1 41 ? -5.408 6.073 10.808 1.00 15.00 1150 LEU A O 19
ATOM 25191 N N . ASN A 1 42 ? -7.394 6.649 10.036 1.00 15.00 1151 ASN A N 19
ATOM 25192 C CA . ASN A 1 42 ? -8.089 6.196 11.285 1.00 15.00 1151 ASN A CA 19
ATOM 25193 C C . ASN A 1 42 ? -7.893 4.693 11.508 1.00 15.00 1151 ASN A C 19
ATOM 25194 O O . ASN A 1 42 ? -7.677 4.253 12.623 1.00 15.00 1151 ASN A O 19
ATOM 25205 N N . GLN A 1 43 ? -7.964 3.907 10.463 1.00 15.00 1152 GLN A N 19
ATOM 25206 C CA . GLN A 1 43 ? -7.675 2.443 10.595 1.00 15.00 1152 GLN A CA 19
ATOM 25207 C C . GLN A 1 43 ? -6.162 2.202 10.725 1.00 15.00 1152 GLN A C 19
ATOM 25208 O O . GLN A 1 43 ? -5.735 1.165 11.199 1.00 15.00 1152 GLN A O 19
ATOM 25222 N N . GLY A 1 44 ? -5.351 3.150 10.308 1.00 15.00 1153 GLY A N 19
ATOM 25223 C CA . GLY A 1 44 ? -3.870 2.972 10.378 1.00 15.00 1153 GLY A CA 19
ATOM 25224 C C . GLY A 1 44 ? -3.403 2.097 9.212 1.00 15.00 1153 GLY A C 19
ATOM 25225 O O . GLY A 1 44 ? -2.420 1.381 9.319 1.00 15.00 1153 GLY A O 19
ATOM 25229 N N . ILE A 1 45 ? -4.103 2.151 8.105 1.00 15.00 1154 ILE A N 19
ATOM 25230 C CA . ILE A 1 45 ? -3.701 1.359 6.905 1.00 15.00 1154 ILE A CA 19
ATOM 25231 C C . ILE A 1 45 ? -3.783 2.228 5.647 1.00 15.00 1154 ILE A C 19
ATOM 25232 O O . ILE A 1 45 ? -4.574 3.148 5.570 1.00 15.00 1154 ILE A O 19
ATOM 25248 N N . ALA A 1 46 ? -2.970 1.943 4.662 1.00 15.00 1155 ALA A N 19
ATOM 25249 C CA . ALA A 1 46 ? -3.113 2.629 3.337 1.00 15.00 1155 ALA A CA 19
ATOM 25250 C C . ALA A 1 46 ? -2.906 1.630 2.193 1.00 15.00 1155 ALA A C 19
ATOM 25251 O O . ALA A 1 46 ? -1.890 0.969 2.118 1.00 15.00 1155 ALA A O 19
ATOM 25258 N N . LEU A 1 47 ? -3.864 1.523 1.303 1.00 15.00 1156 LEU A N 19
ATOM 25259 C CA . LEU A 1 47 ? -3.766 0.516 0.197 1.00 15.00 1156 LEU A CA 19
ATOM 25260 C C . LEU A 1 47 ? -3.636 1.213 -1.162 1.00 15.00 1156 LEU A C 19
ATOM 25261 O O . LEU A 1 47 ? -4.373 2.130 -1.466 1.00 15.00 1156 LEU A O 19
ATOM 25277 N N . CYS A 1 48 ? -2.705 0.777 -1.978 1.00 15.00 1157 CYS A N 19
ATOM 25278 C CA . CYS A 1 48 ? -2.608 1.313 -3.374 1.00 15.00 1157 CYS A CA 19
ATOM 25279 C C . CYS A 1 48 ? -2.301 0.183 -4.363 1.00 15.00 1157 CYS A C 19
ATOM 25280 O O . CYS A 1 48 ? -1.610 -0.767 -4.043 1.00 15.00 1157 CYS A O 19
ATOM 25288 N N . LYS A 1 49 ? -2.818 0.286 -5.563 1.00 15.00 1158 LYS A N 19
ATOM 25289 C CA . LYS A 1 49 ? -2.560 -0.756 -6.602 1.00 15.00 1158 LYS A CA 19
ATOM 25290 C C . LYS A 1 49 ? -1.388 -0.341 -7.501 1.00 15.00 1158 LYS A C 19
ATOM 25291 O O . LYS A 1 49 ? -1.257 0.812 -7.871 1.00 15.00 1158 LYS A O 19
ATOM 25310 N N . TYR A 1 50 ? -0.539 -1.277 -7.851 1.00 15.00 1159 TYR A N 19
ATOM 25311 C CA . TYR A 1 50 ? 0.624 -0.964 -8.740 1.00 15.00 1159 TYR A CA 19
ATOM 25312 C C . TYR A 1 50 ? 0.350 -1.441 -10.170 1.00 15.00 1159 TYR A C 19
ATOM 25313 O O . TYR A 1 50 ? -0.525 -2.254 -10.404 1.00 15.00 1159 TYR A O 19
ATOM 25331 N N . THR A 1 51 ? 1.091 -0.933 -11.124 1.00 15.00 1160 THR A N 19
ATOM 25332 C CA . THR A 1 51 ? 0.848 -1.304 -12.555 1.00 15.00 1160 THR A CA 19
ATOM 25333 C C . THR A 1 51 ? 1.372 -2.716 -12.857 1.00 15.00 1160 THR A C 19
ATOM 25334 O O . THR A 1 51 ? 0.751 -3.464 -13.590 1.00 15.00 1160 THR A O 19
ATOM 25345 N N . THR A 1 52 ? 2.505 -3.085 -12.301 1.00 15.00 1161 THR A N 19
ATOM 25346 C CA . THR A 1 52 ? 3.134 -4.396 -12.673 1.00 15.00 1161 THR A CA 19
ATOM 25347 C C . THR A 1 52 ? 3.450 -5.233 -11.427 1.00 15.00 1161 THR A C 19
ATOM 25348 O O . THR A 1 52 ? 3.715 -4.710 -10.361 1.00 15.00 1161 THR A O 19
ATOM 25359 N N . ARG A 1 53 ? 3.425 -6.537 -11.568 1.00 15.00 1162 ARG A N 19
ATOM 25360 C CA . ARG A 1 53 ? 3.710 -7.436 -10.401 1.00 15.00 1162 ARG A CA 19
ATOM 25361 C C . ARG A 1 53 ? 5.119 -7.186 -9.857 1.00 15.00 1162 ARG A C 19
ATOM 25362 O O . ARG A 1 53 ? 5.322 -7.106 -8.658 1.00 15.00 1162 ARG A O 19
ATOM 25383 N N . GLU A 1 54 ? 6.091 -7.057 -10.728 1.00 15.00 1163 GLU A N 19
ATOM 25384 C CA . GLU A 1 54 ? 7.506 -6.911 -10.261 1.00 15.00 1163 GLU A CA 19
ATOM 25385 C C . GLU A 1 54 ? 7.680 -5.586 -9.519 1.00 15.00 1163 GLU A C 19
ATOM 25386 O O . GLU A 1 54 ? 8.356 -5.518 -8.506 1.00 15.00 1163 GLU A O 19
ATOM 25398 N N . GLU A 1 55 ? 7.072 -4.534 -10.012 1.00 15.00 1164 GLU A N 19
ATOM 25399 C CA . GLU A 1 55 ? 7.173 -3.211 -9.318 1.00 15.00 1164 GLU A CA 19
ATOM 25400 C C . GLU A 1 55 ? 6.569 -3.312 -7.915 1.00 15.00 1164 GLU A C 19
ATOM 25401 O O . GLU A 1 55 ? 7.096 -2.767 -6.964 1.00 15.00 1164 GLU A O 19
ATOM 25413 N N . ALA A 1 56 ? 5.468 -4.012 -7.785 1.00 15.00 1165 ALA A N 19
ATOM 25414 C CA . ALA A 1 56 ? 4.819 -4.156 -6.442 1.00 15.00 1165 ALA A CA 19
ATOM 25415 C C . ALA A 1 56 ? 5.764 -4.858 -5.461 1.00 15.00 1165 ALA A C 19
ATOM 25416 O O . ALA A 1 56 ? 5.935 -4.417 -4.341 1.00 15.00 1165 ALA A O 19
ATOM 25423 N N . ASN A 1 57 ? 6.378 -5.942 -5.874 1.00 15.00 1166 ASN A N 19
ATOM 25424 C CA . ASN A 1 57 ? 7.266 -6.703 -4.936 1.00 15.00 1166 ASN A CA 19
ATOM 25425 C C . ASN A 1 57 ? 8.421 -5.817 -4.470 1.00 15.00 1166 ASN A C 19
ATOM 25426 O O . ASN A 1 57 ? 8.767 -5.797 -3.302 1.00 15.00 1166 ASN A O 19
ATOM 25437 N N . LYS A 1 58 ? 9.013 -5.079 -5.376 1.00 15.00 1167 LYS A N 19
ATOM 25438 C CA . LYS A 1 58 ? 10.135 -4.165 -4.986 1.00 15.00 1167 LYS A CA 19
ATOM 25439 C C . LYS A 1 58 ? 9.632 -3.116 -3.992 1.00 15.00 1167 LYS A C 19
ATOM 25440 O O . LYS A 1 58 ? 10.303 -2.789 -3.029 1.00 15.00 1167 LYS A O 19
ATOM 25459 N N . ALA A 1 59 ? 8.451 -2.593 -4.219 1.00 15.00 1168 ALA A N 19
ATOM 25460 C CA . ALA A 1 59 ? 7.905 -1.545 -3.301 1.00 15.00 1168 ALA A CA 19
ATOM 25461 C C . ALA A 1 59 ? 7.737 -2.125 -1.894 1.00 15.00 1168 ALA A C 19
ATOM 25462 O O . ALA A 1 59 ? 8.036 -1.476 -0.913 1.00 15.00 1168 ALA A O 19
ATOM 25469 N N . GLN A 1 60 ? 7.264 -3.344 -1.796 1.00 15.00 1169 GLN A N 19
ATOM 25470 C CA . GLN A 1 60 ? 7.069 -3.969 -0.448 1.00 15.00 1169 GLN A CA 19
ATOM 25471 C C . GLN A 1 60 ? 8.414 -4.130 0.266 1.00 15.00 1169 GLN A C 19
ATOM 25472 O O . GLN A 1 60 ? 8.521 -3.889 1.455 1.00 15.00 1169 GLN A O 19
ATOM 25486 N N . MET A 1 61 ? 9.436 -4.533 -0.451 1.00 15.00 1170 MET A N 19
ATOM 25487 C CA . MET A 1 61 ? 10.773 -4.743 0.194 1.00 15.00 1170 MET A CA 19
ATOM 25488 C C . MET A 1 61 ? 11.291 -3.430 0.791 1.00 15.00 1170 MET A C 19
ATOM 25489 O O . MET A 1 61 ? 11.876 -3.417 1.858 1.00 15.00 1170 MET A O 19
ATOM 25503 N N . ALA A 1 62 ? 11.081 -2.333 0.107 1.00 15.00 1171 ALA A N 19
ATOM 25504 C CA . ALA A 1 62 ? 11.579 -1.014 0.618 1.00 15.00 1171 ALA A CA 19
ATOM 25505 C C . ALA A 1 62 ? 10.664 -0.462 1.722 1.00 15.00 1171 ALA A C 19
ATOM 25506 O O . ALA A 1 62 ? 11.131 0.021 2.737 1.00 15.00 1171 ALA A O 19
ATOM 25513 N N . LEU A 1 63 ? 9.369 -0.530 1.530 1.00 15.00 1172 LEU A N 19
ATOM 25514 C CA . LEU A 1 63 ? 8.425 0.177 2.457 1.00 15.00 1172 LEU A CA 19
ATOM 25515 C C . LEU A 1 63 ? 8.420 -0.464 3.849 1.00 15.00 1172 LEU A C 19
ATOM 25516 O O . LEU A 1 63 ? 8.299 0.222 4.848 1.00 15.00 1172 LEU A O 19
ATOM 25532 N N . ASN A 1 64 ? 8.551 -1.767 3.925 1.00 15.00 1173 ASN A N 19
ATOM 25533 C CA . ASN A 1 64 ? 8.416 -2.462 5.244 1.00 15.00 1173 ASN A CA 19
ATOM 25534 C C . ASN A 1 64 ? 9.676 -2.256 6.092 1.00 15.00 1173 ASN A C 19
ATOM 25535 O O . ASN A 1 64 ? 10.730 -1.930 5.582 1.00 15.00 1173 ASN A O 19
ATOM 25546 N N . ASN A 1 65 ? 9.571 -2.446 7.389 1.00 15.00 1174 ASN A N 19
ATOM 25547 C CA . ASN A 1 65 ? 10.766 -2.313 8.292 1.00 15.00 1174 ASN A CA 19
ATOM 25548 C C . ASN A 1 65 ? 11.388 -0.923 8.142 1.00 15.00 1174 ASN A C 19
ATOM 25549 O O . ASN A 1 65 ? 12.593 -0.764 8.214 1.00 15.00 1174 ASN A O 19
ATOM 25560 N N . CYS A 1 66 ? 10.570 0.079 7.934 1.00 15.00 1175 CYS A N 19
ATOM 25561 C CA . CYS A 1 66 ? 11.107 1.448 7.666 1.00 15.00 1175 CYS A CA 19
ATOM 25562 C C . CYS A 1 66 ? 10.797 2.370 8.845 1.00 15.00 1175 CYS A C 19
ATOM 25563 O O . CYS A 1 66 ? 9.729 2.303 9.421 1.00 15.00 1175 CYS A O 19
ATOM 25571 N N . VAL A 1 67 ? 11.722 3.225 9.205 1.00 15.00 1176 VAL A N 19
ATOM 25572 C CA . VAL A 1 67 ? 11.500 4.118 10.386 1.00 15.00 1176 VAL A CA 19
ATOM 25573 C C . VAL A 1 67 ? 11.273 5.559 9.924 1.00 15.00 1176 VAL A C 19
ATOM 25574 O O . VAL A 1 67 ? 11.996 6.082 9.096 1.00 15.00 1176 VAL A O 19
ATOM 25587 N N . LEU A 1 68 ? 10.268 6.195 10.462 1.00 15.00 1177 LEU A N 19
ATOM 25588 C CA . LEU A 1 68 ? 10.027 7.636 10.174 1.00 15.00 1177 LEU A CA 19
ATOM 25589 C C . LEU A 1 68 ? 10.014 8.393 11.501 1.00 15.00 1177 LEU A C 19
ATOM 25590 O O . LEU A 1 68 ? 9.933 7.783 12.551 1.00 15.00 1177 LEU A O 19
ATOM 25606 N N . ALA A 1 69 ? 10.099 9.706 11.475 1.00 15.00 1178 ALA A N 19
ATOM 25607 C CA . ALA A 1 69 ? 10.178 10.497 12.752 1.00 15.00 1178 ALA A CA 19
ATOM 25608 C C . ALA A 1 69 ? 9.085 10.072 13.749 1.00 15.00 1178 ALA A C 19
ATOM 25609 O O . ALA A 1 69 ? 7.925 10.348 13.552 1.00 15.00 1178 ALA A O 19
ATOM 25616 N N . ASN A 1 70 ? 9.489 9.382 14.796 1.00 15.00 1179 ASN A N 19
ATOM 25617 C CA . ASN A 1 70 ? 8.607 9.048 15.975 1.00 15.00 1179 ASN A CA 19
ATOM 25618 C C . ASN A 1 70 ? 7.584 7.939 15.630 1.00 15.00 1179 ASN A C 19
ATOM 25619 O O . ASN A 1 70 ? 6.746 7.604 16.447 1.00 15.00 1179 ASN A O 19
ATOM 25630 N N . THR A 1 71 ? 7.643 7.371 14.439 1.00 15.00 1180 THR A N 19
ATOM 25631 C CA . THR A 1 71 ? 6.637 6.316 14.064 1.00 15.00 1180 THR A CA 19
ATOM 25632 C C . THR A 1 71 ? 7.306 5.182 13.274 1.00 15.00 1180 THR A C 19
ATOM 25633 O O . THR A 1 71 ? 8.366 5.355 12.705 1.00 15.00 1180 THR A O 19
ATOM 25644 N N . THR A 1 72 ? 6.687 4.027 13.241 1.00 15.00 1181 THR A N 19
ATOM 25645 C CA . THR A 1 72 ? 7.261 2.877 12.477 1.00 15.00 1181 THR A CA 19
ATOM 25646 C C . THR A 1 72 ? 6.325 2.489 11.329 1.00 15.00 1181 THR A C 19
ATOM 25647 O O . THR A 1 72 ? 5.124 2.400 11.505 1.00 15.00 1181 THR A O 19
ATOM 25658 N N . ILE A 1 73 ? 6.867 2.260 10.155 1.00 15.00 1182 ILE A N 19
ATOM 25659 C CA . ILE A 1 73 ? 6.007 1.952 8.972 1.00 15.00 1182 ILE A CA 19
ATOM 25660 C C . ILE A 1 73 ? 6.302 0.537 8.470 1.00 15.00 1182 ILE A C 19
ATOM 25661 O O . ILE A 1 73 ? 7.445 0.168 8.269 1.00 15.00 1182 ILE A O 19
ATOM 25677 N N . PHE A 1 74 ? 5.278 -0.251 8.268 1.00 15.00 1183 PHE A N 19
ATOM 25678 C CA . PHE A 1 74 ? 5.479 -1.650 7.782 1.00 15.00 1183 PHE A CA 19
ATOM 25679 C C . PHE A 1 74 ? 4.775 -1.846 6.438 1.00 15.00 1183 PHE A C 19
ATOM 25680 O O . PHE A 1 74 ? 3.843 -1.135 6.118 1.00 15.00 1183 PHE A O 19
ATOM 25697 N N . ALA A 1 75 ? 5.212 -2.803 5.654 1.00 15.00 1184 ALA A N 19
ATOM 25698 C CA . ALA A 1 75 ? 4.525 -3.087 4.356 1.00 15.00 1184 ALA A CA 19
ATOM 25699 C C . ALA A 1 75 ? 4.217 -4.581 4.232 1.00 15.00 1184 ALA A C 19
ATOM 25700 O O . ALA A 1 75 ? 5.054 -5.422 4.506 1.00 15.00 1184 ALA A O 19
ATOM 25707 N N . GLU A 1 76 ? 3.019 -4.909 3.819 1.00 15.00 1185 GLU A N 19
ATOM 25708 C CA . GLU A 1 76 ? 2.640 -6.344 3.638 1.00 15.00 1185 GLU A CA 19
ATOM 25709 C C . GLU A 1 76 ? 1.839 -6.516 2.344 1.00 15.00 1185 GLU A C 19
ATOM 25710 O O . GLU A 1 76 ? 1.391 -5.550 1.752 1.00 15.00 1185 GLU A O 19
ATOM 25722 N N . SER A 1 77 ? 1.655 -7.738 1.905 1.00 15.00 1186 SER A N 19
ATOM 25723 C CA . SER A 1 77 ? 0.864 -7.985 0.660 1.00 15.00 1186 SER A CA 19
ATOM 25724 C C . SER A 1 77 ? -0.447 -8.723 0.998 1.00 15.00 1186 SER A C 19
ATOM 25725 O O . SER A 1 77 ? -0.475 -9.936 1.003 1.00 15.00 1186 SER A O 19
ATOM 25733 N N . PRO A 1 78 ? -1.501 -7.973 1.271 1.00 15.00 1187 PRO A N 19
ATOM 25734 C CA . PRO A 1 78 ? -2.804 -8.609 1.595 1.00 15.00 1187 PRO A CA 19
ATOM 25735 C C . PRO A 1 78 ? -3.320 -9.409 0.397 1.00 15.00 1187 PRO A C 19
ATOM 25736 O O . PRO A 1 78 ? -2.963 -9.141 -0.736 1.00 15.00 1187 PRO A O 19
ATOM 25747 N N . SER A 1 79 ? -4.157 -10.388 0.642 1.00 15.00 1188 SER A N 19
ATOM 25748 C CA . SER A 1 79 ? -4.732 -11.194 -0.481 1.00 15.00 1188 SER A CA 19
ATOM 25749 C C . SER A 1 79 ? -5.693 -10.338 -1.302 1.00 15.00 1188 SER A C 19
ATOM 25750 O O . SER A 1 79 ? -6.140 -9.296 -0.860 1.00 15.00 1188 SER A O 19
ATOM 25758 N N . GLU A 1 80 ? -6.015 -10.769 -2.501 1.00 15.00 1189 GLU A N 19
ATOM 25759 C CA . GLU A 1 80 ? -7.047 -10.043 -3.311 1.00 15.00 1189 GLU A CA 19
ATOM 25760 C C . GLU A 1 80 ? -8.375 -10.034 -2.551 1.00 15.00 1189 GLU A C 19
ATOM 25761 O O . GLU A 1 80 ? -9.116 -9.068 -2.581 1.00 15.00 1189 GLU A O 19
ATOM 25773 N N . ASN A 1 81 ? -8.671 -11.109 -1.864 1.00 15.00 1190 ASN A N 19
ATOM 25774 C CA . ASN A 1 81 ? -9.850 -11.117 -0.948 1.00 15.00 1190 ASN A CA 19
ATOM 25775 C C . ASN A 1 81 ? -9.647 -10.086 0.164 1.00 15.00 1190 ASN A C 19
ATOM 25776 O O . ASN A 1 81 ? -10.572 -9.392 0.548 1.00 15.00 1190 ASN A O 19
ATOM 25787 N N . GLU A 1 82 ? -8.440 -9.974 0.681 1.00 15.00 1191 GLU A N 19
ATOM 25788 C CA . GLU A 1 82 ? -8.186 -8.972 1.762 1.00 15.00 1191 GLU A CA 19
ATOM 25789 C C . GLU A 1 82 ? -8.350 -7.557 1.204 1.00 15.00 1191 GLU A C 19
ATOM 25790 O O . GLU A 1 82 ? -8.831 -6.667 1.881 1.00 15.00 1191 GLU A O 19
ATOM 25802 N N . VAL A 1 83 ? -7.960 -7.349 -0.030 1.00 15.00 1192 VAL A N 19
ATOM 25803 C CA . VAL A 1 83 ? -8.108 -5.995 -0.650 1.00 15.00 1192 VAL A CA 19
ATOM 25804 C C . VAL A 1 83 ? -9.593 -5.628 -0.728 1.00 15.00 1192 VAL A C 19
ATOM 25805 O O . VAL A 1 83 ? -9.981 -4.515 -0.423 1.00 15.00 1192 VAL A O 19
ATOM 25818 N N . GLN A 1 84 ? -10.424 -6.559 -1.132 1.00 15.00 1193 GLN A N 19
ATOM 25819 C CA . GLN A 1 84 ? -11.895 -6.279 -1.203 1.00 15.00 1193 GLN A CA 19
ATOM 25820 C C . GLN A 1 84 ? -12.428 -5.914 0.184 1.00 15.00 1193 GLN A C 19
ATOM 25821 O O . GLN A 1 84 ? -13.230 -5.011 0.333 1.00 15.00 1193 GLN A O 19
ATOM 25835 N N . SER A 1 85 ? -11.980 -6.610 1.200 1.00 15.00 1194 SER A N 19
ATOM 25836 C CA . SER A 1 85 ? -12.460 -6.316 2.589 1.00 15.00 1194 SER A CA 19
ATOM 25837 C C . SER A 1 85 ? -12.114 -4.877 2.978 1.00 15.00 1194 SER A C 19
ATOM 25838 O O . SER A 1 85 ? -12.903 -4.190 3.602 1.00 15.00 1194 SER A O 19
ATOM 25846 N N . ILE A 1 86 ? -10.940 -4.419 2.613 1.00 15.00 1195 ILE A N 19
ATOM 25847 C CA . ILE A 1 86 ? -10.549 -3.007 2.929 1.00 15.00 1195 ILE A CA 19
ATOM 25848 C C . ILE A 1 86 ? -11.476 -2.032 2.193 1.00 15.00 1195 ILE A C 19
ATOM 25849 O O . ILE A 1 86 ? -11.960 -1.074 2.766 1.00 15.00 1195 ILE A O 19
ATOM 25865 N N . MET A 1 87 ? -11.721 -2.275 0.929 1.00 15.00 1196 MET A N 19
ATOM 25866 C CA . MET A 1 87 ? -12.629 -1.374 0.143 1.00 15.00 1196 MET A CA 19
ATOM 25867 C C . MET A 1 87 ? -14.020 -1.334 0.783 1.00 15.00 1196 MET A C 19
ATOM 25868 O O . MET A 1 87 ? -14.689 -0.318 0.771 1.00 15.00 1196 MET A O 19
ATOM 25882 N N . GLN A 1 88 ? -14.451 -2.438 1.341 1.00 15.00 1197 GLN A N 19
ATOM 25883 C CA . GLN A 1 88 ? -15.799 -2.489 1.983 1.00 15.00 1197 GLN A CA 19
ATOM 25884 C C . GLN A 1 88 ? -15.709 -2.032 3.441 1.00 15.00 1197 GLN A C 19
ATOM 25885 O O . GLN A 1 88 ? -14.844 -2.461 4.182 1.00 15.00 1197 GLN A O 19
ATOM 25899 N N . HIS A 1 89 ? -16.599 -1.162 3.853 1.00 15.00 1198 HIS A N 19
ATOM 25900 C CA . HIS A 1 89 ? -16.577 -0.661 5.263 1.00 15.00 1198 HIS A CA 19
ATOM 25901 C C . HIS A 1 89 ? -17.196 -1.699 6.202 1.00 15.00 1198 HIS A C 19
ATOM 25902 O O . HIS A 1 89 ? -17.609 -1.318 7.285 1.00 15.00 1198 HIS A O 19
ATOM 25917 N N . GLY A 1 1 ? -2.989 -24.728 -22.999 1.00 15.00 1110 GLY A N 20
ATOM 25918 C CA . GLY A 1 1 ? -1.996 -23.982 -22.177 1.00 15.00 1110 GLY A CA 20
ATOM 25919 C C . GLY A 1 1 ? -2.608 -22.662 -21.705 1.00 15.00 1110 GLY A C 20
ATOM 25920 O O . GLY A 1 1 ? -2.237 -21.598 -22.166 1.00 15.00 1110 GLY A O 20
ATOM 25926 N N . ALA A 1 2 ? -3.545 -22.727 -20.791 1.00 15.00 1111 ALA A N 20
ATOM 25927 C CA . ALA A 1 2 ? -4.196 -21.479 -20.280 1.00 15.00 1111 ALA A CA 20
ATOM 25928 C C . ALA A 1 2 ? -3.247 -20.740 -19.333 1.00 15.00 1111 ALA A C 20
ATOM 25929 O O . ALA A 1 2 ? -2.519 -21.350 -18.572 1.00 15.00 1111 ALA A O 20
ATOM 25936 N N . MET A 1 3 ? -3.254 -19.430 -19.379 1.00 15.00 1112 MET A N 20
ATOM 25937 C CA . MET A 1 3 ? -2.359 -18.633 -18.484 1.00 15.00 1112 MET A CA 20
ATOM 25938 C C . MET A 1 3 ? -3.193 -17.789 -17.517 1.00 15.00 1112 MET A C 20
ATOM 25939 O O . MET A 1 3 ? -4.231 -17.265 -17.877 1.00 15.00 1112 MET A O 20
ATOM 25953 N N . ALA A 1 4 ? -2.742 -17.657 -16.293 1.00 15.00 1113 ALA A N 20
ATOM 25954 C CA . ALA A 1 4 ? -3.499 -16.849 -15.289 1.00 15.00 1113 ALA A CA 20
ATOM 25955 C C . ALA A 1 4 ? -2.829 -15.487 -15.093 1.00 15.00 1113 ALA A C 20
ATOM 25956 O O . ALA A 1 4 ? -1.618 -15.372 -15.126 1.00 15.00 1113 ALA A O 20
ATOM 25963 N N . TRP A 1 5 ? -3.614 -14.457 -14.888 1.00 15.00 1114 TRP A N 20
ATOM 25964 C CA . TRP A 1 5 ? -3.039 -13.092 -14.687 1.00 15.00 1114 TRP A CA 20
ATOM 25965 C C . TRP A 1 5 ? -3.218 -12.650 -13.232 1.00 15.00 1114 TRP A C 20
ATOM 25966 O O . TRP A 1 5 ? -4.183 -13.009 -12.582 1.00 15.00 1114 TRP A O 20
ATOM 25987 N N . GLY A 1 6 ? -2.293 -11.875 -12.722 1.00 15.00 1115 GLY A N 20
ATOM 25988 C CA . GLY A 1 6 ? -2.396 -11.397 -11.311 1.00 15.00 1115 GLY A CA 20
ATOM 25989 C C . GLY A 1 6 ? -2.229 -9.877 -11.273 1.00 15.00 1115 GLY A C 20
ATOM 25990 O O . GLY A 1 6 ? -1.842 -9.264 -12.251 1.00 15.00 1115 GLY A O 20
ATOM 25994 N N . SER A 1 7 ? -2.520 -9.268 -10.149 1.00 15.00 1116 SER A N 20
ATOM 25995 C CA . SER A 1 7 ? -2.414 -7.781 -10.042 1.00 15.00 1116 SER A CA 20
ATOM 25996 C C . SER A 1 7 ? -1.440 -7.395 -8.925 1.00 15.00 1116 SER A C 20
ATOM 25997 O O . SER A 1 7 ? -1.295 -8.103 -7.946 1.00 15.00 1116 SER A O 20
ATOM 26005 N N . SER A 1 8 ? -0.776 -6.274 -9.071 1.00 15.00 1117 SER A N 20
ATOM 26006 C CA . SER A 1 8 ? 0.169 -5.808 -8.011 1.00 15.00 1117 SER A CA 20
ATOM 26007 C C . SER A 1 8 ? -0.588 -4.991 -6.957 1.00 15.00 1117 SER A C 20
ATOM 26008 O O . SER A 1 8 ? -1.227 -4.003 -7.271 1.00 15.00 1117 SER A O 20
ATOM 26016 N N . TRP A 1 9 ? -0.516 -5.399 -5.714 1.00 15.00 1118 TRP A N 20
ATOM 26017 C CA . TRP A 1 9 ? -1.222 -4.653 -4.629 1.00 15.00 1118 TRP A CA 20
ATOM 26018 C C . TRP A 1 9 ? -0.269 -4.369 -3.468 1.00 15.00 1118 TRP A C 20
ATOM 26019 O O . TRP A 1 9 ? 0.476 -5.234 -3.041 1.00 15.00 1118 TRP A O 20
ATOM 26040 N N . LEU A 1 10 ? -0.289 -3.164 -2.956 1.00 15.00 1119 LEU A N 20
ATOM 26041 C CA . LEU A 1 10 ? 0.551 -2.830 -1.768 1.00 15.00 1119 LEU A CA 20
ATOM 26042 C C . LEU A 1 10 ? -0.331 -2.302 -0.638 1.00 15.00 1119 LEU A C 20
ATOM 26043 O O . LEU A 1 10 ? -1.114 -1.390 -0.832 1.00 15.00 1119 LEU A O 20
ATOM 26059 N N . LEU A 1 11 ? -0.211 -2.868 0.536 1.00 15.00 1120 LEU A N 20
ATOM 26060 C CA . LEU A 1 11 ? -0.924 -2.307 1.719 1.00 15.00 1120 LEU A CA 20
ATOM 26061 C C . LEU A 1 11 ? 0.091 -1.856 2.770 1.00 15.00 1120 LEU A C 20
ATOM 26062 O O . LEU A 1 11 ? 0.899 -2.638 3.234 1.00 15.00 1120 LEU A O 20
ATOM 26078 N N . LEU A 1 12 ? 0.051 -0.604 3.142 1.00 15.00 1121 LEU A N 20
ATOM 26079 C CA . LEU A 1 12 ? 0.953 -0.104 4.223 1.00 15.00 1121 LEU A CA 20
ATOM 26080 C C . LEU A 1 12 ? 0.142 0.090 5.503 1.00 15.00 1121 LEU A C 20
ATOM 26081 O O . LEU A 1 12 ? -0.994 0.524 5.458 1.00 15.00 1121 LEU A O 20
ATOM 26097 N N . LYS A 1 13 ? 0.712 -0.228 6.637 1.00 15.00 1122 LYS A N 20
ATOM 26098 C CA . LYS A 1 13 ? -0.084 -0.239 7.899 1.00 15.00 1122 LYS A CA 20
ATOM 26099 C C . LYS A 1 13 ? 0.705 0.352 9.068 1.00 15.00 1122 LYS A C 20
ATOM 26100 O O . LYS A 1 13 ? 1.880 0.651 8.961 1.00 15.00 1122 LYS A O 20
ATOM 26119 N N . ASN A 1 14 ? 0.043 0.516 10.194 1.00 15.00 1123 ASN A N 20
ATOM 26120 C CA . ASN A 1 14 ? 0.656 1.147 11.420 1.00 15.00 1123 ASN A CA 20
ATOM 26121 C C . ASN A 1 14 ? 0.862 2.635 11.166 1.00 15.00 1123 ASN A C 20
ATOM 26122 O O . ASN A 1 14 ? 1.911 3.193 11.424 1.00 15.00 1123 ASN A O 20
ATOM 26133 N N . LEU A 1 15 ? -0.154 3.269 10.656 1.00 15.00 1124 LEU A N 20
ATOM 26134 C CA . LEU A 1 15 ? -0.168 4.756 10.565 1.00 15.00 1124 LEU A CA 20
ATOM 26135 C C . LEU A 1 15 ? -1.007 5.319 11.713 1.00 15.00 1124 LEU A C 20
ATOM 26136 O O . LEU A 1 15 ? -2.061 4.795 12.027 1.00 15.00 1124 LEU A O 20
ATOM 26152 N N . THR A 1 16 ? -0.556 6.378 12.339 1.00 15.00 1125 THR A N 20
ATOM 26153 C CA . THR A 1 16 ? -1.295 6.923 13.522 1.00 15.00 1125 THR A CA 20
ATOM 26154 C C . THR A 1 16 ? -2.579 7.621 13.067 1.00 15.00 1125 THR A C 20
ATOM 26155 O O . THR A 1 16 ? -2.662 8.131 11.966 1.00 15.00 1125 THR A O 20
ATOM 26166 N N . ALA A 1 17 ? -3.578 7.651 13.915 1.00 15.00 1126 ALA A N 20
ATOM 26167 C CA . ALA A 1 17 ? -4.842 8.386 13.575 1.00 15.00 1126 ALA A CA 20
ATOM 26168 C C . ALA A 1 17 ? -4.548 9.867 13.293 1.00 15.00 1126 ALA A C 20
ATOM 26169 O O . ALA A 1 17 ? -5.335 10.550 12.665 1.00 15.00 1126 ALA A O 20
ATOM 26176 N N . GLN A 1 18 ? -3.422 10.366 13.753 1.00 15.00 1127 GLN A N 20
ATOM 26177 C CA . GLN A 1 18 ? -3.075 11.800 13.523 1.00 15.00 1127 GLN A CA 20
ATOM 26178 C C . GLN A 1 18 ? -2.384 12.004 12.163 1.00 15.00 1127 GLN A C 20
ATOM 26179 O O . GLN A 1 18 ? -1.790 13.043 11.932 1.00 15.00 1127 GLN A O 20
ATOM 26193 N N . ILE A 1 19 ? -2.449 11.038 11.263 1.00 15.00 1128 ILE A N 20
ATOM 26194 C CA . ILE A 1 19 ? -1.806 11.232 9.922 1.00 15.00 1128 ILE A CA 20
ATOM 26195 C C . ILE A 1 19 ? -2.698 12.135 9.054 1.00 15.00 1128 ILE A C 20
ATOM 26196 O O . ILE A 1 19 ? -3.854 11.847 8.819 1.00 15.00 1128 ILE A O 20
ATOM 26212 N N . ASP A 1 20 ? -2.158 13.222 8.581 1.00 15.00 1129 ASP A N 20
ATOM 26213 C CA . ASP A 1 20 ? -2.512 13.713 7.225 1.00 15.00 1129 ASP A CA 20
ATOM 26214 C C . ASP A 1 20 ? -1.517 13.102 6.241 1.00 15.00 1129 ASP A C 20
ATOM 26215 O O . ASP A 1 20 ? -0.320 13.211 6.454 1.00 15.00 1129 ASP A O 20
ATOM 26224 N N . GLY A 1 21 ? -1.970 12.471 5.180 1.00 15.00 1130 GLY A N 20
ATOM 26225 C CA . GLY A 1 21 ? -0.990 11.798 4.266 1.00 15.00 1130 GLY A CA 20
ATOM 26226 C C . GLY A 1 21 ? -1.070 12.391 2.854 1.00 15.00 1130 GLY A C 20
ATOM 26227 O O . GLY A 1 21 ? -1.490 11.723 1.931 1.00 15.00 1130 GLY A O 20
ATOM 26231 N N . PRO A 1 22 ? -0.640 13.630 2.719 1.00 15.00 1131 PRO A N 20
ATOM 26232 C CA . PRO A 1 22 ? -0.251 14.147 1.392 1.00 15.00 1131 PRO A CA 20
ATOM 26233 C C . PRO A 1 22 ? 1.190 13.736 1.097 1.00 15.00 1131 PRO A C 20
ATOM 26234 O O . PRO A 1 22 ? 1.502 13.260 0.024 1.00 15.00 1131 PRO A O 20
ATOM 26245 N N . THR A 1 23 ? 2.071 13.919 2.052 1.00 15.00 1132 THR A N 20
ATOM 26246 C CA . THR A 1 23 ? 3.467 13.397 1.907 1.00 15.00 1132 THR A CA 20
ATOM 26247 C C . THR A 1 23 ? 3.437 11.875 1.762 1.00 15.00 1132 THR A C 20
ATOM 26248 O O . THR A 1 23 ? 4.202 11.302 1.009 1.00 15.00 1132 THR A O 20
ATOM 26259 N N . LEU A 1 24 ? 2.555 11.217 2.478 1.00 15.00 1133 LEU A N 20
ATOM 26260 C CA . LEU A 1 24 ? 2.440 9.731 2.350 1.00 15.00 1133 LEU A CA 20
ATOM 26261 C C . LEU A 1 24 ? 2.015 9.374 0.921 1.00 15.00 1133 LEU A C 20
ATOM 26262 O O . LEU A 1 24 ? 2.588 8.502 0.291 1.00 15.00 1133 LEU A O 20
ATOM 26278 N N . ARG A 1 25 ? 1.014 10.049 0.406 1.00 15.00 1134 ARG A N 20
ATOM 26279 C CA . ARG A 1 25 ? 0.577 9.795 -1.007 1.00 15.00 1134 ARG A CA 20
ATOM 26280 C C . ARG A 1 25 ? 1.719 10.068 -1.995 1.00 15.00 1134 ARG A C 20
ATOM 26281 O O . ARG A 1 25 ? 1.957 9.286 -2.897 1.00 15.00 1134 ARG A O 20
ATOM 26302 N N . THR A 1 26 ? 2.426 11.161 -1.834 1.00 15.00 1135 THR A N 20
ATOM 26303 C CA . THR A 1 26 ? 3.518 11.501 -2.802 1.00 15.00 1135 THR A CA 20
ATOM 26304 C C . THR A 1 26 ? 4.587 10.406 -2.790 1.00 15.00 1135 THR A C 20
ATOM 26305 O O . THR A 1 26 ? 5.115 10.034 -3.821 1.00 15.00 1135 THR A O 20
ATOM 26316 N N . LEU A 1 27 ? 4.906 9.885 -1.629 1.00 15.00 1136 LEU A N 20
ATOM 26317 C CA . LEU A 1 27 ? 5.901 8.767 -1.546 1.00 15.00 1136 LEU A CA 20
ATOM 26318 C C . LEU A 1 27 ? 5.427 7.567 -2.375 1.00 15.00 1136 LEU A C 20
ATOM 26319 O O . LEU A 1 27 ? 6.198 6.967 -3.104 1.00 15.00 1136 LEU A O 20
ATOM 26335 N N . CYS A 1 28 ? 4.166 7.215 -2.271 1.00 15.00 1137 CYS A N 20
ATOM 26336 C CA . CYS A 1 28 ? 3.650 6.036 -3.039 1.00 15.00 1137 CYS A CA 20
ATOM 26337 C C . CYS A 1 28 ? 3.776 6.288 -4.543 1.00 15.00 1137 CYS A C 20
ATOM 26338 O O . CYS A 1 28 ? 4.172 5.415 -5.293 1.00 15.00 1137 CYS A O 20
ATOM 26346 N N . MET A 1 29 ? 3.442 7.475 -4.983 1.00 15.00 1138 MET A N 20
ATOM 26347 C CA . MET A 1 29 ? 3.560 7.803 -6.441 1.00 15.00 1138 MET A CA 20
ATOM 26348 C C . MET A 1 29 ? 5.019 7.689 -6.890 1.00 15.00 1138 MET A C 20
ATOM 26349 O O . MET A 1 29 ? 5.308 7.214 -7.974 1.00 15.00 1138 MET A O 20
ATOM 26363 N N . GLN A 1 30 ? 5.936 8.123 -6.061 1.00 15.00 1139 GLN A N 20
ATOM 26364 C CA . GLN A 1 30 ? 7.388 8.047 -6.425 1.00 15.00 1139 GLN A CA 20
ATOM 26365 C C . GLN A 1 30 ? 7.809 6.589 -6.622 1.00 15.00 1139 GLN A C 20
ATOM 26366 O O . GLN A 1 30 ? 8.556 6.271 -7.530 1.00 15.00 1139 GLN A O 20
ATOM 26380 N N . HIS A 1 31 ? 7.335 5.705 -5.777 1.00 15.00 1140 HIS A N 20
ATOM 26381 C CA . HIS A 1 31 ? 7.713 4.260 -5.906 1.00 15.00 1140 HIS A CA 20
ATOM 26382 C C . HIS A 1 31 ? 7.155 3.672 -7.204 1.00 15.00 1140 HIS A C 20
ATOM 26383 O O . HIS A 1 31 ? 7.830 2.928 -7.893 1.00 15.00 1140 HIS A O 20
ATOM 26397 N N . GLY A 1 32 ? 5.930 4.000 -7.541 1.00 15.00 1141 GLY A N 20
ATOM 26398 C CA . GLY A 1 32 ? 5.323 3.464 -8.797 1.00 15.00 1141 GLY A CA 20
ATOM 26399 C C . GLY A 1 32 ? 4.116 4.327 -9.201 1.00 15.00 1141 GLY A C 20
ATOM 26400 O O . GLY A 1 32 ? 3.582 5.045 -8.379 1.00 15.00 1141 GLY A O 20
ATOM 26404 N N . PRO A 1 33 ? 3.710 4.238 -10.459 1.00 15.00 1142 PRO A N 20
ATOM 26405 C CA . PRO A 1 33 ? 2.500 4.980 -10.908 1.00 15.00 1142 PRO A CA 20
ATOM 26406 C C . PRO A 1 33 ? 1.274 4.532 -10.105 1.00 15.00 1142 PRO A C 20
ATOM 26407 O O . PRO A 1 33 ? 1.128 3.368 -9.783 1.00 15.00 1142 PRO A O 20
ATOM 26418 N N . LEU A 1 34 ? 0.398 5.452 -9.782 1.00 15.00 1143 LEU A N 20
ATOM 26419 C CA . LEU A 1 34 ? -0.778 5.108 -8.926 1.00 15.00 1143 LEU A CA 20
ATOM 26420 C C . LEU A 1 34 ? -2.074 5.183 -9.739 1.00 15.00 1143 LEU A C 20
ATOM 26421 O O . LEU A 1 34 ? -2.481 6.245 -10.175 1.00 15.00 1143 LEU A O 20
ATOM 26437 N N . VAL A 1 35 ? -2.722 4.061 -9.945 1.00 15.00 1144 VAL A N 20
ATOM 26438 C CA . VAL A 1 35 ? -4.039 4.063 -10.657 1.00 15.00 1144 VAL A CA 20
ATOM 26439 C C . VAL A 1 35 ? -5.161 4.429 -9.678 1.00 15.00 1144 VAL A C 20
ATOM 26440 O O . VAL A 1 35 ? -5.960 5.309 -9.934 1.00 15.00 1144 VAL A O 20
ATOM 26453 N N . SER A 1 36 ? -5.219 3.750 -8.558 1.00 15.00 1145 SER A N 20
ATOM 26454 C CA . SER A 1 36 ? -6.264 4.053 -7.534 1.00 15.00 1145 SER A CA 20
ATOM 26455 C C . SER A 1 36 ? -5.677 3.890 -6.130 1.00 15.00 1145 SER A C 20
ATOM 26456 O O . SER A 1 36 ? -4.910 2.980 -5.879 1.00 15.00 1145 SER A O 20
ATOM 26464 N N . PHE A 1 37 ? -6.033 4.764 -5.218 1.00 15.00 1146 PHE A N 20
ATOM 26465 C CA . PHE A 1 37 ? -5.439 4.706 -3.847 1.00 15.00 1146 PHE A CA 20
ATOM 26466 C C . PHE A 1 37 ? -6.425 5.261 -2.810 1.00 15.00 1146 PHE A C 20
ATOM 26467 O O . PHE A 1 37 ? -7.025 6.301 -3.006 1.00 15.00 1146 PHE A O 20
ATOM 26484 N N . HIS A 1 38 ? -6.589 4.568 -1.709 1.00 15.00 1147 HIS A N 20
ATOM 26485 C CA . HIS A 1 38 ? -7.407 5.110 -0.584 1.00 15.00 1147 HIS A CA 20
ATOM 26486 C C . HIS A 1 38 ? -6.610 5.018 0.731 1.00 15.00 1147 HIS A C 20
ATOM 26487 O O . HIS A 1 38 ? -6.486 3.946 1.290 1.00 15.00 1147 HIS A O 20
ATOM 26501 N N . PRO A 1 39 ? -6.083 6.138 1.190 1.00 15.00 1148 PRO A N 20
ATOM 26502 C CA . PRO A 1 39 ? -5.387 6.161 2.491 1.00 15.00 1148 PRO A CA 20
ATOM 26503 C C . PRO A 1 39 ? -6.367 6.482 3.622 1.00 15.00 1148 PRO A C 20
ATOM 26504 O O . PRO A 1 39 ? -7.107 7.448 3.549 1.00 15.00 1148 PRO A O 20
ATOM 26515 N N . TYR A 1 40 ? -6.378 5.685 4.662 1.00 15.00 1149 TYR A N 20
ATOM 26516 C CA . TYR A 1 40 ? -7.111 6.081 5.899 1.00 15.00 1149 TYR A CA 20
ATOM 26517 C C . TYR A 1 40 ? -6.110 6.410 7.010 1.00 15.00 1149 TYR A C 20
ATOM 26518 O O . TYR A 1 40 ? -5.252 5.609 7.337 1.00 15.00 1149 TYR A O 20
ATOM 26536 N N . LEU A 1 41 ? -6.211 7.581 7.591 1.00 15.00 1150 LEU A N 20
ATOM 26537 C CA . LEU A 1 41 ? -5.433 7.880 8.833 1.00 15.00 1150 LEU A CA 20
ATOM 26538 C C . LEU A 1 41 ? -6.075 7.222 10.062 1.00 15.00 1150 LEU A C 20
ATOM 26539 O O . LEU A 1 41 ? -5.393 6.647 10.890 1.00 15.00 1150 LEU A O 20
ATOM 26555 N N . ASN A 1 42 ? -7.380 7.300 10.182 1.00 15.00 1151 ASN A N 20
ATOM 26556 C CA . ASN A 1 42 ? -8.046 6.893 11.463 1.00 15.00 1151 ASN A CA 20
ATOM 26557 C C . ASN A 1 42 ? -7.771 5.421 11.769 1.00 15.00 1151 ASN A C 20
ATOM 26558 O O . ASN A 1 42 ? -7.339 5.075 12.853 1.00 15.00 1151 ASN A O 20
ATOM 26569 N N . GLN A 1 43 ? -8.020 4.554 10.819 1.00 15.00 1152 GLN A N 20
ATOM 26570 C CA . GLN A 1 43 ? -7.728 3.101 11.024 1.00 15.00 1152 GLN A CA 20
ATOM 26571 C C . GLN A 1 43 ? -6.213 2.849 11.046 1.00 15.00 1152 GLN A C 20
ATOM 26572 O O . GLN A 1 43 ? -5.757 1.840 11.552 1.00 15.00 1152 GLN A O 20
ATOM 26586 N N . GLY A 1 44 ? -5.431 3.756 10.501 1.00 15.00 1153 GLY A N 20
ATOM 26587 C CA . GLY A 1 44 ? -3.951 3.560 10.464 1.00 15.00 1153 GLY A CA 20
ATOM 26588 C C . GLY A 1 44 ? -3.594 2.596 9.332 1.00 15.00 1153 GLY A C 20
ATOM 26589 O O . GLY A 1 44 ? -2.632 1.852 9.421 1.00 15.00 1153 GLY A O 20
ATOM 26593 N N . ILE A 1 45 ? -4.365 2.608 8.272 1.00 15.00 1154 ILE A N 20
ATOM 26594 C CA . ILE A 1 45 ? -4.064 1.732 7.099 1.00 15.00 1154 ILE A CA 20
ATOM 26595 C C . ILE A 1 45 ? -4.192 2.522 5.792 1.00 15.00 1154 ILE A C 20
ATOM 26596 O O . ILE A 1 45 ? -4.954 3.463 5.700 1.00 15.00 1154 ILE A O 20
ATOM 26612 N N . ALA A 1 46 ? -3.447 2.144 4.783 1.00 15.00 1155 ALA A N 20
ATOM 26613 C CA . ALA A 1 46 ? -3.669 2.718 3.419 1.00 15.00 1155 ALA A CA 20
ATOM 26614 C C . ALA A 1 46 ? -3.433 1.647 2.348 1.00 15.00 1155 ALA A C 20
ATOM 26615 O O . ALA A 1 46 ? -2.448 0.935 2.385 1.00 15.00 1155 ALA A O 20
ATOM 26622 N N . LEU A 1 47 ? -4.330 1.533 1.394 1.00 15.00 1156 LEU A N 20
ATOM 26623 C CA . LEU A 1 47 ? -4.175 0.491 0.329 1.00 15.00 1156 LEU A CA 20
ATOM 26624 C C . LEU A 1 47 ? -4.102 1.154 -1.050 1.00 15.00 1156 LEU A C 20
ATOM 26625 O O . LEU A 1 47 ? -4.906 2.007 -1.372 1.00 15.00 1156 LEU A O 20
ATOM 26641 N N . CYS A 1 48 ? -3.150 0.762 -1.863 1.00 15.00 1157 CYS A N 20
ATOM 26642 C CA . CYS A 1 48 ? -3.004 1.386 -3.217 1.00 15.00 1157 CYS A CA 20
ATOM 26643 C C . CYS A 1 48 ? -2.639 0.324 -4.265 1.00 15.00 1157 CYS A C 20
ATOM 26644 O O . CYS A 1 48 ? -1.999 -0.666 -3.960 1.00 15.00 1157 CYS A O 20
ATOM 26652 N N . LYS A 1 49 ? -3.046 0.528 -5.494 1.00 15.00 1158 LYS A N 20
ATOM 26653 C CA . LYS A 1 49 ? -2.762 -0.474 -6.567 1.00 15.00 1158 LYS A CA 20
ATOM 26654 C C . LYS A 1 49 ? -1.652 0.031 -7.497 1.00 15.00 1158 LYS A C 20
ATOM 26655 O O . LYS A 1 49 ? -1.633 1.184 -7.886 1.00 15.00 1158 LYS A O 20
ATOM 26674 N N . TYR A 1 50 ? -0.730 -0.831 -7.852 1.00 15.00 1159 TYR A N 20
ATOM 26675 C CA . TYR A 1 50 ? 0.377 -0.433 -8.777 1.00 15.00 1159 TYR A CA 20
ATOM 26676 C C . TYR A 1 50 ? 0.170 -1.061 -10.159 1.00 15.00 1159 TYR A C 20
ATOM 26677 O O . TYR A 1 50 ? -0.583 -2.005 -10.314 1.00 15.00 1159 TYR A O 20
ATOM 26695 N N . THR A 1 51 ? 0.833 -0.539 -11.160 1.00 15.00 1160 THR A N 20
ATOM 26696 C CA . THR A 1 51 ? 0.615 -1.035 -12.558 1.00 15.00 1160 THR A CA 20
ATOM 26697 C C . THR A 1 51 ? 1.166 -2.457 -12.734 1.00 15.00 1160 THR A C 20
ATOM 26698 O O . THR A 1 51 ? 0.547 -3.285 -13.378 1.00 15.00 1160 THR A O 20
ATOM 26709 N N . THR A 1 52 ? 2.318 -2.748 -12.171 1.00 15.00 1161 THR A N 20
ATOM 26710 C CA . THR A 1 52 ? 2.969 -4.073 -12.433 1.00 15.00 1161 THR A CA 20
ATOM 26711 C C . THR A 1 52 ? 3.361 -4.775 -11.126 1.00 15.00 1161 THR A C 20
ATOM 26712 O O . THR A 1 52 ? 3.665 -4.145 -10.128 1.00 15.00 1161 THR A O 20
ATOM 26723 N N . ARG A 1 53 ? 3.358 -6.087 -11.138 1.00 15.00 1162 ARG A N 20
ATOM 26724 C CA . ARG A 1 53 ? 3.684 -6.864 -9.897 1.00 15.00 1162 ARG A CA 20
ATOM 26725 C C . ARG A 1 53 ? 5.093 -6.530 -9.402 1.00 15.00 1162 ARG A C 20
ATOM 26726 O O . ARG A 1 53 ? 5.320 -6.389 -8.214 1.00 15.00 1162 ARG A O 20
ATOM 26747 N N . GLU A 1 54 ? 6.038 -6.401 -10.302 1.00 15.00 1163 GLU A N 20
ATOM 26748 C CA . GLU A 1 54 ? 7.460 -6.199 -9.874 1.00 15.00 1163 GLU A CA 20
ATOM 26749 C C . GLU A 1 54 ? 7.602 -4.872 -9.125 1.00 15.00 1163 GLU A C 20
ATOM 26750 O O . GLU A 1 54 ? 8.302 -4.786 -8.132 1.00 15.00 1163 GLU A O 20
ATOM 26762 N N . GLU A 1 55 ? 6.938 -3.842 -9.592 1.00 15.00 1164 GLU A N 20
ATOM 26763 C CA . GLU A 1 55 ? 7.013 -2.522 -8.891 1.00 15.00 1164 GLU A CA 20
ATOM 26764 C C . GLU A 1 55 ? 6.426 -2.647 -7.483 1.00 15.00 1164 GLU A C 20
ATOM 26765 O O . GLU A 1 55 ? 6.946 -2.082 -6.539 1.00 15.00 1164 GLU A O 20
ATOM 26777 N N . ALA A 1 56 ? 5.350 -3.384 -7.339 1.00 15.00 1165 ALA A N 20
ATOM 26778 C CA . ALA A 1 56 ? 4.738 -3.560 -5.983 1.00 15.00 1165 ALA A CA 20
ATOM 26779 C C . ALA A 1 56 ? 5.719 -4.251 -5.034 1.00 15.00 1165 ALA A C 20
ATOM 26780 O O . ALA A 1 56 ? 5.889 -3.831 -3.905 1.00 15.00 1165 ALA A O 20
ATOM 26787 N N . ASN A 1 57 ? 6.367 -5.301 -5.479 1.00 15.00 1166 ASN A N 20
ATOM 26788 C CA . ASN A 1 57 ? 7.297 -6.049 -4.573 1.00 15.00 1166 ASN A CA 20
ATOM 26789 C C . ASN A 1 57 ? 8.428 -5.132 -4.106 1.00 15.00 1166 ASN A C 20
ATOM 26790 O O . ASN A 1 57 ? 8.801 -5.137 -2.947 1.00 15.00 1166 ASN A O 20
ATOM 26801 N N . LYS A 1 58 ? 8.969 -4.343 -5.001 1.00 15.00 1167 LYS A N 20
ATOM 26802 C CA . LYS A 1 58 ? 10.068 -3.406 -4.610 1.00 15.00 1167 LYS A CA 20
ATOM 26803 C C . LYS A 1 58 ? 9.551 -2.393 -3.591 1.00 15.00 1167 LYS A C 20
ATOM 26804 O O . LYS A 1 58 ? 10.207 -2.104 -2.604 1.00 15.00 1167 LYS A O 20
ATOM 26823 N N . ALA A 1 59 ? 8.377 -1.855 -3.818 1.00 15.00 1168 ALA A N 20
ATOM 26824 C CA . ALA A 1 59 ? 7.819 -0.846 -2.867 1.00 15.00 1168 ALA A CA 20
ATOM 26825 C C . ALA A 1 59 ? 7.620 -1.482 -1.491 1.00 15.00 1168 ALA A C 20
ATOM 26826 O O . ALA A 1 59 ? 7.865 -0.862 -0.475 1.00 15.00 1168 ALA A O 20
ATOM 26833 N N . GLN A 1 60 ? 7.180 -2.717 -1.455 1.00 15.00 1169 GLN A N 20
ATOM 26834 C CA . GLN A 1 60 ? 6.945 -3.396 -0.142 1.00 15.00 1169 GLN A CA 20
ATOM 26835 C C . GLN A 1 60 ? 8.264 -3.576 0.615 1.00 15.00 1169 GLN A C 20
ATOM 26836 O O . GLN A 1 60 ? 8.332 -3.346 1.809 1.00 15.00 1169 GLN A O 20
ATOM 26850 N N . MET A 1 61 ? 9.309 -3.983 -0.068 1.00 15.00 1170 MET A N 20
ATOM 26851 C CA . MET A 1 61 ? 10.611 -4.227 0.630 1.00 15.00 1170 MET A CA 20
ATOM 26852 C C . MET A 1 61 ? 11.131 -2.928 1.251 1.00 15.00 1170 MET A C 20
ATOM 26853 O O . MET A 1 61 ? 11.660 -2.927 2.348 1.00 15.00 1170 MET A O 20
ATOM 26867 N N . ALA A 1 62 ? 10.984 -1.825 0.557 1.00 15.00 1171 ALA A N 20
ATOM 26868 C CA . ALA A 1 62 ? 11.455 -0.515 1.110 1.00 15.00 1171 ALA A CA 20
ATOM 26869 C C . ALA A 1 62 ? 10.539 -0.040 2.246 1.00 15.00 1171 ALA A C 20
ATOM 26870 O O . ALA A 1 62 ? 11.005 0.412 3.276 1.00 15.00 1171 ALA A O 20
ATOM 26877 N N . LEU A 1 63 ? 9.244 -0.143 2.065 1.00 15.00 1172 LEU A N 20
ATOM 26878 C CA . LEU A 1 63 ? 8.288 0.387 3.091 1.00 15.00 1172 LEU A CA 20
ATOM 26879 C C . LEU A 1 63 ? 8.223 -0.544 4.305 1.00 15.00 1172 LEU A C 20
ATOM 26880 O O . LEU A 1 63 ? 8.046 -0.101 5.425 1.00 15.00 1172 LEU A O 20
ATOM 26896 N N . ASN A 1 64 ? 8.366 -1.827 4.087 1.00 15.00 1173 ASN A N 20
ATOM 26897 C CA . ASN A 1 64 ? 8.206 -2.809 5.208 1.00 15.00 1173 ASN A CA 20
ATOM 26898 C C . ASN A 1 64 ? 9.369 -2.691 6.197 1.00 15.00 1173 ASN A C 20
ATOM 26899 O O . ASN A 1 64 ? 10.502 -2.479 5.814 1.00 15.00 1173 ASN A O 20
ATOM 26910 N N . ASN A 1 65 ? 9.090 -2.827 7.476 1.00 15.00 1174 ASN A N 20
ATOM 26911 C CA . ASN A 1 65 ? 10.176 -2.797 8.515 1.00 15.00 1174 ASN A CA 20
ATOM 26912 C C . ASN A 1 65 ? 10.957 -1.485 8.426 1.00 15.00 1174 ASN A C 20
ATOM 26913 O O . ASN A 1 65 ? 12.155 -1.452 8.639 1.00 15.00 1174 ASN A O 20
ATOM 26924 N N . CYS A 1 66 ? 10.281 -0.407 8.112 1.00 15.00 1175 CYS A N 20
ATOM 26925 C CA . CYS A 1 66 ? 10.989 0.891 7.897 1.00 15.00 1175 CYS A CA 20
ATOM 26926 C C . CYS A 1 66 ? 10.825 1.776 9.130 1.00 15.00 1175 CYS A C 20
ATOM 26927 O O . CYS A 1 66 ? 9.722 2.015 9.580 1.00 15.00 1175 CYS A O 20
ATOM 26935 N N . VAL A 1 67 ? 11.911 2.264 9.679 1.00 15.00 1176 VAL A N 20
ATOM 26936 C CA . VAL A 1 67 ? 11.821 3.054 10.945 1.00 15.00 1176 VAL A CA 20
ATOM 26937 C C . VAL A 1 67 ? 12.063 4.539 10.666 1.00 15.00 1176 VAL A C 20
ATOM 26938 O O . VAL A 1 67 ? 13.026 4.916 10.025 1.00 15.00 1176 VAL A O 20
ATOM 26951 N N . LEU A 1 68 ? 11.184 5.377 11.148 1.00 15.00 1177 LEU A N 20
ATOM 26952 C CA . LEU A 1 68 ? 11.416 6.848 11.087 1.00 15.00 1177 LEU A CA 20
ATOM 26953 C C . LEU A 1 68 ? 11.414 7.403 12.509 1.00 15.00 1177 LEU A C 20
ATOM 26954 O O . LEU A 1 68 ? 11.004 6.727 13.433 1.00 15.00 1177 LEU A O 20
ATOM 26970 N N . ALA A 1 69 ? 11.871 8.622 12.698 1.00 15.00 1178 ALA A N 20
ATOM 26971 C CA . ALA A 1 69 ? 11.993 9.195 14.084 1.00 15.00 1178 ALA A CA 20
ATOM 26972 C C . ALA A 1 69 ? 10.702 8.994 14.897 1.00 15.00 1178 ALA A C 20
ATOM 26973 O O . ALA A 1 69 ? 9.702 9.620 14.637 1.00 15.00 1178 ALA A O 20
ATOM 26980 N N . ASN A 1 70 ? 10.758 8.099 15.860 1.00 15.00 1179 ASN A N 20
ATOM 26981 C CA . ASN A 1 70 ? 9.664 7.892 16.882 1.00 15.00 1179 ASN A CA 20
ATOM 26982 C C . ASN A 1 70 ? 8.440 7.171 16.273 1.00 15.00 1179 ASN A C 20
ATOM 26983 O O . ASN A 1 70 ? 7.425 7.027 16.932 1.00 15.00 1179 ASN A O 20
ATOM 26994 N N . THR A 1 71 ? 8.519 6.720 15.035 1.00 15.00 1180 THR A N 20
ATOM 26995 C CA . THR A 1 71 ? 7.352 5.988 14.428 1.00 15.00 1180 THR A CA 20
ATOM 26996 C C . THR A 1 71 ? 7.841 4.804 13.584 1.00 15.00 1180 THR A C 20
ATOM 26997 O O . THR A 1 71 ? 8.945 4.815 13.073 1.00 15.00 1180 THR A O 20
ATOM 27008 N N . THR A 1 72 ? 7.024 3.790 13.435 1.00 15.00 1181 THR A N 20
ATOM 27009 C CA . THR A 1 72 ? 7.424 2.609 12.611 1.00 15.00 1181 THR A CA 20
ATOM 27010 C C . THR A 1 72 ? 6.419 2.393 11.477 1.00 15.00 1181 THR A C 20
ATOM 27011 O O . THR A 1 72 ? 5.221 2.451 11.684 1.00 15.00 1181 THR A O 20
ATOM 27022 N N . ILE A 1 73 ? 6.899 2.146 10.281 1.00 15.00 1182 ILE A N 20
ATOM 27023 C CA . ILE A 1 73 ? 5.973 1.895 9.133 1.00 15.00 1182 ILE A CA 20
ATOM 27024 C C . ILE A 1 73 ? 6.117 0.448 8.662 1.00 15.00 1182 ILE A C 20
ATOM 27025 O O . ILE A 1 73 ? 7.212 -0.035 8.444 1.00 15.00 1182 ILE A O 20
ATOM 27041 N N . PHE A 1 74 ? 5.015 -0.241 8.502 1.00 15.00 1183 PHE A N 20
ATOM 27042 C CA . PHE A 1 74 ? 5.068 -1.664 8.055 1.00 15.00 1183 PHE A CA 20
ATOM 27043 C C . PHE A 1 74 ? 4.413 -1.803 6.681 1.00 15.00 1183 PHE A C 20
ATOM 27044 O O . PHE A 1 74 ? 3.546 -1.028 6.324 1.00 15.00 1183 PHE A O 20
ATOM 27061 N N . ALA A 1 75 ? 4.819 -2.785 5.912 1.00 15.00 1184 ALA A N 20
ATOM 27062 C CA . ALA A 1 75 ? 4.237 -2.963 4.548 1.00 15.00 1184 ALA A CA 20
ATOM 27063 C C . ALA A 1 75 ? 4.126 -4.450 4.207 1.00 15.00 1184 ALA A C 20
ATOM 27064 O O . ALA A 1 75 ? 5.016 -5.230 4.491 1.00 15.00 1184 ALA A O 20
ATOM 27071 N N . GLU A 1 76 ? 3.034 -4.840 3.599 1.00 15.00 1185 GLU A N 20
ATOM 27072 C CA . GLU A 1 76 ? 2.862 -6.267 3.187 1.00 15.00 1185 GLU A CA 20
ATOM 27073 C C . GLU A 1 76 ? 1.968 -6.362 1.945 1.00 15.00 1185 GLU A C 20
ATOM 27074 O O . GLU A 1 76 ? 1.322 -5.404 1.563 1.00 15.00 1185 GLU A O 20
ATOM 27086 N N . SER A 1 77 ? 1.933 -7.511 1.315 1.00 15.00 1186 SER A N 20
ATOM 27087 C CA . SER A 1 77 ? 1.071 -7.689 0.107 1.00 15.00 1186 SER A CA 20
ATOM 27088 C C . SER A 1 77 ? -0.139 -8.581 0.445 1.00 15.00 1186 SER A C 20
ATOM 27089 O O . SER A 1 77 ? -0.061 -9.785 0.307 1.00 15.00 1186 SER A O 20
ATOM 27097 N N . PRO A 1 78 ? -1.228 -7.970 0.879 1.00 15.00 1187 PRO A N 20
ATOM 27098 C CA . PRO A 1 78 ? -2.431 -8.760 1.247 1.00 15.00 1187 PRO A CA 20
ATOM 27099 C C . PRO A 1 78 ? -2.950 -9.542 0.037 1.00 15.00 1187 PRO A C 20
ATOM 27100 O O . PRO A 1 78 ? -2.682 -9.194 -1.098 1.00 15.00 1187 PRO A O 20
ATOM 27111 N N . SER A 1 79 ? -3.692 -10.595 0.279 1.00 15.00 1188 SER A N 20
ATOM 27112 C CA . SER A 1 79 ? -4.247 -11.409 -0.847 1.00 15.00 1188 SER A CA 20
ATOM 27113 C C . SER A 1 79 ? -5.309 -10.614 -1.601 1.00 15.00 1188 SER A C 20
ATOM 27114 O O . SER A 1 79 ? -5.901 -9.694 -1.068 1.00 15.00 1188 SER A O 20
ATOM 27122 N N . GLU A 1 80 ? -5.555 -10.963 -2.844 1.00 15.00 1189 GLU A N 20
ATOM 27123 C CA . GLU A 1 80 ? -6.650 -10.290 -3.618 1.00 15.00 1189 GLU A CA 20
ATOM 27124 C C . GLU A 1 80 ? -7.981 -10.465 -2.885 1.00 15.00 1189 GLU A C 20
ATOM 27125 O O . GLU A 1 80 ? -8.809 -9.574 -2.856 1.00 15.00 1189 GLU A O 20
ATOM 27137 N N . ASN A 1 81 ? -8.183 -11.616 -2.290 1.00 15.00 1190 ASN A N 20
ATOM 27138 C CA . ASN A 1 81 ? -9.367 -11.803 -1.395 1.00 15.00 1190 ASN A CA 20
ATOM 27139 C C . ASN A 1 81 ? -9.273 -10.839 -0.212 1.00 15.00 1190 ASN A C 20
ATOM 27140 O O . ASN A 1 81 ? -10.260 -10.247 0.193 1.00 15.00 1190 ASN A O 20
ATOM 27151 N N . GLU A 1 82 ? -8.092 -10.671 0.343 1.00 15.00 1191 GLU A N 20
ATOM 27152 C CA . GLU A 1 82 ? -7.937 -9.718 1.487 1.00 15.00 1191 GLU A CA 20
ATOM 27153 C C . GLU A 1 82 ? -8.165 -8.286 1.002 1.00 15.00 1191 GLU A C 20
ATOM 27154 O O . GLU A 1 82 ? -8.700 -7.460 1.717 1.00 15.00 1191 GLU A O 20
ATOM 27166 N N . VAL A 1 83 ? -7.767 -7.988 -0.211 1.00 15.00 1192 VAL A N 20
ATOM 27167 C CA . VAL A 1 83 ? -7.997 -6.616 -0.764 1.00 15.00 1192 VAL A CA 20
ATOM 27168 C C . VAL A 1 83 ? -9.503 -6.343 -0.848 1.00 15.00 1192 VAL A C 20
ATOM 27169 O O . VAL A 1 83 ? -9.966 -5.270 -0.508 1.00 15.00 1192 VAL A O 20
ATOM 27182 N N . GLN A 1 84 ? -10.266 -7.311 -1.296 1.00 15.00 1193 GLN A N 20
ATOM 27183 C CA . GLN A 1 84 ? -11.749 -7.119 -1.393 1.00 15.00 1193 GLN A CA 20
ATOM 27184 C C . GLN A 1 84 ? -12.334 -6.837 -0.007 1.00 15.00 1193 GLN A C 20
ATOM 27185 O O . GLN A 1 84 ? -13.178 -5.975 0.153 1.00 15.00 1193 GLN A O 20
ATOM 27199 N N . SER A 1 85 ? -11.885 -7.556 0.993 1.00 15.00 1194 SER A N 20
ATOM 27200 C CA . SER A 1 85 ? -12.432 -7.349 2.373 1.00 15.00 1194 SER A CA 20
ATOM 27201 C C . SER A 1 85 ? -12.142 -5.923 2.852 1.00 15.00 1194 SER A C 20
ATOM 27202 O O . SER A 1 85 ? -12.954 -5.313 3.523 1.00 15.00 1194 SER A O 20
ATOM 27210 N N . ILE A 1 86 ? -10.990 -5.389 2.511 1.00 15.00 1195 ILE A N 20
ATOM 27211 C CA . ILE A 1 86 ? -10.676 -3.974 2.891 1.00 15.00 1195 ILE A CA 20
ATOM 27212 C C . ILE A 1 86 ? -11.645 -3.016 2.186 1.00 15.00 1195 ILE A C 20
ATOM 27213 O O . ILE A 1 86 ? -12.199 -2.121 2.799 1.00 15.00 1195 ILE A O 20
ATOM 27229 N N . MET A 1 87 ? -11.850 -3.203 0.906 1.00 15.00 1196 MET A N 20
ATOM 27230 C CA . MET A 1 87 ? -12.771 -2.298 0.142 1.00 15.00 1196 MET A CA 20
ATOM 27231 C C . MET A 1 87 ? -14.176 -2.342 0.746 1.00 15.00 1196 MET A C 20
ATOM 27232 O O . MET A 1 87 ? -14.882 -1.350 0.771 1.00 15.00 1196 MET A O 20
ATOM 27246 N N . GLN A 1 88 ? -14.580 -3.489 1.231 1.00 15.00 1197 GLN A N 20
ATOM 27247 C CA . GLN A 1 88 ? -15.931 -3.617 1.857 1.00 15.00 1197 GLN A CA 20
ATOM 27248 C C . GLN A 1 88 ? -15.838 -3.393 3.368 1.00 15.00 1197 GLN A C 20
ATOM 27249 O O . GLN A 1 88 ? -15.049 -4.024 4.048 1.00 15.00 1197 GLN A O 20
ATOM 27263 N N . HIS A 1 89 ? -16.638 -2.498 3.893 1.00 15.00 1198 HIS A N 20
ATOM 27264 C CA . HIS A 1 89 ? -16.611 -2.221 5.361 1.00 15.00 1198 HIS A CA 20
ATOM 27265 C C . HIS A 1 89 ? -17.733 -2.987 6.065 1.00 15.00 1198 HIS A C 20
ATOM 27266 O O . HIS A 1 89 ? -18.885 -2.726 5.757 1.00 15.00 1198 HIS A O 20
ATOM 27281 N N . GLY A 1 1 ? -6.744 -22.725 -24.358 1.00 15.00 1110 GLY A N 21
ATOM 27282 C CA . GLY A 1 1 ? -5.663 -22.356 -23.401 1.00 15.00 1110 GLY A CA 21
ATOM 27283 C C . GLY A 1 1 ? -6.092 -21.132 -22.591 1.00 15.00 1110 GLY A C 21
ATOM 27284 O O . GLY A 1 1 ? -5.926 -20.005 -23.023 1.00 15.00 1110 GLY A O 21
ATOM 27290 N N . ALA A 1 2 ? -6.641 -21.347 -21.421 1.00 15.00 1111 ALA A N 21
ATOM 27291 C CA . ALA A 1 2 ? -7.088 -20.199 -20.569 1.00 15.00 1111 ALA A CA 21
ATOM 27292 C C . ALA A 1 2 ? -5.878 -19.509 -19.935 1.00 15.00 1111 ALA A C 21
ATOM 27293 O O . ALA A 1 2 ? -4.908 -20.151 -19.574 1.00 15.00 1111 ALA A O 21
ATOM 27300 N N . MET A 1 3 ? -5.932 -18.207 -19.797 1.00 15.00 1112 MET A N 21
ATOM 27301 C CA . MET A 1 3 ? -4.794 -17.460 -19.181 1.00 15.00 1112 MET A CA 21
ATOM 27302 C C . MET A 1 3 ? -5.248 -16.780 -17.887 1.00 15.00 1112 MET A C 21
ATOM 27303 O O . MET A 1 3 ? -6.385 -16.361 -17.764 1.00 15.00 1112 MET A O 21
ATOM 27317 N N . ALA A 1 4 ? -4.365 -16.669 -16.925 1.00 15.00 1113 ALA A N 21
ATOM 27318 C CA . ALA A 1 4 ? -4.734 -16.023 -15.628 1.00 15.00 1113 ALA A CA 21
ATOM 27319 C C . ALA A 1 4 ? -4.119 -14.623 -15.538 1.00 15.00 1113 ALA A C 21
ATOM 27320 O O . ALA A 1 4 ? -3.000 -14.400 -15.964 1.00 15.00 1113 ALA A O 21
ATOM 27327 N N . TRP A 1 5 ? -4.846 -13.683 -14.987 1.00 15.00 1114 TRP A N 21
ATOM 27328 C CA . TRP A 1 5 ? -4.309 -12.297 -14.833 1.00 15.00 1114 TRP A CA 21
ATOM 27329 C C . TRP A 1 5 ? -4.118 -11.967 -13.350 1.00 15.00 1114 TRP A C 21
ATOM 27330 O O . TRP A 1 5 ? -4.895 -12.386 -12.511 1.00 15.00 1114 TRP A O 21
ATOM 27351 N N . GLY A 1 6 ? -3.092 -11.217 -13.027 1.00 15.00 1115 GLY A N 21
ATOM 27352 C CA . GLY A 1 6 ? -2.839 -10.854 -11.600 1.00 15.00 1115 GLY A CA 21
ATOM 27353 C C . GLY A 1 6 ? -2.575 -9.351 -11.491 1.00 15.00 1115 GLY A C 21
ATOM 27354 O O . GLY A 1 6 ? -2.250 -8.698 -12.465 1.00 15.00 1115 GLY A O 21
ATOM 27358 N N . SER A 1 7 ? -2.714 -8.804 -10.308 1.00 15.00 1116 SER A N 21
ATOM 27359 C CA . SER A 1 7 ? -2.467 -7.343 -10.112 1.00 15.00 1116 SER A CA 21
ATOM 27360 C C . SER A 1 7 ? -1.429 -7.127 -9.008 1.00 15.00 1116 SER A C 21
ATOM 27361 O O . SER A 1 7 ? -1.318 -7.918 -8.089 1.00 15.00 1116 SER A O 21
ATOM 27369 N N . SER A 1 8 ? -0.670 -6.061 -9.095 1.00 15.00 1117 SER A N 21
ATOM 27370 C CA . SER A 1 8 ? 0.359 -5.777 -8.049 1.00 15.00 1117 SER A CA 21
ATOM 27371 C C . SER A 1 8 ? -0.243 -4.861 -6.971 1.00 15.00 1117 SER A C 21
ATOM 27372 O O . SER A 1 8 ? -0.714 -3.777 -7.263 1.00 15.00 1117 SER A O 21
ATOM 27380 N N . TRP A 1 9 ? -0.226 -5.295 -5.734 1.00 15.00 1118 TRP A N 21
ATOM 27381 C CA . TRP A 1 9 ? -0.876 -4.504 -4.642 1.00 15.00 1118 TRP A CA 21
ATOM 27382 C C . TRP A 1 9 ? 0.077 -4.329 -3.459 1.00 15.00 1118 TRP A C 21
ATOM 27383 O O . TRP A 1 9 ? 0.839 -5.220 -3.132 1.00 15.00 1118 TRP A O 21
ATOM 27404 N N . LEU A 1 10 ? 0.039 -3.185 -2.818 1.00 15.00 1119 LEU A N 21
ATOM 27405 C CA . LEU A 1 10 ? 0.807 -3.003 -1.550 1.00 15.00 1119 LEU A CA 21
ATOM 27406 C C . LEU A 1 10 ? -0.075 -2.347 -0.490 1.00 15.00 1119 LEU A C 21
ATOM 27407 O O . LEU A 1 10 ? -0.758 -1.374 -0.757 1.00 15.00 1119 LEU A O 21
ATOM 27423 N N . LEU A 1 11 ? -0.067 -2.874 0.709 1.00 15.00 1120 LEU A N 21
ATOM 27424 C CA . LEU A 1 11 ? -0.798 -2.215 1.829 1.00 15.00 1120 LEU A CA 21
ATOM 27425 C C . LEU A 1 11 ? 0.192 -1.789 2.913 1.00 15.00 1120 LEU A C 21
ATOM 27426 O O . LEU A 1 11 ? 0.906 -2.605 3.465 1.00 15.00 1120 LEU A O 21
ATOM 27442 N N . LEU A 1 12 ? 0.239 -0.516 3.215 1.00 15.00 1121 LEU A N 21
ATOM 27443 C CA . LEU A 1 12 ? 1.161 -0.022 4.284 1.00 15.00 1121 LEU A CA 21
ATOM 27444 C C . LEU A 1 12 ? 0.382 0.147 5.586 1.00 15.00 1121 LEU A C 21
ATOM 27445 O O . LEU A 1 12 ? -0.741 0.612 5.583 1.00 15.00 1121 LEU A O 21
ATOM 27461 N N . LYS A 1 13 ? 0.969 -0.226 6.694 1.00 15.00 1122 LYS A N 21
ATOM 27462 C CA . LYS A 1 13 ? 0.196 -0.278 7.971 1.00 15.00 1122 LYS A CA 21
ATOM 27463 C C . LYS A 1 13 ? 0.960 0.390 9.118 1.00 15.00 1122 LYS A C 21
ATOM 27464 O O . LYS A 1 13 ? 2.107 0.770 8.987 1.00 15.00 1122 LYS A O 21
ATOM 27483 N N . ASN A 1 14 ? 0.304 0.522 10.253 1.00 15.00 1123 ASN A N 21
ATOM 27484 C CA . ASN A 1 14 ? 0.916 1.143 11.486 1.00 15.00 1123 ASN A CA 21
ATOM 27485 C C . ASN A 1 14 ? 1.081 2.641 11.270 1.00 15.00 1123 ASN A C 21
ATOM 27486 O O . ASN A 1 14 ? 2.118 3.218 11.532 1.00 15.00 1123 ASN A O 21
ATOM 27497 N N . LEU A 1 15 ? 0.044 3.263 10.786 1.00 15.00 1124 LEU A N 21
ATOM 27498 C CA . LEU A 1 15 ? -0.012 4.752 10.749 1.00 15.00 1124 LEU A CA 21
ATOM 27499 C C . LEU A 1 15 ? -0.864 5.254 11.918 1.00 15.00 1124 LEU A C 21
ATOM 27500 O O . LEU A 1 15 ? -1.902 4.690 12.215 1.00 15.00 1124 LEU A O 21
ATOM 27516 N N . THR A 1 16 ? -0.438 6.303 12.578 1.00 15.00 1125 THR A N 21
ATOM 27517 C CA . THR A 1 16 ? -1.195 6.795 13.773 1.00 15.00 1125 THR A CA 21
ATOM 27518 C C . THR A 1 16 ? -2.491 7.480 13.331 1.00 15.00 1125 THR A C 21
ATOM 27519 O O . THR A 1 16 ? -2.581 8.014 12.241 1.00 15.00 1125 THR A O 21
ATOM 27530 N N . ALA A 1 17 ? -3.494 7.471 14.175 1.00 15.00 1126 ALA A N 21
ATOM 27531 C CA . ALA A 1 17 ? -4.774 8.181 13.844 1.00 15.00 1126 ALA A CA 21
ATOM 27532 C C . ALA A 1 17 ? -4.514 9.674 13.590 1.00 15.00 1126 ALA A C 21
ATOM 27533 O O . ALA A 1 17 ? -5.316 10.349 12.970 1.00 15.00 1126 ALA A O 21
ATOM 27540 N N . GLN A 1 18 ? -3.402 10.192 14.064 1.00 15.00 1127 GLN A N 21
ATOM 27541 C CA . GLN A 1 18 ? -3.091 11.639 13.865 1.00 15.00 1127 GLN A CA 21
ATOM 27542 C C . GLN A 1 18 ? -2.396 11.890 12.516 1.00 15.00 1127 GLN A C 21
ATOM 27543 O O . GLN A 1 18 ? -1.828 12.948 12.309 1.00 15.00 1127 GLN A O 21
ATOM 27557 N N . ILE A 1 19 ? -2.431 10.941 11.596 1.00 15.00 1128 ILE A N 21
ATOM 27558 C CA . ILE A 1 19 ? -1.772 11.171 10.268 1.00 15.00 1128 ILE A CA 21
ATOM 27559 C C . ILE A 1 19 ? -2.668 12.075 9.405 1.00 15.00 1128 ILE A C 21
ATOM 27560 O O . ILE A 1 19 ? -3.817 11.773 9.150 1.00 15.00 1128 ILE A O 21
ATOM 27576 N N . ASP A 1 20 ? -2.140 13.179 8.960 1.00 15.00 1129 ASP A N 21
ATOM 27577 C CA . ASP A 1 20 ? -2.521 13.714 7.628 1.00 15.00 1129 ASP A CA 21
ATOM 27578 C C . ASP A 1 20 ? -1.546 13.138 6.604 1.00 15.00 1129 ASP A C 21
ATOM 27579 O O . ASP A 1 20 ? -0.345 13.241 6.794 1.00 15.00 1129 ASP A O 21
ATOM 27588 N N . GLY A 1 21 ? -2.022 12.543 5.535 1.00 15.00 1130 GLY A N 21
ATOM 27589 C CA . GLY A 1 21 ? -1.069 11.902 4.575 1.00 15.00 1130 GLY A CA 21
ATOM 27590 C C . GLY A 1 21 ? -1.192 12.544 3.189 1.00 15.00 1130 GLY A C 21
ATOM 27591 O O . GLY A 1 21 ? -1.641 11.907 2.257 1.00 15.00 1130 GLY A O 21
ATOM 27595 N N . PRO A 1 22 ? -0.769 13.788 3.082 1.00 15.00 1131 PRO A N 21
ATOM 27596 C CA . PRO A 1 22 ? -0.442 14.354 1.761 1.00 15.00 1131 PRO A CA 21
ATOM 27597 C C . PRO A 1 22 ? 0.989 13.967 1.394 1.00 15.00 1131 PRO A C 21
ATOM 27598 O O . PRO A 1 22 ? 1.253 13.490 0.310 1.00 15.00 1131 PRO A O 21
ATOM 27609 N N . THR A 1 23 ? 1.915 14.172 2.301 1.00 15.00 1132 THR A N 21
ATOM 27610 C CA . THR A 1 23 ? 3.306 13.665 2.090 1.00 15.00 1132 THR A CA 21
ATOM 27611 C C . THR A 1 23 ? 3.289 12.138 1.977 1.00 15.00 1132 THR A C 21
ATOM 27612 O O . THR A 1 23 ? 3.999 11.562 1.177 1.00 15.00 1132 THR A O 21
ATOM 27623 N N . LEU A 1 24 ? 2.476 11.483 2.776 1.00 15.00 1133 LEU A N 21
ATOM 27624 C CA . LEU A 1 24 ? 2.389 9.991 2.695 1.00 15.00 1133 LEU A CA 21
ATOM 27625 C C . LEU A 1 24 ? 1.857 9.584 1.318 1.00 15.00 1133 LEU A C 21
ATOM 27626 O O . LEU A 1 24 ? 2.409 8.721 0.657 1.00 15.00 1133 LEU A O 21
ATOM 27642 N N . ARG A 1 25 ? 0.788 10.206 0.880 1.00 15.00 1134 ARG A N 21
ATOM 27643 C CA . ARG A 1 25 ? 0.222 9.877 -0.469 1.00 15.00 1134 ARG A CA 21
ATOM 27644 C C . ARG A 1 25 ? 1.249 10.156 -1.573 1.00 15.00 1134 ARG A C 21
ATOM 27645 O O . ARG A 1 25 ? 1.433 9.353 -2.470 1.00 15.00 1134 ARG A O 21
ATOM 27666 N N . THR A 1 26 ? 1.918 11.282 -1.513 1.00 15.00 1135 THR A N 21
ATOM 27667 C CA . THR A 1 26 ? 2.920 11.621 -2.574 1.00 15.00 1135 THR A CA 21
ATOM 27668 C C . THR A 1 26 ? 4.029 10.567 -2.599 1.00 15.00 1135 THR A C 21
ATOM 27669 O O . THR A 1 26 ? 4.491 10.171 -3.650 1.00 15.00 1135 THR A O 21
ATOM 27680 N N . LEU A 1 27 ? 4.456 10.111 -1.445 1.00 15.00 1136 LEU A N 21
ATOM 27681 C CA . LEU A 1 27 ? 5.514 9.048 -1.393 1.00 15.00 1136 LEU A CA 21
ATOM 27682 C C . LEU A 1 27 ? 5.063 7.802 -2.163 1.00 15.00 1136 LEU A C 21
ATOM 27683 O O . LEU A 1 27 ? 5.828 7.221 -2.915 1.00 15.00 1136 LEU A O 21
ATOM 27699 N N . CYS A 1 28 ? 3.828 7.387 -1.986 1.00 15.00 1137 CYS A N 21
ATOM 27700 C CA . CYS A 1 28 ? 3.336 6.174 -2.713 1.00 15.00 1137 CYS A CA 21
ATOM 27701 C C . CYS A 1 28 ? 3.380 6.412 -4.225 1.00 15.00 1137 CYS A C 21
ATOM 27702 O O . CYS A 1 28 ? 3.758 5.539 -4.985 1.00 15.00 1137 CYS A O 21
ATOM 27710 N N . MET A 1 29 ? 2.996 7.586 -4.659 1.00 15.00 1138 MET A N 21
ATOM 27711 C CA . MET A 1 29 ? 3.049 7.905 -6.123 1.00 15.00 1138 MET A CA 21
ATOM 27712 C C . MET A 1 29 ? 4.494 7.842 -6.630 1.00 15.00 1138 MET A C 21
ATOM 27713 O O . MET A 1 29 ? 4.756 7.363 -7.718 1.00 15.00 1138 MET A O 21
ATOM 27727 N N . GLN A 1 30 ? 5.429 8.320 -5.845 1.00 15.00 1139 GLN A N 21
ATOM 27728 C CA . GLN A 1 30 ? 6.866 8.298 -6.273 1.00 15.00 1139 GLN A CA 21
ATOM 27729 C C . GLN A 1 30 ? 7.341 6.858 -6.477 1.00 15.00 1139 GLN A C 21
ATOM 27730 O O . GLN A 1 30 ? 8.103 6.577 -7.384 1.00 15.00 1139 GLN A O 21
ATOM 27744 N N . HIS A 1 31 ? 6.897 5.949 -5.641 1.00 15.00 1140 HIS A N 21
ATOM 27745 C CA . HIS A 1 31 ? 7.309 4.518 -5.801 1.00 15.00 1140 HIS A CA 21
ATOM 27746 C C . HIS A 1 31 ? 6.747 3.949 -7.107 1.00 15.00 1140 HIS A C 21
ATOM 27747 O O . HIS A 1 31 ? 7.428 3.237 -7.822 1.00 15.00 1140 HIS A O 21
ATOM 27761 N N . GLY A 1 32 ? 5.512 4.258 -7.418 1.00 15.00 1141 GLY A N 21
ATOM 27762 C CA . GLY A 1 32 ? 4.916 3.786 -8.704 1.00 15.00 1141 GLY A CA 21
ATOM 27763 C C . GLY A 1 32 ? 3.564 4.484 -8.935 1.00 15.00 1141 GLY A C 21
ATOM 27764 O O . GLY A 1 32 ? 2.930 4.905 -7.987 1.00 15.00 1141 GLY A O 21
ATOM 27768 N N . PRO A 1 33 ? 3.152 4.593 -10.187 1.00 15.00 1142 PRO A N 21
ATOM 27769 C CA . PRO A 1 33 ? 1.813 5.166 -10.479 1.00 15.00 1142 PRO A CA 21
ATOM 27770 C C . PRO A 1 33 ? 0.721 4.277 -9.878 1.00 15.00 1142 PRO A C 21
ATOM 27771 O O . PRO A 1 33 ? 0.789 3.063 -9.954 1.00 15.00 1142 PRO A O 21
ATOM 27782 N N . LEU A 1 34 ? -0.283 4.874 -9.282 1.00 15.00 1143 LEU A N 21
ATOM 27783 C CA . LEU A 1 34 ? -1.369 4.070 -8.640 1.00 15.00 1143 LEU A CA 21
ATOM 27784 C C . LEU A 1 34 ? -2.657 4.148 -9.466 1.00 15.00 1143 LEU A C 21
ATOM 27785 O O . LEU A 1 34 ? -3.115 5.221 -9.812 1.00 15.00 1143 LEU A O 21
ATOM 27801 N N . VAL A 1 35 ? -3.236 3.015 -9.783 1.00 15.00 1144 VAL A N 21
ATOM 27802 C CA . VAL A 1 35 ? -4.571 3.013 -10.462 1.00 15.00 1144 VAL A CA 21
ATOM 27803 C C . VAL A 1 35 ? -5.639 3.509 -9.481 1.00 15.00 1144 VAL A C 21
ATOM 27804 O O . VAL A 1 35 ? -6.503 4.291 -9.829 1.00 15.00 1144 VAL A O 21
ATOM 27817 N N . SER A 1 36 ? -5.576 3.051 -8.257 1.00 15.00 1145 SER A N 21
ATOM 27818 C CA . SER A 1 36 ? -6.509 3.550 -7.202 1.00 15.00 1145 SER A CA 21
ATOM 27819 C C . SER A 1 36 ? -5.782 3.589 -5.855 1.00 15.00 1145 SER A C 21
ATOM 27820 O O . SER A 1 36 ? -5.031 2.689 -5.530 1.00 15.00 1145 SER A O 21
ATOM 27828 N N . PHE A 1 37 ? -5.996 4.620 -5.073 1.00 15.00 1146 PHE A N 21
ATOM 27829 C CA . PHE A 1 37 ? -5.246 4.756 -3.786 1.00 15.00 1146 PHE A CA 21
ATOM 27830 C C . PHE A 1 37 ? -6.140 5.348 -2.692 1.00 15.00 1146 PHE A C 21
ATOM 27831 O O . PHE A 1 37 ? -6.705 6.415 -2.852 1.00 15.00 1146 PHE A O 21
ATOM 27848 N N . HIS A 1 38 ? -6.269 4.658 -1.584 1.00 15.00 1147 HIS A N 21
ATOM 27849 C CA . HIS A 1 38 ? -7.054 5.206 -0.435 1.00 15.00 1147 HIS A CA 21
ATOM 27850 C C . HIS A 1 38 ? -6.225 5.122 0.860 1.00 15.00 1147 HIS A C 21
ATOM 27851 O O . HIS A 1 38 ? -6.089 4.054 1.423 1.00 15.00 1147 HIS A O 21
ATOM 27865 N N . PRO A 1 39 ? -5.687 6.244 1.302 1.00 15.00 1148 PRO A N 21
ATOM 27866 C CA . PRO A 1 39 ? -4.964 6.274 2.591 1.00 15.00 1148 PRO A CA 21
ATOM 27867 C C . PRO A 1 39 ? -5.923 6.607 3.739 1.00 15.00 1148 PRO A C 21
ATOM 27868 O O . PRO A 1 39 ? -6.598 7.621 3.709 1.00 15.00 1148 PRO A O 21
ATOM 27879 N N . TYR A 1 40 ? -5.989 5.767 4.746 1.00 15.00 1149 TYR A N 21
ATOM 27880 C CA . TYR A 1 40 ? -6.811 6.098 5.950 1.00 15.00 1149 TYR A CA 21
ATOM 27881 C C . TYR A 1 40 ? -5.904 6.402 7.146 1.00 15.00 1149 TYR A C 21
ATOM 27882 O O . TYR A 1 40 ? -5.055 5.606 7.504 1.00 15.00 1149 TYR A O 21
ATOM 27900 N N . LEU A 1 41 ? -6.072 7.547 7.767 1.00 15.00 1150 LEU A N 21
ATOM 27901 C CA . LEU A 1 41 ? -5.404 7.803 9.079 1.00 15.00 1150 LEU A CA 21
ATOM 27902 C C . LEU A 1 41 ? -6.139 7.088 10.222 1.00 15.00 1150 LEU A C 21
ATOM 27903 O O . LEU A 1 41 ? -5.519 6.533 11.111 1.00 15.00 1150 LEU A O 21
ATOM 27919 N N . ASN A 1 42 ? -7.455 7.093 10.205 1.00 15.00 1151 ASN A N 21
ATOM 27920 C CA . ASN A 1 42 ? -8.232 6.598 11.394 1.00 15.00 1151 ASN A CA 21
ATOM 27921 C C . ASN A 1 42 ? -7.866 5.148 11.712 1.00 15.00 1151 ASN A C 21
ATOM 27922 O O . ASN A 1 42 ? -7.526 4.814 12.833 1.00 15.00 1151 ASN A O 21
ATOM 27933 N N . GLN A 1 43 ? -7.935 4.291 10.728 1.00 15.00 1152 GLN A N 21
ATOM 27934 C CA . GLN A 1 43 ? -7.580 2.853 10.943 1.00 15.00 1152 GLN A CA 21
ATOM 27935 C C . GLN A 1 43 ? -6.058 2.667 11.029 1.00 15.00 1152 GLN A C 21
ATOM 27936 O O . GLN A 1 43 ? -5.584 1.675 11.552 1.00 15.00 1152 GLN A O 21
ATOM 27950 N N . GLY A 1 44 ? -5.292 3.609 10.523 1.00 15.00 1153 GLY A N 21
ATOM 27951 C CA . GLY A 1 44 ? -3.804 3.463 10.535 1.00 15.00 1153 GLY A CA 21
ATOM 27952 C C . GLY A 1 44 ? -3.374 2.530 9.400 1.00 15.00 1153 GLY A C 21
ATOM 27953 O O . GLY A 1 44 ? -2.393 1.814 9.513 1.00 15.00 1153 GLY A O 21
ATOM 27957 N N . ILE A 1 45 ? -4.106 2.537 8.315 1.00 15.00 1154 ILE A N 21
ATOM 27958 C CA . ILE A 1 45 ? -3.732 1.704 7.133 1.00 15.00 1154 ILE A CA 21
ATOM 27959 C C . ILE A 1 45 ? -3.876 2.520 5.845 1.00 15.00 1154 ILE A C 21
ATOM 27960 O O . ILE A 1 45 ? -4.675 3.431 5.769 1.00 15.00 1154 ILE A O 21
ATOM 27976 N N . ALA A 1 46 ? -3.105 2.199 4.839 1.00 15.00 1155 ALA A N 21
ATOM 27977 C CA . ALA A 1 46 ? -3.309 2.832 3.496 1.00 15.00 1155 ALA A CA 21
ATOM 27978 C C . ALA A 1 46 ? -3.097 1.800 2.383 1.00 15.00 1155 ALA A C 21
ATOM 27979 O O . ALA A 1 46 ? -2.082 1.134 2.335 1.00 15.00 1155 ALA A O 21
ATOM 27986 N N . LEU A 1 47 ? -4.049 1.672 1.491 1.00 15.00 1156 LEU A N 21
ATOM 27987 C CA . LEU A 1 47 ? -3.942 0.646 0.407 1.00 15.00 1156 LEU A CA 21
ATOM 27988 C C . LEU A 1 47 ? -3.719 1.332 -0.943 1.00 15.00 1156 LEU A C 21
ATOM 27989 O O . LEU A 1 47 ? -4.402 2.280 -1.281 1.00 15.00 1156 LEU A O 21
ATOM 28005 N N . CYS A 1 48 ? -2.770 0.856 -1.713 1.00 15.00 1157 CYS A N 21
ATOM 28006 C CA . CYS A 1 48 ? -2.514 1.459 -3.057 1.00 15.00 1157 CYS A CA 21
ATOM 28007 C C . CYS A 1 48 ? -2.308 0.356 -4.102 1.00 15.00 1157 CYS A C 21
ATOM 28008 O O . CYS A 1 48 ? -1.573 -0.589 -3.881 1.00 15.00 1157 CYS A O 21
ATOM 28016 N N . LYS A 1 49 ? -2.956 0.476 -5.233 1.00 15.00 1158 LYS A N 21
ATOM 28017 C CA . LYS A 1 49 ? -2.792 -0.538 -6.317 1.00 15.00 1158 LYS A CA 21
ATOM 28018 C C . LYS A 1 49 ? -1.708 -0.093 -7.303 1.00 15.00 1158 LYS A C 21
ATOM 28019 O O . LYS A 1 49 ? -1.707 1.032 -7.768 1.00 15.00 1158 LYS A O 21
ATOM 28038 N N . TYR A 1 50 ? -0.789 -0.970 -7.619 1.00 15.00 1159 TYR A N 21
ATOM 28039 C CA . TYR A 1 50 ? 0.287 -0.630 -8.598 1.00 15.00 1159 TYR A CA 21
ATOM 28040 C C . TYR A 1 50 ? 0.124 -1.456 -9.875 1.00 15.00 1159 TYR A C 21
ATOM 28041 O O . TYR A 1 50 ? -0.564 -2.459 -9.892 1.00 15.00 1159 TYR A O 21
ATOM 28059 N N . THR A 1 51 ? 0.749 -1.034 -10.944 1.00 15.00 1160 THR A N 21
ATOM 28060 C CA . THR A 1 51 ? 0.866 -1.912 -12.148 1.00 15.00 1160 THR A CA 21
ATOM 28061 C C . THR A 1 51 ? 2.101 -2.811 -12.005 1.00 15.00 1160 THR A C 21
ATOM 28062 O O . THR A 1 51 ? 2.883 -2.639 -11.097 1.00 15.00 1160 THR A O 21
ATOM 28073 N N . THR A 1 52 ? 2.264 -3.762 -12.900 1.00 15.00 1161 THR A N 21
ATOM 28074 C CA . THR A 1 52 ? 3.476 -4.666 -12.912 1.00 15.00 1161 THR A CA 21
ATOM 28075 C C . THR A 1 52 ? 3.794 -5.269 -11.529 1.00 15.00 1161 THR A C 21
ATOM 28076 O O . THR A 1 52 ? 4.237 -4.600 -10.611 1.00 15.00 1161 THR A O 21
ATOM 28087 N N . ARG A 1 53 ? 3.581 -6.557 -11.389 1.00 15.00 1162 ARG A N 21
ATOM 28088 C CA . ARG A 1 53 ? 3.814 -7.242 -10.071 1.00 15.00 1162 ARG A CA 21
ATOM 28089 C C . ARG A 1 53 ? 5.226 -6.963 -9.541 1.00 15.00 1162 ARG A C 21
ATOM 28090 O O . ARG A 1 53 ? 5.430 -6.822 -8.348 1.00 15.00 1162 ARG A O 21
ATOM 28111 N N . GLU A 1 54 ? 6.198 -6.881 -10.416 1.00 15.00 1163 GLU A N 21
ATOM 28112 C CA . GLU A 1 54 ? 7.614 -6.733 -9.953 1.00 15.00 1163 GLU A CA 21
ATOM 28113 C C . GLU A 1 54 ? 7.812 -5.389 -9.250 1.00 15.00 1163 GLU A C 21
ATOM 28114 O O . GLU A 1 54 ? 8.480 -5.309 -8.233 1.00 15.00 1163 GLU A O 21
ATOM 28126 N N . GLU A 1 55 ? 7.234 -4.334 -9.777 1.00 15.00 1164 GLU A N 21
ATOM 28127 C CA . GLU A 1 55 ? 7.403 -2.992 -9.137 1.00 15.00 1164 GLU A CA 21
ATOM 28128 C C . GLU A 1 55 ? 6.779 -2.995 -7.741 1.00 15.00 1164 GLU A C 21
ATOM 28129 O O . GLU A 1 55 ? 7.328 -2.433 -6.811 1.00 15.00 1164 GLU A O 21
ATOM 28141 N N . ALA A 1 56 ? 5.637 -3.628 -7.585 1.00 15.00 1165 ALA A N 21
ATOM 28142 C CA . ALA A 1 56 ? 4.996 -3.688 -6.233 1.00 15.00 1165 ALA A CA 21
ATOM 28143 C C . ALA A 1 56 ? 5.912 -4.410 -5.243 1.00 15.00 1165 ALA A C 21
ATOM 28144 O O . ALA A 1 56 ? 6.101 -3.960 -4.129 1.00 15.00 1165 ALA A O 21
ATOM 28151 N N . ASN A 1 57 ? 6.487 -5.524 -5.638 1.00 15.00 1166 ASN A N 21
ATOM 28152 C CA . ASN A 1 57 ? 7.348 -6.302 -4.688 1.00 15.00 1166 ASN A CA 21
ATOM 28153 C C . ASN A 1 57 ? 8.528 -5.444 -4.223 1.00 15.00 1166 ASN A C 21
ATOM 28154 O O . ASN A 1 57 ? 8.873 -5.432 -3.056 1.00 15.00 1166 ASN A O 21
ATOM 28165 N N . LYS A 1 58 ? 9.139 -4.725 -5.130 1.00 15.00 1167 LYS A N 21
ATOM 28166 C CA . LYS A 1 58 ? 10.289 -3.845 -4.744 1.00 15.00 1167 LYS A CA 21
ATOM 28167 C C . LYS A 1 58 ? 9.820 -2.779 -3.754 1.00 15.00 1167 LYS A C 21
ATOM 28168 O O . LYS A 1 58 ? 10.485 -2.494 -2.772 1.00 15.00 1167 LYS A O 21
ATOM 28187 N N . ALA A 1 59 ? 8.674 -2.193 -4.003 1.00 15.00 1168 ALA A N 21
ATOM 28188 C CA . ALA A 1 59 ? 8.158 -1.128 -3.086 1.00 15.00 1168 ALA A CA 21
ATOM 28189 C C . ALA A 1 59 ? 7.936 -1.707 -1.688 1.00 15.00 1168 ALA A C 21
ATOM 28190 O O . ALA A 1 59 ? 8.220 -1.068 -0.693 1.00 15.00 1168 ALA A O 21
ATOM 28197 N N . GLN A 1 60 ? 7.431 -2.914 -1.610 1.00 15.00 1169 GLN A N 21
ATOM 28198 C CA . GLN A 1 60 ? 7.182 -3.544 -0.273 1.00 15.00 1169 GLN A CA 21
ATOM 28199 C C . GLN A 1 60 ? 8.500 -3.744 0.479 1.00 15.00 1169 GLN A C 21
ATOM 28200 O O . GLN A 1 60 ? 8.580 -3.503 1.669 1.00 15.00 1169 GLN A O 21
ATOM 28214 N N . MET A 1 61 ? 9.530 -4.180 -0.208 1.00 15.00 1170 MET A N 21
ATOM 28215 C CA . MET A 1 61 ? 10.836 -4.439 0.478 1.00 15.00 1170 MET A CA 21
ATOM 28216 C C . MET A 1 61 ? 11.369 -3.149 1.106 1.00 15.00 1170 MET A C 21
ATOM 28217 O O . MET A 1 61 ? 11.891 -3.156 2.206 1.00 15.00 1170 MET A O 21
ATOM 28231 N N . ALA A 1 62 ? 11.240 -2.045 0.410 1.00 15.00 1171 ALA A N 21
ATOM 28232 C CA . ALA A 1 62 ? 11.741 -0.744 0.960 1.00 15.00 1171 ALA A CA 21
ATOM 28233 C C . ALA A 1 62 ? 10.838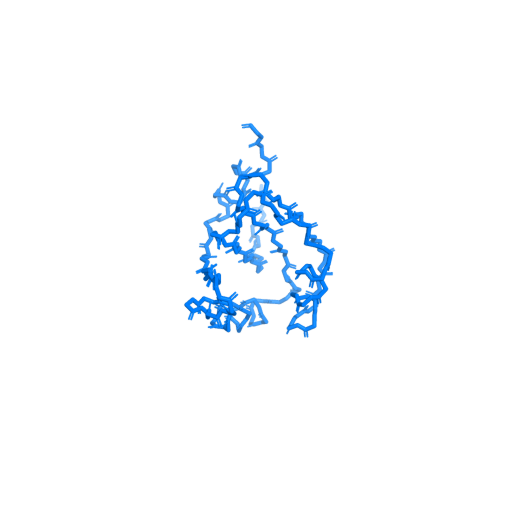 -0.244 2.095 1.00 15.00 1171 ALA A C 21
ATOM 28234 O O . ALA A 1 62 ? 11.316 0.202 3.123 1.00 15.00 1171 ALA A O 21
ATOM 28241 N N . LEU A 1 63 ? 9.541 -0.316 1.916 1.00 15.00 1172 LEU A N 21
ATOM 28242 C CA . LEU A 1 63 ? 8.599 0.239 2.942 1.00 15.00 1172 LEU A CA 21
ATOM 28243 C C . LEU A 1 63 ? 8.552 -0.659 4.183 1.00 15.00 1172 LEU A C 21
ATOM 28244 O O . LEU A 1 63 ? 8.386 -0.186 5.292 1.00 15.00 1172 LEU A O 21
ATOM 28260 N N . ASN A 1 64 ? 8.697 -1.948 3.999 1.00 15.00 1173 ASN A N 21
ATOM 28261 C CA . ASN A 1 64 ? 8.545 -2.898 5.147 1.00 15.00 1173 ASN A CA 21
ATOM 28262 C C . ASN A 1 64 ? 9.666 -2.692 6.170 1.00 15.00 1173 ASN A C 21
ATOM 28263 O O . ASN A 1 64 ? 10.805 -2.454 5.815 1.00 15.00 1173 ASN A O 21
ATOM 28274 N N . ASN A 1 65 ? 9.348 -2.781 7.444 1.00 15.00 1174 ASN A N 21
ATOM 28275 C CA . ASN A 1 65 ? 10.396 -2.675 8.515 1.00 15.00 1174 ASN A CA 21
ATOM 28276 C C . ASN A 1 65 ? 11.137 -1.343 8.398 1.00 15.00 1174 ASN A C 21
ATOM 28277 O O . ASN A 1 65 ? 12.326 -1.262 8.647 1.00 15.00 1174 ASN A O 21
ATOM 28288 N N . CYS A 1 66 ? 10.438 -0.301 8.020 1.00 15.00 1175 CYS A N 21
ATOM 28289 C CA . CYS A 1 66 ? 11.114 1.005 7.756 1.00 15.00 1175 CYS A CA 21
ATOM 28290 C C . CYS A 1 66 ? 10.907 1.941 8.944 1.00 15.00 1175 CYS A C 21
ATOM 28291 O O . CYS A 1 66 ? 9.792 2.156 9.376 1.00 15.00 1175 CYS A O 21
ATOM 28299 N N . VAL A 1 67 ? 11.968 2.499 9.474 1.00 15.00 1176 VAL A N 21
ATOM 28300 C CA . VAL A 1 67 ? 11.838 3.345 10.700 1.00 15.00 1176 VAL A CA 21
ATOM 28301 C C . VAL A 1 67 ? 12.042 4.820 10.351 1.00 15.00 1176 VAL A C 21
ATOM 28302 O O . VAL A 1 67 ? 13.003 5.192 9.702 1.00 15.00 1176 VAL A O 21
ATOM 28315 N N . LEU A 1 68 ? 11.136 5.657 10.782 1.00 15.00 1177 LEU A N 21
ATOM 28316 C CA . LEU A 1 68 ? 11.329 7.129 10.648 1.00 15.00 1177 LEU A CA 21
ATOM 28317 C C . LEU A 1 68 ? 11.304 7.756 12.039 1.00 15.00 1177 LEU A C 21
ATOM 28318 O O . LEU A 1 68 ? 10.908 7.119 12.995 1.00 15.00 1177 LEU A O 21
ATOM 28334 N N . ALA A 1 69 ? 11.728 8.996 12.166 1.00 15.00 1178 ALA A N 21
ATOM 28335 C CA . ALA A 1 69 ? 11.821 9.646 13.520 1.00 15.00 1178 ALA A CA 21
ATOM 28336 C C . ALA A 1 69 ? 10.530 9.451 14.335 1.00 15.00 1178 ALA A C 21
ATOM 28337 O O . ALA A 1 69 ? 9.514 10.031 14.034 1.00 15.00 1178 ALA A O 21
ATOM 28344 N N . ASN A 1 70 ? 10.603 8.610 15.345 1.00 15.00 1179 ASN A N 21
ATOM 28345 C CA . ASN A 1 70 ? 9.508 8.427 16.370 1.00 15.00 1179 ASN A CA 21
ATOM 28346 C C . ASN A 1 70 ? 8.310 7.638 15.793 1.00 15.00 1179 ASN A C 21
ATOM 28347 O O . ASN A 1 70 ? 7.294 7.502 16.453 1.00 15.00 1179 ASN A O 21
ATOM 28358 N N . THR A 1 71 ? 8.413 7.121 14.583 1.00 15.00 1180 THR A N 21
ATOM 28359 C CA . THR A 1 71 ? 7.280 6.309 14.016 1.00 15.00 1180 THR A CA 21
ATOM 28360 C C . THR A 1 71 ? 7.819 5.100 13.243 1.00 15.00 1180 THR A C 21
ATOM 28361 O O . THR A 1 71 ? 8.920 5.127 12.729 1.00 15.00 1180 THR A O 21
ATOM 28372 N N . THR A 1 72 ? 7.045 4.045 13.157 1.00 15.00 1181 THR A N 21
ATOM 28373 C CA . THR A 1 72 ? 7.496 2.835 12.404 1.00 15.00 1181 THR A CA 21
ATOM 28374 C C . THR A 1 72 ? 6.499 2.508 11.290 1.00 15.00 1181 THR A C 21
ATOM 28375 O O . THR A 1 72 ? 5.299 2.526 11.498 1.00 15.00 1181 THR A O 21
ATOM 28386 N N . ILE A 1 73 ? 6.988 2.211 10.109 1.00 15.00 1182 ILE A N 21
ATOM 28387 C CA . ILE A 1 73 ? 6.073 1.867 8.977 1.00 15.00 1182 ILE A CA 21
ATOM 28388 C C . ILE A 1 73 ? 6.267 0.400 8.582 1.00 15.00 1182 ILE A C 21
ATOM 28389 O O . ILE A 1 73 ? 7.377 -0.047 8.360 1.00 15.00 1182 ILE A O 21
ATOM 28405 N N . PHE A 1 74 ? 5.194 -0.342 8.495 1.00 15.00 1183 PHE A N 21
ATOM 28406 C CA . PHE A 1 74 ? 5.297 -1.785 8.123 1.00 15.00 1183 PHE A CA 21
ATOM 28407 C C . PHE A 1 74 ? 4.615 -2.029 6.776 1.00 15.00 1183 PHE A C 21
ATOM 28408 O O . PHE A 1 74 ? 3.661 -1.360 6.433 1.00 15.00 1183 PHE A O 21
ATOM 28425 N N . ALA A 1 75 ? 5.100 -2.981 6.014 1.00 15.00 1184 ALA A N 21
ATOM 28426 C CA . ALA A 1 75 ? 4.479 -3.274 4.687 1.00 15.00 1184 ALA A CA 21
ATOM 28427 C C . ALA A 1 75 ? 3.982 -4.721 4.640 1.00 15.00 1184 ALA A C 21
ATOM 28428 O O . ALA A 1 75 ? 4.660 -5.634 5.074 1.00 15.00 1184 ALA A O 21
ATOM 28435 N N . GLU A 1 76 ? 2.801 -4.929 4.114 1.00 15.00 1185 GLU A N 21
ATOM 28436 C CA . GLU A 1 76 ? 2.267 -6.319 3.968 1.00 15.00 1185 GLU A CA 21
ATOM 28437 C C . GLU A 1 76 ? 1.626 -6.493 2.587 1.00 15.00 1185 GLU A C 21
ATOM 28438 O O . GLU A 1 76 ? 1.273 -5.528 1.934 1.00 15.00 1185 GLU A O 21
ATOM 28450 N N . SER A 1 77 ? 1.477 -7.718 2.144 1.00 15.00 1186 SER A N 21
ATOM 28451 C CA . SER A 1 77 ? 0.846 -7.969 0.813 1.00 15.00 1186 SER A CA 21
ATOM 28452 C C . SER A 1 77 ? -0.497 -8.702 0.990 1.00 15.00 1186 SER A C 21
ATOM 28453 O O . SER A 1 77 ? -0.529 -9.916 0.999 1.00 15.00 1186 SER A O 21
ATOM 28461 N N . PRO A 1 78 ? -1.576 -7.948 1.128 1.00 15.00 1187 PRO A N 21
ATOM 28462 C CA . PRO A 1 78 ? -2.905 -8.579 1.327 1.00 15.00 1187 PRO A CA 21
ATOM 28463 C C . PRO A 1 78 ? -3.284 -9.428 0.110 1.00 15.00 1187 PRO A C 21
ATOM 28464 O O . PRO A 1 78 ? -2.867 -9.154 -1.000 1.00 15.00 1187 PRO A O 21
ATOM 28475 N N . SER A 1 79 ? -4.071 -10.454 0.317 1.00 15.00 1188 SER A N 21
ATOM 28476 C CA . SER A 1 79 ? -4.540 -11.295 -0.829 1.00 15.00 1188 SER A CA 21
ATOM 28477 C C . SER A 1 79 ? -5.508 -10.497 -1.698 1.00 15.00 1188 SER A C 21
ATOM 28478 O O . SER A 1 79 ? -6.097 -9.530 -1.251 1.00 15.00 1188 SER A O 21
ATOM 28486 N N . GLU A 1 80 ? -5.677 -10.896 -2.938 1.00 15.00 1189 GLU A N 21
ATOM 28487 C CA . GLU A 1 80 ? -6.657 -10.194 -3.829 1.00 15.00 1189 GLU A CA 21
ATOM 28488 C C . GLU A 1 80 ? -8.057 -10.294 -3.220 1.00 15.00 1189 GLU A C 21
ATOM 28489 O O . GLU A 1 80 ? -8.848 -9.373 -3.298 1.00 15.00 1189 GLU A O 21
ATOM 28501 N N . ASN A 1 81 ? -8.359 -11.413 -2.610 1.00 15.00 1190 ASN A N 21
ATOM 28502 C CA . ASN A 1 81 ? -9.617 -11.518 -1.810 1.00 15.00 1190 ASN A CA 21
ATOM 28503 C C . ASN A 1 81 ? -9.572 -10.523 -0.649 1.00 15.00 1190 ASN A C 21
ATOM 28504 O O . ASN A 1 81 ? -10.557 -9.875 -0.342 1.00 15.00 1190 ASN A O 21
ATOM 28515 N N . GLU A 1 82 ? -8.432 -10.394 -0.003 1.00 15.00 1191 GLU A N 21
ATOM 28516 C CA . GLU A 1 82 ? -8.327 -9.419 1.128 1.00 15.00 1191 GLU A CA 21
ATOM 28517 C C . GLU A 1 82 ? -8.446 -7.990 0.595 1.00 15.00 1191 GLU A C 21
ATOM 28518 O O . GLU A 1 82 ? -8.995 -7.122 1.248 1.00 15.00 1191 GLU A O 21
ATOM 28530 N N . VAL A 1 83 ? -7.938 -7.742 -0.588 1.00 15.00 1192 VAL A N 21
ATOM 28531 C CA . VAL A 1 83 ? -8.061 -6.376 -1.191 1.00 15.00 1192 VAL A CA 21
ATOM 28532 C C . VAL A 1 83 ? -9.543 -6.042 -1.399 1.00 15.00 1192 VAL A C 21
ATOM 28533 O O . VAL A 1 83 ? -9.982 -4.941 -1.121 1.00 15.00 1192 VAL A O 21
ATOM 28546 N N . GLN A 1 84 ? -10.312 -6.987 -1.883 1.00 15.00 1193 GLN A N 21
ATOM 28547 C CA . GLN A 1 84 ? -11.779 -6.746 -2.072 1.00 15.00 1193 GLN A CA 21
ATOM 28548 C C . GLN A 1 84 ? -12.433 -6.416 -0.727 1.00 15.00 1193 GLN A C 21
ATOM 28549 O O . GLN A 1 84 ? -13.265 -5.532 -0.631 1.00 15.00 1193 GLN A O 21
ATOM 28563 N N . SER A 1 85 ? -12.057 -7.121 0.312 1.00 15.00 1194 SER A N 21
ATOM 28564 C CA . SER A 1 85 ? -12.657 -6.863 1.661 1.00 15.00 1194 SER A CA 21
ATOM 28565 C C . SER A 1 85 ? -12.378 -5.423 2.100 1.00 15.00 1194 SER A C 21
ATOM 28566 O O . SER A 1 85 ? -13.231 -4.766 2.667 1.00 15.00 1194 SER A O 21
ATOM 28574 N N . ILE A 1 86 ? -11.190 -4.934 1.838 1.00 15.00 1195 ILE A N 21
ATOM 28575 C CA . ILE A 1 86 ? -10.859 -3.518 2.203 1.00 15.00 1195 ILE A CA 21
ATOM 28576 C C . ILE A 1 86 ? -11.754 -2.554 1.413 1.00 15.00 1195 ILE A C 21
ATOM 28577 O O . ILE A 1 86 ? -12.304 -1.617 1.961 1.00 15.00 1195 ILE A O 21
ATOM 28593 N N . MET A 1 87 ? -11.898 -2.785 0.132 1.00 15.00 1196 MET A N 21
ATOM 28594 C CA . MET A 1 87 ? -12.762 -1.892 -0.710 1.00 15.00 1196 MET A CA 21
ATOM 28595 C C . MET A 1 87 ? -14.197 -1.886 -0.174 1.00 15.00 1196 MET A C 21
ATOM 28596 O O . MET A 1 87 ? -14.886 -0.884 -0.231 1.00 15.00 1196 MET A O 21
ATOM 28610 N N . GLN A 1 88 ? -14.643 -3.001 0.345 1.00 15.00 1197 GLN A N 21
ATOM 28611 C CA . GLN A 1 88 ? -16.022 -3.077 0.915 1.00 15.00 1197 GLN A CA 21
ATOM 28612 C C . GLN A 1 88 ? -15.997 -2.736 2.408 1.00 15.00 1197 GLN A C 21
ATOM 28613 O O . GLN A 1 88 ? -15.214 -3.285 3.162 1.00 15.00 1197 GLN A O 21
ATOM 28627 N N . HIS A 1 89 ? -16.849 -1.835 2.832 1.00 15.00 1198 HIS A N 21
ATOM 28628 C CA . HIS A 1 89 ? -16.878 -1.439 4.275 1.00 15.00 1198 HIS A CA 21
ATOM 28629 C C . HIS A 1 89 ? -17.603 -2.505 5.100 1.00 15.00 1198 HIS A C 21
ATOM 28630 O O . HIS A 1 89 ? -17.535 -3.664 4.727 1.00 15.00 1198 HIS A O 21
ATOM 28645 N N . GLY A 1 1 ? -2.801 -25.715 -21.065 1.00 15.00 1110 GLY A N 22
ATOM 28646 C CA . GLY A 1 1 ? -1.606 -24.835 -20.933 1.00 15.00 1110 GLY A CA 22
ATOM 28647 C C . GLY A 1 1 ? -2.040 -23.370 -21.002 1.00 15.00 1110 GLY A C 22
ATOM 28648 O O . GLY A 1 1 ? -1.670 -22.648 -21.910 1.00 15.00 1110 GLY A O 22
ATOM 28654 N N . ALA A 1 2 ? -2.823 -22.931 -20.047 1.00 15.00 1111 ALA A N 22
ATOM 28655 C CA . ALA A 1 2 ? -3.292 -21.511 -20.043 1.00 15.00 1111 ALA A CA 22
ATOM 28656 C C . ALA A 1 2 ? -2.513 -20.699 -19.004 1.00 15.00 1111 ALA A C 22
ATOM 28657 O O . ALA A 1 2 ? -2.153 -21.204 -17.956 1.00 15.00 1111 ALA A O 22
ATOM 28664 N N . MET A 1 3 ? -2.253 -19.448 -19.293 1.00 15.00 1112 MET A N 22
ATOM 28665 C CA . MET A 1 3 ? -1.495 -18.590 -18.332 1.00 15.00 1112 MET A CA 22
ATOM 28666 C C . MET A 1 3 ? -2.449 -17.635 -17.609 1.00 15.00 1112 MET A C 22
ATOM 28667 O O . MET A 1 3 ? -3.349 -17.075 -18.208 1.00 15.00 1112 MET A O 22
ATOM 28681 N N . ALA A 1 4 ? -2.257 -17.451 -16.326 1.00 15.00 1113 ALA A N 22
ATOM 28682 C CA . ALA A 1 4 ? -3.148 -16.539 -15.546 1.00 15.00 1113 ALA A CA 22
ATOM 28683 C C . ALA A 1 4 ? -2.439 -15.210 -15.275 1.00 15.00 1113 ALA A C 22
ATOM 28684 O O . ALA A 1 4 ? -1.227 -15.157 -15.165 1.00 15.00 1113 ALA A O 22
ATOM 28691 N N . TRP A 1 5 ? -3.189 -14.141 -15.166 1.00 15.00 1114 TRP A N 22
ATOM 28692 C CA . TRP A 1 5 ? -2.569 -12.799 -14.949 1.00 15.00 1114 TRP A CA 22
ATOM 28693 C C . TRP A 1 5 ? -2.667 -12.403 -13.473 1.00 15.00 1114 TRP A C 22
ATOM 28694 O O . TRP A 1 5 ? -3.734 -12.422 -12.888 1.00 15.00 1114 TRP A O 22
ATOM 28715 N N . GLY A 1 6 ? -1.557 -12.047 -12.872 1.00 15.00 1115 GLY A N 22
ATOM 28716 C CA . GLY A 1 6 ? -1.570 -11.646 -11.433 1.00 15.00 1115 GLY A CA 22
ATOM 28717 C C . GLY A 1 6 ? -1.735 -10.129 -11.322 1.00 15.00 1115 GLY A C 22
ATOM 28718 O O . GLY A 1 6 ? -1.636 -9.413 -12.302 1.00 15.00 1115 GLY A O 22
ATOM 28722 N N . SER A 1 7 ? -1.987 -9.639 -10.133 1.00 15.00 1116 SER A N 22
ATOM 28723 C CA . SER A 1 7 ? -2.125 -8.165 -9.932 1.00 15.00 1116 SER A CA 22
ATOM 28724 C C . SER A 1 7 ? -1.192 -7.697 -8.812 1.00 15.00 1116 SER A C 22
ATOM 28725 O O . SER A 1 7 ? -0.900 -8.437 -7.891 1.00 15.00 1116 SER A O 22
ATOM 28733 N N . SER A 1 8 ? -0.726 -6.473 -8.885 1.00 15.00 1117 SER A N 22
ATOM 28734 C CA . SER A 1 8 ? 0.174 -5.939 -7.815 1.00 15.00 1117 SER A CA 22
ATOM 28735 C C . SER A 1 8 ? -0.640 -5.161 -6.778 1.00 15.00 1117 SER A C 22
ATOM 28736 O O . SER A 1 8 ? -1.332 -4.214 -7.104 1.00 15.00 1117 SER A O 22
ATOM 28744 N N . TRP A 1 9 ? -0.558 -5.559 -5.535 1.00 15.00 1118 TRP A N 22
ATOM 28745 C CA . TRP A 1 9 ? -1.211 -4.779 -4.442 1.00 15.00 1118 TRP A CA 22
ATOM 28746 C C . TRP A 1 9 ? -0.218 -4.532 -3.304 1.00 15.00 1118 TRP A C 22
ATOM 28747 O O . TRP A 1 9 ? 0.482 -5.434 -2.879 1.00 15.00 1118 TRP A O 22
ATOM 28768 N N . LEU A 1 10 ? -0.152 -3.320 -2.810 1.00 15.00 1119 LEU A N 22
ATOM 28769 C CA . LEU A 1 10 ? 0.704 -3.038 -1.619 1.00 15.00 1119 LEU A CA 22
ATOM 28770 C C . LEU A 1 10 ? -0.125 -2.372 -0.522 1.00 15.00 1119 LEU A C 22
ATOM 28771 O O . LEU A 1 10 ? -0.838 -1.417 -0.769 1.00 15.00 1119 LEU A O 22
ATOM 28787 N N . LEU A 1 11 ? -0.034 -2.872 0.684 1.00 15.00 1120 LEU A N 22
ATOM 28788 C CA . LEU A 1 11 ? -0.726 -2.214 1.828 1.00 15.00 1120 LEU A CA 22
ATOM 28789 C C . LEU A 1 11 ? 0.303 -1.733 2.851 1.00 15.00 1120 LEU A C 22
ATOM 28790 O O . LEU A 1 11 ? 1.087 -2.511 3.359 1.00 15.00 1120 LEU A O 22
ATOM 28806 N N . LEU A 1 12 ? 0.302 -0.460 3.150 1.00 15.00 1121 LEU A N 22
ATOM 28807 C CA . LEU A 1 12 ? 1.195 0.063 4.230 1.00 15.00 1121 LEU A CA 22
ATOM 28808 C C . LEU A 1 12 ? 0.394 0.191 5.523 1.00 15.00 1121 LEU A C 22
ATOM 28809 O O . LEU A 1 12 ? -0.734 0.642 5.512 1.00 15.00 1121 LEU A O 22
ATOM 28825 N N . LYS A 1 13 ? 0.968 -0.202 6.631 1.00 15.00 1122 LYS A N 22
ATOM 28826 C CA . LYS A 1 13 ? 0.174 -0.295 7.892 1.00 15.00 1122 LYS A CA 22
ATOM 28827 C C . LYS A 1 13 ? 0.928 0.317 9.075 1.00 15.00 1122 LYS A C 22
ATOM 28828 O O . LYS A 1 13 ? 2.087 0.675 8.978 1.00 15.00 1122 LYS A O 22
ATOM 28847 N N . ASN A 1 14 ? 0.254 0.428 10.202 1.00 15.00 1123 ASN A N 22
ATOM 28848 C CA . ASN A 1 14 ? 0.840 1.057 11.442 1.00 15.00 1123 ASN A CA 22
ATOM 28849 C C . ASN A 1 14 ? 0.997 2.555 11.219 1.00 15.00 1123 ASN A C 22
ATOM 28850 O O . ASN A 1 14 ? 2.024 3.144 11.497 1.00 15.00 1123 ASN A O 22
ATOM 28861 N N . LEU A 1 15 ? -0.038 3.167 10.714 1.00 15.00 1124 LEU A N 22
ATOM 28862 C CA . LEU A 1 15 ? -0.093 4.653 10.637 1.00 15.00 1124 LEU A CA 22
ATOM 28863 C C . LEU A 1 15 ? -0.949 5.192 11.786 1.00 15.00 1124 LEU A C 22
ATOM 28864 O O . LEU A 1 15 ? -1.981 4.629 12.107 1.00 15.00 1124 LEU A O 22
ATOM 28880 N N . THR A 1 16 ? -0.533 6.269 12.404 1.00 15.00 1125 THR A N 22
ATOM 28881 C CA . THR A 1 16 ? -1.300 6.808 13.573 1.00 15.00 1125 THR A CA 22
ATOM 28882 C C . THR A 1 16 ? -2.596 7.470 13.099 1.00 15.00 1125 THR A C 22
ATOM 28883 O O . THR A 1 16 ? -2.680 7.973 11.993 1.00 15.00 1125 THR A O 22
ATOM 28894 N N . ALA A 1 17 ? -3.606 7.478 13.934 1.00 15.00 1126 ALA A N 22
ATOM 28895 C CA . ALA A 1 17 ? -4.874 8.204 13.589 1.00 15.00 1126 ALA A CA 22
ATOM 28896 C C . ALA A 1 17 ? -4.591 9.691 13.329 1.00 15.00 1126 ALA A C 22
ATOM 28897 O O . ALA A 1 17 ? -5.378 10.375 12.700 1.00 15.00 1126 ALA A O 22
ATOM 28904 N N . GLN A 1 18 ? -3.476 10.196 13.809 1.00 15.00 1127 GLN A N 22
ATOM 28905 C CA . GLN A 1 18 ? -3.139 11.637 13.602 1.00 15.00 1127 GLN A CA 22
ATOM 28906 C C . GLN A 1 18 ? -2.445 11.869 12.248 1.00 15.00 1127 GLN A C 22
ATOM 28907 O O . GLN A 1 18 ? -1.858 12.915 12.037 1.00 15.00 1127 GLN A O 22
ATOM 28921 N N . ILE A 1 19 ? -2.499 10.917 11.332 1.00 15.00 1128 ILE A N 22
ATOM 28922 C CA . ILE A 1 19 ? -1.855 11.141 9.994 1.00 15.00 1128 ILE A CA 22
ATOM 28923 C C . ILE A 1 19 ? -2.755 12.053 9.144 1.00 15.00 1128 ILE A C 22
ATOM 28924 O O . ILE A 1 19 ? -3.909 11.761 8.902 1.00 15.00 1128 ILE A O 22
ATOM 28940 N N . ASP A 1 20 ? -2.224 13.154 8.693 1.00 15.00 1129 ASP A N 22
ATOM 28941 C CA . ASP A 1 20 ? -2.618 13.700 7.370 1.00 15.00 1129 ASP A CA 22
ATOM 28942 C C . ASP A 1 20 ? -1.666 13.123 6.327 1.00 15.00 1129 ASP A C 22
ATOM 28943 O O . ASP A 1 20 ? -0.460 13.211 6.500 1.00 15.00 1129 ASP A O 22
ATOM 28952 N N . GLY A 1 21 ? -2.163 12.539 5.259 1.00 15.00 1130 GLY A N 22
ATOM 28953 C CA . GLY A 1 21 ? -1.227 11.894 4.283 1.00 15.00 1130 GLY A CA 22
ATOM 28954 C C . GLY A 1 21 ? -1.353 12.547 2.901 1.00 15.00 1130 GLY A C 22
ATOM 28955 O O . GLY A 1 21 ? -1.817 11.922 1.967 1.00 15.00 1130 GLY A O 22
ATOM 28959 N N . PRO A 1 22 ? -0.916 13.786 2.802 1.00 15.00 1131 PRO A N 22
ATOM 28960 C CA . PRO A 1 22 ? -0.545 14.344 1.487 1.00 15.00 1131 PRO A CA 22
ATOM 28961 C C . PRO A 1 22 ? 0.888 13.929 1.159 1.00 15.00 1131 PRO A C 22
ATOM 28962 O O . PRO A 1 22 ? 1.178 13.472 0.071 1.00 15.00 1131 PRO A O 22
ATOM 28973 N N . THR A 1 23 ? 1.785 14.087 2.103 1.00 15.00 1132 THR A N 22
ATOM 28974 C CA . THR A 1 23 ? 3.163 13.532 1.938 1.00 15.00 1132 THR A CA 22
ATOM 28975 C C . THR A 1 23 ? 3.093 12.009 1.795 1.00 15.00 1132 THR A C 22
ATOM 28976 O O . THR A 1 23 ? 3.842 11.416 1.042 1.00 15.00 1132 THR A O 22
ATOM 28987 N N . LEU A 1 24 ? 2.196 11.375 2.514 1.00 15.00 1133 LEU A N 22
ATOM 28988 C CA . LEU A 1 24 ? 2.038 9.893 2.381 1.00 15.00 1133 LEU A CA 22
ATOM 28989 C C . LEU A 1 24 ? 1.592 9.553 0.953 1.00 15.00 1133 LEU A C 22
ATOM 28990 O O . LEU A 1 24 ? 2.122 8.655 0.325 1.00 15.00 1133 LEU A O 22
ATOM 29006 N N . ARG A 1 25 ? 0.622 10.271 0.439 1.00 15.00 1134 ARG A N 22
ATOM 29007 C CA . ARG A 1 25 ? 0.185 10.050 -0.981 1.00 15.00 1134 ARG A CA 22
ATOM 29008 C C . ARG A 1 25 ? 1.357 10.250 -1.953 1.00 15.00 1134 ARG A C 22
ATOM 29009 O O . ARG A 1 25 ? 1.586 9.435 -2.828 1.00 15.00 1134 ARG A O 22
ATOM 29030 N N . THR A 1 26 ? 2.100 11.322 -1.806 1.00 15.00 1135 THR A N 22
ATOM 29031 C CA . THR A 1 26 ? 3.229 11.591 -2.756 1.00 15.00 1135 THR A CA 22
ATOM 29032 C C . THR A 1 26 ? 4.255 10.458 -2.681 1.00 15.00 1135 THR A C 22
ATOM 29033 O O . THR A 1 26 ? 4.801 10.039 -3.683 1.00 15.00 1135 THR A O 22
ATOM 29044 N N . LEU A 1 27 ? 4.514 9.960 -1.496 1.00 15.00 1136 LEU A N 22
ATOM 29045 C CA . LEU A 1 27 ? 5.466 8.811 -1.347 1.00 15.00 1136 LEU A CA 22
ATOM 29046 C C . LEU A 1 27 ? 4.980 7.605 -2.160 1.00 15.00 1136 LEU A C 22
ATOM 29047 O O . LEU A 1 27 ? 5.759 6.947 -2.825 1.00 15.00 1136 LEU A O 22
ATOM 29063 N N . CYS A 1 28 ? 3.699 7.314 -2.113 1.00 15.00 1137 CYS A N 22
ATOM 29064 C CA . CYS A 1 28 ? 3.170 6.137 -2.877 1.00 15.00 1137 CYS A CA 22
ATOM 29065 C C . CYS A 1 28 ? 3.372 6.345 -4.378 1.00 15.00 1137 CYS A C 22
ATOM 29066 O O . CYS A 1 28 ? 3.751 5.434 -5.091 1.00 15.00 1137 CYS A O 22
ATOM 29074 N N . MET A 1 29 ? 3.122 7.538 -4.860 1.00 15.00 1138 MET A N 22
ATOM 29075 C CA . MET A 1 29 ? 3.301 7.817 -6.321 1.00 15.00 1138 MET A CA 22
ATOM 29076 C C . MET A 1 29 ? 4.763 7.604 -6.723 1.00 15.00 1138 MET A C 22
ATOM 29077 O O . MET A 1 29 ? 5.052 7.052 -7.769 1.00 15.00 1138 MET A O 22
ATOM 29091 N N . GLN A 1 30 ? 5.682 8.041 -5.898 1.00 15.00 1139 GLN A N 22
ATOM 29092 C CA . GLN A 1 30 ? 7.135 7.867 -6.220 1.00 15.00 1139 GLN A CA 22
ATOM 29093 C C . GLN A 1 30 ? 7.498 6.380 -6.269 1.00 15.00 1139 GLN A C 22
ATOM 29094 O O . GLN A 1 30 ? 8.238 5.946 -7.135 1.00 15.00 1139 GLN A O 22
ATOM 29108 N N . HIS A 1 31 ? 6.984 5.600 -5.348 1.00 15.00 1140 HIS A N 22
ATOM 29109 C CA . HIS A 1 31 ? 7.306 4.137 -5.330 1.00 15.00 1140 HIS A CA 22
ATOM 29110 C C . HIS A 1 31 ? 6.731 3.449 -6.570 1.00 15.00 1140 HIS A C 22
ATOM 29111 O O . HIS A 1 31 ? 7.378 2.615 -7.180 1.00 15.00 1140 HIS A O 22
ATOM 29125 N N . GLY A 1 32 ? 5.523 3.793 -6.945 1.00 15.00 1141 GLY A N 22
ATOM 29126 C CA . GLY A 1 32 ? 4.899 3.171 -8.152 1.00 15.00 1141 GLY A CA 22
ATOM 29127 C C . GLY A 1 32 ? 3.936 4.176 -8.807 1.00 15.00 1141 GLY A C 22
ATOM 29128 O O . GLY A 1 32 ? 3.527 5.126 -8.172 1.00 15.00 1141 GLY A O 22
ATOM 29132 N N . PRO A 1 33 ? 3.595 3.946 -10.066 1.00 15.00 1142 PRO A N 22
ATOM 29133 C CA . PRO A 1 33 ? 2.639 4.851 -10.761 1.00 15.00 1142 PRO A CA 22
ATOM 29134 C C . PRO A 1 33 ? 1.303 4.900 -10.009 1.00 15.00 1142 PRO A C 22
ATOM 29135 O O . PRO A 1 33 ? 0.897 3.932 -9.390 1.00 15.00 1142 PRO A O 22
ATOM 29146 N N . LEU A 1 34 ? 0.623 6.019 -10.062 1.00 15.00 1143 LEU A N 22
ATOM 29147 C CA . LEU A 1 34 ? -0.642 6.173 -9.281 1.00 15.00 1143 LEU A CA 22
ATOM 29148 C C . LEU A 1 34 ? -1.853 5.818 -10.148 1.00 15.00 1143 LEU A C 22
ATOM 29149 O O . LEU A 1 34 ? -2.019 6.334 -11.238 1.00 15.00 1143 LEU A O 22
ATOM 29165 N N . VAL A 1 35 ? -2.696 4.939 -9.666 1.00 15.00 1144 VAL A N 22
ATOM 29166 C CA . VAL A 1 35 ? -3.933 4.575 -10.424 1.00 15.00 1144 VAL A CA 22
ATOM 29167 C C . VAL A 1 35 ? -5.148 4.646 -9.493 1.00 15.00 1144 VAL A C 22
ATOM 29168 O O . VAL A 1 35 ? -6.024 5.475 -9.666 1.00 15.00 1144 VAL A O 22
ATOM 29181 N N . SER A 1 36 ? -5.203 3.782 -8.509 1.00 15.00 1145 SER A N 22
ATOM 29182 C CA . SER A 1 36 ? -6.321 3.827 -7.519 1.00 15.00 1145 SER A CA 22
ATOM 29183 C C . SER A 1 36 ? -5.785 3.508 -6.122 1.00 15.00 1145 SER A C 22
ATOM 29184 O O . SER A 1 36 ? -5.117 2.510 -5.926 1.00 15.00 1145 SER A O 22
ATOM 29192 N N . PHE A 1 37 ? -6.069 4.348 -5.155 1.00 15.00 1146 PHE A N 22
ATOM 29193 C CA . PHE A 1 37 ? -5.579 4.090 -3.768 1.00 15.00 1146 PHE A CA 22
ATOM 29194 C C . PHE A 1 37 ? -6.537 4.700 -2.733 1.00 15.00 1146 PHE A C 22
ATOM 29195 O O . PHE A 1 37 ? -7.164 5.714 -2.977 1.00 15.00 1146 PHE A O 22
ATOM 29212 N N . HIS A 1 38 ? -6.648 4.082 -1.585 1.00 15.00 1147 HIS A N 22
ATOM 29213 C CA . HIS A 1 38 ? -7.435 4.686 -0.468 1.00 15.00 1147 HIS A CA 22
ATOM 29214 C C . HIS A 1 38 ? -6.587 4.702 0.817 1.00 15.00 1147 HIS A C 22
ATOM 29215 O O . HIS A 1 38 ? -6.417 3.674 1.443 1.00 15.00 1147 HIS A O 22
ATOM 29229 N N . PRO A 1 39 ? -6.068 5.862 1.176 1.00 15.00 1148 PRO A N 22
ATOM 29230 C CA . PRO A 1 39 ? -5.285 5.977 2.422 1.00 15.00 1148 PRO A CA 22
ATOM 29231 C C . PRO A 1 39 ? -6.195 6.346 3.597 1.00 15.00 1148 PRO A C 22
ATOM 29232 O O . PRO A 1 39 ? -6.882 7.351 3.562 1.00 15.00 1148 PRO A O 22
ATOM 29243 N N . TYR A 1 40 ? -6.206 5.542 4.635 1.00 15.00 1149 TYR A N 22
ATOM 29244 C CA . TYR A 1 40 ? -6.973 5.908 5.863 1.00 15.00 1149 TYR A CA 22
ATOM 29245 C C . TYR A 1 40 ? -6.010 6.259 7.001 1.00 15.00 1149 TYR A C 22
ATOM 29246 O O . TYR A 1 40 ? -5.135 5.485 7.342 1.00 15.00 1149 TYR A O 22
ATOM 29264 N N . LEU A 1 41 ? -6.167 7.422 7.590 1.00 15.00 1150 LEU A N 22
ATOM 29265 C CA . LEU A 1 41 ? -5.407 7.746 8.837 1.00 15.00 1150 LEU A CA 22
ATOM 29266 C C . LEU A 1 41 ? -6.018 7.051 10.061 1.00 15.00 1150 LEU A C 22
ATOM 29267 O O . LEU A 1 41 ? -5.311 6.495 10.879 1.00 15.00 1150 LEU A O 22
ATOM 29283 N N . ASN A 1 42 ? -7.326 7.072 10.189 1.00 15.00 1151 ASN A N 22
ATOM 29284 C CA . ASN A 1 42 ? -7.963 6.665 11.481 1.00 15.00 1151 ASN A CA 22
ATOM 29285 C C . ASN A 1 42 ? -7.775 5.165 11.735 1.00 15.00 1151 ASN A C 22
ATOM 29286 O O . ASN A 1 42 ? -7.512 4.750 12.850 1.00 15.00 1151 ASN A O 22
ATOM 29297 N N . GLN A 1 43 ? -7.907 4.353 10.715 1.00 15.00 1152 GLN A N 22
ATOM 29298 C CA . GLN A 1 43 ? -7.638 2.889 10.873 1.00 15.00 1152 GLN A CA 22
ATOM 29299 C C . GLN A 1 43 ? -6.126 2.622 10.943 1.00 15.00 1152 GLN A C 22
ATOM 29300 O O . GLN A 1 43 ? -5.697 1.590 11.424 1.00 15.00 1152 GLN A O 22
ATOM 29314 N N . GLY A 1 44 ? -5.318 3.544 10.465 1.00 15.00 1153 GLY A N 22
ATOM 29315 C CA . GLY A 1 44 ? -3.838 3.342 10.482 1.00 15.00 1153 GLY A CA 22
ATOM 29316 C C . GLY A 1 44 ? -3.436 2.413 9.334 1.00 15.00 1153 GLY A C 22
ATOM 29317 O O . GLY A 1 44 ? -2.466 1.679 9.433 1.00 15.00 1153 GLY A O 22
ATOM 29321 N N . ILE A 1 45 ? -4.177 2.443 8.253 1.00 15.00 1154 ILE A N 22
ATOM 29322 C CA . ILE A 1 45 ? -3.839 1.594 7.071 1.00 15.00 1154 ILE A CA 22
ATOM 29323 C C . ILE A 1 45 ? -3.959 2.410 5.780 1.00 15.00 1154 ILE A C 22
ATOM 29324 O O . ILE A 1 45 ? -4.738 3.338 5.694 1.00 15.00 1154 ILE A O 22
ATOM 29340 N N . ALA A 1 46 ? -3.191 2.068 4.778 1.00 15.00 1155 ALA A N 22
ATOM 29341 C CA . ALA A 1 46 ? -3.385 2.683 3.427 1.00 15.00 1155 ALA A CA 22
ATOM 29342 C C . ALA A 1 46 ? -3.143 1.642 2.328 1.00 15.00 1155 ALA A C 22
ATOM 29343 O O . ALA A 1 46 ? -2.093 1.033 2.263 1.00 15.00 1155 ALA A O 22
ATOM 29350 N N . LEU A 1 47 ? -4.111 1.440 1.468 1.00 15.00 1156 LEU A N 22
ATOM 29351 C CA . LEU A 1 47 ? -3.967 0.417 0.384 1.00 15.00 1156 LEU A CA 22
ATOM 29352 C C . LEU A 1 47 ? -3.897 1.099 -0.987 1.00 15.00 1156 LEU A C 22
ATOM 29353 O O . LEU A 1 47 ? -4.692 1.968 -1.288 1.00 15.00 1156 LEU A O 22
ATOM 29369 N N . CYS A 1 48 ? -2.955 0.712 -1.815 1.00 15.00 1157 CYS A N 22
ATOM 29370 C CA . CYS A 1 48 ? -2.856 1.312 -3.185 1.00 15.00 1157 CYS A CA 22
ATOM 29371 C C . CYS A 1 48 ? -2.451 0.244 -4.212 1.00 15.00 1157 CYS A C 22
ATOM 29372 O O . CYS A 1 48 ? -1.741 -0.694 -3.899 1.00 15.00 1157 CYS A O 22
ATOM 29380 N N . LYS A 1 49 ? -2.904 0.387 -5.436 1.00 15.00 1158 LYS A N 22
ATOM 29381 C CA . LYS A 1 49 ? -2.586 -0.624 -6.489 1.00 15.00 1158 LYS A CA 22
ATOM 29382 C C . LYS A 1 49 ? -1.406 -0.158 -7.349 1.00 15.00 1158 LYS A C 22
ATOM 29383 O O . LYS A 1 49 ? -1.282 1.011 -7.668 1.00 15.00 1158 LYS A O 22
ATOM 29402 N N . TYR A 1 50 ? -0.540 -1.069 -7.724 1.00 15.00 1159 TYR A N 22
ATOM 29403 C CA . TYR A 1 50 ? 0.613 -0.711 -8.609 1.00 15.00 1159 TYR A CA 22
ATOM 29404 C C . TYR A 1 50 ? 0.371 -1.230 -10.029 1.00 15.00 1159 TYR A C 22
ATOM 29405 O O . TYR A 1 50 ? -0.458 -2.092 -10.249 1.00 15.00 1159 TYR A O 22
ATOM 29423 N N . THR A 1 51 ? 1.090 -0.705 -10.992 1.00 15.00 1160 THR A N 22
ATOM 29424 C CA . THR A 1 51 ? 0.844 -1.089 -12.419 1.00 15.00 1160 THR A CA 22
ATOM 29425 C C . THR A 1 51 ? 1.359 -2.507 -12.709 1.00 15.00 1160 THR A C 22
ATOM 29426 O O . THR A 1 51 ? 0.696 -3.282 -13.374 1.00 15.00 1160 THR A O 22
ATOM 29437 N N . THR A 1 52 ? 2.529 -2.852 -12.218 1.00 15.00 1161 THR A N 22
ATOM 29438 C CA . THR A 1 52 ? 3.135 -4.176 -12.580 1.00 15.00 1161 THR A CA 22
ATOM 29439 C C . THR A 1 52 ? 3.573 -4.945 -11.329 1.00 15.00 1161 THR A C 22
ATOM 29440 O O . THR A 1 52 ? 3.863 -4.367 -10.296 1.00 15.00 1161 THR A O 22
ATOM 29451 N N . ARG A 1 53 ? 3.627 -6.251 -11.426 1.00 15.00 1162 ARG A N 22
ATOM 29452 C CA . ARG A 1 53 ? 3.998 -7.092 -10.241 1.00 15.00 1162 ARG A CA 22
ATOM 29453 C C . ARG A 1 53 ? 5.391 -6.718 -9.722 1.00 15.00 1162 ARG A C 22
ATOM 29454 O O . ARG A 1 53 ? 5.609 -6.625 -8.528 1.00 15.00 1162 ARG A O 22
ATOM 29475 N N . GLU A 1 54 ? 6.332 -6.501 -10.610 1.00 15.00 1163 GLU A N 22
ATOM 29476 C CA . GLU A 1 54 ? 7.746 -6.277 -10.167 1.00 15.00 1163 GLU A CA 22
ATOM 29477 C C . GLU A 1 54 ? 7.864 -4.959 -9.399 1.00 15.00 1163 GLU A C 22
ATOM 29478 O O . GLU A 1 54 ? 8.524 -4.890 -8.377 1.00 15.00 1163 GLU A O 22
ATOM 29490 N N . GLU A 1 55 ? 7.229 -3.918 -9.879 1.00 15.00 1164 GLU A N 22
ATOM 29491 C CA . GLU A 1 55 ? 7.288 -2.607 -9.161 1.00 15.00 1164 GLU A CA 22
ATOM 29492 C C . GLU A 1 55 ? 6.657 -2.745 -7.775 1.00 15.00 1164 GLU A C 22
ATOM 29493 O O . GLU A 1 55 ? 7.136 -2.180 -6.809 1.00 15.00 1164 GLU A O 22
ATOM 29505 N N . ALA A 1 56 ? 5.588 -3.498 -7.672 1.00 15.00 1165 ALA A N 22
ATOM 29506 C CA . ALA A 1 56 ? 4.932 -3.695 -6.340 1.00 15.00 1165 ALA A CA 22
ATOM 29507 C C . ALA A 1 56 ? 5.893 -4.379 -5.364 1.00 15.00 1165 ALA A C 22
ATOM 29508 O O . ALA A 1 56 ? 6.040 -3.952 -4.233 1.00 15.00 1165 ALA A O 22
ATOM 29515 N N . ASN A 1 57 ? 6.550 -5.434 -5.788 1.00 15.00 1166 ASN A N 22
ATOM 29516 C CA . ASN A 1 57 ? 7.463 -6.175 -4.858 1.00 15.00 1166 ASN A CA 22
ATOM 29517 C C . ASN A 1 57 ? 8.575 -5.250 -4.362 1.00 15.00 1166 ASN A C 22
ATOM 29518 O O . ASN A 1 57 ? 8.930 -5.263 -3.197 1.00 15.00 1166 ASN A O 22
ATOM 29529 N N . LYS A 1 58 ? 9.121 -4.447 -5.242 1.00 15.00 1167 LYS A N 22
ATOM 29530 C CA . LYS A 1 58 ? 10.201 -3.500 -4.824 1.00 15.00 1167 LYS A CA 22
ATOM 29531 C C . LYS A 1 58 ? 9.657 -2.507 -3.799 1.00 15.00 1167 LYS A C 22
ATOM 29532 O O . LYS A 1 58 ? 10.302 -2.212 -2.807 1.00 15.00 1167 LYS A O 22
ATOM 29551 N N . ALA A 1 59 ? 8.472 -1.994 -4.029 1.00 15.00 1168 ALA A N 22
ATOM 29552 C CA . ALA A 1 59 ? 7.884 -1.005 -3.073 1.00 15.00 1168 ALA A CA 22
ATOM 29553 C C . ALA A 1 59 ? 7.709 -1.653 -1.697 1.00 15.00 1168 ALA A C 22
ATOM 29554 O O . ALA A 1 59 ? 7.942 -1.033 -0.678 1.00 15.00 1168 ALA A O 22
ATOM 29561 N N . GLN A 1 60 ? 7.303 -2.899 -1.667 1.00 15.00 1169 GLN A N 22
ATOM 29562 C CA . GLN A 1 60 ? 7.071 -3.586 -0.358 1.00 15.00 1169 GLN A CA 22
ATOM 29563 C C . GLN A 1 60 ? 8.384 -3.748 0.411 1.00 15.00 1169 GLN A C 22
ATOM 29564 O O . GLN A 1 60 ? 8.436 -3.508 1.605 1.00 15.00 1169 GLN A O 22
ATOM 29578 N N . MET A 1 61 ? 9.444 -4.150 -0.257 1.00 15.00 1170 MET A N 22
ATOM 29579 C CA . MET A 1 61 ? 10.735 -4.381 0.465 1.00 15.00 1170 MET A CA 22
ATOM 29580 C C . MET A 1 61 ? 11.243 -3.074 1.078 1.00 15.00 1170 MET A C 22
ATOM 29581 O O . MET A 1 61 ? 11.758 -3.059 2.181 1.00 15.00 1170 MET A O 22
ATOM 29595 N N . ALA A 1 62 ? 11.098 -1.979 0.370 1.00 15.00 1171 ALA A N 22
ATOM 29596 C CA . ALA A 1 62 ? 11.544 -0.659 0.922 1.00 15.00 1171 ALA A CA 22
ATOM 29597 C C . ALA A 1 62 ? 10.630 -0.215 2.072 1.00 15.00 1171 ALA A C 22
ATOM 29598 O O . ALA A 1 62 ? 11.095 0.246 3.098 1.00 15.00 1171 ALA A O 22
ATOM 29605 N N . LEU A 1 63 ? 9.337 -0.354 1.905 1.00 15.00 1172 LEU A N 22
ATOM 29606 C CA . LEU A 1 63 ? 8.378 0.123 2.956 1.00 15.00 1172 LEU A CA 22
ATOM 29607 C C . LEU A 1 63 ? 8.454 -0.767 4.201 1.00 15.00 1172 LEU A C 22
ATOM 29608 O O . LEU A 1 63 ? 8.257 -0.307 5.311 1.00 15.00 1172 LEU A O 22
ATOM 29624 N N . ASN A 1 64 ? 8.738 -2.032 4.020 1.00 15.00 1173 ASN A N 22
ATOM 29625 C CA . ASN A 1 64 ? 8.721 -2.986 5.176 1.00 15.00 1173 ASN A CA 22
ATOM 29626 C C . ASN A 1 64 ? 9.839 -2.651 6.169 1.00 15.00 1173 ASN A C 22
ATOM 29627 O O . ASN A 1 64 ? 10.936 -2.296 5.785 1.00 15.00 1173 ASN A O 22
ATOM 29638 N N . ASN A 1 65 ? 9.564 -2.764 7.451 1.00 15.00 1174 ASN A N 22
ATOM 29639 C CA . ASN A 1 65 ? 10.628 -2.566 8.493 1.00 15.00 1174 ASN A CA 22
ATOM 29640 C C . ASN A 1 65 ? 11.252 -1.178 8.357 1.00 15.00 1174 ASN A C 22
ATOM 29641 O O . ASN A 1 65 ? 12.438 -1.000 8.576 1.00 15.00 1174 ASN A O 22
ATOM 29652 N N . CYS A 1 66 ? 10.462 -0.196 7.997 1.00 15.00 1175 CYS A N 22
ATOM 29653 C CA . CYS A 1 66 ? 11.026 1.160 7.717 1.00 15.00 1175 CYS A CA 22
ATOM 29654 C C . CYS A 1 66 ? 10.885 2.040 8.956 1.00 15.00 1175 CYS A C 22
ATOM 29655 O O . CYS A 1 66 ? 9.794 2.242 9.450 1.00 15.00 1175 CYS A O 22
ATOM 29663 N N . VAL A 1 67 ? 11.976 2.563 9.461 1.00 15.00 1176 VAL A N 22
ATOM 29664 C CA . VAL A 1 67 ? 11.912 3.342 10.736 1.00 15.00 1176 VAL A CA 22
ATOM 29665 C C . VAL A 1 67 ? 12.061 4.838 10.456 1.00 15.00 1176 VAL A C 22
ATOM 29666 O O . VAL A 1 67 ? 12.976 5.269 9.778 1.00 15.00 1176 VAL A O 22
ATOM 29679 N N . LEU A 1 68 ? 11.160 5.625 10.978 1.00 15.00 1177 LEU A N 22
ATOM 29680 C CA . LEU A 1 68 ? 11.313 7.106 10.924 1.00 15.00 1177 LEU A CA 22
ATOM 29681 C C . LEU A 1 68 ? 11.333 7.649 12.350 1.00 15.00 1177 LEU A C 22
ATOM 29682 O O . LEU A 1 68 ? 10.992 6.945 13.280 1.00 15.00 1177 LEU A O 22
ATOM 29698 N N . ALA A 1 69 ? 11.732 8.889 12.533 1.00 15.00 1178 ALA A N 22
ATOM 29699 C CA . ALA A 1 69 ? 11.878 9.455 13.921 1.00 15.00 1178 ALA A CA 22
ATOM 29700 C C . ALA A 1 69 ? 10.631 9.179 14.779 1.00 15.00 1178 ALA A C 22
ATOM 29701 O O . ALA A 1 69 ? 9.591 9.756 14.564 1.00 15.00 1178 ALA A O 22
ATOM 29708 N N . ASN A 1 70 ? 10.768 8.278 15.730 1.00 15.00 1179 ASN A N 22
ATOM 29709 C CA . ASN A 1 70 ? 9.727 8.005 16.789 1.00 15.00 1179 ASN A CA 22
ATOM 29710 C C . ASN A 1 70 ? 8.516 7.230 16.217 1.00 15.00 1179 ASN A C 22
ATOM 29711 O O . ASN A 1 70 ? 7.533 7.033 16.910 1.00 15.00 1179 ASN A O 22
ATOM 29722 N N . THR A 1 71 ? 8.574 6.790 14.974 1.00 15.00 1180 THR A N 22
ATOM 29723 C CA . THR A 1 71 ? 7.422 6.008 14.403 1.00 15.00 1180 THR A CA 22
ATOM 29724 C C . THR A 1 71 ? 7.936 4.852 13.532 1.00 15.00 1180 THR A C 22
ATOM 29725 O O . THR A 1 71 ? 9.023 4.913 12.992 1.00 15.00 1180 THR A O 22
ATOM 29736 N N . THR A 1 72 ? 7.156 3.807 13.396 1.00 15.00 1181 THR A N 22
ATOM 29737 C CA . THR A 1 72 ? 7.588 2.643 12.563 1.00 15.00 1181 THR A CA 22
ATOM 29738 C C . THR A 1 72 ? 6.572 2.388 11.447 1.00 15.00 1181 THR A C 22
ATOM 29739 O O . THR A 1 72 ? 5.376 2.397 11.676 1.00 15.00 1181 THR A O 22
ATOM 29750 N N . ILE A 1 73 ? 7.041 2.160 10.243 1.00 15.00 1182 ILE A N 22
ATOM 29751 C CA . ILE A 1 73 ? 6.108 1.870 9.111 1.00 15.00 1182 ILE A CA 22
ATOM 29752 C C . ILE A 1 73 ? 6.296 0.424 8.646 1.00 15.00 1182 ILE A C 22
ATOM 29753 O O . ILE A 1 73 ? 7.404 -0.016 8.403 1.00 15.00 1182 ILE A O 22
ATOM 29769 N N . PHE A 1 74 ? 5.220 -0.309 8.524 1.00 15.00 1183 PHE A N 22
ATOM 29770 C CA . PHE A 1 74 ? 5.324 -1.743 8.119 1.00 15.00 1183 PHE A CA 22
ATOM 29771 C C . PHE A 1 74 ? 4.667 -1.955 6.756 1.00 15.00 1183 PHE A C 22
ATOM 29772 O O . PHE A 1 74 ? 3.721 -1.276 6.407 1.00 15.00 1183 PHE A O 22
ATOM 29789 N N . ALA A 1 75 ? 5.164 -2.892 5.986 1.00 15.00 1184 ALA A N 22
ATOM 29790 C CA . ALA A 1 75 ? 4.564 -3.166 4.646 1.00 15.00 1184 ALA A CA 22
ATOM 29791 C C . ALA A 1 75 ? 4.092 -4.619 4.568 1.00 15.00 1184 ALA A C 22
ATOM 29792 O O . ALA A 1 75 ? 4.798 -5.532 4.953 1.00 15.00 1184 ALA A O 22
ATOM 29799 N N . GLU A 1 76 ? 2.900 -4.833 4.070 1.00 15.00 1185 GLU A N 22
ATOM 29800 C CA . GLU A 1 76 ? 2.370 -6.227 3.939 1.00 15.00 1185 GLU A CA 22
ATOM 29801 C C . GLU A 1 76 ? 1.691 -6.409 2.579 1.00 15.00 1185 GLU A C 22
ATOM 29802 O O . GLU A 1 76 ? 1.339 -5.449 1.918 1.00 15.00 1185 GLU A O 22
ATOM 29814 N N . SER A 1 77 ? 1.509 -7.638 2.159 1.00 15.00 1186 SER A N 22
ATOM 29815 C CA . SER A 1 77 ? 0.814 -7.903 0.863 1.00 15.00 1186 SER A CA 22
ATOM 29816 C C . SER A 1 77 ? -0.501 -8.664 1.115 1.00 15.00 1186 SER A C 22
ATOM 29817 O O . SER A 1 77 ? -0.505 -9.879 1.124 1.00 15.00 1186 SER A O 22
ATOM 29825 N N . PRO A 1 78 ? -1.586 -7.935 1.313 1.00 15.00 1187 PRO A N 22
ATOM 29826 C CA . PRO A 1 78 ? -2.885 -8.596 1.604 1.00 15.00 1187 PRO A CA 22
ATOM 29827 C C . PRO A 1 78 ? -3.305 -9.488 0.433 1.00 15.00 1187 PRO A C 22
ATOM 29828 O O . PRO A 1 78 ? -2.951 -9.236 -0.705 1.00 15.00 1187 PRO A O 22
ATOM 29839 N N . SER A 1 79 ? -4.056 -10.528 0.707 1.00 15.00 1188 SER A N 22
ATOM 29840 C CA . SER A 1 79 ? -4.543 -11.420 -0.393 1.00 15.00 1188 SER A CA 22
ATOM 29841 C C . SER A 1 79 ? -5.565 -10.680 -1.252 1.00 15.00 1188 SER A C 22
ATOM 29842 O O . SER A 1 79 ? -6.125 -9.680 -0.839 1.00 15.00 1188 SER A O 22
ATOM 29850 N N . GLU A 1 80 ? -5.815 -11.165 -2.448 1.00 15.00 1189 GLU A N 22
ATOM 29851 C CA . GLU A 1 80 ? -6.869 -10.540 -3.311 1.00 15.00 1189 GLU A CA 22
ATOM 29852 C C . GLU A 1 80 ? -8.218 -10.597 -2.592 1.00 15.00 1189 GLU A C 22
ATOM 29853 O O . GLU A 1 80 ? -9.024 -9.691 -2.690 1.00 15.00 1189 GLU A O 22
ATOM 29865 N N . ASN A 1 81 ? -8.457 -11.660 -1.865 1.00 15.00 1190 ASN A N 22
ATOM 29866 C CA . ASN A 1 81 ? -9.660 -11.711 -0.981 1.00 15.00 1190 ASN A CA 22
ATOM 29867 C C . ASN A 1 81 ? -9.558 -10.622 0.088 1.00 15.00 1190 ASN A C 22
ATOM 29868 O O . ASN A 1 81 ? -10.533 -9.957 0.396 1.00 15.00 1190 ASN A O 22
ATOM 29879 N N . GLU A 1 82 ? -8.385 -10.430 0.655 1.00 15.00 1191 GLU A N 22
ATOM 29880 C CA . GLU A 1 82 ? -8.231 -9.364 1.694 1.00 15.00 1191 GLU A CA 22
ATOM 29881 C C . GLU A 1 82 ? -8.386 -7.986 1.050 1.00 15.00 1191 GLU A C 22
ATOM 29882 O O . GLU A 1 82 ? -8.914 -7.068 1.651 1.00 15.00 1191 GLU A O 22
ATOM 29894 N N . VAL A 1 83 ? -7.935 -7.838 -0.172 1.00 15.00 1192 VAL A N 22
ATOM 29895 C CA . VAL A 1 83 ? -8.094 -6.529 -0.882 1.00 15.00 1192 VAL A CA 22
ATOM 29896 C C . VAL A 1 83 ? -9.584 -6.218 -1.053 1.00 15.00 1192 VAL A C 22
ATOM 29897 O O . VAL A 1 83 ? -10.017 -5.099 -0.849 1.00 15.00 1192 VAL A O 22
ATOM 29910 N N . GLN A 1 84 ? -10.369 -7.202 -1.425 1.00 15.00 1193 GLN A N 22
ATOM 29911 C CA . GLN A 1 84 ? -11.842 -6.976 -1.581 1.00 15.00 1193 GLN A CA 22
ATOM 29912 C C . GLN A 1 84 ? -12.448 -6.537 -0.246 1.00 15.00 1193 GLN A C 22
ATOM 29913 O O . GLN A 1 84 ? -13.279 -5.650 -0.195 1.00 15.00 1193 GLN A O 22
ATOM 29927 N N . SER A 1 85 ? -12.032 -7.153 0.833 1.00 15.00 1194 SER A N 22
ATOM 29928 C CA . SER A 1 85 ? -12.584 -6.782 2.177 1.00 15.00 1194 SER A CA 22
ATOM 29929 C C . SER A 1 85 ? -12.290 -5.311 2.484 1.00 15.00 1194 SER A C 22
ATOM 29930 O O . SER A 1 85 ? -13.123 -4.606 3.025 1.00 15.00 1194 SER A O 22
ATOM 29938 N N . ILE A 1 86 ? -11.112 -4.848 2.141 1.00 15.00 1195 ILE A N 22
ATOM 29939 C CA . ILE A 1 86 ? -10.770 -3.408 2.379 1.00 15.00 1195 ILE A CA 22
ATOM 29940 C C . ILE A 1 86 ? -11.687 -2.510 1.540 1.00 15.00 1195 ILE A C 22
ATOM 29941 O O . ILE A 1 86 ? -12.223 -1.532 2.026 1.00 15.00 1195 ILE A O 22
ATOM 29957 N N . MET A 1 87 ? -11.868 -2.841 0.285 1.00 15.00 1196 MET A N 22
ATOM 29958 C CA . MET A 1 87 ? -12.756 -2.018 -0.600 1.00 15.00 1196 MET A CA 22
ATOM 29959 C C . MET A 1 87 ? -14.176 -1.972 -0.027 1.00 15.00 1196 MET A C 22
ATOM 29960 O O . MET A 1 87 ? -14.870 -0.978 -0.141 1.00 15.00 1196 MET A O 22
ATOM 29974 N N . GLN A 1 88 ? -14.605 -3.046 0.587 1.00 15.00 1197 GLN A N 22
ATOM 29975 C CA . GLN A 1 88 ? -15.970 -3.082 1.193 1.00 15.00 1197 GLN A CA 22
ATOM 29976 C C . GLN A 1 88 ? -15.940 -2.471 2.598 1.00 15.00 1197 GLN A C 22
ATOM 29977 O O . GLN A 1 88 ? -14.997 -2.659 3.343 1.00 15.00 1197 GLN A O 22
ATOM 29991 N N . HIS A 1 89 ? -16.970 -1.744 2.957 1.00 15.00 1198 HIS A N 22
ATOM 29992 C CA . HIS A 1 89 ? -17.013 -1.105 4.309 1.00 15.00 1198 HIS A CA 22
ATOM 29993 C C . HIS A 1 89 ? -18.216 -1.623 5.100 1.00 15.00 1198 HIS A C 22
ATOM 29994 O O . HIS A 1 89 ? -18.002 -2.200 6.153 1.00 15.00 1198 HIS A O 22
ATOM 30009 N N . GLY A 1 1 ? -11.105 -21.269 -23.759 1.00 15.00 1110 GLY A N 23
ATOM 30010 C CA . GLY A 1 1 ? -10.646 -21.418 -22.348 1.00 15.00 1110 GLY A CA 23
ATOM 30011 C C . GLY A 1 1 ? -10.092 -20.083 -21.847 1.00 15.00 1110 GLY A C 23
ATOM 30012 O O . GLY A 1 1 ? -9.267 -19.463 -22.494 1.00 15.00 1110 GLY A O 23
ATOM 30018 N N . ALA A 1 2 ? -10.542 -19.639 -20.699 1.00 15.00 1111 ALA A N 23
ATOM 30019 C CA . ALA A 1 2 ? -10.051 -18.343 -20.140 1.00 15.00 1111 ALA A CA 23
ATOM 30020 C C . ALA A 1 2 ? -9.056 -18.600 -19.005 1.00 15.00 1111 ALA A C 23
ATOM 30021 O O . ALA A 1 2 ? -9.183 -19.558 -18.264 1.00 15.00 1111 ALA A O 23
ATOM 30028 N N . MET A 1 3 ? -8.069 -17.748 -18.866 1.00 15.00 1112 MET A N 23
ATOM 30029 C CA . MET A 1 3 ? -7.058 -17.929 -17.781 1.00 15.00 1112 MET A CA 23
ATOM 30030 C C . MET A 1 3 ? -7.110 -16.749 -16.808 1.00 15.00 1112 MET A C 23
ATOM 30031 O O . MET A 1 3 ? -7.443 -15.640 -17.184 1.00 15.00 1112 MET A O 23
ATOM 30045 N N . ALA A 1 4 ? -6.781 -16.984 -15.561 1.00 15.00 1113 ALA A N 23
ATOM 30046 C CA . ALA A 1 4 ? -6.818 -15.888 -14.545 1.00 15.00 1113 ALA A CA 23
ATOM 30047 C C . ALA A 1 4 ? -5.396 -15.440 -14.196 1.00 15.00 1113 ALA A C 23
ATOM 30048 O O . ALA A 1 4 ? -4.467 -16.225 -14.222 1.00 15.00 1113 ALA A O 23
ATOM 30055 N N . TRP A 1 5 ? -5.228 -14.181 -13.871 1.00 15.00 1114 TRP A N 23
ATOM 30056 C CA . TRP A 1 5 ? -3.874 -13.669 -13.497 1.00 15.00 1114 TRP A CA 23
ATOM 30057 C C . TRP A 1 5 ? -3.965 -12.813 -12.230 1.00 15.00 1114 TRP A C 23
ATOM 30058 O O . TRP A 1 5 ? -5.009 -12.272 -11.913 1.00 15.00 1114 TRP A O 23
ATOM 30079 N N . GLY A 1 6 ? -2.879 -12.690 -11.507 1.00 15.00 1115 GLY A N 23
ATOM 30080 C CA . GLY A 1 6 ? -2.893 -11.887 -10.247 1.00 15.00 1115 GLY A CA 23
ATOM 30081 C C . GLY A 1 6 ? -2.534 -10.433 -10.559 1.00 15.00 1115 GLY A C 23
ATOM 30082 O O . GLY A 1 6 ? -2.073 -10.117 -11.640 1.00 15.00 1115 GLY A O 23
ATOM 30086 N N . SER A 1 7 ? -2.745 -9.550 -9.614 1.00 15.00 1116 SER A N 23
ATOM 30087 C CA . SER A 1 7 ? -2.380 -8.115 -9.818 1.00 15.00 1116 SER A CA 23
ATOM 30088 C C . SER A 1 7 ? -1.504 -7.628 -8.661 1.00 15.00 1116 SER A C 23
ATOM 30089 O O . SER A 1 7 ? -1.619 -8.106 -7.546 1.00 15.00 1116 SER A O 23
ATOM 30097 N N . SER A 1 8 ? -0.631 -6.684 -8.919 1.00 15.00 1117 SER A N 23
ATOM 30098 C CA . SER A 1 8 ? 0.250 -6.152 -7.829 1.00 15.00 1117 SER A CA 23
ATOM 30099 C C . SER A 1 8 ? -0.583 -5.379 -6.806 1.00 15.00 1117 SER A C 23
ATOM 30100 O O . SER A 1 8 ? -1.270 -4.430 -7.140 1.00 15.00 1117 SER A O 23
ATOM 30108 N N . TRP A 1 9 ? -0.523 -5.781 -5.561 1.00 15.00 1118 TRP A N 23
ATOM 30109 C CA . TRP A 1 9 ? -1.190 -5.002 -4.476 1.00 15.00 1118 TRP A CA 23
ATOM 30110 C C . TRP A 1 9 ? -0.213 -4.765 -3.322 1.00 15.00 1118 TRP A C 23
ATOM 30111 O O . TRP A 1 9 ? 0.476 -5.674 -2.892 1.00 15.00 1118 TRP A O 23
ATOM 30132 N N . LEU A 1 10 ? -0.147 -3.556 -2.820 1.00 15.00 1119 LEU A N 23
ATOM 30133 C CA . LEU A 1 10 ? 0.668 -3.294 -1.597 1.00 15.00 1119 LEU A CA 23
ATOM 30134 C C . LEU A 1 10 ? -0.182 -2.595 -0.538 1.00 15.00 1119 LEU A C 23
ATOM 30135 O O . LEU A 1 10 ? -0.880 -1.639 -0.824 1.00 15.00 1119 LEU A O 23
ATOM 30151 N N . LEU A 1 11 ? -0.130 -3.072 0.679 1.00 15.00 1120 LEU A N 23
ATOM 30152 C CA . LEU A 1 11 ? -0.838 -2.380 1.793 1.00 15.00 1120 LEU A CA 23
ATOM 30153 C C . LEU A 1 11 ? 0.176 -1.899 2.831 1.00 15.00 1120 LEU A C 23
ATOM 30154 O O . LEU A 1 11 ? 0.914 -2.684 3.392 1.00 15.00 1120 LEU A O 23
ATOM 30170 N N . LEU A 1 12 ? 0.214 -0.616 3.084 1.00 15.00 1121 LEU A N 23
ATOM 30171 C CA . LEU A 1 12 ? 1.100 -0.083 4.161 1.00 15.00 1121 LEU A CA 23
ATOM 30172 C C . LEU A 1 12 ? 0.289 0.059 5.447 1.00 15.00 1121 LEU A C 23
ATOM 30173 O O . LEU A 1 12 ? -0.841 0.503 5.420 1.00 15.00 1121 LEU A O 23
ATOM 30189 N N . LYS A 1 13 ? 0.856 -0.312 6.566 1.00 15.00 1122 LYS A N 23
ATOM 30190 C CA . LYS A 1 13 ? 0.043 -0.428 7.811 1.00 15.00 1122 LYS A CA 23
ATOM 30191 C C . LYS A 1 13 ? 0.770 0.169 9.017 1.00 15.00 1122 LYS A C 23
ATOM 30192 O O . LYS A 1 13 ? 1.927 0.535 8.950 1.00 15.00 1122 LYS A O 23
ATOM 30211 N N . ASN A 1 14 ? 0.072 0.258 10.129 1.00 15.00 1123 ASN A N 23
ATOM 30212 C CA . ASN A 1 14 ? 0.641 0.838 11.398 1.00 15.00 1123 ASN A CA 23
ATOM 30213 C C . ASN A 1 14 ? 0.866 2.331 11.207 1.00 15.00 1123 ASN A C 23
ATOM 30214 O O . ASN A 1 14 ? 1.907 2.872 11.528 1.00 15.00 1123 ASN A O 23
ATOM 30225 N N . LEU A 1 15 ? -0.124 2.991 10.680 1.00 15.00 1124 LEU A N 23
ATOM 30226 C CA . LEU A 1 15 ? -0.124 4.478 10.641 1.00 15.00 1124 LEU A CA 23
ATOM 30227 C C . LEU A 1 15 ? -1.007 5.011 11.771 1.00 15.00 1124 LEU A C 23
ATOM 30228 O O . LEU A 1 15 ? -2.080 4.490 12.017 1.00 15.00 1124 LEU A O 23
ATOM 30244 N N . THR A 1 16 ? -0.570 6.039 12.455 1.00 15.00 1125 THR A N 23
ATOM 30245 C CA . THR A 1 16 ? -1.365 6.566 13.608 1.00 15.00 1125 THR A CA 23
ATOM 30246 C C . THR A 1 16 ? -2.603 7.310 13.099 1.00 15.00 1125 THR A C 23
ATOM 30247 O O . THR A 1 16 ? -2.607 7.852 12.010 1.00 15.00 1125 THR A O 23
ATOM 30258 N N . ALA A 1 17 ? -3.650 7.343 13.886 1.00 15.00 1126 ALA A N 23
ATOM 30259 C CA . ALA A 1 17 ? -4.860 8.147 13.509 1.00 15.00 1126 ALA A CA 23
ATOM 30260 C C . ALA A 1 17 ? -4.487 9.625 13.316 1.00 15.00 1126 ALA A C 23
ATOM 30261 O O . ALA A 1 17 ? -5.204 10.371 12.675 1.00 15.00 1126 ALA A O 23
ATOM 30268 N N . GLN A 1 18 ? -3.370 10.050 13.866 1.00 15.00 1127 GLN A N 23
ATOM 30269 C CA . GLN A 1 18 ? -2.942 11.474 13.722 1.00 15.00 1127 GLN A CA 23
ATOM 30270 C C . GLN A 1 18 ? -2.168 11.705 12.413 1.00 15.00 1127 GLN A C 23
ATOM 30271 O O . GLN A 1 18 ? -1.513 12.722 12.265 1.00 15.00 1127 GLN A O 23
ATOM 30285 N N . ILE A 1 19 ? -2.229 10.786 11.463 1.00 15.00 1128 ILE A N 23
ATOM 30286 C CA . ILE A 1 19 ? -1.513 11.015 10.166 1.00 15.00 1128 ILE A CA 23
ATOM 30287 C C . ILE A 1 19 ? -2.328 12.000 9.312 1.00 15.00 1128 ILE A C 23
ATOM 302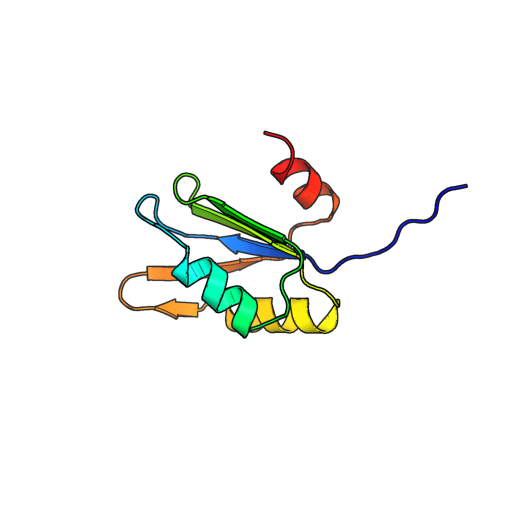88 O O . ILE A 1 19 ? -3.483 11.776 9.011 1.00 15.00 1128 ILE A O 23
ATOM 30304 N N . ASP A 1 20 ? -1.723 13.086 8.924 1.00 15.00 1129 ASP A N 23
ATOM 30305 C CA . ASP A 1 20 ? -2.060 13.714 7.619 1.00 15.00 1129 ASP A CA 23
ATOM 30306 C C . ASP A 1 20 ? -1.124 13.130 6.563 1.00 15.00 1129 ASP A C 23
ATOM 30307 O O . ASP A 1 20 ? 0.081 13.140 6.755 1.00 15.00 1129 ASP A O 23
ATOM 30316 N N . GLY A 1 21 ? -1.638 12.628 5.462 1.00 15.00 1130 GLY A N 23
ATOM 30317 C CA . GLY A 1 21 ? -0.726 12.002 4.455 1.00 15.00 1130 GLY A CA 23
ATOM 30318 C C . GLY A 1 21 ? -0.827 12.739 3.115 1.00 15.00 1130 GLY A C 23
ATOM 30319 O O . GLY A 1 21 ? -1.314 12.188 2.148 1.00 15.00 1130 GLY A O 23
ATOM 30323 N N . PRO A 1 22 ? -0.342 13.964 3.089 1.00 15.00 1131 PRO A N 23
ATOM 30324 C CA . PRO A 1 22 ? 0.032 14.589 1.808 1.00 15.00 1131 PRO A CA 23
ATOM 30325 C C . PRO A 1 22 ? 1.448 14.151 1.438 1.00 15.00 1131 PRO A C 23
ATOM 30326 O O . PRO A 1 22 ? 1.705 13.726 0.330 1.00 15.00 1131 PRO A O 23
ATOM 30337 N N . THR A 1 23 ? 2.366 14.252 2.369 1.00 15.00 1132 THR A N 23
ATOM 30338 C CA . THR A 1 23 ? 3.729 13.676 2.153 1.00 15.00 1132 THR A CA 23
ATOM 30339 C C . THR A 1 23 ? 3.623 12.162 1.963 1.00 15.00 1132 THR A C 23
ATOM 30340 O O . THR A 1 23 ? 4.306 11.585 1.138 1.00 15.00 1132 THR A O 23
ATOM 30351 N N . LEU A 1 24 ? 2.767 11.514 2.723 1.00 15.00 1133 LEU A N 23
ATOM 30352 C CA . LEU A 1 24 ? 2.593 10.036 2.563 1.00 15.00 1133 LEU A CA 23
ATOM 30353 C C . LEU A 1 24 ? 2.062 9.732 1.158 1.00 15.00 1133 LEU A C 23
ATOM 30354 O O . LEU A 1 24 ? 2.567 8.864 0.466 1.00 15.00 1133 LEU A O 23
ATOM 30370 N N . ARG A 1 25 ? 1.048 10.447 0.732 1.00 15.00 1134 ARG A N 23
ATOM 30371 C CA . ARG A 1 25 ? 0.492 10.227 -0.642 1.00 15.00 1134 ARG A CA 23
ATOM 30372 C C . ARG A 1 25 ? 1.556 10.493 -1.714 1.00 15.00 1134 ARG A C 23
ATOM 30373 O O . ARG A 1 25 ? 1.705 9.726 -2.649 1.00 15.00 1134 ARG A O 23
ATOM 30394 N N . THR A 1 26 ? 2.298 11.567 -1.585 1.00 15.00 1135 THR A N 23
ATOM 30395 C CA . THR A 1 26 ? 3.332 11.898 -2.617 1.00 15.00 1135 THR A CA 23
ATOM 30396 C C . THR A 1 26 ? 4.376 10.783 -2.688 1.00 15.00 1135 THR A C 23
ATOM 30397 O O . THR A 1 26 ? 4.834 10.424 -3.756 1.00 15.00 1135 THR A O 23
ATOM 30408 N N . LEU A 1 27 ? 4.754 10.235 -1.558 1.00 15.00 1136 LEU A N 23
ATOM 30409 C CA . LEU A 1 27 ? 5.736 9.103 -1.557 1.00 15.00 1136 LEU A CA 23
ATOM 30410 C C . LEU A 1 27 ? 5.201 7.927 -2.382 1.00 15.00 1136 LEU A C 23
ATOM 30411 O O . LEU A 1 27 ? 5.924 7.325 -3.155 1.00 15.00 1136 LEU A O 23
ATOM 30427 N N . CYS A 1 28 ? 3.937 7.600 -2.228 1.00 15.00 1137 CYS A N 23
ATOM 30428 C CA . CYS A 1 28 ? 3.364 6.446 -2.992 1.00 15.00 1137 CYS A CA 23
ATOM 30429 C C . CYS A 1 28 ? 3.427 6.725 -4.494 1.00 15.00 1137 CYS A C 23
ATOM 30430 O O . CYS A 1 28 ? 3.787 5.865 -5.277 1.00 15.00 1137 CYS A O 23
ATOM 30438 N N . MET A 1 29 ? 3.081 7.923 -4.897 1.00 15.00 1138 MET A N 23
ATOM 30439 C CA . MET A 1 29 ? 3.153 8.280 -6.352 1.00 15.00 1138 MET A CA 23
ATOM 30440 C C . MET A 1 29 ? 4.600 8.187 -6.847 1.00 15.00 1138 MET A C 23
ATOM 30441 O O . MET A 1 29 ? 4.860 7.737 -7.948 1.00 15.00 1138 MET A O 23
ATOM 30455 N N . GLN A 1 30 ? 5.537 8.610 -6.037 1.00 15.00 1139 GLN A N 23
ATOM 30456 C CA . GLN A 1 30 ? 6.978 8.563 -6.445 1.00 15.00 1139 GLN A CA 23
ATOM 30457 C C . GLN A 1 30 ? 7.419 7.117 -6.691 1.00 15.00 1139 GLN A C 23
ATOM 30458 O O . GLN A 1 30 ? 8.177 6.842 -7.602 1.00 15.00 1139 GLN A O 23
ATOM 30472 N N . HIS A 1 31 ? 6.947 6.196 -5.884 1.00 15.00 1140 HIS A N 23
ATOM 30473 C CA . HIS A 1 31 ? 7.384 4.769 -6.033 1.00 15.00 1140 HIS A CA 23
ATOM 30474 C C . HIS A 1 31 ? 6.896 4.194 -7.367 1.00 15.00 1140 HIS A C 23
ATOM 30475 O O . HIS A 1 31 ? 7.604 3.449 -8.019 1.00 15.00 1140 HIS A O 23
ATOM 30489 N N . GLY A 1 32 ? 5.696 4.536 -7.773 1.00 15.00 1141 GLY A N 23
ATOM 30490 C CA . GLY A 1 32 ? 5.166 4.024 -9.075 1.00 15.00 1141 GLY A CA 23
ATOM 30491 C C . GLY A 1 32 ? 3.953 4.863 -9.507 1.00 15.00 1141 GLY A C 23
ATOM 30492 O O . GLY A 1 32 ? 3.428 5.622 -8.717 1.00 15.00 1141 GLY A O 23
ATOM 30496 N N . PRO A 1 33 ? 3.532 4.710 -10.753 1.00 15.00 1142 PRO A N 23
ATOM 30497 C CA . PRO A 1 33 ? 2.314 5.423 -11.223 1.00 15.00 1142 PRO A CA 23
ATOM 30498 C C . PRO A 1 33 ? 1.100 4.989 -10.397 1.00 15.00 1142 PRO A C 23
ATOM 30499 O O . PRO A 1 33 ? 0.988 3.841 -10.006 1.00 15.00 1142 PRO A O 23
ATOM 30510 N N . LEU A 1 34 ? 0.193 5.898 -10.134 1.00 15.00 1143 LEU A N 23
ATOM 30511 C CA . LEU A 1 34 ? -0.957 5.577 -9.236 1.00 15.00 1143 LEU A CA 23
ATOM 30512 C C . LEU A 1 34 ? -2.234 5.366 -10.054 1.00 15.00 1143 LEU A C 23
ATOM 30513 O O . LEU A 1 34 ? -2.722 6.275 -10.701 1.00 15.00 1143 LEU A O 23
ATOM 30529 N N . VAL A 1 35 ? -2.776 4.173 -10.025 1.00 15.00 1144 VAL A N 23
ATOM 30530 C CA . VAL A 1 35 ? -4.087 3.917 -10.700 1.00 15.00 1144 VAL A CA 23
ATOM 30531 C C . VAL A 1 35 ? -5.228 4.143 -9.704 1.00 15.00 1144 VAL A C 23
ATOM 30532 O O . VAL A 1 35 ? -6.043 5.031 -9.871 1.00 15.00 1144 VAL A O 23
ATOM 30545 N N . SER A 1 36 ? -5.285 3.341 -8.670 1.00 15.00 1145 SER A N 23
ATOM 30546 C CA . SER A 1 36 ? -6.304 3.550 -7.598 1.00 15.00 1145 SER A CA 23
ATOM 30547 C C . SER A 1 36 ? -5.632 3.463 -6.225 1.00 15.00 1145 SER A C 23
ATOM 30548 O O . SER A 1 36 ? -4.871 2.551 -5.960 1.00 15.00 1145 SER A O 23
ATOM 30556 N N . PHE A 1 37 ? -5.907 4.407 -5.357 1.00 15.00 1146 PHE A N 23
ATOM 30557 C CA . PHE A 1 37 ? -5.225 4.429 -4.027 1.00 15.00 1146 PHE A CA 23
ATOM 30558 C C . PHE A 1 37 ? -6.127 5.081 -2.972 1.00 15.00 1146 PHE A C 23
ATOM 30559 O O . PHE A 1 37 ? -6.667 6.151 -3.180 1.00 15.00 1146 PHE A O 23
ATOM 30576 N N . HIS A 1 38 ? -6.287 4.436 -1.842 1.00 15.00 1147 HIS A N 23
ATOM 30577 C CA . HIS A 1 38 ? -7.050 5.051 -0.716 1.00 15.00 1147 HIS A CA 23
ATOM 30578 C C . HIS A 1 38 ? -6.225 4.978 0.580 1.00 15.00 1147 HIS A C 23
ATOM 30579 O O . HIS A 1 38 ? -6.128 3.924 1.178 1.00 15.00 1147 HIS A O 23
ATOM 30593 N N . PRO A 1 39 ? -5.643 6.093 0.984 1.00 15.00 1148 PRO A N 23
ATOM 30594 C CA . PRO A 1 39 ? -4.913 6.135 2.268 1.00 15.00 1148 PRO A CA 23
ATOM 30595 C C . PRO A 1 39 ? -5.857 6.525 3.410 1.00 15.00 1148 PRO A C 23
ATOM 30596 O O . PRO A 1 39 ? -6.493 7.562 3.366 1.00 15.00 1148 PRO A O 23
ATOM 30607 N N . TYR A 1 40 ? -5.952 5.703 4.430 1.00 15.00 1149 TYR A N 23
ATOM 30608 C CA . TYR A 1 40 ? -6.754 6.083 5.632 1.00 15.00 1149 TYR A CA 23
ATOM 30609 C C . TYR A 1 40 ? -5.826 6.368 6.817 1.00 15.00 1149 TYR A C 23
ATOM 30610 O O . TYR A 1 40 ? -5.003 5.547 7.179 1.00 15.00 1149 TYR A O 23
ATOM 30628 N N . LEU A 1 41 ? -5.953 7.525 7.424 1.00 15.00 1150 LEU A N 23
ATOM 30629 C CA . LEU A 1 41 ? -5.236 7.786 8.711 1.00 15.00 1150 LEU A CA 23
ATOM 30630 C C . LEU A 1 41 ? -5.940 7.096 9.888 1.00 15.00 1150 LEU A C 23
ATOM 30631 O O . LEU A 1 41 ? -5.299 6.515 10.744 1.00 15.00 1150 LEU A O 23
ATOM 30647 N N . ASN A 1 42 ? -7.250 7.153 9.933 1.00 15.00 1151 ASN A N 23
ATOM 30648 C CA . ASN A 1 42 ? -7.981 6.740 11.176 1.00 15.00 1151 ASN A CA 23
ATOM 30649 C C . ASN A 1 42 ? -7.748 5.257 11.471 1.00 15.00 1151 ASN A C 23
ATOM 30650 O O . ASN A 1 42 ? -7.367 4.887 12.566 1.00 15.00 1151 ASN A O 23
ATOM 30661 N N . GLN A 1 43 ? -7.977 4.412 10.498 1.00 15.00 1152 GLN A N 23
ATOM 30662 C CA . GLN A 1 43 ? -7.724 2.948 10.691 1.00 15.00 1152 GLN A CA 23
ATOM 30663 C C . GLN A 1 43 ? -6.216 2.666 10.785 1.00 15.00 1152 GLN A C 23
ATOM 30664 O O . GLN A 1 43 ? -5.808 1.639 11.296 1.00 15.00 1152 GLN A O 23
ATOM 30678 N N . GLY A 1 44 ? -5.391 3.567 10.299 1.00 15.00 1153 GLY A N 23
ATOM 30679 C CA . GLY A 1 44 ? -3.915 3.340 10.331 1.00 15.00 1153 GLY A CA 23
ATOM 30680 C C . GLY A 1 44 ? -3.519 2.405 9.186 1.00 15.00 1153 GLY A C 23
ATOM 30681 O O . GLY A 1 44 ? -2.573 1.642 9.299 1.00 15.00 1153 GLY A O 23
ATOM 30685 N N . ILE A 1 45 ? -4.241 2.459 8.093 1.00 15.00 1154 ILE A N 23
ATOM 30686 C CA . ILE A 1 45 ? -3.900 1.610 6.911 1.00 15.00 1154 ILE A CA 23
ATOM 30687 C C . ILE A 1 45 ? -3.964 2.433 5.620 1.00 15.00 1154 ILE A C 23
ATOM 30688 O O . ILE A 1 45 ? -4.712 3.385 5.518 1.00 15.00 1154 ILE A O 23
ATOM 30704 N N . ALA A 1 46 ? -3.180 2.070 4.638 1.00 15.00 1155 ALA A N 23
ATOM 30705 C CA . ALA A 1 46 ? -3.344 2.668 3.274 1.00 15.00 1155 ALA A CA 23
ATOM 30706 C C . ALA A 1 46 ? -3.139 1.592 2.201 1.00 15.00 1155 ALA A C 23
ATOM 30707 O O . ALA A 1 46 ? -2.142 0.897 2.198 1.00 15.00 1155 ALA A O 23
ATOM 30714 N N . LEU A 1 47 ? -4.074 1.457 1.289 1.00 15.00 1156 LEU A N 23
ATOM 30715 C CA . LEU A 1 47 ? -3.970 0.383 0.250 1.00 15.00 1156 LEU A CA 23
ATOM 30716 C C . LEU A 1 47 ? -3.860 1.003 -1.147 1.00 15.00 1156 LEU A C 23
ATOM 30717 O O . LEU A 1 47 ? -4.615 1.889 -1.495 1.00 15.00 1156 LEU A O 23
ATOM 30733 N N . CYS A 1 48 ? -2.929 0.537 -1.946 1.00 15.00 1157 CYS A N 23
ATOM 30734 C CA . CYS A 1 48 ? -2.758 1.102 -3.322 1.00 15.00 1157 CYS A CA 23
ATOM 30735 C C . CYS A 1 48 ? -2.409 -0.010 -4.323 1.00 15.00 1157 CYS A C 23
ATOM 30736 O O . CYS A 1 48 ? -1.763 -0.983 -3.981 1.00 15.00 1157 CYS A O 23
ATOM 30744 N N . LYS A 1 49 ? -2.835 0.138 -5.554 1.00 15.00 1158 LYS A N 23
ATOM 30745 C CA . LYS A 1 49 ? -2.532 -0.894 -6.594 1.00 15.00 1158 LYS A CA 23
ATOM 30746 C C . LYS A 1 49 ? -1.461 -0.381 -7.564 1.00 15.00 1158 LYS A C 23
ATOM 30747 O O . LYS A 1 49 ? -1.451 0.780 -7.930 1.00 15.00 1158 LYS A O 23
ATOM 30766 N N . TYR A 1 50 ? -0.562 -1.241 -7.977 1.00 15.00 1159 TYR A N 23
ATOM 30767 C CA . TYR A 1 50 ? 0.504 -0.826 -8.941 1.00 15.00 1159 TYR A CA 23
ATOM 30768 C C . TYR A 1 50 ? 0.294 -1.501 -10.300 1.00 15.00 1159 TYR A C 23
ATOM 30769 O O . TYR A 1 50 ? -0.420 -2.481 -10.412 1.00 15.00 1159 TYR A O 23
ATOM 30787 N N . THR A 1 51 ? 0.910 -0.977 -11.331 1.00 15.00 1160 THR A N 23
ATOM 30788 C CA . THR A 1 51 ? 0.653 -1.492 -12.715 1.00 15.00 1160 THR A CA 23
ATOM 30789 C C . THR A 1 51 ? 1.388 -2.815 -12.963 1.00 15.00 1160 THR A C 23
ATOM 30790 O O . THR A 1 51 ? 0.894 -3.674 -13.672 1.00 15.00 1160 THR A O 23
ATOM 30801 N N . THR A 1 52 ? 2.558 -2.991 -12.390 1.00 15.00 1161 THR A N 23
ATOM 30802 C CA . THR A 1 52 ? 3.390 -4.190 -12.733 1.00 15.00 1161 THR A CA 23
ATOM 30803 C C . THR A 1 52 ? 3.729 -5.006 -11.481 1.00 15.00 1161 THR A C 23
ATOM 30804 O O . THR A 1 52 ? 3.924 -4.467 -10.406 1.00 15.00 1161 THR A O 23
ATOM 30815 N N . ARG A 1 53 ? 3.807 -6.307 -11.622 1.00 15.00 1162 ARG A N 23
ATOM 30816 C CA . ARG A 1 53 ? 4.114 -7.186 -10.447 1.00 15.00 1162 ARG A CA 23
ATOM 30817 C C . ARG A 1 53 ? 5.504 -6.870 -9.889 1.00 15.00 1162 ARG A C 23
ATOM 30818 O O . ARG A 1 53 ? 5.699 -6.811 -8.688 1.00 15.00 1162 ARG A O 23
ATOM 30839 N N . GLU A 1 54 ? 6.470 -6.662 -10.752 1.00 15.00 1163 GLU A N 23
ATOM 30840 C CA . GLU A 1 54 ? 7.871 -6.441 -10.274 1.00 15.00 1163 GLU A CA 23
ATOM 30841 C C . GLU A 1 54 ? 7.966 -5.121 -9.508 1.00 15.00 1163 GLU A C 23
ATOM 30842 O O . GLU A 1 54 ? 8.624 -5.035 -8.487 1.00 15.00 1163 GLU A O 23
ATOM 30854 N N . GLU A 1 55 ? 7.308 -4.095 -9.993 1.00 15.00 1164 GLU A N 23
ATOM 30855 C CA . GLU A 1 55 ? 7.335 -2.780 -9.278 1.00 15.00 1164 GLU A CA 23
ATOM 30856 C C . GLU A 1 55 ? 6.720 -2.933 -7.885 1.00 15.00 1164 GLU A C 23
ATOM 30857 O O . GLU A 1 55 ? 7.215 -2.386 -6.917 1.00 15.00 1164 GLU A O 23
ATOM 30869 N N . ALA A 1 56 ? 5.646 -3.678 -7.780 1.00 15.00 1165 ALA A N 23
ATOM 30870 C CA . ALA A 1 56 ? 4.994 -3.877 -6.447 1.00 15.00 1165 ALA A CA 23
ATOM 30871 C C . ALA A 1 56 ? 5.959 -4.563 -5.474 1.00 15.00 1165 ALA A C 23
ATOM 30872 O O . ALA A 1 56 ? 6.094 -4.151 -4.338 1.00 15.00 1165 ALA A O 23
ATOM 30879 N N . ASN A 1 57 ? 6.633 -5.601 -5.911 1.00 15.00 1166 ASN A N 23
ATOM 30880 C CA . ASN A 1 57 ? 7.557 -6.339 -4.988 1.00 15.00 1166 ASN A CA 23
ATOM 30881 C C . ASN A 1 57 ? 8.657 -5.402 -4.487 1.00 15.00 1166 ASN A C 23
ATOM 30882 O O . ASN A 1 57 ? 9.001 -5.407 -3.319 1.00 15.00 1166 ASN A O 23
ATOM 30893 N N . LYS A 1 58 ? 9.203 -4.596 -5.362 1.00 15.00 1167 LYS A N 23
ATOM 30894 C CA . LYS A 1 58 ? 10.270 -3.633 -4.938 1.00 15.00 1167 LYS A CA 23
ATOM 30895 C C . LYS A 1 58 ? 9.710 -2.659 -3.901 1.00 15.00 1167 LYS A C 23
ATOM 30896 O O . LYS A 1 58 ? 10.357 -2.344 -2.916 1.00 15.00 1167 LYS A O 23
ATOM 30915 N N . ALA A 1 59 ? 8.507 -2.182 -4.115 1.00 15.00 1168 ALA A N 23
ATOM 30916 C CA . ALA A 1 59 ? 7.900 -1.209 -3.155 1.00 15.00 1168 ALA A CA 23
ATOM 30917 C C . ALA A 1 59 ? 7.760 -1.855 -1.776 1.00 15.00 1168 ALA A C 23
ATOM 30918 O O . ALA A 1 59 ? 8.012 -1.232 -0.765 1.00 15.00 1168 ALA A O 23
ATOM 30925 N N . GLN A 1 60 ? 7.362 -3.103 -1.734 1.00 15.00 1169 GLN A N 23
ATOM 30926 C CA . GLN A 1 60 ? 7.197 -3.799 -0.417 1.00 15.00 1169 GLN A CA 23
ATOM 30927 C C . GLN A 1 60 ? 8.546 -3.924 0.298 1.00 15.00 1169 GLN A C 23
ATOM 30928 O O . GLN A 1 60 ? 8.637 -3.726 1.496 1.00 15.00 1169 GLN A O 23
ATOM 30942 N N . MET A 1 61 ? 9.590 -4.251 -0.428 1.00 15.00 1170 MET A N 23
ATOM 30943 C CA . MET A 1 61 ? 10.929 -4.438 0.220 1.00 15.00 1170 MET A CA 23
ATOM 30944 C C . MET A 1 61 ? 11.386 -3.139 0.888 1.00 15.00 1170 MET A C 23
ATOM 30945 O O . MET A 1 61 ? 11.957 -3.155 1.963 1.00 15.00 1170 MET A O 23
ATOM 30959 N N . ALA A 1 62 ? 11.140 -2.018 0.256 1.00 15.00 1171 ALA A N 23
ATOM 30960 C CA . ALA A 1 62 ? 11.566 -0.707 0.844 1.00 15.00 1171 ALA A CA 23
ATOM 30961 C C . ALA A 1 62 ? 10.604 -0.260 1.955 1.00 15.00 1171 ALA A C 23
ATOM 30962 O O . ALA A 1 62 ? 11.027 0.190 3.005 1.00 15.00 1171 ALA A O 23
ATOM 30969 N N . LEU A 1 63 ? 9.320 -0.381 1.730 1.00 15.00 1172 LEU A N 23
ATOM 30970 C CA . LEU A 1 63 ? 8.321 0.223 2.672 1.00 15.00 1172 LEU A CA 23
ATOM 30971 C C . LEU A 1 63 ? 8.318 -0.499 4.025 1.00 15.00 1172 LEU A C 23
ATOM 30972 O O . LEU A 1 63 ? 8.146 0.120 5.058 1.00 15.00 1172 LEU A O 23
ATOM 30988 N N . ASN A 1 64 ? 8.506 -1.797 4.026 1.00 15.00 1173 ASN A N 23
ATOM 30989 C CA . ASN A 1 64 ? 8.335 -2.582 5.290 1.00 15.00 1173 ASN A CA 23
ATOM 30990 C C . ASN A 1 64 ? 9.535 -2.380 6.221 1.00 15.00 1173 ASN A C 23
ATOM 30991 O O . ASN A 1 64 ? 10.612 -2.012 5.793 1.00 15.00 1173 ASN A O 23
ATOM 31002 N N . ASN A 1 65 ? 9.352 -2.622 7.503 1.00 15.00 1174 ASN A N 23
ATOM 31003 C CA . ASN A 1 65 ? 10.492 -2.539 8.478 1.00 15.00 1174 ASN A CA 23
ATOM 31004 C C . ASN A 1 65 ? 11.138 -1.155 8.423 1.00 15.00 1174 ASN A C 23
ATOM 31005 O O . ASN A 1 65 ? 12.338 -1.017 8.574 1.00 15.00 1174 ASN A O 23
ATOM 31016 N N . CYS A 1 66 ? 10.347 -0.131 8.208 1.00 15.00 1175 CYS A N 23
ATOM 31017 C CA . CYS A 1 66 ? 10.920 1.239 8.036 1.00 15.00 1175 CYS A CA 23
ATOM 31018 C C . CYS A 1 66 ? 10.649 2.072 9.287 1.00 15.00 1175 CYS A C 23
ATOM 31019 O O . CYS A 1 66 ? 9.521 2.185 9.724 1.00 15.00 1175 CYS A O 23
ATOM 31027 N N . VAL A 1 67 ? 11.671 2.655 9.863 1.00 15.00 1176 VAL A N 23
ATOM 31028 C CA . VAL A 1 67 ? 11.481 3.416 11.138 1.00 15.00 1176 VAL A CA 23
ATOM 31029 C C . VAL A 1 67 ? 11.634 4.916 10.887 1.00 15.00 1176 VAL A C 23
ATOM 31030 O O . VAL A 1 67 ? 12.590 5.364 10.282 1.00 15.00 1176 VAL A O 23
ATOM 31043 N N . LEU A 1 68 ? 10.688 5.689 11.352 1.00 15.00 1177 LEU A N 23
ATOM 31044 C CA . LEU A 1 68 ? 10.823 7.173 11.309 1.00 15.00 1177 LEU A CA 23
ATOM 31045 C C . LEU A 1 68 ? 10.736 7.715 12.734 1.00 15.00 1177 LEU A C 23
ATOM 31046 O O . LEU A 1 68 ? 10.341 7.006 13.639 1.00 15.00 1177 LEU A O 23
ATOM 31062 N N . ALA A 1 69 ? 11.103 8.960 12.943 1.00 15.00 1178 ALA A N 23
ATOM 31063 C CA . ALA A 1 69 ? 11.138 9.533 14.335 1.00 15.00 1178 ALA A CA 23
ATOM 31064 C C . ALA A 1 69 ? 9.839 9.235 15.106 1.00 15.00 1178 ALA A C 23
ATOM 31065 O O . ALA A 1 69 ? 8.806 9.789 14.814 1.00 15.00 1178 ALA A O 23
ATOM 31072 N N . ASN A 1 70 ? 9.926 8.340 16.067 1.00 15.00 1179 ASN A N 23
ATOM 31073 C CA . ASN A 1 70 ? 8.818 8.050 17.051 1.00 15.00 1179 ASN A CA 23
ATOM 31074 C C . ASN A 1 70 ? 7.669 7.246 16.401 1.00 15.00 1179 ASN A C 23
ATOM 31075 O O . ASN A 1 70 ? 6.647 7.024 17.025 1.00 15.00 1179 ASN A O 23
ATOM 31086 N N . THR A 1 71 ? 7.820 6.811 15.162 1.00 15.00 1180 THR A N 23
ATOM 31087 C CA . THR A 1 71 ? 6.732 5.996 14.518 1.00 15.00 1180 THR A CA 23
ATOM 31088 C C . THR A 1 71 ? 7.337 4.859 13.683 1.00 15.00 1180 THR A C 23
ATOM 31089 O O . THR A 1 71 ? 8.451 4.959 13.206 1.00 15.00 1180 THR A O 23
ATOM 31100 N N . THR A 1 72 ? 6.607 3.786 13.507 1.00 15.00 1181 THR A N 23
ATOM 31101 C CA . THR A 1 72 ? 7.123 2.642 12.694 1.00 15.00 1181 THR A CA 23
ATOM 31102 C C . THR A 1 72 ? 6.173 2.353 11.529 1.00 15.00 1181 THR A C 23
ATOM 31103 O O . THR A 1 72 ? 4.969 2.317 11.699 1.00 15.00 1181 THR A O 23
ATOM 31114 N N . ILE A 1 73 ? 6.709 2.147 10.349 1.00 15.00 1182 ILE A N 23
ATOM 31115 C CA . ILE A 1 73 ? 5.840 1.848 9.168 1.00 15.00 1182 ILE A CA 23
ATOM 31116 C C . ILE A 1 73 ? 6.100 0.420 8.683 1.00 15.00 1182 ILE A C 23
ATOM 31117 O O . ILE A 1 73 ? 7.232 0.016 8.493 1.00 15.00 1182 ILE A O 23
ATOM 31133 N N . PHE A 1 74 ? 5.054 -0.340 8.484 1.00 15.00 1183 PHE A N 23
ATOM 31134 C CA . PHE A 1 74 ? 5.217 -1.751 8.023 1.00 15.00 1183 PHE A CA 23
ATOM 31135 C C . PHE A 1 74 ? 4.553 -1.939 6.658 1.00 15.00 1183 PHE A C 23
ATOM 31136 O O . PHE A 1 74 ? 3.623 -1.235 6.318 1.00 15.00 1183 PHE A O 23
ATOM 31153 N N . ALA A 1 75 ? 5.025 -2.881 5.877 1.00 15.00 1184 ALA A N 23
ATOM 31154 C CA . ALA A 1 75 ? 4.372 -3.167 4.562 1.00 15.00 1184 ALA A CA 23
ATOM 31155 C C . ALA A 1 75 ? 4.024 -4.653 4.456 1.00 15.00 1184 ALA A C 23
ATOM 31156 O O . ALA A 1 75 ? 4.827 -5.512 4.774 1.00 15.00 1184 ALA A O 23
ATOM 31163 N N . GLU A 1 76 ? 2.831 -4.955 4.012 1.00 15.00 1185 GLU A N 23
ATOM 31164 C CA . GLU A 1 76 ? 2.414 -6.386 3.862 1.00 15.00 1185 GLU A CA 23
ATOM 31165 C C . GLU A 1 76 ? 1.679 -6.584 2.532 1.00 15.00 1185 GLU A C 23
ATOM 31166 O O . GLU A 1 76 ? 1.276 -5.631 1.890 1.00 15.00 1185 GLU A O 23
ATOM 31178 N N . SER A 1 77 ? 1.506 -7.816 2.120 1.00 15.00 1186 SER A N 23
ATOM 31179 C CA . SER A 1 77 ? 0.773 -8.093 0.847 1.00 15.00 1186 SER A CA 23
ATOM 31180 C C . SER A 1 77 ? -0.538 -8.846 1.142 1.00 15.00 1186 SER A C 23
ATOM 31181 O O . SER A 1 77 ? -0.548 -10.060 1.165 1.00 15.00 1186 SER A O 23
ATOM 31189 N N . PRO A 1 78 ? -1.614 -8.108 1.359 1.00 15.00 1187 PRO A N 23
ATOM 31190 C CA . PRO A 1 78 ? -2.910 -8.758 1.687 1.00 15.00 1187 PRO A CA 23
ATOM 31191 C C . PRO A 1 78 ? -3.369 -9.651 0.531 1.00 15.00 1187 PRO A C 23
ATOM 31192 O O . PRO A 1 78 ? -3.032 -9.420 -0.616 1.00 15.00 1187 PRO A O 23
ATOM 31203 N N . SER A 1 79 ? -4.137 -10.670 0.831 1.00 15.00 1188 SER A N 23
ATOM 31204 C CA . SER A 1 79 ? -4.674 -11.560 -0.246 1.00 15.00 1188 SER A CA 23
ATOM 31205 C C . SER A 1 79 ? -5.698 -10.804 -1.090 1.00 15.00 1188 SER A C 23
ATOM 31206 O O . SER A 1 79 ? -6.280 -9.832 -0.646 1.00 15.00 1188 SER A O 23
ATOM 31214 N N . GLU A 1 80 ? -5.926 -11.246 -2.306 1.00 15.00 1189 GLU A N 23
ATOM 31215 C CA . GLU A 1 80 ? -6.930 -10.562 -3.185 1.00 15.00 1189 GLU A CA 23
ATOM 31216 C C . GLU A 1 80 ? -8.302 -10.575 -2.509 1.00 15.00 1189 GLU A C 23
ATOM 31217 O O . GLU A 1 80 ? -9.045 -9.611 -2.572 1.00 15.00 1189 GLU A O 23
ATOM 31229 N N . ASN A 1 81 ? -8.636 -11.663 -1.859 1.00 15.00 1190 ASN A N 23
ATOM 31230 C CA . ASN A 1 81 ? -9.872 -11.686 -1.024 1.00 15.00 1190 ASN A CA 23
ATOM 31231 C C . ASN A 1 81 ? -9.727 -10.701 0.139 1.00 15.00 1190 ASN A C 23
ATOM 31232 O O . ASN A 1 81 ? -10.673 -10.024 0.504 1.00 15.00 1190 ASN A O 23
ATOM 31243 N N . GLU A 1 82 ? -8.549 -10.610 0.723 1.00 15.00 1191 GLU A N 23
ATOM 31244 C CA . GLU A 1 82 ? -8.351 -9.640 1.846 1.00 15.00 1191 GLU A CA 23
ATOM 31245 C C . GLU A 1 82 ? -8.450 -8.207 1.318 1.00 15.00 1191 GLU A C 23
ATOM 31246 O O . GLU A 1 82 ? -8.947 -7.323 1.990 1.00 15.00 1191 GLU A O 23
ATOM 31258 N N . VAL A 1 83 ? -7.985 -7.975 0.113 1.00 15.00 1192 VAL A N 23
ATOM 31259 C CA . VAL A 1 83 ? -8.078 -6.602 -0.479 1.00 15.00 1192 VAL A CA 23
ATOM 31260 C C . VAL A 1 83 ? -9.551 -6.206 -0.625 1.00 15.00 1192 VAL A C 23
ATOM 31261 O O . VAL A 1 83 ? -9.936 -5.094 -0.310 1.00 15.00 1192 VAL A O 23
ATOM 31274 N N . GLN A 1 84 ? -10.374 -7.112 -1.097 1.00 15.00 1193 GLN A N 23
ATOM 31275 C CA . GLN A 1 84 ? -11.835 -6.807 -1.229 1.00 15.00 1193 GLN A CA 23
ATOM 31276 C C . GLN A 1 84 ? -12.430 -6.485 0.145 1.00 15.00 1193 GLN A C 23
ATOM 31277 O O . GLN A 1 84 ? -13.243 -5.588 0.283 1.00 15.00 1193 GLN A O 23
ATOM 31291 N N . SER A 1 85 ? -12.027 -7.210 1.159 1.00 15.00 1194 SER A N 23
ATOM 31292 C CA . SER A 1 85 ? -12.560 -6.949 2.537 1.00 15.00 1194 SER A CA 23
ATOM 31293 C C . SER A 1 85 ? -12.224 -5.521 2.973 1.00 15.00 1194 SER A C 23
ATOM 31294 O O . SER A 1 85 ? -13.031 -4.847 3.587 1.00 15.00 1194 SER A O 23
ATOM 31302 N N . ILE A 1 86 ? -11.038 -5.061 2.660 1.00 15.00 1195 ILE A N 23
ATOM 31303 C CA . ILE A 1 86 ? -10.654 -3.656 3.014 1.00 15.00 1195 ILE A CA 23
ATOM 31304 C C . ILE A 1 86 ? -11.566 -2.667 2.278 1.00 15.00 1195 ILE A C 23
ATOM 31305 O O . ILE A 1 86 ? -12.064 -1.720 2.858 1.00 15.00 1195 ILE A O 23
ATOM 31321 N N . MET A 1 87 ? -11.782 -2.886 1.004 1.00 15.00 1196 MET A N 23
ATOM 31322 C CA . MET A 1 87 ? -12.659 -1.961 0.211 1.00 15.00 1196 MET A CA 23
ATOM 31323 C C . MET A 1 87 ? -14.063 -1.911 0.821 1.00 15.00 1196 MET A C 23
ATOM 31324 O O . MET A 1 87 ? -14.718 -0.886 0.811 1.00 15.00 1196 MET A O 23
ATOM 31338 N N . GLN A 1 88 ? -14.520 -3.019 1.349 1.00 15.00 1197 GLN A N 23
ATOM 31339 C CA . GLN A 1 88 ? -15.872 -3.055 1.986 1.00 15.00 1197 GLN A CA 23
ATOM 31340 C C . GLN A 1 88 ? -15.758 -2.782 3.489 1.00 15.00 1197 GLN A C 23
ATOM 31341 O O . GLN A 1 88 ? -14.998 -3.426 4.188 1.00 15.00 1197 GLN A O 23
ATOM 31355 N N . HIS A 1 89 ? -16.510 -1.831 3.985 1.00 15.00 1198 HIS A N 23
ATOM 31356 C CA . HIS A 1 89 ? -16.477 -1.517 5.445 1.00 15.00 1198 HIS A CA 23
ATOM 31357 C C . HIS A 1 89 ? -17.895 -1.264 5.964 1.00 15.00 1198 HIS A C 23
ATOM 31358 O O . HIS A 1 89 ? -18.028 -0.544 6.941 1.00 15.00 1198 HIS A O 23
ATOM 31373 N N . GLY A 1 1 ? -12.896 -22.314 -18.010 1.00 15.00 1110 GLY A N 24
ATOM 31374 C CA . GLY A 1 1 ? -13.162 -21.540 -19.255 1.00 15.00 1110 GLY A CA 24
ATOM 31375 C C . GLY A 1 1 ? -12.139 -20.411 -19.386 1.00 15.00 1110 GLY A C 24
ATOM 31376 O O . GLY A 1 1 ? -11.327 -20.402 -20.292 1.00 15.00 1110 GLY A O 24
ATOM 31382 N N . ALA A 1 2 ? -12.176 -19.460 -18.484 1.00 15.00 1111 ALA A N 24
ATOM 31383 C CA . ALA A 1 2 ? -11.212 -18.319 -18.544 1.00 15.00 1111 ALA A CA 24
ATOM 31384 C C . ALA A 1 2 ? -10.132 -18.481 -17.470 1.00 15.00 1111 ALA A C 24
ATOM 31385 O O . ALA A 1 2 ? -10.374 -19.040 -16.416 1.00 15.00 1111 ALA A O 24
ATOM 31392 N N . MET A 1 3 ? -8.944 -17.994 -17.735 1.00 15.00 1112 MET A N 24
ATOM 31393 C CA . MET A 1 3 ? -7.836 -18.109 -16.738 1.00 15.00 1112 MET A CA 24
ATOM 31394 C C . MET A 1 3 ? -7.787 -16.856 -15.859 1.00 15.00 1112 MET A C 24
ATOM 31395 O O . MET A 1 3 ? -8.097 -15.765 -16.302 1.00 15.00 1112 MET A O 24
ATOM 31409 N N . ALA A 1 4 ? -7.398 -17.011 -14.616 1.00 15.00 1113 ALA A N 24
ATOM 31410 C CA . ALA A 1 4 ? -7.341 -15.842 -13.687 1.00 15.00 1113 ALA A CA 24
ATOM 31411 C C . ALA A 1 4 ? -5.902 -15.335 -13.561 1.00 15.00 1113 ALA A C 24
ATOM 31412 O O . ALA A 1 4 ? -4.960 -16.105 -13.607 1.00 15.00 1113 ALA A O 24
ATOM 31419 N N . TRP A 1 5 ? -5.732 -14.046 -13.403 1.00 15.00 1114 TRP A N 24
ATOM 31420 C CA . TRP A 1 5 ? -4.360 -13.472 -13.258 1.00 15.00 1114 TRP A CA 24
ATOM 31421 C C . TRP A 1 5 ? -4.269 -12.641 -11.976 1.00 15.00 1114 TRP A C 24
ATOM 31422 O O . TRP A 1 5 ? -5.245 -12.062 -11.533 1.00 15.00 1114 TRP A O 24
ATOM 31443 N N . GLY A 1 6 ? -3.102 -12.580 -11.381 1.00 15.00 1115 GLY A N 24
ATOM 31444 C CA . GLY A 1 6 ? -2.936 -11.804 -10.116 1.00 15.00 1115 GLY A CA 24
ATOM 31445 C C . GLY A 1 6 ? -2.527 -10.368 -10.442 1.00 15.00 1115 GLY A C 24
ATOM 31446 O O . GLY A 1 6 ? -2.001 -10.088 -11.505 1.00 15.00 1115 GLY A O 24
ATOM 31450 N N . SER A 1 7 ? -2.767 -9.456 -9.532 1.00 15.00 1116 SER A N 24
ATOM 31451 C CA . SER A 1 7 ? -2.358 -8.036 -9.749 1.00 15.00 1116 SER A CA 24
ATOM 31452 C C . SER A 1 7 ? -1.479 -7.560 -8.590 1.00 15.00 1116 SER A C 24
ATOM 31453 O O . SER A 1 7 ? -1.618 -8.021 -7.471 1.00 15.00 1116 SER A O 24
ATOM 31461 N N . SER A 1 8 ? -0.578 -6.644 -8.849 1.00 15.00 1117 SER A N 24
ATOM 31462 C CA . SER A 1 8 ? 0.314 -6.131 -7.760 1.00 15.00 1117 SER A CA 24
ATOM 31463 C C . SER A 1 8 ? -0.498 -5.314 -6.752 1.00 15.00 1117 SER A C 24
ATOM 31464 O O . SER A 1 8 ? -1.147 -4.346 -7.104 1.00 15.00 1117 SER A O 24
ATOM 31472 N N . TRP A 1 9 ? -0.465 -5.703 -5.502 1.00 15.00 1118 TRP A N 24
ATOM 31473 C CA . TRP A 1 9 ? -1.119 -4.890 -4.433 1.00 15.00 1118 TRP A CA 24
ATOM 31474 C C . TRP A 1 9 ? -0.149 -4.668 -3.271 1.00 15.00 1118 TRP A C 24
ATOM 31475 O O . TRP A 1 9 ? 0.513 -5.588 -2.826 1.00 15.00 1118 TRP A O 24
ATOM 31496 N N . LEU A 1 10 ? -0.060 -3.456 -2.779 1.00 15.00 1119 LEU A N 24
ATOM 31497 C CA . LEU A 1 10 ? 0.773 -3.194 -1.567 1.00 15.00 1119 LEU A CA 24
ATOM 31498 C C . LEU A 1 10 ? -0.073 -2.528 -0.484 1.00 15.00 1119 LEU A C 24
ATOM 31499 O O . LEU A 1 10 ? -0.781 -1.574 -0.742 1.00 15.00 1119 LEU A O 24
ATOM 31515 N N . LEU A 1 11 ? -0.001 -3.028 0.724 1.00 15.00 1120 LEU A N 24
ATOM 31516 C CA . LEU A 1 11 ? -0.716 -2.371 1.856 1.00 15.00 1120 LEU A CA 24
ATOM 31517 C C . LEU A 1 11 ? 0.292 -1.910 2.908 1.00 15.00 1120 LEU A C 24
ATOM 31518 O O . LEU A 1 11 ? 1.044 -2.701 3.442 1.00 15.00 1120 LEU A O 24
ATOM 31534 N N . LEU A 1 12 ? 0.309 -0.636 3.203 1.00 15.00 1121 LEU A N 24
ATOM 31535 C CA . LEU A 1 12 ? 1.203 -0.120 4.284 1.00 15.00 1121 LEU A CA 24
ATOM 31536 C C . LEU A 1 12 ? 0.380 0.099 5.553 1.00 15.00 1121 LEU A C 24
ATOM 31537 O O . LEU A 1 12 ? -0.738 0.573 5.494 1.00 15.00 1121 LEU A O 24
ATOM 31553 N N . LYS A 1 13 ? 0.922 -0.243 6.693 1.00 15.00 1122 LYS A N 24
ATOM 31554 C CA . LYS A 1 13 ? 0.096 -0.270 7.936 1.00 15.00 1122 LYS A CA 24
ATOM 31555 C C . LYS A 1 13 ? 0.836 0.360 9.118 1.00 15.00 1122 LYS A C 24
ATOM 31556 O O . LYS A 1 13 ? 2.007 0.686 9.041 1.00 15.00 1122 LYS A O 24
ATOM 31575 N N . ASN A 1 14 ? 0.136 0.527 10.221 1.00 15.00 1123 ASN A N 24
ATOM 31576 C CA . ASN A 1 14 ? 0.706 1.164 11.466 1.00 15.00 1123 ASN A CA 24
ATOM 31577 C C . ASN A 1 14 ? 0.889 2.658 11.230 1.00 15.00 1123 ASN A C 24
ATOM 31578 O O . ASN A 1 14 ? 1.922 3.233 11.519 1.00 15.00 1123 ASN A O 24
ATOM 31589 N N . LEU A 1 15 ? -0.125 3.282 10.702 1.00 15.00 1124 LEU A N 24
ATOM 31590 C CA . LEU A 1 15 ? -0.166 4.769 10.636 1.00 15.00 1124 LEU A CA 24
ATOM 31591 C C . LEU A 1 15 ? -1.046 5.302 11.770 1.00 15.00 1124 LEU A C 24
ATOM 31592 O O . LEU A 1 15 ? -2.099 4.756 12.048 1.00 15.00 1124 LEU A O 24
ATOM 31608 N N . THR A 1 16 ? -0.626 6.357 12.421 1.00 15.00 1125 THR A N 24
ATOM 31609 C CA . THR A 1 16 ? -1.397 6.871 13.597 1.00 15.00 1125 THR A CA 24
ATOM 31610 C C . THR A 1 16 ? -2.684 7.557 13.128 1.00 15.00 1125 THR A C 24
ATOM 31611 O O . THR A 1 16 ? -2.759 8.069 12.027 1.00 15.00 1125 THR A O 24
ATOM 31622 N N . ALA A 1 17 ? -3.692 7.575 13.965 1.00 15.00 1126 ALA A N 24
ATOM 31623 C CA . ALA A 1 17 ? -4.951 8.317 13.622 1.00 15.00 1126 ALA A CA 24
ATOM 31624 C C . ALA A 1 17 ? -4.650 9.803 13.367 1.00 15.00 1126 ALA A C 24
ATOM 31625 O O . ALA A 1 17 ? -5.427 10.497 12.739 1.00 15.00 1126 ALA A O 24
ATOM 31632 N N . GLN A 1 18 ? -3.529 10.291 13.850 1.00 15.00 1127 GLN A N 24
ATOM 31633 C CA . GLN A 1 18 ? -3.172 11.728 13.644 1.00 15.00 1127 GLN A CA 24
ATOM 31634 C C . GLN A 1 18 ? -2.465 11.949 12.296 1.00 15.00 1127 GLN A C 24
ATOM 31635 O O . GLN A 1 18 ? -1.865 12.989 12.086 1.00 15.00 1127 GLN A O 24
ATOM 31649 N N . ILE A 1 19 ? -2.523 10.997 11.383 1.00 15.00 1128 ILE A N 24
ATOM 31650 C CA . ILE A 1 19 ? -1.877 11.210 10.046 1.00 15.00 1128 ILE A CA 24
ATOM 31651 C C . ILE A 1 19 ? -2.776 12.122 9.193 1.00 15.00 1128 ILE A C 24
ATOM 31652 O O . ILE A 1 19 ? -3.931 11.831 8.956 1.00 15.00 1128 ILE A O 24
ATOM 31668 N N . ASP A 1 20 ? -2.242 13.218 8.735 1.00 15.00 1129 ASP A N 24
ATOM 31669 C CA . ASP A 1 20 ? -2.675 13.783 7.432 1.00 15.00 1129 ASP A CA 24
ATOM 31670 C C . ASP A 1 20 ? -1.771 13.202 6.350 1.00 15.00 1129 ASP A C 24
ATOM 31671 O O . ASP A 1 20 ? -0.559 13.268 6.477 1.00 15.00 1129 ASP A O 24
ATOM 31680 N N . GLY A 1 21 ? -2.320 12.638 5.296 1.00 15.00 1130 GLY A N 24
ATOM 31681 C CA . GLY A 1 21 ? -1.436 12.001 4.271 1.00 15.00 1130 GLY A CA 24
ATOM 31682 C C . GLY A 1 21 ? -1.623 12.675 2.907 1.00 15.00 1130 GLY A C 24
ATOM 31683 O O . GLY A 1 21 ? -2.136 12.068 1.989 1.00 15.00 1130 GLY A O 24
ATOM 31687 N N . PRO A 1 22 ? -1.182 13.912 2.807 1.00 15.00 1131 PRO A N 24
ATOM 31688 C CA . PRO A 1 22 ? -0.866 14.487 1.486 1.00 15.00 1131 PRO A CA 24
ATOM 31689 C C . PRO A 1 22 ? 0.552 14.074 1.094 1.00 15.00 1131 PRO A C 24
ATOM 31690 O O . PRO A 1 22 ? 0.794 13.626 -0.009 1.00 15.00 1131 PRO A O 24
ATOM 31701 N N . THR A 1 23 ? 1.490 14.224 1.999 1.00 15.00 1132 THR A N 24
ATOM 31702 C CA . THR A 1 23 ? 2.858 13.665 1.771 1.00 15.00 1132 THR A CA 24
ATOM 31703 C C . THR A 1 23 ? 2.777 12.144 1.624 1.00 15.00 1132 THR A C 24
ATOM 31704 O O . THR A 1 23 ? 3.483 11.554 0.830 1.00 15.00 1132 THR A O 24
ATOM 31715 N N . LEU A 1 24 ? 1.917 11.507 2.386 1.00 15.00 1133 LEU A N 24
ATOM 31716 C CA . LEU A 1 24 ? 1.762 10.023 2.266 1.00 15.00 1133 LEU A CA 24
ATOM 31717 C C . LEU A 1 24 ? 1.228 9.677 0.870 1.00 15.00 1133 LEU A C 24
ATOM 31718 O O . LEU A 1 24 ? 1.753 8.812 0.191 1.00 15.00 1133 LEU A O 24
ATOM 31734 N N . ARG A 1 25 ? 0.190 10.353 0.439 1.00 15.00 1134 ARG A N 24
ATOM 31735 C CA . ARG A 1 25 ? -0.357 10.106 -0.936 1.00 15.00 1134 ARG A CA 24
ATOM 31736 C C . ARG A 1 25 ? 0.708 10.385 -2.006 1.00 15.00 1134 ARG A C 24
ATOM 31737 O O . ARG A 1 25 ? 0.876 9.614 -2.935 1.00 15.00 1134 ARG A O 24
ATOM 31758 N N . THR A 1 26 ? 1.427 11.475 -1.880 1.00 15.00 1135 THR A N 24
ATOM 31759 C CA . THR A 1 26 ? 2.470 11.812 -2.901 1.00 15.00 1135 THR A CA 24
ATOM 31760 C C . THR A 1 26 ? 3.546 10.726 -2.927 1.00 15.00 1135 THR A C 24
ATOM 31761 O O . THR A 1 26 ? 4.051 10.370 -3.974 1.00 15.00 1135 THR A O 24
ATOM 31772 N N . LEU A 1 27 ? 3.897 10.197 -1.780 1.00 15.00 1136 LEU A N 24
ATOM 31773 C CA . LEU A 1 27 ? 4.906 9.089 -1.732 1.00 15.00 1136 LEU A CA 24
ATOM 31774 C C . LEU A 1 27 ? 4.429 7.895 -2.568 1.00 15.00 1136 LEU A C 24
ATOM 31775 O O . LEU A 1 27 ? 5.200 7.292 -3.291 1.00 15.00 1136 LEU A O 24
ATOM 31791 N N . CYS A 1 28 ? 3.165 7.554 -2.474 1.00 15.00 1137 CYS A N 24
ATOM 31792 C CA . CYS A 1 28 ? 2.643 6.387 -3.257 1.00 15.00 1137 CYS A CA 24
ATOM 31793 C C . CYS A 1 28 ? 2.767 6.660 -4.757 1.00 15.00 1137 CYS A C 24
ATOM 31794 O O . CYS A 1 28 ? 3.192 5.806 -5.514 1.00 15.00 1137 CYS A O 24
ATOM 31802 N N . MET A 1 29 ? 2.397 7.841 -5.189 1.00 15.00 1138 MET A N 24
ATOM 31803 C CA . MET A 1 29 ? 2.531 8.189 -6.640 1.00 15.00 1138 MET A CA 24
ATOM 31804 C C . MET A 1 29 ? 4.003 8.141 -7.063 1.00 15.00 1138 MET A C 24
ATOM 31805 O O . MET A 1 29 ? 4.327 7.729 -8.161 1.00 15.00 1138 MET A O 24
ATOM 31819 N N . GLN A 1 30 ? 4.893 8.560 -6.196 1.00 15.00 1139 GLN A N 24
ATOM 31820 C CA . GLN A 1 30 ? 6.352 8.544 -6.537 1.00 15.00 1139 GLN A CA 24
ATOM 31821 C C . GLN A 1 30 ? 6.838 7.107 -6.750 1.00 15.00 1139 GLN A C 24
ATOM 31822 O O . GLN A 1 30 ? 7.586 6.831 -7.671 1.00 15.00 1139 GLN A O 24
ATOM 31836 N N . HIS A 1 31 ? 6.419 6.193 -5.906 1.00 15.00 1140 HIS A N 24
ATOM 31837 C CA . HIS A 1 31 ? 6.906 4.780 -6.021 1.00 15.00 1140 HIS A CA 24
ATOM 31838 C C . HIS A 1 31 ? 6.413 4.140 -7.323 1.00 15.00 1140 HIS A C 24
ATOM 31839 O O . HIS A 1 31 ? 7.152 3.445 -7.996 1.00 15.00 1140 HIS A O 24
ATOM 31853 N N . GLY A 1 32 ? 5.171 4.371 -7.679 1.00 15.00 1141 GLY A N 24
ATOM 31854 C CA . GLY A 1 32 ? 4.610 3.739 -8.913 1.00 15.00 1141 GLY A CA 24
ATOM 31855 C C . GLY A 1 32 ? 3.631 4.707 -9.597 1.00 15.00 1141 GLY A C 24
ATOM 31856 O O . GLY A 1 32 ? 3.206 5.670 -8.989 1.00 15.00 1141 GLY A O 24
ATOM 31860 N N . PRO A 1 33 ? 3.292 4.433 -10.848 1.00 15.00 1142 PRO A N 24
ATOM 31861 C CA . PRO A 1 33 ? 2.328 5.305 -11.576 1.00 15.00 1142 PRO A CA 24
ATOM 31862 C C . PRO A 1 33 ? 0.996 5.384 -10.820 1.00 15.00 1142 PRO A C 24
ATOM 31863 O O . PRO A 1 33 ? 0.677 4.521 -10.022 1.00 15.00 1142 PRO A O 24
ATOM 31874 N N . LEU A 1 34 ? 0.221 6.411 -11.070 1.00 15.00 1143 LEU A N 24
ATOM 31875 C CA . LEU A 1 34 ? -1.057 6.595 -10.318 1.00 15.00 1143 LEU A CA 24
ATOM 31876 C C . LEU A 1 34 ? -2.165 5.735 -10.932 1.00 15.00 1143 LEU A C 24
ATOM 31877 O O . LEU A 1 34 ? -2.457 5.829 -12.109 1.00 15.00 1143 LEU A O 24
ATOM 31893 N N . VAL A 1 35 ? -2.780 4.899 -10.133 1.00 15.00 1144 VAL A N 24
ATOM 31894 C CA . VAL A 1 35 ? -3.933 4.084 -10.623 1.00 15.00 1144 VAL A CA 24
ATOM 31895 C C . VAL A 1 35 ? -5.099 4.213 -9.639 1.00 15.00 1144 VAL A C 24
ATOM 31896 O O . VAL A 1 35 ? -6.152 4.725 -9.976 1.00 15.00 1144 VAL A O 24
ATOM 31909 N N . SER A 1 36 ? -4.914 3.750 -8.427 1.00 15.00 1145 SER A N 24
ATOM 31910 C CA . SER A 1 36 ? -5.954 3.948 -7.373 1.00 15.00 1145 SER A CA 24
ATOM 31911 C C . SER A 1 36 ? -5.324 3.807 -5.984 1.00 15.00 1145 SER A C 24
ATOM 31912 O O . SER A 1 36 ? -4.938 2.726 -5.579 1.00 15.00 1145 SER A O 24
ATOM 31920 N N . PHE A 1 37 ? -5.217 4.896 -5.259 1.00 15.00 1146 PHE A N 24
ATOM 31921 C CA . PHE A 1 37 ? -4.675 4.828 -3.867 1.00 15.00 1146 PHE A CA 24
ATOM 31922 C C . PHE A 1 37 ? -5.706 5.366 -2.870 1.00 15.00 1146 PHE A C 24
ATOM 31923 O O . PHE A 1 37 ? -6.329 6.386 -3.100 1.00 15.00 1146 PHE A O 24
ATOM 31940 N N . HIS A 1 38 ? -5.888 4.684 -1.766 1.00 15.00 1147 HIS A N 24
ATOM 31941 C CA . HIS A 1 38 ? -6.759 5.220 -0.676 1.00 15.00 1147 HIS A CA 24
ATOM 31942 C C . HIS A 1 38 ? -6.008 5.170 0.666 1.00 15.00 1147 HIS A C 24
ATOM 31943 O O . HIS A 1 38 ? -5.877 4.112 1.249 1.00 15.00 1147 HIS A O 24
ATOM 31957 N N . PRO A 1 39 ? -5.529 6.313 1.127 1.00 15.00 1148 PRO A N 24
ATOM 31958 C CA . PRO A 1 39 ? -4.863 6.371 2.444 1.00 15.00 1148 PRO A CA 24
ATOM 31959 C C . PRO A 1 39 ? -5.879 6.683 3.548 1.00 15.00 1148 PRO A C 24
ATOM 31960 O O . PRO A 1 39 ? -6.585 7.672 3.482 1.00 15.00 1148 PRO A O 24
ATOM 31971 N N . TYR A 1 40 ? -5.956 5.848 4.559 1.00 15.00 1149 TYR A N 24
ATOM 31972 C CA . TYR A 1 40 ? -6.819 6.168 5.736 1.00 15.00 1149 TYR A CA 24
ATOM 31973 C C . TYR A 1 40 ? -5.950 6.497 6.953 1.00 15.00 1149 TYR A C 24
ATOM 31974 O O . TYR A 1 40 ? -5.090 5.724 7.335 1.00 15.00 1149 TYR A O 24
ATOM 31992 N N . LEU A 1 41 ? -6.167 7.639 7.563 1.00 15.00 1150 LEU A N 24
ATOM 31993 C CA . LEU A 1 41 ? -5.481 7.948 8.857 1.00 15.00 1150 LEU A CA 24
ATOM 31994 C C . LEU A 1 41 ? -6.137 7.203 10.027 1.00 15.00 1150 LEU A C 24
ATOM 31995 O O . LEU A 1 41 ? -5.458 6.662 10.879 1.00 15.00 1150 LEU A O 24
ATOM 32011 N N . ASN A 1 42 ? -7.448 7.168 10.072 1.00 15.00 1151 ASN A N 24
ATOM 32012 C CA . ASN A 1 42 ? -8.149 6.697 11.312 1.00 15.00 1151 ASN A CA 24
ATOM 32013 C C . ASN A 1 42 ? -7.840 5.223 11.576 1.00 15.00 1151 ASN A C 24
ATOM 32014 O O . ASN A 1 42 ? -7.431 4.851 12.660 1.00 15.00 1151 ASN A O 24
ATOM 32025 N N . GLN A 1 43 ? -8.035 4.387 10.588 1.00 15.00 1152 GLN A N 24
ATOM 32026 C CA . GLN A 1 43 ? -7.721 2.933 10.753 1.00 15.00 1152 GLN A CA 24
ATOM 32027 C C . GLN A 1 43 ? -6.203 2.711 10.832 1.00 15.00 1152 GLN A C 24
ATOM 32028 O O . GLN A 1 43 ? -5.748 1.692 11.322 1.00 15.00 1152 GLN A O 24
ATOM 32042 N N . GLY A 1 44 ? -5.418 3.653 10.356 1.00 15.00 1153 GLY A N 24
ATOM 32043 C CA . GLY A 1 44 ? -3.934 3.488 10.382 1.00 15.00 1153 GLY A CA 24
ATOM 32044 C C . GLY A 1 44 ? -3.506 2.545 9.256 1.00 15.00 1153 GLY A C 24
ATOM 32045 O O . GLY A 1 44 ? -2.532 1.820 9.382 1.00 15.00 1153 GLY A O 24
ATOM 32049 N N . ILE A 1 45 ? -4.230 2.551 8.164 1.00 15.00 1154 ILE A N 24
ATOM 32050 C CA . ILE A 1 45 ? -3.854 1.700 6.994 1.00 15.00 1154 ILE A CA 24
ATOM 32051 C C . ILE A 1 45 ? -3.910 2.515 5.698 1.00 15.00 1154 ILE A C 24
ATOM 32052 O O . ILE A 1 45 ? -4.669 3.456 5.580 1.00 15.00 1154 ILE A O 24
ATOM 32068 N N . ALA A 1 46 ? -3.108 2.157 4.728 1.00 15.00 1155 ALA A N 24
ATOM 32069 C CA . ALA A 1 46 ? -3.225 2.780 3.374 1.00 15.00 1155 ALA A CA 24
ATOM 32070 C C . ALA A 1 46 ? -3.016 1.720 2.289 1.00 15.00 1155 ALA A C 24
ATOM 32071 O O . ALA A 1 46 ? -2.025 1.015 2.286 1.00 15.00 1155 ALA A O 24
ATOM 32078 N N . LEU A 1 47 ? -3.944 1.606 1.370 1.00 15.00 1156 LEU A N 24
ATOM 32079 C CA . LEU A 1 47 ? -3.841 0.552 0.311 1.00 15.00 1156 LEU A CA 24
ATOM 32080 C C . LEU A 1 47 ? -3.602 1.198 -1.057 1.00 15.00 1156 LEU A C 24
ATOM 32081 O O . LEU A 1 47 ? -4.269 2.144 -1.424 1.00 15.00 1156 LEU A O 24
ATOM 32097 N N . CYS A 1 48 ? -2.654 0.690 -1.810 1.00 15.00 1157 CYS A N 24
ATOM 32098 C CA . CYS A 1 48 ? -2.354 1.281 -3.153 1.00 15.00 1157 CYS A CA 24
ATOM 32099 C C . CYS A 1 48 ? -2.131 0.170 -4.190 1.00 15.00 1157 CYS A C 24
ATOM 32100 O O . CYS A 1 48 ? -1.448 -0.804 -3.927 1.00 15.00 1157 CYS A O 24
ATOM 32108 N N . LYS A 1 49 ? -2.705 0.313 -5.363 1.00 15.00 1158 LYS A N 24
ATOM 32109 C CA . LYS A 1 49 ? -2.527 -0.728 -6.426 1.00 15.00 1158 LYS A CA 24
ATOM 32110 C C . LYS A 1 49 ? -1.364 -0.359 -7.355 1.00 15.00 1158 LYS A C 24
ATOM 32111 O O . LYS A 1 49 ? -1.270 0.757 -7.830 1.00 15.00 1158 LYS A O 24
ATOM 32130 N N . TYR A 1 50 ? -0.482 -1.294 -7.615 1.00 15.00 1159 TYR A N 24
ATOM 32131 C CA . TYR A 1 50 ? 0.680 -1.016 -8.518 1.00 15.00 1159 TYR A CA 24
ATOM 32132 C C . TYR A 1 50 ? 0.418 -1.588 -9.915 1.00 15.00 1159 TYR A C 24
ATOM 32133 O O . TYR A 1 50 ? -0.440 -2.431 -10.098 1.00 15.00 1159 TYR A O 24
ATOM 32151 N N . THR A 1 51 ? 1.154 -1.128 -10.898 1.00 15.00 1160 THR A N 24
ATOM 32152 C CA . THR A 1 51 ? 0.900 -1.568 -12.307 1.00 15.00 1160 THR A CA 24
ATOM 32153 C C . THR A 1 51 ? 1.478 -2.965 -12.565 1.00 15.00 1160 THR A C 24
ATOM 32154 O O . THR A 1 51 ? 0.870 -3.775 -13.243 1.00 15.00 1160 THR A O 24
ATOM 32165 N N . THR A 1 52 ? 2.643 -3.257 -12.031 1.00 15.00 1161 THR A N 24
ATOM 32166 C CA . THR A 1 52 ? 3.327 -4.547 -12.372 1.00 15.00 1161 THR A CA 24
ATOM 32167 C C . THR A 1 52 ? 3.701 -5.325 -11.106 1.00 15.00 1161 THR A C 24
ATOM 32168 O O . THR A 1 52 ? 3.936 -4.753 -10.057 1.00 15.00 1161 THR A O 24
ATOM 32179 N N . ARG A 1 53 ? 3.761 -6.631 -11.207 1.00 15.00 1162 ARG A N 24
ATOM 32180 C CA . ARG A 1 53 ? 4.113 -7.472 -10.017 1.00 15.00 1162 ARG A CA 24
ATOM 32181 C C . ARG A 1 53 ? 5.497 -7.095 -9.481 1.00 15.00 1162 ARG A C 24
ATOM 32182 O O . ARG A 1 53 ? 5.695 -6.971 -8.286 1.00 15.00 1162 ARG A O 24
ATOM 32203 N N . GLU A 1 54 ? 6.454 -6.906 -10.359 1.00 15.00 1163 GLU A N 24
ATOM 32204 C CA . GLU A 1 54 ? 7.853 -6.639 -9.900 1.00 15.00 1163 GLU A CA 24
ATOM 32205 C C . GLU A 1 54 ? 7.930 -5.284 -9.196 1.00 15.00 1163 GLU A C 24
ATOM 32206 O O . GLU A 1 54 ? 8.598 -5.139 -8.187 1.00 15.00 1163 GLU A O 24
ATOM 32218 N N . GLU A 1 55 ? 7.246 -4.293 -9.718 1.00 15.00 1164 GLU A N 24
ATOM 32219 C CA . GLU A 1 55 ? 7.265 -2.943 -9.070 1.00 15.00 1164 GLU A CA 24
ATOM 32220 C C . GLU A 1 55 ? 6.694 -3.035 -7.654 1.00 15.00 1164 GLU A C 24
ATOM 32221 O O . GLU A 1 55 ? 7.220 -2.450 -6.724 1.00 15.00 1164 GLU A O 24
ATOM 32233 N N . ALA A 1 56 ? 5.621 -3.771 -7.485 1.00 15.00 1165 ALA A N 24
ATOM 32234 C CA . ALA A 1 56 ? 5.006 -3.905 -6.127 1.00 15.00 1165 ALA A CA 24
ATOM 32235 C C . ALA A 1 56 ? 5.985 -4.572 -5.157 1.00 15.00 1165 ALA A C 24
ATOM 32236 O O . ALA A 1 56 ? 6.159 -4.121 -4.041 1.00 15.00 1165 ALA A O 24
ATOM 32243 N N . ASN A 1 57 ? 6.629 -5.638 -5.572 1.00 15.00 1166 ASN A N 24
ATOM 32244 C CA . ASN A 1 57 ? 7.545 -6.374 -4.640 1.00 15.00 1166 ASN A CA 24
ATOM 32245 C C . ASN A 1 57 ? 8.667 -5.450 -4.168 1.00 15.00 1166 ASN A C 24
ATOM 32246 O O . ASN A 1 57 ? 9.019 -5.434 -3.002 1.00 15.00 1166 ASN A O 24
ATOM 32257 N N . LYS A 1 58 ? 9.226 -4.678 -5.065 1.00 15.00 1167 LYS A N 24
ATOM 32258 C CA . LYS A 1 58 ? 10.317 -3.731 -4.669 1.00 15.00 1167 LYS A CA 24
ATOM 32259 C C . LYS A 1 58 ? 9.782 -2.713 -3.663 1.00 15.00 1167 LYS A C 24
ATOM 32260 O O . LYS A 1 58 ? 10.434 -2.395 -2.682 1.00 15.00 1167 LYS A O 24
ATOM 32279 N N . ALA A 1 59 ? 8.596 -2.203 -3.897 1.00 15.00 1168 ALA A N 24
ATOM 32280 C CA . ALA A 1 59 ? 8.017 -1.187 -2.961 1.00 15.00 1168 ALA A CA 24
ATOM 32281 C C . ALA A 1 59 ? 7.850 -1.799 -1.568 1.00 15.00 1168 ALA A C 24
ATOM 32282 O O . ALA A 1 59 ? 8.112 -1.158 -0.569 1.00 15.00 1168 ALA A O 24
ATOM 32289 N N . GLN A 1 60 ? 7.420 -3.035 -1.502 1.00 15.00 1169 GLN A N 24
ATOM 32290 C CA . GLN A 1 60 ? 7.210 -3.691 -0.172 1.00 15.00 1169 GLN A CA 24
ATOM 32291 C C . GLN A 1 60 ? 8.542 -3.856 0.565 1.00 15.00 1169 GLN A C 24
ATOM 32292 O O . GLN A 1 60 ? 8.624 -3.630 1.760 1.00 15.00 1169 GLN A O 24
ATOM 32306 N N . MET A 1 61 ? 9.583 -4.246 -0.134 1.00 15.00 1170 MET A N 24
ATOM 32307 C CA . MET A 1 61 ? 10.901 -4.473 0.544 1.00 15.00 1170 MET A CA 24
ATOM 32308 C C . MET A 1 61 ? 11.396 -3.176 1.186 1.00 15.00 1170 MET A C 24
ATOM 32309 O O . MET A 1 61 ? 11.923 -3.182 2.284 1.00 15.00 1170 MET A O 24
ATOM 32323 N N . ALA A 1 62 ? 11.230 -2.067 0.507 1.00 15.00 1171 ALA A N 24
ATOM 32324 C CA . ALA A 1 62 ? 11.696 -0.759 1.071 1.00 15.00 1171 ALA A CA 24
ATOM 32325 C C . ALA A 1 62 ? 10.770 -0.286 2.200 1.00 15.00 1171 ALA A C 24
ATOM 32326 O O . ALA A 1 62 ? 11.227 0.162 3.236 1.00 15.00 1171 ALA A O 24
ATOM 32333 N N . LEU A 1 63 ? 9.477 -0.384 2.006 1.00 15.00 1172 LEU A N 24
ATOM 32334 C CA . LEU A 1 63 ? 8.513 0.162 3.017 1.00 15.00 1172 LEU A CA 24
ATOM 32335 C C . LEU A 1 63 ? 8.438 -0.745 4.250 1.00 15.00 1172 LEU A C 24
ATOM 32336 O O . LEU A 1 63 ? 8.228 -0.281 5.356 1.00 15.00 1172 LEU A O 24
ATOM 32352 N N . ASN A 1 64 ? 8.611 -2.029 4.064 1.00 15.00 1173 ASN A N 24
ATOM 32353 C CA . ASN A 1 64 ? 8.424 -2.991 5.199 1.00 15.00 1173 ASN A CA 24
ATOM 32354 C C . ASN A 1 64 ? 9.549 -2.841 6.227 1.00 15.00 1173 ASN A C 24
ATOM 32355 O O . ASN A 1 64 ? 10.687 -2.588 5.883 1.00 15.00 1173 ASN A O 24
ATOM 32366 N N . ASN A 1 65 ? 9.232 -2.995 7.496 1.00 15.00 1174 ASN A N 24
ATOM 32367 C CA . ASN A 1 65 ? 10.288 -2.978 8.566 1.00 15.00 1174 ASN A CA 24
ATOM 32368 C C . ASN A 1 65 ? 11.059 -1.659 8.526 1.00 15.00 1174 ASN A C 24
ATOM 32369 O O . ASN A 1 65 ? 12.252 -1.622 8.775 1.00 15.00 1174 ASN A O 24
ATOM 32380 N N . CYS A 1 66 ? 10.386 -0.578 8.217 1.00 15.00 1175 CYS A N 24
ATOM 32381 C CA . CYS A 1 66 ? 11.094 0.724 8.031 1.00 15.00 1175 CYS A CA 24
ATOM 32382 C C . CYS A 1 66 ? 10.947 1.574 9.292 1.00 15.00 1175 CYS A C 24
ATOM 32383 O O . CYS A 1 66 ? 9.848 1.843 9.732 1.00 15.00 1175 CYS A O 24
ATOM 32391 N N . VAL A 1 67 ? 12.044 1.996 9.872 1.00 15.00 1176 VAL A N 24
ATOM 32392 C CA . VAL A 1 67 ? 11.966 2.746 11.165 1.00 15.00 1176 VAL A CA 24
ATOM 32393 C C . VAL A 1 67 ? 12.248 4.232 10.933 1.00 15.00 1176 VAL A C 24
ATOM 32394 O O . VAL A 1 67 ? 13.227 4.602 10.312 1.00 15.00 1176 VAL A O 24
ATOM 32407 N N . LEU A 1 68 ? 11.389 5.078 11.434 1.00 15.00 1177 LEU A N 24
ATOM 32408 C CA . LEU A 1 68 ? 11.659 6.543 11.417 1.00 15.00 1177 LEU A CA 24
ATOM 32409 C C . LEU A 1 68 ? 11.666 7.057 12.854 1.00 15.00 1177 LEU A C 24
ATOM 32410 O O . LEU A 1 68 ? 11.235 6.366 13.756 1.00 15.00 1177 LEU A O 24
ATOM 32426 N N . ALA A 1 69 ? 12.154 8.257 13.078 1.00 15.00 1178 ALA A N 24
ATOM 32427 C CA . ALA A 1 69 ? 12.281 8.790 14.481 1.00 15.00 1178 ALA A CA 24
ATOM 32428 C C . ALA A 1 69 ? 10.982 8.596 15.283 1.00 15.00 1178 ALA A C 24
ATOM 32429 O O . ALA A 1 69 ? 9.998 9.250 15.035 1.00 15.00 1178 ALA A O 24
ATOM 32436 N N . ASN A 1 70 ? 11.013 7.674 16.222 1.00 15.00 1179 ASN A N 24
ATOM 32437 C CA . ASN A 1 70 ? 9.911 7.463 17.233 1.00 15.00 1179 ASN A CA 24
ATOM 32438 C C . ASN A 1 70 ? 8.674 6.784 16.600 1.00 15.00 1179 ASN A C 24
ATOM 32439 O O . ASN A 1 70 ? 7.655 6.640 17.252 1.00 15.00 1179 ASN A O 24
ATOM 32450 N N . THR A 1 71 ? 8.748 6.371 15.347 1.00 15.00 1180 THR A N 24
ATOM 32451 C CA . THR A 1 71 ? 7.569 5.680 14.716 1.00 15.00 1180 THR A CA 24
ATOM 32452 C C . THR A 1 71 ? 8.038 4.515 13.836 1.00 15.00 1180 THR A C 24
ATOM 32453 O O . THR A 1 71 ? 9.139 4.524 13.320 1.00 15.00 1180 THR A O 24
ATOM 32464 N N . THR A 1 72 ? 7.206 3.518 13.663 1.00 15.00 1181 THR A N 24
ATOM 32465 C CA . THR A 1 72 ? 7.587 2.349 12.811 1.00 15.00 1181 THR A CA 24
ATOM 32466 C C . THR A 1 72 ? 6.578 2.174 11.673 1.00 15.00 1181 THR A C 24
ATOM 32467 O O . THR A 1 72 ? 5.381 2.246 11.884 1.00 15.00 1181 THR A O 24
ATOM 32478 N N . ILE A 1 73 ? 7.054 1.946 10.471 1.00 15.00 1182 ILE A N 24
ATOM 32479 C CA . ILE A 1 73 ? 6.123 1.729 9.320 1.00 15.00 1182 ILE A CA 24
ATOM 32480 C C . ILE A 1 73 ? 6.250 0.288 8.821 1.00 15.00 1182 ILE A C 24
ATOM 32481 O O . ILE A 1 73 ? 7.340 -0.199 8.586 1.00 15.00 1182 ILE A O 24
ATOM 32497 N N . PHE A 1 74 ? 5.142 -0.389 8.658 1.00 15.00 1183 PHE A N 24
ATOM 32498 C CA . PHE A 1 74 ? 5.186 -1.817 8.225 1.00 15.00 1183 PHE A CA 24
ATOM 32499 C C . PHE A 1 74 ? 4.589 -1.964 6.825 1.00 15.00 1183 PHE A C 24
ATOM 32500 O O . PHE A 1 74 ? 3.723 -1.206 6.434 1.00 15.00 1183 PHE A O 24
ATOM 32517 N N . ALA A 1 75 ? 5.047 -2.934 6.072 1.00 15.00 1184 ALA A N 24
ATOM 32518 C CA . ALA A 1 75 ? 4.501 -3.150 4.700 1.00 15.00 1184 ALA A CA 24
ATOM 32519 C C . ALA A 1 75 ? 4.241 -4.640 4.465 1.00 15.00 1184 ALA A C 24
ATOM 32520 O O . ALA A 1 75 ? 5.096 -5.472 4.706 1.00 15.00 1184 ALA A O 24
ATOM 32527 N N . GLU A 1 76 ? 3.065 -4.975 3.999 1.00 15.00 1185 GLU A N 24
ATOM 32528 C CA . GLU A 1 76 ? 2.728 -6.410 3.746 1.00 15.00 1185 GLU A CA 24
ATOM 32529 C C . GLU A 1 76 ? 1.942 -6.548 2.439 1.00 15.00 1185 GLU A C 24
ATOM 32530 O O . GLU A 1 76 ? 1.470 -5.572 1.884 1.00 15.00 1185 GLU A O 24
ATOM 32542 N N . SER A 1 77 ? 1.800 -7.756 1.947 1.00 15.00 1186 SER A N 24
ATOM 32543 C CA . SER A 1 77 ? 1.024 -7.976 0.689 1.00 15.00 1186 SER A CA 24
ATOM 32544 C C . SER A 1 77 ? -0.260 -8.771 0.989 1.00 15.00 1186 SER A C 24
ATOM 32545 O O . SER A 1 77 ? -0.245 -9.985 0.942 1.00 15.00 1186 SER A O 24
ATOM 32553 N N . PRO A 1 78 ? -1.341 -8.071 1.290 1.00 15.00 1187 PRO A N 24
ATOM 32554 C CA . PRO A 1 78 ? -2.623 -8.764 1.582 1.00 15.00 1187 PRO A CA 24
ATOM 32555 C C . PRO A 1 78 ? -3.079 -9.581 0.370 1.00 15.00 1187 PRO A C 24
ATOM 32556 O O . PRO A 1 78 ? -2.751 -9.263 -0.759 1.00 15.00 1187 PRO A O 24
ATOM 32567 N N . SER A 1 79 ? -3.831 -10.631 0.598 1.00 15.00 1188 SER A N 24
ATOM 32568 C CA . SER A 1 79 ? -4.356 -11.447 -0.541 1.00 15.00 1188 SER A CA 24
ATOM 32569 C C . SER A 1 79 ? -5.393 -10.650 -1.323 1.00 15.00 1188 SER A C 24
ATOM 32570 O O . SER A 1 79 ? -5.921 -9.665 -0.842 1.00 15.00 1188 SER A O 24
ATOM 32578 N N . GLU A 1 80 ? -5.690 -11.070 -2.533 1.00 15.00 1189 GLU A N 24
ATOM 32579 C CA . GLU A 1 80 ? -6.771 -10.395 -3.326 1.00 15.00 1189 GLU A CA 24
ATOM 32580 C C . GLU A 1 80 ? -8.084 -10.441 -2.543 1.00 15.00 1189 GLU A C 24
ATOM 32581 O O . GLU A 1 80 ? -8.893 -9.535 -2.609 1.00 15.00 1189 GLU A O 24
ATOM 32593 N N . ASN A 1 81 ? -8.287 -11.498 -1.798 1.00 15.00 1190 ASN A N 24
ATOM 32594 C CA . ASN A 1 81 ? -9.447 -11.545 -0.858 1.00 15.00 1190 ASN A CA 24
ATOM 32595 C C . ASN A 1 81 ? -9.308 -10.438 0.188 1.00 15.00 1190 ASN A C 24
ATOM 32596 O O . ASN A 1 81 ? -10.280 -9.790 0.542 1.00 15.00 1190 ASN A O 24
ATOM 32607 N N . GLU A 1 82 ? -8.109 -10.210 0.684 1.00 15.00 1191 GLU A N 24
ATOM 32608 C CA . GLU A 1 82 ? -7.924 -9.116 1.691 1.00 15.00 1191 GLU A CA 24
ATOM 32609 C C . GLU A 1 82 ? -8.157 -7.755 1.033 1.00 15.00 1191 GLU A C 24
ATOM 32610 O O . GLU A 1 82 ? -8.679 -6.845 1.649 1.00 15.00 1191 GLU A O 24
ATOM 32622 N N . VAL A 1 83 ? -7.778 -7.615 -0.214 1.00 15.00 1192 VAL A N 24
ATOM 32623 C CA . VAL A 1 83 ? -8.006 -6.318 -0.927 1.00 15.00 1192 VAL A CA 24
ATOM 32624 C C . VAL A 1 83 ? -9.509 -6.041 -1.022 1.00 15.00 1192 VAL A C 24
ATOM 32625 O O . VAL A 1 83 ? -9.959 -4.934 -0.792 1.00 15.00 1192 VAL A O 24
ATOM 32638 N N . GLN A 1 84 ? -10.287 -7.044 -1.357 1.00 15.00 1193 GLN A N 24
ATOM 32639 C CA . GLN A 1 84 ? -11.769 -6.851 -1.442 1.00 15.00 1193 GLN A CA 24
ATOM 32640 C C . GLN A 1 84 ? -12.323 -6.439 -0.076 1.00 15.00 1193 GLN A C 24
ATOM 32641 O O . GLN A 1 84 ? -13.189 -5.591 0.019 1.00 15.00 1193 GLN A O 24
ATOM 32655 N N . SER A 1 85 ? -11.823 -7.034 0.980 1.00 15.00 1194 SER A N 24
ATOM 32656 C CA . SER A 1 85 ? -12.318 -6.682 2.350 1.00 15.00 1194 SER A CA 24
ATOM 32657 C C . SER A 1 85 ? -12.065 -5.201 2.642 1.00 15.00 1194 SER A C 24
ATOM 32658 O O . SER A 1 85 ? -12.897 -4.528 3.223 1.00 15.00 1194 SER A O 24
ATOM 32666 N N . ILE A 1 86 ? -10.923 -4.694 2.244 1.00 15.00 1195 ILE A N 24
ATOM 32667 C CA . ILE A 1 86 ? -10.625 -3.242 2.468 1.00 15.00 1195 ILE A CA 24
ATOM 32668 C C . ILE A 1 86 ? -11.615 -2.380 1.678 1.00 15.00 1195 ILE A C 24
ATOM 32669 O O . ILE A 1 86 ? -12.178 -1.433 2.199 1.00 15.00 1195 ILE A O 24
ATOM 32685 N N . MET A 1 87 ? -11.828 -2.705 0.427 1.00 15.00 1196 MET A N 24
ATOM 32686 C CA . MET A 1 87 ? -12.782 -1.911 -0.414 1.00 15.00 1196 MET A CA 24
ATOM 32687 C C . MET A 1 87 ? -14.183 -1.939 0.206 1.00 15.00 1196 MET A C 24
ATOM 32688 O O . MET A 1 87 ? -14.922 -0.974 0.132 1.00 15.00 1196 MET A O 24
ATOM 32702 N N . GLN A 1 88 ? -14.546 -3.041 0.813 1.00 15.00 1197 GLN A N 24
ATOM 32703 C CA . GLN A 1 88 ? -15.899 -3.155 1.438 1.00 15.00 1197 GLN A CA 24
ATOM 32704 C C . GLN A 1 88 ? -15.837 -2.759 2.917 1.00 15.00 1197 GLN A C 24
ATOM 32705 O O . GLN A 1 88 ? -14.919 -3.126 3.626 1.00 15.00 1197 GLN A O 24
ATOM 32719 N N . HIS A 1 89 ? -16.810 -2.011 3.379 1.00 15.00 1198 HIS A N 24
ATOM 32720 C CA . HIS A 1 89 ? -16.817 -1.573 4.813 1.00 15.00 1198 HIS A CA 24
ATOM 32721 C C . HIS A 1 89 ? -16.826 -2.791 5.742 1.00 15.00 1198 HIS A C 24
ATOM 32722 O O . HIS A 1 89 ? -17.385 -3.803 5.352 1.00 15.00 1198 HIS A O 24
#

Sequence (89 aa):
GAMAWGSSWLLLKNLTAQIDGPTLRTLCMQHGPLVSFHPYLNQGIALCKYTTREEANKAQMALNNCVLANTTIFAESPSENEVQSIMQHGAMAWGSSWLLLKNLTAQIDGPTLRTLCMQHGPLVSFHPYLNQGIALCKYTTREEANKAQMALNNCVLANTTIFAESPSENEVQSIMQHGAMAWGSSWLLLKNLTAQIDGPTLRTLCMQHGPLVSFHPYLNQGIALCKYTTREEANKAQMALNNCVLANTTIFAESPSENEVQSIMQHGAMAWGSSWLLLKNLTAQIDGPTLRTLCMQHGPLVSFHPYLNQGIALCKYTTREEANKAQMALNNCVLANTTIFAESPSENEVQSIMQHGAMAWGSSWLLLKNLTAQIDGPTLRTLCMQHGPLVSFHPYLNQGIALCKYTTREEANKAQMALNNCVLANTTIFAESPSENEVQSIMQHGAMAWGSSWLLLKNLTAQIDGPTLRTLCMQHGPLVSFHPYLNQGIALCKYTTREEANKAQMALNNCVLANTTIFAESPSENEVQSIMQHGAMAWGSSWLLLKNLTAQIDGPTLRTLCMQHGPLVSFHPYLNQGIALCKYTTREEANKAQMALNNCVLANTTIFAESPSENEVQSIMQHGAMAWGSSWLLLKNLTAQIDGPTLRTLCMQHGPLVSFHPYLNQGIALCKYTTREEANKAQMALNNCVLANTTIFAESPSENEVQSIMQHGAMAWGSSWLLLKNLTAQIDGPTLRTLCMQHGPLVSFHPYLNQGIALCKYTTREEANKAQMALNNCVLANTTIFAESPSENEVQSIMQHGAMAWGSSWLLLKNLTAQIDGPTLRTLCMQHGPLVSFHPYLNQGIALCKYTTREEANKAQMALNNCVLANTTIFAESPSENEVQSIMQHGAMAWGSSWLLLKNLTAQIDGPTLRTLCMQHGPLVSFHPYLNQGIALCKYTTREEANKAQMALNNCVLANTTIFAESPSENEVQSIMQHGAMAWGSSWLLLKNLTAQIDGPTLRTLCMQHGPLVSFHPYLNQGIALCKYTTREEANKAQMALNNCVLANTTIFAESPSENEVQSIMQHGAMAWGSSWLLLKNLTAQIDGPTLRTLCMQHGPLVSFHPYLNQGIALCKYTTREEANKAQMALNNCVLANTTIFAESPSENEVQSIMQHGAMAWGSSWLLLKNLTAQIDGPTLRTLCMQHGPLVSFHPYLNQGIALCKYTTREEANKAQMALNNCVLANTTIFAESPSENEVQSIMQHGAMAWGSSWLLLKNLTAQIDGPTLRTLCMQHGPLVSFHPYLNQGIALCKYTTREEANKAQMALNNCVLANTTIFAESPSENEVQSIMQHGAMAWGSSWLLLKNLTAQIDGPTLRTLCMQHGPLVSFHPYLNQGIALCKYTTREEANKAQMALNNCVLANTTIFAESPSENEVQSIMQHGAMAWGSSWLLLKNLTAQIDGPTLRTLCMQHGPLVSFHPYLNQGIALCKYTTREEANKAQMALNNCVLANTTIFAESPSENEVQSIMQHGAMAWGSSWLLLKNLTAQIDGPTLRTLCMQHGPLVSFHPYLNQGIALCKYTTREEANKAQMALNNCVLANTTIFAESPSENEVQSIMQHGAMAWGSSWLLLKNLTAQIDGPTLRTLCMQHGPLVSFHPYLNQGIALCKYTTREEANKAQMALNNCVLANTTIFAESPSENEVQSIMQHGAMAWGSSWLLLKNLTAQIDGPTLRTLCMQHGPLVSFHPYLNQGIALCKYTTREEANKAQMALNNCVLANTTIFAESPSENEVQSIMQHGAMAWGSSWLLLKNLTAQIDGPTLRTLCMQHGPLVSFHPYLNQGIALCKYTTREEANKAQMALNNCVLANTTIFAESPSENEVQSIMQHGAMAWGSSWLLLKNLTAQIDGPTLRTLCMQHGPLVSFHPYLNQGIALCKYTTREEANKAQMALNNCVLANTTIFAESPSENEVQSIMQHGAMAWGSSWLLLKNLTAQIDGPTLRTLCMQHGPLVSFHPYLNQGIALCKYTTREEANKAQMALNNCVLANTTIFAESPSENEVQSIMQHGAMAWGSSWLLLKNLTAQIDGPTLRTLCMQHGPLVSFHPYLNQGIALCKYTTREEANKAQMALNNCVLANTTIFAESPSENEVQSIMQH

CATH classification: 3.30.70.330

B-factor: mean 0.93, std 1.06, range [0.13, 6.94]

Organism: Drosophila melanogaster (NCBI:txid7227)

GO terms:
  GO:0140364 GW body (C, IDA)
  GO:0000932 P-body (C, IDA)
  GO:0035278 miRNA-mediated gene silencing by inhibition of translation (P, IDA)
  GO:0005737 cytoplasm (C, IDA)
  GO:0010629 negative regulation of gene expression (P, IDA)
  GO:0061158 3'-UTR-mediated mRNA destabilization (P, IDA)
  GO:0035195 miRNA-mediated post-transcriptional gene silencing (P, IMP)
  GO:0006402 mRNA catabolic process (P, IMP)
  GO:0016442 RISC complex (C, IPI)
  GO:0005515 protein binding (F, IPI)
  GO:0032880 regulation of protein localization (P, IMP)

InterPro domains:
  IPR009060 UBA-like superfamily [SSF46934] (549-588)
  IPR012677 Nucleotide-binding alpha-beta plait domain superfamily [G3DSA:3.30.70.330] (1110-1198)
  IPR015940 Ubiquitin-associated domain [PF00627] (551-585)
  IPR015940 Ubiquitin-associated domain [PS50030] (547-588)
  IPR019486 Argonaute hook domain [PF10427] (388-525)
  IPR026805 GW182, middle domain [PF12938] (615-849)
  IPR033503 Gawky, RNA recognition motif [cd12435] (1116-1185)
  IPR035979 RNA-binding domain superfamily [SSF54928] (1105-1185)
  IPR041971 Gawky, UBA domain [cd14284] (551-585)
  IPR052068 GW182 domain-containing protein [PTHR13020] (1-1257)